Protein 7BQD (pdb70)

Radius of gyration: 14.09 Å; Cα contacts (8 Å, |Δi|>4): 117; chains: 1; bounding box: 48×23×30 Å

Solvent-accessible surface area: 6356 Å² total; per-residue (Å²): 56,27,0,0,0,2,24,13,134,66,102,106,100,0,59,126,3,5,151,104,36,69,24,126,92,60,88,90,34,54,93,7,82,73,32,52,121,114,29,22,93,156,12,109,185,103,25,122,121,28,68,80,64,54,4,96,70,62,116,70,0,104,113,15,41,124,132,48,151,29,97,73,41,16,0,0,1,35,12,112,144,61,153,130,150,150,165,244

Structure (mmCIF, N/CA/C/O backbone):
data_7BQD
#
_entry.id   7BQD
#
loop_
_atom_site.group_PDB
_atom_site.id
_atom_site.type_symbol
_atom_site.label_atom_id
_atom_site.label_alt_id
_atom_site.label_comp_id
_atom_site.label_asym_id
_atom_site.label_entity_id
_atom_site.label_seq_id
_atom_site.pdbx_PDB_ins_code
_atom_site.Cartn_x
_atom_site.Cartn_y
_atom_site.Cartn_z
_atom_site.occupancy
_atom_site.B_iso_or_equiv
_atom_site.auth_seq_id
_atom_site.auth_comp_id
_atom_site.auth_asym_id
_atom_site.auth_atom_id
_atom_site.pdbx_PDB_model_num
ATOM 1 N N . GLY A 1 1 ? -12.034 2.689 10.030 1.00 0.00 1 GLY A N 1
ATOM 2 C CA . GLY A 1 1 ? -11.462 3.121 8.735 1.00 0.00 1 GLY A CA 1
ATOM 3 C C . GLY A 1 1 ? -10.273 2.258 8.357 1.00 0.00 1 GLY A C 1
ATOM 4 O O . GLY A 1 1 ? -9.325 2.166 9.131 1.00 0.00 1 GLY A O 1
ATOM 10 N N . THR A 1 2 ? -10.297 1.606 7.193 1.00 0.00 2 THR A N 1
ATOM 11 C CA . THR A 1 2 ? -9.273 0.615 6.798 1.00 0.00 2 THR A CA 1
ATOM 12 C C . THR A 1 2 ? -8.235 1.192 5.844 1.00 0.00 2 THR A C 1
ATOM 13 O O . THR A 1 2 ? -8.578 1.856 4.863 1.00 0.00 2 THR A O 1
ATOM 24 N N . ILE A 1 3 ? -6.966 0.882 6.122 1.00 0.00 3 ILE A N 1
ATOM 25 C CA . ILE A 1 3 ? -5.803 1.267 5.330 1.00 0.00 3 ILE A CA 1
ATOM 26 C C . ILE A 1 3 ? -5.224 0.012 4.666 1.00 0.00 3 ILE A C 1
ATOM 27 O O . ILE A 1 3 ? -4.899 -0.955 5.357 1.00 0.00 3 ILE A O 1
ATOM 43 N N . LEU A 1 4 ? -5.059 0.042 3.343 1.00 0.00 4 LEU A N 1
ATOM 44 C CA . LEU A 1 4 ? -4.474 -1.039 2.547 1.00 0.00 4 LEU A CA 1
ATOM 45 C C . LEU A 1 4 ? -3.107 -0.624 1.990 1.00 0.00 4 LEU A C 1
ATOM 46 O O . LEU A 1 4 ? -3.009 0.286 1.168 1.00 0.00 4 LEU A O 1
ATOM 62 N N . ILE A 1 5 ? -2.053 -1.310 2.422 1.00 0.00 5 ILE A N 1
ATOM 63 C CA . ILE A 1 5 ? -0.677 -1.118 1.955 1.00 0.00 5 ILE A CA 1
ATOM 64 C C . ILE A 1 5 ? -0.279 -2.216 0.965 1.00 0.00 5 ILE A C 1
ATOM 65 O O . ILE A 1 5 ? -0.574 -3.389 1.186 1.00 0.00 5 ILE A O 1
ATOM 81 N N . PHE A 1 6 ? 0.452 -1.852 -0.087 1.00 0.00 6 PHE A N 1
ATOM 82 C CA . PHE A 1 6 ? 1.134 -2.787 -0.983 1.00 0.00 6 PHE A CA 1
ATOM 83 C C . PHE A 1 6 ? 2.642 -2.487 -0.998 1.00 0.00 6 PHE A C 1
ATOM 84 O O . PHE A 1 6 ? 3.036 -1.346 -1.234 1.00 0.00 6 PHE A O 1
ATOM 101 N N . LEU A 1 7 ? 3.481 -3.496 -0.749 1.00 0.00 7 LEU A N 1
ATOM 102 C CA . LEU A 1 7 ? 4.948 -3.398 -0.709 1.00 0.00 7 LEU A CA 1
ATOM 103 C C . LEU A 1 7 ? 5.590 -4.227 -1.831 1.00 0.00 7 LEU A C 1
ATOM 104 O O . LEU A 1 7 ? 5.272 -5.408 -1.987 1.00 0.00 7 LEU A O 1
ATOM 120 N N . ASP A 1 8 ? 6.547 -3.648 -2.565 1.00 0.00 8 ASP A N 1
ATOM 121 C CA . ASP A 1 8 ? 7.323 -4.372 -3.586 1.00 0.00 8 ASP A CA 1
ATOM 122 C C . ASP A 1 8 ? 8.786 -3.894 -3.694 1.00 0.00 8 ASP A C 1
ATOM 123 O O . ASP A 1 8 ? 9.088 -2.704 -3.570 1.00 0.00 8 ASP A O 1
ATOM 132 N N . LYS A 1 9 ? 9.704 -4.835 -3.956 1.00 0.00 9 LYS A N 1
ATOM 133 C CA . LYS A 1 9 ? 11.115 -4.579 -4.288 1.00 0.00 9 LYS A CA 1
ATOM 134 C C . LYS A 1 9 ? 11.293 -4.095 -5.741 1.00 0.00 9 LYS A C 1
ATOM 135 O O . LYS A 1 9 ? 12.299 -3.459 -6.053 1.00 0.00 9 LYS A O 1
ATOM 154 N N . ASN A 1 10 ? 10.332 -4.393 -6.620 1.00 0.00 10 ASN A N 1
ATOM 155 C CA . ASN A 1 10 ? 10.341 -4.082 -8.054 1.00 0.00 10 ASN A CA 1
ATOM 156 C C . ASN A 1 10 ? 9.281 -3.019 -8.407 1.00 0.00 10 ASN A C 1
ATOM 157 O O . ASN A 1 10 ? 8.101 -3.161 -8.073 1.00 0.00 10 ASN A O 1
ATOM 168 N N . LYS A 1 11 ? 9.694 -1.972 -9.131 1.00 0.00 11 LYS A N 1
ATOM 169 C CA . LYS A 1 11 ? 8.825 -0.862 -9.549 1.00 0.00 11 LYS A CA 1
ATOM 170 C C . LYS A 1 11 ? 7.819 -1.247 -10.634 1.00 0.00 11 LYS A C 1
ATOM 171 O O . LYS A 1 11 ? 6.679 -0.795 -10.572 1.00 0.00 11 LYS A O 1
ATOM 190 N N . GLU A 1 12 ? 8.184 -2.109 -11.588 1.00 0.00 12 GLU A N 1
ATOM 191 C CA . GLU A 1 12 ? 7.284 -2.484 -12.688 1.00 0.00 12 GLU A CA 1
ATOM 192 C C . GLU A 1 12 ? 6.058 -3.266 -12.189 1.00 0.00 12 GLU A C 1
ATOM 193 O O . GLU A 1 12 ? 4.941 -3.014 -12.633 1.00 0.00 12 GLU A O 1
ATOM 205 N N . GLN A 1 13 ? 6.247 -4.167 -11.219 1.00 0.00 13 GLN A N 1
ATOM 206 C CA . GLN A 1 13 ? 5.162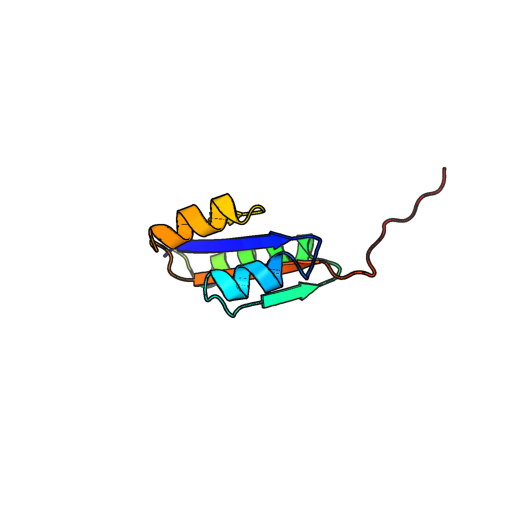 -4.943 -10.604 1.00 0.00 13 GLN A CA 1
ATOM 207 C C . GLN A 1 13 ? 4.124 -4.036 -9.922 1.00 0.00 13 GLN A C 1
ATOM 208 O O . GLN A 1 13 ? 2.920 -4.200 -10.135 1.00 0.00 13 GLN A O 1
ATOM 222 N N . ALA A 1 14 ? 4.585 -3.042 -9.156 1.00 0.00 14 ALA A N 1
ATOM 223 C CA . ALA A 1 14 ? 3.720 -2.070 -8.492 1.00 0.00 14 ALA A CA 1
ATOM 224 C C . ALA A 1 14 ? 3.045 -1.107 -9.491 1.00 0.00 14 ALA A C 1
ATOM 225 O O . ALA A 1 14 ? 1.842 -0.876 -9.392 1.00 0.00 14 ALA A O 1
ATOM 232 N N . GLU A 1 15 ? 3.776 -0.599 -10.490 1.00 0.00 15 GLU A N 1
ATOM 233 C CA . GLU A 1 15 ? 3.231 0.238 -11.574 1.00 0.00 15 GLU A CA 1
ATOM 234 C C . GLU A 1 15 ? 2.126 -0.480 -12.364 1.00 0.00 15 GLU A C 1
ATOM 235 O O . GLU A 1 15 ? 1.060 0.088 -12.602 1.00 0.00 15 GLU A O 1
ATOM 247 N N . LYS A 1 16 ? 2.363 -1.736 -12.755 1.00 0.00 16 LYS A N 1
ATOM 248 C CA . LYS A 1 16 ? 1.448 -2.520 -13.594 1.00 0.00 16 LYS A CA 1
ATOM 249 C C . LYS A 1 16 ? 0.172 -2.898 -12.840 1.00 0.00 16 LYS A C 1
ATOM 250 O O . LYS A 1 16 ? -0.923 -2.777 -13.392 1.00 0.00 16 LYS A O 1
ATOM 269 N N . LEU A 1 17 ? 0.291 -3.233 -11.552 1.00 0.00 17 LEU A N 1
ATOM 270 C CA . LEU A 1 17 ? -0.840 -3.426 -10.661 1.00 0.00 17 LEU A CA 1
ATOM 271 C C . LEU A 1 17 ? -1.628 -2.132 -10.432 1.00 0.00 17 LEU A C 1
ATOM 272 O O . LEU A 1 17 ? -2.847 -2.151 -10.555 1.00 0.00 17 LEU A O 1
ATOM 288 N N . ALA A 1 18 ? -0.966 -1.002 -10.163 1.00 0.00 18 ALA A N 1
ATOM 289 C CA . ALA A 1 18 ? -1.645 0.283 -9.965 1.00 0.00 18 ALA A CA 1
ATOM 290 C C . ALA A 1 18 ? -2.527 0.654 -11.174 1.00 0.00 18 ALA A C 1
ATOM 291 O O . ALA A 1 18 ? -3.646 1.146 -11.011 1.00 0.00 18 ALA A O 1
ATOM 298 N N . LYS A 1 19 ? -2.051 0.345 -12.387 1.00 0.00 19 LYS A N 1
ATOM 299 C CA . LYS A 1 19 ? -2.743 0.612 -13.657 1.00 0.00 19 LYS A CA 1
ATOM 300 C C . LYS A 1 19 ? -3.929 -0.328 -13.899 1.00 0.00 19 LYS A C 1
ATOM 301 O O . LYS A 1 19 ? -4.929 0.106 -14.472 1.00 0.00 19 LYS A O 1
ATOM 320 N N . GLU A 1 20 ? -3.857 -1.586 -13.449 1.00 0.00 20 GLU A N 1
ATOM 321 C CA . GLU A 1 20 ? -4.972 -2.542 -13.574 1.00 0.00 20 GLU A CA 1
ATOM 322 C C . GLU A 1 20 ? -6.032 -2.406 -12.462 1.00 0.00 20 GLU A C 1
ATOM 323 O O . GLU A 1 20 ? -7.218 -2.643 -12.698 1.00 0.00 20 GLU A O 1
ATOM 335 N N . VAL A 1 21 ? -5.610 -1.997 -11.259 1.00 0.00 21 VAL A N 1
ATOM 336 C CA . VAL A 1 21 ? -6.453 -1.852 -10.052 1.00 0.00 21 VAL A CA 1
ATOM 337 C C . VAL A 1 21 ? -7.045 -0.440 -9.879 1.00 0.00 21 VAL A C 1
ATOM 338 O O . VAL A 1 21 ? -7.970 -0.245 -9.090 1.00 0.00 21 VAL A O 1
ATOM 351 N N . GLY A 1 22 ? -6.542 0.549 -10.629 1.00 0.00 22 GLY A N 1
ATOM 352 C CA . GLY A 1 22 ? -7.035 1.935 -10.653 1.00 0.00 22 GLY A CA 1
ATOM 353 C C . GLY A 1 22 ? -6.503 2.849 -9.536 1.00 0.00 22 GLY A C 1
ATOM 354 O O . GLY A 1 22 ? -7.027 3.948 -9.345 1.00 0.00 22 GLY A O 1
ATOM 358 N N . VAL A 1 23 ? -5.480 2.414 -8.791 1.00 0.00 23 VAL A N 1
ATOM 359 C CA . VAL A 1 23 ? -4.843 3.183 -7.699 1.00 0.00 23 VAL A CA 1
ATOM 360 C C . VAL A 1 23 ? -3.751 4.126 -8.232 1.00 0.00 23 VAL A C 1
ATOM 361 O O . VAL A 1 23 ? -3.065 3.812 -9.203 1.00 0.00 23 VAL A O 1
ATOM 374 N N . THR A 1 24 ? -3.592 5.294 -7.597 1.00 0.00 24 THR A N 1
ATOM 375 C CA . THR A 1 24 ? -2.633 6.350 -7.993 1.00 0.00 24 THR A CA 1
ATOM 376 C C . THR A 1 24 ? -1.591 6.716 -6.918 1.00 0.00 24 THR A C 1
ATOM 377 O O . THR A 1 24 ? -0.547 7.286 -7.241 1.00 0.00 24 THR A O 1
ATOM 388 N N . GLU A 1 25 ? -1.823 6.388 -5.638 1.00 0.00 25 GLU A N 1
ATOM 389 C CA . GLU A 1 25 ? -0.950 6.808 -4.528 1.00 0.00 25 GLU A CA 1
ATOM 390 C C . GLU A 1 25 ? 0.283 5.899 -4.394 1.00 0.00 25 GLU A C 1
ATOM 391 O O . GLU A 1 25 ? 0.248 4.855 -3.737 1.00 0.00 25 GLU A O 1
ATOM 403 N N . ILE A 1 26 ? 1.379 6.307 -5.037 1.00 0.00 26 ILE A N 1
ATOM 404 C CA . ILE A 1 26 ? 2.647 5.574 -5.095 1.00 0.00 26 ILE A CA 1
ATOM 405 C C . ILE A 1 26 ? 3.754 6.373 -4.390 1.00 0.00 26 ILE A C 1
ATOM 406 O O . ILE A 1 26 ? 3.950 7.562 -4.655 1.00 0.00 26 ILE A O 1
ATOM 422 N N . TYR A 1 27 ? 4.506 5.688 -3.530 1.00 0.00 27 TYR A N 1
ATOM 423 C CA . TYR A 1 27 ? 5.698 6.162 -2.830 1.00 0.00 27 TYR A CA 1
ATOM 424 C C . TYR A 1 27 ? 6.910 5.299 -3.215 1.00 0.00 27 TYR A C 1
ATOM 425 O O . TYR A 1 27 ? 6.776 4.094 -3.437 1.00 0.00 27 TYR A O 1
ATOM 443 N N . GLU A 1 28 ? 8.108 5.885 -3.250 1.00 0.00 28 GLU A N 1
ATOM 444 C CA . GLU A 1 28 ? 9.361 5.168 -3.530 1.00 0.00 28 GLU A CA 1
ATOM 445 C C . GLU A 1 28 ? 10.491 5.631 -2.594 1.00 0.00 28 GLU A C 1
ATOM 446 O O . GLU A 1 28 ? 10.671 6.834 -2.382 1.00 0.00 28 GLU A O 1
ATOM 458 N N . SER A 1 29 ? 11.268 4.687 -2.052 1.00 0.00 29 SER A N 1
ATOM 459 C CA . SER A 1 29 ? 12.454 4.969 -1.227 1.00 0.00 29 SER A CA 1
ATOM 460 C C . SER A 1 29 ? 13.416 3.781 -1.170 1.00 0.00 29 SER A C 1
ATOM 461 O O . SER A 1 29 ? 13.000 2.622 -1.171 1.00 0.00 29 SER A O 1
ATOM 469 N N . ASP A 1 30 ? 14.716 4.061 -1.076 1.00 0.00 30 ASP A N 1
ATOM 470 C CA . ASP A 1 30 ? 15.746 3.057 -0.779 1.00 0.00 30 ASP A CA 1
ATOM 471 C C . ASP A 1 30 ? 15.557 2.453 0.630 1.00 0.00 30 ASP A C 1
ATOM 472 O O . ASP A 1 30 ? 15.817 1.268 0.836 1.00 0.00 30 ASP A O 1
ATOM 481 N N . ASN A 1 31 ? 15.017 3.236 1.574 1.00 0.00 31 ASN A N 1
ATOM 482 C CA . ASN A 1 31 ? 14.664 2.821 2.937 1.00 0.00 31 ASN A CA 1
ATOM 483 C C . ASN A 1 31 ? 13.200 2.327 3.022 1.00 0.00 31 ASN A C 1
ATOM 484 O O . ASN A 1 31 ? 12.457 2.708 3.927 1.00 0.00 31 ASN A O 1
ATOM 495 N N . LEU A 1 32 ? 12.769 1.496 2.070 1.00 0.00 32 LEU A N 1
ATOM 496 C CA . LEU A 1 32 ? 11.389 1.012 1.896 1.00 0.00 32 LEU A CA 1
ATOM 497 C C . LEU A 1 32 ? 10.750 0.488 3.196 1.00 0.00 32 LEU A C 1
ATOM 498 O O . LEU A 1 32 ? 9.619 0.836 3.536 1.00 0.00 32 LEU A O 1
ATOM 514 N N . GLU A 1 33 ? 11.493 -0.322 3.949 1.00 0.00 33 GLU A N 1
ATOM 515 C CA . GLU A 1 33 ? 11.046 -0.902 5.218 1.00 0.00 33 GLU A CA 1
ATOM 516 C C . GLU A 1 33 ? 10.934 0.111 6.371 1.00 0.00 33 GLU A C 1
ATOM 517 O O . GLU A 1 33 ? 10.057 -0.026 7.223 1.00 0.00 33 GLU A O 1
ATOM 529 N N . GLU A 1 34 ? 11.778 1.146 6.407 1.00 0.00 34 GLU A N 1
ATOM 530 C CA . GLU A 1 34 ? 11.650 2.237 7.382 1.00 0.00 34 GLU A CA 1
ATOM 531 C C . GLU A 1 34 ? 10.508 3.190 6.998 1.00 0.00 34 GLU A C 1
ATOM 532 O O . GLU A 1 34 ? 9.752 3.641 7.858 1.00 0.00 34 GLU A O 1
ATOM 544 N N . LEU A 1 35 ? 10.323 3.425 5.695 1.00 0.00 35 LEU A N 1
ATOM 545 C CA . LEU A 1 35 ? 9.229 4.240 5.157 1.00 0.00 35 LEU A CA 1
ATOM 546 C C . LEU A 1 35 ? 7.866 3.646 5.528 1.00 0.00 35 LEU A C 1
ATOM 547 O O . LEU A 1 35 ? 6.979 4.376 5.962 1.00 0.00 35 LEU A O 1
ATOM 563 N N . TYR A 1 36 ? 7.714 2.323 5.426 1.00 0.00 36 TYR A N 1
ATOM 564 C CA . TYR A 1 36 ? 6.513 1.615 5.881 1.00 0.00 36 TYR A CA 1
ATOM 565 C C . TYR A 1 36 ? 6.152 1.954 7.337 1.00 0.00 36 TYR A C 1
ATOM 566 O O . TYR A 1 36 ? 5.008 2.322 7.621 1.00 0.00 36 TYR A O 1
ATOM 584 N N . ARG A 1 37 ? 7.136 1.897 8.248 1.00 0.00 37 ARG A N 1
ATOM 585 C CA . ARG A 1 37 ? 6.965 2.233 9.674 1.00 0.00 37 ARG A CA 1
ATOM 586 C C . ARG A 1 37 ? 6.618 3.701 9.876 1.00 0.00 37 ARG A C 1
ATOM 587 O O . ARG A 1 37 ? 5.706 4.015 10.635 1.00 0.00 37 ARG A O 1
ATOM 608 N N . GLU A 1 38 ? 7.300 4.590 9.162 1.00 0.00 38 GLU A N 1
ATOM 609 C CA . GLU A 1 38 ? 7.062 6.041 9.220 1.00 0.00 38 GLU A CA 1
ATOM 610 C C . GLU A 1 38 ? 5.655 6.435 8.733 1.00 0.00 38 GLU A C 1
ATOM 611 O O . GLU A 1 38 ? 5.026 7.314 9.327 1.00 0.00 38 GLU A O 1
ATOM 623 N N . ILE A 1 39 ? 5.121 5.753 7.711 1.00 0.00 39 ILE A N 1
ATOM 624 C CA . ILE A 1 39 ? 3.736 5.934 7.250 1.00 0.00 39 ILE A CA 1
ATOM 625 C C . ILE A 1 39 ? 2.752 5.421 8.310 1.00 0.00 39 ILE A C 1
ATOM 626 O O . ILE A 1 39 ? 1.899 6.184 8.761 1.00 0.00 39 ILE A O 1
ATOM 642 N N . LYS A 1 40 ? 2.893 4.176 8.784 1.00 0.00 40 LYS A N 1
ATOM 643 C CA . LYS A 1 40 ? 2.016 3.553 9.784 1.00 0.00 40 LYS A CA 1
ATOM 644 C C . LYS A 1 40 ? 1.986 4.280 11.119 1.00 0.00 40 LYS A C 1
ATOM 645 O O . LYS A 1 40 ? 0.931 4.378 11.740 1.00 0.00 40 LYS A O 1
ATOM 664 N N . GLU A 1 41 ? 3.110 4.847 11.534 1.00 0.00 41 GLU A N 1
ATOM 665 C CA . GLU A 1 41 ? 3.162 5.708 12.708 1.00 0.00 41 GLU A CA 1
ATOM 666 C C . GLU A 1 41 ? 2.240 6.924 12.555 1.00 0.00 41 GLU A C 1
ATOM 667 O O . GLU A 1 41 ? 1.474 7.229 13.469 1.00 0.00 41 GLU A O 1
ATOM 679 N N . ARG A 1 42 ? 2.252 7.580 11.386 1.00 0.00 42 ARG A N 1
ATOM 680 C CA . ARG A 1 42 ? 1.367 8.714 11.086 1.00 0.00 42 ARG A CA 1
ATOM 681 C C . ARG A 1 42 ? -0.097 8.284 10.930 1.00 0.00 42 ARG A C 1
ATOM 682 O O . ARG A 1 42 ? -0.978 9.000 11.399 1.00 0.00 42 ARG A O 1
ATOM 703 N N . ILE A 1 43 ? -0.369 7.096 10.378 1.00 0.00 43 ILE A N 1
ATOM 704 C CA . ILE A 1 43 ? -1.717 6.493 10.359 1.00 0.00 43 ILE A CA 1
ATOM 705 C C . ILE A 1 43 ? -2.264 6.355 11.782 1.00 0.00 43 ILE A C 1
ATOM 706 O O . ILE A 1 43 ? -3.396 6.756 12.026 1.00 0.00 43 ILE A O 1
ATOM 722 N N . GLU A 1 44 ? -1.465 5.881 12.736 1.00 0.00 44 GLU A N 1
ATOM 723 C CA . GLU A 1 44 ? -1.878 5.762 14.144 1.00 0.00 44 GLU A CA 1
ATOM 724 C C . GLU A 1 44 ? -2.162 7.125 14.806 1.00 0.00 44 GLU A C 1
ATOM 725 O O . GLU A 1 44 ? -3.026 7.201 15.685 1.00 0.00 44 GLU A O 1
ATOM 737 N N . ARG A 1 45 ? -1.485 8.210 14.387 1.00 0.00 45 ARG A N 1
ATOM 738 C CA . ARG A 1 45 ? -1.788 9.580 14.856 1.00 0.00 45 ARG A CA 1
ATOM 739 C C . ARG A 1 45 ? -3.059 10.153 14.216 1.00 0.00 45 ARG A C 1
ATOM 740 O O . ARG A 1 45 ? -3.842 10.819 14.893 1.00 0.00 45 ARG A O 1
ATOM 761 N N . GLU A 1 46 ? -3.265 9.909 12.920 1.00 0.00 46 GLU A N 1
ATOM 762 C CA . GLU A 1 46 ? -4.347 10.519 12.125 1.00 0.00 46 GLU A CA 1
ATOM 763 C C . GLU A 1 46 ? -5.666 9.724 12.136 1.00 0.00 46 GLU A C 1
ATOM 764 O O . GLU A 1 46 ? -6.737 10.297 11.927 1.00 0.00 46 GLU A O 1
ATOM 776 N N . ASN A 1 47 ? -5.600 8.413 12.380 1.00 0.00 47 ASN A N 1
ATOM 777 C CA . ASN A 1 47 ? -6.723 7.475 12.349 1.00 0.00 47 ASN A CA 1
ATOM 778 C C . ASN A 1 47 ? -6.747 6.661 13.665 1.00 0.00 47 ASN A C 1
ATOM 779 O O . ASN A 1 47 ? -6.175 5.568 13.721 1.00 0.00 47 ASN A O 1
ATOM 790 N N . PRO A 1 48 ? -7.424 7.131 14.732 1.00 0.00 48 PRO A N 1
ATOM 791 C CA . PRO A 1 48 ? -7.519 6.384 15.992 1.00 0.00 48 PRO A CA 1
ATOM 792 C C . PRO A 1 48 ? -8.382 5.110 15.873 1.00 0.00 48 PRO A C 1
ATOM 793 O O . PRO A 1 48 ? -8.260 4.197 16.691 1.00 0.00 48 PRO A O 1
ATOM 804 N N . ASN A 1 49 ? -9.226 5.029 14.836 1.00 0.00 49 ASN A N 1
ATOM 805 C CA . ASN A 1 49 ? -10.053 3.874 14.464 1.00 0.00 49 ASN A CA 1
ATOM 806 C C . ASN A 1 49 ? -9.504 3.122 13.226 1.00 0.00 49 ASN A C 1
ATOM 807 O O . ASN A 1 49 ? -10.277 2.581 12.429 1.00 0.00 49 ASN A O 1
ATOM 818 N N . ALA A 1 50 ? -8.181 3.133 13.014 1.00 0.00 50 ALA A N 1
ATOM 819 C CA . ALA A 1 50 ? -7.528 2.465 11.884 1.00 0.00 50 ALA A CA 1
ATOM 820 C C . ALA A 1 50 ? -7.684 0.932 11.898 1.00 0.00 50 ALA A C 1
ATOM 821 O O . ALA A 1 50 ? -7.721 0.301 12.958 1.00 0.00 50 ALA A O 1
ATOM 828 N N . THR A 1 51 ? -7.701 0.333 10.703 1.00 0.00 51 THR A N 1
ATOM 829 C CA . THR A 1 51 ? -7.602 -1.120 10.491 1.00 0.00 51 THR A CA 1
ATOM 830 C C . THR A 1 51 ? -6.478 -1.358 9.491 1.00 0.00 51 THR A C 1
ATOM 831 O O . THR A 1 51 ? -6.483 -0.764 8.412 1.00 0.00 51 THR A O 1
ATOM 842 N N . ILE A 1 52 ? -5.495 -2.183 9.852 1.00 0.00 52 ILE A N 1
ATOM 843 C CA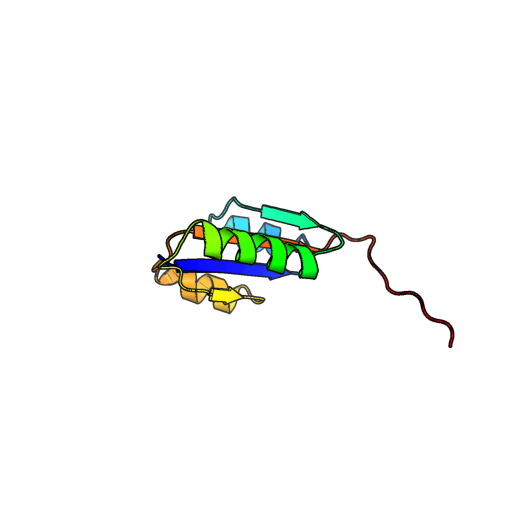 . ILE A 1 52 ? -4.269 -2.373 9.068 1.00 0.00 52 ILE A CA 1
ATOM 844 C C . ILE A 1 52 ? -4.400 -3.600 8.162 1.00 0.00 52 ILE A C 1
ATOM 845 O O . ILE A 1 52 ? -4.620 -4.716 8.639 1.00 0.00 52 ILE A O 1
ATOM 861 N N . LEU A 1 53 ? -4.203 -3.388 6.861 1.00 0.00 53 LEU A N 1
ATOM 862 C CA . LEU A 1 53 ? -4.053 -4.426 5.845 1.00 0.00 53 LEU A CA 1
ATOM 863 C C . LEU A 1 53 ? -2.762 -4.171 5.046 1.00 0.00 53 LEU A C 1
ATOM 864 O O . LEU A 1 53 ? -2.525 -3.046 4.607 1.00 0.00 53 LEU A O 1
ATOM 880 N N . THR A 1 54 ? -1.929 -5.196 4.849 1.00 0.00 54 THR A N 1
ATOM 881 C CA . THR A 1 54 ? -0.643 -5.092 4.127 1.00 0.00 54 THR A CA 1
ATOM 882 C C . THR A 1 54 ? -0.440 -6.286 3.187 1.00 0.00 54 THR A C 1
ATOM 883 O O . THR A 1 54 ? -0.717 -7.429 3.558 1.00 0.00 54 THR A O 1
ATOM 894 N N . VAL A 1 55 ? 0.040 -6.021 1.967 1.00 0.00 55 VAL A N 1
ATOM 895 C CA . VAL A 1 55 ? 0.117 -6.967 0.841 1.00 0.00 55 VAL A CA 1
ATOM 896 C C . VAL A 1 55 ? 1.496 -6.960 0.165 1.00 0.00 55 VAL A C 1
ATOM 897 O O . VAL A 1 55 ? 2.147 -5.918 0.082 1.00 0.00 55 VAL A O 1
ATOM 910 N N . THR A 1 56 ? 1.903 -8.107 -0.390 1.00 0.00 56 THR A N 1
ATOM 911 C CA . THR A 1 56 ? 3.089 -8.276 -1.259 1.00 0.00 56 THR A CA 1
ATOM 912 C C . THR A 1 56 ? 2.799 -9.019 -2.583 1.00 0.00 56 THR A C 1
ATOM 913 O O . THR A 1 56 ? 3.730 -9.372 -3.309 1.00 0.00 56 THR A O 1
ATOM 924 N N . ASP A 1 57 ? 1.525 -9.267 -2.927 1.00 0.00 57 ASP A N 1
ATOM 925 C CA . ASP A 1 57 ? 1.095 -10.040 -4.105 1.00 0.00 57 ASP A CA 1
ATOM 926 C C . ASP A 1 57 ? -0.179 -9.439 -4.750 1.00 0.00 57 ASP A C 1
ATOM 927 O O . ASP A 1 57 ? -1.152 -9.176 -4.035 1.00 0.00 57 ASP A O 1
ATOM 936 N N . PRO A 1 58 ? -0.230 -9.208 -6.078 1.00 0.00 58 PRO A N 1
ATOM 937 C CA . PRO A 1 58 ? -1.394 -8.604 -6.741 1.00 0.00 58 PRO A CA 1
ATOM 938 C C . PRO A 1 58 ? -2.648 -9.466 -6.684 1.00 0.00 58 PRO A C 1
ATOM 939 O O . PRO A 1 58 ? -3.736 -8.907 -6.697 1.00 0.00 58 PRO A O 1
ATOM 950 N N . ASN A 1 59 ? -2.543 -10.791 -6.585 1.00 0.00 59 ASN A N 1
ATOM 951 C CA . ASN A 1 59 ? -3.718 -11.651 -6.404 1.00 0.00 59 ASN A CA 1
ATOM 952 C C . ASN A 1 59 ? -4.405 -11.382 -5.050 1.00 0.00 59 ASN A C 1
ATOM 953 O O . ASN A 1 59 ? -5.633 -11.369 -4.971 1.00 0.00 59 ASN A O 1
ATOM 964 N N . GLU A 1 60 ? -3.627 -11.091 -4.002 1.00 0.00 60 GLU A N 1
ATOM 965 C CA . GLU A 1 60 ? -4.143 -10.712 -2.685 1.00 0.00 60 GLU A CA 1
ATOM 966 C C . GLU A 1 60 ? -4.709 -9.283 -2.706 1.00 0.00 60 GLU A C 1
ATOM 967 O O . GLU A 1 60 ? -5.836 -9.073 -2.255 1.00 0.00 60 GLU A O 1
ATOM 979 N N . LEU A 1 61 ? -3.989 -8.315 -3.297 1.00 0.00 61 LEU A N 1
ATOM 980 C CA . LEU A 1 61 ? -4.462 -6.925 -3.399 1.00 0.00 61 LEU A CA 1
ATOM 981 C C . LEU A 1 61 ? -5.745 -6.840 -4.235 1.00 0.00 61 LEU A C 1
ATOM 982 O O . LEU A 1 61 ? -6.705 -6.186 -3.828 1.00 0.00 61 LEU A O 1
ATOM 998 N N . LYS A 1 62 ? -5.785 -7.547 -5.370 1.00 0.00 62 LYS A N 1
ATOM 999 C CA . LYS A 1 62 ? -6.944 -7.624 -6.264 1.00 0.00 62 LYS A CA 1
ATOM 1000 C C . LYS A 1 62 ? -8.147 -8.243 -5.554 1.00 0.00 62 LYS A C 1
ATOM 1001 O O . LYS A 1 62 ? -9.232 -7.683 -5.641 1.00 0.00 62 LYS A O 1
ATOM 1020 N N . LYS A 1 63 ? -7.963 -9.325 -4.786 1.00 0.00 63 LYS A N 1
ATOM 1021 C CA . LYS A 1 63 ? -9.025 -9.966 -3.981 1.00 0.00 63 LYS A CA 1
ATOM 1022 C C . LYS A 1 63 ? -9.613 -9.026 -2.920 1.00 0.00 63 LYS A C 1
ATOM 1023 O O . LYS A 1 63 ? -10.824 -9.036 -2.707 1.00 0.00 63 LYS A O 1
ATOM 1042 N N . ILE A 1 64 ? -8.793 -8.179 -2.291 1.00 0.00 64 ILE A N 1
ATOM 1043 C CA . ILE A 1 64 ? -9.261 -7.172 -1.317 1.00 0.00 64 ILE A CA 1
ATOM 1044 C C . ILE A 1 64 ? -9.982 -6.011 -2.028 1.00 0.00 64 ILE A C 1
ATOM 1045 O O . ILE A 1 64 ? -11.065 -5.596 -1.613 1.00 0.00 64 ILE A O 1
ATOM 1061 N N . GLN A 1 65 ? -9.420 -5.508 -3.131 1.00 0.00 65 GLN A N 1
ATOM 1062 C CA . GLN A 1 65 ? -10.009 -4.427 -3.933 1.00 0.00 65 GLN A CA 1
ATOM 1063 C C . GLN A 1 65 ? -11.264 -4.852 -4.717 1.00 0.00 65 GLN A C 1
ATOM 1064 O O . GLN A 1 65 ? -12.092 -4.000 -5.037 1.00 0.00 65 GLN A O 1
ATOM 1078 N N . ASP A 1 66 ? -11.459 -6.152 -4.961 1.00 0.00 66 ASP A N 1
ATOM 1079 C CA . ASP A 1 66 ? -12.689 -6.713 -5.537 1.00 0.00 66 ASP A CA 1
ATOM 1080 C C . ASP A 1 66 ? -13.922 -6.407 -4.668 1.00 0.00 66 ASP A C 1
ATOM 1081 O O . ASP A 1 66 ? -15.009 -6.101 -5.160 1.00 0.00 66 ASP A O 1
ATOM 1090 N N . GLU A 1 67 ? -13.717 -6.490 -3.352 1.00 0.00 67 GLU A N 1
ATOM 1091 C CA . GLU A 1 67 ? -14.703 -6.270 -2.293 1.00 0.00 67 GLU A CA 1
ATOM 1092 C C . GLU A 1 67 ? -14.815 -4.786 -1.893 1.00 0.00 67 GLU A C 1
ATOM 1093 O O . GLU A 1 67 ? -15.866 -4.347 -1.421 1.00 0.00 67 GLU A O 1
ATOM 1105 N N . GLY A 1 68 ? -13.750 -4.002 -2.102 1.00 0.00 68 GLY A N 1
ATOM 1106 C CA . GLY A 1 68 ? -13.725 -2.536 -1.968 1.00 0.00 68 GLY A CA 1
ATOM 1107 C C . GLY A 1 68 ? -13.987 -1.971 -0.563 1.00 0.00 68 GLY A C 1
ATOM 1108 O O . GLY A 1 68 ? -14.297 -0.790 -0.406 1.00 0.00 68 GLY A O 1
ATOM 1112 N N . LYS A 1 69 ? -13.840 -2.813 0.462 1.00 0.00 69 LYS A N 1
ATOM 1113 C CA . LYS A 1 69 ? -14.079 -2.570 1.898 1.00 0.00 69 LYS A CA 1
ATOM 1114 C C . LYS A 1 69 ? -12.958 -1.771 2.597 1.00 0.00 69 LYS A C 1
ATOM 1115 O O . LYS A 1 69 ? -12.545 -2.091 3.714 1.00 0.00 69 LYS A O 1
ATOM 1134 N N . VAL A 1 70 ? -12.430 -0.755 1.911 1.00 0.00 70 VAL A N 1
ATOM 1135 C CA . VAL A 1 70 ? -11.211 -0.005 2.266 1.00 0.00 70 VAL A CA 1
ATOM 1136 C C . VAL A 1 70 ? -11.400 1.509 2.089 1.00 0.00 70 VAL A C 1
ATOM 1137 O O . VAL A 1 70 ? -12.088 1.944 1.165 1.00 0.00 70 VAL A O 1
ATOM 1150 N N . ASP A 1 71 ? -10.777 2.316 2.958 1.00 0.00 71 ASP A N 1
ATOM 1151 C CA . ASP A 1 71 ? -10.908 3.784 2.966 1.00 0.00 71 ASP A CA 1
ATOM 1152 C C . ASP A 1 71 ? -9.717 4.515 2.308 1.00 0.00 71 ASP A C 1
ATOM 1153 O O . ASP A 1 71 ? -9.896 5.608 1.764 1.00 0.00 71 ASP A O 1
ATOM 1162 N N . ARG A 1 72 ? -8.512 3.918 2.318 1.00 0.00 72 ARG A N 1
ATOM 1163 C CA . ARG A 1 72 ? -7.330 4.364 1.539 1.00 0.00 72 ARG A CA 1
ATOM 1164 C C . ARG A 1 72 ? -6.412 3.213 1.123 1.00 0.00 72 ARG A C 1
ATOM 1165 O O . ARG A 1 72 ? -6.208 2.274 1.891 1.00 0.00 72 ARG A O 1
ATOM 1186 N N . ILE A 1 73 ? -5.835 3.319 -0.078 1.00 0.00 73 ILE A N 1
ATOM 1187 C CA . ILE A 1 73 ? -4.888 2.357 -0.663 1.00 0.00 73 ILE A CA 1
ATOM 1188 C C . ILE A 1 73 ? -3.576 3.075 -1.003 1.00 0.00 73 ILE A C 1
ATOM 1189 O O . ILE A 1 73 ? -3.600 4.119 -1.659 1.00 0.00 73 ILE A O 1
ATOM 1205 N N . ILE A 1 74 ? -2.444 2.531 -0.551 1.00 0.00 74 ILE A N 1
ATOM 1206 C CA . ILE A 1 74 ? -1.105 3.120 -0.710 1.00 0.00 74 ILE A CA 1
ATOM 1207 C C . ILE A 1 74 ? -0.115 2.060 -1.217 1.00 0.00 74 ILE A C 1
ATOM 1208 O O . ILE A 1 74 ? -0.033 0.964 -0.660 1.00 0.00 74 ILE A O 1
ATOM 1224 N N . LEU A 1 75 ? 0.673 2.394 -2.240 1.00 0.00 75 LEU A N 1
ATOM 1225 C CA . LEU A 1 75 ? 1.739 1.548 -2.787 1.00 0.00 75 LEU A CA 1
ATOM 1226 C C . LEU A 1 75 ? 3.107 2.113 -2.383 1.00 0.00 75 LEU A C 1
ATOM 1227 O O . LEU A 1 75 ? 3.375 3.297 -2.575 1.00 0.00 75 LEU A O 1
ATOM 1243 N N . LEU A 1 76 ? 3.979 1.260 -1.850 1.00 0.00 76 LEU A N 1
ATOM 1244 C CA . LEU A 1 76 ? 5.362 1.563 -1.489 1.00 0.00 76 LEU A CA 1
ATOM 1245 C C . LEU A 1 76 ? 6.327 0.688 -2.313 1.00 0.00 76 LEU A C 1
ATOM 1246 O O . LEU A 1 76 ? 6.176 -0.535 -2.382 1.00 0.00 76 LEU A O 1
ATOM 1262 N N . ILE A 1 77 ? 7.337 1.319 -2.915 1.00 0.00 77 ILE A N 1
ATOM 1263 C CA . ILE A 1 77 ? 8.282 0.710 -3.865 1.00 0.00 77 ILE A CA 1
ATOM 1264 C C . ILE A 1 77 ? 9.727 0.892 -3.378 1.00 0.00 77 ILE A C 1
ATOM 1265 O O . ILE A 1 77 ? 10.106 1.984 -2.945 1.00 0.00 77 ILE A O 1
ATOM 1281 N N . LYS A 1 78 ? 10.563 -0.149 -3.486 1.00 0.00 78 LYS A N 1
ATOM 1282 C CA . LYS A 1 78 ? 11.980 -0.060 -3.103 1.00 0.00 78 LYS A CA 1
ATOM 1283 C C . LYS A 1 78 ? 12.835 0.624 -4.175 1.00 0.00 78 LYS A C 1
ATOM 1284 O O . LYS A 1 78 ? 12.752 0.294 -5.359 1.00 0.00 78 LYS A O 1
ATOM 1303 N N . GLY A 1 79 ? 13.694 1.541 -3.736 1.00 0.00 79 GLY A N 1
ATOM 1304 C CA . GLY A 1 79 ? 14.728 2.172 -4.561 1.00 0.00 79 GLY A CA 1
ATOM 1305 C C . GLY A 1 79 ? 15.861 1.198 -4.930 1.00 0.00 79 GLY A C 1
ATOM 1306 O O . GLY A 1 79 ? 16.172 0.264 -4.187 1.00 0.00 79 GLY A O 1
ATOM 1310 N N . SER A 1 80 ? 16.450 1.390 -6.113 1.00 0.00 80 SER A N 1
ATOM 1311 C CA . SER A 1 80 ? 17.397 0.441 -6.730 1.00 0.00 80 SER A CA 1
ATOM 1312 C C . SER A 1 80 ? 18.809 0.435 -6.108 1.00 0.00 80 SER A C 1
ATOM 1313 O O . SER A 1 80 ? 19.582 -0.502 -6.331 1.00 0.00 80 SER A O 1
ATOM 1321 N N . LEU A 1 81 ? 19.175 1.465 -5.333 1.00 0.00 81 LEU A N 1
ATOM 1322 C CA . LEU A 1 81 ? 20.552 1.694 -4.872 1.00 0.00 81 LEU A CA 1
ATOM 1323 C C . LEU A 1 81 ? 20.898 0.983 -3.548 1.00 0.00 81 LEU A C 1
ATOM 1324 O O . LEU A 1 81 ? 22.082 0.819 -3.243 1.00 0.00 81 LEU A O 1
ATOM 1340 N N . GLU A 1 82 ? 19.911 0.559 -2.752 1.00 0.00 82 GLU A N 1
ATOM 1341 C CA . GLU A 1 82 ? 20.157 -0.025 -1.424 1.00 0.00 82 GLU A CA 1
ATOM 1342 C C . GLU A 1 82 ? 20.771 -1.434 -1.490 1.00 0.00 82 GLU A C 1
ATOM 1343 O O . GLU A 1 82 ? 20.190 -2.362 -2.060 1.00 0.00 82 GLU A O 1
ATOM 1355 N N . HIS A 1 83 ? 21.939 -1.591 -0.864 1.00 0.00 83 HIS A N 1
ATOM 1356 C CA . HIS A 1 83 ? 22.561 -2.880 -0.566 1.00 0.00 83 HIS A CA 1
ATOM 1357 C C . HIS A 1 83 ? 23.287 -2.803 0.788 1.00 0.00 83 HIS A C 1
ATOM 1358 O O . HIS A 1 83 ? 23.817 -1.753 1.171 1.00 0.00 83 HIS A O 1
ATOM 1372 N N . HIS A 1 84 ? 23.342 -3.925 1.507 1.00 0.00 84 HIS A N 1
ATOM 1373 C CA . HIS A 1 84 ? 24.108 -4.043 2.750 1.00 0.00 84 HIS A CA 1
ATOM 1374 C C . HIS A 1 84 ? 25.607 -4.262 2.456 1.00 0.00 84 HIS A C 1
ATOM 1375 O O . HIS A 1 84 ? 25.979 -4.753 1.383 1.00 0.00 84 HIS A O 1
ATOM 1389 N N . HIS A 1 85 ? 26.474 -3.904 3.408 1.00 0.00 85 HIS A N 1
ATOM 1390 C CA . HIS A 1 85 ? 27.921 -4.149 3.338 1.00 0.00 85 HIS A CA 1
ATOM 1391 C C . HIS A 1 85 ? 28.299 -5.506 3.960 1.00 0.00 85 HIS A C 1
ATOM 1392 O O . HIS A 1 85 ? 27.688 -5.951 4.936 1.00 0.00 85 HIS A O 1
ATOM 1406 N N . HIS A 1 86 ? 29.311 -6.164 3.386 1.00 0.00 86 HIS A N 1
ATOM 1407 C CA . HIS A 1 86 ? 29.753 -7.516 3.750 1.00 0.00 86 HIS A CA 1
ATOM 1408 C C . HIS A 1 86 ? 31.288 -7.628 3.734 1.00 0.00 86 HIS A C 1
ATOM 1409 O O . HIS A 1 86 ? 31.959 -6.955 2.945 1.00 0.00 86 HIS A O 1
ATOM 1423 N N . HIS A 1 87 ? 31.839 -8.486 4.601 1.00 0.00 87 HIS A N 1
ATOM 1424 C CA . HIS A 1 87 ? 33.285 -8.580 4.878 1.00 0.00 87 HIS A CA 1
ATOM 1425 C C . HIS A 1 87 ? 33.860 -10.012 4.767 1.00 0.00 87 HIS A C 1
ATOM 1426 O O . HIS A 1 87 ? 35.032 -10.236 5.086 1.00 0.00 87 HIS A O 1
ATOM 1440 N N . HIS A 1 88 ? 33.051 -10.980 4.314 1.00 0.00 88 HIS A N 1
ATOM 1441 C CA . HIS A 1 88 ? 33.416 -12.390 4.100 1.00 0.00 88 HIS A CA 1
ATOM 1442 C C . HIS A 1 88 ? 32.670 -12.982 2.887 1.00 0.00 88 HIS A C 1
ATOM 1443 O O . HIS A 1 88 ? 33.345 -13.453 1.942 1.00 0.00 88 HIS A O 1
ATOM 1458 N N . GLY A 1 1 ? -12.149 2.012 9.625 1.00 0.00 1 GLY A N 2
ATOM 1459 C CA . GLY A 1 1 ? -11.710 2.531 8.310 1.00 0.00 1 GLY A CA 2
ATOM 1460 C C . GLY A 1 1 ? -10.352 1.958 7.949 1.00 0.00 1 GLY A C 2
ATOM 1461 O O . GLY A 1 1 ? -9.407 2.121 8.714 1.00 0.00 1 GLY A O 2
ATOM 1467 N N . THR A 1 2 ? -10.219 1.276 6.808 1.00 0.00 2 THR A N 2
ATOM 1468 C CA . THR A 1 2 ? -8.992 0.521 6.471 1.00 0.00 2 THR A CA 2
ATOM 1469 C C . THR A 1 2 ? -8.030 1.293 5.583 1.00 0.00 2 THR A C 2
ATOM 1470 O O . THR A 1 2 ? -8.428 1.884 4.578 1.00 0.00 2 THR A O 2
ATOM 1481 N N . ILE A 1 3 ? -6.753 1.234 5.956 1.00 0.00 3 ILE A N 2
ATOM 1482 C CA . ILE A 1 3 ? -5.631 1.787 5.206 1.00 0.00 3 ILE A CA 2
ATOM 1483 C C . ILE A 1 3 ? -4.762 0.615 4.740 1.00 0.00 3 ILE A C 2
ATOM 1484 O O . ILE A 1 3 ? -4.155 -0.081 5.559 1.00 0.00 3 ILE A O 2
ATOM 1500 N N . LEU A 1 4 ? -4.660 0.431 3.427 1.00 0.00 4 LEU A N 2
ATOM 1501 C CA . LEU A 1 4 ? -4.026 -0.714 2.776 1.00 0.00 4 LEU A CA 2
ATOM 1502 C C . LEU A 1 4 ? -2.607 -0.378 2.308 1.00 0.00 4 LEU A C 2
ATOM 1503 O O . LEU A 1 4 ? -2.370 0.692 1.747 1.00 0.00 4 LEU A O 2
ATOM 1519 N N . ILE A 1 5 ? -1.681 -1.311 2.508 1.00 0.00 5 ILE A N 2
ATOM 1520 C CA . ILE A 1 5 ? -0.267 -1.191 2.129 1.00 0.00 5 ILE A CA 2
ATOM 1521 C C . ILE A 1 5 ? 0.110 -2.305 1.155 1.00 0.00 5 ILE A C 2
ATOM 1522 O O . ILE A 1 5 ? -0.146 -3.480 1.413 1.00 0.00 5 ILE A O 2
ATOM 1538 N N . PHE A 1 6 ? 0.766 -1.948 0.055 1.00 0.00 6 PHE A N 2
ATOM 1539 C CA . PHE A 1 6 ? 1.406 -2.897 -0.854 1.00 0.00 6 PHE A CA 2
ATOM 1540 C C . PHE A 1 6 ? 2.915 -2.630 -0.892 1.00 0.00 6 PHE A C 2
ATOM 1541 O O . PHE A 1 6 ? 3.322 -1.503 -1.173 1.00 0.00 6 PHE A O 2
ATOM 1558 N N . LEU A 1 7 ? 3.738 -3.641 -0.605 1.00 0.00 7 LEU A N 2
ATOM 1559 C CA . LEU A 1 7 ? 5.204 -3.537 -0.587 1.00 0.00 7 LEU A CA 2
ATOM 1560 C C . LEU A 1 7 ? 5.829 -4.283 -1.775 1.00 0.00 7 LEU A C 2
ATOM 1561 O O . LEU A 1 7 ? 5.494 -5.446 -2.019 1.00 0.00 7 LEU A O 2
ATOM 1577 N N . ASP A 1 8 ? 6.773 -3.653 -2.479 1.00 0.00 8 ASP A N 2
ATOM 1578 C CA . ASP A 1 8 ? 7.523 -4.290 -3.573 1.00 0.00 8 ASP A CA 2
ATOM 1579 C C . ASP A 1 8 ? 8.962 -3.753 -3.726 1.00 0.00 8 ASP A C 2
ATOM 1580 O O . ASP A 1 8 ? 9.283 -2.644 -3.293 1.00 0.00 8 ASP A O 2
ATOM 1589 N N . LYS A 1 9 ? 9.825 -4.536 -4.383 1.00 0.00 9 LYS A N 2
ATOM 1590 C CA . LYS A 1 9 ? 11.246 -4.236 -4.669 1.00 0.00 9 LYS A CA 2
ATOM 1591 C C . LYS A 1 9 ? 11.593 -4.183 -6.170 1.00 0.00 9 LYS A C 2
ATOM 1592 O O . LYS A 1 9 ? 12.758 -4.062 -6.545 1.00 0.00 9 LYS A O 2
ATOM 1611 N N . ASN A 1 10 ? 10.568 -4.256 -7.020 1.00 0.00 10 ASN A N 2
ATOM 1612 C CA . ASN A 1 10 ? 10.627 -4.105 -8.481 1.00 0.00 10 ASN A CA 2
ATOM 1613 C C . ASN A 1 10 ? 9.480 -3.195 -8.964 1.00 0.00 10 ASN A C 2
ATOM 1614 O O . ASN A 1 10 ? 8.304 -3.517 -8.781 1.00 0.00 10 ASN A O 2
ATOM 1625 N N . LYS A 1 11 ? 9.817 -2.059 -9.586 1.00 0.00 11 LYS A N 2
ATOM 1626 C CA . LYS A 1 11 ? 8.852 -0.991 -9.907 1.00 0.00 11 LYS A CA 2
ATOM 1627 C C . LYS A 1 11 ? 7.857 -1.353 -11.013 1.00 0.00 11 LYS A C 2
ATOM 1628 O O . LYS A 1 11 ? 6.693 -0.978 -10.919 1.00 0.00 11 LYS A O 2
ATOM 1647 N N . GLU A 1 12 ? 8.275 -2.113 -12.024 1.00 0.00 12 GLU A N 2
ATOM 1648 C CA . GLU A 1 12 ? 7.445 -2.420 -13.205 1.00 0.00 12 GLU A CA 2
ATOM 1649 C C . GLU A 1 12 ? 6.148 -3.172 -12.855 1.00 0.00 12 GLU A C 2
ATOM 1650 O O . GLU A 1 12 ? 5.088 -2.876 -13.409 1.00 0.00 12 GLU A O 2
ATOM 1662 N N . GLN A 1 13 ? 6.208 -4.104 -11.896 1.00 0.00 13 GLN A N 2
ATOM 1663 C CA . GLN A 1 13 ? 5.041 -4.875 -11.448 1.00 0.00 13 GLN A CA 2
ATOM 1664 C C . GLN A 1 13 ? 4.075 -4.032 -10.599 1.00 0.00 13 GLN A C 2
ATOM 1665 O O . GLN A 1 13 ? 2.859 -4.121 -10.779 1.00 0.00 13 GLN A O 2
ATOM 1679 N N . ALA A 1 14 ? 4.598 -3.171 -9.722 1.00 0.00 14 ALA A N 2
ATOM 1680 C CA . ALA A 1 14 ? 3.794 -2.256 -8.908 1.00 0.00 14 ALA A CA 2
ATOM 1681 C C . ALA A 1 14 ? 3.142 -1.136 -9.751 1.00 0.00 14 ALA A C 2
ATOM 1682 O O . ALA A 1 14 ? 1.978 -0.799 -9.531 1.00 0.00 14 ALA A O 2
ATOM 1689 N N . GLU A 1 15 ? 3.845 -0.612 -10.762 1.00 0.00 15 GLU A N 2
ATOM 1690 C CA . GLU A 1 15 ? 3.298 0.333 -11.751 1.00 0.00 15 GLU A CA 2
ATOM 1691 C C . GLU A 1 15 ? 2.126 -0.278 -12.537 1.00 0.00 15 GLU A C 2
ATOM 1692 O O . GLU A 1 15 ? 1.090 0.372 -12.700 1.00 0.00 15 GLU A O 2
ATOM 1704 N N . LYS A 1 16 ? 2.250 -1.543 -12.972 1.00 0.00 16 LYS A N 2
ATOM 1705 C CA . LYS A 1 16 ? 1.146 -2.288 -13.599 1.00 0.00 16 LYS A CA 2
ATOM 1706 C C . LYS A 1 16 ? -0.013 -2.503 -12.632 1.00 0.00 16 LYS A C 2
ATOM 1707 O O . LYS A 1 16 ? -1.148 -2.186 -12.980 1.00 0.00 16 LYS A O 2
ATOM 1726 N N . LEU A 1 17 ? 0.242 -2.973 -11.409 1.00 0.00 17 LEU A N 2
ATOM 1727 C CA . LEU A 1 17 ? -0.792 -3.230 -10.420 1.00 0.00 17 LEU A CA 2
ATOM 1728 C C . LEU A 1 17 ? -1.611 -1.978 -10.105 1.00 0.00 17 LEU A C 2
ATOM 1729 O O . LEU A 1 17 ? -2.832 -2.061 -10.124 1.00 0.00 17 LEU A O 2
ATOM 1745 N N . ALA A 1 18 ? -0.976 -0.820 -9.901 1.00 0.00 18 ALA A N 2
ATOM 1746 C CA . ALA A 1 18 ? -1.687 0.437 -9.652 1.00 0.00 18 ALA A CA 2
ATOM 1747 C C . ALA A 1 18 ? -2.710 0.754 -10.764 1.00 0.00 18 ALA A C 2
ATOM 1748 O O . ALA A 1 18 ? -3.843 1.154 -10.482 1.00 0.00 18 ALA A O 2
ATOM 1755 N N . LYS A 1 19 ? -2.337 0.485 -12.025 1.00 0.00 19 LYS A N 2
ATOM 1756 C CA . LYS A 1 19 ? -3.185 0.699 -13.210 1.00 0.00 19 LYS A CA 2
ATOM 1757 C C . LYS A 1 19 ? -4.319 -0.329 -13.319 1.00 0.00 19 LYS A C 2
ATOM 1758 O O . LYS A 1 19 ? -5.427 0.031 -13.715 1.00 0.00 19 LYS A O 2
ATOM 1777 N N . GLU A 1 20 ? -4.082 -1.583 -12.927 1.00 0.00 20 GLU A N 2
ATOM 1778 C CA . GLU A 1 20 ? -5.115 -2.635 -12.918 1.00 0.00 20 GLU A CA 2
ATOM 1779 C C . GLU A 1 20 ? -6.087 -2.520 -11.726 1.00 0.00 20 GLU A C 2
ATOM 1780 O O . GLU A 1 20 ? -7.257 -2.890 -11.841 1.00 0.00 20 GLU A O 2
ATOM 1792 N N . VAL A 1 21 ? -5.615 -2.003 -10.584 1.00 0.00 21 VAL A N 2
ATOM 1793 C CA . VAL A 1 21 ? -6.327 -1.971 -9.288 1.00 0.00 21 VAL A CA 2
ATOM 1794 C C . VAL A 1 21 ? -7.021 -0.629 -8.989 1.00 0.00 21 VAL A C 2
ATOM 1795 O O . VAL A 1 21 ? -7.695 -0.487 -7.965 1.00 0.00 21 VAL A O 2
ATOM 1808 N N . GLY A 1 22 ? -6.867 0.356 -9.882 1.00 0.00 22 GLY A N 2
ATOM 1809 C CA . GLY A 1 22 ? -7.504 1.679 -9.810 1.00 0.00 22 GLY A CA 2
ATOM 1810 C C . GLY A 1 22 ? -6.858 2.667 -8.827 1.00 0.00 22 GLY A C 2
ATOM 1811 O O . GLY A 1 22 ? -7.480 3.674 -8.483 1.00 0.00 22 GLY A O 2
ATOM 1815 N N . VAL A 1 23 ? -5.639 2.387 -8.352 1.00 0.00 23 VAL A N 2
ATOM 1816 C CA . VAL A 1 23 ? -4.936 3.177 -7.316 1.00 0.00 23 VAL A CA 2
ATOM 1817 C C . VAL A 1 23 ? -3.901 4.143 -7.914 1.00 0.00 23 VAL A C 2
ATOM 1818 O O . VAL A 1 23 ? -3.249 3.836 -8.909 1.00 0.00 23 VAL A O 2
ATOM 1831 N N . THR A 1 24 ? -3.747 5.322 -7.296 1.00 0.00 24 THR A N 2
ATOM 1832 C CA . THR A 1 24 ? -2.833 6.397 -7.742 1.00 0.00 24 THR A CA 2
ATOM 1833 C C . THR A 1 24 ? -1.785 6.839 -6.706 1.00 0.00 24 THR A C 2
ATOM 1834 O O . THR A 1 24 ? -0.869 7.585 -7.055 1.00 0.00 24 THR A O 2
ATOM 1845 N N . GLU A 1 25 ? -1.877 6.408 -5.439 1.00 0.00 25 GLU A N 2
ATOM 1846 C CA . GLU A 1 25 ? -0.935 6.828 -4.386 1.00 0.00 25 GLU A CA 2
ATOM 1847 C C . GLU A 1 25 ? 0.263 5.870 -4.301 1.00 0.00 25 GLU A C 2
ATOM 1848 O O . GLU A 1 25 ? 0.153 4.743 -3.807 1.00 0.00 25 GLU A O 2
ATOM 1860 N N . ILE A 1 26 ? 1.410 6.323 -4.817 1.00 0.00 26 ILE A N 2
ATOM 1861 C CA . ILE A 1 26 ? 2.637 5.530 -4.969 1.00 0.00 26 ILE A CA 2
ATOM 1862 C C . ILE A 1 26 ? 3.831 6.298 -4.382 1.00 0.00 26 ILE A C 2
ATOM 1863 O O . ILE A 1 26 ? 4.017 7.485 -4.666 1.00 0.00 26 ILE A O 2
ATOM 1879 N N . TYR A 1 27 ? 4.651 5.608 -3.591 1.00 0.00 27 TYR A N 2
ATOM 1880 C CA . TYR A 1 27 ? 5.864 6.113 -2.944 1.00 0.00 27 TYR A CA 2
ATOM 1881 C C . TYR A 1 27 ? 7.087 5.267 -3.333 1.00 0.00 27 TYR A C 2
ATOM 1882 O O . TYR A 1 27 ? 6.972 4.057 -3.543 1.00 0.00 27 TYR A O 2
ATOM 1900 N N . GLU A 1 28 ? 8.271 5.882 -3.366 1.00 0.00 28 GLU A N 2
ATOM 1901 C CA . GLU A 1 28 ? 9.553 5.191 -3.562 1.00 0.00 28 GLU A CA 2
ATOM 1902 C C . GLU A 1 28 ? 10.573 5.598 -2.483 1.00 0.00 28 GLU A C 2
ATOM 1903 O O . GLU A 1 28 ? 10.612 6.760 -2.067 1.00 0.00 28 GLU A O 2
ATOM 1915 N N . SER A 1 29 ? 11.407 4.657 -2.029 1.00 0.00 29 SER A N 2
ATOM 1916 C CA . SER A 1 29 ? 12.506 4.898 -1.072 1.00 0.00 29 SER A CA 2
ATOM 1917 C C . SER A 1 29 ? 13.611 3.841 -1.164 1.00 0.00 29 SER A C 2
ATOM 1918 O O . SER A 1 29 ? 13.432 2.763 -1.731 1.00 0.00 29 SER A O 2
ATOM 1926 N N . ASP A 1 30 ? 14.766 4.141 -0.568 1.00 0.00 30 ASP A N 2
ATOM 1927 C CA . ASP A 1 30 ? 15.862 3.193 -0.342 1.00 0.00 30 ASP A CA 2
ATOM 1928 C C . ASP A 1 30 ? 15.560 2.238 0.826 1.00 0.00 30 ASP A C 2
ATOM 1929 O O . ASP A 1 30 ? 15.756 1.025 0.706 1.00 0.00 30 ASP A O 2
ATOM 1938 N N . ASN A 1 31 ? 15.005 2.778 1.915 1.00 0.00 31 ASN A N 2
ATOM 1939 C CA . ASN A 1 31 ? 14.583 2.063 3.118 1.00 0.00 31 ASN A CA 2
ATOM 1940 C C . ASN A 1 31 ? 13.070 1.790 3.091 1.00 0.00 31 ASN A C 2
ATOM 1941 O O . ASN A 1 31 ? 12.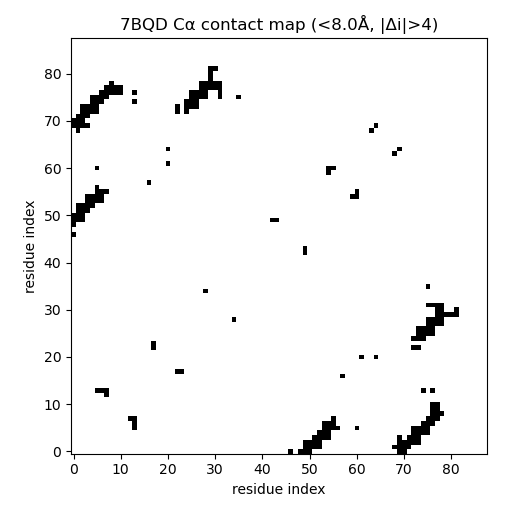282 2.484 3.740 1.00 0.00 31 ASN A O 2
ATOM 1952 N N . LEU A 1 32 ? 12.663 0.764 2.342 1.00 0.00 32 LEU A N 2
ATOM 1953 C CA . LEU A 1 32 ? 11.256 0.383 2.165 1.00 0.00 32 LEU A CA 2
ATOM 1954 C C . LEU A 1 32 ? 10.537 0.124 3.507 1.00 0.00 32 LEU A C 2
ATOM 1955 O O . LEU A 1 32 ? 9.429 0.608 3.737 1.00 0.00 32 LEU A O 2
ATOM 1971 N N . GLU A 1 33 ? 11.195 -0.577 4.433 1.00 0.00 33 GLU A N 2
ATOM 1972 C CA . GLU A 1 33 ? 10.638 -0.874 5.761 1.00 0.00 33 GLU A CA 2
ATOM 1973 C C . GLU A 1 33 ? 10.544 0.343 6.696 1.00 0.00 33 GLU A C 2
ATOM 1974 O O . GLU A 1 33 ? 9.577 0.465 7.448 1.00 0.00 33 GLU A O 2
ATOM 1986 N N . GLU A 1 34 ? 11.503 1.273 6.640 1.00 0.00 34 GLU A N 2
ATOM 1987 C CA . GLU A 1 34 ? 11.448 2.503 7.443 1.00 0.00 34 GLU A CA 2
ATOM 1988 C C . GLU A 1 34 ? 10.338 3.428 6.924 1.00 0.00 34 GLU A C 2
ATOM 1989 O O . GLU A 1 34 ? 9.615 4.034 7.711 1.00 0.00 34 GLU A O 2
ATOM 2001 N N . LEU A 1 35 ? 10.138 3.466 5.601 1.00 0.00 35 LEU A N 2
ATOM 2002 C CA . LEU A 1 35 ? 9.021 4.174 4.964 1.00 0.00 35 LEU A CA 2
ATOM 2003 C C . LEU A 1 35 ? 7.672 3.602 5.434 1.00 0.00 35 LEU A C 2
ATOM 2004 O O . LEU A 1 35 ? 6.807 4.352 5.882 1.00 0.00 35 LEU A O 2
ATOM 2020 N N . TYR A 1 36 ? 7.511 2.276 5.388 1.00 0.00 36 TYR A N 2
ATOM 2021 C CA . TYR A 1 36 ? 6.319 1.578 5.886 1.00 0.00 36 TYR A CA 2
ATOM 2022 C C . TYR A 1 36 ? 6.011 1.930 7.353 1.00 0.00 36 TYR A C 2
ATOM 2023 O O . TYR A 1 36 ? 4.880 2.318 7.663 1.00 0.00 36 TYR A O 2
ATOM 2041 N N . ARG A 1 37 ? 7.018 1.885 8.236 1.00 0.00 37 ARG A N 2
ATOM 2042 C CA . ARG A 1 37 ? 6.890 2.270 9.656 1.00 0.00 37 ARG A CA 2
ATOM 2043 C C . ARG A 1 37 ? 6.473 3.730 9.825 1.00 0.00 37 ARG A C 2
ATOM 2044 O O . ARG A 1 37 ? 5.526 4.019 10.554 1.00 0.00 37 ARG A O 2
ATOM 2065 N N . GLU A 1 38 ? 7.161 4.637 9.138 1.00 0.00 38 GLU A N 2
ATOM 2066 C CA . GLU A 1 38 ? 6.956 6.092 9.231 1.00 0.00 38 GLU A CA 2
ATOM 2067 C C . GLU A 1 38 ? 5.567 6.537 8.745 1.00 0.00 38 GLU A C 2
ATOM 2068 O O . GLU A 1 38 ? 4.981 7.451 9.329 1.00 0.00 38 GLU A O 2
ATOM 2080 N N . ILE A 1 39 ? 5.010 5.871 7.726 1.00 0.00 39 ILE A N 2
ATOM 2081 C CA . ILE A 1 39 ? 3.636 6.116 7.262 1.00 0.00 39 ILE A CA 2
ATOM 2082 C C . ILE A 1 39 ? 2.629 5.654 8.324 1.00 0.00 39 ILE A C 2
ATOM 2083 O O . ILE A 1 39 ? 1.838 6.468 8.806 1.00 0.00 39 ILE A O 2
ATOM 2099 N N . LYS A 1 40 ? 2.681 4.386 8.764 1.00 0.00 40 LYS A N 2
ATOM 2100 C CA . LYS A 1 40 ? 1.744 3.813 9.732 1.00 0.00 40 LYS A CA 2
ATOM 2101 C C . LYS A 1 40 ? 1.763 4.488 11.105 1.00 0.00 40 LYS A C 2
ATOM 2102 O O . LYS A 1 40 ? 0.709 4.621 11.722 1.00 0.00 40 LYS A O 2
ATOM 2121 N N . GLU A 1 41 ? 2.917 4.996 11.541 1.00 0.00 41 GLU A N 2
ATOM 2122 C CA . GLU A 1 41 ? 3.041 5.853 12.725 1.00 0.00 41 GLU A CA 2
ATOM 2123 C C . GLU A 1 41 ? 2.064 7.038 12.696 1.00 0.00 41 GLU A C 2
ATOM 2124 O O . GLU A 1 41 ? 1.396 7.307 13.696 1.00 0.00 41 GLU A O 2
ATOM 2136 N N . ARG A 1 42 ? 1.932 7.720 11.548 1.00 0.00 42 ARG A N 2
ATOM 2137 C CA . ARG A 1 42 ? 0.997 8.843 11.382 1.00 0.00 42 ARG A CA 2
ATOM 2138 C C . ARG A 1 42 ? -0.460 8.387 11.238 1.00 0.00 42 ARG A C 2
ATOM 2139 O O . ARG A 1 42 ? -1.340 9.021 11.816 1.00 0.00 42 ARG A O 2
ATOM 2160 N N . ILE A 1 43 ? -0.726 7.265 10.560 1.00 0.00 43 ILE A N 2
ATOM 2161 C CA . ILE A 1 43 ? -2.085 6.696 10.419 1.00 0.00 43 ILE A CA 2
ATOM 2162 C C . ILE A 1 43 ? -2.727 6.427 11.788 1.00 0.00 43 ILE A C 2
ATOM 2163 O O . ILE A 1 43 ? -3.900 6.738 11.979 1.00 0.00 43 ILE A O 2
ATOM 2179 N N . GLU A 1 44 ? -1.961 5.925 12.759 1.00 0.00 44 GLU A N 2
ATOM 2180 C CA . GLU A 1 44 ? -2.471 5.576 14.096 1.00 0.00 44 GLU A CA 2
ATOM 2181 C C . GLU A 1 44 ? -2.971 6.791 14.902 1.00 0.00 44 GLU A C 2
ATOM 2182 O O . GLU A 1 44 ? -3.927 6.660 15.673 1.00 0.00 44 GLU A O 2
ATOM 2194 N N . ARG A 1 45 ? -2.360 7.972 14.722 1.00 0.00 45 ARG A N 2
ATOM 2195 C CA . ARG A 1 45 ? -2.794 9.240 15.343 1.00 0.00 45 ARG A CA 2
ATOM 2196 C C . ARG A 1 45 ? -3.825 10.019 14.528 1.00 0.00 45 ARG A C 2
ATOM 2197 O O . ARG A 1 45 ? -4.756 10.585 15.101 1.00 0.00 45 ARG A O 2
ATOM 2218 N N . GLU A 1 46 ? -3.692 10.029 13.205 1.00 0.00 46 GLU A N 2
ATOM 2219 C CA . GLU A 1 46 ? -4.643 10.711 12.308 1.00 0.00 46 GLU A CA 2
ATOM 2220 C C . GLU A 1 46 ? -6.009 10.004 12.244 1.00 0.00 46 GLU A C 2
ATOM 2221 O O . GLU A 1 46 ? -7.042 10.665 12.124 1.00 0.00 46 GLU A O 2
ATOM 2233 N N . ASN A 1 47 ? -6.024 8.669 12.343 1.00 0.00 47 ASN A N 2
ATOM 2234 C CA . ASN A 1 47 ? -7.228 7.838 12.326 1.00 0.00 47 ASN A CA 2
ATOM 2235 C C . ASN A 1 47 ? -7.227 6.872 13.535 1.00 0.00 47 ASN A C 2
ATOM 2236 O O . ASN A 1 47 ? -6.679 5.770 13.436 1.00 0.00 47 ASN A O 2
ATOM 2247 N N . PRO A 1 48 ? -7.876 7.214 14.669 1.00 0.00 48 PRO A N 2
ATOM 2248 C CA . PRO A 1 48 ? -7.963 6.322 15.834 1.00 0.00 48 PRO A CA 2
ATOM 2249 C C . PRO A 1 48 ? -8.827 5.068 15.585 1.00 0.00 48 PRO A C 2
ATOM 2250 O O . PRO A 1 48 ? -8.737 4.092 16.332 1.00 0.00 48 PRO A O 2
ATOM 2261 N N . ASN A 1 49 ? -9.635 5.070 14.515 1.00 0.00 49 ASN A N 2
ATOM 2262 C CA . ASN A 1 49 ? -10.452 3.949 14.031 1.00 0.00 49 ASN A CA 2
ATOM 2263 C C . ASN A 1 49 ? -9.818 3.213 12.822 1.00 0.00 49 ASN A C 2
ATOM 2264 O O . ASN A 1 49 ? -10.527 2.548 12.060 1.00 0.00 49 ASN A O 2
ATOM 2275 N N . ALA A 1 50 ? -8.507 3.367 12.597 1.00 0.00 50 ALA A N 2
ATOM 2276 C CA . ALA A 1 50 ? -7.780 2.734 11.493 1.00 0.00 50 ALA A CA 2
ATOM 2277 C C . ALA A 1 50 ? -7.740 1.194 11.570 1.00 0.00 50 ALA A C 2
ATOM 2278 O O . ALA A 1 50 ? -7.712 0.608 12.657 1.00 0.00 50 ALA A O 2
ATOM 2285 N N . THR A 1 51 ? -7.643 0.554 10.401 1.00 0.00 51 THR A N 2
ATOM 2286 C CA . THR A 1 51 ? -7.375 -0.886 10.244 1.00 0.00 51 THR A CA 2
ATOM 2287 C C . THR A 1 51 ? -6.156 -1.054 9.338 1.00 0.00 51 THR A C 2
ATOM 2288 O O . THR A 1 51 ? -6.073 -0.406 8.291 1.00 0.00 51 THR A O 2
ATOM 2299 N N . ILE A 1 52 ? -5.205 -1.900 9.741 1.00 0.00 52 ILE A N 2
ATOM 2300 C CA . ILE A 1 52 ? -3.927 -2.107 9.045 1.00 0.00 52 ILE A CA 2
ATOM 2301 C C . ILE A 1 52 ? -3.961 -3.427 8.265 1.00 0.00 52 ILE A C 2
ATOM 2302 O O . ILE A 1 52 ? -4.154 -4.495 8.850 1.00 0.00 52 ILE A O 2
ATOM 2318 N N . LEU A 1 53 ? -3.736 -3.349 6.949 1.00 0.00 53 LEU A N 2
ATOM 2319 C CA . LEU A 1 53 ? -3.527 -4.495 6.057 1.00 0.00 53 LEU A CA 2
ATOM 2320 C C . LEU A 1 53 ? -2.281 -4.274 5.185 1.00 0.00 53 LEU A C 2
ATOM 2321 O O . LEU A 1 53 ? -2.117 -3.187 4.626 1.00 0.00 53 LEU A O 2
ATOM 2337 N N . THR A 1 54 ? -1.447 -5.305 5.030 1.00 0.00 54 THR A N 2
ATOM 2338 C CA . THR A 1 54 ? -0.204 -5.262 4.235 1.00 0.00 54 THR A CA 2
ATOM 2339 C C . THR A 1 54 ? -0.111 -6.467 3.294 1.00 0.00 54 THR A C 2
ATOM 2340 O O . THR A 1 54 ? -0.353 -7.600 3.718 1.00 0.00 54 THR A O 2
ATOM 2351 N N . VAL A 1 55 ? 0.249 -6.237 2.024 1.00 0.00 55 VAL A N 2
ATOM 2352 C CA . VAL A 1 55 ? 0.354 -7.265 0.967 1.00 0.00 55 VAL A CA 2
ATOM 2353 C C . VAL A 1 55 ? 1.673 -7.175 0.187 1.00 0.00 55 VAL A C 2
ATOM 2354 O O . VAL A 1 55 ? 2.285 -6.110 0.095 1.00 0.00 55 VAL A O 2
ATOM 2367 N N . THR A 1 56 ? 2.078 -8.295 -0.421 1.00 0.00 56 THR A N 2
ATOM 2368 C CA . THR A 1 56 ? 3.263 -8.425 -1.300 1.00 0.00 56 THR A CA 2
ATOM 2369 C C . THR A 1 56 ? 2.951 -9.146 -2.624 1.00 0.00 56 THR A C 2
ATOM 2370 O O . THR A 1 56 ? 3.861 -9.537 -3.359 1.00 0.00 56 THR A O 2
ATOM 2381 N N . ASP A 1 57 ? 1.666 -9.358 -2.933 1.00 0.00 57 ASP A N 2
ATOM 2382 C CA . ASP A 1 57 ? 1.173 -10.146 -4.070 1.00 0.00 57 ASP A CA 2
ATOM 2383 C C . ASP A 1 57 ? -0.060 -9.469 -4.716 1.00 0.00 57 ASP A C 2
ATOM 2384 O O . ASP A 1 57 ? -0.986 -9.089 -3.991 1.00 0.00 57 ASP A O 2
ATOM 2393 N N . PRO A 1 58 ? -0.097 -9.274 -6.049 1.00 0.00 58 PRO A N 2
ATOM 2394 C CA . PRO A 1 58 ? -1.159 -8.517 -6.720 1.00 0.00 58 PRO A CA 2
ATOM 2395 C C . PRO A 1 58 ? -2.475 -9.270 -6.817 1.00 0.00 58 PRO A C 2
ATOM 2396 O O . PRO A 1 58 ? -3.514 -8.625 -6.797 1.00 0.00 58 PRO A O 2
ATOM 2407 N N . ASN A 1 59 ? -2.477 -10.600 -6.899 1.00 0.00 59 ASN A N 2
ATOM 2408 C CA . ASN A 1 59 ? -3.718 -11.375 -6.856 1.00 0.00 59 ASN A CA 2
ATOM 2409 C C . ASN A 1 59 ? -4.380 -11.248 -5.471 1.00 0.00 59 ASN A C 2
ATOM 2410 O O . ASN A 1 59 ? -5.591 -11.055 -5.383 1.00 0.00 59 ASN A O 2
ATOM 2421 N N . GLU A 1 60 ? -3.588 -11.253 -4.396 1.00 0.00 60 GLU A N 2
ATOM 2422 C CA . GLU A 1 60 ? -4.062 -10.992 -3.036 1.00 0.00 60 GLU A CA 2
ATOM 2423 C C . GLU A 1 60 ? -4.548 -9.537 -2.877 1.00 0.00 60 GLU A C 2
ATOM 2424 O O . GLU A 1 60 ? -5.681 -9.324 -2.443 1.00 0.00 60 GLU A O 2
ATOM 2436 N N . LEU A 1 61 ? -3.760 -8.533 -3.298 1.00 0.00 61 LEU A N 2
ATOM 2437 C CA . LEU A 1 61 ? -4.170 -7.119 -3.236 1.00 0.00 61 LEU A CA 2
ATOM 2438 C C . LEU A 1 61 ? -5.450 -6.882 -4.047 1.00 0.00 61 LEU A C 2
ATOM 2439 O O . LEU A 1 61 ? -6.392 -6.277 -3.537 1.00 0.00 61 LEU A O 2
ATOM 2455 N N . LYS A 1 62 ? -5.512 -7.395 -5.282 1.00 0.00 62 LYS A N 2
ATOM 2456 C CA . LYS A 1 62 ? -6.673 -7.286 -6.175 1.00 0.00 62 LYS A CA 2
ATOM 2457 C C . LYS A 1 62 ? -7.925 -7.894 -5.537 1.00 0.00 62 LYS A C 2
ATOM 2458 O O . LYS A 1 62 ? -8.953 -7.227 -5.513 1.00 0.00 62 LYS A O 2
ATOM 2477 N N . LYS A 1 63 ? -7.837 -9.087 -4.934 1.00 0.00 63 LYS A N 2
ATOM 2478 C CA . LYS A 1 63 ? -8.959 -9.727 -4.215 1.00 0.00 63 LYS A CA 2
ATOM 2479 C C . LYS A 1 63 ? -9.434 -8.928 -2.993 1.00 0.00 63 LYS A C 2
ATOM 2480 O O . LYS A 1 63 ? -10.632 -8.922 -2.712 1.00 0.00 63 LYS A O 2
ATOM 2499 N N . ILE A 1 64 ? -8.541 -8.219 -2.295 1.00 0.00 64 ILE A N 2
ATOM 2500 C CA . ILE A 1 64 ? -8.909 -7.313 -1.190 1.00 0.00 64 ILE A CA 2
ATOM 2501 C C . ILE A 1 64 ? -9.583 -6.036 -1.728 1.00 0.00 64 ILE A C 2
ATOM 2502 O O . ILE A 1 64 ? -10.661 -5.661 -1.264 1.00 0.00 64 ILE A O 2
ATOM 2518 N N . GLN A 1 65 ? -8.988 -5.388 -2.737 1.00 0.00 65 GLN A N 2
ATOM 2519 C CA . GLN A 1 65 ? -9.522 -4.168 -3.361 1.00 0.00 65 GLN A CA 2
ATOM 2520 C C . GLN A 1 65 ? -10.848 -4.418 -4.102 1.00 0.00 65 GLN A C 2
ATOM 2521 O O . GLN A 1 65 ? -11.702 -3.533 -4.143 1.00 0.00 65 GLN A O 2
ATOM 2535 N N . ASP A 1 66 ? -11.056 -5.625 -4.640 1.00 0.00 66 ASP A N 2
ATOM 2536 C CA . ASP A 1 66 ? -12.285 -6.019 -5.338 1.00 0.00 66 ASP A CA 2
ATOM 2537 C C . ASP A 1 66 ? -13.536 -5.940 -4.434 1.00 0.00 66 ASP A C 2
ATOM 2538 O O . ASP A 1 66 ? -14.637 -5.673 -4.919 1.00 0.00 66 ASP A O 2
ATOM 2547 N N . GLU A 1 67 ? -13.379 -6.150 -3.120 1.00 0.00 67 GLU A N 2
ATOM 2548 C CA . GLU A 1 67 ? -14.470 -6.083 -2.132 1.00 0.00 67 GLU A CA 2
ATOM 2549 C C . GLU A 1 67 ? -14.834 -4.639 -1.732 1.00 0.00 67 GLU A C 2
ATOM 2550 O O . GLU A 1 67 ? -15.925 -4.396 -1.211 1.00 0.00 67 GLU A O 2
ATOM 2562 N N . GLY A 1 68 ? -13.935 -3.673 -1.962 1.00 0.00 68 GLY A N 2
ATOM 2563 C CA . GLY A 1 68 ? -14.159 -2.235 -1.744 1.00 0.00 68 GLY A CA 2
ATOM 2564 C C . GLY A 1 68 ? -14.332 -1.779 -0.288 1.00 0.00 68 GLY A C 2
ATOM 2565 O O . GLY A 1 68 ? -14.685 -0.628 -0.025 1.00 0.00 68 GLY A O 2
ATOM 2569 N N . LYS A 1 69 ? -14.042 -2.669 0.662 1.00 0.00 69 LYS A N 2
ATOM 2570 C CA . LYS A 1 69 ? -14.080 -2.514 2.131 1.00 0.00 69 LYS A CA 2
ATOM 2571 C C . LYS A 1 69 ? -12.924 -1.671 2.709 1.00 0.00 69 LYS A C 2
ATOM 2572 O O . LYS A 1 69 ? -12.453 -1.923 3.821 1.00 0.00 69 LYS A O 2
ATOM 2591 N N . VAL A 1 70 ? -12.427 -0.702 1.939 1.00 0.00 70 VAL A N 2
ATOM 2592 C CA . VAL A 1 70 ? -11.176 0.034 2.193 1.00 0.00 70 VAL A CA 2
ATOM 2593 C C . VAL A 1 70 ? -11.347 1.544 1.970 1.00 0.00 70 VAL A C 2
ATOM 2594 O O . VAL A 1 70 ? -12.055 1.963 1.054 1.00 0.00 70 VAL A O 2
ATOM 2607 N N . ASP A 1 71 ? -10.688 2.363 2.798 1.00 0.00 71 ASP A N 2
ATOM 2608 C CA . ASP A 1 71 ? -10.737 3.831 2.727 1.00 0.00 71 ASP A CA 2
ATOM 2609 C C . ASP A 1 71 ? -9.535 4.441 1.977 1.00 0.00 71 ASP A C 2
ATOM 2610 O O . ASP A 1 71 ? -9.712 5.400 1.221 1.00 0.00 71 ASP A O 2
ATOM 2619 N N . ARG A 1 72 ? -8.329 3.870 2.140 1.00 0.00 72 ARG A N 2
ATOM 2620 C CA . ARG A 1 72 ? -7.096 4.279 1.432 1.00 0.00 72 ARG A CA 2
ATOM 2621 C C . ARG A 1 72 ? -6.259 3.075 0.993 1.00 0.00 72 ARG A C 2
ATOM 2622 O O . ARG A 1 72 ? -6.200 2.086 1.715 1.00 0.00 72 ARG A O 2
ATOM 2643 N N . ILE A 1 73 ? -5.550 3.185 -0.133 1.00 0.00 73 ILE A N 2
ATOM 2644 C CA . ILE A 1 73 ? -4.557 2.201 -0.604 1.00 0.00 73 ILE A CA 2
ATOM 2645 C C . ILE A 1 73 ? -3.268 2.934 -0.990 1.00 0.00 73 ILE A C 2
ATOM 2646 O O . ILE A 1 73 ? -3.319 3.939 -1.702 1.00 0.00 73 ILE A O 2
ATOM 2662 N N . ILE A 1 74 ? -2.124 2.428 -0.525 1.00 0.00 74 ILE A N 2
ATOM 2663 C CA . ILE A 1 74 ? -0.793 3.013 -0.730 1.00 0.00 74 ILE A CA 2
ATOM 2664 C C . ILE A 1 74 ? 0.172 1.936 -1.251 1.00 0.00 74 ILE A C 2
ATOM 2665 O O . ILE A 1 74 ? 0.288 0.862 -0.655 1.00 0.00 74 ILE A O 2
ATOM 2681 N N . LEU A 1 75 ? 0.894 2.228 -2.335 1.00 0.00 75 LEU A N 2
ATOM 2682 C CA . LEU A 1 75 ? 1.921 1.347 -2.907 1.00 0.00 75 LEU A CA 2
ATOM 2683 C C . LEU A 1 75 ? 3.311 1.902 -2.576 1.00 0.00 75 LEU A C 2
ATOM 2684 O O . LEU A 1 75 ? 3.620 3.052 -2.888 1.00 0.00 75 LEU A O 2
ATOM 2700 N N . LEU A 1 76 ? 4.152 1.087 -1.943 1.00 0.00 76 LEU A N 2
ATOM 2701 C CA . LEU A 1 76 ? 5.521 1.417 -1.551 1.00 0.00 76 LEU A CA 2
ATOM 2702 C C . LEU A 1 76 ? 6.493 0.568 -2.380 1.00 0.00 76 LEU A C 2
ATOM 2703 O O . LEU A 1 76 ? 6.406 -0.663 -2.395 1.00 0.00 76 LEU A O 2
ATOM 2719 N N . ILE A 1 77 ? 7.429 1.232 -3.058 1.00 0.00 77 ILE A N 2
ATOM 2720 C CA . ILE A 1 77 ? 8.361 0.622 -4.015 1.00 0.00 77 ILE A CA 2
ATOM 2721 C C . ILE A 1 77 ? 9.811 0.889 -3.581 1.00 0.00 77 ILE A C 2
ATOM 2722 O O . ILE A 1 77 ? 10.166 2.015 -3.230 1.00 0.00 77 ILE A O 2
ATOM 2738 N N . LYS A 1 78 ? 10.681 -0.125 -3.633 1.00 0.00 78 LYS A N 2
ATOM 2739 C CA . LYS A 1 78 ? 12.115 0.052 -3.354 1.00 0.00 78 LYS A CA 2
ATOM 2740 C C . LYS A 1 78 ? 12.843 0.598 -4.586 1.00 0.00 78 LYS A C 2
ATOM 2741 O O . LYS A 1 78 ? 12.609 0.122 -5.699 1.00 0.00 78 LYS A O 2
ATOM 2760 N N . GLY A 1 79 ? 13.769 1.536 -4.392 1.00 0.00 79 GLY A N 2
ATOM 2761 C CA . GLY A 1 79 ? 14.695 1.949 -5.451 1.00 0.00 79 GLY A CA 2
ATOM 2762 C C . GLY A 1 79 ? 15.668 0.799 -5.749 1.00 0.00 79 GLY A C 2
ATOM 2763 O O . GLY A 1 79 ? 16.433 0.391 -4.875 1.00 0.00 79 GLY A O 2
ATOM 2767 N N . SER A 1 80 ? 15.644 0.270 -6.975 1.00 0.00 80 SER A N 2
ATOM 2768 C CA . SER A 1 80 ? 16.320 -0.991 -7.341 1.00 0.00 80 SER A CA 2
ATOM 2769 C C . SER A 1 80 ? 17.854 -0.968 -7.246 1.00 0.00 80 SER A C 2
ATOM 2770 O O . SER A 1 80 ? 18.470 -2.020 -7.065 1.00 0.00 80 SER A O 2
ATOM 2778 N N . LEU A 1 81 ? 18.474 0.212 -7.347 1.00 0.00 81 LEU A N 2
ATOM 2779 C CA . LEU A 1 81 ? 19.924 0.416 -7.193 1.00 0.00 81 LEU A CA 2
ATOM 2780 C C . LEU A 1 81 ? 20.332 0.900 -5.785 1.00 0.00 81 LEU A C 2
ATOM 2781 O O . LEU A 1 81 ? 21.524 1.005 -5.486 1.00 0.00 81 LEU A O 2
ATOM 2797 N N . GLU A 1 82 ? 19.373 1.207 -4.906 1.00 0.00 82 GLU A N 2
ATOM 2798 C CA . GLU A 1 82 ? 19.640 1.874 -3.627 1.00 0.00 82 GLU A CA 2
ATOM 2799 C C . GLU A 1 82 ? 19.973 0.865 -2.516 1.00 0.00 82 GLU A C 2
ATOM 2800 O O . GLU A 1 82 ? 19.153 0.018 -2.147 1.00 0.00 82 GLU A O 2
ATOM 2812 N N . HIS A 1 83 ? 21.182 0.967 -1.959 1.00 0.00 83 HIS A N 2
ATOM 2813 C CA . HIS A 1 83 ? 21.716 0.016 -0.980 1.00 0.00 83 HIS A CA 2
ATOM 2814 C C . HIS A 1 83 ? 21.385 0.432 0.465 1.00 0.00 83 HIS A C 2
ATOM 2815 O O . HIS A 1 83 ? 21.518 1.601 0.836 1.00 0.00 83 HIS A O 2
ATOM 2829 N N . HIS A 1 84 ? 20.978 -0.538 1.290 1.00 0.00 84 HIS A N 2
ATOM 2830 C CA . HIS A 1 84 ? 20.614 -0.344 2.698 1.00 0.00 84 HIS A CA 2
ATOM 2831 C C . HIS A 1 84 ? 21.805 -0.658 3.621 1.00 0.00 84 HIS A C 2
ATOM 2832 O O . HIS A 1 84 ? 22.175 -1.823 3.789 1.00 0.00 84 HIS A O 2
ATOM 2846 N N . HIS A 1 85 ? 22.406 0.374 4.223 1.00 0.00 85 HIS A N 2
ATOM 2847 C CA . HIS A 1 85 ? 23.508 0.275 5.192 1.00 0.00 85 HIS A CA 2
ATOM 2848 C C . HIS A 1 85 ? 23.287 1.236 6.375 1.00 0.00 85 HIS A C 2
ATOM 2849 O O . HIS A 1 85 ? 23.045 2.430 6.180 1.00 0.00 85 HIS A O 2
ATOM 2863 N N . HIS A 1 86 ? 23.414 0.714 7.600 1.00 0.00 86 HIS A N 2
ATOM 2864 C CA . HIS A 1 86 ? 23.318 1.449 8.873 1.00 0.00 86 HIS A CA 2
ATOM 2865 C C . HIS A 1 86 ? 24.468 1.051 9.828 1.00 0.00 86 HIS A C 2
ATOM 2866 O O . HIS A 1 86 ? 24.273 0.823 11.025 1.00 0.00 86 HIS A O 2
ATOM 2880 N N . HIS A 1 87 ? 25.685 0.937 9.284 1.00 0.00 87 HIS A N 2
ATOM 2881 C CA . HIS A 1 87 ? 26.908 0.567 10.009 1.00 0.00 87 HIS A CA 2
ATOM 2882 C C . HIS A 1 87 ? 27.485 1.771 10.789 1.00 0.00 87 HIS A C 2
ATOM 2883 O O . HIS A 1 87 ? 28.530 2.333 10.436 1.00 0.00 87 HIS A O 2
ATOM 2897 N N . HIS A 1 88 ? 26.757 2.206 11.824 1.00 0.00 88 HIS A N 2
ATOM 2898 C CA . HIS A 1 88 ? 27.025 3.395 12.646 1.00 0.00 88 HIS A CA 2
ATOM 2899 C C . HIS A 1 88 ? 26.733 3.132 14.138 1.00 0.00 88 HIS A C 2
ATOM 2900 O O . HIS A 1 88 ? 25.587 2.755 14.480 1.00 0.00 88 HIS A O 2
ATOM 2915 N N . GLY A 1 1 ? -11.950 3.052 9.906 1.00 0.00 1 GLY A N 3
ATOM 2916 C CA . GLY A 1 1 ? -11.446 3.354 8.546 1.00 0.00 1 GLY A CA 3
ATOM 2917 C C . GLY A 1 1 ? -10.226 2.510 8.228 1.00 0.00 1 GLY A C 3
ATOM 2918 O O . GLY A 1 1 ? -9.285 2.487 9.017 1.00 0.00 1 GLY A O 3
ATOM 2924 N N . THR A 1 2 ? -10.212 1.802 7.097 1.00 0.00 2 THR A N 3
ATOM 2925 C CA . THR A 1 2 ? -9.139 0.843 6.754 1.00 0.00 2 THR A CA 3
ATOM 2926 C C . THR A 1 2 ? -8.145 1.413 5.753 1.00 0.00 2 THR A C 3
ATOM 2927 O O . THR A 1 2 ? -8.541 1.944 4.712 1.00 0.00 2 THR A O 3
ATOM 2938 N N . ILE A 1 3 ? -6.854 1.248 6.060 1.00 0.00 3 ILE A N 3
ATOM 2939 C CA . ILE A 1 3 ? -5.738 1.654 5.213 1.00 0.00 3 ILE A CA 3
ATOM 2940 C C . ILE A 1 3 ? -4.956 0.417 4.741 1.00 0.00 3 ILE A C 3
ATOM 2941 O O . ILE A 1 3 ? -4.458 -0.363 5.557 1.00 0.00 3 ILE A O 3
ATOM 2957 N N . LEU A 1 4 ? -4.807 0.264 3.424 1.00 0.00 4 LEU A N 3
ATOM 2958 C CA . LEU A 1 4 ? -4.134 -0.870 2.777 1.00 0.00 4 LEU A CA 3
ATOM 2959 C C . LEU A 1 4 ? -2.736 -0.453 2.281 1.00 0.00 4 LEU A C 3
ATOM 2960 O O . LEU A 1 4 ? -2.616 0.412 1.414 1.00 0.00 4 LEU A O 3
ATOM 2976 N N . ILE A 1 5 ? -1.690 -1.091 2.810 1.00 0.00 5 ILE A N 3
ATOM 2977 C CA . ILE A 1 5 ? -0.300 -1.024 2.341 1.00 0.00 5 ILE A CA 3
ATOM 2978 C C . ILE A 1 5 ? -0.011 -2.178 1.378 1.00 0.00 5 ILE A C 3
ATOM 2979 O O . ILE A 1 5 ? -0.205 -3.347 1.717 1.00 0.00 5 ILE A O 3
ATOM 2995 N N . PHE A 1 6 ? 0.545 -1.864 0.211 1.00 0.00 6 PHE A N 3
ATOM 2996 C CA . PHE A 1 6 ? 1.113 -2.847 -0.711 1.00 0.00 6 PHE A CA 3
ATOM 2997 C C . PHE A 1 6 ? 2.627 -2.623 -0.825 1.00 0.00 6 PHE A C 3
ATOM 2998 O O . PHE A 1 6 ? 3.064 -1.491 -1.035 1.00 0.00 6 PHE A O 3
ATOM 3015 N N . LEU A 1 7 ? 3.424 -3.682 -0.678 1.00 0.00 7 LEU A N 3
ATOM 3016 C CA . LEU A 1 7 ? 4.890 -3.643 -0.701 1.00 0.00 7 LEU A CA 3
ATOM 3017 C C . LEU A 1 7 ? 5.443 -4.348 -1.947 1.00 0.00 7 LEU A C 3
ATOM 3018 O O . LEU A 1 7 ? 5.099 -5.503 -2.209 1.00 0.00 7 LEU A O 3
ATOM 3034 N N . ASP A 1 8 ? 6.354 -3.695 -2.673 1.00 0.00 8 ASP A N 3
ATOM 3035 C CA . ASP A 1 8 ? 7.119 -4.333 -3.750 1.00 0.00 8 ASP A CA 3
ATOM 3036 C C . ASP A 1 8 ? 8.538 -3.755 -3.884 1.00 0.00 8 ASP A C 3
ATOM 3037 O O . ASP A 1 8 ? 8.737 -2.541 -3.966 1.00 0.00 8 ASP A O 3
ATOM 3046 N N . LYS A 1 9 ? 9.546 -4.631 -3.955 1.00 0.00 9 LYS A N 3
ATOM 3047 C CA . LYS A 1 9 ? 10.932 -4.251 -4.257 1.00 0.00 9 LYS A CA 3
ATOM 3048 C C . LYS A 1 9 ? 11.113 -3.815 -5.724 1.00 0.00 9 LYS A C 3
ATOM 3049 O O . LYS A 1 9 ? 12.054 -3.090 -6.042 1.00 0.00 9 LYS A O 3
ATOM 3068 N N . ASN A 1 10 ? 10.221 -4.258 -6.614 1.00 0.00 10 ASN A N 3
ATOM 3069 C CA . ASN A 1 10 ? 10.188 -3.939 -8.046 1.00 0.00 10 ASN A CA 3
ATOM 3070 C C . ASN A 1 10 ? 9.164 -2.826 -8.375 1.00 0.00 10 ASN A C 3
ATOM 3071 O O . ASN A 1 10 ? 8.050 -2.815 -7.849 1.00 0.00 10 ASN A O 3
ATOM 3082 N N . LYS A 1 11 ? 9.530 -1.906 -9.282 1.00 0.00 11 LYS A N 3
ATOM 3083 C CA . LYS A 1 11 ? 8.700 -0.752 -9.680 1.00 0.00 11 LYS A CA 3
ATOM 3084 C C . LYS A 1 11 ? 7.693 -1.059 -10.791 1.00 0.00 11 LYS A C 3
ATOM 3085 O O . LYS A 1 11 ? 6.549 -0.614 -10.719 1.00 0.00 11 LYS A O 3
ATOM 3104 N N . GLU A 1 12 ? 8.087 -1.835 -11.799 1.00 0.00 12 GLU A N 3
ATOM 3105 C CA . GLU A 1 12 ? 7.256 -2.152 -12.962 1.00 0.00 12 GLU A CA 3
ATOM 3106 C C . GLU A 1 12 ? 6.016 -2.979 -12.583 1.00 0.00 12 GLU A C 3
ATOM 3107 O O . GLU A 1 12 ? 4.911 -2.679 -13.035 1.00 0.00 12 GLU A O 3
ATOM 3119 N N . GLN A 1 13 ? 6.172 -3.971 -11.702 1.00 0.00 13 GLN A N 3
ATOM 3120 C CA . GLN A 1 13 ? 5.071 -4.801 -11.198 1.00 0.00 13 GLN A CA 3
ATOM 3121 C C . GLN A 1 13 ? 4.094 -3.994 -10.322 1.00 0.00 13 GLN A C 3
ATOM 3122 O O . GLN A 1 13 ? 2.876 -4.153 -10.450 1.00 0.00 13 GLN A O 3
ATOM 3136 N N . ALA A 1 14 ? 4.608 -3.082 -9.491 1.00 0.00 14 ALA A N 3
ATOM 3137 C CA . ALA A 1 14 ? 3.797 -2.180 -8.673 1.00 0.00 14 ALA A CA 3
ATOM 3138 C C . ALA A 1 14 ? 2.991 -1.187 -9.529 1.00 0.00 14 ALA A C 3
ATOM 3139 O O . ALA A 1 14 ? 1.787 -1.024 -9.319 1.00 0.00 14 ALA A O 3
ATOM 3146 N N . GLU A 1 15 ? 3.616 -0.568 -10.536 1.00 0.00 15 GLU A N 3
ATOM 3147 C CA . GLU A 1 15 ? 2.917 0.308 -11.483 1.00 0.00 15 GLU A CA 3
ATOM 3148 C C . GLU A 1 15 ? 1.888 -0.443 -12.331 1.00 0.00 15 GLU A C 3
ATOM 3149 O O . GLU A 1 15 ? 0.780 0.064 -12.518 1.00 0.00 15 GLU A O 3
ATOM 3161 N N . LYS A 1 16 ? 2.210 -1.652 -12.814 1.00 0.00 16 LYS A N 3
ATOM 3162 C CA . LYS A 1 16 ? 1.273 -2.475 -13.590 1.00 0.00 16 LYS A CA 3
ATOM 3163 C C . LYS A 1 16 ? 0.010 -2.767 -12.779 1.00 0.00 16 LYS A C 3
ATOM 3164 O O . LYS A 1 16 ? -1.088 -2.523 -13.271 1.00 0.00 16 LYS A O 3
ATOM 3183 N N . LEU A 1 17 ? 0.147 -3.176 -11.516 1.00 0.00 17 LEU A N 3
ATOM 3184 C CA . LEU A 1 17 ? -0.980 -3.382 -10.615 1.00 0.00 17 LEU A CA 3
ATOM 3185 C C . LEU A 1 17 ? -1.766 -2.090 -10.392 1.00 0.00 17 LEU A C 3
ATOM 3186 O O . LEU A 1 17 ? -2.984 -2.119 -10.528 1.00 0.00 17 LEU A O 3
ATOM 3202 N N . ALA A 1 18 ? -1.106 -0.963 -10.104 1.00 0.00 18 ALA A N 3
ATOM 3203 C CA . ALA A 1 18 ? -1.780 0.325 -9.915 1.00 0.00 18 ALA A CA 3
ATOM 3204 C C . ALA A 1 18 ? -2.630 0.708 -11.146 1.00 0.00 18 ALA A C 3
ATOM 3205 O O . ALA A 1 18 ? -3.765 1.171 -11.013 1.00 0.00 18 ALA A O 3
ATOM 3212 N N . LYS A 1 19 ? -2.107 0.427 -12.348 1.00 0.00 19 LYS A N 3
ATOM 3213 C CA . LYS A 1 19 ? -2.764 0.667 -13.644 1.00 0.00 19 LYS A CA 3
ATOM 3214 C C . LYS A 1 19 ? -3.906 -0.319 -13.942 1.00 0.00 19 LYS A C 3
ATOM 3215 O O . LYS A 1 19 ? -4.881 0.067 -14.589 1.00 0.00 19 LYS A O 3
ATOM 3234 N N . GLU A 1 20 ? -3.847 -1.554 -13.435 1.00 0.00 20 GLU A N 3
ATOM 3235 C CA . GLU A 1 20 ? -4.958 -2.523 -13.489 1.00 0.00 20 GLU A CA 3
ATOM 3236 C C . GLU A 1 20 ? -6.075 -2.220 -12.472 1.00 0.00 20 GLU A C 3
ATOM 3237 O O . GLU A 1 20 ? -7.261 -2.325 -12.793 1.00 0.00 20 GLU A O 3
ATOM 3249 N N . VAL A 1 21 ? -5.700 -1.860 -11.239 1.00 0.00 21 VAL A N 3
ATOM 3250 C CA . VAL A 1 21 ? -6.593 -1.751 -10.069 1.00 0.00 21 VAL A CA 3
ATOM 3251 C C . VAL A 1 21 ? -7.194 -0.348 -9.873 1.00 0.00 21 VAL A C 3
ATOM 3252 O O . VAL A 1 21 ? -8.122 -0.172 -9.082 1.00 0.00 21 VAL A O 3
ATOM 3265 N N . GLY A 1 22 ? -6.698 0.654 -10.608 1.00 0.00 22 GLY A N 3
ATOM 3266 C CA . GLY A 1 22 ? -7.196 2.038 -10.599 1.00 0.00 22 GLY A CA 3
ATOM 3267 C C . GLY A 1 22 ? -6.674 2.914 -9.449 1.00 0.00 22 GLY A C 3
ATOM 3268 O O . GLY A 1 22 ? -7.166 4.030 -9.257 1.00 0.00 22 GLY A O 3
ATOM 3272 N N . VAL A 1 23 ? -5.690 2.434 -8.682 1.00 0.00 23 VAL A N 3
ATOM 3273 C CA . VAL A 1 23 ? -5.035 3.180 -7.589 1.00 0.00 23 VAL A CA 3
ATOM 3274 C C . VAL A 1 23 ? -3.932 4.097 -8.141 1.00 0.00 23 VAL A C 3
ATOM 3275 O O . VAL A 1 23 ? -3.231 3.741 -9.086 1.00 0.00 23 VAL A O 3
ATOM 3288 N N . THR A 1 24 ? -3.781 5.288 -7.553 1.00 0.00 24 THR A N 3
ATOM 3289 C CA . THR A 1 24 ? -2.806 6.321 -7.973 1.00 0.00 24 THR A CA 3
ATOM 3290 C C . THR A 1 24 ? -1.776 6.706 -6.893 1.00 0.00 24 THR A C 3
ATOM 3291 O O . THR A 1 24 ? -0.744 7.303 -7.203 1.00 0.00 24 THR A O 3
ATOM 3302 N N . GLU A 1 25 ? -2.007 6.359 -5.618 1.00 0.00 25 GLU A N 3
ATOM 3303 C CA . GLU A 1 25 ? -1.127 6.749 -4.505 1.00 0.00 25 GLU A CA 3
ATOM 3304 C C . GLU A 1 25 ? 0.102 5.829 -4.407 1.00 0.00 25 GLU A C 3
ATOM 3305 O O . GLU A 1 25 ? 0.026 4.704 -3.901 1.00 0.00 25 GLU A O 3
ATOM 3317 N N . ILE A 1 26 ? 1.240 6.323 -4.898 1.00 0.00 26 ILE A N 3
ATOM 3318 C CA . ILE A 1 26 ? 2.513 5.599 -4.962 1.00 0.00 26 ILE A CA 3
ATOM 3319 C C . ILE A 1 26 ? 3.597 6.383 -4.207 1.00 0.00 26 ILE A C 3
ATOM 3320 O O . ILE A 1 26 ? 3.773 7.587 -4.410 1.00 0.00 26 ILE A O 3
ATOM 3336 N N . TYR A 1 27 ? 4.341 5.673 -3.361 1.00 0.00 27 TYR A N 3
ATOM 3337 C CA . TYR A 1 27 ? 5.498 6.141 -2.595 1.00 0.00 27 TYR A CA 3
ATOM 3338 C C . TYR A 1 27 ? 6.749 5.330 -2.971 1.00 0.00 27 TYR A C 3
ATOM 3339 O O . TYR A 1 27 ? 6.650 4.155 -3.330 1.00 0.00 27 TYR A O 3
ATOM 3357 N N . GLU A 1 28 ? 7.936 5.924 -2.838 1.00 0.00 28 GLU A N 3
ATOM 3358 C CA . GLU A 1 28 ? 9.214 5.244 -3.088 1.00 0.00 28 GLU A CA 3
ATOM 3359 C C . GLU A 1 28 ? 10.272 5.608 -2.030 1.00 0.00 28 GLU A C 3
ATOM 3360 O O . GLU A 1 28 ? 10.378 6.767 -1.618 1.00 0.00 28 GLU A O 3
ATOM 3372 N N . SER A 1 29 ? 11.077 4.626 -1.610 1.00 0.00 29 SER A N 3
ATOM 3373 C CA . SER A 1 29 ? 12.240 4.815 -0.726 1.00 0.00 29 SER A CA 3
ATOM 3374 C C . SER A 1 29 ? 13.266 3.698 -0.920 1.00 0.00 29 SER A C 3
ATOM 3375 O O . SER A 1 29 ? 12.904 2.552 -1.181 1.00 0.00 29 SER A O 3
ATOM 3383 N N . ASP A 1 30 ? 14.554 3.996 -0.748 1.00 0.00 30 ASP A N 3
ATOM 3384 C CA . ASP A 1 30 ? 15.609 2.972 -0.693 1.00 0.00 30 ASP A CA 3
ATOM 3385 C C . ASP A 1 30 ? 15.438 2.048 0.532 1.00 0.00 30 ASP A C 3
ATOM 3386 O O . ASP A 1 30 ? 15.755 0.859 0.466 1.00 0.00 30 ASP A O 3
ATOM 3395 N N . ASN A 1 31 ? 14.864 2.579 1.622 1.00 0.00 31 ASN A N 3
ATOM 3396 C CA . ASN A 1 31 ? 14.462 1.852 2.827 1.00 0.00 31 ASN A CA 3
ATOM 3397 C C . ASN A 1 31 ? 12.940 1.589 2.819 1.00 0.00 31 ASN A C 3
ATOM 3398 O O . ASN A 1 31 ? 12.179 2.220 3.558 1.00 0.00 31 ASN A O 3
ATOM 3409 N N . LEU A 1 32 ? 12.481 0.642 1.993 1.00 0.00 32 LEU A N 3
ATOM 3410 C CA . LEU A 1 32 ? 11.056 0.305 1.840 1.00 0.00 32 LEU A CA 3
ATOM 3411 C C . LEU A 1 32 ? 10.381 -0.063 3.179 1.00 0.00 32 LEU A C 3
ATOM 3412 O O . LEU A 1 32 ? 9.289 0.413 3.490 1.00 0.00 32 LEU A O 3
ATOM 3428 N N . GLU A 1 33 ? 11.055 -0.879 3.994 1.00 0.00 33 GLU A N 3
ATOM 3429 C CA . GLU A 1 33 ? 10.566 -1.311 5.312 1.00 0.00 33 GLU A CA 3
ATOM 3430 C C . GLU A 1 33 ? 10.571 -0.214 6.388 1.00 0.00 33 GLU A C 3
ATOM 3431 O O . GLU A 1 33 ? 9.687 -0.186 7.242 1.00 0.00 33 GLU A O 3
ATOM 3443 N N . GLU A 1 34 ? 11.532 0.713 6.353 1.00 0.00 34 GLU A N 3
ATOM 3444 C CA . GLU A 1 34 ? 11.567 1.847 7.288 1.00 0.00 34 GLU A CA 3
ATOM 3445 C C . GLU A 1 34 ? 10.432 2.830 6.965 1.00 0.00 34 GLU A C 3
ATOM 3446 O O . GLU A 1 34 ? 9.762 3.337 7.865 1.00 0.00 34 GLU A O 3
ATOM 3458 N N . LEU A 1 35 ? 10.166 3.034 5.670 1.00 0.00 35 LEU A N 3
ATOM 3459 C CA . LEU A 1 35 ? 9.136 3.947 5.170 1.00 0.00 35 LEU A CA 3
ATOM 3460 C C . LEU A 1 35 ? 7.735 3.431 5.530 1.00 0.00 35 LEU A C 3
ATOM 3461 O O . LEU A 1 35 ? 6.907 4.196 6.021 1.00 0.00 35 LEU A O 3
ATOM 3477 N N . TYR A 1 36 ? 7.505 2.121 5.401 1.00 0.00 36 TYR A N 3
ATOM 3478 C CA . TYR A 1 36 ? 6.287 1.448 5.865 1.00 0.00 36 TYR A CA 3
ATOM 3479 C C . TYR A 1 36 ? 5.952 1.782 7.331 1.00 0.00 36 TYR A C 3
ATOM 3480 O O . TYR A 1 36 ? 4.854 2.267 7.617 1.00 0.00 36 TYR A O 3
ATOM 3498 N N . ARG A 1 37 ? 6.905 1.584 8.252 1.00 0.00 37 ARG A N 3
ATOM 3499 C CA . ARG A 1 37 ? 6.712 1.828 9.696 1.00 0.00 37 ARG A CA 3
ATOM 3500 C C . ARG A 1 37 ? 6.524 3.307 10.018 1.00 0.00 37 ARG A C 3
ATOM 3501 O O . ARG A 1 37 ? 5.631 3.665 10.786 1.00 0.00 37 ARG A O 3
ATOM 3522 N N . GLU A 1 38 ? 7.326 4.163 9.393 1.00 0.00 38 GLU A N 3
ATOM 3523 C CA . GLU A 1 38 ? 7.277 5.621 9.580 1.00 0.00 38 GLU A CA 3
ATOM 3524 C C . GLU A 1 38 ? 5.941 6.230 9.120 1.00 0.00 38 GLU A C 3
ATOM 3525 O O . GLU A 1 38 ? 5.433 7.152 9.762 1.00 0.00 38 GLU A O 3
ATOM 3537 N N . ILE A 1 39 ? 5.332 5.687 8.059 1.00 0.00 39 ILE A N 3
ATOM 3538 C CA . ILE A 1 39 ? 3.981 6.065 7.622 1.00 0.00 39 ILE A CA 3
ATOM 3539 C C . ILE A 1 39 ? 2.924 5.540 8.602 1.00 0.00 39 ILE A C 3
ATOM 3540 O O . ILE A 1 39 ? 2.100 6.325 9.072 1.00 0.00 39 ILE A O 3
ATOM 3556 N N . LYS A 1 40 ? 2.941 4.249 8.970 1.00 0.00 40 LYS A N 3
ATOM 3557 C CA . LYS A 1 40 ? 1.912 3.645 9.831 1.00 0.00 40 LYS A CA 3
ATOM 3558 C C . LYS A 1 40 ? 1.853 4.270 11.228 1.00 0.00 40 LYS A C 3
ATOM 3559 O O . LYS A 1 40 ? 0.762 4.473 11.756 1.00 0.00 40 LYS A O 3
ATOM 3578 N N . GLU A 1 41 ? 2.999 4.668 11.778 1.00 0.00 41 GLU A N 3
ATOM 3579 C CA . GLU A 1 41 ? 3.073 5.469 13.006 1.00 0.00 41 GLU A CA 3
ATOM 3580 C C . GLU A 1 41 ? 2.240 6.757 12.917 1.00 0.00 41 GLU A C 3
ATOM 3581 O O . GLU A 1 41 ? 1.519 7.079 13.862 1.00 0.00 41 GLU A O 3
ATOM 3593 N N . ARG A 1 42 ? 2.293 7.469 11.780 1.00 0.00 42 ARG A N 3
ATOM 3594 C CA . ARG A 1 42 ? 1.552 8.721 11.555 1.00 0.00 42 ARG A CA 3
ATOM 3595 C C . ARG A 1 42 ? 0.059 8.481 11.298 1.00 0.00 42 ARG A C 3
ATOM 3596 O O . ARG A 1 42 ? -0.774 9.222 11.817 1.00 0.00 42 ARG A O 3
ATOM 3617 N N . ILE A 1 43 ? -0.284 7.400 10.590 1.00 0.00 43 ILE A N 3
ATOM 3618 C CA . ILE A 1 43 ? -1.672 6.941 10.364 1.00 0.00 43 ILE A CA 3
ATOM 3619 C C . ILE A 1 43 ? -2.396 6.716 11.692 1.00 0.00 43 ILE A C 3
ATOM 3620 O O . ILE A 1 43 ? -3.536 7.141 11.842 1.00 0.00 43 ILE A O 3
ATOM 3636 N N . GLU A 1 44 ? -1.724 6.125 12.677 1.00 0.00 44 GLU A N 3
ATOM 3637 C CA . GLU A 1 44 ? -2.286 5.916 14.021 1.00 0.00 44 GLU A CA 3
ATOM 3638 C C . GLU A 1 44 ? -2.534 7.228 14.794 1.00 0.00 44 GLU A C 3
ATOM 3639 O O . GLU A 1 44 ? -3.466 7.286 15.601 1.00 0.00 44 GLU A O 3
ATOM 3651 N N . ARG A 1 45 ? -1.746 8.292 14.552 1.00 0.00 45 ARG A N 3
ATOM 3652 C CA . ARG A 1 45 ? -1.997 9.630 15.133 1.00 0.00 45 ARG A CA 3
ATOM 3653 C C . ARG A 1 45 ? -3.161 10.345 14.439 1.00 0.00 45 ARG A C 3
ATOM 3654 O O . ARG A 1 45 ? -3.987 10.973 15.101 1.00 0.00 45 ARG A O 3
ATOM 3675 N N . GLU A 1 46 ? -3.226 10.247 13.111 1.00 0.00 46 GLU A N 3
ATOM 3676 C CA . GLU A 1 46 ? -4.237 10.919 12.277 1.00 0.00 46 GLU A CA 3
ATOM 3677 C C . GLU A 1 46 ? -5.615 10.237 12.337 1.00 0.00 46 GLU A C 3
ATOM 3678 O O . GLU A 1 46 ? -6.645 10.911 12.284 1.00 0.00 46 GLU A O 3
ATOM 3690 N N . ASN A 1 47 ? -5.635 8.908 12.459 1.00 0.00 47 ASN A N 3
ATOM 3691 C CA . ASN A 1 47 ? -6.828 8.068 12.511 1.00 0.00 47 ASN A CA 3
ATOM 3692 C C . ASN A 1 47 ? -6.755 7.131 13.739 1.00 0.00 47 ASN A C 3
ATOM 3693 O O . ASN A 1 47 ? -6.197 6.035 13.640 1.00 0.00 47 ASN A O 3
ATOM 3704 N N . PRO A 1 48 ? -7.351 7.497 14.893 1.00 0.00 48 PRO A N 3
ATOM 3705 C CA . PRO A 1 48 ? -7.394 6.623 16.075 1.00 0.00 48 PRO A CA 3
ATOM 3706 C C . PRO A 1 48 ? -8.270 5.370 15.870 1.00 0.00 48 PRO A C 3
ATOM 3707 O O . PRO A 1 48 ? -8.133 4.389 16.604 1.00 0.00 48 PRO A O 3
ATOM 3718 N N . ASN A 1 49 ? -9.133 5.379 14.847 1.00 0.00 49 ASN A N 3
ATOM 3719 C CA . ASN A 1 49 ? -9.957 4.254 14.386 1.00 0.00 49 ASN A CA 3
ATOM 3720 C C . ASN A 1 49 ? -9.406 3.599 13.095 1.00 0.00 49 ASN A C 3
ATOM 3721 O O . ASN A 1 49 ? -10.169 3.012 12.319 1.00 0.00 49 ASN A O 3
ATOM 3732 N N . ALA A 1 50 ? -8.100 3.725 12.826 1.00 0.00 50 ALA A N 3
ATOM 3733 C CA . ALA A 1 50 ? -7.433 3.072 11.697 1.00 0.00 50 ALA A CA 3
ATOM 3734 C C . ALA A 1 50 ? -7.450 1.534 11.791 1.00 0.00 50 ALA A C 3
ATOM 3735 O O . ALA A 1 50 ? -7.390 0.962 12.884 1.00 0.00 50 ALA A O 3
ATOM 3742 N N . THR A 1 51 ? -7.452 0.872 10.631 1.00 0.00 51 THR A N 3
ATOM 3743 C CA . THR A 1 51 ? -7.222 -0.575 10.499 1.00 0.00 51 THR A CA 3
ATOM 3744 C C . THR A 1 51 ? -6.074 -0.766 9.517 1.00 0.00 51 THR A C 3
ATOM 3745 O O . THR A 1 51 ? -6.111 -0.205 8.421 1.00 0.00 51 THR A O 3
ATOM 3756 N N . ILE A 1 52 ? -5.043 -1.518 9.910 1.00 0.00 52 ILE A N 3
ATOM 3757 C CA . ILE A 1 52 ? -3.801 -1.680 9.142 1.00 0.00 52 ILE A CA 3
ATOM 3758 C C . ILE A 1 52 ? -3.842 -3.025 8.412 1.00 0.00 52 ILE A C 3
ATOM 3759 O O . ILE A 1 52 ? -3.973 -4.078 9.041 1.00 0.00 52 ILE A O 3
ATOM 3775 N N . LEU A 1 53 ? -3.714 -2.980 7.086 1.00 0.00 53 LEU A N 3
ATOM 3776 C CA . LEU A 1 53 ? -3.666 -4.147 6.205 1.00 0.00 53 LEU A CA 3
ATOM 3777 C C . LEU A 1 53 ? -2.395 -4.094 5.344 1.00 0.00 53 LEU A C 3
ATOM 3778 O O . LEU A 1 53 ? -2.093 -3.044 4.783 1.00 0.00 53 LEU A O 3
ATOM 3794 N N . THR A 1 54 ? -1.664 -5.207 5.220 1.00 0.00 54 THR A N 3
ATOM 3795 C CA . THR A 1 54 ? -0.392 -5.282 4.469 1.00 0.00 54 THR A CA 3
ATOM 3796 C C . THR A 1 54 ? -0.408 -6.426 3.451 1.00 0.00 54 THR A C 3
ATOM 3797 O O . THR A 1 54 ? -0.819 -7.542 3.777 1.00 0.00 54 THR A O 3
ATOM 3808 N N . VAL A 1 55 ? 0.067 -6.165 2.228 1.00 0.00 55 VAL A N 3
ATOM 3809 C CA . VAL A 1 55 ? 0.140 -7.129 1.113 1.00 0.00 55 VAL A CA 3
ATOM 3810 C C . VAL A 1 55 ? 1.525 -7.131 0.452 1.00 0.00 55 VAL A C 3
ATOM 3811 O O . VAL A 1 55 ? 2.150 -6.079 0.305 1.00 0.00 55 VAL A O 3
ATOM 3824 N N . THR A 1 56 ? 1.970 -8.304 -0.014 1.00 0.00 56 THR A N 3
ATOM 3825 C CA . THR A 1 56 ? 3.210 -8.514 -0.794 1.00 0.00 56 THR A CA 3
ATOM 3826 C C . THR A 1 56 ? 2.985 -9.182 -2.167 1.00 0.00 56 THR A C 3
ATOM 3827 O O . THR A 1 56 ? 3.953 -9.513 -2.853 1.00 0.00 56 THR A O 3
ATOM 3838 N N . ASP A 1 57 ? 1.730 -9.407 -2.587 1.00 0.00 57 ASP A N 3
ATOM 3839 C CA . ASP A 1 57 ? 1.363 -10.125 -3.819 1.00 0.00 57 ASP A CA 3
ATOM 3840 C C . ASP A 1 57 ? 0.124 -9.498 -4.508 1.00 0.00 57 ASP A C 3
ATOM 3841 O O . ASP A 1 57 ? -0.894 -9.276 -3.845 1.00 0.00 57 ASP A O 3
ATOM 3850 N N . PRO A 1 58 ? 0.156 -9.198 -5.822 1.00 0.00 58 PRO A N 3
ATOM 3851 C CA . PRO A 1 58 ? -0.949 -8.533 -6.527 1.00 0.00 58 PRO A CA 3
ATOM 3852 C C . PRO A 1 58 ? -2.196 -9.394 -6.678 1.00 0.00 58 PRO A C 3
ATOM 3853 O O . PRO A 1 58 ? -3.281 -8.834 -6.771 1.00 0.00 58 PRO A O 3
ATOM 3864 N N . ASN A 1 59 ? -2.091 -10.721 -6.668 1.00 0.00 59 ASN A N 3
ATOM 3865 C CA . ASN A 1 59 ? -3.276 -11.584 -6.658 1.00 0.00 59 ASN A CA 3
ATOM 3866 C C . ASN A 1 59 ? -4.055 -11.436 -5.337 1.00 0.00 59 ASN A C 3
ATOM 3867 O O . ASN A 1 59 ? -5.284 -11.429 -5.347 1.00 0.00 59 ASN A O 3
ATOM 3878 N N . GLU A 1 60 ? -3.357 -11.235 -4.214 1.00 0.00 60 GLU A N 3
ATOM 3879 C CA . GLU A 1 60 ? -3.967 -10.945 -2.912 1.00 0.00 60 GLU A CA 3
ATOM 3880 C C . GLU A 1 60 ? -4.509 -9.505 -2.862 1.00 0.00 60 GLU A C 3
ATOM 3881 O O . GLU A 1 60 ? -5.654 -9.295 -2.462 1.00 0.00 60 GLU A O 3
ATOM 3893 N N . LEU A 1 61 ? -3.742 -8.516 -3.346 1.00 0.00 61 LEU A N 3
ATOM 3894 C CA . LEU A 1 61 ? -4.183 -7.112 -3.406 1.00 0.00 61 LEU A CA 3
ATOM 3895 C C . LEU A 1 61 ? -5.442 -6.978 -4.269 1.00 0.00 61 LEU A C 3
ATOM 3896 O O . LEU A 1 61 ? -6.437 -6.403 -3.831 1.00 0.00 61 LEU A O 3
ATOM 3912 N N . LYS A 1 62 ? -5.424 -7.571 -5.468 1.00 0.00 62 LYS A N 3
ATOM 3913 C CA . LYS A 1 62 ? -6.542 -7.572 -6.413 1.00 0.00 62 LYS A CA 3
ATOM 3914 C C . LYS A 1 62 ? -7.770 -8.270 -5.823 1.00 0.00 62 LYS A C 3
ATOM 3915 O O . LYS A 1 62 ? -8.862 -7.722 -5.915 1.00 0.00 62 LYS A O 3
ATOM 3934 N N . LYS A 1 63 ? -7.597 -9.401 -5.125 1.00 0.00 63 LYS A N 3
ATOM 3935 C CA . LYS A 1 63 ? -8.669 -10.104 -4.393 1.00 0.00 63 LYS A CA 3
ATOM 3936 C C . LYS A 1 63 ? -9.318 -9.230 -3.310 1.00 0.00 63 LYS A C 3
ATOM 3937 O O . LYS A 1 63 ? -10.539 -9.252 -3.173 1.00 0.00 63 LYS A O 3
ATOM 3956 N N . ILE A 1 64 ? -8.540 -8.428 -2.576 1.00 0.00 64 ILE A N 3
ATOM 3957 C CA . ILE A 1 64 ? -9.060 -7.489 -1.561 1.00 0.00 64 ILE A CA 3
ATOM 3958 C C . ILE A 1 64 ? -9.767 -6.293 -2.227 1.00 0.00 64 ILE A C 3
ATOM 3959 O O . ILE A 1 64 ? -10.893 -5.948 -1.861 1.00 0.00 64 ILE A O 3
ATOM 3975 N N . GLN A 1 65 ? -9.141 -5.682 -3.236 1.00 0.00 65 GLN A N 3
ATOM 3976 C CA . GLN A 1 65 ? -9.702 -4.553 -3.988 1.00 0.00 65 GLN A CA 3
ATOM 3977 C C . GLN A 1 65 ? -10.924 -4.926 -4.838 1.00 0.00 65 GLN A C 3
ATOM 3978 O O . GLN A 1 65 ? -11.771 -4.067 -5.080 1.00 0.00 65 GLN A O 3
ATOM 3992 N N . ASP A 1 66 ? -11.073 -6.193 -5.231 1.00 0.00 66 ASP A N 3
ATOM 3993 C CA . ASP A 1 66 ? -12.275 -6.691 -5.903 1.00 0.00 66 ASP A CA 3
ATOM 3994 C C . ASP A 1 66 ? -13.531 -6.576 -5.007 1.00 0.00 66 ASP A C 3
ATOM 3995 O O . ASP A 1 66 ? -14.640 -6.410 -5.520 1.00 0.00 66 ASP A O 3
ATOM 4004 N N . GLU A 1 67 ? -13.375 -6.627 -3.675 1.00 0.00 67 GLU A N 3
ATOM 4005 C CA . GLU A 1 67 ? -14.466 -6.415 -2.704 1.00 0.00 67 GLU A CA 3
ATOM 4006 C C . GLU A 1 67 ? -14.667 -4.929 -2.335 1.00 0.00 67 GLU A C 3
ATOM 4007 O O . GLU A 1 67 ? -15.760 -4.531 -1.928 1.00 0.00 67 GLU A O 3
ATOM 4019 N N . GLY A 1 68 ? -13.617 -4.106 -2.464 1.00 0.00 68 GLY A N 3
ATOM 4020 C CA . GLY A 1 68 ? -13.628 -2.661 -2.184 1.00 0.00 68 GLY A CA 3
ATOM 4021 C C . GLY A 1 68 ? -13.873 -2.275 -0.718 1.00 0.00 68 GLY A C 3
ATOM 4022 O O . GLY A 1 68 ? -14.384 -1.194 -0.421 1.00 0.00 68 GLY A O 3
ATOM 4026 N N . LYS A 1 69 ? -13.483 -3.161 0.201 1.00 0.00 69 LYS A N 3
ATOM 4027 C CA . LYS A 1 69 ? -13.643 -3.093 1.668 1.00 0.00 69 LYS A CA 3
ATOM 4028 C C . LYS A 1 69 ? -12.678 -2.128 2.393 1.00 0.00 69 LYS A C 3
ATOM 4029 O O . LYS A 1 69 ? -12.369 -2.319 3.570 1.00 0.00 69 LYS A O 3
ATOM 4048 N N . VAL A 1 70 ? -12.166 -1.117 1.688 1.00 0.00 70 VAL A N 3
ATOM 4049 C CA . VAL A 1 70 ? -11.050 -0.247 2.113 1.00 0.00 70 VAL A CA 3
ATOM 4050 C C . VAL A 1 70 ? -11.385 1.241 1.926 1.00 0.00 70 VAL A C 3
ATOM 4051 O O . VAL A 1 70 ? -12.084 1.603 0.979 1.00 0.00 70 VAL A O 3
ATOM 4064 N N . ASP A 1 71 ? -10.869 2.116 2.800 1.00 0.00 71 ASP A N 3
ATOM 4065 C CA . ASP A 1 71 ? -11.050 3.575 2.696 1.00 0.00 71 ASP A CA 3
ATOM 4066 C C . ASP A 1 71 ? -9.963 4.253 1.839 1.00 0.00 71 ASP A C 3
ATOM 4067 O O . ASP A 1 71 ? -10.277 5.122 1.020 1.00 0.00 71 ASP A O 3
ATOM 4076 N N . ARG A 1 72 ? -8.695 3.832 1.985 1.00 0.00 72 ARG A N 3
ATOM 4077 C CA . ARG A 1 72 ? -7.550 4.287 1.167 1.00 0.00 72 ARG A CA 3
ATOM 4078 C C . ARG A 1 72 ? -6.485 3.201 0.964 1.00 0.00 72 ARG A C 3
ATOM 4079 O O . ARG A 1 72 ? -6.236 2.381 1.848 1.00 0.00 72 ARG A O 3
ATOM 4100 N N . ILE A 1 73 ? -5.843 3.222 -0.206 1.00 0.00 73 ILE A N 3
ATOM 4101 C CA . ILE A 1 73 ? -4.843 2.242 -0.659 1.00 0.00 73 ILE A CA 3
ATOM 4102 C C . ILE A 1 73 ? -3.552 2.977 -1.031 1.00 0.00 73 ILE A C 3
ATOM 4103 O O . ILE A 1 73 ? -3.596 3.969 -1.758 1.00 0.00 73 ILE A O 3
ATOM 4119 N N . ILE A 1 74 ? -2.418 2.498 -0.521 1.00 0.00 74 ILE A N 3
ATOM 4120 C CA . ILE A 1 74 ? -1.092 3.104 -0.677 1.00 0.00 74 ILE A CA 3
ATOM 4121 C C . ILE A 1 74 ? -0.095 2.029 -1.139 1.00 0.00 74 ILE A C 3
ATOM 4122 O O . ILE A 1 74 ? 0.052 0.987 -0.494 1.00 0.00 74 ILE A O 3
ATOM 4138 N N . LEU A 1 75 ? 0.616 2.285 -2.238 1.00 0.00 75 LEU A N 3
ATOM 4139 C CA . LEU A 1 75 ? 1.617 1.375 -2.803 1.00 0.00 75 LEU A CA 3
ATOM 4140 C C . LEU A 1 75 ? 3.021 1.912 -2.511 1.00 0.00 75 LEU A C 3
ATOM 4141 O O . LEU A 1 75 ? 3.354 3.033 -2.892 1.00 0.00 75 LEU A O 3
ATOM 4157 N N . LEU A 1 76 ? 3.849 1.107 -1.844 1.00 0.00 76 LEU A N 3
ATOM 4158 C CA . LEU A 1 76 ? 5.239 1.429 -1.525 1.00 0.00 76 LEU A CA 3
ATOM 4159 C C . LEU A 1 76 ? 6.184 0.638 -2.442 1.00 0.00 76 LEU A C 3
ATOM 4160 O O . LEU A 1 76 ? 6.032 -0.575 -2.608 1.00 0.00 76 LEU A O 3
ATOM 4176 N N . ILE A 1 77 ? 7.181 1.324 -3.004 1.00 0.00 77 ILE A N 3
ATOM 4177 C CA . ILE A 1 77 ? 8.150 0.771 -3.959 1.00 0.00 77 ILE A CA 3
ATOM 4178 C C . ILE A 1 77 ? 9.581 0.966 -3.434 1.00 0.00 77 ILE A C 3
ATOM 4179 O O . ILE A 1 77 ? 9.913 2.034 -2.912 1.00 0.00 77 ILE A O 3
ATOM 4195 N N . LYS A 1 78 ? 10.460 -0.035 -3.584 1.00 0.00 78 LYS A N 3
ATOM 4196 C CA . LYS A 1 78 ? 11.882 0.122 -3.228 1.00 0.00 78 LYS A CA 3
ATOM 4197 C C . LYS A 1 78 ? 12.642 0.903 -4.305 1.00 0.00 78 LYS A C 3
ATOM 4198 O O . LYS A 1 78 ? 12.482 0.650 -5.500 1.00 0.00 78 LYS A O 3
ATOM 4217 N N . GLY A 1 79 ? 13.528 1.802 -3.878 1.00 0.00 79 GLY A N 3
ATOM 4218 C CA . GLY A 1 79 ? 14.498 2.451 -4.763 1.00 0.00 79 GLY A CA 3
ATOM 4219 C C . GLY A 1 79 ? 15.515 1.423 -5.281 1.00 0.00 79 GLY A C 3
ATOM 4220 O O . GLY A 1 79 ? 16.229 0.782 -4.503 1.00 0.00 79 GLY A O 3
ATOM 4224 N N . SER A 1 80 ? 15.543 1.228 -6.601 1.00 0.00 80 SER A N 3
ATOM 4225 C CA . SER A 1 80 ? 16.278 0.148 -7.281 1.00 0.00 80 SER A CA 3
ATOM 4226 C C . SER A 1 80 ? 17.796 0.355 -7.374 1.00 0.00 80 SER A C 3
ATOM 4227 O O . SER A 1 80 ? 18.535 -0.604 -7.614 1.00 0.00 80 SER A O 3
ATOM 4235 N N . LEU A 1 81 ? 18.275 1.588 -7.174 1.00 0.00 81 LEU A N 3
ATOM 4236 C CA . LEU A 1 81 ? 19.696 1.952 -7.282 1.00 0.00 81 LEU A CA 3
ATOM 4237 C C . LEU A 1 81 ? 20.519 1.584 -6.030 1.00 0.00 81 LEU A C 3
ATOM 4238 O O . LEU A 1 81 ? 21.747 1.521 -6.100 1.00 0.00 81 LEU A O 3
ATOM 4254 N N . GLU A 1 82 ? 19.867 1.321 -4.893 1.00 0.00 82 GLU A N 3
ATOM 4255 C CA . GLU A 1 82 ? 20.523 0.907 -3.647 1.00 0.00 82 GLU A CA 3
ATOM 4256 C C . GLU A 1 82 ? 20.738 -0.618 -3.601 1.00 0.00 82 GLU A C 3
ATOM 4257 O O . GLU A 1 82 ? 19.791 -1.399 -3.741 1.00 0.00 82 GLU A O 3
ATOM 4269 N N . HIS A 1 83 ? 21.989 -1.028 -3.369 1.00 0.00 83 HIS A N 3
ATOM 4270 C CA . HIS A 1 83 ? 22.403 -2.425 -3.152 1.00 0.00 83 HIS A CA 3
ATOM 4271 C C . HIS A 1 83 ? 23.558 -2.545 -2.130 1.00 0.00 83 HIS A C 3
ATOM 4272 O O . HIS A 1 83 ? 23.601 -3.508 -1.361 1.00 0.00 83 HIS A O 3
ATOM 4286 N N . HIS A 1 84 ? 24.470 -1.560 -2.091 1.00 0.00 84 HIS A N 3
ATOM 4287 C CA . HIS A 1 84 ? 25.530 -1.398 -1.077 1.00 0.00 84 HIS A CA 3
ATOM 4288 C C . HIS A 1 84 ? 26.437 -2.640 -0.883 1.00 0.00 84 HIS A C 3
ATOM 4289 O O . HIS A 1 84 ? 26.850 -2.978 0.230 1.00 0.00 84 HIS A O 3
ATOM 4303 N N . HIS A 1 85 ? 26.755 -3.329 -1.983 1.00 0.00 85 HIS A N 3
ATOM 4304 C CA . HIS A 1 85 ? 27.702 -4.451 -2.022 1.00 0.00 85 HIS A CA 3
ATOM 4305 C C . HIS A 1 85 ? 29.175 -3.981 -2.015 1.00 0.00 85 HIS A C 3
ATOM 4306 O O . HIS A 1 85 ? 29.463 -2.803 -2.242 1.00 0.00 85 HIS A O 3
ATOM 4320 N N . HIS A 1 86 ? 30.108 -4.915 -1.780 1.00 0.00 86 HIS A N 3
ATOM 4321 C CA . HIS A 1 86 ? 31.566 -4.703 -1.767 1.00 0.00 86 HIS A CA 3
ATOM 4322 C C . HIS A 1 86 ? 32.019 -3.547 -0.843 1.00 0.00 86 HIS A C 3
ATOM 4323 O O . HIS A 1 86 ? 32.450 -2.479 -1.295 1.00 0.00 86 HIS A O 3
ATOM 4337 N N . HIS A 1 87 ? 31.933 -3.764 0.473 1.00 0.00 87 HIS A N 3
ATOM 4338 C CA . HIS A 1 87 ? 32.445 -2.827 1.482 1.00 0.00 87 HIS A CA 3
ATOM 4339 C C . HIS A 1 87 ? 33.981 -2.683 1.402 1.00 0.00 87 HIS A C 3
ATOM 4340 O O . HIS A 1 87 ? 34.686 -3.672 1.177 1.00 0.00 87 HIS A O 3
ATOM 4354 N N . HIS A 1 88 ? 34.487 -1.460 1.630 1.00 0.00 88 HIS A N 3
ATOM 4355 C CA . HIS A 1 88 ? 35.914 -1.078 1.609 1.00 0.00 88 HIS A CA 3
ATOM 4356 C C . HIS A 1 88 ? 36.682 -1.606 0.368 1.00 0.00 88 HIS A C 3
ATOM 4357 O O . HIS A 1 88 ? 36.356 -1.148 -0.752 1.00 0.00 88 HIS A O 3
ATOM 4372 N N . GLY A 1 1 ? -12.035 1.384 10.222 1.00 0.00 1 GLY A N 4
ATOM 4373 C CA . GLY A 1 1 ? -11.732 1.900 8.866 1.00 0.00 1 GLY A CA 4
ATOM 4374 C C . GLY A 1 1 ? -10.389 1.383 8.395 1.00 0.00 1 GLY A C 4
ATOM 4375 O O . GLY A 1 1 ? -9.403 1.576 9.095 1.00 0.00 1 GLY A O 4
ATOM 4381 N N . THR A 1 2 ? -10.309 0.718 7.239 1.00 0.00 2 THR A N 4
ATOM 4382 C CA . THR A 1 2 ? -9.084 0.004 6.815 1.00 0.00 2 THR A CA 4
ATOM 4383 C C . THR A 1 2 ? -8.202 0.823 5.891 1.00 0.00 2 THR A C 4
ATOM 4384 O O . THR A 1 2 ? -8.693 1.502 4.989 1.00 0.00 2 THR A O 4
ATOM 4395 N N . ILE A 1 3 ? -6.888 0.729 6.114 1.00 0.00 3 ILE A N 4
ATOM 4396 C CA . ILE A 1 3 ? -5.859 1.362 5.300 1.00 0.00 3 ILE A CA 4
ATOM 4397 C C . ILE A 1 3 ? -4.912 0.296 4.744 1.00 0.00 3 ILE A C 4
ATOM 4398 O O . ILE A 1 3 ? -4.254 -0.427 5.502 1.00 0.00 3 ILE A O 4
ATOM 4414 N N . LEU A 1 4 ? -4.813 0.241 3.415 1.00 0.00 4 LEU A N 4
ATOM 4415 C CA . LEU A 1 4 ? -4.134 -0.826 2.680 1.00 0.00 4 LEU A CA 4
ATOM 4416 C C . LEU A 1 4 ? -2.729 -0.397 2.235 1.00 0.00 4 LEU A C 4
ATOM 4417 O O . LEU A 1 4 ? -2.555 0.657 1.618 1.00 0.00 4 LEU A O 4
ATOM 4433 N N . ILE A 1 5 ? -1.732 -1.241 2.510 1.00 0.00 5 ILE A N 4
ATOM 4434 C CA . ILE A 1 5 ? -0.346 -1.085 2.051 1.00 0.00 5 ILE A CA 4
ATOM 4435 C C . ILE A 1 5 ? 0.018 -2.191 1.067 1.00 0.00 5 ILE A C 4
ATOM 4436 O O . ILE A 1 5 ? -0.203 -3.371 1.340 1.00 0.00 5 ILE A O 4
ATOM 4452 N N . PHE A 1 6 ? 0.632 -1.817 -0.051 1.00 0.00 6 PHE A N 4
ATOM 4453 C CA . PHE A 1 6 ? 1.262 -2.764 -0.967 1.00 0.00 6 PHE A CA 4
ATOM 4454 C C . PHE A 1 6 ? 2.768 -2.496 -1.059 1.00 0.00 6 PHE A C 4
ATOM 4455 O O . PHE A 1 6 ? 3.182 -1.354 -1.274 1.00 0.00 6 PHE A O 4
ATOM 4472 N N . LEU A 1 7 ? 3.582 -3.539 -0.894 1.00 0.00 7 LEU A N 4
ATOM 4473 C CA . LEU A 1 7 ? 5.048 -3.471 -0.915 1.00 0.00 7 LEU A CA 4
ATOM 4474 C C . LEU A 1 7 ? 5.621 -4.210 -2.132 1.00 0.00 7 LEU A C 4
ATOM 4475 O O . LEU A 1 7 ? 5.239 -5.355 -2.395 1.00 0.00 7 LEU A O 4
ATOM 4491 N N . ASP A 1 8 ? 6.581 -3.603 -2.834 1.00 0.00 8 ASP A N 4
ATOM 4492 C CA . ASP A 1 8 ? 7.301 -4.260 -3.933 1.00 0.00 8 ASP A CA 4
ATOM 4493 C C . ASP A 1 8 ? 8.781 -3.842 -4.033 1.00 0.00 8 ASP A C 4
ATOM 4494 O O . ASP A 1 8 ? 9.124 -2.659 -3.944 1.00 0.00 8 ASP A O 4
ATOM 4503 N N . LYS A 1 9 ? 9.668 -4.815 -4.270 1.00 0.00 9 LYS A N 4
ATOM 4504 C CA . LYS A 1 9 ? 11.086 -4.607 -4.607 1.00 0.00 9 LYS A CA 4
ATOM 4505 C C . LYS A 1 9 ? 11.297 -4.101 -6.044 1.00 0.00 9 LYS A C 4
ATOM 4506 O O . LYS A 1 9 ? 12.354 -3.554 -6.357 1.00 0.00 9 LYS A O 4
ATOM 4525 N N . ASN A 1 10 ? 10.298 -4.290 -6.906 1.00 0.00 10 ASN A N 4
ATOM 4526 C CA . ASN A 1 10 ? 10.295 -3.954 -8.335 1.00 0.00 10 ASN A CA 4
ATOM 4527 C C . ASN A 1 10 ? 9.200 -2.919 -8.665 1.00 0.00 10 ASN A C 4
ATOM 4528 O O . ASN A 1 10 ? 8.022 -3.110 -8.350 1.00 0.00 10 ASN A O 4
ATOM 4539 N N . LYS A 1 11 ? 9.578 -1.832 -9.351 1.00 0.00 11 LYS A N 4
ATOM 4540 C CA . LYS A 1 11 ? 8.664 -0.753 -9.761 1.00 0.00 11 LYS A CA 4
ATOM 4541 C C . LYS A 1 11 ? 7.692 -1.165 -10.868 1.00 0.00 11 LYS A C 4
ATOM 4542 O O . LYS A 1 11 ? 6.546 -0.723 -10.870 1.00 0.00 11 LYS A O 4
ATOM 4561 N N . GLU A 1 12 ? 8.118 -2.032 -11.785 1.00 0.00 12 GLU A N 4
ATOM 4562 C CA . GLU A 1 12 ? 7.359 -2.397 -12.987 1.00 0.00 12 GLU A CA 4
ATOM 4563 C C . GLU A 1 12 ? 6.040 -3.122 -12.656 1.00 0.00 12 GLU A C 4
ATOM 4564 O O . GLU A 1 12 ? 4.992 -2.828 -13.233 1.00 0.00 12 GLU A O 4
ATOM 4576 N N . GLN A 1 13 ? 6.079 -4.046 -11.690 1.00 0.00 13 GLN A N 4
ATOM 4577 C CA . GLN A 1 13 ? 4.916 -4.830 -11.260 1.00 0.00 13 GLN A CA 4
ATOM 4578 C C . GLN A 1 13 ? 3.958 -4.006 -10.385 1.00 0.00 13 GLN A C 4
ATOM 4579 O O . GLN A 1 13 ? 2.740 -4.094 -10.557 1.00 0.00 13 GLN A O 4
ATOM 4593 N N . ALA A 1 14 ? 4.490 -3.150 -9.508 1.00 0.00 14 ALA A N 4
ATOM 4594 C CA . ALA A 1 14 ? 3.699 -2.220 -8.703 1.00 0.00 14 ALA A CA 4
ATOM 4595 C C . ALA A 1 14 ? 2.966 -1.174 -9.567 1.00 0.00 14 ALA A C 4
ATOM 4596 O O . ALA A 1 14 ? 1.785 -0.911 -9.342 1.00 0.00 14 ALA A O 4
ATOM 4603 N N . GLU A 1 15 ? 3.620 -0.626 -10.599 1.00 0.00 15 GLU A N 4
ATOM 4604 C CA . GLU A 1 15 ? 2.990 0.285 -11.566 1.00 0.00 15 GLU A CA 4
ATOM 4605 C C . GLU A 1 15 ? 1.877 -0.404 -12.368 1.00 0.00 15 GLU A C 4
ATOM 4606 O O . GLU A 1 15 ? 0.777 0.143 -12.482 1.00 0.00 15 GLU A O 4
ATOM 4618 N N . LYS A 1 16 ? 2.114 -1.628 -12.866 1.00 0.00 16 LYS A N 4
ATOM 4619 C CA . LYS A 1 16 ? 1.081 -2.413 -13.563 1.00 0.00 16 LYS A CA 4
ATOM 4620 C C . LYS A 1 16 ? -0.118 -2.720 -12.664 1.00 0.00 16 LYS A C 4
ATOM 4621 O O . LYS A 1 16 ? -1.249 -2.500 -13.091 1.00 0.00 16 LYS A O 4
ATOM 4640 N N . LEU A 1 17 ? 0.093 -3.106 -11.404 1.00 0.00 17 LEU A N 4
ATOM 4641 C CA . LEU A 1 17 ? -0.984 -3.314 -10.444 1.00 0.00 17 LEU A CA 4
ATOM 4642 C C . LEU A 1 17 ? -1.755 -2.019 -10.176 1.00 0.00 17 LEU A C 4
ATOM 4643 O O . LEU A 1 17 ? -2.979 -2.044 -10.215 1.00 0.00 17 LEU A O 4
ATOM 4659 N N . ALA A 1 18 ? -1.074 -0.884 -9.976 1.00 0.00 18 ALA A N 4
ATOM 4660 C CA . ALA A 1 18 ? -1.728 0.415 -9.795 1.00 0.00 18 ALA A CA 4
ATOM 4661 C C . ALA A 1 18 ? -2.631 0.774 -10.992 1.00 0.00 18 ALA A C 4
ATOM 4662 O O . ALA A 1 18 ? -3.744 1.273 -10.807 1.00 0.00 18 ALA A O 4
ATOM 4669 N N . LYS A 1 19 ? -2.191 0.443 -12.216 1.00 0.00 19 LYS A N 4
ATOM 4670 C CA . LYS A 1 19 ? -2.962 0.637 -13.459 1.00 0.00 19 LYS A CA 4
ATOM 4671 C C . LYS A 1 19 ? -4.149 -0.335 -13.573 1.00 0.00 19 LYS A C 4
ATOM 4672 O O . LYS A 1 19 ? -5.213 0.057 -14.049 1.00 0.00 19 LYS A O 4
ATOM 4691 N N . GLU A 1 20 ? -3.998 -1.576 -13.107 1.00 0.00 20 GLU A N 4
ATOM 4692 C CA . GLU A 1 20 ? -5.063 -2.595 -13.073 1.00 0.00 20 GLU A CA 4
ATOM 4693 C C . GLU A 1 20 ? -6.141 -2.299 -12.013 1.00 0.00 20 GLU A C 4
ATOM 4694 O O . GLU A 1 20 ? -7.328 -2.547 -12.242 1.00 0.00 20 GLU A O 4
ATOM 4706 N N . VAL A 1 21 ? -5.731 -1.776 -10.853 1.00 0.00 21 VAL A N 4
ATOM 4707 C CA . VAL A 1 21 ? -6.559 -1.618 -9.642 1.00 0.00 21 VAL A CA 4
ATOM 4708 C C . VAL A 1 21 ? -7.118 -0.194 -9.455 1.00 0.00 21 VAL A C 4
ATOM 4709 O O . VAL A 1 21 ? -7.957 0.037 -8.584 1.00 0.00 21 VAL A O 4
ATOM 4722 N N . GLY A 1 22 ? -6.682 0.763 -10.282 1.00 0.00 22 GLY A N 4
ATOM 4723 C CA . GLY A 1 22 ? -7.154 2.156 -10.291 1.00 0.00 22 GLY A CA 4
ATOM 4724 C C . GLY A 1 22 ? -6.552 3.062 -9.205 1.00 0.00 22 GLY A C 4
ATOM 4725 O O . GLY A 1 22 ? -7.050 4.170 -8.988 1.00 0.00 22 GLY A O 4
ATOM 4729 N N . VAL A 1 23 ? -5.504 2.609 -8.509 1.00 0.00 23 VAL A N 4
ATOM 4730 C CA . VAL A 1 23 ? -4.817 3.354 -7.433 1.00 0.00 23 VAL A CA 4
ATOM 4731 C C . VAL A 1 23 ? -3.729 4.282 -7.994 1.00 0.00 23 VAL A C 4
ATOM 4732 O O . VAL A 1 23 ? -3.083 3.968 -8.992 1.00 0.00 23 VAL A O 4
ATOM 4745 N N . THR A 1 24 ? -3.531 5.441 -7.351 1.00 0.00 24 THR A N 4
ATOM 4746 C CA . THR A 1 24 ? -2.592 6.496 -7.790 1.00 0.00 24 THR A CA 4
ATOM 4747 C C . THR A 1 24 ? -1.542 6.920 -6.746 1.00 0.00 24 THR A C 4
ATOM 4748 O O . THR A 1 24 ? -0.597 7.627 -7.096 1.00 0.00 24 THR A O 4
ATOM 4759 N N . GLU A 1 25 ? -1.663 6.515 -5.474 1.00 0.00 25 GLU A N 4
ATOM 4760 C CA . GLU A 1 25 ? -0.722 6.927 -4.416 1.00 0.00 25 GLU A CA 4
ATOM 4761 C C . GLU A 1 25 ? 0.489 5.984 -4.348 1.00 0.00 25 GLU A C 4
ATOM 4762 O O . GLU A 1 25 ? 0.385 4.845 -3.886 1.00 0.00 25 GLU A O 4
ATOM 4774 N N . ILE A 1 26 ? 1.641 6.467 -4.819 1.00 0.00 26 ILE A N 4
ATOM 4775 C CA . ILE A 1 26 ? 2.885 5.697 -4.930 1.00 0.00 26 ILE A CA 4
ATOM 4776 C C . ILE A 1 26 ? 4.042 6.479 -4.291 1.00 0.00 26 ILE A C 4
ATOM 4777 O O . ILE A 1 26 ? 4.242 7.663 -4.577 1.00 0.00 26 ILE A O 4
ATOM 4793 N N . TYR A 1 27 ? 4.823 5.794 -3.456 1.00 0.00 27 TYR A N 4
ATOM 4794 C CA . TYR A 1 27 ? 6.044 6.273 -2.805 1.00 0.00 27 TYR A CA 4
ATOM 4795 C C . TYR A 1 27 ? 7.232 5.365 -3.160 1.00 0.00 27 TYR A C 4
ATOM 4796 O O . TYR A 1 27 ? 7.061 4.165 -3.391 1.00 0.00 27 TYR A O 4
ATOM 4814 N N . GLU A 1 28 ? 8.448 5.913 -3.164 1.00 0.00 28 GLU A N 4
ATOM 4815 C CA . GLU A 1 28 ? 9.678 5.165 -3.464 1.00 0.00 28 GLU A CA 4
ATOM 4816 C C . GLU A 1 28 ? 10.813 5.534 -2.491 1.00 0.00 28 GLU A C 4
ATOM 4817 O O . GLU A 1 28 ? 11.047 6.716 -2.220 1.00 0.00 28 GLU A O 4
ATOM 4829 N N . SER A 1 29 ? 11.528 4.530 -1.974 1.00 0.00 29 SER A N 4
ATOM 4830 C CA . SER A 1 29 ? 12.690 4.693 -1.082 1.00 0.00 29 SER A CA 4
ATOM 4831 C C . SER A 1 29 ? 13.540 3.421 -1.039 1.00 0.00 29 SER A C 4
ATOM 4832 O O . SER A 1 29 ? 13.038 2.323 -1.265 1.00 0.00 29 SER A O 4
ATOM 4840 N N . ASP A 1 30 ? 14.830 3.535 -0.722 1.00 0.00 30 ASP A N 4
ATOM 4841 C CA . ASP A 1 30 ? 15.664 2.365 -0.417 1.00 0.00 30 ASP A CA 4
ATOM 4842 C C . ASP A 1 30 ? 15.322 1.778 0.971 1.00 0.00 30 ASP A C 4
ATOM 4843 O O . ASP A 1 30 ? 15.323 0.559 1.155 1.00 0.00 30 ASP A O 4
ATOM 4852 N N . ASN A 1 31 ? 14.943 2.639 1.925 1.00 0.00 31 ASN A N 4
ATOM 4853 C CA . ASN A 1 31 ? 14.524 2.272 3.282 1.00 0.00 31 ASN A CA 4
ATOM 4854 C C . ASN A 1 31 ? 13.031 1.887 3.316 1.00 0.00 31 ASN A C 4
ATOM 4855 O O . ASN A 1 31 ? 12.238 2.463 4.065 1.00 0.00 31 ASN A O 4
ATOM 4866 N N . LEU A 1 32 ? 12.634 0.939 2.464 1.00 0.00 32 LEU A N 4
ATOM 4867 C CA . LEU A 1 32 ? 11.248 0.513 2.244 1.00 0.00 32 LEU A CA 4
ATOM 4868 C C . LEU A 1 32 ? 10.529 0.135 3.555 1.00 0.00 32 LEU A C 4
ATOM 4869 O O . LEU A 1 32 ? 9.382 0.523 3.785 1.00 0.00 32 LEU A O 4
ATOM 4885 N N . GLU A 1 33 ? 11.224 -0.572 4.446 1.00 0.00 33 GLU A N 4
ATOM 4886 C CA . GLU A 1 33 ? 10.699 -0.968 5.758 1.00 0.00 33 GLU A CA 4
ATOM 4887 C C . GLU A 1 33 ? 10.553 0.193 6.756 1.00 0.00 33 GLU A C 4
ATOM 4888 O O . GLU A 1 33 ? 9.572 0.245 7.497 1.00 0.00 33 GLU A O 4
ATOM 4900 N N . GLU A 1 34 ? 11.483 1.150 6.771 1.00 0.00 34 GLU A N 4
ATOM 4901 C CA . GLU A 1 34 ? 11.385 2.325 7.649 1.00 0.00 34 GLU A CA 4
ATOM 4902 C C . GLU A 1 34 ? 10.278 3.272 7.161 1.00 0.00 34 GLU A C 4
ATOM 4903 O O . GLU A 1 34 ? 9.527 3.831 7.958 1.00 0.00 34 GLU A O 4
ATOM 4915 N N . LEU A 1 35 ? 10.121 3.378 5.837 1.00 0.00 35 LEU A N 4
ATOM 4916 C CA . LEU A 1 35 ? 9.032 4.116 5.190 1.00 0.00 35 LEU A CA 4
ATOM 4917 C C . LEU A 1 35 ? 7.664 3.541 5.588 1.00 0.00 35 LEU A C 4
ATOM 4918 O O . LEU A 1 35 ? 6.773 4.293 5.974 1.00 0.00 35 LEU A O 4
ATOM 4934 N N . TYR A 1 36 ? 7.510 2.215 5.568 1.00 0.00 36 TYR A N 4
ATOM 4935 C CA . TYR A 1 36 ? 6.289 1.538 6.024 1.00 0.00 36 TYR A CA 4
ATOM 4936 C C . TYR A 1 36 ? 5.917 1.901 7.473 1.00 0.00 36 TYR A C 4
ATOM 4937 O O . TYR A 1 36 ? 4.771 2.285 7.731 1.00 0.00 36 TYR A O 4
ATOM 4955 N N . ARG A 1 37 ? 6.884 1.865 8.405 1.00 0.00 37 ARG A N 4
ATOM 4956 C CA . ARG A 1 37 ? 6.680 2.266 9.813 1.00 0.00 37 ARG A CA 4
ATOM 4957 C C . ARG A 1 37 ? 6.260 3.728 9.933 1.00 0.00 37 ARG A C 4
ATOM 4958 O O . ARG A 1 37 ? 5.271 4.040 10.593 1.00 0.00 37 ARG A O 4
ATOM 4979 N N . GLU A 1 38 ? 6.985 4.612 9.254 1.00 0.00 38 GLU A N 4
ATOM 4980 C CA . GLU A 1 38 ? 6.755 6.063 9.274 1.00 0.00 38 GLU A CA 4
ATOM 4981 C C . GLU A 1 38 ? 5.376 6.453 8.712 1.00 0.00 38 GLU A C 4
ATOM 4982 O O . GLU A 1 38 ? 4.730 7.358 9.245 1.00 0.00 38 GLU A O 4
ATOM 4994 N N . ILE A 1 39 ? 4.890 5.744 7.686 1.00 0.00 39 ILE A N 4
ATOM 4995 C CA . ILE A 1 39 ? 3.541 5.936 7.134 1.00 0.00 39 ILE A CA 4
ATOM 4996 C C . ILE A 1 39 ? 2.476 5.445 8.124 1.00 0.00 39 ILE A C 4
ATOM 4997 O O . ILE A 1 39 ? 1.610 6.226 8.513 1.00 0.00 39 ILE A O 4
ATOM 5013 N N . LYS A 1 40 ? 2.540 4.191 8.596 1.00 0.00 40 LYS A N 4
ATOM 5014 C CA . LYS A 1 40 ? 1.489 3.592 9.437 1.00 0.00 40 LYS A CA 4
ATOM 5015 C C . LYS A 1 40 ? 1.365 4.225 10.821 1.00 0.00 40 LYS A C 4
ATOM 5016 O O . LYS A 1 40 ? 0.256 4.322 11.345 1.00 0.00 40 LYS A O 4
ATOM 5035 N N . GLU A 1 41 ? 2.458 4.739 11.373 1.00 0.00 41 GLU A N 4
ATOM 5036 C CA . GLU A 1 41 ? 2.410 5.584 12.569 1.00 0.00 41 GLU A CA 4
ATOM 5037 C C . GLU A 1 41 ? 1.519 6.818 12.346 1.00 0.00 41 GLU A C 4
ATOM 5038 O O . GLU A 1 41 ? 0.620 7.086 13.146 1.00 0.00 41 GLU A O 4
ATOM 5050 N N . ARG A 1 42 ? 1.697 7.536 11.227 1.00 0.00 42 ARG A N 4
ATOM 5051 C CA . ARG A 1 42 ? 0.863 8.700 10.881 1.00 0.00 42 ARG A CA 4
ATOM 5052 C C . ARG A 1 42 ? -0.589 8.306 10.578 1.00 0.00 42 ARG A C 4
ATOM 5053 O O . ARG A 1 42 ? -1.500 9.047 10.945 1.00 0.00 42 ARG A O 4
ATOM 5074 N N . ILE A 1 43 ? -0.834 7.139 9.977 1.00 0.00 43 ILE A N 4
ATOM 5075 C CA . ILE A 1 43 ? -2.194 6.596 9.784 1.00 0.00 43 ILE A CA 4
ATOM 5076 C C . ILE A 1 43 ? -2.926 6.450 11.121 1.00 0.00 43 ILE A C 4
ATOM 5077 O O . ILE A 1 43 ? -4.090 6.825 11.215 1.00 0.00 43 ILE A O 4
ATOM 5093 N N . GLU A 1 44 ? -2.242 5.990 12.168 1.00 0.00 44 GLU A N 4
ATOM 5094 C CA . GLU A 1 44 ? -2.807 5.904 13.524 1.00 0.00 44 GLU A CA 4
ATOM 5095 C C . GLU A 1 44 ? -3.011 7.284 14.186 1.00 0.00 44 GLU A C 4
ATOM 5096 O O . GLU A 1 44 ? -3.910 7.423 15.019 1.00 0.00 44 GLU A O 4
ATOM 5108 N N . ARG A 1 45 ? -2.234 8.317 13.813 1.00 0.00 45 ARG A N 4
ATOM 5109 C CA . ARG A 1 45 ? -2.504 9.712 14.224 1.00 0.00 45 ARG A CA 4
ATOM 5110 C C . ARG A 1 45 ? -3.758 10.274 13.547 1.00 0.00 45 ARG A C 4
ATOM 5111 O O . ARG A 1 45 ? -4.579 10.914 14.207 1.00 0.00 45 ARG A O 4
ATOM 5132 N N . GLU A 1 46 ? -3.917 10.041 12.242 1.00 0.00 46 GLU A N 4
ATOM 5133 C CA . GLU A 1 46 ? -5.058 10.544 11.459 1.00 0.00 46 GLU A CA 4
ATOM 5134 C C . GLU A 1 46 ? -6.359 9.774 11.731 1.00 0.00 46 GLU A C 4
ATOM 5135 O O . GLU A 1 46 ? -7.443 10.363 11.747 1.00 0.00 46 GLU A O 4
ATOM 5147 N N . ASN A 1 47 ? -6.256 8.461 11.945 1.00 0.00 47 ASN A N 4
ATOM 5148 C CA . ASN A 1 47 ? -7.367 7.538 12.156 1.00 0.00 47 ASN A CA 4
ATOM 5149 C C . ASN A 1 47 ? -7.115 6.698 13.429 1.00 0.00 47 ASN A C 4
ATOM 5150 O O . ASN A 1 47 ? -6.482 5.640 13.348 1.00 0.00 47 ASN A O 4
ATOM 5161 N N . PRO A 1 48 ? -7.645 7.088 14.606 1.00 0.00 48 PRO A N 4
ATOM 5162 C CA . PRO A 1 48 ? -7.562 6.265 15.820 1.00 0.00 48 PRO A CA 4
ATOM 5163 C C . PRO A 1 48 ? -8.365 4.950 15.707 1.00 0.00 48 PRO A C 4
ATOM 5164 O O . PRO A 1 48 ? -8.121 4.007 16.461 1.00 0.00 48 PRO A O 4
ATOM 5175 N N . ASN A 1 49 ? -9.280 4.870 14.733 1.00 0.00 49 ASN A N 4
ATOM 5176 C CA . ASN A 1 49 ? -10.081 3.694 14.373 1.00 0.00 49 ASN A CA 4
ATOM 5177 C C . ASN A 1 49 ? -9.513 2.922 13.154 1.00 0.00 49 ASN A C 4
ATOM 5178 O O . ASN A 1 49 ? -10.255 2.201 12.478 1.00 0.00 49 ASN A O 4
ATOM 5189 N N . ALA A 1 50 ? -8.226 3.099 12.820 1.00 0.00 50 ALA A N 4
ATOM 5190 C CA . ALA A 1 50 ? -7.578 2.433 11.687 1.00 0.00 50 ALA A CA 4
ATOM 5191 C C . ALA A 1 50 ? -7.509 0.899 11.821 1.00 0.00 50 ALA A C 4
ATOM 5192 O O . ALA A 1 50 ? -7.393 0.353 12.923 1.00 0.00 50 ALA A O 4
ATOM 5199 N N . THR A 1 51 ? -7.489 0.216 10.673 1.00 0.00 51 THR A N 4
ATOM 5200 C CA . THR A 1 51 ? -7.212 -1.222 10.546 1.00 0.00 51 THR A CA 4
ATOM 5201 C C . THR A 1 51 ? -6.068 -1.394 9.552 1.00 0.00 51 THR A C 4
ATOM 5202 O O . THR A 1 51 ? -6.114 -0.837 8.452 1.00 0.00 51 THR A O 4
ATOM 5213 N N . ILE A 1 52 ? -5.022 -2.128 9.938 1.00 0.00 52 ILE A N 4
ATOM 5214 C CA . ILE A 1 52 ? -3.780 -2.253 9.164 1.00 0.00 52 ILE A CA 4
ATOM 5215 C C . ILE A 1 52 ? -3.791 -3.556 8.357 1.00 0.00 52 ILE A C 4
ATOM 5216 O O . ILE A 1 52 ? -3.838 -4.651 8.920 1.00 0.00 52 ILE A O 4
ATOM 5232 N N . LEU A 1 53 ? -3.704 -3.417 7.030 1.00 0.00 53 LEU A N 4
ATOM 5233 C CA . LEU A 1 53 ? -3.486 -4.504 6.073 1.00 0.00 53 LEU A CA 4
ATOM 5234 C C . LEU A 1 53 ? -2.258 -4.199 5.204 1.00 0.00 53 LEU A C 4
ATOM 5235 O O . LEU A 1 53 ? -2.096 -3.066 4.739 1.00 0.00 53 LEU A O 4
ATOM 5251 N N . THR A 1 54 ? -1.424 -5.213 4.966 1.00 0.00 54 THR A N 4
ATOM 5252 C CA . THR A 1 54 ? -0.178 -5.113 4.188 1.00 0.00 54 THR A CA 4
ATOM 5253 C C . THR A 1 54 ? 0.002 -6.351 3.301 1.00 0.00 54 THR A C 4
ATOM 5254 O O . THR A 1 54 ? -0.156 -7.476 3.781 1.00 0.00 54 THR A O 4
ATOM 5265 N N . VAL A 1 55 ? 0.330 -6.161 2.016 1.00 0.00 55 VAL A N 4
ATOM 5266 C CA . VAL A 1 55 ? 0.453 -7.236 1.006 1.00 0.00 55 VAL A CA 4
ATOM 5267 C C . VAL A 1 55 ? 1.689 -7.093 0.112 1.00 0.00 55 VAL A C 4
ATOM 5268 O O . VAL A 1 55 ? 2.218 -5.996 -0.072 1.00 0.00 55 VAL A O 4
ATOM 5281 N N . THR A 1 56 ? 2.114 -8.215 -0.476 1.00 0.00 56 THR A N 4
ATOM 5282 C CA . THR A 1 56 ? 3.284 -8.335 -1.371 1.00 0.00 56 THR A CA 4
ATOM 5283 C C . THR A 1 56 ? 2.973 -9.016 -2.715 1.00 0.00 56 THR A C 4
ATOM 5284 O O . THR A 1 56 ? 3.864 -9.145 -3.557 1.00 0.00 56 THR A O 4
ATOM 5295 N N . ASP A 1 57 ? 1.726 -9.450 -2.945 1.00 0.00 57 ASP A N 4
ATOM 5296 C CA . ASP A 1 57 ? 1.292 -10.173 -4.152 1.00 0.00 57 ASP A CA 4
ATOM 5297 C C . ASP A 1 57 ? 0.000 -9.561 -4.745 1.00 0.00 57 ASP A C 4
ATOM 5298 O O . ASP A 1 57 ? -0.970 -9.369 -4.001 1.00 0.00 57 ASP A O 4
ATOM 5307 N N . PRO A 1 58 ? -0.061 -9.250 -6.057 1.00 0.00 58 PRO A N 4
ATOM 5308 C CA . PRO A 1 58 ? -1.241 -8.644 -6.685 1.00 0.00 58 PRO A CA 4
ATOM 5309 C C . PRO A 1 58 ? -2.470 -9.550 -6.660 1.00 0.00 58 PRO A C 4
ATOM 5310 O O . PRO A 1 58 ? -3.584 -9.042 -6.600 1.00 0.00 58 PRO A O 4
ATOM 5321 N N . ASN A 1 59 ? -2.304 -10.874 -6.660 1.00 0.00 59 ASN A N 4
ATOM 5322 C CA . ASN A 1 59 ? -3.426 -11.815 -6.572 1.00 0.00 59 ASN A CA 4
ATOM 5323 C C . ASN A 1 59 ? -4.128 -11.734 -5.203 1.00 0.00 59 ASN A C 4
ATOM 5324 O O . ASN A 1 59 ? -5.332 -11.969 -5.113 1.00 0.00 59 ASN A O 4
ATOM 5335 N N . GLU A 1 60 ? -3.398 -11.361 -4.147 1.00 0.00 60 GLU A N 4
ATOM 5336 C CA . GLU A 1 60 ? -3.940 -11.142 -2.804 1.00 0.00 60 GLU A CA 4
ATOM 5337 C C . GLU A 1 60 ? -4.486 -9.710 -2.656 1.00 0.00 60 GLU A C 4
ATOM 5338 O O . GLU A 1 60 ? -5.616 -9.526 -2.205 1.00 0.00 60 GLU A O 4
ATOM 5350 N N . LEU A 1 61 ? -3.741 -8.692 -3.114 1.00 0.00 61 LEU A N 4
ATOM 5351 C CA . LEU A 1 61 ? -4.172 -7.284 -3.094 1.00 0.00 61 LEU A CA 4
ATOM 5352 C C . LEU A 1 61 ? -5.470 -7.084 -3.893 1.00 0.00 61 LEU A C 4
ATOM 5353 O O . LEU A 1 61 ? -6.423 -6.496 -3.379 1.00 0.00 61 LEU A O 4
ATOM 5369 N N . LYS A 1 62 ? -5.545 -7.619 -5.118 1.00 0.00 62 LYS A N 4
ATOM 5370 C CA . LYS A 1 62 ? -6.723 -7.519 -5.995 1.00 0.00 62 LYS A CA 4
ATOM 5371 C C . LYS A 1 62 ? -7.959 -8.178 -5.373 1.00 0.00 62 LYS A C 4
ATOM 5372 O O . LYS A 1 62 ? -9.045 -7.612 -5.461 1.00 0.00 62 LYS A O 4
ATOM 5391 N N . LYS A 1 63 ? -7.796 -9.309 -4.672 1.00 0.00 63 LYS A N 4
ATOM 5392 C CA . LYS A 1 63 ? -8.881 -10.002 -3.946 1.00 0.00 63 LYS A CA 4
ATOM 5393 C C . LYS A 1 63 ? -9.484 -9.133 -2.833 1.00 0.00 63 LYS A C 4
ATOM 5394 O O . LYS A 1 63 ? -10.698 -9.136 -2.641 1.00 0.00 63 LYS A O 4
ATOM 5413 N N . ILE A 1 64 ? -8.653 -8.366 -2.123 1.00 0.00 64 ILE A N 4
ATOM 5414 C CA . ILE A 1 64 ? -9.086 -7.434 -1.065 1.00 0.00 64 ILE A CA 4
ATOM 5415 C C . ILE A 1 64 ? -9.722 -6.173 -1.679 1.00 0.00 64 ILE A C 4
ATOM 5416 O O . ILE A 1 64 ? -10.793 -5.744 -1.247 1.00 0.00 64 ILE A O 4
ATOM 5432 N N . GLN A 1 65 ? -9.100 -5.601 -2.715 1.00 0.00 65 GLN A N 4
ATOM 5433 C CA . GLN A 1 65 ? -9.608 -4.416 -3.423 1.00 0.00 65 GLN A CA 4
ATOM 5434 C C . GLN A 1 65 ? -10.907 -4.676 -4.201 1.00 0.00 65 GLN A C 4
ATOM 5435 O O . GLN A 1 65 ? -11.673 -3.741 -4.439 1.00 0.00 65 GLN A O 4
ATOM 5449 N N . ASP A 1 66 ? -11.205 -5.936 -4.525 1.00 0.00 66 ASP A N 4
ATOM 5450 C CA . ASP A 1 66 ? -12.477 -6.377 -5.111 1.00 0.00 66 ASP A CA 4
ATOM 5451 C C . ASP A 1 66 ? -13.701 -5.936 -4.289 1.00 0.00 66 ASP A C 4
ATOM 5452 O O . ASP A 1 66 ? -14.776 -5.658 -4.824 1.00 0.00 66 ASP A O 4
ATOM 5461 N N . GLU A 1 67 ? -13.517 -5.906 -2.968 1.00 0.00 67 GLU A N 4
ATOM 5462 C CA . GLU A 1 67 ? -14.559 -5.737 -1.958 1.00 0.00 67 GLU A CA 4
ATOM 5463 C C . GLU A 1 67 ? -14.782 -4.264 -1.552 1.00 0.00 67 GLU A C 4
ATOM 5464 O O . GLU A 1 67 ? -15.799 -3.938 -0.937 1.00 0.00 67 GLU A O 4
ATOM 5476 N N . GLY A 1 68 ? -13.847 -3.369 -1.900 1.00 0.00 68 GLY A N 4
ATOM 5477 C CA . GLY A 1 68 ? -13.957 -1.906 -1.746 1.00 0.00 68 GLY A CA 4
ATOM 5478 C C . GLY A 1 68 ? -14.133 -1.371 -0.315 1.00 0.00 68 GLY A C 4
ATOM 5479 O O . GLY A 1 68 ? -14.629 -0.261 -0.110 1.00 0.00 68 GLY A O 4
ATOM 5483 N N . LYS A 1 69 ? -13.716 -2.161 0.675 1.00 0.00 69 LYS A N 4
ATOM 5484 C CA . LYS A 1 69 ? -13.880 -1.977 2.132 1.00 0.00 69 LYS A CA 4
ATOM 5485 C C . LYS A 1 69 ? -12.775 -1.123 2.793 1.00 0.00 69 LYS A C 4
ATOM 5486 O O . LYS A 1 69 ? -12.424 -1.336 3.956 1.00 0.00 69 LYS A O 4
ATOM 5505 N N . VAL A 1 70 ? -12.195 -0.186 2.042 1.00 0.00 70 VAL A N 4
ATOM 5506 C CA . VAL A 1 70 ? -10.956 0.545 2.381 1.00 0.00 70 VAL A CA 4
ATOM 5507 C C . VAL A 1 70 ? -11.118 2.070 2.266 1.00 0.00 70 VAL A C 4
ATOM 5508 O O . VAL A 1 70 ? -11.800 2.567 1.371 1.00 0.00 70 VAL A O 4
ATOM 5521 N N . ASP A 1 71 ? -10.458 2.813 3.161 1.00 0.00 71 ASP A N 4
ATOM 5522 C CA . ASP A 1 71 ? -10.408 4.285 3.169 1.00 0.00 71 ASP A CA 4
ATOM 5523 C C . ASP A 1 71 ? -9.371 4.844 2.177 1.00 0.00 71 ASP A C 4
ATOM 5524 O O . ASP A 1 71 ? -9.670 5.774 1.423 1.00 0.00 71 ASP A O 4
ATOM 5533 N N . ARG A 1 72 ? -8.160 4.263 2.162 1.00 0.00 72 ARG A N 4
ATOM 5534 C CA . ARG A 1 72 ? -7.045 4.633 1.270 1.00 0.00 72 ARG A CA 4
ATOM 5535 C C . ARG A 1 72 ? -6.098 3.457 0.998 1.00 0.00 72 ARG A C 4
ATOM 5536 O O . ARG A 1 72 ? -5.927 2.578 1.847 1.00 0.00 72 ARG A O 4
ATOM 5557 N N . ILE A 1 73 ? -5.467 3.471 -0.176 1.00 0.00 73 ILE A N 4
ATOM 5558 C CA . ILE A 1 73 ? -4.466 2.493 -0.626 1.00 0.00 73 ILE A CA 4
ATOM 5559 C C . ILE A 1 73 ? -3.168 3.244 -0.927 1.00 0.00 73 ILE A C 4
ATOM 5560 O O . ILE A 1 73 ? -3.199 4.258 -1.626 1.00 0.00 73 ILE A O 4
ATOM 5576 N N . ILE A 1 74 ? -2.035 2.753 -0.418 1.00 0.00 74 ILE A N 4
ATOM 5577 C CA . ILE A 1 74 ? -0.706 3.336 -0.648 1.00 0.00 74 ILE A CA 4
ATOM 5578 C C . ILE A 1 74 ? 0.267 2.238 -1.103 1.00 0.00 74 ILE A C 4
ATOM 5579 O O . ILE A 1 74 ? 0.357 1.176 -0.480 1.00 0.00 74 ILE A O 4
ATOM 5595 N N . LEU A 1 75 ? 1.020 2.502 -2.172 1.00 0.00 75 LEU A N 4
ATOM 5596 C CA . LEU A 1 75 ? 2.053 1.608 -2.703 1.00 0.00 75 LEU A CA 4
ATOM 5597 C C . LEU A 1 75 ? 3.440 2.132 -2.332 1.00 0.00 75 LEU A C 4
ATOM 5598 O O . LEU A 1 75 ? 3.759 3.290 -2.605 1.00 0.00 75 LEU A O 4
ATOM 5614 N N . LEU A 1 76 ? 4.271 1.270 -1.745 1.00 0.00 76 LEU A N 4
ATOM 5615 C CA . LEU A 1 76 ? 5.669 1.556 -1.430 1.00 0.00 76 LEU A CA 4
ATOM 5616 C C . LEU A 1 76 ? 6.576 0.690 -2.315 1.00 0.00 76 LEU A C 4
ATOM 5617 O O . LEU A 1 76 ? 6.406 -0.531 -2.389 1.00 0.00 76 LEU A O 4
ATOM 5633 N N . ILE A 1 77 ? 7.548 1.320 -2.976 1.00 0.00 77 ILE A N 4
ATOM 5634 C CA . ILE A 1 77 ? 8.435 0.679 -3.956 1.00 0.00 77 ILE A CA 4
ATOM 5635 C C . ILE A 1 77 ? 9.900 0.845 -3.524 1.00 0.00 77 ILE A C 4
ATOM 5636 O O . ILE A 1 77 ? 10.314 1.938 -3.128 1.00 0.00 77 ILE A O 4
ATOM 5652 N N . LYS A 1 78 ? 10.709 -0.217 -3.632 1.00 0.00 78 LYS A N 4
ATOM 5653 C CA . LYS A 1 78 ? 12.139 -0.161 -3.285 1.00 0.00 78 LYS A CA 4
ATOM 5654 C C . LYS A 1 78 ? 12.958 0.484 -4.412 1.00 0.00 78 LYS A C 4
ATOM 5655 O O . LYS A 1 78 ? 12.739 0.194 -5.589 1.00 0.00 78 LYS A O 4
ATOM 5674 N N . GLY A 1 79 ? 13.922 1.333 -4.054 1.00 0.00 79 GLY A N 4
ATOM 5675 C CA . GLY A 1 79 ? 14.840 1.964 -5.015 1.00 0.00 79 GLY A CA 4
ATOM 5676 C C . GLY A 1 79 ? 15.762 0.943 -5.704 1.00 0.00 79 GLY A C 4
ATOM 5677 O O . GLY A 1 79 ? 16.296 0.039 -5.057 1.00 0.00 79 GLY A O 4
ATOM 5681 N N . SER A 1 80 ? 15.913 1.055 -7.029 1.00 0.00 80 SER A N 4
ATOM 5682 C CA . SER A 1 80 ? 16.593 0.059 -7.878 1.00 0.00 80 SER A CA 4
ATOM 5683 C C . SER A 1 80 ? 18.121 0.207 -7.922 1.00 0.00 80 SER A C 4
ATOM 5684 O O . SER A 1 80 ? 18.843 -0.734 -7.584 1.00 0.00 80 SER A O 4
ATOM 5692 N N . LEU A 1 81 ? 18.620 1.385 -8.316 1.00 0.00 81 LEU A N 4
ATOM 5693 C CA . LEU A 1 81 ? 20.057 1.694 -8.437 1.00 0.00 81 LEU A CA 4
ATOM 5694 C C . LEU A 1 81 ? 20.609 2.419 -7.198 1.00 0.00 81 LEU A C 4
ATOM 5695 O O . LEU A 1 81 ? 21.778 2.243 -6.849 1.00 0.00 81 LEU A O 4
ATOM 5711 N N . GLU A 1 82 ? 19.774 3.196 -6.502 1.00 0.00 82 GLU A N 4
ATOM 5712 C CA . GLU A 1 82 ? 20.111 3.784 -5.201 1.00 0.00 82 GLU A CA 4
ATOM 5713 C C . GLU A 1 82 ? 19.909 2.722 -4.106 1.00 0.00 82 GLU A C 4
ATOM 5714 O O . GLU A 1 82 ? 18.773 2.420 -3.728 1.00 0.00 82 GLU A O 4
ATOM 5726 N N . HIS A 1 83 ? 21.006 2.133 -3.618 1.00 0.00 83 HIS A N 4
ATOM 5727 C CA . HIS A 1 83 ? 20.981 1.028 -2.655 1.00 0.00 83 HIS A CA 4
ATOM 5728 C C . HIS A 1 83 ? 22.196 1.067 -1.709 1.00 0.00 83 HIS A C 4
ATOM 5729 O O . HIS A 1 83 ? 23.306 0.694 -2.100 1.00 0.00 83 HIS A O 4
ATOM 5743 N N . HIS A 1 84 ? 21.969 1.494 -0.463 1.00 0.00 84 HIS A N 4
ATOM 5744 C CA . HIS A 1 84 ? 22.957 1.678 0.613 1.00 0.00 84 HIS A CA 4
ATOM 5745 C C . HIS A 1 84 ? 24.138 2.639 0.302 1.00 0.00 84 HIS A C 4
ATOM 5746 O O . HIS A 1 84 ? 24.390 3.056 -0.833 1.00 0.00 84 HIS A O 4
ATOM 5760 N N . HIS A 1 85 ? 24.880 3.009 1.352 1.00 0.00 85 HIS A N 4
ATOM 5761 C CA . HIS A 1 85 ? 26.144 3.744 1.286 1.00 0.00 85 HIS A CA 4
ATOM 5762 C C . HIS A 1 85 ? 27.207 2.981 0.470 1.00 0.00 85 HIS A C 4
ATOM 5763 O O . HIS A 1 85 ? 27.263 1.747 0.506 1.00 0.00 85 HIS A O 4
ATOM 5777 N N . HIS A 1 86 ? 28.069 3.715 -0.238 1.00 0.00 86 HIS A N 4
ATOM 5778 C CA . HIS A 1 86 ? 29.158 3.174 -1.061 1.00 0.00 86 HIS A CA 4
ATOM 5779 C C . HIS A 1 86 ? 30.530 3.673 -0.568 1.00 0.00 86 HIS A C 4
ATOM 5780 O O . HIS A 1 86 ? 30.720 4.872 -0.339 1.00 0.00 86 HIS A O 4
ATOM 5794 N N . HIS A 1 87 ? 31.490 2.754 -0.420 1.00 0.00 87 HIS A N 4
ATOM 5795 C CA . HIS A 1 87 ? 32.878 3.022 -0.015 1.00 0.00 87 HIS A CA 4
ATOM 5796 C C . HIS A 1 87 ? 33.834 1.922 -0.535 1.00 0.00 87 HIS A C 4
ATOM 5797 O O . HIS A 1 87 ? 33.388 0.889 -1.050 1.00 0.00 87 HIS A O 4
ATOM 5811 N N . HIS A 1 88 ? 35.149 2.140 -0.400 1.00 0.00 88 HIS A N 4
ATOM 5812 C CA . HIS A 1 88 ? 36.215 1.193 -0.766 1.00 0.00 88 HIS A CA 4
ATOM 5813 C C . HIS A 1 88 ? 36.166 -0.123 0.042 1.00 0.00 88 HIS A C 4
ATOM 5814 O O . HIS A 1 88 ? 35.954 -0.081 1.276 1.00 0.00 88 HIS A O 4
ATOM 5829 N N . GLY A 1 1 ? -10.934 6.125 8.735 1.00 0.00 1 GLY A N 5
ATOM 5830 C CA . GLY A 1 1 ? -11.088 5.265 7.540 1.00 0.00 1 GLY A CA 5
ATOM 5831 C C . GLY A 1 1 ? -10.215 4.018 7.604 1.00 0.00 1 GLY A C 5
ATOM 5832 O O . GLY A 1 1 ? -9.424 3.851 8.532 1.00 0.00 1 GLY A O 5
ATOM 5838 N N . THR A 1 2 ? -10.344 3.141 6.603 1.00 0.00 2 THR A N 5
ATOM 5839 C CA . THR A 1 2 ? -9.596 1.871 6.471 1.00 0.00 2 THR A CA 5
ATOM 5840 C C . THR A 1 2 ? -8.472 2.000 5.445 1.00 0.00 2 THR A C 5
ATOM 5841 O O . THR A 1 2 ? -8.721 2.408 4.308 1.00 0.00 2 THR A O 5
ATOM 5852 N N . ILE A 1 3 ? -7.246 1.637 5.837 1.00 0.00 3 ILE A N 5
ATOM 5853 C CA . ILE A 1 3 ? -6.026 1.795 5.034 1.00 0.00 3 ILE A CA 5
ATOM 5854 C C . ILE A 1 3 ? -5.493 0.417 4.601 1.00 0.00 3 ILE A C 5
ATOM 5855 O O . ILE A 1 3 ? -5.370 -0.495 5.422 1.00 0.00 3 ILE A O 5
ATOM 5871 N N . LEU A 1 4 ? -5.118 0.295 3.326 1.00 0.00 4 LEU A N 5
ATOM 5872 C CA . LEU A 1 4 ? -4.489 -0.876 2.707 1.00 0.00 4 LEU A CA 5
ATOM 5873 C C . LEU A 1 4 ? -3.095 -0.517 2.165 1.00 0.00 4 LEU A C 5
ATOM 5874 O O . LEU A 1 4 ? -2.928 0.500 1.490 1.00 0.00 4 LEU A O 5
ATOM 5890 N N . ILE A 1 5 ? -2.103 -1.362 2.442 1.00 0.00 5 ILE A N 5
ATOM 5891 C CA . ILE A 1 5 ? -0.695 -1.170 2.072 1.00 0.00 5 ILE A CA 5
ATOM 5892 C C . ILE A 1 5 ? -0.231 -2.267 1.111 1.00 0.00 5 ILE A C 5
ATOM 5893 O O . ILE A 1 5 ? -0.420 -3.454 1.375 1.00 0.00 5 ILE A O 5
ATOM 5909 N N . PHE A 1 6 ? 0.429 -1.878 0.021 1.00 0.00 6 PHE A N 5
ATOM 5910 C CA . PHE A 1 6 ? 1.144 -2.793 -0.869 1.00 0.00 6 PHE A CA 5
ATOM 5911 C C . PHE A 1 6 ? 2.644 -2.483 -0.852 1.00 0.00 6 PHE A C 5
ATOM 5912 O O . PHE A 1 6 ? 3.032 -1.329 -1.047 1.00 0.00 6 PHE A O 5
ATOM 5929 N N . LEU A 1 7 ? 3.483 -3.498 -0.632 1.00 0.00 7 LEU A N 5
ATOM 5930 C CA . LEU A 1 7 ? 4.946 -3.381 -0.629 1.00 0.00 7 LEU A CA 5
ATOM 5931 C C . LEU A 1 7 ? 5.552 -4.146 -1.813 1.00 0.00 7 LEU A C 5
ATOM 5932 O O . LEU A 1 7 ? 5.229 -5.318 -2.022 1.00 0.00 7 LEU A O 5
ATOM 5948 N N . ASP A 1 8 ? 6.468 -3.517 -2.554 1.00 0.00 8 ASP A N 5
ATOM 5949 C CA . ASP A 1 8 ? 7.173 -4.156 -3.672 1.00 0.00 8 ASP A CA 5
ATOM 5950 C C . ASP A 1 8 ? 8.662 -3.763 -3.745 1.00 0.00 8 ASP A C 5
ATOM 5951 O O . ASP A 1 8 ? 9.024 -2.588 -3.645 1.00 0.00 8 ASP A O 5
ATOM 5960 N N . LYS A 1 9 ? 9.531 -4.756 -3.963 1.00 0.00 9 LYS A N 5
ATOM 5961 C CA . LYS A 1 9 ? 10.968 -4.598 -4.255 1.00 0.00 9 LYS A CA 5
ATOM 5962 C C . LYS A 1 9 ? 11.233 -4.055 -5.670 1.00 0.00 9 LYS A C 5
ATOM 5963 O O . LYS A 1 9 ? 12.319 -3.547 -5.945 1.00 0.00 9 LYS A O 5
ATOM 5982 N N . ASN A 1 10 ? 10.250 -4.184 -6.562 1.00 0.00 10 ASN A N 5
ATOM 5983 C CA . ASN A 1 10 ? 10.289 -3.821 -7.983 1.00 0.00 10 ASN A CA 5
ATOM 5984 C C . ASN A 1 10 ? 9.272 -2.710 -8.330 1.00 0.00 10 ASN A C 5
ATOM 5985 O O . ASN A 1 10 ? 8.165 -2.669 -7.791 1.00 0.00 10 ASN A O 5
ATOM 5996 N N . LYS A 1 11 ? 9.640 -1.820 -9.262 1.00 0.00 11 LYS A N 5
ATOM 5997 C CA . LYS A 1 11 ? 8.822 -0.666 -9.680 1.00 0.00 11 LYS A CA 5
ATOM 5998 C C . LYS A 1 11 ? 7.807 -0.986 -10.780 1.00 0.00 11 LYS A C 5
ATOM 5999 O O . LYS A 1 11 ? 6.664 -0.538 -10.715 1.00 0.00 11 LYS A O 5
ATOM 6018 N N . GLU A 1 12 ? 8.198 -1.783 -11.773 1.00 0.00 12 GLU A N 5
ATOM 6019 C CA . GLU A 1 12 ? 7.364 -2.095 -12.944 1.00 0.00 12 GLU A CA 5
ATOM 6020 C C . GLU A 1 12 ? 6.110 -2.895 -12.559 1.00 0.00 12 GLU A C 5
ATOM 6021 O O . GLU A 1 12 ? 5.010 -2.582 -13.015 1.00 0.00 12 GLU A O 5
ATOM 6033 N N . GLN A 1 13 ? 6.253 -3.885 -11.673 1.00 0.00 13 GLN A N 5
ATOM 6034 C CA . GLN A 1 13 ? 5.140 -4.700 -11.171 1.00 0.00 13 GLN A CA 5
ATOM 6035 C C . GLN A 1 13 ? 4.173 -3.887 -10.292 1.00 0.00 13 GLN A C 5
ATOM 6036 O O . GLN A 1 13 ? 2.955 -4.053 -10.397 1.00 0.00 13 GLN A O 5
ATOM 6050 N N . ALA A 1 14 ? 4.694 -2.955 -9.487 1.00 0.00 14 ALA A N 5
ATOM 6051 C CA . ALA A 1 14 ? 3.894 -2.036 -8.679 1.00 0.00 14 ALA A CA 5
ATOM 6052 C C . ALA A 1 14 ? 3.065 -1.066 -9.542 1.00 0.00 14 ALA A C 5
ATOM 6053 O O . ALA A 1 14 ? 1.867 -0.898 -9.307 1.00 0.00 14 ALA A O 5
ATOM 6060 N N . GLU A 1 15 ? 3.662 -0.471 -10.580 1.00 0.00 15 GLU A N 5
ATOM 6061 C CA . GLU A 1 15 ? 2.937 0.392 -11.524 1.00 0.00 15 GLU A CA 5
ATOM 6062 C C . GLU A 1 15 ? 1.930 -0.393 -12.380 1.00 0.00 15 GLU A C 5
ATOM 6063 O O . GLU A 1 15 ? 0.827 0.102 -12.629 1.00 0.00 15 GLU A O 5
ATOM 6075 N N . LYS A 1 16 ? 2.250 -1.637 -12.772 1.00 0.00 16 LYS A N 5
ATOM 6076 C CA . LYS A 1 16 ? 1.311 -2.525 -13.477 1.00 0.00 16 LYS A CA 5
ATOM 6077 C C . LYS A 1 16 ? 0.075 -2.815 -12.621 1.00 0.00 16 LYS A C 5
ATOM 6078 O O . LYS A 1 16 ? -1.044 -2.645 -13.100 1.00 0.00 16 LYS A O 5
ATOM 6097 N N . LEU A 1 17 ? 0.249 -3.147 -11.338 1.00 0.00 17 LEU A N 5
ATOM 6098 C CA . LEU A 1 17 ? -0.858 -3.328 -10.404 1.00 0.00 17 LEU A CA 5
ATOM 6099 C C . LEU A 1 17 ? -1.663 -2.037 -10.239 1.00 0.00 17 LEU A C 5
ATOM 6100 O O . LEU A 1 17 ? -2.884 -2.091 -10.326 1.00 0.00 17 LEU A O 5
ATOM 6116 N N . ALA A 1 18 ? -1.014 -0.883 -10.052 1.00 0.00 18 ALA A N 5
ATOM 6117 C CA . ALA A 1 18 ? -1.707 0.400 -9.919 1.00 0.00 18 ALA A CA 5
ATOM 6118 C C . ALA A 1 18 ? -2.609 0.693 -11.140 1.00 0.00 18 ALA A C 5
ATOM 6119 O O . ALA A 1 18 ? -3.731 1.184 -10.984 1.00 0.00 18 ALA A O 5
ATOM 6126 N N . LYS A 1 19 ? -2.166 0.293 -12.341 1.00 0.00 19 LYS A N 5
ATOM 6127 C CA . LYS A 1 19 ? -2.937 0.382 -13.595 1.00 0.00 19 LYS A CA 5
ATOM 6128 C C . LYS A 1 19 ? -4.091 -0.631 -13.663 1.00 0.00 19 LYS A C 5
ATOM 6129 O O . LYS A 1 19 ? -5.178 -0.289 -14.127 1.00 0.00 19 LYS A O 5
ATOM 6148 N N . GLU A 1 20 ? -3.895 -1.853 -13.162 1.00 0.00 20 GLU A N 5
ATOM 6149 C CA . GLU A 1 20 ? -4.935 -2.896 -13.085 1.00 0.00 20 GLU A CA 5
ATOM 6150 C C . GLU A 1 20 ? -6.030 -2.584 -12.046 1.00 0.00 20 GLU A C 5
ATOM 6151 O O . GLU A 1 20 ? -7.202 -2.897 -12.263 1.00 0.00 20 GLU A O 5
ATOM 6163 N N . VAL A 1 21 ? -5.649 -1.979 -10.917 1.00 0.00 21 VAL A N 5
ATOM 6164 C CA . VAL A 1 21 ? -6.485 -1.792 -9.714 1.00 0.00 21 VAL A CA 5
ATOM 6165 C C . VAL A 1 21 ? -7.076 -0.376 -9.576 1.00 0.00 21 VAL A C 5
ATOM 6166 O O . VAL A 1 21 ? -7.907 -0.130 -8.701 1.00 0.00 21 VAL A O 5
ATOM 6179 N N . GLY A 1 22 ? -6.671 0.561 -10.443 1.00 0.00 22 GLY A N 5
ATOM 6180 C CA . GLY A 1 22 ? -7.179 1.941 -10.498 1.00 0.00 22 GLY A CA 5
ATOM 6181 C C . GLY A 1 22 ? -6.624 2.896 -9.429 1.00 0.00 22 GLY A C 5
ATOM 6182 O O . GLY A 1 22 ? -7.149 3.999 -9.261 1.00 0.00 22 GLY A O 5
ATOM 6186 N N . VAL A 1 23 ? -5.581 2.491 -8.696 1.00 0.00 23 VAL A N 5
ATOM 6187 C CA . VAL A 1 23 ? -4.933 3.286 -7.632 1.00 0.00 23 VAL A CA 5
ATOM 6188 C C . VAL A 1 23 ? -3.848 4.213 -8.202 1.00 0.00 23 VAL A C 5
ATOM 6189 O O . VAL A 1 23 ? -3.178 3.873 -9.176 1.00 0.00 23 VAL A O 5
ATOM 6202 N N . THR A 1 24 ? -3.668 5.392 -7.591 1.00 0.00 24 THR A N 5
ATOM 6203 C CA . THR A 1 24 ? -2.669 6.405 -7.997 1.00 0.00 24 THR A CA 5
ATOM 6204 C C . THR A 1 24 ? -1.686 6.831 -6.891 1.00 0.00 24 THR A C 5
ATOM 6205 O O . THR A 1 24 ? -0.737 7.565 -7.172 1.00 0.00 24 THR A O 5
ATOM 6216 N N . GLU A 1 25 ? -1.872 6.401 -5.635 1.00 0.00 25 GLU A N 5
ATOM 6217 C CA . GLU A 1 25 ? -1.019 6.818 -4.509 1.00 0.00 25 GLU A CA 5
ATOM 6218 C C . GLU A 1 25 ? 0.231 5.932 -4.394 1.00 0.00 25 GLU A C 5
ATOM 6219 O O . GLU A 1 25 ? 0.198 4.838 -3.821 1.00 0.00 25 GLU A O 5
ATOM 6231 N N . ILE A 1 26 ? 1.338 6.412 -4.964 1.00 0.00 26 ILE A N 5
ATOM 6232 C CA . ILE A 1 26 ? 2.612 5.693 -5.063 1.00 0.00 26 ILE A CA 5
ATOM 6233 C C . ILE A 1 26 ? 3.725 6.486 -4.360 1.00 0.00 26 ILE A C 5
ATOM 6234 O O . ILE A 1 26 ? 3.887 7.688 -4.583 1.00 0.00 26 ILE A O 5
ATOM 6250 N N . TYR A 1 27 ? 4.512 5.788 -3.539 1.00 0.00 27 TYR A N 5
ATOM 6251 C CA . TYR A 1 27 ? 5.682 6.289 -2.810 1.00 0.00 27 TYR A CA 5
ATOM 6252 C C . TYR A 1 27 ? 6.914 5.410 -3.084 1.00 0.00 27 TYR A C 5
ATOM 6253 O O . TYR A 1 27 ? 6.785 4.224 -3.392 1.00 0.00 27 TYR A O 5
ATOM 6271 N N . GLU A 1 28 ? 8.120 5.969 -2.944 1.00 0.00 28 GLU A N 5
ATOM 6272 C CA . GLU A 1 28 ? 9.385 5.262 -3.202 1.00 0.00 28 GLU A CA 5
ATOM 6273 C C . GLU A 1 28 ? 10.462 5.591 -2.148 1.00 0.00 28 GLU A C 5
ATOM 6274 O O . GLU A 1 28 ? 10.563 6.736 -1.698 1.00 0.00 28 GLU A O 5
ATOM 6286 N N . SER A 1 29 ? 11.289 4.606 -1.776 1.00 0.00 29 SER A N 5
ATOM 6287 C CA . SER A 1 29 ? 12.455 4.786 -0.890 1.00 0.00 29 SER A CA 5
ATOM 6288 C C . SER A 1 29 ? 13.512 3.693 -1.081 1.00 0.00 29 SER A C 5
ATOM 6289 O O . SER A 1 29 ? 13.190 2.545 -1.385 1.00 0.00 29 SER A O 5
ATOM 6297 N N . ASP A 1 30 ? 14.784 4.021 -0.848 1.00 0.00 30 ASP A N 5
ATOM 6298 C CA . ASP A 1 30 ? 15.877 3.041 -0.749 1.00 0.00 30 ASP A CA 5
ATOM 6299 C C . ASP A 1 30 ? 15.797 2.197 0.546 1.00 0.00 30 ASP A C 5
ATOM 6300 O O . ASP A 1 30 ? 16.390 1.121 0.625 1.00 0.00 30 ASP A O 5
ATOM 6309 N N . ASN A 1 31 ? 15.021 2.660 1.534 1.00 0.00 31 ASN A N 5
ATOM 6310 C CA . ASN A 1 31 ? 14.753 2.010 2.817 1.00 0.00 31 ASN A CA 5
ATOM 6311 C C . ASN A 1 31 ? 13.236 1.792 2.987 1.00 0.00 31 ASN A C 5
ATOM 6312 O O . ASN A 1 31 ? 12.579 2.408 3.830 1.00 0.00 31 ASN A O 5
ATOM 6323 N N . LEU A 1 32 ? 12.667 0.947 2.122 1.00 0.00 32 LEU A N 5
ATOM 6324 C CA . LEU A 1 32 ? 11.229 0.658 2.031 1.00 0.00 32 LEU A CA 5
ATOM 6325 C C . LEU A 1 32 ? 10.630 0.218 3.372 1.00 0.00 32 LEU A C 5
ATOM 6326 O O . LEU A 1 32 ? 9.543 0.646 3.761 1.00 0.00 32 LEU A O 5
ATOM 6342 N N . GLU A 1 33 ? 11.372 -0.605 4.106 1.00 0.00 33 GLU A N 5
ATOM 6343 C CA . GLU A 1 33 ? 10.983 -1.096 5.424 1.00 0.00 33 GLU A CA 5
ATOM 6344 C C . GLU A 1 33 ? 10.917 0.011 6.492 1.00 0.00 33 GLU A C 5
ATOM 6345 O O . GLU A 1 33 ? 10.080 -0.075 7.391 1.00 0.00 33 GLU A O 5
ATOM 6357 N N . GLU A 1 34 ? 11.715 1.083 6.391 1.00 0.00 34 GLU A N 5
ATOM 6358 C CA . GLU A 1 34 ? 11.520 2.272 7.233 1.00 0.00 34 GLU A CA 5
ATOM 6359 C C . GLU A 1 34 ? 10.320 3.106 6.747 1.00 0.00 34 GLU A C 5
ATOM 6360 O O . GLU A 1 34 ? 9.564 3.623 7.568 1.00 0.00 34 GLU A O 5
ATOM 6372 N N . LEU A 1 35 ? 10.097 3.177 5.428 1.00 0.00 35 LEU A N 5
ATOM 6373 C CA . LEU A 1 35 ? 9.000 3.938 4.804 1.00 0.00 35 LEU A CA 5
ATOM 6374 C C . LEU A 1 35 ? 7.636 3.434 5.313 1.00 0.00 35 LEU A C 5
ATOM 6375 O O . LEU A 1 35 ? 6.811 4.214 5.785 1.00 0.00 35 LEU A O 5
ATOM 6391 N N . TYR A 1 36 ? 7.433 2.114 5.291 1.00 0.00 36 TYR A N 5
ATOM 6392 C CA . TYR A 1 36 ? 6.221 1.455 5.786 1.00 0.00 36 TYR A CA 5
ATOM 6393 C C . TYR A 1 36 ? 5.897 1.830 7.242 1.00 0.00 36 TYR A C 5
ATOM 6394 O O . TYR A 1 36 ? 4.770 2.237 7.545 1.00 0.00 36 TYR A O 5
ATOM 6412 N N . ARG A 1 37 ? 6.897 1.764 8.130 1.00 0.00 37 ARG A N 5
ATOM 6413 C CA . ARG A 1 37 ? 6.758 2.101 9.559 1.00 0.00 37 ARG A CA 5
ATOM 6414 C C . ARG A 1 37 ? 6.448 3.578 9.761 1.00 0.00 37 ARG A C 5
ATOM 6415 O O . ARG A 1 37 ? 5.518 3.918 10.487 1.00 0.00 37 ARG A O 5
ATOM 6436 N N . GLU A 1 38 ? 7.186 4.441 9.072 1.00 0.00 38 GLU A N 5
ATOM 6437 C CA . GLU A 1 38 ? 7.035 5.903 9.139 1.00 0.00 38 GLU A CA 5
ATOM 6438 C C . GLU A 1 38 ? 5.635 6.380 8.717 1.00 0.00 38 GLU A C 5
ATOM 6439 O O . GLU A 1 38 ? 5.115 7.335 9.299 1.00 0.00 38 GLU A O 5
ATOM 6451 N N . ILE A 1 39 ? 4.993 5.693 7.764 1.00 0.00 39 ILE A N 5
ATOM 6452 C CA . ILE A 1 39 ? 3.587 5.932 7.406 1.00 0.00 39 ILE A CA 5
ATOM 6453 C C . ILE A 1 39 ? 2.653 5.427 8.517 1.00 0.00 39 ILE A C 5
ATOM 6454 O O . ILE A 1 39 ? 1.927 6.224 9.115 1.00 0.00 39 ILE A O 5
ATOM 6470 N N . LYS A 1 40 ? 2.677 4.126 8.841 1.00 0.00 40 LYS A N 5
ATOM 6471 C CA . LYS A 1 40 ? 1.693 3.475 9.723 1.00 0.00 40 LYS A CA 5
ATOM 6472 C C . LYS A 1 40 ? 1.702 3.984 11.164 1.00 0.00 40 LYS A C 5
ATOM 6473 O O . LYS A 1 40 ? 0.638 4.083 11.774 1.00 0.00 40 LYS A O 5
ATOM 6492 N N . GLU A 1 41 ? 2.862 4.389 11.670 1.00 0.00 41 GLU A N 5
ATOM 6493 C CA . GLU A 1 41 ? 2.992 5.103 12.945 1.00 0.00 41 GLU A CA 5
ATOM 6494 C C . GLU A 1 41 ? 2.095 6.346 13.010 1.00 0.00 41 GLU A C 5
ATOM 6495 O O . GLU A 1 41 ? 1.411 6.556 14.013 1.00 0.00 41 GLU A O 5
ATOM 6507 N N . ARG A 1 42 ? 2.067 7.160 11.943 1.00 0.00 42 ARG A N 5
ATOM 6508 C CA . ARG A 1 42 ? 1.215 8.354 11.864 1.00 0.00 42 ARG A CA 5
ATOM 6509 C C . ARG A 1 42 ? -0.252 8.017 11.594 1.00 0.00 42 ARG A C 5
ATOM 6510 O O . ARG A 1 42 ? -1.118 8.712 12.117 1.00 0.00 42 ARG A O 5
ATOM 6531 N N . ILE A 1 43 ? -0.558 6.941 10.860 1.00 0.00 43 ILE A N 5
ATOM 6532 C CA . ILE A 1 43 ? -1.955 6.506 10.635 1.00 0.00 43 ILE A CA 5
ATOM 6533 C C . ILE A 1 43 ? -2.673 6.262 11.967 1.00 0.00 43 ILE A C 5
ATOM 6534 O O . ILE A 1 43 ? -3.814 6.685 12.123 1.00 0.00 43 ILE A O 5
ATOM 6550 N N . GLU A 1 44 ? -2.002 5.671 12.958 1.00 0.00 44 GLU A N 5
ATOM 6551 C CA . GLU A 1 44 ? -2.585 5.467 14.295 1.00 0.00 44 GLU A CA 5
ATOM 6552 C C . GLU A 1 44 ? -2.840 6.785 15.057 1.00 0.00 44 GLU A C 5
ATOM 6553 O O . GLU A 1 44 ? -3.770 6.854 15.866 1.00 0.00 44 GLU A O 5
ATOM 6565 N N . ARG A 1 45 ? -2.050 7.840 14.797 1.00 0.00 45 ARG A N 5
ATOM 6566 C CA . ARG A 1 45 ? -2.265 9.193 15.354 1.00 0.00 45 ARG A CA 5
ATOM 6567 C C . ARG A 1 45 ? -3.421 9.933 14.676 1.00 0.00 45 ARG A C 5
ATOM 6568 O O . ARG A 1 45 ? -4.210 10.597 15.347 1.00 0.00 45 ARG A O 5
ATOM 6589 N N . GLU A 1 46 ? -3.523 9.823 13.351 1.00 0.00 46 GLU A N 5
ATOM 6590 C CA . GLU A 1 46 ? -4.507 10.550 12.532 1.00 0.00 46 GLU A CA 5
ATOM 6591 C C . GLU A 1 46 ? -5.889 9.873 12.507 1.00 0.00 46 GLU A C 5
ATOM 6592 O O . GLU A 1 46 ? -6.917 10.552 12.465 1.00 0.00 46 GLU A O 5
ATOM 6604 N N . ASN A 1 47 ? -5.919 8.537 12.540 1.00 0.00 47 ASN A N 5
ATOM 6605 C CA . ASN A 1 47 ? -7.120 7.703 12.512 1.00 0.00 47 ASN A CA 5
ATOM 6606 C C . ASN A 1 47 ? -7.082 6.683 13.677 1.00 0.00 47 ASN A C 5
ATOM 6607 O O . ASN A 1 47 ? -6.529 5.591 13.515 1.00 0.00 47 ASN A O 5
ATOM 6618 N N . PRO A 1 48 ? -7.705 6.967 14.839 1.00 0.00 48 PRO A N 5
ATOM 6619 C CA . PRO A 1 48 ? -7.735 6.035 15.976 1.00 0.00 48 PRO A CA 5
ATOM 6620 C C . PRO A 1 48 ? -8.538 4.743 15.712 1.00 0.00 48 PRO A C 5
ATOM 6621 O O . PRO A 1 48 ? -8.405 3.772 16.461 1.00 0.00 48 PRO A O 5
ATOM 6632 N N . ASN A 1 49 ? -9.349 4.705 14.645 1.00 0.00 49 ASN A N 5
ATOM 6633 C CA . ASN A 1 49 ? -10.143 3.548 14.203 1.00 0.00 49 ASN A CA 5
ATOM 6634 C C . ASN A 1 49 ? -9.549 2.817 12.971 1.00 0.00 49 ASN A C 5
ATOM 6635 O O . ASN A 1 49 ? -10.224 1.979 12.367 1.00 0.00 49 ASN A O 5
ATOM 6646 N N . ALA A 1 50 ? -8.313 3.137 12.564 1.00 0.00 50 ALA A N 5
ATOM 6647 C CA . ALA A 1 50 ? -7.663 2.573 11.374 1.00 0.00 50 ALA A CA 5
ATOM 6648 C C . ALA A 1 50 ? -7.340 1.069 11.459 1.00 0.00 50 ALA A C 5
ATOM 6649 O O . ALA A 1 50 ? -7.213 0.487 12.540 1.00 0.00 50 ALA A O 5
ATOM 6656 N N . THR A 1 51 ? -7.143 0.467 10.279 1.00 0.00 51 THR A N 5
ATOM 6657 C CA . THR A 1 51 ? -6.666 -0.914 10.095 1.00 0.00 51 THR A CA 5
ATOM 6658 C C . THR A 1 51 ? -5.257 -0.918 9.502 1.00 0.00 51 THR A C 5
ATOM 6659 O O . THR A 1 51 ? -4.893 -0.040 8.710 1.00 0.00 51 THR A O 5
ATOM 6670 N N . ILE A 1 52 ? -4.445 -1.908 9.884 1.00 0.00 52 ILE A N 5
ATOM 6671 C CA . ILE A 1 52 ? -3.157 -2.200 9.253 1.00 0.00 52 ILE A CA 5
ATOM 6672 C C . ILE A 1 52 ? -3.307 -3.519 8.489 1.00 0.00 52 ILE A C 5
ATOM 6673 O O . ILE A 1 52 ? -3.325 -4.602 9.079 1.00 0.00 52 ILE A O 5
ATOM 6689 N N . LEU A 1 53 ? -3.445 -3.399 7.168 1.00 0.00 53 LEU A N 5
ATOM 6690 C CA . LEU A 1 53 ? -3.553 -4.509 6.227 1.00 0.00 53 LEU A CA 5
ATOM 6691 C C . LEU A 1 53 ? -2.455 -4.334 5.172 1.00 0.00 53 LEU A C 5
ATOM 6692 O O . LEU A 1 53 ? -2.440 -3.322 4.468 1.00 0.00 53 LEU A O 5
ATOM 6708 N N . THR A 1 54 ? -1.537 -5.294 5.079 1.00 0.00 54 THR A N 5
ATOM 6709 C CA . THR A 1 54 ? -0.306 -5.172 4.280 1.00 0.00 54 THR A CA 5
ATOM 6710 C C . THR A 1 54 ? -0.097 -6.402 3.397 1.00 0.00 54 THR A C 5
ATOM 6711 O O . THR A 1 54 ? -0.207 -7.533 3.874 1.00 0.00 54 THR A O 5
ATOM 6722 N N . VAL A 1 55 ? 0.208 -6.184 2.113 1.00 0.00 55 VAL A N 5
ATOM 6723 C CA . VAL A 1 55 ? 0.313 -7.235 1.084 1.00 0.00 55 VAL A CA 5
ATOM 6724 C C . VAL A 1 55 ? 1.598 -7.112 0.257 1.00 0.00 55 VAL A C 5
ATOM 6725 O O . VAL A 1 55 ? 2.131 -6.015 0.076 1.00 0.00 55 VAL A O 5
ATOM 6738 N N . THR A 1 56 ? 2.065 -8.240 -0.286 1.00 0.00 56 THR A N 5
ATOM 6739 C CA . THR A 1 56 ? 3.272 -8.352 -1.133 1.00 0.00 56 THR A CA 5
ATOM 6740 C C . THR A 1 56 ? 3.021 -9.062 -2.475 1.00 0.00 56 THR A C 5
ATOM 6741 O O . THR A 1 56 ? 3.954 -9.256 -3.256 1.00 0.00 56 THR A O 5
ATOM 6752 N N . ASP A 1 57 ? 1.771 -9.443 -2.768 1.00 0.00 57 ASP A N 5
ATOM 6753 C CA . ASP A 1 57 ? 1.364 -10.157 -3.987 1.00 0.00 57 ASP A CA 5
ATOM 6754 C C . ASP A 1 57 ? 0.084 -9.529 -4.583 1.00 0.00 57 ASP A C 5
ATOM 6755 O O . ASP A 1 57 ? -0.901 -9.364 -3.853 1.00 0.00 57 ASP A O 5
ATOM 6764 N N . PRO A 1 58 ? 0.047 -9.166 -5.880 1.00 0.00 58 PRO A N 5
ATOM 6765 C CA . PRO A 1 58 ? -1.123 -8.531 -6.495 1.00 0.00 58 PRO A CA 5
ATOM 6766 C C . PRO A 1 58 ? -2.334 -9.458 -6.591 1.00 0.00 58 PRO A C 5
ATOM 6767 O O . PRO A 1 58 ? -3.460 -8.971 -6.585 1.00 0.00 58 PRO A O 5
ATOM 6778 N N . ASN A 1 59 ? -2.140 -10.777 -6.627 1.00 0.00 59 ASN A N 5
ATOM 6779 C CA . ASN A 1 59 ? -3.241 -11.748 -6.597 1.00 0.00 59 ASN A CA 5
ATOM 6780 C C . ASN A 1 59 ? -3.974 -11.738 -5.240 1.00 0.00 59 ASN A C 5
ATOM 6781 O O . ASN A 1 59 ? -5.144 -12.113 -5.168 1.00 0.00 59 ASN A O 5
ATOM 6792 N N . GLU A 1 60 ? -3.311 -11.276 -4.174 1.00 0.00 60 GLU A N 5
ATOM 6793 C CA . GLU A 1 60 ? -3.903 -11.065 -2.850 1.00 0.00 60 GLU A CA 5
ATOM 6794 C C . GLU A 1 60 ? -4.415 -9.616 -2.688 1.00 0.00 60 GLU A C 5
ATOM 6795 O O . GLU A 1 60 ? -5.530 -9.409 -2.211 1.00 0.00 60 GLU A O 5
ATOM 6807 N N . LEU A 1 61 ? -3.663 -8.607 -3.157 1.00 0.00 61 LEU A N 5
ATOM 6808 C CA . LEU A 1 61 ? -4.070 -7.191 -3.108 1.00 0.00 61 LEU A CA 5
ATOM 6809 C C . LEU A 1 61 ? -5.353 -6.960 -3.92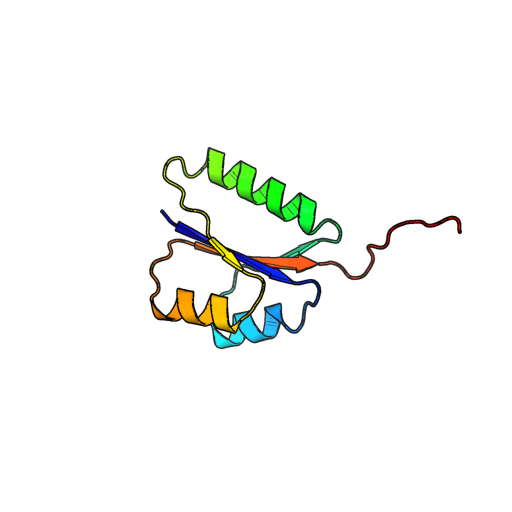4 1.00 0.00 61 LEU A C 5
ATOM 6810 O O . LEU A 1 61 ? -6.318 -6.391 -3.412 1.00 0.00 61 LEU A O 5
ATOM 6826 N N . LYS A 1 62 ? -5.409 -7.475 -5.161 1.00 0.00 62 LYS A N 5
ATOM 6827 C CA . LYS A 1 62 ? -6.594 -7.421 -6.032 1.00 0.00 62 LYS A CA 5
ATOM 6828 C C . LYS A 1 62 ? -7.796 -8.132 -5.401 1.00 0.00 62 LYS A C 5
ATOM 6829 O O . LYS A 1 62 ? -8.894 -7.590 -5.442 1.00 0.00 62 LYS A O 5
ATOM 6848 N N . LYS A 1 63 ? -7.594 -9.277 -4.738 1.00 0.00 63 LYS A N 5
ATOM 6849 C CA . LYS A 1 63 ? -8.650 -10.017 -4.015 1.00 0.00 63 LYS A CA 5
ATOM 6850 C C . LYS A 1 63 ? -9.255 -9.196 -2.866 1.00 0.00 63 LYS A C 5
ATOM 6851 O O . LYS A 1 63 ? -10.471 -9.212 -2.678 1.00 0.00 63 LYS A O 5
ATOM 6870 N N . ILE A 1 64 ? -8.433 -8.435 -2.137 1.00 0.00 64 ILE A N 5
ATOM 6871 C CA . ILE A 1 64 ? -8.891 -7.508 -1.086 1.00 0.00 64 ILE A CA 5
ATOM 6872 C C . ILE A 1 64 ? -9.622 -6.304 -1.706 1.00 0.00 64 ILE A C 5
ATOM 6873 O O . ILE A 1 64 ? -10.724 -5.958 -1.276 1.00 0.00 64 ILE A O 5
ATOM 6889 N N . GLN A 1 65 ? -9.053 -5.697 -2.752 1.00 0.00 65 GLN A N 5
ATOM 6890 C CA . GLN A 1 65 ? -9.651 -4.559 -3.460 1.00 0.00 65 GLN A CA 5
ATOM 6891 C C . GLN A 1 65 ? -10.956 -4.903 -4.192 1.00 0.00 65 GLN A C 5
ATOM 6892 O O . GLN A 1 65 ? -11.833 -4.045 -4.294 1.00 0.00 65 GLN A O 5
ATOM 6906 N N . ASP A 1 66 ? -11.125 -6.144 -4.655 1.00 0.00 66 ASP A N 5
ATOM 6907 C CA . ASP A 1 66 ? -12.341 -6.603 -5.334 1.00 0.00 66 ASP A CA 5
ATOM 6908 C C . ASP A 1 66 ? -13.595 -6.504 -4.434 1.00 0.00 66 ASP A C 5
ATOM 6909 O O . ASP A 1 66 ? -14.709 -6.332 -4.934 1.00 0.00 66 ASP A O 5
ATOM 6918 N N . GLU A 1 67 ? -13.427 -6.573 -3.105 1.00 0.00 67 GLU A N 5
ATOM 6919 C CA . GLU A 1 67 ? -14.508 -6.429 -2.115 1.00 0.00 67 GLU A CA 5
ATOM 6920 C C . GLU A 1 67 ? -14.863 -4.959 -1.809 1.00 0.00 67 GLU A C 5
ATOM 6921 O O . GLU A 1 67 ? -15.942 -4.677 -1.286 1.00 0.00 67 GLU A O 5
ATOM 6933 N N . GLY A 1 68 ? -13.967 -4.014 -2.124 1.00 0.00 68 GLY A N 5
ATOM 6934 C CA . GLY A 1 68 ? -14.171 -2.561 -1.993 1.00 0.00 68 GLY A CA 5
ATOM 6935 C C . GLY A 1 68 ? -14.363 -2.023 -0.568 1.00 0.00 68 GLY A C 5
ATOM 6936 O O . GLY A 1 68 ? -14.848 -0.907 -0.371 1.00 0.00 68 GLY A O 5
ATOM 6940 N N . LYS A 1 69 ? -13.963 -2.812 0.430 1.00 0.00 69 LYS A N 5
ATOM 6941 C CA . LYS A 1 69 ? -14.087 -2.591 1.884 1.00 0.00 69 LYS A CA 5
ATOM 6942 C C . LYS A 1 69 ? -13.016 -1.656 2.487 1.00 0.00 69 LYS A C 5
ATOM 6943 O O . LYS A 1 69 ? -12.667 -1.776 3.662 1.00 0.00 69 LYS A O 5
ATOM 6962 N N . VAL A 1 70 ? -12.460 -0.755 1.675 1.00 0.00 70 VAL A N 5
ATOM 6963 C CA . VAL A 1 70 ? -11.268 0.064 1.977 1.00 0.00 70 VAL A CA 5
ATOM 6964 C C . VAL A 1 70 ? -11.489 1.533 1.585 1.00 0.00 70 VAL A C 5
ATOM 6965 O O . VAL A 1 70 ? -12.159 1.820 0.592 1.00 0.00 70 VAL A O 5
ATOM 6978 N N . ASP A 1 71 ? -10.921 2.467 2.357 1.00 0.00 71 ASP A N 5
ATOM 6979 C CA . ASP A 1 71 ? -11.026 3.920 2.131 1.00 0.00 71 ASP A CA 5
ATOM 6980 C C . ASP A 1 71 ? -9.770 4.525 1.472 1.00 0.00 71 ASP A C 5
ATOM 6981 O O . ASP A 1 71 ? -9.882 5.431 0.642 1.00 0.00 71 ASP A O 5
ATOM 6990 N N . ARG A 1 72 ? -8.578 4.010 1.814 1.00 0.00 72 ARG A N 5
ATOM 6991 C CA . ARG A 1 72 ? -7.268 4.442 1.289 1.00 0.00 72 ARG A CA 5
ATOM 6992 C C . ARG A 1 72 ? -6.403 3.245 0.896 1.00 0.00 72 ARG A C 5
ATOM 6993 O O . ARG A 1 72 ? -6.306 2.282 1.651 1.00 0.00 72 ARG A O 5
ATOM 7014 N N . ILE A 1 73 ? -5.724 3.335 -0.246 1.00 0.00 73 ILE A N 5
ATOM 7015 C CA . ILE A 1 73 ? -4.758 2.335 -0.723 1.00 0.00 73 ILE A CA 5
ATOM 7016 C C . ILE A 1 73 ? -3.438 3.042 -1.033 1.00 0.00 73 ILE A C 5
ATOM 7017 O O . ILE A 1 73 ? -3.438 4.057 -1.731 1.00 0.00 73 ILE A O 5
ATOM 7033 N N . ILE A 1 74 ? -2.327 2.517 -0.514 1.00 0.00 74 ILE A N 5
ATOM 7034 C CA . ILE A 1 74 ? -0.990 3.116 -0.635 1.00 0.00 74 ILE A CA 5
ATOM 7035 C C . ILE A 1 74 ? 0.004 2.063 -1.141 1.00 0.00 74 ILE A C 5
ATOM 7036 O O . ILE A 1 74 ? 0.138 0.990 -0.546 1.00 0.00 74 ILE A O 5
ATOM 7052 N N . LEU A 1 75 ? 0.718 2.374 -2.225 1.00 0.00 75 LEU A N 5
ATOM 7053 C CA . LEU A 1 75 ? 1.721 1.499 -2.840 1.00 0.00 75 LEU A CA 5
ATOM 7054 C C . LEU A 1 75 ? 3.122 2.045 -2.553 1.00 0.00 75 LEU A C 5
ATOM 7055 O O . LEU A 1 75 ? 3.453 3.162 -2.948 1.00 0.00 75 LEU A O 5
ATOM 7071 N N . LEU A 1 76 ? 3.949 1.249 -1.874 1.00 0.00 76 LEU A N 5
ATOM 7072 C CA . LEU A 1 76 ? 5.337 1.580 -1.562 1.00 0.00 76 LEU A CA 5
ATOM 7073 C C . LEU A 1 76 ? 6.285 0.746 -2.436 1.00 0.00 76 LEU A C 5
ATOM 7074 O O . LEU A 1 76 ? 6.140 -0.476 -2.534 1.00 0.00 76 LEU A O 5
ATOM 7090 N N . ILE A 1 77 ? 7.286 1.399 -3.028 1.00 0.00 77 ILE A N 5
ATOM 7091 C CA . ILE A 1 77 ? 8.241 0.795 -3.966 1.00 0.00 77 ILE A CA 5
ATOM 7092 C C . ILE A 1 77 ? 9.674 0.957 -3.439 1.00 0.00 77 ILE A C 5
ATOM 7093 O O . ILE A 1 77 ? 10.081 2.056 -3.052 1.00 0.00 77 ILE A O 5
ATOM 7109 N N . LYS A 1 78 ? 10.472 -0.117 -3.466 1.00 0.00 78 LYS A N 5
ATOM 7110 C CA . LYS A 1 78 ? 11.891 -0.062 -3.088 1.00 0.00 78 LYS A CA 5
ATOM 7111 C C . LYS A 1 78 ? 12.749 0.453 -4.248 1.00 0.00 78 LYS A C 5
ATOM 7112 O O . LYS A 1 78 ? 12.543 0.070 -5.401 1.00 0.00 78 LYS A O 5
ATOM 7131 N N . GLY A 1 79 ? 13.720 1.310 -3.938 1.00 0.00 79 GLY A N 5
ATOM 7132 C CA . GLY A 1 79 ? 14.630 1.902 -4.925 1.00 0.00 79 GLY A CA 5
ATOM 7133 C C . GLY A 1 79 ? 15.451 0.840 -5.670 1.00 0.00 79 GLY A C 5
ATOM 7134 O O . GLY A 1 79 ? 16.055 -0.040 -5.055 1.00 0.00 79 GLY A O 5
ATOM 7138 N N . SER A 1 80 ? 15.451 0.901 -7.006 1.00 0.00 80 SER A N 5
ATOM 7139 C CA . SER A 1 80 ? 16.104 -0.083 -7.886 1.00 0.00 80 SER A CA 5
ATOM 7140 C C . SER A 1 80 ? 17.630 0.073 -7.958 1.00 0.00 80 SER A C 5
ATOM 7141 O O . SER A 1 80 ? 18.358 -0.921 -7.890 1.00 0.00 80 SER A O 5
ATOM 7149 N N . LEU A 1 81 ? 18.116 1.314 -8.076 1.00 0.00 81 LEU A N 5
ATOM 7150 C CA . LEU A 1 81 ? 19.543 1.656 -8.199 1.00 0.00 81 LEU A CA 5
ATOM 7151 C C . LEU A 1 81 ? 20.197 2.084 -6.870 1.00 0.00 81 LEU A C 5
ATOM 7152 O O . LEU A 1 81 ? 21.425 2.123 -6.776 1.00 0.00 81 LEU A O 5
ATOM 7168 N N . GLU A 1 82 ? 19.400 2.412 -5.849 1.00 0.00 82 GLU A N 5
ATOM 7169 C CA . GLU A 1 82 ? 19.858 2.941 -4.554 1.00 0.00 82 GLU A CA 5
ATOM 7170 C C . GLU A 1 82 ? 19.521 2.001 -3.384 1.00 0.00 82 GLU A C 5
ATOM 7171 O O . GLU A 1 82 ? 18.380 1.552 -3.246 1.00 0.00 82 GLU A O 5
ATOM 7183 N N . HIS A 1 83 ? 20.503 1.744 -2.513 1.00 0.00 83 HIS A N 5
ATOM 7184 C CA . HIS A 1 83 ? 20.348 1.015 -1.248 1.00 0.00 83 HIS A CA 5
ATOM 7185 C C . HIS A 1 83 ? 21.433 1.442 -0.242 1.00 0.00 83 HIS A C 5
ATOM 7186 O O . HIS A 1 83 ? 22.577 1.689 -0.636 1.00 0.00 83 HIS A O 5
ATOM 7200 N N . HIS A 1 84 ? 21.091 1.527 1.049 1.00 0.00 84 HIS A N 5
ATOM 7201 C CA . HIS A 1 84 ? 21.999 2.007 2.107 1.00 0.00 84 HIS A CA 5
ATOM 7202 C C . HIS A 1 84 ? 21.844 1.256 3.452 1.00 0.00 84 HIS A C 5
ATOM 7203 O O . HIS A 1 84 ? 22.215 1.771 4.510 1.00 0.00 84 HIS A O 5
ATOM 7217 N N . HIS A 1 85 ? 21.284 0.037 3.436 1.00 0.00 85 HIS A N 5
ATOM 7218 C CA . HIS A 1 85 ? 21.169 -0.823 4.624 1.00 0.00 85 HIS A CA 5
ATOM 7219 C C . HIS A 1 85 ? 22.328 -1.837 4.689 1.00 0.00 85 HIS A C 5
ATOM 7220 O O . HIS A 1 85 ? 22.749 -2.371 3.661 1.00 0.00 85 HIS A O 5
ATOM 7234 N N . HIS A 1 86 ? 22.852 -2.093 5.894 1.00 0.00 86 HIS A N 5
ATOM 7235 C CA . HIS A 1 86 ? 24.032 -2.934 6.197 1.00 0.00 86 HIS A CA 5
ATOM 7236 C C . HIS A 1 86 ? 25.377 -2.512 5.551 1.00 0.00 86 HIS A C 5
ATOM 7237 O O . HIS A 1 86 ? 26.401 -3.155 5.801 1.00 0.00 86 HIS A O 5
ATOM 7251 N N . HIS A 1 87 ? 25.411 -1.446 4.742 1.00 0.00 87 HIS A N 5
ATOM 7252 C CA . HIS A 1 87 ? 26.597 -0.958 4.026 1.00 0.00 87 HIS A CA 5
ATOM 7253 C C . HIS A 1 87 ? 26.520 0.563 3.783 1.00 0.00 87 HIS A C 5
ATOM 7254 O O . HIS A 1 87 ? 25.426 1.108 3.602 1.00 0.00 87 HIS A O 5
ATOM 7268 N N . HIS A 1 88 ? 27.677 1.238 3.770 1.00 0.00 88 HIS A N 5
ATOM 7269 C CA . HIS A 1 88 ? 27.819 2.695 3.598 1.00 0.00 88 HIS A CA 5
ATOM 7270 C C . HIS A 1 88 ? 29.040 3.085 2.738 1.00 0.00 88 HIS A C 5
ATOM 7271 O O . HIS A 1 88 ? 28.935 4.086 1.992 1.00 0.00 88 HIS A O 5
ATOM 7286 N N . GLY A 1 1 ? -11.774 3.932 8.639 1.00 0.00 1 GLY A N 6
ATOM 7287 C CA . GLY A 1 1 ? -11.791 2.497 8.988 1.00 0.00 1 GLY A CA 6
ATOM 7288 C C . GLY A 1 1 ? -10.478 1.814 8.652 1.00 0.00 1 GLY A C 6
ATOM 7289 O O . GLY A 1 1 ? -9.655 1.628 9.544 1.00 0.00 1 GLY A O 6
ATOM 7295 N N . THR A 1 2 ? -10.250 1.435 7.392 1.00 0.00 2 THR A N 6
ATOM 7296 C CA . THR A 1 2 ? -9.116 0.577 6.981 1.00 0.00 2 THR A CA 6
ATOM 7297 C C . THR A 1 2 ? -8.206 1.251 5.971 1.00 0.00 2 THR A C 6
ATOM 7298 O O . THR A 1 2 ? -8.676 1.853 5.003 1.00 0.00 2 THR A O 6
ATOM 7309 N N . ILE A 1 3 ? -6.892 1.111 6.189 1.00 0.00 3 ILE A N 6
ATOM 7310 C CA . ILE A 1 3 ? -5.850 1.642 5.315 1.00 0.00 3 ILE A CA 6
ATOM 7311 C C . ILE A 1 3 ? -4.948 0.495 4.831 1.00 0.00 3 ILE A C 6
ATOM 7312 O O . ILE A 1 3 ? -4.357 -0.219 5.647 1.00 0.00 3 ILE A O 6
ATOM 7328 N N . LEU A 1 4 ? -4.815 0.348 3.509 1.00 0.00 4 LEU A N 6
ATOM 7329 C CA . LEU A 1 4 ? -4.147 -0.782 2.848 1.00 0.00 4 LEU A CA 6
ATOM 7330 C C . LEU A 1 4 ? -2.781 -0.360 2.278 1.00 0.00 4 LEU A C 6
ATOM 7331 O O . LEU A 1 4 ? -2.679 0.628 1.551 1.00 0.00 4 LEU A O 6
ATOM 7347 N N . ILE A 1 5 ? -1.739 -1.131 2.586 1.00 0.00 5 ILE A N 6
ATOM 7348 C CA . ILE A 1 5 ? -0.367 -0.973 2.091 1.00 0.00 5 ILE A CA 6
ATOM 7349 C C . ILE A 1 5 ? 0.015 -2.127 1.162 1.00 0.00 5 ILE A C 6
ATOM 7350 O O . ILE A 1 5 ? -0.112 -3.299 1.521 1.00 0.00 5 ILE A O 6
ATOM 7366 N N . PHE A 1 6 ? 0.560 -1.804 -0.008 1.00 0.00 6 PHE A N 6
ATOM 7367 C CA . PHE A 1 6 ? 1.205 -2.778 -0.883 1.00 0.00 6 PHE A CA 6
ATOM 7368 C C . PHE A 1 6 ? 2.717 -2.533 -0.902 1.00 0.00 6 PHE A C 6
ATOM 7369 O O . PHE A 1 6 ? 3.152 -1.456 -1.307 1.00 0.00 6 PHE A O 6
ATOM 7386 N N . LEU A 1 7 ? 3.513 -3.515 -0.474 1.00 0.00 7 LEU A N 6
ATOM 7387 C CA . LEU A 1 7 ? 4.979 -3.464 -0.522 1.00 0.00 7 LEU A CA 6
ATOM 7388 C C . LEU A 1 7 ? 5.503 -4.187 -1.771 1.00 0.00 7 LEU A C 6
ATOM 7389 O O . LEU A 1 7 ? 5.202 -5.360 -2.000 1.00 0.00 7 LEU A O 6
ATOM 7405 N N . ASP A 1 8 ? 6.326 -3.493 -2.554 1.00 0.00 8 ASP A N 6
ATOM 7406 C CA . ASP A 1 8 ? 6.920 -3.973 -3.803 1.00 0.00 8 ASP A CA 6
ATOM 7407 C C . ASP A 1 8 ? 8.453 -3.805 -3.817 1.00 0.00 8 ASP A C 6
ATOM 7408 O O . ASP A 1 8 ? 8.993 -2.866 -3.228 1.00 0.00 8 ASP A O 6
ATOM 7417 N N . LYS A 1 9 ? 9.156 -4.717 -4.503 1.00 0.00 9 LYS A N 6
ATOM 7418 C CA . LYS A 1 9 ? 10.629 -4.804 -4.563 1.00 0.00 9 LYS A CA 6
ATOM 7419 C C . LYS A 1 9 ? 11.225 -4.742 -5.983 1.00 0.00 9 LYS A C 6
ATOM 7420 O O . LYS A 1 9 ? 12.396 -5.074 -6.173 1.00 0.00 9 LYS A O 6
ATOM 7439 N N . ASN A 1 10 ? 10.428 -4.356 -6.983 1.00 0.00 10 ASN A N 6
ATOM 7440 C CA . ASN A 1 10 ? 10.769 -4.463 -8.415 1.00 0.00 10 ASN A CA 6
ATOM 7441 C C . ASN A 1 10 ? 10.279 -3.289 -9.305 1.00 0.00 10 ASN A C 6
ATOM 7442 O O . ASN A 1 10 ? 10.693 -3.179 -10.460 1.00 0.00 10 ASN A O 6
ATOM 7453 N N . LYS A 1 11 ? 9.413 -2.409 -8.781 1.00 0.00 11 LYS A N 6
ATOM 7454 C CA . LYS A 1 11 ? 8.763 -1.241 -9.416 1.00 0.00 11 LYS A CA 6
ATOM 7455 C C . LYS A 1 11 ? 7.811 -1.546 -10.574 1.00 0.00 11 LYS A C 6
ATOM 7456 O O . LYS A 1 11 ? 6.668 -1.095 -10.545 1.00 0.00 11 LYS A O 6
ATOM 7475 N N . GLU A 1 12 ? 8.229 -2.323 -11.569 1.00 0.00 12 GLU A N 6
ATOM 7476 C CA . GLU A 1 12 ? 7.426 -2.604 -12.771 1.00 0.00 12 GLU A CA 6
ATOM 7477 C C . GLU A 1 12 ? 6.107 -3.328 -12.447 1.00 0.00 12 GLU A C 6
ATOM 7478 O O . GLU A 1 12 ? 5.079 -3.045 -13.060 1.00 0.00 12 GLU A O 6
ATOM 7490 N N . GLN A 1 13 ? 6.108 -4.209 -11.441 1.00 0.00 13 GLN A N 6
ATOM 7491 C CA . GLN A 1 13 ? 4.910 -4.926 -10.981 1.00 0.00 13 GLN A CA 6
ATOM 7492 C C . GLN A 1 13 ? 3.908 -3.999 -10.270 1.00 0.00 13 GLN A C 6
ATOM 7493 O O . GLN A 1 13 ? 2.702 -4.120 -10.491 1.00 0.00 13 GLN A O 6
ATOM 7507 N N . ALA A 1 14 ? 4.384 -3.028 -9.486 1.00 0.00 14 ALA A N 6
ATOM 7508 C CA . ALA A 1 14 ? 3.543 -2.000 -8.867 1.00 0.00 14 ALA A CA 6
ATOM 7509 C C . ALA A 1 14 ? 2.975 -1.011 -9.904 1.00 0.00 14 ALA A C 6
ATOM 7510 O O . ALA A 1 14 ? 1.786 -0.699 -9.869 1.00 0.00 14 ALA A O 6
ATOM 7517 N N . GLU A 1 15 ? 3.787 -0.575 -10.874 1.00 0.00 15 GLU A N 6
ATOM 7518 C CA . GLU A 1 15 ? 3.358 0.293 -11.987 1.00 0.00 15 GLU A CA 6
ATOM 7519 C C . GLU A 1 15 ? 2.340 -0.394 -12.918 1.00 0.00 15 GLU A C 6
ATOM 7520 O O . GLU A 1 15 ? 1.474 0.268 -13.503 1.00 0.00 15 GLU A O 6
ATOM 7532 N N . LYS A 1 16 ? 2.408 -1.726 -13.036 1.00 0.00 16 LYS A N 6
ATOM 7533 C CA . LYS A 1 16 ? 1.417 -2.566 -13.724 1.00 0.00 16 LYS A CA 6
ATOM 7534 C C . LYS A 1 16 ? 0.130 -2.682 -12.904 1.00 0.00 16 LYS A C 6
ATOM 7535 O O . LYS A 1 16 ? -0.941 -2.365 -13.412 1.00 0.00 16 LYS A O 6
ATOM 7554 N N . LEU A 1 17 ? 0.212 -3.049 -11.624 1.00 0.00 17 LEU A N 6
ATOM 7555 C CA . LEU A 1 17 ? -0.940 -3.260 -10.750 1.00 0.00 17 LEU A CA 6
ATOM 7556 C C . LEU A 1 17 ? -1.737 -1.978 -10.494 1.00 0.00 17 LEU A C 6
ATOM 7557 O O . LEU A 1 17 ? -2.959 -2.018 -10.596 1.00 0.00 17 LEU A O 6
ATOM 7573 N N . ALA A 1 18 ? -1.086 -0.840 -10.225 1.00 0.00 18 ALA A N 6
ATOM 7574 C CA . ALA A 1 18 ? -1.772 0.438 -9.990 1.00 0.00 18 ALA A CA 6
ATOM 7575 C C . ALA A 1 18 ? -2.657 0.843 -11.188 1.00 0.00 18 ALA A C 6
ATOM 7576 O O . ALA A 1 18 ? -3.761 1.365 -11.014 1.00 0.00 18 ALA A O 6
ATOM 7583 N N . LYS A 1 19 ? -2.196 0.520 -12.404 1.00 0.00 19 LYS A N 6
ATOM 7584 C CA . LYS A 1 19 ? -2.884 0.768 -13.680 1.00 0.00 19 LYS A CA 6
ATOM 7585 C C . LYS A 1 19 ? -4.088 -0.163 -13.900 1.00 0.00 19 LYS A C 6
ATOM 7586 O O . LYS A 1 19 ? -5.081 0.253 -14.495 1.00 0.00 19 LYS A O 6
ATOM 7605 N N . GLU A 1 20 ? -4.039 -1.392 -13.379 1.00 0.00 20 GLU A N 6
ATOM 7606 C CA . GLU A 1 20 ? -5.165 -2.342 -13.407 1.00 0.00 20 GLU A CA 6
ATOM 7607 C C . GLU A 1 20 ? -6.207 -2.076 -12.307 1.00 0.00 20 GLU A C 6
ATOM 7608 O O . GLU A 1 20 ? -7.411 -2.193 -12.543 1.00 0.00 20 GLU A O 6
ATOM 7620 N N . VAL A 1 21 ? -5.745 -1.728 -11.102 1.00 0.00 21 VAL A N 6
ATOM 7621 C CA . VAL A 1 21 ? -6.553 -1.648 -9.871 1.00 0.00 21 VAL A CA 6
ATOM 7622 C C . VAL A 1 21 ? -7.111 -0.241 -9.585 1.00 0.00 21 VAL A C 6
ATOM 7623 O O . VAL A 1 21 ? -7.949 -0.069 -8.700 1.00 0.00 21 VAL A O 6
ATOM 7636 N N . GLY A 1 22 ? -6.678 0.770 -10.348 1.00 0.00 22 GLY A N 6
ATOM 7637 C CA . GLY A 1 22 ? -7.169 2.154 -10.283 1.00 0.00 22 GLY A CA 6
ATOM 7638 C C . GLY A 1 22 ? -6.571 3.016 -9.160 1.00 0.00 22 GLY A C 6
ATOM 7639 O O . GLY A 1 22 ? -7.033 4.137 -8.936 1.00 0.00 22 GLY A O 6
ATOM 7643 N N . VAL A 1 23 ? -5.556 2.515 -8.447 1.00 0.00 23 VAL A N 6
ATOM 7644 C CA . VAL A 1 23 ? -4.861 3.231 -7.358 1.00 0.00 23 VAL A CA 6
ATOM 7645 C C . VAL A 1 23 ? -3.810 4.209 -7.908 1.00 0.00 23 VAL A C 6
ATOM 7646 O O . VAL A 1 23 ? -3.183 3.948 -8.934 1.00 0.00 23 VAL A O 6
ATOM 7659 N N . THR A 1 24 ? -3.631 5.352 -7.234 1.00 0.00 24 THR A N 6
ATOM 7660 C CA . THR A 1 24 ? -2.767 6.467 -7.682 1.00 0.00 24 THR A CA 6
ATOM 7661 C C . THR A 1 24 ? -1.719 6.944 -6.661 1.00 0.00 24 THR A C 6
ATOM 7662 O O . THR A 1 24 ? -0.826 7.709 -7.030 1.00 0.00 24 THR A O 6
ATOM 7673 N N . GLU A 1 25 ? -1.783 6.527 -5.389 1.00 0.00 25 GLU A N 6
ATOM 7674 C CA . GLU A 1 25 ? -0.838 6.976 -4.350 1.00 0.00 25 GLU A CA 6
ATOM 7675 C C . GLU A 1 25 ? 0.353 6.013 -4.228 1.00 0.00 25 GLU A C 6
ATOM 7676 O O . GLU A 1 25 ? 0.208 4.877 -3.770 1.00 0.00 25 GLU A O 6
ATOM 7688 N N . ILE A 1 26 ? 1.531 6.467 -4.672 1.00 0.00 26 ILE A N 6
ATOM 7689 C CA . ILE A 1 26 ? 2.751 5.656 -4.791 1.00 0.00 26 ILE A CA 6
ATOM 7690 C C . ILE A 1 26 ? 3.941 6.377 -4.134 1.00 0.00 26 ILE A C 6
ATOM 7691 O O . ILE A 1 26 ? 4.162 7.565 -4.384 1.00 0.00 26 ILE A O 6
ATOM 7707 N N . TYR A 1 27 ? 4.724 5.656 -3.327 1.00 0.00 27 TYR A N 6
ATOM 7708 C CA . TYR A 1 27 ? 5.946 6.123 -2.667 1.00 0.00 27 TYR A CA 6
ATOM 7709 C C . TYR A 1 27 ? 7.135 5.219 -3.036 1.00 0.00 27 TYR A C 6
ATOM 7710 O O . TYR A 1 27 ? 6.959 4.024 -3.278 1.00 0.00 27 TYR A O 6
ATOM 7728 N N . GLU A 1 28 ? 8.355 5.763 -3.044 1.00 0.00 28 GLU A N 6
ATOM 7729 C CA . GLU A 1 28 ? 9.588 5.017 -3.344 1.00 0.00 28 GLU A CA 6
ATOM 7730 C C . GLU A 1 28 ? 10.709 5.346 -2.340 1.00 0.00 28 GLU A C 6
ATOM 7731 O O . GLU A 1 28 ? 10.902 6.512 -1.985 1.00 0.00 28 GLU A O 6
ATOM 7743 N N . SER A 1 29 ? 11.469 4.334 -1.898 1.00 0.00 29 SER A N 6
ATOM 7744 C CA . SER A 1 29 ? 12.628 4.504 -1.005 1.00 0.00 29 SER A CA 6
ATOM 7745 C C . SER A 1 29 ? 13.579 3.302 -1.026 1.00 0.00 29 SER A C 6
ATOM 7746 O O . SER A 1 29 ? 13.159 2.166 -1.247 1.00 0.00 29 SER A O 6
ATOM 7754 N N . ASP A 1 30 ? 14.865 3.529 -0.756 1.00 0.00 30 ASP A N 6
ATOM 7755 C CA . ASP A 1 30 ? 15.845 2.468 -0.479 1.00 0.00 30 ASP A CA 6
ATOM 7756 C C . ASP A 1 30 ? 15.712 1.923 0.964 1.00 0.00 30 ASP A C 6
ATOM 7757 O O . ASP A 1 30 ? 16.156 0.810 1.248 1.00 0.00 30 ASP A O 6
ATOM 7766 N N . ASN A 1 31 ? 15.032 2.670 1.846 1.00 0.00 31 ASN A N 6
ATOM 7767 C CA . ASN A 1 31 ? 14.597 2.273 3.190 1.00 0.00 31 ASN A CA 6
ATOM 7768 C C . ASN A 1 31 ? 13.084 1.963 3.196 1.00 0.00 31 ASN A C 6
ATOM 7769 O O . ASN A 1 31 ? 12.331 2.458 4.039 1.00 0.00 31 ASN A O 6
ATOM 7780 N N . LEU A 1 32 ? 12.628 1.155 2.236 1.00 0.00 32 LEU A N 6
ATOM 7781 C CA . LEU A 1 32 ? 11.220 0.812 1.990 1.00 0.00 32 LEU A CA 6
ATOM 7782 C C . LEU A 1 32 ? 10.467 0.407 3.269 1.00 0.00 32 LEU A C 6
ATOM 7783 O O . LEU A 1 32 ? 9.381 0.909 3.559 1.00 0.00 32 LEU A O 6
ATOM 7799 N N . GLU A 1 33 ? 11.075 -0.479 4.051 1.00 0.00 33 GLU A N 6
ATOM 7800 C CA . GLU A 1 33 ? 10.523 -1.013 5.296 1.00 0.00 33 GLU A CA 6
ATOM 7801 C C . GLU A 1 33 ? 10.489 -0.001 6.453 1.00 0.00 33 GLU A C 6
ATOM 7802 O O . GLU A 1 33 ? 9.593 -0.067 7.292 1.00 0.00 33 GLU A O 6
ATOM 7814 N N . GLU A 1 34 ? 11.418 0.956 6.502 1.00 0.00 34 GLU A N 6
ATOM 7815 C CA . GLU A 1 34 ? 11.367 2.049 7.481 1.00 0.00 34 GLU A CA 6
ATOM 7816 C C . GLU A 1 34 ? 10.313 3.094 7.082 1.00 0.00 34 GLU A C 6
ATOM 7817 O O . GLU A 1 34 ? 9.571 3.592 7.929 1.00 0.00 34 GLU A O 6
ATOM 7829 N N . LEU A 1 35 ? 10.187 3.377 5.781 1.00 0.00 35 LEU A N 6
ATOM 7830 C CA . LEU A 1 35 ? 9.187 4.318 5.256 1.00 0.00 35 LEU A CA 6
ATOM 7831 C C . LEU A 1 35 ? 7.757 3.811 5.485 1.00 0.00 35 LEU A C 6
ATOM 7832 O O . LEU A 1 35 ? 6.884 4.572 5.895 1.00 0.00 35 LEU A O 6
ATOM 7848 N N . TYR A 1 36 ? 7.536 2.510 5.300 1.00 0.00 36 TYR A N 6
ATOM 7849 C CA . TYR A 1 36 ? 6.288 1.820 5.642 1.00 0.00 36 TYR A CA 6
ATOM 7850 C C . TYR A 1 36 ? 5.841 2.114 7.089 1.00 0.00 36 TYR A C 6
ATOM 7851 O O . TYR A 1 36 ? 4.694 2.518 7.307 1.00 0.00 36 TYR A O 6
ATOM 7869 N N . ARG A 1 37 ? 6.756 2.010 8.065 1.00 0.00 37 ARG A N 6
ATOM 7870 C CA . ARG A 1 37 ? 6.496 2.344 9.480 1.00 0.00 37 ARG A CA 6
ATOM 7871 C C . ARG A 1 37 ? 6.199 3.827 9.667 1.00 0.00 37 ARG A C 6
ATOM 7872 O O . ARG A 1 37 ? 5.218 4.183 10.314 1.00 0.00 37 ARG A O 6
ATOM 7893 N N . GLU A 1 38 ? 7.021 4.686 9.071 1.00 0.00 38 GLU A N 6
ATOM 7894 C CA . GLU A 1 38 ? 6.913 6.151 9.180 1.00 0.00 38 GLU A CA 6
ATOM 7895 C C . GLU A 1 38 ? 5.573 6.700 8.656 1.00 0.00 38 GLU A C 6
ATOM 7896 O O . GLU A 1 38 ? 5.046 7.661 9.220 1.00 0.00 38 GLU A O 6
ATOM 7908 N N . ILE A 1 39 ? 4.987 6.075 7.628 1.00 0.00 39 ILE A N 6
ATOM 7909 C CA . ILE A 1 39 ? 3.638 6.404 7.141 1.00 0.00 39 ILE A CA 6
ATOM 7910 C C . ILE A 1 39 ? 2.567 5.923 8.135 1.00 0.00 39 ILE A C 6
ATOM 7911 O O . ILE A 1 39 ? 1.762 6.728 8.607 1.00 0.00 39 ILE A O 6
ATOM 7927 N N . LYS A 1 40 ? 2.570 4.636 8.514 1.00 0.00 40 LYS A N 6
ATOM 7928 C CA . LYS A 1 40 ? 1.557 4.023 9.388 1.00 0.00 40 LYS A CA 6
ATOM 7929 C C . LYS A 1 40 ? 1.523 4.579 10.810 1.00 0.00 40 LYS A C 6
ATOM 7930 O O . LYS A 1 40 ? 0.443 4.697 11.385 1.00 0.00 40 LYS A O 6
ATOM 7949 N N . GLU A 1 41 ? 2.667 5.007 11.335 1.00 0.00 41 GLU A N 6
ATOM 7950 C CA . GLU A 1 41 ? 2.763 5.751 12.595 1.00 0.00 41 GLU A CA 6
ATOM 7951 C C . GLU A 1 41 ? 1.819 6.965 12.623 1.00 0.00 41 GLU A C 6
ATOM 7952 O O . GLU A 1 41 ? 1.108 7.158 13.609 1.00 0.00 41 GLU A O 6
ATOM 7964 N N . ARG A 1 42 ? 1.760 7.749 11.536 1.00 0.00 42 ARG A N 6
ATOM 7965 C CA . ARG A 1 42 ? 0.887 8.929 11.427 1.00 0.00 42 ARG A CA 6
ATOM 7966 C C . ARG A 1 42 ? -0.589 8.551 11.242 1.00 0.00 42 ARG A C 6
ATOM 7967 O O . ARG A 1 42 ? -1.455 9.215 11.810 1.00 0.00 42 ARG A O 6
ATOM 7988 N N . ILE A 1 43 ? -0.890 7.464 10.526 1.00 0.00 43 ILE A N 6
ATOM 7989 C CA . ILE A 1 43 ? -2.266 6.941 10.366 1.00 0.00 43 ILE A CA 6
ATOM 7990 C C . ILE A 1 43 ? -2.897 6.640 11.731 1.00 0.00 43 ILE A C 6
ATOM 7991 O O . ILE A 1 43 ? -4.054 6.980 11.959 1.00 0.00 43 ILE A O 6
ATOM 8007 N N . GLU A 1 44 ? -2.121 6.106 12.671 1.00 0.00 44 GLU A N 6
ATOM 8008 C CA . GLU A 1 44 ? -2.562 5.831 14.048 1.00 0.00 44 GLU A CA 6
ATOM 8009 C C . GLU A 1 44 ? -2.715 7.096 14.922 1.00 0.00 44 GLU A C 6
ATOM 8010 O O . GLU A 1 44 ? -3.201 7.007 16.053 1.00 0.00 44 GLU A O 6
ATOM 8022 N N . ARG A 1 45 ? -2.275 8.275 14.455 1.00 0.00 45 ARG A N 6
ATOM 8023 C CA . ARG A 1 45 ? -2.558 9.592 15.073 1.00 0.00 45 ARG A CA 6
ATOM 8024 C C . ARG A 1 45 ? -3.783 10.258 14.447 1.00 0.00 45 ARG A C 6
ATOM 8025 O O . ARG A 1 45 ? -4.603 10.831 15.162 1.00 0.00 45 ARG A O 6
ATOM 8046 N N . GLU A 1 46 ? -3.918 10.174 13.123 1.00 0.00 46 GLU A N 6
ATOM 8047 C CA . GLU A 1 46 ? -5.006 10.830 12.377 1.00 0.00 46 GLU A CA 6
ATOM 8048 C C . GLU A 1 46 ? -6.320 10.029 12.394 1.00 0.00 46 GLU A C 6
ATOM 8049 O O . GLU A 1 46 ? -7.404 10.614 12.355 1.00 0.00 46 GLU A O 6
ATOM 8061 N N . ASN A 1 47 ? -6.231 8.701 12.499 1.00 0.00 47 ASN A N 6
ATOM 8062 C CA . ASN A 1 47 ? -7.349 7.774 12.669 1.00 0.00 47 ASN A CA 6
ATOM 8063 C C . ASN A 1 47 ? -7.061 6.827 13.859 1.00 0.00 47 ASN A C 6
ATOM 8064 O O . ASN A 1 47 ? -6.416 5.790 13.673 1.00 0.00 47 ASN A O 6
ATOM 8075 N N . PRO A 1 48 ? -7.543 7.115 15.085 1.00 0.00 48 PRO A N 6
ATOM 8076 C CA . PRO A 1 48 ? -7.306 6.253 16.251 1.00 0.00 48 PRO A CA 6
ATOM 8077 C C . PRO A 1 48 ? -8.028 4.890 16.166 1.00 0.00 48 PRO A C 6
ATOM 8078 O O . PRO A 1 48 ? -7.672 3.959 16.890 1.00 0.00 48 PRO A O 6
ATOM 8089 N N . ASN A 1 49 ? -9.007 4.755 15.261 1.00 0.00 49 ASN A N 6
ATOM 8090 C CA . ASN A 1 49 ? -9.742 3.521 14.952 1.00 0.00 49 ASN A CA 6
ATOM 8091 C C . ASN A 1 49 ? -9.285 2.856 13.626 1.00 0.00 49 ASN A C 6
ATOM 8092 O O . ASN A 1 49 ? -10.043 2.108 13.004 1.00 0.00 49 ASN A O 6
ATOM 8103 N N . ALA A 1 50 ? -8.071 3.166 13.147 1.00 0.00 50 ALA A N 6
ATOM 8104 C CA . ALA A 1 50 ? -7.507 2.631 11.901 1.00 0.00 50 ALA A CA 6
ATOM 8105 C C . ALA A 1 50 ? -7.289 1.104 11.924 1.00 0.00 50 ALA A C 6
ATOM 8106 O O . ALA A 1 50 ? -7.071 0.507 12.985 1.00 0.00 50 ALA A O 6
ATOM 8113 N N . THR A 1 51 ? -7.271 0.484 10.737 1.00 0.00 51 THR A N 6
ATOM 8114 C CA . THR A 1 51 ? -6.937 -0.937 10.540 1.00 0.00 51 THR A CA 6
ATOM 8115 C C . THR A 1 51 ? -5.774 -1.032 9.562 1.00 0.00 51 THR A C 6
ATOM 8116 O O . THR A 1 51 ? -5.759 -0.335 8.543 1.00 0.00 51 THR A O 6
ATOM 8127 N N . ILE A 1 52 ? -4.782 -1.865 9.888 1.00 0.00 52 ILE A N 6
ATOM 8128 C CA . ILE A 1 52 ? -3.523 -1.996 9.147 1.00 0.00 52 ILE A CA 6
ATOM 8129 C C . ILE A 1 52 ? -3.547 -3.300 8.347 1.00 0.00 52 ILE A C 6
ATOM 8130 O O . ILE A 1 52 ? -3.577 -4.392 8.919 1.00 0.00 52 ILE A O 6
ATOM 8146 N N . LEU A 1 53 ? -3.553 -3.170 7.018 1.00 0.00 53 LEU A N 6
ATOM 8147 C CA . LEU A 1 53 ? -3.627 -4.277 6.065 1.00 0.00 53 LEU A CA 6
ATOM 8148 C C . LEU A 1 53 ? -2.437 -4.188 5.101 1.00 0.00 53 LEU A C 6
ATOM 8149 O O . LEU A 1 53 ? -2.293 -3.174 4.421 1.00 0.00 53 LEU A O 6
ATOM 8165 N N . THR A 1 54 ? -1.584 -5.216 5.040 1.00 0.00 54 THR A N 6
ATOM 8166 C CA . THR A 1 54 ? -0.336 -5.182 4.250 1.00 0.00 54 THR A CA 6
ATOM 8167 C C . THR A 1 54 ? -0.188 -6.416 3.355 1.00 0.00 54 THR A C 6
ATOM 8168 O O . THR A 1 54 ? -0.411 -7.542 3.806 1.00 0.00 54 THR A O 6
ATOM 8179 N N . VAL A 1 55 ? 0.196 -6.209 2.090 1.00 0.00 55 VAL A N 6
ATOM 8180 C CA . VAL A 1 55 ? 0.328 -7.253 1.049 1.00 0.00 55 VAL A CA 6
ATOM 8181 C C . VAL A 1 55 ? 1.605 -7.109 0.216 1.00 0.00 55 VAL A C 6
ATOM 8182 O O . VAL A 1 55 ? 2.158 -6.016 0.086 1.00 0.00 55 VAL A O 6
ATOM 8195 N N . THR A 1 56 ? 2.035 -8.222 -0.386 1.00 0.00 56 THR A N 6
ATOM 8196 C CA . THR A 1 56 ? 3.214 -8.326 -1.275 1.00 0.00 56 THR A CA 6
ATOM 8197 C C . THR A 1 56 ? 2.925 -9.021 -2.617 1.00 0.00 56 THR A C 6
ATOM 8198 O O . THR A 1 56 ? 3.838 -9.199 -3.424 1.00 0.00 56 THR A O 6
ATOM 8209 N N . ASP A 1 57 ? 1.673 -9.425 -2.880 1.00 0.00 57 ASP A N 6
ATOM 8210 C CA . ASP A 1 57 ? 1.257 -10.154 -4.090 1.00 0.00 57 ASP A CA 6
ATOM 8211 C C . ASP A 1 57 ? 0.023 -9.498 -4.754 1.00 0.00 57 ASP A C 6
ATOM 8212 O O . ASP A 1 57 ? -0.974 -9.257 -4.060 1.00 0.00 57 ASP A O 6
ATOM 8221 N N . PRO A 1 58 ? 0.038 -9.205 -6.072 1.00 0.00 58 PRO A N 6
ATOM 8222 C CA . PRO A 1 58 ? -1.084 -8.569 -6.772 1.00 0.00 58 PRO A CA 6
ATOM 8223 C C . PRO A 1 58 ? -2.352 -9.414 -6.772 1.00 0.00 58 PRO A C 6
ATOM 8224 O O . PRO A 1 58 ? -3.434 -8.843 -6.781 1.00 0.00 58 PRO A O 6
ATOM 8235 N N . ASN A 1 59 ? -2.260 -10.742 -6.720 1.00 0.00 59 ASN A N 6
ATOM 8236 C CA . ASN A 1 59 ? -3.444 -11.607 -6.644 1.00 0.00 59 ASN A CA 6
ATOM 8237 C C . ASN A 1 59 ? -4.202 -11.399 -5.321 1.00 0.00 59 ASN A C 6
ATOM 8238 O O . ASN A 1 59 ? -5.432 -11.418 -5.302 1.00 0.00 59 ASN A O 6
ATOM 8249 N N . GLU A 1 60 ? -3.484 -11.142 -4.223 1.00 0.00 60 GLU A N 6
ATOM 8250 C CA . GLU A 1 60 ? -4.067 -10.874 -2.906 1.00 0.00 60 GLU A CA 6
ATOM 8251 C C . GLU A 1 60 ? -4.548 -9.415 -2.795 1.00 0.00 60 GLU A C 6
ATOM 8252 O O . GLU A 1 60 ? -5.679 -9.169 -2.378 1.00 0.00 60 GLU A O 6
ATOM 8264 N N . LEU A 1 61 ? -3.744 -8.445 -3.255 1.00 0.00 61 LEU A N 6
ATOM 8265 C CA . LEU A 1 61 ? -4.130 -7.026 -3.318 1.00 0.00 61 LEU A CA 6
ATOM 8266 C C . LEU A 1 61 ? -5.393 -6.837 -4.172 1.00 0.00 61 LEU A C 6
ATOM 8267 O O . LEU A 1 61 ? -6.359 -6.219 -3.723 1.00 0.00 61 LEU A O 6
ATOM 8283 N N . LYS A 1 62 ? -5.419 -7.430 -5.372 1.00 0.00 62 LYS A N 6
ATOM 8284 C CA . LYS A 1 62 ? -6.563 -7.399 -6.290 1.00 0.00 62 LYS A CA 6
ATOM 8285 C C . LYS A 1 62 ? -7.791 -8.077 -5.685 1.00 0.00 62 LYS A C 6
ATOM 8286 O O . LYS A 1 62 ? -8.879 -7.532 -5.822 1.00 0.00 62 LYS A O 6
ATOM 8305 N N . LYS A 1 63 ? -7.642 -9.180 -4.940 1.00 0.00 63 LYS A N 6
ATOM 8306 C CA . LYS A 1 63 ? -8.759 -9.820 -4.217 1.00 0.00 63 LYS A CA 6
ATOM 8307 C C . LYS A 1 63 ? -9.376 -8.892 -3.160 1.00 0.00 63 LYS A C 6
ATOM 8308 O O . LYS A 1 63 ? -10.596 -8.784 -3.098 1.00 0.00 63 LYS A O 6
ATOM 8327 N N . ILE A 1 64 ? -8.564 -8.166 -2.386 1.00 0.00 64 ILE A N 6
ATOM 8328 C CA . ILE A 1 64 ? -9.044 -7.198 -1.375 1.00 0.00 64 ILE A CA 6
ATOM 8329 C C . ILE A 1 64 ? -9.722 -5.999 -2.056 1.00 0.00 64 ILE A C 6
ATOM 8330 O O . ILE A 1 64 ? -10.815 -5.586 -1.664 1.00 0.00 64 ILE A O 6
ATOM 8346 N N . GLN A 1 65 ? -9.100 -5.455 -3.105 1.00 0.00 65 GLN A N 6
ATOM 8347 C CA . GLN A 1 65 ? -9.639 -4.331 -3.875 1.00 0.00 65 GLN A CA 6
ATOM 8348 C C . GLN A 1 65 ? -10.877 -4.698 -4.705 1.00 0.00 65 GLN A C 6
ATOM 8349 O O . GLN A 1 65 ? -11.731 -3.840 -4.926 1.00 0.00 65 GLN A O 6
ATOM 8363 N N . ASP A 1 66 ? -11.030 -5.964 -5.104 1.00 0.00 66 ASP A N 6
ATOM 8364 C CA . ASP A 1 66 ? -12.248 -6.463 -5.743 1.00 0.00 66 ASP A CA 6
ATOM 8365 C C . ASP A 1 66 ? -13.455 -6.421 -4.778 1.00 0.00 66 ASP A C 6
ATOM 8366 O O . ASP A 1 66 ? -14.586 -6.194 -5.215 1.00 0.00 66 ASP A O 6
ATOM 8375 N N . GLU A 1 67 ? -13.232 -6.599 -3.466 1.00 0.00 67 GLU A N 6
ATOM 8376 C CA . GLU A 1 67 ? -14.273 -6.456 -2.431 1.00 0.00 67 GLU A CA 6
ATOM 8377 C C . GLU A 1 67 ? -14.504 -4.992 -1.997 1.00 0.00 67 GLU A C 6
ATOM 8378 O O . GLU A 1 67 ? -15.598 -4.647 -1.544 1.00 0.00 67 GLU A O 6
ATOM 8390 N N . GLY A 1 68 ? -13.497 -4.119 -2.139 1.00 0.00 68 GLY A N 6
ATOM 8391 C CA . GLY A 1 68 ? -13.595 -2.676 -1.863 1.00 0.00 68 GLY A CA 6
ATOM 8392 C C . GLY A 1 68 ? -13.687 -2.295 -0.375 1.00 0.00 68 GLY A C 6
ATOM 8393 O O . GLY A 1 68 ? -14.231 -1.241 -0.038 1.00 0.00 68 GLY A O 6
ATOM 8397 N N . LYS A 1 69 ? -13.175 -3.143 0.528 1.00 0.00 69 LYS A N 6
ATOM 8398 C CA . LYS A 1 69 ? -13.335 -3.072 2.002 1.00 0.00 69 LYS A CA 6
ATOM 8399 C C . LYS A 1 69 ? -12.393 -2.062 2.694 1.00 0.00 69 LYS A C 6
ATOM 8400 O O . LYS A 1 69 ? -11.999 -2.258 3.845 1.00 0.00 69 LYS A O 6
ATOM 8419 N N . VAL A 1 70 ? -11.980 -1.008 1.985 1.00 0.00 70 VAL A N 6
ATOM 8420 C CA . VAL A 1 70 ? -10.883 -0.095 2.3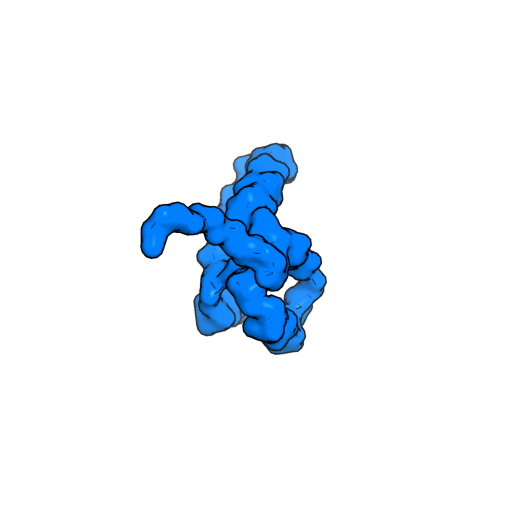68 1.00 0.00 70 VAL A CA 6
ATOM 8421 C C . VAL A 1 70 ? -11.210 1.377 2.077 1.00 0.00 70 VAL A C 6
ATOM 8422 O O . VAL A 1 70 ? -11.887 1.681 1.094 1.00 0.00 70 VAL A O 6
ATOM 8435 N N . ASP A 1 71 ? -10.699 2.299 2.904 1.00 0.00 71 ASP A N 6
ATOM 8436 C CA . ASP A 1 71 ? -10.877 3.751 2.738 1.00 0.00 71 ASP A CA 6
ATOM 8437 C C . ASP A 1 71 ? -9.782 4.410 1.876 1.00 0.00 71 ASP A C 6
ATOM 8438 O O . ASP A 1 71 ? -10.102 5.246 1.026 1.00 0.00 71 ASP A O 6
ATOM 8447 N N . ARG A 1 72 ? -8.504 4.031 2.058 1.00 0.00 72 ARG A N 6
ATOM 8448 C CA . ARG A 1 72 ? -7.375 4.468 1.207 1.00 0.00 72 ARG A CA 6
ATOM 8449 C C . ARG A 1 72 ? -6.304 3.388 1.021 1.00 0.00 72 ARG A C 6
ATOM 8450 O O . ARG A 1 72 ? -6.083 2.560 1.906 1.00 0.00 72 ARG A O 6
ATOM 8471 N N . ILE A 1 73 ? -5.637 3.418 -0.134 1.00 0.00 73 ILE A N 6
ATOM 8472 C CA . ILE A 1 73 ? -4.635 2.435 -0.572 1.00 0.00 73 ILE A CA 6
ATOM 8473 C C . ILE A 1 73 ? -3.339 3.153 -0.950 1.00 0.00 73 ILE A C 6
ATOM 8474 O O . ILE A 1 73 ? -3.373 4.174 -1.642 1.00 0.00 73 ILE A O 6
ATOM 8490 N N . ILE A 1 74 ? -2.207 2.613 -0.503 1.00 0.00 74 ILE A N 6
ATOM 8491 C CA . ILE A 1 74 ? -0.868 3.167 -0.722 1.00 0.00 74 ILE A CA 6
ATOM 8492 C C . ILE A 1 74 ? 0.057 2.070 -1.261 1.00 0.00 74 ILE A C 6
ATOM 8493 O O . ILE A 1 74 ? 0.169 0.997 -0.664 1.00 0.00 74 ILE A O 6
ATOM 8509 N N . LEU A 1 75 ? 0.753 2.345 -2.363 1.00 0.00 75 LEU A N 6
ATOM 8510 C CA . LEU A 1 75 ? 1.800 1.476 -2.908 1.00 0.00 75 LEU A CA 6
ATOM 8511 C C . LEU A 1 75 ? 3.168 2.032 -2.504 1.00 0.00 75 LEU A C 6
ATOM 8512 O O . LEU A 1 75 ? 3.461 3.212 -2.681 1.00 0.00 75 LEU A O 6
ATOM 8528 N N . LEU A 1 76 ? 4.008 1.165 -1.959 1.00 0.00 76 LEU A N 6
ATOM 8529 C CA . LEU A 1 76 ? 5.342 1.450 -1.448 1.00 0.00 76 LEU A CA 6
ATOM 8530 C C . LEU A 1 76 ? 6.329 0.587 -2.246 1.00 0.00 76 LEU A C 6
ATOM 8531 O O . LEU A 1 76 ? 6.192 -0.637 -2.286 1.00 0.00 76 LEU A O 6
ATOM 8547 N N . ILE A 1 77 ? 7.330 1.207 -2.873 1.00 0.00 77 ILE A N 6
ATOM 8548 C CA . ILE A 1 77 ? 8.244 0.551 -3.819 1.00 0.00 77 ILE A CA 6
ATOM 8549 C C . ILE A 1 77 ? 9.698 0.679 -3.343 1.00 0.00 77 ILE A C 6
ATOM 8550 O O . ILE A 1 77 ? 10.161 1.780 -3.027 1.00 0.00 77 ILE A O 6
ATOM 8566 N N . LYS A 1 78 ? 10.456 -0.424 -3.345 1.00 0.00 78 LYS A N 6
ATOM 8567 C CA . LYS A 1 78 ? 11.894 -0.395 -3.043 1.00 0.00 78 LYS A CA 6
ATOM 8568 C C . LYS A 1 78 ? 12.671 0.179 -4.229 1.00 0.00 78 LYS A C 6
ATOM 8569 O O . LYS A 1 78 ? 12.491 -0.266 -5.364 1.00 0.00 78 LYS A O 6
ATOM 8588 N N . GLY A 1 79 ? 13.553 1.140 -3.961 1.00 0.00 79 GLY A N 6
ATOM 8589 C CA . GLY A 1 79 ? 14.405 1.760 -4.982 1.00 0.00 79 GLY A CA 6
ATOM 8590 C C . GLY A 1 79 ? 15.333 0.728 -5.637 1.00 0.00 79 GLY A C 6
ATOM 8591 O O . GLY A 1 79 ? 16.127 0.078 -4.957 1.00 0.00 79 GLY A O 6
ATOM 8595 N N . SER A 1 80 ? 15.204 0.541 -6.954 1.00 0.00 80 SER A N 6
ATOM 8596 C CA . SER A 1 80 ? 15.874 -0.532 -7.708 1.00 0.00 80 SER A CA 6
ATOM 8597 C C . SER A 1 80 ? 17.370 -0.294 -7.965 1.00 0.00 80 SER A C 6
ATOM 8598 O O . SER A 1 80 ? 18.139 -1.254 -8.058 1.00 0.00 80 SER A O 6
ATOM 8606 N N . LEU A 1 81 ? 17.792 0.971 -8.075 1.00 0.00 81 LEU A N 6
ATOM 8607 C CA . LEU A 1 81 ? 19.157 1.361 -8.462 1.00 0.00 81 LEU A CA 6
ATOM 8608 C C . LEU A 1 81 ? 20.107 1.524 -7.258 1.00 0.00 81 LEU A C 6
ATOM 8609 O O . LEU A 1 81 ? 21.301 1.249 -7.378 1.00 0.00 81 LEU A O 6
ATOM 8625 N N . GLU A 1 82 ? 19.585 1.921 -6.093 1.00 0.00 82 GLU A N 6
ATOM 8626 C CA . GLU A 1 82 ? 20.359 2.207 -4.871 1.00 0.00 82 GLU A CA 6
ATOM 8627 C C . GLU A 1 82 ? 20.109 1.164 -3.768 1.00 0.00 82 GLU A C 6
ATOM 8628 O O . GLU A 1 82 ? 18.965 0.856 -3.429 1.00 0.00 82 GLU A O 6
ATOM 8640 N N . HIS A 1 83 ? 21.191 0.645 -3.179 1.00 0.00 83 HIS A N 6
ATOM 8641 C CA . HIS A 1 83 ? 21.178 -0.309 -2.062 1.00 0.00 83 HIS A CA 6
ATOM 8642 C C . HIS A 1 83 ? 22.451 -0.160 -1.195 1.00 0.00 83 HIS A C 6
ATOM 8643 O O . HIS A 1 83 ? 23.318 0.668 -1.493 1.00 0.00 83 HIS A O 6
ATOM 8657 N N . HIS A 1 84 ? 22.584 -0.959 -0.129 1.00 0.00 84 HIS A N 6
ATOM 8658 C CA . HIS A 1 84 ? 23.720 -0.925 0.810 1.00 0.00 84 HIS A CA 6
ATOM 8659 C C . HIS A 1 84 ? 25.089 -1.129 0.123 1.00 0.00 84 HIS A C 6
ATOM 8660 O O . HIS A 1 84 ? 26.067 -0.474 0.492 1.00 0.00 84 HIS A O 6
ATOM 8674 N N . HIS A 1 85 ? 25.142 -2.011 -0.887 1.00 0.00 85 HIS A N 6
ATOM 8675 C CA . HIS A 1 85 ? 26.352 -2.460 -1.597 1.00 0.00 85 HIS A CA 6
ATOM 8676 C C . HIS A 1 85 ? 27.416 -3.123 -0.684 1.00 0.00 85 HIS A C 6
ATOM 8677 O O . HIS A 1 85 ? 27.268 -3.198 0.541 1.00 0.00 85 HIS A O 6
ATOM 8691 N N . HIS A 1 86 ? 28.483 -3.657 -1.285 1.00 0.00 86 HIS A N 6
ATOM 8692 C CA . HIS A 1 86 ? 29.615 -4.268 -0.581 1.00 0.00 86 HIS A CA 6
ATOM 8693 C C . HIS A 1 86 ? 30.573 -3.215 0.011 1.00 0.00 86 HIS A C 6
ATOM 8694 O O . HIS A 1 86 ? 30.717 -2.111 -0.523 1.00 0.00 86 HIS A O 6
ATOM 8708 N N . HIS A 1 87 ? 31.256 -3.569 1.103 1.00 0.00 87 HIS A N 6
ATOM 8709 C CA . HIS A 1 87 ? 32.287 -2.744 1.745 1.00 0.00 87 HIS A CA 6
ATOM 8710 C C . HIS A 1 87 ? 33.674 -2.907 1.085 1.00 0.00 87 HIS A C 6
ATOM 8711 O O . HIS A 1 87 ? 33.940 -3.897 0.394 1.00 0.00 87 HIS A O 6
ATOM 8725 N N . HIS A 1 88 ? 34.568 -1.936 1.319 1.00 0.00 88 HIS A N 6
ATOM 8726 C CA . HIS A 1 88 ? 35.964 -1.941 0.856 1.00 0.00 88 HIS A CA 6
ATOM 8727 C C . HIS A 1 88 ? 36.855 -2.882 1.698 1.00 0.00 88 HIS A C 6
ATOM 8728 O O . HIS A 1 88 ? 37.510 -3.772 1.109 1.00 0.00 88 HIS A O 6
ATOM 8743 N N . GLY A 1 1 ? -12.426 2.372 9.888 1.00 0.00 1 GLY A N 7
ATOM 8744 C CA . GLY A 1 1 ? -11.883 2.635 8.534 1.00 0.00 1 GLY A CA 7
ATOM 8745 C C . GLY A 1 1 ? -10.590 1.869 8.314 1.00 0.00 1 GLY A C 7
ATOM 8746 O O . GLY A 1 1 ? -9.849 1.655 9.267 1.00 0.00 1 GLY A O 7
ATOM 8752 N N . THR A 1 2 ? -10.287 1.458 7.080 1.00 0.00 2 THR A N 7
ATOM 8753 C CA . THR A 1 2 ? -9.130 0.590 6.767 1.00 0.00 2 THR A CA 7
ATOM 8754 C C . THR A 1 2 ? -8.143 1.268 5.831 1.00 0.00 2 THR A C 7
ATOM 8755 O O . THR A 1 2 ? -8.550 1.946 4.886 1.00 0.00 2 THR A O 7
ATOM 8766 N N . ILE A 1 3 ? -6.846 1.074 6.092 1.00 0.00 3 ILE A N 7
ATOM 8767 C CA . ILE A 1 3 ? -5.756 1.612 5.284 1.00 0.00 3 ILE A CA 7
ATOM 8768 C C . ILE A 1 3 ? -4.831 0.472 4.838 1.00 0.00 3 ILE A C 7
ATOM 8769 O O . ILE A 1 3 ? -4.214 -0.213 5.663 1.00 0.00 3 ILE A O 7
ATOM 8785 N N . LEU A 1 4 ? -4.706 0.302 3.520 1.00 0.00 4 LEU A N 7
ATOM 8786 C CA . LEU A 1 4 ? -4.060 -0.846 2.879 1.00 0.00 4 LEU A CA 7
ATOM 8787 C C . LEU A 1 4 ? -2.688 -0.447 2.299 1.00 0.00 4 LEU A C 7
ATOM 8788 O O . LEU A 1 4 ? -2.604 0.434 1.446 1.00 0.00 4 LEU A O 7
ATOM 8804 N N . ILE A 1 5 ? -1.621 -1.114 2.747 1.00 0.00 5 ILE A N 7
ATOM 8805 C CA . ILE A 1 5 ? -0.256 -0.995 2.206 1.00 0.00 5 ILE A CA 7
ATOM 8806 C C . ILE A 1 5 ? 0.044 -2.135 1.228 1.00 0.00 5 ILE A C 7
ATOM 8807 O O . ILE A 1 5 ? -0.158 -3.307 1.547 1.00 0.00 5 ILE A O 7
ATOM 8823 N N . PHE A 1 6 ? 0.603 -1.804 0.068 1.00 0.00 6 PHE A N 7
ATOM 8824 C CA . PHE A 1 6 ? 1.195 -2.783 -0.842 1.00 0.00 6 PHE A CA 7
ATOM 8825 C C . PHE A 1 6 ? 2.713 -2.577 -0.915 1.00 0.00 6 PHE A C 7
ATOM 8826 O O . PHE A 1 6 ? 3.164 -1.459 -1.161 1.00 0.00 6 PHE A O 7
ATOM 8843 N N . LEU A 1 7 ? 3.499 -3.635 -0.707 1.00 0.00 7 LEU A N 7
ATOM 8844 C CA . LEU A 1 7 ? 4.967 -3.610 -0.710 1.00 0.00 7 LEU A CA 7
ATOM 8845 C C . LEU A 1 7 ? 5.526 -4.322 -1.948 1.00 0.00 7 LEU A C 7
ATOM 8846 O O . LEU A 1 7 ? 5.173 -5.474 -2.212 1.00 0.00 7 LEU A O 7
ATOM 8862 N N . ASP A 1 8 ? 6.444 -3.673 -2.670 1.00 0.00 8 ASP A N 7
ATOM 8863 C CA . ASP A 1 8 ? 7.132 -4.276 -3.817 1.00 0.00 8 ASP A CA 7
ATOM 8864 C C . ASP A 1 8 ? 8.618 -3.875 -3.911 1.00 0.00 8 ASP A C 7
ATOM 8865 O O . ASP A 1 8 ? 8.978 -2.697 -3.844 1.00 0.00 8 ASP A O 7
ATOM 8874 N N . LYS A 1 9 ? 9.490 -4.867 -4.119 1.00 0.00 9 LYS A N 7
ATOM 8875 C CA . LYS A 1 9 ? 10.918 -4.697 -4.448 1.00 0.00 9 LYS A CA 7
ATOM 8876 C C . LYS A 1 9 ? 11.170 -4.181 -5.879 1.00 0.00 9 LYS A C 7
ATOM 8877 O O . LYS A 1 9 ? 12.295 -3.800 -6.201 1.00 0.00 9 LYS A O 7
ATOM 8896 N N . ASN A 1 10 ? 10.141 -4.181 -6.733 1.00 0.00 10 ASN A N 7
ATOM 8897 C CA . ASN A 1 10 ? 10.177 -3.816 -8.154 1.00 0.00 10 ASN A CA 7
ATOM 8898 C C . ASN A 1 10 ? 9.128 -2.735 -8.499 1.00 0.00 10 ASN A C 7
ATOM 8899 O O . ASN A 1 10 ? 8.015 -2.735 -7.968 1.00 0.00 10 ASN A O 7
ATOM 8910 N N . LYS A 1 11 ? 9.476 -1.822 -9.418 1.00 0.00 11 LYS A N 7
ATOM 8911 C CA . LYS A 1 11 ? 8.630 -0.679 -9.809 1.00 0.00 11 LYS A CA 7
ATOM 8912 C C . LYS A 1 11 ? 7.623 -0.992 -10.919 1.00 0.00 11 LYS A C 7
ATOM 8913 O O . LYS A 1 11 ? 6.477 -0.551 -10.847 1.00 0.00 11 LYS A O 7
ATOM 8932 N N . GLU A 1 12 ? 8.018 -1.783 -11.916 1.00 0.00 12 GLU A N 7
ATOM 8933 C CA . GLU A 1 12 ? 7.173 -2.117 -13.072 1.00 0.00 12 GLU A CA 7
ATOM 8934 C C . GLU A 1 12 ? 5.924 -2.907 -12.655 1.00 0.00 12 GLU A C 7
ATOM 8935 O O . GLU A 1 12 ? 4.815 -2.565 -13.065 1.00 0.00 12 GLU A O 7
ATOM 8947 N N . GLN A 1 13 ? 6.081 -3.916 -11.791 1.00 0.00 13 GLN A N 7
ATOM 8948 C CA . GLN A 1 13 ? 4.971 -4.729 -11.278 1.00 0.00 13 GLN A CA 7
ATOM 8949 C C . GLN A 1 13 ? 4.001 -3.910 -10.409 1.00 0.00 13 GLN A C 7
ATOM 8950 O O . GLN A 1 13 ? 2.783 -4.079 -10.512 1.00 0.00 13 GLN A O 7
ATOM 8964 N N . ALA A 1 14 ? 4.518 -2.978 -9.603 1.00 0.00 14 ALA A N 7
ATOM 8965 C CA . ALA A 1 14 ? 3.708 -2.105 -8.757 1.00 0.00 14 ALA A CA 7
ATOM 8966 C C . ALA A 1 14 ? 2.887 -1.090 -9.572 1.00 0.00 14 ALA A C 7
ATOM 8967 O O . ALA A 1 14 ? 1.690 -0.941 -9.330 1.00 0.00 14 ALA A O 7
ATOM 8974 N N . GLU A 1 15 ? 3.477 -0.435 -10.577 1.00 0.00 15 GLU A N 7
ATOM 8975 C CA . GLU A 1 15 ? 2.731 0.470 -11.468 1.00 0.00 15 GLU A CA 7
ATOM 8976 C C . GLU A 1 15 ? 1.734 -0.281 -12.368 1.00 0.00 15 GLU A C 7
ATOM 8977 O O . GLU A 1 15 ? 0.629 0.212 -12.606 1.00 0.00 15 GLU A O 7
ATOM 8989 N N . LYS A 1 16 ? 2.070 -1.501 -12.810 1.00 0.00 16 LYS A N 7
ATOM 8990 C CA . LYS A 1 16 ? 1.157 -2.391 -13.547 1.00 0.00 16 LYS A CA 7
ATOM 8991 C C . LYS A 1 16 ? -0.076 -2.748 -12.708 1.00 0.00 16 LYS A C 7
ATOM 8992 O O . LYS A 1 16 ? -1.197 -2.621 -13.194 1.00 0.00 16 LYS A O 7
ATOM 9011 N N . LEU A 1 17 ? 0.102 -3.096 -11.430 1.00 0.00 17 LEU A N 7
ATOM 9012 C CA . LEU A 1 17 ? -0.991 -3.335 -10.492 1.00 0.00 17 LEU A CA 7
ATOM 9013 C C . LEU A 1 17 ? -1.796 -2.061 -10.221 1.00 0.00 17 LEU A C 7
ATOM 9014 O O . LEU A 1 17 ? -3.023 -2.116 -10.252 1.00 0.00 17 LEU A O 7
ATOM 9030 N N . ALA A 1 18 ? -1.141 -0.911 -10.026 1.00 0.00 18 ALA A N 7
ATOM 9031 C CA . ALA A 1 18 ? -1.814 0.377 -9.839 1.00 0.00 18 ALA A CA 7
ATOM 9032 C C . ALA A 1 18 ? -2.762 0.702 -11.015 1.00 0.00 18 ALA A C 7
ATOM 9033 O O . ALA A 1 18 ? -3.872 1.196 -10.801 1.00 0.00 18 ALA A O 7
ATOM 9040 N N . LYS A 1 19 ? -2.367 0.334 -12.245 1.00 0.00 19 LYS A N 7
ATOM 9041 C CA . LYS A 1 19 ? -3.177 0.495 -13.465 1.00 0.00 19 LYS A CA 7
ATOM 9042 C C . LYS A 1 19 ? -4.352 -0.491 -13.541 1.00 0.00 19 LYS A C 7
ATOM 9043 O O . LYS A 1 19 ? -5.440 -0.105 -13.964 1.00 0.00 19 LYS A O 7
ATOM 9062 N N . GLU A 1 20 ? -4.173 -1.736 -13.091 1.00 0.00 20 GLU A N 7
ATOM 9063 C CA . GLU A 1 20 ? -5.263 -2.728 -13.003 1.00 0.00 20 GLU A CA 7
ATOM 9064 C C . GLU A 1 20 ? -6.304 -2.371 -11.928 1.00 0.00 20 GLU A C 7
ATOM 9065 O O . GLU A 1 20 ? -7.502 -2.591 -12.115 1.00 0.00 20 GLU A O 7
ATOM 9077 N N . VAL A 1 21 ? -5.837 -1.831 -10.797 1.00 0.00 21 VAL A N 7
ATOM 9078 C CA . VAL A 1 21 ? -6.616 -1.650 -9.561 1.00 0.00 21 VAL A CA 7
ATOM 9079 C C . VAL A 1 21 ? -7.160 -0.226 -9.350 1.00 0.00 21 VAL A C 7
ATOM 9080 O O . VAL A 1 21 ? -7.905 0.023 -8.401 1.00 0.00 21 VAL A O 7
ATOM 9093 N N . GLY A 1 22 ? -6.814 0.715 -10.236 1.00 0.00 22 GLY A N 7
ATOM 9094 C CA . GLY A 1 22 ? -7.306 2.100 -10.238 1.00 0.00 22 GLY A CA 7
ATOM 9095 C C . GLY A 1 22 ? -6.679 3.030 -9.186 1.00 0.00 22 GLY A C 7
ATOM 9096 O O . GLY A 1 22 ? -7.176 4.138 -8.976 1.00 0.00 22 GLY A O 7
ATOM 9100 N N . VAL A 1 23 ? -5.608 2.595 -8.510 1.00 0.00 23 VAL A N 7
ATOM 9101 C CA . VAL A 1 23 ? -4.908 3.358 -7.455 1.00 0.00 23 VAL A CA 7
ATOM 9102 C C . VAL A 1 23 ? -3.816 4.268 -8.043 1.00 0.00 23 VAL A C 7
ATOM 9103 O O . VAL A 1 23 ? -3.177 3.922 -9.034 1.00 0.00 23 VAL A O 7
ATOM 9116 N N . THR A 1 24 ? -3.597 5.439 -7.430 1.00 0.00 24 THR A N 7
ATOM 9117 C CA . THR A 1 24 ? -2.575 6.429 -7.845 1.00 0.00 24 THR A CA 7
ATOM 9118 C C . THR A 1 24 ? -1.644 6.916 -6.714 1.00 0.00 24 THR A C 7
ATOM 9119 O O . THR A 1 24 ? -0.705 7.669 -6.974 1.00 0.00 24 THR A O 7
ATOM 9130 N N . GLU A 1 25 ? -1.852 6.486 -5.464 1.00 0.00 25 GLU A N 7
ATOM 9131 C CA . GLU A 1 25 ? -0.970 6.806 -4.329 1.00 0.00 25 GLU A CA 7
ATOM 9132 C C . GLU A 1 25 ? 0.235 5.856 -4.291 1.00 0.00 25 GLU A C 7
ATOM 9133 O O . GLU A 1 25 ? 0.118 4.692 -3.895 1.00 0.00 25 GLU A O 7
ATOM 9145 N N . ILE A 1 26 ? 1.395 6.363 -4.717 1.00 0.00 26 ILE A N 7
ATOM 9146 C CA . ILE A 1 26 ? 2.649 5.610 -4.858 1.00 0.00 26 ILE A CA 7
ATOM 9147 C C . ILE A 1 26 ? 3.804 6.365 -4.174 1.00 0.00 26 ILE A C 7
ATOM 9148 O O . ILE A 1 26 ? 3.973 7.569 -4.386 1.00 0.00 26 ILE A O 7
ATOM 9164 N N . TYR A 1 27 ? 4.612 5.653 -3.384 1.00 0.00 27 TYR A N 7
ATOM 9165 C CA . TYR A 1 27 ? 5.784 6.154 -2.656 1.00 0.00 27 TYR A CA 7
ATOM 9166 C C . TYR A 1 27 ? 7.014 5.276 -2.941 1.00 0.00 27 TYR A C 7
ATOM 9167 O O . TYR A 1 27 ? 6.884 4.076 -3.193 1.00 0.00 27 TYR A O 7
ATOM 9185 N N . GLU A 1 28 ? 8.215 5.858 -2.891 1.00 0.00 28 GLU A N 7
ATOM 9186 C CA . GLU A 1 28 ? 9.473 5.170 -3.224 1.00 0.00 28 GLU A CA 7
ATOM 9187 C C . GLU A 1 28 ? 10.588 5.480 -2.206 1.00 0.00 28 GLU A C 7
ATOM 9188 O O . GLU A 1 28 ? 10.755 6.634 -1.801 1.00 0.00 28 GLU A O 7
ATOM 9200 N N . SER A 1 29 ? 11.365 4.465 -1.802 1.00 0.00 29 SER A N 7
ATOM 9201 C CA . SER A 1 29 ? 12.509 4.612 -0.881 1.00 0.00 29 SER A CA 7
ATOM 9202 C C . SER A 1 29 ? 13.477 3.421 -0.942 1.00 0.00 29 SER A C 7
ATOM 9203 O O . SER A 1 29 ? 13.090 2.308 -1.296 1.00 0.00 29 SER A O 7
ATOM 9211 N N . ASP A 1 30 ? 14.745 3.629 -0.576 1.00 0.00 30 ASP A N 7
ATOM 9212 C CA . ASP A 1 30 ? 15.713 2.546 -0.337 1.00 0.00 30 ASP A CA 7
ATOM 9213 C C . ASP A 1 30 ? 15.502 1.909 1.051 1.00 0.00 30 ASP A C 7
ATOM 9214 O O . ASP A 1 30 ? 15.599 0.692 1.215 1.00 0.00 30 ASP A O 7
ATOM 9223 N N . ASN A 1 31 ? 15.116 2.725 2.038 1.00 0.00 31 ASN A N 7
ATOM 9224 C CA . ASN A 1 31 ? 14.700 2.323 3.383 1.00 0.00 31 ASN A CA 7
ATOM 9225 C C . ASN A 1 31 ? 13.208 1.928 3.401 1.00 0.00 31 ASN A C 7
ATOM 9226 O O . ASN A 1 31 ? 12.461 2.332 4.292 1.00 0.00 31 ASN A O 7
ATOM 9237 N N . LEU A 1 32 ? 12.747 1.168 2.404 1.00 0.00 32 LEU A N 7
ATOM 9238 C CA . LEU A 1 32 ? 11.325 0.901 2.150 1.00 0.00 32 LEU A CA 7
ATOM 9239 C C . LEU A 1 32 ? 10.586 0.312 3.364 1.00 0.00 32 LEU A C 7
ATOM 9240 O O . LEU A 1 32 ? 9.492 0.749 3.718 1.00 0.00 32 LEU A O 7
ATOM 9256 N N . GLU A 1 33 ? 11.222 -0.630 4.052 1.00 0.00 33 GLU A N 7
ATOM 9257 C CA . GLU A 1 33 ? 10.702 -1.261 5.265 1.00 0.00 33 GLU A CA 7
ATOM 9258 C C . GLU A 1 33 ? 10.621 -0.323 6.486 1.00 0.00 33 GLU A C 7
ATOM 9259 O O . GLU A 1 33 ? 9.751 -0.500 7.337 1.00 0.00 33 GLU A O 7
ATOM 9271 N N . GLU A 1 34 ? 11.486 0.690 6.580 1.00 0.00 34 GLU A N 7
ATOM 9272 C CA . GLU A 1 34 ? 11.384 1.757 7.586 1.00 0.00 34 GLU A CA 7
ATOM 9273 C C . GLU A 1 34 ? 10.346 2.818 7.178 1.00 0.00 34 GLU A C 7
ATOM 9274 O O . GLU A 1 34 ? 9.635 3.361 8.022 1.00 0.00 34 GLU A O 7
ATOM 9286 N N . LEU A 1 35 ? 10.202 3.067 5.873 1.00 0.00 35 LEU A N 7
ATOM 9287 C CA . LEU A 1 35 ? 9.234 4.011 5.298 1.00 0.00 35 LEU A CA 7
ATOM 9288 C C . LEU A 1 35 ? 7.796 3.520 5.534 1.00 0.00 35 LEU A C 7
ATOM 9289 O O . LEU A 1 35 ? 6.933 4.293 5.942 1.00 0.00 35 LEU A O 7
ATOM 9305 N N . TYR A 1 36 ? 7.564 2.214 5.398 1.00 0.00 36 TYR A N 7
ATOM 9306 C CA . TYR A 1 36 ? 6.328 1.525 5.793 1.00 0.00 36 TYR A CA 7
ATOM 9307 C C . TYR A 1 36 ? 5.913 1.842 7.242 1.00 0.00 36 TYR A C 7
ATOM 9308 O O . TYR A 1 36 ? 4.765 2.233 7.482 1.00 0.00 36 TYR A O 7
ATOM 9326 N N . ARG A 1 37 ? 6.853 1.761 8.194 1.00 0.00 37 ARG A N 7
ATOM 9327 C CA . ARG A 1 37 ? 6.626 2.098 9.614 1.00 0.00 37 ARG A CA 7
ATOM 9328 C C . ARG A 1 37 ? 6.300 3.578 9.792 1.00 0.00 37 ARG A C 7
ATOM 9329 O O . ARG A 1 37 ? 5.335 3.921 10.469 1.00 0.00 37 ARG A O 7
ATOM 9350 N N . GLU A 1 38 ? 7.076 4.444 9.146 1.00 0.00 38 GLU A N 7
ATOM 9351 C CA . GLU A 1 38 ? 6.938 5.906 9.221 1.00 0.00 38 GLU A CA 7
ATOM 9352 C C . GLU A 1 38 ? 5.595 6.415 8.667 1.00 0.00 38 GLU A C 7
ATOM 9353 O O . GLU A 1 38 ? 5.019 7.350 9.228 1.00 0.00 38 GLU A O 7
ATOM 9365 N N . ILE A 1 39 ? 5.055 5.782 7.617 1.00 0.00 39 ILE A N 7
ATOM 9366 C CA . ILE A 1 39 ? 3.721 6.093 7.079 1.00 0.00 39 ILE A CA 7
ATOM 9367 C C . ILE A 1 39 ? 2.628 5.644 8.061 1.00 0.00 39 ILE A C 7
ATOM 9368 O O . ILE A 1 39 ? 1.802 6.458 8.471 1.00 0.00 39 ILE A O 7
ATOM 9384 N N . LYS A 1 40 ? 2.637 4.381 8.506 1.00 0.00 40 LYS A N 7
ATOM 9385 C CA . LYS A 1 40 ? 1.599 3.829 9.390 1.00 0.00 40 LYS A CA 7
ATOM 9386 C C . LYS A 1 40 ? 1.578 4.447 10.786 1.00 0.00 40 LYS A C 7
ATOM 9387 O O . LYS A 1 40 ? 0.500 4.644 11.342 1.00 0.00 40 LYS A O 7
ATOM 9406 N N . GLU A 1 41 ? 2.730 4.861 11.308 1.00 0.00 41 GLU A N 7
ATOM 9407 C CA . GLU A 1 41 ? 2.810 5.661 12.534 1.00 0.00 41 GLU A CA 7
ATOM 9408 C C . GLU A 1 41 ? 1.987 6.955 12.463 1.00 0.00 41 GLU A C 7
ATOM 9409 O O . GLU A 1 41 ? 1.394 7.359 13.467 1.00 0.00 41 GLU A O 7
ATOM 9421 N N . ARG A 1 42 ? 1.921 7.599 11.288 1.00 0.00 42 ARG A N 7
ATOM 9422 C CA . ARG A 1 42 ? 1.085 8.786 11.067 1.00 0.00 42 ARG A CA 7
ATOM 9423 C C . ARG A 1 42 ? -0.401 8.419 10.938 1.00 0.00 42 ARG A C 7
ATOM 9424 O O . ARG A 1 42 ? -1.250 9.100 11.506 1.00 0.00 42 ARG A O 7
ATOM 9445 N N . ILE A 1 43 ? -0.721 7.318 10.255 1.00 0.00 43 ILE A N 7
ATOM 9446 C CA . ILE A 1 43 ? -2.100 6.815 10.093 1.00 0.00 43 ILE A CA 7
ATOM 9447 C C . ILE A 1 43 ? -2.758 6.511 11.443 1.00 0.00 43 ILE A C 7
ATOM 9448 O O . ILE A 1 43 ? -3.906 6.887 11.656 1.00 0.00 43 ILE A O 7
ATOM 9464 N N . GLU A 1 44 ? -2.037 5.881 12.369 1.00 0.00 44 GLU A N 7
ATOM 9465 C CA . GLU A 1 44 ? -2.580 5.472 13.677 1.00 0.00 44 GLU A CA 7
ATOM 9466 C C . GLU A 1 44 ? -2.969 6.660 14.577 1.00 0.00 44 GLU A C 7
ATOM 9467 O O . GLU A 1 44 ? -3.920 6.559 15.356 1.00 0.00 44 GLU A O 7
ATOM 9479 N N . ARG A 1 45 ? -2.255 7.790 14.466 1.00 0.00 45 ARG A N 7
ATOM 9480 C CA . ARG A 1 45 ? -2.572 9.045 15.176 1.00 0.00 45 ARG A CA 7
ATOM 9481 C C . ARG A 1 45 ? -3.596 9.922 14.458 1.00 0.00 45 ARG A C 7
ATOM 9482 O O . ARG A 1 45 ? -4.479 10.485 15.102 1.00 0.00 45 ARG A O 7
ATOM 9503 N N . GLU A 1 46 ? -3.507 10.016 13.132 1.00 0.00 46 GLU A N 7
ATOM 9504 C CA . GLU A 1 46 ? -4.476 10.776 12.318 1.00 0.00 46 GLU A CA 7
ATOM 9505 C C . GLU A 1 46 ? -5.862 10.110 12.236 1.00 0.00 46 GLU A C 7
ATOM 9506 O O . GLU A 1 46 ? -6.875 10.806 12.150 1.00 0.00 46 GLU A O 7
ATOM 9518 N N . ASN A 1 47 ? -5.919 8.777 12.300 1.00 0.00 47 ASN A N 7
ATOM 9519 C CA . ASN A 1 47 ? -7.145 7.980 12.335 1.00 0.00 47 ASN A CA 7
ATOM 9520 C C . ASN A 1 47 ? -7.086 6.982 13.516 1.00 0.00 47 ASN A C 7
ATOM 9521 O O . ASN A 1 47 ? -6.564 5.877 13.355 1.00 0.00 47 ASN A O 7
ATOM 9532 N N . PRO A 1 48 ? -7.651 7.307 14.699 1.00 0.00 48 PRO A N 7
ATOM 9533 C CA . PRO A 1 48 ? -7.635 6.402 15.857 1.00 0.00 48 PRO A CA 7
ATOM 9534 C C . PRO A 1 48 ? -8.489 5.134 15.652 1.00 0.00 48 PRO A C 7
ATOM 9535 O O . PRO A 1 48 ? -8.277 4.127 16.329 1.00 0.00 48 PRO A O 7
ATOM 9546 N N . ASN A 1 49 ? -9.416 5.164 14.684 1.00 0.00 49 ASN A N 7
ATOM 9547 C CA . ASN A 1 49 ? -10.255 4.037 14.253 1.00 0.00 49 ASN A CA 7
ATOM 9548 C C . ASN A 1 49 ? -9.713 3.332 12.982 1.00 0.00 49 ASN A C 7
ATOM 9549 O O . ASN A 1 49 ? -10.468 2.660 12.274 1.00 0.00 49 ASN A O 7
ATOM 9560 N N . ALA A 1 50 ? -8.423 3.509 12.656 1.00 0.00 50 ALA A N 7
ATOM 9561 C CA . ALA A 1 50 ? -7.749 2.832 11.546 1.00 0.00 50 ALA A CA 7
ATOM 9562 C C . ALA A 1 50 ? -7.660 1.303 11.721 1.00 0.00 50 ALA A C 7
ATOM 9563 O O . ALA A 1 50 ? -7.578 0.786 12.840 1.00 0.00 50 ALA A O 7
ATOM 9570 N N . THR A 1 51 ? -7.592 0.593 10.592 1.00 0.00 51 THR A N 7
ATOM 9571 C CA . THR A 1 51 ? -7.296 -0.844 10.503 1.00 0.00 51 THR A CA 7
ATOM 9572 C C . THR A 1 51 ? -6.124 -1.019 9.544 1.00 0.00 51 THR A C 7
ATOM 9573 O O . THR A 1 51 ? -6.156 -0.492 8.430 1.00 0.00 51 THR A O 7
ATOM 9584 N N . ILE A 1 52 ? -5.080 -1.731 9.972 1.00 0.00 52 ILE A N 7
ATOM 9585 C CA . ILE A 1 52 ? -3.841 -1.908 9.207 1.00 0.00 52 ILE A CA 7
ATOM 9586 C C . ILE A 1 52 ? -3.911 -3.213 8.407 1.00 0.00 52 ILE A C 7
ATOM 9587 O O . ILE A 1 52 ? -4.031 -4.298 8.980 1.00 0.00 52 ILE A O 7
ATOM 9603 N N . LEU A 1 53 ? -3.790 -3.094 7.083 1.00 0.00 53 LEU A N 7
ATOM 9604 C CA . LEU A 1 53 ? -3.636 -4.206 6.144 1.00 0.00 53 LEU A CA 7
ATOM 9605 C C . LEU A 1 53 ? -2.348 -4.027 5.327 1.00 0.00 53 LEU A C 7
ATOM 9606 O O . LEU A 1 53 ? -2.022 -2.902 4.939 1.00 0.00 53 LEU A O 7
ATOM 9622 N N . THR A 1 54 ? -1.624 -5.119 5.071 1.00 0.00 54 THR A N 7
ATOM 9623 C CA . THR A 1 54 ? -0.365 -5.128 4.298 1.00 0.00 54 THR A CA 7
ATOM 9624 C C . THR A 1 54 ? -0.283 -6.360 3.384 1.00 0.00 54 THR A C 7
ATOM 9625 O O . THR A 1 54 ? -0.582 -7.472 3.827 1.00 0.00 54 THR A O 7
ATOM 9636 N N . VAL A 1 55 ? 0.132 -6.186 2.122 1.00 0.00 55 VAL A N 7
ATOM 9637 C CA . VAL A 1 55 ? 0.306 -7.267 1.120 1.00 0.00 55 VAL A CA 7
ATOM 9638 C C . VAL A 1 55 ? 1.595 -7.128 0.303 1.00 0.00 55 VAL A C 7
ATOM 9639 O O . VAL A 1 55 ? 2.136 -6.033 0.152 1.00 0.00 55 VAL A O 7
ATOM 9652 N N . THR A 1 56 ? 2.048 -8.250 -0.267 1.00 0.00 56 THR A N 7
ATOM 9653 C CA . THR A 1 56 ? 3.255 -8.367 -1.115 1.00 0.00 56 THR A CA 7
ATOM 9654 C C . THR A 1 56 ? 2.993 -9.005 -2.492 1.00 0.00 56 THR A C 7
ATOM 9655 O O . THR A 1 56 ? 3.923 -9.150 -3.287 1.00 0.00 56 THR A O 7
ATOM 9666 N N . ASP A 1 57 ? 1.747 -9.394 -2.800 1.00 0.00 57 ASP A N 7
ATOM 9667 C CA . ASP A 1 57 ? 1.366 -10.123 -4.022 1.00 0.00 57 ASP A CA 7
ATOM 9668 C C . ASP A 1 57 ? 0.113 -9.510 -4.696 1.00 0.00 57 ASP A C 7
ATOM 9669 O O . ASP A 1 57 ? -0.883 -9.270 -4.003 1.00 0.00 57 ASP A O 7
ATOM 9678 N N . PRO A 1 58 ? 0.118 -9.252 -6.022 1.00 0.00 58 PRO A N 7
ATOM 9679 C CA . PRO A 1 58 ? -0.998 -8.611 -6.728 1.00 0.00 58 PRO A CA 7
ATOM 9680 C C . PRO A 1 58 ? -2.270 -9.440 -6.743 1.00 0.00 58 PRO A C 7
ATOM 9681 O O . PRO A 1 58 ? -3.339 -8.848 -6.741 1.00 0.00 58 PRO A O 7
ATOM 9692 N N . ASN A 1 59 ? -2.205 -10.770 -6.738 1.00 0.00 59 ASN A N 7
ATOM 9693 C CA . ASN A 1 59 ? -3.413 -11.597 -6.678 1.00 0.00 59 ASN A CA 7
ATOM 9694 C C . ASN A 1 59 ? -4.114 -11.453 -5.314 1.00 0.00 59 ASN A C 7
ATOM 9695 O O . ASN A 1 59 ? -5.338 -11.374 -5.255 1.00 0.00 59 ASN A O 7
ATOM 9706 N N . GLU A 1 60 ? -3.350 -11.336 -4.225 1.00 0.00 60 GLU A N 7
ATOM 9707 C CA . GLU A 1 60 ? -3.893 -11.113 -2.882 1.00 0.00 60 GLU A CA 7
ATOM 9708 C C . GLU A 1 60 ? -4.410 -9.671 -2.717 1.00 0.00 60 GLU A C 7
ATOM 9709 O O . GLU A 1 60 ? -5.533 -9.471 -2.252 1.00 0.00 60 GLU A O 7
ATOM 9721 N N . LEU A 1 61 ? -3.655 -8.667 -3.189 1.00 0.00 61 LEU A N 7
ATOM 9722 C CA . LEU A 1 61 ? -4.102 -7.267 -3.245 1.00 0.00 61 LEU A CA 7
ATOM 9723 C C . LEU A 1 61 ? -5.381 -7.135 -4.088 1.00 0.00 61 LEU A C 7
ATOM 9724 O O . LEU A 1 61 ? -6.344 -6.511 -3.644 1.00 0.00 61 LEU A O 7
ATOM 9740 N N . LYS A 1 62 ? -5.431 -7.785 -5.258 1.00 0.00 62 LYS A N 7
ATOM 9741 C CA . LYS A 1 62 ? -6.592 -7.799 -6.156 1.00 0.00 62 LYS A CA 7
ATOM 9742 C C . LYS A 1 62 ? -7.817 -8.421 -5.479 1.00 0.00 62 LYS A C 7
ATOM 9743 O O . LYS A 1 62 ? -8.883 -7.816 -5.523 1.00 0.00 62 LYS A O 7
ATOM 9762 N N . LYS A 1 63 ? -7.673 -9.549 -4.767 1.00 0.00 63 LYS A N 7
ATOM 9763 C CA . LYS A 1 63 ? -8.758 -10.169 -3.973 1.00 0.00 63 LYS A CA 7
ATOM 9764 C C . LYS A 1 63 ? -9.312 -9.240 -2.881 1.00 0.00 63 LYS A C 7
ATOM 9765 O O . LYS A 1 63 ? -10.519 -9.241 -2.643 1.00 0.00 63 LYS A O 7
ATOM 9784 N N . ILE A 1 64 ? -8.464 -8.425 -2.247 1.00 0.00 64 ILE A N 7
ATOM 9785 C CA . ILE A 1 64 ? -8.884 -7.423 -1.249 1.00 0.00 64 ILE A CA 7
ATOM 9786 C C . ILE A 1 64 ? -9.602 -6.245 -1.935 1.00 0.00 64 ILE A C 7
ATOM 9787 O O . ILE A 1 64 ? -10.705 -5.865 -1.539 1.00 0.00 64 ILE A O 7
ATOM 9803 N N . GLN A 1 65 ? -9.011 -5.690 -2.996 1.00 0.00 65 GLN A N 7
ATOM 9804 C CA . GLN A 1 65 ? -9.560 -4.549 -3.738 1.00 0.00 65 GLN A CA 7
ATOM 9805 C C . GLN A 1 65 ? -10.793 -4.885 -4.591 1.00 0.00 65 GLN A C 7
ATOM 9806 O O . GLN A 1 65 ? -11.577 -3.985 -4.892 1.00 0.00 65 GLN A O 7
ATOM 9820 N N . ASP A 1 66 ? -11.023 -6.157 -4.924 1.00 0.00 66 ASP A N 7
ATOM 9821 C CA . ASP A 1 66 ? -12.267 -6.618 -5.550 1.00 0.00 66 ASP A CA 7
ATOM 9822 C C . ASP A 1 66 ? -13.495 -6.352 -4.647 1.00 0.00 66 ASP A C 7
ATOM 9823 O O . ASP A 1 66 ? -14.590 -6.090 -5.149 1.00 0.00 66 ASP A O 7
ATOM 9832 N N . GLU A 1 67 ? -13.315 -6.374 -3.318 1.00 0.00 67 GLU A N 7
ATOM 9833 C CA . GLU A 1 67 ? -14.342 -6.016 -2.326 1.00 0.00 67 GLU A CA 7
ATOM 9834 C C . GLU A 1 67 ? -14.375 -4.505 -2.012 1.00 0.00 67 GLU A C 7
ATOM 9835 O O . GLU A 1 67 ? -15.400 -3.987 -1.563 1.00 0.00 67 GLU A O 7
ATOM 9847 N N . GLY A 1 68 ? -13.267 -3.789 -2.245 1.00 0.00 68 GLY A N 7
ATOM 9848 C CA . GLY A 1 68 ? -13.144 -2.332 -2.073 1.00 0.00 68 GLY A CA 7
ATOM 9849 C C . GLY A 1 68 ? -13.306 -1.830 -0.631 1.00 0.00 68 GLY A C 7
ATOM 9850 O O . GLY A 1 68 ? -13.707 -0.687 -0.401 1.00 0.00 68 GLY A O 7
ATOM 9854 N N . LYS A 1 69 ? -12.999 -2.692 0.342 1.00 0.00 69 LYS A N 7
ATOM 9855 C CA . LYS A 1 69 ? -13.174 -2.528 1.800 1.00 0.00 69 LYS A CA 7
ATOM 9856 C C . LYS A 1 69 ? -12.137 -1.602 2.470 1.00 0.00 69 LYS A C 7
ATOM 9857 O O . LYS A 1 69 ? -11.621 -1.909 3.546 1.00 0.00 69 LYS A O 7
ATOM 9876 N N . VAL A 1 70 ? -11.793 -0.488 1.819 1.00 0.00 70 VAL A N 7
ATOM 9877 C CA . VAL A 1 70 ? -10.665 0.394 2.180 1.00 0.00 70 VAL A CA 7
ATOM 9878 C C . VAL A 1 70 ? -11.030 1.880 2.050 1.00 0.00 70 VAL A C 7
ATOM 9879 O O . VAL A 1 70 ? -11.767 2.264 1.141 1.00 0.00 70 VAL A O 7
ATOM 9892 N N . ASP A 1 71 ? -10.482 2.728 2.927 1.00 0.00 71 ASP A N 7
ATOM 9893 C CA . ASP A 1 71 ? -10.612 4.194 2.858 1.00 0.00 71 ASP A CA 7
ATOM 9894 C C . ASP A 1 71 ? -9.488 4.847 2.021 1.00 0.00 71 ASP A C 7
ATOM 9895 O O . ASP A 1 71 ? -9.746 5.813 1.298 1.00 0.00 71 ASP A O 7
ATOM 9904 N N . ARG A 1 72 ? -8.257 4.300 2.071 1.00 0.00 72 ARG A N 7
ATOM 9905 C CA . ARG A 1 72 ? -7.133 4.628 1.162 1.00 0.00 72 ARG A CA 7
ATOM 9906 C C . ARG A 1 72 ? -6.150 3.461 0.987 1.00 0.00 72 ARG A C 7
ATOM 9907 O O . ARG A 1 72 ? -5.844 2.748 1.944 1.00 0.00 72 ARG A O 7
ATOM 9928 N N . ILE A 1 73 ? -5.651 3.291 -0.237 1.00 0.00 73 ILE A N 7
ATOM 9929 C CA . ILE A 1 73 ? -4.665 2.273 -0.635 1.00 0.00 73 ILE A CA 7
ATOM 9930 C C . ILE A 1 73 ? -3.365 2.997 -0.998 1.00 0.00 73 ILE A C 7
ATOM 9931 O O . ILE A 1 73 ? -3.402 3.986 -1.732 1.00 0.00 73 ILE A O 7
ATOM 9947 N N . ILE A 1 74 ? -2.227 2.522 -0.493 1.00 0.00 74 ILE A N 7
ATOM 9948 C CA . ILE A 1 74 ? -0.910 3.143 -0.689 1.00 0.00 74 ILE A CA 7
ATOM 9949 C C . ILE A 1 74 ? 0.099 2.083 -1.159 1.00 0.00 74 ILE A C 7
ATOM 9950 O O . ILE A 1 74 ? 0.274 1.049 -0.509 1.00 0.00 74 ILE A O 7
ATOM 9966 N N . LEU A 1 75 ? 0.783 2.338 -2.277 1.00 0.00 75 LEU A N 7
ATOM 9967 C CA . LEU A 1 75 ? 1.785 1.440 -2.865 1.00 0.00 75 LEU A CA 7
ATOM 9968 C C . LEU A 1 75 ? 3.193 1.952 -2.545 1.00 0.00 75 LEU A C 7
ATOM 9969 O O . LEU A 1 75 ? 3.531 3.097 -2.838 1.00 0.00 75 LEU A O 7
ATOM 9985 N N . LEU A 1 76 ? 4.018 1.099 -1.947 1.00 0.00 76 LEU A N 7
ATOM 9986 C CA . LEU A 1 76 ? 5.384 1.387 -1.521 1.00 0.00 76 LEU A CA 7
ATOM 9987 C C . LEU A 1 76 ? 6.367 0.545 -2.351 1.00 0.00 76 LEU A C 7
ATOM 9988 O O . LEU A 1 76 ? 6.306 -0.687 -2.351 1.00 0.00 76 LEU A O 7
ATOM 10004 N N . ILE A 1 77 ? 7.287 1.222 -3.041 1.00 0.00 77 ILE A N 7
ATOM 10005 C CA . ILE A 1 77 ? 8.215 0.637 -4.016 1.00 0.00 77 ILE A CA 7
ATOM 10006 C C . ILE A 1 77 ? 9.666 0.833 -3.555 1.00 0.00 77 ILE A C 7
ATOM 10007 O O . ILE A 1 77 ? 10.056 1.931 -3.149 1.00 0.00 77 ILE A O 7
ATOM 10023 N N . LYS A 1 78 ? 10.499 -0.208 -3.658 1.00 0.00 78 LYS A N 7
ATOM 10024 C CA . LYS A 1 78 ? 11.910 -0.149 -3.247 1.00 0.00 78 LYS A CA 7
ATOM 10025 C C . LYS A 1 78 ? 12.819 0.374 -4.368 1.00 0.00 78 LYS A C 7
ATOM 10026 O O . LYS A 1 78 ? 12.641 0.014 -5.534 1.00 0.00 78 LYS A O 7
ATOM 10045 N N . GLY A 1 79 ? 13.787 1.223 -4.020 1.00 0.00 79 GLY A N 7
ATOM 10046 C CA . GLY A 1 79 ? 14.676 1.893 -4.981 1.00 0.00 79 GLY A CA 7
ATOM 10047 C C . GLY A 1 79 ? 15.643 0.934 -5.698 1.00 0.00 79 GLY A C 7
ATOM 10048 O O . GLY A 1 79 ? 16.282 0.091 -5.062 1.00 0.00 79 GLY A O 7
ATOM 10052 N N . SER A 1 80 ? 15.720 1.035 -7.030 1.00 0.00 80 SER A N 7
ATOM 10053 C CA . SER A 1 80 ? 16.422 0.074 -7.902 1.00 0.00 80 SER A CA 7
ATOM 10054 C C . SER A 1 80 ? 17.951 0.225 -7.938 1.00 0.00 80 SER A C 7
ATOM 10055 O O . SER A 1 80 ? 18.666 -0.780 -7.956 1.00 0.00 80 SER A O 7
ATOM 10063 N N . LEU A 1 81 ? 18.461 1.464 -7.983 1.00 0.00 81 LEU A N 7
ATOM 10064 C CA . LEU A 1 81 ? 19.894 1.779 -8.132 1.00 0.00 81 LEU A CA 7
ATOM 10065 C C . LEU A 1 81 ? 20.584 2.088 -6.789 1.00 0.00 81 LEU A C 7
ATOM 10066 O O . LEU A 1 81 ? 21.809 2.032 -6.671 1.00 0.00 81 LEU A O 7
ATOM 10082 N N . GLU A 1 82 ? 19.806 2.394 -5.756 1.00 0.00 82 GLU A N 7
ATOM 10083 C CA . GLU A 1 82 ? 20.294 2.737 -4.422 1.00 0.00 82 GLU A CA 7
ATOM 10084 C C . GLU A 1 82 ? 20.947 1.516 -3.743 1.00 0.00 82 GLU A C 7
ATOM 10085 O O . GLU A 1 82 ? 20.465 0.386 -3.856 1.00 0.00 82 GLU A O 7
ATOM 10097 N N . HIS A 1 83 ? 22.083 1.743 -3.072 1.00 0.00 83 HIS A N 7
ATOM 10098 C CA . HIS A 1 83 ? 22.955 0.713 -2.478 1.00 0.00 83 HIS A CA 7
ATOM 10099 C C . HIS A 1 83 ? 23.501 -0.351 -3.473 1.00 0.00 83 HIS A C 7
ATOM 10100 O O . HIS A 1 83 ? 24.123 -1.333 -3.061 1.00 0.00 83 HIS A O 7
ATOM 10114 N N . HIS A 1 84 ? 23.336 -0.162 -4.791 1.00 0.00 84 HIS A N 7
ATOM 10115 C CA . HIS A 1 84 ? 23.899 -1.055 -5.818 1.00 0.00 84 HIS A CA 7
ATOM 10116 C C . HIS A 1 84 ? 25.426 -0.883 -5.979 1.00 0.00 84 HIS A C 7
ATOM 10117 O O . HIS A 1 84 ? 26.119 -1.811 -6.401 1.00 0.00 84 HIS A O 7
ATOM 10131 N N . HIS A 1 85 ? 25.953 0.290 -5.606 1.00 0.00 85 HIS A N 7
ATOM 10132 C CA . HIS A 1 85 ? 27.377 0.638 -5.640 1.00 0.00 85 HIS A CA 7
ATOM 10133 C C . HIS A 1 85 ? 27.828 1.222 -4.287 1.00 0.00 85 HIS A C 7
ATOM 10134 O O . HIS A 1 85 ? 27.234 2.191 -3.803 1.00 0.00 85 HIS A O 7
ATOM 10148 N N . HIS A 1 86 ? 28.894 0.656 -3.709 1.00 0.00 86 HIS A N 7
ATOM 10149 C CA . HIS A 1 86 ? 29.494 1.040 -2.417 1.00 0.00 86 HIS A CA 7
ATOM 10150 C C . HIS A 1 86 ? 28.507 1.034 -1.216 1.00 0.00 86 HIS A C 7
ATOM 10151 O O . HIS A 1 86 ? 27.377 0.543 -1.314 1.00 0.00 86 HIS A O 7
ATOM 10165 N N . HIS A 1 87 ? 28.947 1.540 -0.059 1.00 0.00 87 HIS A N 7
ATOM 10166 C CA . HIS A 1 87 ? 28.148 1.709 1.163 1.00 0.00 87 HIS A CA 7
ATOM 10167 C C . HIS A 1 87 ? 28.526 3.015 1.891 1.00 0.00 87 HIS A C 7
ATOM 10168 O O . HIS A 1 87 ? 29.714 3.325 2.026 1.00 0.00 87 HIS A O 7
ATOM 10182 N N . HIS A 1 88 ? 27.514 3.747 2.381 1.00 0.00 88 HIS A N 7
ATOM 10183 C CA . HIS A 1 88 ? 27.622 5.027 3.110 1.00 0.00 88 HIS A CA 7
ATOM 10184 C C . HIS A 1 88 ? 28.562 6.052 2.418 1.00 0.00 88 HIS A C 7
ATOM 10185 O O . HIS A 1 88 ? 29.579 6.495 3.004 1.00 0.00 88 HIS A O 7
ATOM 10200 N N . GLY A 1 1 ? -12.484 2.361 9.961 1.00 0.00 1 GLY A N 8
ATOM 10201 C CA . GLY A 1 1 ? -11.854 2.652 8.655 1.00 0.00 1 GLY A CA 8
ATOM 10202 C C . GLY A 1 1 ? -10.613 1.802 8.441 1.00 0.00 1 GLY A C 8
ATOM 10203 O O . GLY A 1 1 ? -10.067 1.274 9.407 1.00 0.00 1 GLY A O 8
ATOM 10209 N N . THR A 1 2 ? -10.148 1.666 7.197 1.00 0.00 2 THR A N 8
ATOM 10210 C CA . THR A 1 2 ? -9.003 0.805 6.827 1.00 0.00 2 THR A CA 8
ATOM 10211 C C . THR A 1 2 ? -8.023 1.494 5.889 1.00 0.00 2 THR A C 8
ATOM 10212 O O . THR A 1 2 ? -8.425 2.127 4.909 1.00 0.00 2 THR A O 8
ATOM 10223 N N . ILE A 1 3 ? -6.729 1.319 6.180 1.00 0.00 3 ILE A N 8
ATOM 10224 C CA . ILE A 1 3 ? -5.616 1.846 5.394 1.00 0.00 3 ILE A CA 8
ATOM 10225 C C . ILE A 1 3 ? -4.747 0.673 4.926 1.00 0.00 3 ILE A C 8
ATOM 10226 O O . ILE A 1 3 ? -4.073 0.017 5.731 1.00 0.00 3 ILE A O 8
ATOM 10242 N N . LEU A 1 4 ? -4.753 0.422 3.616 1.00 0.00 4 LEU A N 8
ATOM 10243 C CA . LEU A 1 4 ? -4.138 -0.749 2.987 1.00 0.00 4 LEU A CA 8
ATOM 10244 C C . LEU A 1 4 ? -2.774 -0.369 2.386 1.00 0.00 4 LEU A C 8
ATOM 10245 O O . LEU A 1 4 ? -2.691 0.494 1.514 1.00 0.00 4 LEU A O 8
ATOM 10261 N N . ILE A 1 5 ? -1.708 -1.021 2.848 1.00 0.00 5 ILE A N 8
ATOM 10262 C CA . ILE A 1 5 ? -0.336 -0.891 2.342 1.00 0.00 5 ILE A CA 8
ATOM 10263 C C . ILE A 1 5 ? -0.008 -2.036 1.380 1.00 0.00 5 ILE A C 8
ATOM 10264 O O . ILE A 1 5 ? -0.179 -3.210 1.715 1.00 0.00 5 ILE A O 8
ATOM 10280 N N . PHE A 1 6 ? 0.534 -1.706 0.214 1.00 0.00 6 PHE A N 8
ATOM 10281 C CA . PHE A 1 6 ? 1.156 -2.669 -0.689 1.00 0.00 6 PHE A CA 8
ATOM 10282 C C . PHE A 1 6 ? 2.662 -2.396 -0.749 1.00 0.00 6 PHE A C 8
ATOM 10283 O O . PHE A 1 6 ? 3.066 -1.265 -1.021 1.00 0.00 6 PHE A O 8
ATOM 10300 N N . LEU A 1 7 ? 3.487 -3.412 -0.493 1.00 0.00 7 LEU A N 8
ATOM 10301 C CA . LEU A 1 7 ? 4.948 -3.328 -0.550 1.00 0.00 7 LEU A CA 8
ATOM 10302 C C . LEU A 1 7 ? 5.480 -4.087 -1.772 1.00 0.00 7 LEU A C 8
ATOM 10303 O O . LEU A 1 7 ? 5.179 -5.270 -1.941 1.00 0.00 7 LEU A O 8
ATOM 10319 N N . ASP A 1 8 ? 6.314 -3.441 -2.591 1.00 0.00 8 ASP A N 8
ATOM 10320 C CA . ASP A 1 8 ? 6.983 -4.092 -3.725 1.00 0.00 8 ASP A CA 8
ATOM 10321 C C . ASP A 1 8 ? 8.485 -3.765 -3.808 1.00 0.00 8 ASP A C 8
ATOM 10322 O O . ASP A 1 8 ? 8.908 -2.612 -3.698 1.00 0.00 8 ASP A O 8
ATOM 10331 N N . LYS A 1 9 ? 9.288 -4.803 -4.061 1.00 0.00 9 LYS A N 8
ATOM 10332 C CA . LYS A 1 9 ? 10.723 -4.739 -4.379 1.00 0.00 9 LYS A CA 8
ATOM 10333 C C . LYS A 1 9 ? 11.024 -4.141 -5.766 1.00 0.00 9 LYS A C 8
ATOM 10334 O O . LYS A 1 9 ? 12.166 -3.764 -6.032 1.00 0.00 9 LYS A O 8
ATOM 10353 N N . ASN A 1 10 ? 10.026 -4.088 -6.652 1.00 0.00 10 ASN A N 8
ATOM 10354 C CA . ASN A 1 10 ? 10.154 -3.758 -8.073 1.00 0.00 10 ASN A CA 8
ATOM 10355 C C . ASN A 1 10 ? 9.104 -2.721 -8.520 1.00 0.00 10 ASN A C 8
ATOM 10356 O O . ASN A 1 10 ? 7.926 -2.811 -8.163 1.00 0.00 10 ASN A O 8
ATOM 10367 N N . LYS A 1 11 ? 9.526 -1.747 -9.339 1.00 0.00 11 LYS A N 8
ATOM 10368 C CA . LYS A 1 11 ? 8.666 -0.649 -9.809 1.00 0.00 11 LYS A CA 8
ATOM 10369 C C . LYS A 1 11 ? 7.723 -1.051 -10.942 1.00 0.00 11 LYS A C 8
ATOM 10370 O O . LYS A 1 11 ? 6.560 -0.661 -10.924 1.00 0.00 11 LYS A O 8
ATOM 10389 N N . GLU A 1 12 ? 8.183 -1.861 -11.893 1.00 0.00 12 GLU A N 8
ATOM 10390 C CA . GLU A 1 12 ? 7.380 -2.267 -13.059 1.00 0.00 12 GLU A CA 8
ATOM 10391 C C . GLU A 1 12 ? 6.164 -3.116 -12.653 1.00 0.00 12 GLU A C 8
ATOM 10392 O O . GLU A 1 12 ? 5.068 -2.905 -13.171 1.00 0.00 12 GLU A O 8
ATOM 10404 N N . GLN A 1 13 ? 6.326 -4.028 -11.689 1.00 0.00 13 GLN A N 8
ATOM 10405 C CA . GLN A 1 13 ? 5.241 -4.868 -11.167 1.00 0.00 13 GLN A CA 8
ATOM 10406 C C . GLN A 1 13 ? 4.186 -4.045 -10.412 1.00 0.00 13 GLN A C 8
ATOM 10407 O O . GLN A 1 13 ? 2.984 -4.216 -10.621 1.00 0.00 13 GLN A O 8
ATOM 10421 N N . ALA A 1 14 ? 4.638 -3.109 -9.578 1.00 0.00 14 ALA A N 8
ATOM 10422 C CA . ALA A 1 14 ? 3.768 -2.190 -8.840 1.00 0.00 14 ALA A CA 8
ATOM 10423 C C . ALA A 1 14 ? 3.014 -1.211 -9.765 1.00 0.00 14 ALA A C 8
ATOM 10424 O O . ALA A 1 14 ? 1.812 -1.006 -9.595 1.00 0.00 14 ALA A O 8
ATOM 10431 N N . GLU A 1 15 ? 3.681 -0.652 -10.780 1.00 0.00 15 GLU A N 8
ATOM 10432 C CA . GLU A 1 15 ? 3.058 0.205 -11.803 1.00 0.00 15 GLU A CA 8
ATOM 10433 C C . GLU A 1 15 ? 2.039 -0.572 -12.654 1.00 0.00 15 GLU A C 8
ATOM 10434 O O . GLU A 1 15 ? 0.937 -0.074 -12.904 1.00 0.00 15 GLU A O 8
ATOM 10446 N N . LYS A 1 16 ? 2.360 -1.818 -13.039 1.00 0.00 16 LYS A N 8
ATOM 10447 C CA . LYS A 1 16 ? 1.433 -2.725 -13.731 1.00 0.00 16 LYS A CA 8
ATOM 10448 C C . LYS A 1 16 ? 0.185 -2.984 -12.886 1.00 0.00 16 LYS A C 8
ATOM 10449 O O . LYS A 1 16 ? -0.923 -2.784 -13.376 1.00 0.00 16 LYS A O 8
ATOM 10468 N N . LEU A 1 17 ? 0.333 -3.346 -11.611 1.00 0.00 17 LEU A N 8
ATOM 10469 C CA . LEU A 1 17 ? -0.790 -3.571 -10.709 1.00 0.00 17 LEU A CA 8
ATOM 10470 C C . LEU A 1 17 ? -1.637 -2.307 -10.543 1.00 0.00 17 LEU A C 8
ATOM 10471 O O . LEU A 1 17 ? -2.853 -2.393 -10.667 1.00 0.00 17 LEU A O 8
ATOM 10487 N N . ALA A 1 18 ? -1.025 -1.139 -10.323 1.00 0.00 18 ALA A N 8
ATOM 10488 C CA . ALA A 1 18 ? -1.751 0.125 -10.191 1.00 0.00 18 ALA A CA 8
ATOM 10489 C C . ALA A 1 18 ? -2.598 0.438 -11.444 1.00 0.00 18 ALA A C 8
ATOM 10490 O O . ALA A 1 18 ? -3.732 0.911 -11.322 1.00 0.00 18 ALA A O 8
ATOM 10497 N N . LYS A 1 19 ? -2.102 0.076 -12.638 1.00 0.00 19 LYS A N 8
ATOM 10498 C CA . LYS A 1 19 ? -2.836 0.180 -13.914 1.00 0.00 19 LYS A CA 8
ATOM 10499 C C . LYS A 1 19 ? -3.970 -0.853 -14.036 1.00 0.00 19 LYS A C 8
ATOM 10500 O O . LYS A 1 19 ? -5.046 -0.519 -14.531 1.00 0.00 19 LYS A O 8
ATOM 10519 N N . GLU A 1 20 ? -3.767 -2.080 -13.555 1.00 0.00 20 GLU A N 8
ATOM 10520 C CA . GLU A 1 20 ? -4.785 -3.147 -13.552 1.00 0.00 20 GLU A CA 8
ATOM 10521 C C . GLU A 1 20 ? -5.919 -2.894 -12.540 1.00 0.00 20 GLU A C 8
ATOM 10522 O O . GLU A 1 20 ? -7.076 -3.225 -12.805 1.00 0.00 20 GLU A O 8
ATOM 10534 N N . VAL A 1 21 ? -5.586 -2.319 -11.379 1.00 0.00 21 VAL A N 8
ATOM 10535 C CA . VAL A 1 21 ? -6.472 -2.189 -10.205 1.00 0.00 21 VAL A CA 8
ATOM 10536 C C . VAL A 1 21 ? -7.097 -0.790 -10.054 1.00 0.00 21 VAL A C 8
ATOM 10537 O O . VAL A 1 21 ? -8.077 -0.626 -9.327 1.00 0.00 21 VAL A O 8
ATOM 10550 N N . GLY A 1 22 ? -6.572 0.218 -10.761 1.00 0.00 22 GLY A N 8
ATOM 10551 C CA . GLY A 1 22 ? -7.090 1.596 -10.785 1.00 0.00 22 GLY A CA 8
ATOM 10552 C C . GLY A 1 22 ? -6.611 2.506 -9.640 1.00 0.00 22 GLY A C 8
ATOM 10553 O O . GLY A 1 22 ? -7.149 3.601 -9.462 1.00 0.00 22 GLY A O 8
ATOM 10557 N N . VAL A 1 23 ? -5.615 2.073 -8.858 1.00 0.00 23 VAL A N 8
ATOM 10558 C CA . VAL A 1 23 ? -5.012 2.840 -7.746 1.00 0.00 23 VAL A CA 8
ATOM 10559 C C . VAL A 1 23 ? -3.957 3.840 -8.253 1.00 0.00 23 VAL A C 8
ATOM 10560 O O . VAL A 1 23 ? -3.297 3.599 -9.264 1.00 0.00 23 VAL A O 8
ATOM 10573 N N . THR A 1 24 ? -3.805 4.978 -7.560 1.00 0.00 24 THR A N 8
ATOM 10574 C CA . THR A 1 24 ? -2.905 6.090 -7.947 1.00 0.00 24 THR A CA 8
ATOM 10575 C C . THR A 1 24 ? -1.914 6.548 -6.854 1.00 0.00 24 THR A C 8
ATOM 10576 O O . THR A 1 24 ? -0.941 7.244 -7.149 1.00 0.00 24 THR A O 8
ATOM 10587 N N . GLU A 1 25 ? -2.113 6.166 -5.584 1.00 0.00 25 GLU A N 8
ATOM 10588 C CA . GLU A 1 25 ? -1.346 6.697 -4.438 1.00 0.00 25 GLU A CA 8
ATOM 10589 C C . GLU A 1 25 ? -0.023 5.942 -4.219 1.00 0.00 25 GLU A C 8
ATOM 10590 O O . GLU A 1 25 ? 0.103 5.064 -3.361 1.00 0.00 25 GLU A O 8
ATOM 10602 N N . ILE A 1 26 ? 0.965 6.281 -5.048 1.00 0.00 26 ILE A N 8
ATOM 10603 C CA . ILE A 1 26 ? 2.275 5.627 -5.122 1.00 0.00 26 ILE A CA 8
ATOM 10604 C C . ILE A 1 26 ? 3.350 6.437 -4.371 1.00 0.00 26 ILE A C 8
ATOM 10605 O O . ILE A 1 26 ? 3.419 7.665 -4.477 1.00 0.00 26 ILE A O 8
ATOM 10621 N N . TYR A 1 27 ? 4.211 5.723 -3.644 1.00 0.00 27 TYR A N 8
ATOM 10622 C CA . TYR A 1 27 ? 5.356 6.203 -2.862 1.00 0.00 27 TYR A CA 8
ATOM 10623 C C . TYR A 1 27 ? 6.616 5.381 -3.193 1.00 0.00 27 TYR A C 8
ATOM 10624 O O . TYR A 1 27 ? 6.524 4.208 -3.557 1.00 0.00 27 TYR A O 8
ATOM 10642 N N . GLU A 1 28 ? 7.808 5.967 -3.041 1.00 0.00 28 GLU A N 8
ATOM 10643 C CA . GLU A 1 28 ? 9.086 5.297 -3.341 1.00 0.00 28 GLU A CA 8
ATOM 10644 C C . GLU A 1 28 ? 10.202 5.697 -2.357 1.00 0.00 28 GLU A C 8
ATOM 10645 O O . GLU A 1 28 ? 10.322 6.872 -1.996 1.00 0.00 28 GLU A O 8
ATOM 10657 N N . SER A 1 29 ? 11.045 4.738 -1.950 1.00 0.00 29 SER A N 8
ATOM 10658 C CA . SER A 1 29 ? 12.282 4.978 -1.181 1.00 0.00 29 SER A CA 8
ATOM 10659 C C . SER A 1 29 ? 13.253 3.796 -1.279 1.00 0.00 29 SER A C 8
ATOM 10660 O O . SER A 1 29 ? 12.846 2.658 -1.515 1.00 0.00 29 SER A O 8
ATOM 10668 N N . ASP A 1 30 ? 14.545 4.042 -1.054 1.00 0.00 30 ASP A N 8
ATOM 10669 C CA . ASP A 1 30 ? 15.543 2.981 -0.868 1.00 0.00 30 ASP A CA 8
ATOM 10670 C C . ASP A 1 30 ? 15.282 2.211 0.441 1.00 0.00 30 ASP A C 8
ATOM 10671 O O . ASP A 1 30 ? 15.396 0.986 0.482 1.00 0.00 30 ASP A O 8
ATOM 10680 N N . ASN A 1 31 ? 14.856 2.919 1.493 1.00 0.00 31 ASN A N 8
ATOM 10681 C CA . ASN A 1 31 ? 14.538 2.365 2.811 1.00 0.00 31 ASN A CA 8
ATOM 10682 C C . ASN A 1 31 ? 13.053 1.961 2.901 1.00 0.00 31 ASN A C 8
ATOM 10683 O O . ASN A 1 31 ? 12.339 2.413 3.796 1.00 0.00 31 ASN A O 8
ATOM 10694 N N . LEU A 1 32 ? 12.569 1.138 1.968 1.00 0.00 32 LEU A N 8
ATOM 10695 C CA . LEU A 1 32 ? 11.164 0.708 1.862 1.00 0.00 32 LEU A CA 8
ATOM 10696 C C . LEU A 1 32 ? 10.586 0.222 3.205 1.00 0.00 32 LEU A C 8
ATOM 10697 O O . LEU A 1 32 ? 9.492 0.611 3.613 1.00 0.00 32 LEU A O 8
ATOM 10713 N N . GLU A 1 33 ? 11.362 -0.593 3.914 1.00 0.00 33 GLU A N 8
ATOM 10714 C CA . GLU A 1 33 ? 11.013 -1.152 5.220 1.00 0.00 33 GLU A CA 8
ATOM 10715 C C . GLU A 1 33 ? 10.882 -0.101 6.338 1.00 0.00 33 GLU A C 8
ATOM 10716 O O . GLU A 1 33 ? 10.035 -0.245 7.220 1.00 0.00 33 GLU A O 8
ATOM 10728 N N . GLU A 1 34 ? 11.677 0.973 6.306 1.00 0.00 34 GLU A N 8
ATOM 10729 C CA . GLU A 1 34 ? 11.529 2.113 7.222 1.00 0.00 34 GLU A CA 8
ATOM 10730 C C . GLU A 1 34 ? 10.350 3.009 6.806 1.00 0.00 34 GLU A C 8
ATOM 10731 O O . GLU A 1 34 ? 9.587 3.472 7.654 1.00 0.00 34 GLU A O 8
ATOM 10743 N N . LEU A 1 35 ? 10.162 3.198 5.493 1.00 0.00 35 LEU A N 8
ATOM 10744 C CA . LEU A 1 35 ? 9.074 3.989 4.892 1.00 0.00 35 LEU A CA 8
ATOM 10745 C C . LEU A 1 35 ? 7.701 3.481 5.377 1.00 0.00 35 LEU A C 8
ATOM 10746 O O . LEU A 1 35 ? 6.872 4.258 5.850 1.00 0.00 35 LEU A O 8
ATOM 10762 N N . TYR A 1 36 ? 7.498 2.162 5.341 1.00 0.00 36 TYR A N 8
ATOM 10763 C CA . TYR A 1 36 ? 6.299 1.484 5.848 1.00 0.00 36 TYR A CA 8
ATOM 10764 C C . TYR A 1 36 ? 5.960 1.876 7.298 1.00 0.00 36 TYR A C 8
ATOM 10765 O O . TYR A 1 36 ? 4.827 2.279 7.584 1.00 0.00 36 TYR A O 8
ATOM 10783 N N . ARG A 1 37 ? 6.949 1.827 8.202 1.00 0.00 37 ARG A N 8
ATOM 10784 C CA . ARG A 1 37 ? 6.783 2.194 9.620 1.00 0.00 37 ARG A CA 8
ATOM 10785 C C . ARG A 1 37 ? 6.501 3.682 9.793 1.00 0.00 37 ARG A C 8
ATOM 10786 O O . ARG A 1 37 ? 5.577 4.050 10.513 1.00 0.00 37 ARG A O 8
ATOM 10807 N N . GLU A 1 38 ? 7.255 4.526 9.095 1.00 0.00 38 GLU A N 8
ATOM 10808 C CA . GLU A 1 38 ? 7.132 5.991 9.152 1.00 0.00 38 GLU A CA 8
ATOM 10809 C C . GLU A 1 38 ? 5.741 6.489 8.723 1.00 0.00 38 GLU A C 8
ATOM 10810 O O . GLU A 1 38 ? 5.241 7.464 9.288 1.00 0.00 38 GLU A O 8
ATOM 10822 N N . ILE A 1 39 ? 5.084 5.802 7.779 1.00 0.00 39 ILE A N 8
ATOM 10823 C CA . ILE A 1 39 ? 3.684 6.069 7.416 1.00 0.00 39 ILE A CA 8
ATOM 10824 C C . ILE A 1 39 ? 2.730 5.571 8.512 1.00 0.00 39 ILE A C 8
ATOM 10825 O O . ILE A 1 39 ? 1.968 6.366 9.062 1.00 0.00 39 ILE A O 8
ATOM 10841 N N . LYS A 1 40 ? 2.768 4.281 8.880 1.00 0.00 40 LYS A N 8
ATOM 10842 C CA . LYS A 1 40 ? 1.756 3.668 9.757 1.00 0.00 40 LYS A CA 8
ATOM 10843 C C . LYS A 1 40 ? 1.782 4.176 11.196 1.00 0.00 40 LYS A C 8
ATOM 10844 O O . LYS A 1 40 ? 0.723 4.299 11.810 1.00 0.00 40 LYS A O 8
ATOM 10863 N N . GLU A 1 41 ? 2.950 4.564 11.699 1.00 0.00 41 GLU A N 8
ATOM 10864 C CA . GLU A 1 41 ? 3.080 5.274 12.976 1.00 0.00 41 GLU A CA 8
ATOM 10865 C C . GLU A 1 41 ? 2.197 6.532 13.036 1.00 0.00 41 GLU A C 8
ATOM 10866 O O . GLU A 1 41 ? 1.561 6.793 14.060 1.00 0.00 41 GLU A O 8
ATOM 10878 N N . ARG A 1 42 ? 2.121 7.293 11.933 1.00 0.00 42 ARG A N 8
ATOM 10879 C CA . ARG A 1 42 ? 1.289 8.499 11.835 1.00 0.00 42 ARG A CA 8
ATOM 10880 C C . ARG A 1 42 ? -0.197 8.151 11.705 1.00 0.00 42 ARG A C 8
ATOM 10881 O O . ARG A 1 42 ? -1.025 8.789 12.347 1.00 0.00 42 ARG A O 8
ATOM 10902 N N . ILE A 1 43 ? -0.543 7.110 10.948 1.00 0.00 43 ILE A N 8
ATOM 10903 C CA . ILE A 1 43 ? -1.932 6.635 10.787 1.00 0.00 43 ILE A CA 8
ATOM 10904 C C . ILE A 1 43 ? -2.567 6.284 12.138 1.00 0.00 43 ILE A C 8
ATOM 10905 O O . ILE A 1 43 ? -3.714 6.649 12.383 1.00 0.00 43 ILE A O 8
ATOM 10921 N N . GLU A 1 44 ? -1.823 5.643 13.040 1.00 0.00 44 GLU A N 8
ATOM 10922 C CA . GLU A 1 44 ? -2.345 5.217 14.350 1.00 0.00 44 GLU A CA 8
ATOM 10923 C C . GLU A 1 44 ? -2.683 6.387 15.292 1.00 0.00 44 GLU A C 8
ATOM 10924 O O . GLU A 1 44 ? -3.647 6.287 16.057 1.00 0.00 44 GLU A O 8
ATOM 10936 N N . ARG A 1 45 ? -1.938 7.505 15.235 1.00 0.00 45 ARG A N 8
ATOM 10937 C CA . ARG A 1 45 ? -2.286 8.739 15.969 1.00 0.00 45 ARG A CA 8
ATOM 10938 C C . ARG A 1 45 ? -3.343 9.595 15.270 1.00 0.00 45 ARG A C 8
ATOM 10939 O O . ARG A 1 45 ? -4.254 10.102 15.923 1.00 0.00 45 ARG A O 8
ATOM 10960 N N . GLU A 1 46 ? -3.236 9.752 13.951 1.00 0.00 46 GLU A N 8
ATOM 10961 C CA . GLU A 1 46 ? -4.125 10.624 13.167 1.00 0.00 46 GLU A CA 8
ATOM 10962 C C . GLU A 1 46 ? -5.527 10.032 12.941 1.00 0.00 46 GLU A C 8
ATOM 10963 O O . GLU A 1 46 ? -6.497 10.782 12.817 1.00 0.00 46 GLU A O 8
ATOM 10975 N N . ASN A 1 47 ? -5.654 8.701 12.919 1.00 0.00 47 ASN A N 8
ATOM 10976 C CA . ASN A 1 47 ? -6.921 7.978 12.806 1.00 0.00 47 ASN A CA 8
ATOM 10977 C C . ASN A 1 47 ? -7.028 6.910 13.922 1.00 0.00 47 ASN A C 8
ATOM 10978 O O . ASN A 1 47 ? -6.566 5.782 13.734 1.00 0.00 47 ASN A O 8
ATOM 10989 N N . PRO A 1 48 ? -7.674 7.200 15.071 1.00 0.00 48 PRO A N 8
ATOM 10990 C CA . PRO A 1 48 ? -7.823 6.226 16.162 1.00 0.00 48 PRO A CA 8
ATOM 10991 C C . PRO A 1 48 ? -8.764 5.054 15.814 1.00 0.00 48 PRO A C 8
ATOM 10992 O O . PRO A 1 48 ? -8.735 4.017 16.478 1.00 0.00 48 PRO A O 8
ATOM 11003 N N . ASN A 1 49 ? -9.568 5.193 14.751 1.00 0.00 49 ASN A N 8
ATOM 11004 C CA . ASN A 1 49 ? -10.452 4.163 14.186 1.00 0.00 49 ASN A CA 8
ATOM 11005 C C . ASN A 1 49 ? -9.841 3.434 12.963 1.00 0.00 49 ASN A C 8
ATOM 11006 O O . ASN A 1 49 ? -10.566 2.778 12.210 1.00 0.00 49 ASN A O 8
ATOM 11017 N N . ALA A 1 50 ? -8.531 3.578 12.722 1.00 0.00 50 ALA A N 8
ATOM 11018 C CA . ALA A 1 50 ? -7.798 2.909 11.643 1.00 0.00 50 ALA A CA 8
ATOM 11019 C C . ALA A 1 50 ? -7.725 1.376 11.789 1.00 0.00 50 ALA A C 8
ATOM 11020 O O . ALA A 1 50 ? -7.746 0.832 12.896 1.00 0.00 50 ALA A O 8
ATOM 11027 N N . THR A 1 51 ? -7.543 0.700 10.650 1.00 0.00 51 THR A N 8
ATOM 11028 C CA . THR A 1 51 ? -7.239 -0.736 10.553 1.00 0.00 51 THR A CA 8
ATOM 11029 C C . THR A 1 51 ? -6.026 -0.902 9.644 1.00 0.00 51 THR A C 8
ATOM 11030 O O . THR A 1 51 ? -5.987 -0.319 8.556 1.00 0.00 51 THR A O 8
ATOM 11041 N N . ILE A 1 52 ? -5.035 -1.682 10.080 1.00 0.00 52 ILE A N 8
ATOM 11042 C CA . ILE A 1 52 ? -3.782 -1.908 9.350 1.00 0.00 52 ILE A CA 8
ATOM 11043 C C . ILE A 1 52 ? -3.901 -3.197 8.530 1.00 0.00 52 ILE A C 8
ATOM 11044 O O . ILE A 1 52 ? -4.060 -4.287 9.083 1.00 0.00 52 ILE A O 8
ATOM 11060 N N . LEU A 1 53 ? -3.789 -3.058 7.206 1.00 0.00 53 LEU A N 8
ATOM 11061 C CA . LEU A 1 53 ? -3.688 -4.156 6.244 1.00 0.00 53 LEU A CA 8
ATOM 11062 C C . LEU A 1 53 ? -2.410 -3.978 5.413 1.00 0.00 53 LEU A C 8
ATOM 11063 O O . LEU A 1 53 ? -2.137 -2.864 4.959 1.00 0.00 53 LEU A O 8
ATOM 11079 N N . THR A 1 54 ? -1.643 -5.052 5.212 1.00 0.00 54 THR A N 8
ATOM 11080 C CA . THR A 1 54 ? -0.360 -5.030 4.484 1.00 0.00 54 THR A CA 8
ATOM 11081 C C . THR A 1 54 ? -0.216 -6.261 3.581 1.00 0.00 54 THR A C 8
ATOM 11082 O O . THR A 1 54 ? -0.461 -7.384 4.027 1.00 0.00 54 THR A O 8
ATOM 11093 N N . VAL A 1 55 ? 0.189 -6.065 2.319 1.00 0.00 55 VAL A N 8
ATOM 11094 C CA . VAL A 1 55 ? 0.361 -7.125 1.300 1.00 0.00 55 VAL A CA 8
ATOM 11095 C C . VAL A 1 55 ? 1.644 -6.969 0.478 1.00 0.00 55 VAL A C 8
ATOM 11096 O O . VAL A 1 55 ? 2.168 -5.865 0.322 1.00 0.00 55 VAL A O 8
ATOM 11109 N N . THR A 1 56 ? 2.114 -8.085 -0.089 1.00 0.00 56 THR A N 8
ATOM 11110 C CA . THR A 1 56 ? 3.316 -8.184 -0.944 1.00 0.00 56 THR A CA 8
ATOM 11111 C C . THR A 1 56 ? 3.067 -8.861 -2.304 1.00 0.00 56 THR A C 8
ATOM 11112 O O . THR A 1 56 ? 3.986 -8.953 -3.120 1.00 0.00 56 THR A O 8
ATOM 11123 N N . ASP A 1 57 ? 1.841 -9.333 -2.577 1.00 0.00 57 ASP A N 8
ATOM 11124 C CA . ASP A 1 57 ? 1.473 -10.078 -3.793 1.00 0.00 57 ASP A CA 8
ATOM 11125 C C . ASP A 1 57 ? 0.226 -9.472 -4.479 1.00 0.00 57 ASP A C 8
ATOM 11126 O O . ASP A 1 57 ? -0.789 -9.267 -3.802 1.00 0.00 57 ASP A O 8
ATOM 11135 N N . PRO A 1 58 ? 0.245 -9.192 -5.801 1.00 0.00 58 PRO A N 8
ATOM 11136 C CA . PRO A 1 58 ? -0.901 -8.615 -6.515 1.00 0.00 58 PRO A CA 8
ATOM 11137 C C . PRO A 1 58 ? -2.134 -9.518 -6.510 1.00 0.00 58 PRO A C 8
ATOM 11138 O O . PRO A 1 58 ? -3.248 -9.004 -6.515 1.00 0.00 58 PRO A O 8
ATOM 11149 N N . ASN A 1 59 ? -1.969 -10.840 -6.458 1.00 0.00 59 ASN A N 8
ATOM 11150 C CA . ASN A 1 59 ? -3.095 -11.781 -6.396 1.00 0.00 59 ASN A CA 8
ATOM 11151 C C . ASN A 1 59 ? -3.867 -11.662 -5.068 1.00 0.00 59 ASN A C 8
ATOM 11152 O O . ASN A 1 59 ? -5.064 -11.946 -5.025 1.00 0.00 59 ASN A O 8
ATOM 11163 N N . GLU A 1 60 ? -3.209 -11.206 -3.996 1.00 0.00 60 GLU A N 8
ATOM 11164 C CA . GLU A 1 60 ? -3.835 -10.931 -2.700 1.00 0.00 60 GLU A CA 8
ATOM 11165 C C . GLU A 1 60 ? -4.357 -9.484 -2.628 1.00 0.00 60 GLU A C 8
ATOM 11166 O O . GLU A 1 60 ? -5.508 -9.265 -2.254 1.00 0.00 60 GLU A O 8
ATOM 11178 N N . LEU A 1 61 ? -3.563 -8.495 -3.070 1.00 0.00 61 LEU A N 8
ATOM 11179 C CA . LEU A 1 61 ? -3.975 -7.083 -3.120 1.00 0.00 61 LEU A CA 8
ATOM 11180 C C . LEU A 1 61 ? -5.229 -6.898 -3.979 1.00 0.00 61 LEU A C 8
ATOM 11181 O O . LEU A 1 61 ? -6.210 -6.325 -3.509 1.00 0.00 61 LEU A O 8
ATOM 11197 N N . LYS A 1 62 ? -5.235 -7.433 -5.206 1.00 0.00 62 LYS A N 8
ATOM 11198 C CA . LYS A 1 62 ? -6.364 -7.349 -6.146 1.00 0.00 62 LYS A CA 8
ATOM 11199 C C . LYS A 1 62 ? -7.625 -8.003 -5.574 1.00 0.00 62 LYS A C 8
ATOM 11200 O O . LYS A 1 62 ? -8.701 -7.427 -5.693 1.00 0.00 62 LYS A O 8
ATOM 11219 N N . LYS A 1 63 ? -7.495 -9.134 -4.869 1.00 0.00 63 LYS A N 8
ATOM 11220 C CA . LYS A 1 63 ? -8.615 -9.821 -4.196 1.00 0.00 63 LYS A CA 8
ATOM 11221 C C . LYS A 1 63 ? -9.250 -8.971 -3.084 1.00 0.00 63 LYS A C 8
ATOM 11222 O O . LYS A 1 63 ? -10.470 -8.993 -2.935 1.00 0.00 63 LYS A O 8
ATOM 11241 N N . ILE A 1 64 ? -8.457 -8.178 -2.354 1.00 0.00 64 ILE A N 8
ATOM 11242 C CA . ILE A 1 64 ? -8.953 -7.205 -1.360 1.00 0.00 64 ILE A CA 8
ATOM 11243 C C . ILE A 1 64 ? -9.575 -5.986 -2.063 1.00 0.00 64 ILE A C 8
ATOM 11244 O O . ILE A 1 64 ? -10.688 -5.575 -1.732 1.00 0.00 64 ILE A O 8
ATOM 11260 N N . GLN A 1 65 ? -8.885 -5.422 -3.062 1.00 0.00 65 GLN A N 8
ATOM 11261 C CA . GLN A 1 65 ? -9.338 -4.242 -3.809 1.00 0.00 65 GLN A CA 8
ATOM 11262 C C . GLN A 1 65 ? -10.627 -4.494 -4.605 1.00 0.00 65 GLN A C 8
ATOM 11263 O O . GLN A 1 65 ? -11.445 -3.584 -4.742 1.00 0.00 65 GLN A O 8
ATOM 11277 N N . ASP A 1 66 ? -10.849 -5.726 -5.071 1.00 0.00 66 ASP A N 8
ATOM 11278 C CA . ASP A 1 66 ? -12.064 -6.130 -5.786 1.00 0.00 66 ASP A CA 8
ATOM 11279 C C . ASP A 1 66 ? -13.345 -5.941 -4.939 1.00 0.00 66 ASP A C 8
ATOM 11280 O O . ASP A 1 66 ? -14.434 -5.779 -5.494 1.00 0.00 66 ASP A O 8
ATOM 11289 N N . GLU A 1 67 ? -13.230 -5.937 -3.604 1.00 0.00 67 GLU A N 8
ATOM 11290 C CA . GLU A 1 67 ? -14.350 -5.738 -2.671 1.00 0.00 67 GLU A CA 8
ATOM 11291 C C . GLU A 1 67 ? -14.638 -4.252 -2.353 1.00 0.00 67 GLU A C 8
ATOM 11292 O O . GLU A 1 67 ? -15.711 -3.933 -1.835 1.00 0.00 67 GLU A O 8
ATOM 11304 N N . GLY A 1 68 ? -13.700 -3.339 -2.642 1.00 0.00 68 GLY A N 8
ATOM 11305 C CA . GLY A 1 68 ? -13.836 -1.887 -2.423 1.00 0.00 68 GLY A CA 8
ATOM 11306 C C . GLY A 1 68 ? -14.048 -1.447 -0.965 1.00 0.00 68 GLY A C 8
ATOM 11307 O O . GLY A 1 68 ? -14.685 -0.427 -0.693 1.00 0.00 68 GLY A O 8
ATOM 11311 N N . LYS A 1 69 ? -13.517 -2.234 -0.026 1.00 0.00 69 LYS A N 8
ATOM 11312 C CA . LYS A 1 69 ? -13.724 -2.187 1.437 1.00 0.00 69 LYS A CA 8
ATOM 11313 C C . LYS A 1 69 ? -12.705 -1.323 2.208 1.00 0.00 69 LYS A C 8
ATOM 11314 O O . LYS A 1 69 ? -12.391 -1.610 3.365 1.00 0.00 69 LYS A O 8
ATOM 11333 N N . VAL A 1 70 ? -12.152 -0.293 1.562 1.00 0.00 70 VAL A N 8
ATOM 11334 C CA . VAL A 1 70 ? -10.989 0.480 2.045 1.00 0.00 70 VAL A CA 8
ATOM 11335 C C . VAL A 1 70 ? -11.210 1.994 1.922 1.00 0.00 70 VAL A C 8
ATOM 11336 O O . VAL A 1 70 ? -11.862 2.451 0.981 1.00 0.00 70 VAL A O 8
ATOM 11349 N N . ASP A 1 71 ? -10.628 2.785 2.830 1.00 0.00 71 ASP A N 8
ATOM 11350 C CA . ASP A 1 71 ? -10.635 4.256 2.752 1.00 0.00 71 ASP A CA 8
ATOM 11351 C C . ASP A 1 71 ? -9.503 4.804 1.863 1.00 0.00 71 ASP A C 8
ATOM 11352 O O . ASP A 1 71 ? -9.722 5.752 1.103 1.00 0.00 71 ASP A O 8
ATOM 11361 N N . ARG A 1 72 ? -8.310 4.191 1.921 1.00 0.00 72 ARG A N 8
ATOM 11362 C CA . ARG A 1 72 ? -7.169 4.462 1.022 1.00 0.00 72 ARG A CA 8
ATOM 11363 C C . ARG A 1 72 ? -6.268 3.237 0.823 1.00 0.00 72 ARG A C 8
ATOM 11364 O O . ARG A 1 72 ? -6.051 2.454 1.750 1.00 0.00 72 ARG A O 8
ATOM 11385 N N . ILE A 1 73 ? -5.719 3.108 -0.386 1.00 0.00 73 ILE A N 8
ATOM 11386 C CA . ILE A 1 73 ? -4.770 2.063 -0.790 1.00 0.00 73 ILE A CA 8
ATOM 11387 C C . ILE A 1 73 ? -3.471 2.752 -1.217 1.00 0.00 73 ILE A C 8
ATOM 11388 O O . ILE A 1 73 ? -3.488 3.592 -2.117 1.00 0.00 73 ILE A O 8
ATOM 11404 N N . ILE A 1 74 ? -2.361 2.408 -0.565 1.00 0.00 74 ILE A N 8
ATOM 11405 C CA . ILE A 1 74 ? -1.062 3.076 -0.689 1.00 0.00 74 ILE A CA 8
ATOM 11406 C C . ILE A 1 74 ? -0.028 2.065 -1.198 1.00 0.00 74 ILE A C 8
ATOM 11407 O O . ILE A 1 74 ? 0.167 1.014 -0.583 1.00 0.00 74 ILE A O 8
ATOM 11423 N N . LEU A 1 75 ? 0.649 2.371 -2.306 1.00 0.00 75 LEU A N 8
ATOM 11424 C CA . LEU A 1 75 ? 1.631 1.483 -2.940 1.00 0.00 75 LEU A CA 8
ATOM 11425 C C . LEU A 1 75 ? 3.040 2.028 -2.699 1.00 0.00 75 LEU A C 8
ATOM 11426 O O . LEU A 1 75 ? 3.414 3.059 -3.252 1.00 0.00 75 LEU A O 8
ATOM 11442 N N . LEU A 1 76 ? 3.828 1.325 -1.890 1.00 0.00 76 LEU A N 8
ATOM 11443 C CA . LEU A 1 76 ? 5.221 1.654 -1.595 1.00 0.00 76 LEU A CA 8
ATOM 11444 C C . LEU A 1 76 ? 6.145 0.782 -2.458 1.00 0.00 76 LEU A C 8
ATOM 11445 O O . LEU A 1 76 ? 6.002 -0.443 -2.509 1.00 0.00 76 LEU A O 8
ATOM 11461 N N . ILE A 1 77 ? 7.124 1.415 -3.101 1.00 0.00 77 ILE A N 8
ATOM 11462 C CA . ILE A 1 77 ? 8.045 0.789 -4.057 1.00 0.00 77 ILE A CA 8
ATOM 11463 C C . ILE A 1 77 ? 9.489 0.973 -3.577 1.00 0.00 77 ILE A C 8
ATOM 11464 O O . ILE A 1 77 ? 9.890 2.076 -3.194 1.00 0.00 77 ILE A O 8
ATOM 11480 N N . LYS A 1 78 ? 10.296 -0.092 -3.632 1.00 0.00 78 LYS A N 8
ATOM 11481 C CA . LYS A 1 78 ? 11.713 -0.035 -3.257 1.00 0.00 78 LYS A CA 8
ATOM 11482 C C . LYS A 1 78 ? 12.572 0.527 -4.392 1.00 0.00 78 LYS A C 8
ATOM 11483 O O . LYS A 1 78 ? 12.402 0.155 -5.554 1.00 0.00 78 LYS A O 8
ATOM 11502 N N . GLY A 1 79 ? 13.530 1.383 -4.042 1.00 0.00 79 GLY A N 8
ATOM 11503 C CA . GLY A 1 79 ? 14.547 1.883 -4.971 1.00 0.00 79 GLY A CA 8
ATOM 11504 C C . GLY A 1 79 ? 15.432 0.740 -5.485 1.00 0.00 79 GLY A C 8
ATOM 11505 O O . GLY A 1 79 ? 16.070 0.034 -4.701 1.00 0.00 79 GLY A O 8
ATOM 11509 N N . SER A 1 80 ? 15.464 0.543 -6.806 1.00 0.00 80 SER A N 8
ATOM 11510 C CA . SER A 1 80 ? 16.065 -0.635 -7.461 1.00 0.00 80 SER A CA 8
ATOM 11511 C C . SER A 1 80 ? 17.586 -0.769 -7.289 1.00 0.00 80 SER A C 8
ATOM 11512 O O . SER A 1 80 ? 18.122 -1.875 -7.387 1.00 0.00 80 SER A O 8
ATOM 11520 N N . LEU A 1 81 ? 18.279 0.335 -6.995 1.00 0.00 81 LEU A N 8
ATOM 11521 C CA . LEU A 1 81 ? 19.721 0.382 -6.731 1.00 0.00 81 LEU A CA 8
ATOM 11522 C C . LEU A 1 81 ? 20.123 0.054 -5.276 1.00 0.00 81 LEU A C 8
ATOM 11523 O O . LEU A 1 81 ? 21.319 -0.027 -4.987 1.00 0.00 81 LEU A O 8
ATOM 11539 N N . GLU A 1 82 ? 19.172 -0.161 -4.358 1.00 0.00 82 GLU A N 8
ATOM 11540 C CA . GLU A 1 82 ? 19.474 -0.625 -2.994 1.00 0.00 82 GLU A CA 8
ATOM 11541 C C . GLU A 1 82 ? 19.752 -2.141 -3.012 1.00 0.00 82 GLU A C 8
ATOM 11542 O O . GLU A 1 82 ? 18.840 -2.952 -3.204 1.00 0.00 82 GLU A O 8
ATOM 11554 N N . HIS A 1 83 ? 21.017 -2.524 -2.821 1.00 0.00 83 HIS A N 8
ATOM 11555 C CA . HIS A 1 83 ? 21.471 -3.916 -2.755 1.00 0.00 83 HIS A CA 8
ATOM 11556 C C . HIS A 1 83 ? 22.648 -4.060 -1.775 1.00 0.00 83 HIS A C 8
ATOM 11557 O O . HIS A 1 83 ? 23.544 -3.206 -1.728 1.00 0.00 83 HIS A O 8
ATOM 11571 N N . HIS A 1 84 ? 22.679 -5.160 -1.016 1.00 0.00 84 HIS A N 8
ATOM 11572 C CA . HIS A 1 84 ? 23.764 -5.457 -0.077 1.00 0.00 84 HIS A CA 8
ATOM 11573 C C . HIS A 1 84 ? 25.100 -5.707 -0.804 1.00 0.00 84 HIS A C 8
ATOM 11574 O O . HIS A 1 84 ? 25.134 -6.241 -1.917 1.00 0.00 84 HIS A O 8
ATOM 11588 N N . HIS A 1 85 ? 26.202 -5.307 -0.172 1.00 0.00 85 HIS A N 8
ATOM 11589 C CA . HIS A 1 85 ? 27.565 -5.382 -0.701 1.00 0.00 85 HIS A CA 8
ATOM 11590 C C . HIS A 1 85 ? 28.576 -5.558 0.447 1.00 0.00 85 HIS A C 8
ATOM 11591 O O . HIS A 1 85 ? 28.376 -5.042 1.552 1.00 0.00 85 HIS A O 8
ATOM 11605 N N . HIS A 1 86 ? 29.653 -6.312 0.206 1.00 0.00 86 HIS A N 8
ATOM 11606 C CA . HIS A 1 86 ? 30.577 -6.745 1.260 1.00 0.00 86 HIS A CA 8
ATOM 11607 C C . HIS A 1 86 ? 31.525 -5.624 1.730 1.00 0.00 86 HIS A C 8
ATOM 11608 O O . HIS A 1 86 ? 32.044 -4.845 0.925 1.00 0.00 86 HIS A O 8
ATOM 11622 N N . HIS A 1 87 ? 31.776 -5.571 3.041 1.00 0.00 87 HIS A N 8
ATOM 11623 C CA . HIS A 1 87 ? 32.734 -4.663 3.686 1.00 0.00 87 HIS A CA 8
ATOM 11624 C C . HIS A 1 87 ? 34.170 -5.228 3.685 1.00 0.00 87 HIS A C 8
ATOM 11625 O O . HIS A 1 87 ? 34.381 -6.423 3.442 1.00 0.00 87 HIS A O 8
ATOM 11639 N N . HIS A 1 88 ? 35.162 -4.376 3.969 1.00 0.00 88 HIS A N 8
ATOM 11640 C CA . HIS A 1 88 ? 36.592 -4.719 4.089 1.00 0.00 88 HIS A CA 8
ATOM 11641 C C . HIS A 1 88 ? 37.194 -4.166 5.397 1.00 0.00 88 HIS A C 8
ATOM 11642 O O . HIS A 1 88 ? 37.883 -4.934 6.107 1.00 0.00 88 HIS A O 8
ATOM 11657 N N . GLY A 1 1 ? -12.413 2.738 9.841 1.00 0.00 1 GLY A N 9
ATOM 11658 C CA . GLY A 1 1 ? -11.822 2.917 8.495 1.00 0.00 1 GLY A CA 9
ATOM 11659 C C . GLY A 1 1 ? -10.582 2.056 8.326 1.00 0.00 1 GLY A C 9
ATOM 11660 O O . GLY A 1 1 ? -9.913 1.755 9.310 1.00 0.00 1 GLY A O 9
ATOM 11666 N N . THR A 1 2 ? -10.248 1.656 7.098 1.00 0.00 2 THR A N 9
ATOM 11667 C CA . THR A 1 2 ? -9.092 0.785 6.793 1.00 0.00 2 THR A CA 9
ATOM 11668 C C . THR A 1 2 ? -8.105 1.456 5.847 1.00 0.00 2 THR A C 9
ATOM 11669 O O . THR A 1 2 ? -8.506 2.092 4.870 1.00 0.00 2 THR A O 9
ATOM 11680 N N . ILE A 1 3 ? -6.809 1.284 6.133 1.00 0.00 3 ILE A N 9
ATOM 11681 C CA . ILE A 1 3 ? -5.706 1.835 5.350 1.00 0.00 3 ILE A CA 9
ATOM 11682 C C . ILE A 1 3 ? -4.810 0.698 4.836 1.00 0.00 3 ILE A C 9
ATOM 11683 O O . ILE A 1 3 ? -4.198 -0.037 5.621 1.00 0.00 3 ILE A O 9
ATOM 11699 N N . LEU A 1 4 ? -4.681 0.604 3.510 1.00 0.00 4 LEU A N 9
ATOM 11700 C CA . LEU A 1 4 ? -3.938 -0.445 2.804 1.00 0.00 4 LEU A CA 9
ATOM 11701 C C . LEU A 1 4 ? -2.524 0.010 2.429 1.00 0.00 4 LEU A C 9
ATOM 11702 O O . LEU A 1 4 ? -2.328 1.110 1.913 1.00 0.00 4 LEU A O 9
ATOM 11718 N N . ILE A 1 5 ? -1.559 -0.883 2.615 1.00 0.00 5 ILE A N 9
ATOM 11719 C CA . ILE A 1 5 ? -0.181 -0.766 2.137 1.00 0.00 5 ILE A CA 9
ATOM 11720 C C . ILE A 1 5 ? 0.118 -1.919 1.180 1.00 0.00 5 ILE A C 9
ATOM 11721 O O . ILE A 1 5 ? -0.103 -3.083 1.512 1.00 0.00 5 ILE A O 9
ATOM 11737 N N . PHE A 1 6 ? 0.670 -1.605 0.013 1.00 0.00 6 PHE A N 9
ATOM 11738 C CA . PHE A 1 6 ? 1.271 -2.596 -0.871 1.00 0.00 6 PHE A CA 9
ATOM 11739 C C . PHE A 1 6 ? 2.777 -2.340 -0.954 1.00 0.00 6 PHE A C 9
ATOM 11740 O O . PHE A 1 6 ? 3.194 -1.206 -1.183 1.00 0.00 6 PHE A O 9
ATOM 11757 N N . LEU A 1 7 ? 3.579 -3.386 -0.769 1.00 0.00 7 LEU A N 9
ATOM 11758 C CA . LEU A 1 7 ? 5.046 -3.350 -0.808 1.00 0.00 7 LEU A CA 9
ATOM 11759 C C . LEU A 1 7 ? 5.587 -4.179 -1.983 1.00 0.00 7 LEU A C 9
ATOM 11760 O O . LEU A 1 7 ? 5.193 -5.334 -2.165 1.00 0.00 7 LEU A O 9
ATOM 11776 N N . ASP A 1 8 ? 6.541 -3.629 -2.738 1.00 0.00 8 ASP A N 9
ATOM 11777 C CA . ASP A 1 8 ? 7.255 -4.347 -3.805 1.00 0.00 8 ASP A CA 9
ATOM 11778 C C . ASP A 1 8 ? 8.729 -3.909 -3.906 1.00 0.00 8 ASP A C 9
ATOM 11779 O O . ASP A 1 8 ? 9.038 -2.722 -3.768 1.00 0.00 8 ASP A O 9
ATOM 11788 N N . LYS A 1 9 ? 9.640 -4.851 -4.191 1.00 0.00 9 LYS A N 9
ATOM 11789 C CA . LYS A 1 9 ? 11.049 -4.560 -4.518 1.00 0.00 9 LYS A CA 9
ATOM 11790 C C . LYS A 1 9 ? 11.306 -4.309 -6.015 1.00 0.00 9 LYS A C 9
ATOM 11791 O O . LYS A 1 9 ? 12.398 -3.878 -6.384 1.00 0.00 9 LYS A O 9
ATOM 11810 N N . ASN A 1 10 ? 10.304 -4.547 -6.865 1.00 0.00 10 ASN A N 9
ATOM 11811 C CA . ASN A 1 10 ? 10.302 -4.274 -8.306 1.00 0.00 10 ASN A CA 9
ATOM 11812 C C . ASN A 1 10 ? 9.326 -3.129 -8.659 1.00 0.00 10 ASN A C 9
ATOM 11813 O O . ASN A 1 10 ? 8.216 -3.065 -8.127 1.00 0.00 10 ASN A O 9
ATOM 11824 N N . LYS A 1 11 ? 9.725 -2.238 -9.579 1.00 0.00 11 LYS A N 9
ATOM 11825 C CA . LYS A 1 11 ? 8.913 -1.080 -10.003 1.00 0.00 11 LYS A CA 9
ATOM 11826 C C . LYS A 1 11 ? 7.862 -1.433 -11.058 1.00 0.00 11 LYS A C 9
ATOM 11827 O O . LYS A 1 11 ? 6.714 -1.016 -10.944 1.00 0.00 11 LYS A O 9
ATOM 11846 N N . GLU A 1 12 ? 8.230 -2.208 -12.076 1.00 0.00 12 GLU A N 9
ATOM 11847 C CA . GLU A 1 12 ? 7.379 -2.475 -13.241 1.00 0.00 12 GLU A CA 9
ATOM 11848 C C . GLU A 1 12 ? 6.105 -3.251 -12.865 1.00 0.00 12 GLU A C 9
ATOM 11849 O O . GLU A 1 12 ? 5.006 -2.873 -13.273 1.00 0.00 12 GLU A O 9
ATOM 11861 N N . GLN A 1 13 ? 6.224 -4.271 -12.008 1.00 0.00 13 GLN A N 9
ATOM 11862 C CA . GLN A 1 13 ? 5.086 -5.051 -11.505 1.00 0.00 13 GLN A CA 9
ATOM 11863 C C . GLN A 1 13 ? 4.173 -4.223 -10.583 1.00 0.00 13 GLN A C 9
ATOM 11864 O O . GLN A 1 13 ? 2.948 -4.340 -10.653 1.00 0.00 13 GLN A O 9
ATOM 11878 N N . ALA A 1 14 ? 4.753 -3.337 -9.770 1.00 0.00 14 ALA A N 9
ATOM 11879 C CA . ALA A 1 14 ? 4.023 -2.392 -8.927 1.00 0.00 14 ALA A CA 9
ATOM 11880 C C . ALA A 1 14 ? 3.229 -1.354 -9.743 1.00 0.00 14 ALA A C 9
ATOM 11881 O O . ALA A 1 14 ? 2.063 -1.093 -9.443 1.00 0.00 14 ALA A O 9
ATOM 11888 N N . GLU A 1 15 ? 3.818 -0.802 -10.809 1.00 0.00 15 GLU A N 9
ATOM 11889 C CA . GLU A 1 15 ? 3.124 0.094 -11.745 1.00 0.00 15 GLU A CA 9
ATOM 11890 C C . GLU A 1 15 ? 1.986 -0.630 -12.479 1.00 0.00 15 GLU A C 9
ATOM 11891 O O . GLU A 1 15 ? 0.876 -0.100 -12.559 1.00 0.00 15 GLU A O 9
ATOM 11903 N N . LYS A 1 16 ? 2.214 -1.864 -12.952 1.00 0.00 16 LYS A N 9
ATOM 11904 C CA . LYS A 1 16 ? 1.173 -2.690 -13.588 1.00 0.00 16 LYS A CA 9
ATOM 11905 C C . LYS A 1 16 ? 0.005 -2.976 -12.642 1.00 0.00 16 LYS A C 9
ATOM 11906 O O . LYS A 1 16 ? -1.141 -2.844 -13.065 1.00 0.00 16 LYS A O 9
ATOM 11925 N N . LEU A 1 17 ? 0.255 -3.275 -11.365 1.00 0.00 17 LEU A N 9
ATOM 11926 C CA . LEU A 1 17 ? -0.788 -3.452 -10.362 1.00 0.00 17 LEU A CA 9
ATOM 11927 C C . LEU A 1 17 ? -1.562 -2.155 -10.129 1.00 0.00 17 LEU A C 9
ATOM 11928 O O . LEU A 1 17 ? -2.788 -2.177 -10.170 1.00 0.00 17 LEU A O 9
ATOM 11944 N N . ALA A 1 18 ? -0.876 -1.021 -9.959 1.00 0.00 18 ALA A N 9
ATOM 11945 C CA . ALA A 1 18 ? -1.534 0.273 -9.785 1.00 0.00 18 ALA A CA 9
ATOM 11946 C C . ALA A 1 18 ? -2.435 0.634 -10.988 1.00 0.00 18 ALA A C 9
ATOM 11947 O O . ALA A 1 18 ? -3.532 1.161 -10.793 1.00 0.00 18 ALA A O 9
ATOM 11954 N N . LYS A 1 19 ? -2.032 0.269 -12.215 1.00 0.00 19 LYS A N 9
ATOM 11955 C CA . LYS A 1 19 ? -2.843 0.443 -13.439 1.00 0.00 19 LYS A CA 9
ATOM 11956 C C . LYS A 1 19 ? -4.013 -0.547 -13.539 1.00 0.00 19 LYS A C 9
ATOM 11957 O O . LYS A 1 19 ? -5.091 -0.172 -13.999 1.00 0.00 19 LYS A O 9
ATOM 11976 N N . GLU A 1 20 ? -3.837 -1.784 -13.076 1.00 0.00 20 GLU A N 9
ATOM 11977 C CA . GLU A 1 20 ? -4.889 -2.814 -13.016 1.00 0.00 20 GLU A CA 9
ATOM 11978 C C . GLU A 1 20 ? -5.974 -2.488 -11.975 1.00 0.00 20 GLU A C 9
ATOM 11979 O O . GLU A 1 20 ? -7.150 -2.795 -12.181 1.00 0.00 20 GLU A O 9
ATOM 11991 N N . VAL A 1 21 ? -5.576 -1.874 -10.855 1.00 0.00 21 VAL A N 9
ATOM 11992 C CA . VAL A 1 21 ? -6.406 -1.673 -9.653 1.00 0.00 21 VAL A CA 9
ATOM 11993 C C . VAL A 1 21 ? -6.901 -0.228 -9.464 1.00 0.00 21 VAL A C 9
ATOM 11994 O O . VAL A 1 21 ? -7.722 0.041 -8.586 1.00 0.00 21 VAL A O 9
ATOM 12007 N N . GLY A 1 22 ? -6.434 0.709 -10.296 1.00 0.00 22 GLY A N 9
ATOM 12008 C CA . GLY A 1 22 ? -6.841 2.121 -10.295 1.00 0.00 22 GLY A CA 9
ATOM 12009 C C . GLY A 1 22 ? -6.165 3.004 -9.233 1.00 0.00 22 GLY A C 9
ATOM 12010 O O . GLY A 1 22 ? -6.613 4.130 -9.003 1.00 0.00 22 GLY A O 9
ATOM 12014 N N . VAL A 1 23 ? -5.106 2.519 -8.575 1.00 0.00 23 VAL A N 9
ATOM 12015 C CA . VAL A 1 23 ? -4.350 3.272 -7.552 1.00 0.00 23 VAL A CA 9
ATOM 12016 C C . VAL A 1 23 ? -3.426 4.327 -8.177 1.00 0.00 23 VAL A C 9
ATOM 12017 O O . VAL A 1 23 ? -2.765 4.085 -9.186 1.00 0.00 23 VAL A O 9
ATOM 12030 N N . THR A 1 24 ? -3.378 5.506 -7.549 1.00 0.00 24 THR A N 9
ATOM 12031 C CA . THR A 1 24 ? -2.545 6.663 -7.945 1.00 0.00 24 THR A CA 9
ATOM 12032 C C . THR A 1 24 ? -1.559 7.124 -6.853 1.00 0.00 24 THR A C 9
ATOM 12033 O O . THR A 1 24 ? -0.605 7.852 -7.131 1.00 0.00 24 THR A O 9
ATOM 12044 N N . GLU A 1 25 ? -1.742 6.682 -5.600 1.00 0.00 25 GLU A N 9
ATOM 12045 C CA . GLU A 1 25 ? -0.939 7.104 -4.440 1.00 0.00 25 GLU A CA 9
ATOM 12046 C C . GLU A 1 25 ? 0.329 6.249 -4.294 1.00 0.00 25 GLU A C 9
ATOM 12047 O O . GLU A 1 25 ? 0.447 5.372 -3.435 1.00 0.00 25 GLU A O 9
ATOM 12059 N N . ILE A 1 26 ? 1.268 6.494 -5.210 1.00 0.00 26 ILE A N 9
ATOM 12060 C CA . ILE A 1 26 ? 2.507 5.735 -5.381 1.00 0.00 26 ILE A CA 9
ATOM 12061 C C . ILE A 1 26 ? 3.690 6.473 -4.727 1.00 0.00 26 ILE A C 9
ATOM 12062 O O . ILE A 1 26 ? 3.871 7.680 -4.911 1.00 0.00 26 ILE A O 9
ATOM 12078 N N . TYR A 1 27 ? 4.506 5.726 -3.984 1.00 0.00 27 TYR A N 9
ATOM 12079 C CA . TYR A 1 27 ? 5.701 6.157 -3.253 1.00 0.00 27 TYR A CA 9
ATOM 12080 C C . TYR A 1 27 ? 6.910 5.290 -3.641 1.00 0.00 27 TYR A C 9
ATOM 12081 O O . TYR A 1 27 ? 6.764 4.099 -3.922 1.00 0.00 27 TYR A O 9
ATOM 12099 N N . GLU A 1 28 ? 8.121 5.855 -3.603 1.00 0.00 28 GLU A N 9
ATOM 12100 C CA . GLU A 1 28 ? 9.371 5.117 -3.842 1.00 0.00 28 GLU A CA 9
ATOM 12101 C C . GLU A 1 28 ? 10.481 5.543 -2.863 1.00 0.00 28 GLU A C 9
ATOM 12102 O O . GLU A 1 28 ? 10.666 6.738 -2.613 1.00 0.00 28 GLU A O 9
ATOM 12114 N N . SER A 1 29 ? 11.236 4.577 -2.323 1.00 0.00 29 SER A N 9
ATOM 12115 C CA . SER A 1 29 ? 12.394 4.822 -1.444 1.00 0.00 29 SER A CA 9
ATOM 12116 C C . SER A 1 29 ? 13.333 3.613 -1.363 1.00 0.00 29 SER A C 9
ATOM 12117 O O . SER A 1 29 ? 12.898 2.465 -1.449 1.00 0.00 29 SER A O 9
ATOM 12125 N N . ASP A 1 30 ? 14.630 3.846 -1.151 1.00 0.00 30 ASP A N 9
ATOM 12126 C CA . ASP A 1 30 ? 15.594 2.788 -0.813 1.00 0.00 30 ASP A CA 9
ATOM 12127 C C . ASP A 1 30 ? 15.348 2.234 0.608 1.00 0.00 30 ASP A C 9
ATOM 12128 O O . ASP A 1 30 ? 15.627 1.064 0.881 1.00 0.00 30 ASP A O 9
ATOM 12137 N N . ASN A 1 31 ? 14.765 3.051 1.495 1.00 0.00 31 ASN A N 9
ATOM 12138 C CA . ASN A 1 31 ? 14.427 2.728 2.887 1.00 0.00 31 ASN A CA 9
ATOM 12139 C C . ASN A 1 31 ? 12.975 2.215 3.019 1.00 0.00 31 ASN A C 9
ATOM 12140 O O . ASN A 1 31 ? 12.229 2.640 3.903 1.00 0.00 31 ASN A O 9
ATOM 12151 N N . LEU A 1 32 ? 12.555 1.323 2.118 1.00 0.00 32 LEU A N 9
ATOM 12152 C CA . LEU A 1 32 ? 11.167 0.865 1.938 1.00 0.00 32 LEU A CA 9
ATOM 12153 C C . LEU A 1 32 ? 10.484 0.433 3.251 1.00 0.00 32 LEU A C 9
ATOM 12154 O O . LEU A 1 32 ? 9.365 0.857 3.547 1.00 0.00 32 LEU A O 9
ATOM 12170 N N . GLU A 1 33 ? 11.171 -0.370 4.064 1.00 0.00 33 GLU A N 9
ATOM 12171 C CA . GLU A 1 33 ? 10.654 -0.853 5.351 1.00 0.00 33 GLU A CA 9
ATOM 12172 C C . GLU A 1 33 ? 10.566 0.226 6.441 1.00 0.00 33 GLU A C 9
ATOM 12173 O O . GLU A 1 33 ? 9.628 0.221 7.238 1.00 0.00 33 GLU A O 9
ATOM 12185 N N . GLU A 1 34 ? 11.499 1.180 6.471 1.00 0.00 34 GLU A N 9
ATOM 12186 C CA . GLU A 1 34 ? 11.444 2.309 7.407 1.00 0.00 34 GLU A CA 9
ATOM 12187 C C . GLU A 1 34 ? 10.301 3.257 7.018 1.00 0.00 34 GLU A C 9
ATOM 12188 O O . GLU A 1 34 ? 9.549 3.716 7.877 1.00 0.00 34 GLU A O 9
ATOM 12200 N N . LEU A 1 35 ? 10.113 3.477 5.710 1.00 0.00 35 LEU A N 9
ATOM 12201 C CA . LEU A 1 35 ? 9.028 4.296 5.159 1.00 0.00 35 LEU A CA 9
ATOM 12202 C C . LEU A 1 35 ? 7.654 3.712 5.520 1.00 0.00 35 LEU A C 9
ATOM 12203 O O . LEU A 1 35 ? 6.791 4.432 6.017 1.00 0.00 35 LEU A O 9
ATOM 12219 N N . TYR A 1 36 ? 7.471 2.402 5.335 1.00 0.00 36 TYR A N 9
ATOM 12220 C CA . TYR A 1 36 ? 6.260 1.675 5.732 1.00 0.00 36 TYR A CA 9
ATOM 12221 C C . TYR A 1 36 ? 5.879 1.936 7.203 1.00 0.00 36 TYR A C 9
ATOM 12222 O O . TYR A 1 36 ? 4.747 2.345 7.485 1.00 0.00 36 TYR A O 9
ATOM 12240 N N . ARG A 1 37 ? 6.830 1.769 8.132 1.00 0.00 37 ARG A N 9
ATOM 12241 C CA . ARG A 1 37 ? 6.608 1.981 9.575 1.00 0.00 37 ARG A CA 9
ATOM 12242 C C . ARG A 1 37 ? 6.316 3.438 9.909 1.00 0.00 37 ARG A C 9
ATOM 12243 O O . ARG A 1 37 ? 5.370 3.721 10.639 1.00 0.00 37 ARG A O 9
ATOM 12264 N N . GLU A 1 38 ? 7.094 4.353 9.343 1.00 0.00 38 GLU A N 9
ATOM 12265 C CA . GLU A 1 38 ? 6.970 5.802 9.574 1.00 0.00 38 GLU A CA 9
ATOM 12266 C C . GLU A 1 38 ? 5.624 6.370 9.093 1.00 0.00 38 GLU A C 9
ATOM 12267 O O . GLU A 1 38 ? 5.064 7.250 9.751 1.00 0.00 38 GLU A O 9
ATOM 12279 N N . ILE A 1 39 ? 5.067 5.844 7.995 1.00 0.00 39 ILE A N 9
ATOM 12280 C CA . ILE A 1 39 ? 3.724 6.206 7.518 1.00 0.00 39 ILE A CA 9
ATOM 12281 C C . ILE A 1 39 ? 2.653 5.667 8.477 1.00 0.00 39 ILE A C 9
ATOM 12282 O O . ILE A 1 39 ? 1.856 6.448 9.001 1.00 0.00 39 ILE A O 9
ATOM 12298 N N . LYS A 1 40 ? 2.652 4.360 8.779 1.00 0.00 40 LYS A N 9
ATOM 12299 C CA . LYS A 1 40 ? 1.622 3.730 9.624 1.00 0.00 40 LYS A CA 9
ATOM 12300 C C . LYS A 1 40 ? 1.619 4.218 11.074 1.00 0.00 40 LYS A C 9
ATOM 12301 O O . LYS A 1 40 ? 0.549 4.325 11.669 1.00 0.00 40 LYS A O 9
ATOM 12320 N N . GLU A 1 41 ? 2.775 4.594 11.617 1.00 0.00 41 GLU A N 9
ATOM 12321 C CA . GLU A 1 41 ? 2.882 5.269 12.915 1.00 0.00 41 GLU A CA 9
ATOM 12322 C C . GLU A 1 41 ? 1.981 6.512 13.011 1.00 0.00 41 GLU A C 9
ATOM 12323 O O . GLU A 1 41 ? 1.291 6.694 14.014 1.00 0.00 41 GLU A O 9
ATOM 12335 N N . ARG A 1 42 ? 1.941 7.342 11.958 1.00 0.00 42 ARG A N 9
ATOM 12336 C CA . ARG A 1 42 ? 1.104 8.550 11.903 1.00 0.00 42 ARG A CA 9
ATOM 12337 C C . ARG A 1 42 ? -0.383 8.217 11.741 1.00 0.00 42 ARG A C 9
ATOM 12338 O O . ARG A 1 42 ? -1.212 8.825 12.416 1.00 0.00 42 ARG A O 9
ATOM 12359 N N . ILE A 1 43 ? -0.720 7.219 10.922 1.00 0.00 43 ILE A N 9
ATOM 12360 C CA . ILE A 1 43 ? -2.103 6.744 10.702 1.00 0.00 43 ILE A CA 9
ATOM 12361 C C . ILE A 1 43 ? -2.768 6.314 12.015 1.00 0.00 43 ILE A C 9
ATOM 12362 O O . ILE A 1 43 ? -3.920 6.660 12.258 1.00 0.00 43 ILE A O 9
ATOM 12378 N N . GLU A 1 44 ? -2.038 5.619 12.886 1.00 0.00 44 GLU A N 9
ATOM 12379 C CA . GLU A 1 44 ? -2.566 5.080 14.151 1.00 0.00 44 GLU A CA 9
ATOM 12380 C C . GLU A 1 44 ? -2.997 6.168 15.152 1.00 0.00 44 GLU A C 9
ATOM 12381 O O . GLU A 1 44 ? -3.942 5.955 15.919 1.00 0.00 44 GLU A O 9
ATOM 12393 N N . ARG A 1 45 ? -2.335 7.336 15.147 1.00 0.00 45 ARG A N 9
ATOM 12394 C CA . ARG A 1 45 ? -2.720 8.511 15.953 1.00 0.00 45 ARG A CA 9
ATOM 12395 C C . ARG A 1 45 ? -3.696 9.457 15.258 1.00 0.00 45 ARG A C 9
ATOM 12396 O O . ARG A 1 45 ? -4.631 9.944 15.892 1.00 0.00 45 ARG A O 9
ATOM 12417 N N . GLU A 1 46 ? -3.508 9.703 13.963 1.00 0.00 46 GLU A N 9
ATOM 12418 C CA . GLU A 1 46 ? -4.380 10.603 13.186 1.00 0.00 46 GLU A CA 9
ATOM 12419 C C . GLU A 1 46 ? -5.762 10.002 12.871 1.00 0.00 46 GLU A C 9
ATOM 12420 O O . GLU A 1 46 ? -6.733 10.744 12.709 1.00 0.00 46 GLU A O 9
ATOM 12432 N N . ASN A 1 47 ? -5.875 8.671 12.841 1.00 0.00 47 ASN A N 9
ATOM 12433 C CA . ASN A 1 47 ? -7.133 7.932 12.768 1.00 0.00 47 ASN A CA 9
ATOM 12434 C C . ASN A 1 47 ? -7.167 6.866 13.888 1.00 0.00 47 ASN A C 9
ATOM 12435 O O . ASN A 1 47 ? -6.684 5.750 13.684 1.00 0.00 47 ASN A O 9
ATOM 12446 N N . PRO A 1 48 ? -7.765 7.143 15.066 1.00 0.00 48 PRO A N 9
ATOM 12447 C CA . PRO A 1 48 ? -7.831 6.170 16.166 1.00 0.00 48 PRO A CA 9
ATOM 12448 C C . PRO A 1 48 ? -8.745 4.966 15.861 1.00 0.00 48 PRO A C 9
ATOM 12449 O O . PRO A 1 48 ? -8.651 3.931 16.523 1.00 0.00 48 PRO A O 9
ATOM 12460 N N . ASN A 1 49 ? -9.599 5.078 14.835 1.00 0.00 49 ASN A N 9
ATOM 12461 C CA . ASN A 1 49 ? -10.450 4.014 14.288 1.00 0.00 49 ASN A CA 9
ATOM 12462 C C . ASN A 1 49 ? -9.857 3.355 13.016 1.00 0.00 49 ASN A C 9
ATOM 12463 O O . ASN A 1 49 ? -10.591 2.724 12.250 1.00 0.00 49 ASN A O 9
ATOM 12474 N N . ALA A 1 50 ? -8.554 3.530 12.753 1.00 0.00 50 ALA A N 9
ATOM 12475 C CA . ALA A 1 50 ? -7.836 2.885 11.650 1.00 0.00 50 ALA A CA 9
ATOM 12476 C C . ALA A 1 50 ? -7.760 1.351 11.778 1.00 0.00 50 ALA A C 9
ATOM 12477 O O . ALA A 1 50 ? -7.778 0.792 12.879 1.00 0.00 50 ALA A O 9
ATOM 12484 N N . THR A 1 51 ? -7.602 0.682 10.631 1.00 0.00 51 THR A N 9
ATOM 12485 C CA . THR A 1 51 ? -7.293 -0.751 10.513 1.00 0.00 51 THR A CA 9
ATOM 12486 C C . THR A 1 51 ? -6.117 -0.901 9.554 1.00 0.00 51 THR A C 9
ATOM 12487 O O . THR A 1 51 ? -6.115 -0.289 8.482 1.00 0.00 51 THR A O 9
ATOM 12498 N N . ILE A 1 52 ? -5.113 -1.694 9.930 1.00 0.00 52 ILE A N 9
ATOM 12499 C CA . ILE A 1 52 ? -3.883 -1.884 9.153 1.00 0.00 52 ILE A CA 9
ATOM 12500 C C . ILE A 1 52 ? -4.009 -3.137 8.282 1.00 0.00 52 ILE A C 9
ATOM 12501 O O . ILE A 1 52 ? -4.179 -4.247 8.791 1.00 0.00 52 ILE A O 9
ATOM 12517 N N . LEU A 1 53 ? -3.879 -2.946 6.967 1.00 0.00 53 LEU A N 9
ATOM 12518 C CA . LEU A 1 53 ? -3.749 -4.008 5.970 1.00 0.00 53 LEU A CA 9
ATOM 12519 C C . LEU A 1 53 ? -2.445 -3.814 5.180 1.00 0.00 53 LEU A C 9
ATOM 12520 O O . LEU A 1 53 ? -2.163 -2.701 4.731 1.00 0.00 53 LEU A O 9
ATOM 12536 N N . THR A 1 54 ? -1.665 -4.883 5.005 1.00 0.00 54 THR A N 9
ATOM 12537 C CA . THR A 1 54 ? -0.373 -4.869 4.291 1.00 0.00 54 THR A CA 9
ATOM 12538 C C . THR A 1 54 ? -0.228 -6.111 3.405 1.00 0.00 54 THR A C 9
ATOM 12539 O O . THR A 1 54 ? -0.464 -7.228 3.870 1.00 0.00 54 THR A O 9
ATOM 12550 N N . VAL A 1 55 ? 0.157 -5.928 2.136 1.00 0.00 55 VAL A N 9
ATOM 12551 C CA . VAL A 1 55 ? 0.291 -7.002 1.125 1.00 0.00 55 VAL A CA 9
ATOM 12552 C C . VAL A 1 55 ? 1.557 -6.880 0.268 1.00 0.00 55 VAL A C 9
ATOM 12553 O O . VAL A 1 55 ? 2.109 -5.793 0.093 1.00 0.00 55 VAL A O 9
ATOM 12566 N N . THR A 1 56 ? 1.987 -8.014 -0.295 1.00 0.00 56 THR A N 9
ATOM 12567 C CA . THR A 1 56 ? 3.179 -8.156 -1.159 1.00 0.00 56 THR A CA 9
ATOM 12568 C C . THR A 1 56 ? 2.906 -8.874 -2.493 1.00 0.00 56 THR A C 9
ATOM 12569 O O . THR A 1 56 ? 3.821 -9.027 -3.304 1.00 0.00 56 THR A O 9
ATOM 12580 N N . ASP A 1 57 ? 1.667 -9.316 -2.749 1.00 0.00 57 ASP A N 9
ATOM 12581 C CA . ASP A 1 57 ? 1.273 -10.074 -3.949 1.00 0.00 57 ASP A CA 9
ATOM 12582 C C . ASP A 1 57 ? 0.002 -9.481 -4.603 1.00 0.00 57 ASP A C 9
ATOM 12583 O O . ASP A 1 57 ? -0.993 -9.275 -3.898 1.00 0.00 57 ASP A O 9
ATOM 12592 N N . PRO A 1 58 ? -0.020 -9.211 -5.925 1.00 0.00 58 PRO A N 9
ATOM 12593 C CA . PRO A 1 58 ? -1.193 -8.651 -6.608 1.00 0.00 58 PRO A CA 9
ATOM 12594 C C . PRO A 1 58 ? -2.409 -9.576 -6.579 1.00 0.00 58 PRO A C 9
ATOM 12595 O O . PRO A 1 58 ? -3.533 -9.083 -6.580 1.00 0.00 58 PRO A O 9
ATOM 12606 N N . ASN A 1 59 ? -2.220 -10.893 -6.498 1.00 0.00 59 ASN A N 9
ATOM 12607 C CA . ASN A 1 59 ? -3.326 -11.851 -6.371 1.00 0.00 59 ASN A CA 9
ATOM 12608 C C . ASN A 1 59 ? -4.045 -11.723 -5.013 1.00 0.00 59 ASN A C 9
ATOM 12609 O O . ASN A 1 59 ? -5.212 -12.092 -4.904 1.00 0.00 59 ASN A O 9
ATOM 12620 N N . GLU A 1 60 ? -3.379 -11.171 -3.992 1.00 0.00 60 GLU A N 9
ATOM 12621 C CA . GLU A 1 60 ? -3.968 -10.864 -2.684 1.00 0.00 60 GLU A CA 9
ATOM 12622 C C . GLU A 1 60 ? -4.480 -9.411 -2.622 1.00 0.00 60 GLU A C 9
ATOM 12623 O O . GLU A 1 60 ? -5.604 -9.178 -2.182 1.00 0.00 60 GLU A O 9
ATOM 12635 N N . LEU A 1 61 ? -3.721 -8.432 -3.139 1.00 0.00 61 LEU A N 9
ATOM 12636 C CA . LEU A 1 61 ? -4.148 -7.023 -3.199 1.00 0.00 61 LEU A CA 9
ATOM 12637 C C . LEU A 1 61 ? -5.410 -6.856 -4.059 1.00 0.00 61 LEU A C 9
ATOM 12638 O O . LEU A 1 61 ? -6.382 -6.255 -3.601 1.00 0.00 61 LEU A O 9
ATOM 12654 N N . LYS A 1 62 ? -5.440 -7.441 -5.266 1.00 0.00 62 LYS A N 9
ATOM 12655 C CA . LYS A 1 62 ? -6.618 -7.441 -6.151 1.00 0.00 62 LYS A CA 9
ATOM 12656 C C . LYS A 1 62 ? -7.807 -8.140 -5.487 1.00 0.00 62 LYS A C 9
ATOM 12657 O O . LYS A 1 62 ? -8.909 -7.606 -5.521 1.00 0.00 62 LYS A O 9
ATOM 12676 N N . LYS A 1 63 ? -7.584 -9.267 -4.801 1.00 0.00 63 LYS A N 9
ATOM 12677 C CA . LYS A 1 63 ? -8.612 -9.993 -4.028 1.00 0.00 63 LYS A CA 9
ATOM 12678 C C . LYS A 1 63 ? -9.226 -9.147 -2.901 1.00 0.00 63 LYS A C 9
ATOM 12679 O O . LYS A 1 63 ? -10.437 -9.212 -2.707 1.00 0.00 63 LYS A O 9
ATOM 12698 N N . ILE A 1 64 ? -8.441 -8.320 -2.201 1.00 0.00 64 ILE A N 9
ATOM 12699 C CA . ILE A 1 64 ? -8.952 -7.365 -1.194 1.00 0.00 64 ILE A CA 9
ATOM 12700 C C . ILE A 1 64 ? -9.707 -6.211 -1.876 1.00 0.00 64 ILE A C 9
ATOM 12701 O O . ILE A 1 64 ? -10.836 -5.891 -1.498 1.00 0.00 64 ILE A O 9
ATOM 12717 N N . GLN A 1 65 ? -9.108 -5.597 -2.899 1.00 0.00 65 GLN A N 9
ATOM 12718 C CA . GLN A 1 65 ? -9.680 -4.454 -3.622 1.00 0.00 65 GLN A CA 9
ATOM 12719 C C . GLN A 1 65 ? -10.949 -4.804 -4.412 1.00 0.00 65 GLN A C 9
ATOM 12720 O O . GLN A 1 65 ? -11.822 -3.948 -4.564 1.00 0.00 65 GLN A O 9
ATOM 12734 N N . ASP A 1 66 ? -11.108 -6.057 -4.844 1.00 0.00 66 ASP A N 9
ATOM 12735 C CA . ASP A 1 66 ? -12.331 -6.560 -5.475 1.00 0.00 66 ASP A CA 9
ATOM 12736 C C . ASP A 1 66 ? -13.562 -6.462 -4.542 1.00 0.00 66 ASP A C 9
ATOM 12737 O O . ASP A 1 66 ? -14.692 -6.352 -5.023 1.00 0.00 66 ASP A O 9
ATOM 12746 N N . GLU A 1 67 ? -13.364 -6.478 -3.216 1.00 0.00 67 GLU A N 9
ATOM 12747 C CA . GLU A 1 67 ? -14.438 -6.368 -2.212 1.00 0.00 67 GLU A CA 9
ATOM 12748 C C . GLU A 1 67 ? -14.787 -4.911 -1.838 1.00 0.00 67 GLU A C 9
ATOM 12749 O O . GLU A 1 67 ? -15.839 -4.663 -1.244 1.00 0.00 67 GLU A O 9
ATOM 12761 N N . GLY A 1 68 ? -13.930 -3.941 -2.185 1.00 0.00 68 GLY A N 9
ATOM 12762 C CA . GLY A 1 68 ? -14.190 -2.497 -2.051 1.00 0.00 68 GLY A CA 9
ATOM 12763 C C . GLY A 1 68 ? -14.389 -1.976 -0.620 1.00 0.00 68 GLY A C 9
ATOM 12764 O O . GLY A 1 68 ? -15.143 -1.025 -0.399 1.00 0.00 68 GLY A O 9
ATOM 12768 N N . LYS A 1 69 ? -13.727 -2.610 0.352 1.00 0.00 69 LYS A N 9
ATOM 12769 C CA . LYS A 1 69 ? -13.911 -2.440 1.811 1.00 0.00 69 LYS A CA 9
ATOM 12770 C C . LYS A 1 69 ? -12.835 -1.588 2.509 1.00 0.00 69 LYS A C 9
ATOM 12771 O O . LYS A 1 69 ? -12.645 -1.696 3.722 1.00 0.00 69 LYS A O 9
ATOM 12790 N N . VAL A 1 70 ? -12.106 -0.770 1.748 1.00 0.00 70 VAL A N 9
ATOM 12791 C CA . VAL A 1 70 ? -10.914 -0.023 2.201 1.00 0.00 70 VAL A CA 9
ATOM 12792 C C . VAL A 1 70 ? -10.982 1.449 1.772 1.00 0.00 70 VAL A C 9
ATOM 12793 O O . VAL A 1 70 ? -11.443 1.755 0.672 1.00 0.00 70 VAL A O 9
ATOM 12806 N N . ASP A 1 71 ? -10.537 2.369 2.636 1.00 0.00 71 ASP A N 9
ATOM 12807 C CA . ASP A 1 71 ? -10.736 3.818 2.466 1.00 0.00 71 ASP A CA 9
ATOM 12808 C C . ASP A 1 71 ? -9.596 4.518 1.705 1.00 0.00 71 ASP A C 9
ATOM 12809 O O . ASP A 1 71 ? -9.859 5.440 0.927 1.00 0.00 71 ASP A O 9
ATOM 12818 N N . ARG A 1 72 ? -8.343 4.075 1.893 1.00 0.00 72 ARG A N 9
ATOM 12819 C CA . ARG A 1 72 ? -7.172 4.521 1.110 1.00 0.00 72 ARG A CA 9
ATOM 12820 C C . ARG A 1 72 ? -6.166 3.388 0.895 1.00 0.00 72 ARG A C 9
ATOM 12821 O O . ARG A 1 72 ? -6.046 2.494 1.733 1.00 0.00 72 ARG A O 9
ATOM 12842 N N . ILE A 1 73 ? -5.435 3.451 -0.216 1.00 0.00 73 ILE A N 9
ATOM 12843 C CA . ILE A 1 73 ? -4.470 2.435 -0.656 1.00 0.00 73 ILE A CA 9
ATOM 12844 C C . ILE A 1 73 ? -3.182 3.133 -1.101 1.00 0.00 73 ILE A C 9
ATOM 12845 O O . ILE A 1 73 ? -3.210 3.939 -2.033 1.00 0.00 73 ILE A O 9
ATOM 12861 N N . ILE A 1 74 ? -2.059 2.809 -0.455 1.00 0.00 74 ILE A N 9
ATOM 12862 C CA . ILE A 1 74 ? -0.720 3.289 -0.824 1.00 0.00 74 ILE A CA 9
ATOM 12863 C C . ILE A 1 74 ? 0.047 2.170 -1.537 1.00 0.00 74 ILE A C 9
ATOM 12864 O O . ILE A 1 74 ? 0.045 1.025 -1.077 1.00 0.00 74 ILE A O 9
ATOM 12880 N N . LEU A 1 75 ? 0.759 2.506 -2.612 1.00 0.00 75 LEU A N 9
ATOM 12881 C CA . LEU A 1 75 ? 1.692 1.605 -3.294 1.00 0.00 75 LEU A CA 9
ATOM 12882 C C . LEU A 1 75 ? 3.124 2.080 -2.989 1.00 0.00 75 LEU A C 9
ATOM 12883 O O . LEU A 1 75 ? 3.532 3.143 -3.453 1.00 0.00 75 LEU A O 9
ATOM 12899 N N . LEU A 1 76 ? 3.895 1.319 -2.213 1.00 0.00 76 LEU A N 9
ATOM 12900 C CA . LEU A 1 76 ? 5.287 1.620 -1.867 1.00 0.00 76 LEU A CA 9
ATOM 12901 C C . LEU A 1 76 ? 6.234 0.709 -2.667 1.00 0.00 76 LEU A C 9
ATOM 12902 O O . LEU A 1 76 ? 6.079 -0.515 -2.685 1.00 0.00 76 LEU A O 9
ATOM 12918 N N . ILE A 1 77 ? 7.244 1.310 -3.295 1.00 0.00 77 ILE A N 9
ATOM 12919 C CA . ILE A 1 77 ? 8.202 0.639 -4.185 1.00 0.00 77 ILE A CA 9
ATOM 12920 C C . ILE A 1 77 ? 9.629 0.837 -3.659 1.00 0.00 77 ILE A C 9
ATOM 12921 O O . ILE A 1 77 ? 10.015 1.946 -3.279 1.00 0.00 77 ILE A O 9
ATOM 12937 N N . LYS A 1 78 ? 10.446 -0.221 -3.673 1.00 0.00 78 LYS A N 9
ATOM 12938 C CA . LYS A 1 78 ? 11.859 -0.137 -3.284 1.00 0.00 78 LYS A CA 9
ATOM 12939 C C . LYS A 1 78 ? 12.711 0.461 -4.406 1.00 0.00 78 LYS A C 9
ATOM 12940 O O . LYS A 1 78 ? 12.551 0.101 -5.574 1.00 0.00 78 LYS A O 9
ATOM 12959 N N . GLY A 1 79 ? 13.660 1.323 -4.047 1.00 0.00 79 GLY A N 9
ATOM 12960 C CA . GLY A 1 79 ? 14.687 1.809 -4.976 1.00 0.00 79 GLY A CA 9
ATOM 12961 C C . GLY A 1 79 ? 15.554 0.652 -5.500 1.00 0.00 79 GLY A C 9
ATOM 12962 O O . GLY A 1 79 ? 16.043 -0.176 -4.728 1.00 0.00 79 GLY A O 9
ATOM 12966 N N . SER A 1 80 ? 15.727 0.576 -6.822 1.00 0.00 80 SER A N 9
ATOM 12967 C CA . SER A 1 80 ? 16.311 -0.582 -7.527 1.00 0.00 80 SER A CA 9
ATOM 12968 C C . SER A 1 80 ? 17.797 -0.855 -7.248 1.00 0.00 80 SER A C 9
ATOM 12969 O O . SER A 1 80 ? 18.277 -1.959 -7.521 1.00 0.00 80 SER A O 9
ATOM 12977 N N . LEU A 1 81 ? 18.530 0.118 -6.693 1.00 0.00 81 LEU A N 9
ATOM 12978 C CA . LEU A 1 81 ? 19.964 0.010 -6.393 1.00 0.00 81 LEU A CA 9
ATOM 12979 C C . LEU A 1 81 ? 20.271 -0.615 -5.015 1.00 0.00 81 LEU A C 9
ATOM 12980 O O . LEU A 1 81 ? 21.439 -0.868 -4.714 1.00 0.00 81 LEU A O 9
ATOM 12996 N N . GLU A 1 82 ? 19.257 -0.892 -4.184 1.00 0.00 82 GLU A N 9
ATOM 12997 C CA . GLU A 1 82 ? 19.417 -1.522 -2.865 1.00 0.00 82 GLU A CA 9
ATOM 12998 C C . GLU A 1 82 ? 18.831 -2.948 -2.853 1.00 0.00 82 GLU A C 9
ATOM 12999 O O . GLU A 1 82 ? 17.634 -3.149 -3.074 1.00 0.00 82 GLU A O 9
ATOM 13011 N N . HIS A 1 83 ? 19.675 -3.943 -2.561 1.00 0.00 83 HIS A N 9
ATOM 13012 C CA . HIS A 1 83 ? 19.271 -5.332 -2.293 1.00 0.00 83 HIS A CA 9
ATOM 13013 C C . HIS A 1 83 ? 20.196 -5.984 -1.246 1.00 0.00 83 HIS A C 9
ATOM 13014 O O . HIS A 1 83 ? 19.721 -6.602 -0.290 1.00 0.00 83 HIS A O 9
ATOM 13028 N N . HIS A 1 84 ? 21.514 -5.810 -1.407 1.00 0.00 84 HIS A N 9
ATOM 13029 C CA . HIS A 1 84 ? 22.550 -6.134 -0.417 1.00 0.00 84 HIS A CA 9
ATOM 13030 C C . HIS A 1 84 ? 23.775 -5.220 -0.623 1.00 0.00 84 HIS A C 9
ATOM 13031 O O . HIS A 1 84 ? 24.106 -4.868 -1.759 1.00 0.00 84 HIS A O 9
ATOM 13045 N N . HIS A 1 85 ? 24.472 -4.856 0.456 1.00 0.00 85 HIS A N 9
ATOM 13046 C CA . HIS A 1 85 ? 25.709 -4.063 0.400 1.00 0.00 85 HIS A CA 9
ATOM 13047 C C . HIS A 1 85 ? 26.918 -4.938 0.012 1.00 0.00 85 HIS A C 9
ATOM 13048 O O . HIS A 1 85 ? 27.029 -6.077 0.475 1.00 0.00 85 HIS A O 9
ATOM 13062 N N . HIS A 1 86 ? 27.836 -4.419 -0.814 1.00 0.00 86 HIS A N 9
ATOM 13063 C CA . HIS A 1 86 ? 29.088 -5.099 -1.179 1.00 0.00 86 HIS A CA 9
ATOM 13064 C C . HIS A 1 86 ? 30.179 -4.105 -1.624 1.00 0.00 86 HIS A C 9
ATOM 13065 O O . HIS A 1 86 ? 29.997 -3.370 -2.598 1.00 0.00 86 HIS A O 9
ATOM 13079 N N . HIS A 1 87 ? 31.326 -4.124 -0.937 1.00 0.00 87 HIS A N 9
ATOM 13080 C CA . HIS A 1 87 ? 32.549 -3.370 -1.257 1.00 0.00 87 HIS A CA 9
ATOM 13081 C C . HIS A 1 87 ? 33.810 -4.140 -0.808 1.00 0.00 87 HIS A C 9
ATOM 13082 O O . HIS A 1 87 ? 33.731 -5.039 0.038 1.00 0.00 87 HIS A O 9
ATOM 13096 N N . HIS A 1 88 ? 34.975 -3.764 -1.354 1.00 0.00 88 HIS A N 9
ATOM 13097 C CA . HIS A 1 88 ? 36.303 -4.299 -1.003 1.00 0.00 88 HIS A CA 9
ATOM 13098 C C . HIS A 1 88 ? 37.123 -3.306 -0.155 1.00 0.00 88 HIS A C 9
ATOM 13099 O O . HIS A 1 88 ? 37.671 -3.725 0.891 1.00 0.00 88 HIS A O 9
ATOM 13114 N N . GLY A 1 1 ? -12.301 2.489 9.745 1.00 0.00 1 GLY A N 10
ATOM 13115 C CA . GLY A 1 1 ? -11.836 2.822 8.378 1.00 0.00 1 GLY A CA 10
ATOM 13116 C C . GLY A 1 1 ? -10.560 2.070 8.050 1.00 0.00 1 GLY A C 10
ATOM 13117 O O . GLY A 1 1 ? -9.641 2.073 8.861 1.00 0.00 1 GLY A O 10
ATOM 13123 N N . THR A 1 2 ? -10.473 1.413 6.891 1.00 0.00 2 THR A N 10
ATOM 13124 C CA . THR A 1 2 ? -9.339 0.526 6.546 1.00 0.00 2 THR A CA 10
ATOM 13125 C C . THR A 1 2 ? -8.323 1.198 5.635 1.00 0.00 2 THR A C 10
ATOM 13126 O O . THR A 1 2 ? -8.690 1.807 4.628 1.00 0.00 2 THR A O 10
ATOM 13137 N N . ILE A 1 3 ? -7.038 1.055 5.977 1.00 0.00 3 ILE A N 10
ATOM 13138 C CA . ILE A 1 3 ? -5.909 1.650 5.266 1.00 0.00 3 ILE A CA 10
ATOM 13139 C C . ILE A 1 3 ? -4.950 0.551 4.790 1.00 0.00 3 ILE A C 10
ATOM 13140 O O . ILE A 1 3 ? -4.335 -0.161 5.593 1.00 0.00 3 ILE A O 10
ATOM 13156 N N . LEU A 1 4 ? -4.789 0.462 3.470 1.00 0.00 4 LEU A N 10
ATOM 13157 C CA . LEU A 1 4 ? -4.069 -0.604 2.775 1.00 0.00 4 LEU A CA 10
ATOM 13158 C C . LEU A 1 4 ? -2.650 -0.201 2.369 1.00 0.00 4 LEU A C 10
ATOM 13159 O O . LEU A 1 4 ? -2.418 0.899 1.866 1.00 0.00 4 LEU A O 10
ATOM 13175 N N . ILE A 1 5 ? -1.723 -1.142 2.532 1.00 0.00 5 ILE A N 10
ATOM 13176 C CA . ILE A 1 5 ? -0.326 -1.050 2.089 1.00 0.00 5 ILE A CA 10
ATOM 13177 C C . ILE A 1 5 ? 0.014 -2.185 1.126 1.00 0.00 5 ILE A C 10
ATOM 13178 O O . ILE A 1 5 ? -0.268 -3.352 1.402 1.00 0.00 5 ILE A O 10
ATOM 13194 N N . PHE A 1 6 ? 0.681 -1.846 0.028 1.00 0.00 6 PHE A N 10
ATOM 13195 C CA . PHE A 1 6 ? 1.319 -2.806 -0.871 1.00 0.00 6 PHE A CA 10
ATOM 13196 C C . PHE A 1 6 ? 2.836 -2.580 -0.871 1.00 0.00 6 PHE A C 10
ATOM 13197 O O . PHE A 1 6 ? 3.285 -1.445 -1.036 1.00 0.00 6 PHE A O 10
ATOM 13214 N N . LEU A 1 7 ? 3.617 -3.646 -0.684 1.00 0.00 7 LEU A N 10
ATOM 13215 C CA . LEU A 1 7 ? 5.084 -3.619 -0.639 1.00 0.00 7 LEU A CA 10
ATOM 13216 C C . LEU A 1 7 ? 5.679 -4.444 -1.786 1.00 0.00 7 LEU A C 10
ATOM 13217 O O . LEU A 1 7 ? 5.362 -5.627 -1.936 1.00 0.00 7 LEU A O 10
ATOM 13233 N N . ASP A 1 8 ? 6.582 -3.841 -2.561 1.00 0.00 8 ASP A N 10
ATOM 13234 C CA . ASP A 1 8 ? 7.317 -4.522 -3.634 1.00 0.00 8 ASP A CA 10
ATOM 13235 C C . ASP A 1 8 ? 8.766 -4.015 -3.736 1.00 0.00 8 ASP A C 10
ATOM 13236 O O . ASP A 1 8 ? 9.023 -2.809 -3.729 1.00 0.00 8 ASP A O 10
ATOM 13245 N N . LYS A 1 9 ? 9.735 -4.926 -3.866 1.00 0.00 9 LYS A N 10
ATOM 13246 C CA . LYS A 1 9 ? 11.140 -4.566 -4.101 1.00 0.00 9 LYS A CA 10
ATOM 13247 C C . LYS A 1 9 ? 11.398 -4.016 -5.522 1.00 0.00 9 LYS A C 10
ATOM 13248 O O . LYS A 1 9 ? 12.462 -3.448 -5.764 1.00 0.00 9 LYS A O 10
ATOM 13267 N N . ASN A 1 10 ? 10.452 -4.185 -6.454 1.00 0.00 10 ASN A N 10
ATOM 13268 C CA . ASN A 1 10 ? 10.514 -3.732 -7.851 1.00 0.00 10 ASN A CA 10
ATOM 13269 C C . ASN A 1 10 ? 9.321 -2.812 -8.208 1.00 0.00 10 ASN A C 10
ATOM 13270 O O . ASN A 1 10 ? 8.192 -3.024 -7.763 1.00 0.00 10 ASN A O 10
ATOM 13281 N N . LYS A 1 11 ? 9.568 -1.798 -9.045 1.00 0.00 11 LYS A N 10
ATOM 13282 C CA . LYS A 1 11 ? 8.576 -0.803 -9.491 1.00 0.00 11 LYS A CA 10
ATOM 13283 C C . LYS A 1 11 ? 7.646 -1.314 -10.593 1.00 0.00 11 LYS A C 10
ATOM 13284 O O . LYS A 1 11 ? 6.484 -0.918 -10.640 1.00 0.00 11 LYS A O 10
ATOM 13303 N N . GLU A 1 12 ? 8.137 -2.194 -11.465 1.00 0.00 12 GLU A N 10
ATOM 13304 C CA . GLU A 1 12 ? 7.425 -2.617 -12.683 1.00 0.00 12 GLU A CA 10
ATOM 13305 C C . GLU A 1 12 ? 6.058 -3.248 -12.369 1.00 0.00 12 GLU A C 10
ATOM 13306 O O . GLU A 1 12 ? 5.033 -2.843 -12.918 1.00 0.00 12 GLU A O 10
ATOM 13318 N N . GLN A 1 13 ? 6.034 -4.202 -11.433 1.00 0.00 13 GLN A N 10
ATOM 13319 C CA . GLN A 1 13 ? 4.813 -4.892 -11.005 1.00 0.00 13 GLN A CA 10
ATOM 13320 C C . GLN A 1 13 ? 3.880 -3.982 -10.190 1.00 0.00 13 GLN A C 10
ATOM 13321 O O . GLN A 1 13 ? 2.660 -4.072 -10.332 1.00 0.00 13 GLN A O 10
ATOM 13335 N N . ALA A 1 14 ? 4.435 -3.068 -9.390 1.00 0.00 14 ALA A N 10
ATOM 13336 C CA . ALA A 1 14 ? 3.672 -2.078 -8.630 1.00 0.00 14 ALA A CA 10
ATOM 13337 C C . ALA A 1 14 ? 2.907 -1.101 -9.543 1.00 0.00 14 ALA A C 10
ATOM 13338 O O . ALA A 1 14 ? 1.713 -0.876 -9.347 1.00 0.00 14 ALA A O 10
ATOM 13345 N N . GLU A 1 15 ? 3.556 -0.560 -10.578 1.00 0.00 15 GLU A N 10
ATOM 13346 C CA . GLU A 1 15 ? 2.910 0.323 -11.562 1.00 0.00 15 GLU A CA 10
ATOM 13347 C C . GLU A 1 15 ? 1.864 -0.416 -12.416 1.00 0.00 15 GLU A C 10
ATOM 13348 O O . GLU A 1 15 ? 0.770 0.112 -12.637 1.00 0.00 15 GLU A O 10
ATOM 13360 N N . LYS A 1 16 ? 2.145 -1.660 -12.838 1.00 0.00 16 LYS A N 10
ATOM 13361 C CA . LYS A 1 16 ? 1.170 -2.516 -13.543 1.00 0.00 16 LYS A CA 10
ATOM 13362 C C . LYS A 1 16 ? -0.059 -2.815 -12.679 1.00 0.00 16 LYS A C 10
ATOM 13363 O O . LYS A 1 16 ? -1.183 -2.716 -13.169 1.00 0.00 16 LYS A O 10
ATOM 13382 N N . LEU A 1 17 ? 0.128 -3.105 -11.389 1.00 0.00 17 LEU A N 10
ATOM 13383 C CA . LEU A 1 17 ? -0.963 -3.295 -10.437 1.00 0.00 17 LEU A CA 10
ATOM 13384 C C . LEU A 1 17 ? -1.776 -2.014 -10.256 1.00 0.00 17 LEU A C 10
ATOM 13385 O O . LEU A 1 17 ? -2.997 -2.069 -10.361 1.00 0.00 17 LEU A O 10
ATOM 13401 N N . ALA A 1 18 ? -1.131 -0.866 -10.032 1.00 0.00 18 ALA A N 10
ATOM 13402 C CA . ALA A 1 18 ? -1.822 0.410 -9.839 1.00 0.00 18 ALA A CA 10
ATOM 13403 C C . ALA A 1 18 ? -2.758 0.739 -11.019 1.00 0.00 18 ALA A C 10
ATOM 13404 O O . ALA A 1 18 ? -3.885 1.199 -10.815 1.00 0.00 18 ALA A O 10
ATOM 13411 N N . LYS A 1 19 ? -2.324 0.407 -12.245 1.00 0.00 19 LYS A N 10
ATOM 13412 C CA . LYS A 1 19 ? -3.106 0.587 -13.479 1.00 0.00 19 LYS A CA 10
ATOM 13413 C C . LYS A 1 19 ? -4.299 -0.374 -13.576 1.00 0.00 19 LYS A C 10
ATOM 13414 O O . LYS A 1 19 ? -5.369 0.026 -14.034 1.00 0.00 19 LYS A O 10
ATOM 13433 N N . GLU A 1 20 ? -4.153 -1.615 -13.108 1.00 0.00 20 GLU A N 10
ATOM 13434 C CA . GLU A 1 20 ? -5.229 -2.624 -13.114 1.00 0.00 20 GLU A CA 10
ATOM 13435 C C . GLU A 1 20 ? -6.223 -2.464 -11.946 1.00 0.00 20 GLU A C 10
ATOM 13436 O O . GLU A 1 20 ? -7.395 -2.823 -12.080 1.00 0.00 20 GLU A O 10
ATOM 13448 N N . VAL A 1 21 ? -5.771 -1.921 -10.810 1.00 0.00 21 VAL A N 10
ATOM 13449 C CA . VAL A 1 21 ? -6.515 -1.846 -9.536 1.00 0.00 21 VAL A CA 10
ATOM 13450 C C . VAL A 1 21 ? -7.140 -0.468 -9.256 1.00 0.00 21 VAL A C 10
ATOM 13451 O O . VAL A 1 21 ? -7.845 -0.293 -8.258 1.00 0.00 21 VAL A O 10
ATOM 13464 N N . GLY A 1 22 ? -6.896 0.513 -10.133 1.00 0.00 22 GLY A N 10
ATOM 13465 C CA . GLY A 1 22 ? -7.472 1.865 -10.081 1.00 0.00 22 GLY A CA 10
ATOM 13466 C C . GLY A 1 22 ? -6.821 2.828 -9.076 1.00 0.00 22 GLY A C 10
ATOM 13467 O O . GLY A 1 22 ? -7.390 3.884 -8.790 1.00 0.00 22 GLY A O 10
ATOM 13471 N N . VAL A 1 23 ? -5.656 2.477 -8.518 1.00 0.00 23 VAL A N 10
ATOM 13472 C CA . VAL A 1 23 ? -4.961 3.250 -7.465 1.00 0.00 23 VAL A CA 10
ATOM 13473 C C . VAL A 1 23 ? -3.908 4.213 -8.043 1.00 0.00 23 VAL A C 10
ATOM 13474 O O . VAL A 1 23 ? -3.260 3.915 -9.045 1.00 0.00 23 VAL A O 10
ATOM 13487 N N . THR A 1 24 ? -3.742 5.380 -7.407 1.00 0.00 24 THR A N 10
ATOM 13488 C CA . THR A 1 24 ? -2.809 6.457 -7.821 1.00 0.00 24 THR A CA 10
ATOM 13489 C C . THR A 1 24 ? -1.721 6.806 -6.783 1.00 0.00 24 THR A C 10
ATOM 13490 O O . THR A 1 24 ? -0.709 7.422 -7.120 1.00 0.00 24 THR A O 10
ATOM 13501 N N . GLU A 1 25 ? -1.882 6.400 -5.517 1.00 0.00 25 GLU A N 10
ATOM 13502 C CA . GLU A 1 25 ? -0.934 6.689 -4.427 1.00 0.00 25 GLU A CA 10
ATOM 13503 C C . GLU A 1 25 ? 0.262 5.723 -4.449 1.00 0.00 25 GLU A C 10
ATOM 13504 O O . GLU A 1 25 ? 0.165 4.573 -4.018 1.00 0.00 25 GLU A O 10
ATOM 13516 N N . ILE A 1 26 ? 1.393 6.210 -4.971 1.00 0.00 26 ILE A N 10
ATOM 13517 C CA . ILE A 1 26 ? 2.625 5.448 -5.236 1.00 0.00 26 ILE A CA 10
ATOM 13518 C C . ILE A 1 26 ? 3.831 6.196 -4.640 1.00 0.00 26 ILE A C 10
ATOM 13519 O O . ILE A 1 26 ? 3.978 7.404 -4.843 1.00 0.00 26 ILE A O 10
ATOM 13535 N N . TYR A 1 27 ? 4.700 5.477 -3.921 1.00 0.00 27 TYR A N 10
ATOM 13536 C CA . TYR A 1 27 ? 5.846 6.009 -3.170 1.00 0.00 27 TYR A CA 10
ATOM 13537 C C . TYR A 1 27 ? 7.076 5.107 -3.343 1.00 0.00 27 TYR A C 10
ATOM 13538 O O . TYR A 1 27 ? 6.945 3.893 -3.492 1.00 0.00 27 TYR A O 10
ATOM 13556 N N . GLU A 1 28 ? 8.284 5.674 -3.306 1.00 0.00 28 GLU A N 10
ATOM 13557 C CA . GLU A 1 28 ? 9.531 4.925 -3.526 1.00 0.00 28 GLU A CA 10
ATOM 13558 C C . GLU A 1 28 ? 10.687 5.459 -2.661 1.00 0.00 28 GLU A C 10
ATOM 13559 O O . GLU A 1 28 ? 10.878 6.675 -2.557 1.00 0.00 28 GLU A O 10
ATOM 13571 N N . SER A 1 29 ? 11.481 4.560 -2.068 1.00 0.00 29 SER A N 10
ATOM 13572 C CA . SER A 1 29 ? 12.731 4.893 -1.362 1.00 0.00 29 SER A CA 10
ATOM 13573 C C . SER A 1 29 ? 13.639 3.670 -1.192 1.00 0.00 29 SER A C 10
ATOM 13574 O O . SER A 1 29 ? 13.172 2.533 -1.248 1.00 0.00 29 SER A O 10
ATOM 13582 N N . ASP A 1 30 ? 14.935 3.870 -0.938 1.00 0.00 30 ASP A N 10
ATOM 13583 C CA . ASP A 1 30 ? 15.861 2.775 -0.607 1.00 0.00 30 ASP A CA 10
ATOM 13584 C C . ASP A 1 30 ? 15.455 2.067 0.699 1.00 0.00 30 ASP A C 10
ATOM 13585 O O . ASP A 1 30 ? 15.421 0.839 0.757 1.00 0.00 30 ASP A O 10
ATOM 13594 N N . ASN A 1 31 ? 15.050 2.819 1.727 1.00 0.00 31 ASN A N 10
ATOM 13595 C CA . ASN A 1 31 ? 14.623 2.283 3.024 1.00 0.00 31 ASN A CA 10
ATOM 13596 C C . ASN A 1 31 ? 13.127 1.901 3.063 1.00 0.00 31 ASN A C 10
ATOM 13597 O O . ASN A 1 31 ? 12.416 2.264 3.999 1.00 0.00 31 ASN A O 10
ATOM 13608 N N . LEU A 1 32 ? 12.649 1.144 2.067 1.00 0.00 32 LEU A N 10
ATOM 13609 C CA . LEU A 1 32 ? 11.257 0.675 1.921 1.00 0.00 32 LEU A CA 10
ATOM 13610 C C . LEU A 1 32 ? 10.664 0.114 3.232 1.00 0.00 32 LEU A C 10
ATOM 13611 O O . LEU A 1 32 ? 9.525 0.404 3.598 1.00 0.00 32 LEU A O 10
ATOM 13627 N N . GLU A 1 33 ? 11.461 -0.671 3.953 1.00 0.00 33 GLU A N 10
ATOM 13628 C CA . GLU A 1 33 ? 11.103 -1.284 5.232 1.00 0.00 33 GLU A CA 10
ATOM 13629 C C . GLU A 1 33 ? 10.904 -0.280 6.384 1.00 0.00 33 GLU A C 10
ATOM 13630 O O . GLU A 1 33 ? 10.062 -0.504 7.253 1.00 0.00 33 GLU A O 10
ATOM 13642 N N . GLU A 1 34 ? 11.632 0.840 6.388 1.00 0.00 34 GLU A N 10
ATOM 13643 C CA . GLU A 1 34 ? 11.406 1.962 7.309 1.00 0.00 34 GLU A CA 10
ATOM 13644 C C . GLU A 1 34 ? 10.252 2.860 6.828 1.00 0.00 34 GLU A C 10
ATOM 13645 O O . GLU A 1 34 ? 9.468 3.361 7.634 1.00 0.00 34 GLU A O 10
ATOM 13657 N N . LEU A 1 35 ? 10.106 3.020 5.508 1.00 0.00 35 LEU A N 10
ATOM 13658 C CA . LEU A 1 35 ? 9.077 3.854 4.874 1.00 0.00 35 LEU A CA 10
ATOM 13659 C C . LEU A 1 35 ? 7.666 3.354 5.222 1.00 0.00 35 LEU A C 10
ATOM 13660 O O . LEU A 1 35 ? 6.785 4.151 5.534 1.00 0.00 35 LEU A O 10
ATOM 13676 N N . TYR A 1 36 ? 7.477 2.032 5.252 1.00 0.00 36 TYR A N 10
ATOM 13677 C CA . TYR A 1 36 ? 6.255 1.385 5.738 1.00 0.00 36 TYR A CA 10
ATOM 13678 C C . TYR A 1 36 ? 5.861 1.858 7.148 1.00 0.00 36 TYR A C 10
ATOM 13679 O O . TYR A 1 36 ? 4.719 2.274 7.371 1.00 0.00 36 TYR A O 10
ATOM 13697 N N . ARG A 1 37 ? 6.822 1.863 8.083 1.00 0.00 37 ARG A N 10
ATOM 13698 C CA . ARG A 1 37 ? 6.618 2.311 9.471 1.00 0.00 37 ARG A CA 10
ATOM 13699 C C . ARG A 1 37 ? 6.310 3.804 9.529 1.00 0.00 37 ARG A C 10
ATOM 13700 O O . ARG A 1 37 ? 5.360 4.203 10.195 1.00 0.00 37 ARG A O 10
ATOM 13721 N N . GLU A 1 38 ? 7.060 4.615 8.787 1.00 0.00 38 GLU A N 10
ATOM 13722 C CA . GLU A 1 38 ? 6.905 6.076 8.738 1.00 0.00 38 GLU A CA 10
ATOM 13723 C C . GLU A 1 38 ? 5.521 6.516 8.226 1.00 0.00 38 GLU A C 10
ATOM 13724 O O . GLU A 1 38 ? 4.979 7.511 8.714 1.00 0.00 38 GLU A O 10
ATOM 13736 N N . ILE A 1 39 ? 4.915 5.762 7.300 1.00 0.00 39 ILE A N 10
ATOM 13737 C CA . ILE A 1 39 ? 3.538 5.998 6.840 1.00 0.00 39 ILE A CA 10
ATOM 13738 C C . ILE A 1 39 ? 2.522 5.580 7.917 1.00 0.00 39 ILE A C 10
ATOM 13739 O O . ILE A 1 39 ? 1.713 6.403 8.349 1.00 0.00 39 ILE A O 10
ATOM 13755 N N . LYS A 1 40 ? 2.567 4.332 8.405 1.00 0.00 40 LYS A N 10
ATOM 13756 C CA . LYS A 1 40 ? 1.551 3.780 9.316 1.00 0.00 40 LYS A CA 10
ATOM 13757 C C . LYS A 1 40 ? 1.572 4.380 10.719 1.00 0.00 40 LYS A C 10
ATOM 13758 O O . LYS A 1 40 ? 0.513 4.519 11.327 1.00 0.00 40 LYS A O 10
ATOM 13777 N N . GLU A 1 41 ? 2.731 4.822 11.196 1.00 0.00 41 GLU A N 10
ATOM 13778 C CA . GLU A 1 41 ? 2.839 5.611 12.427 1.00 0.00 41 GLU A CA 10
ATOM 13779 C C . GLU A 1 41 ? 1.954 6.865 12.388 1.00 0.00 41 GLU A C 10
ATOM 13780 O O . GLU A 1 41 ? 1.290 7.182 13.381 1.00 0.00 41 GLU A O 10
ATOM 13792 N N . ARG A 1 42 ? 1.895 7.558 11.238 1.00 0.00 42 ARG A N 10
ATOM 13793 C CA . ARG A 1 42 ? 0.997 8.706 11.067 1.00 0.00 42 ARG A CA 10
ATOM 13794 C C . ARG A 1 42 ? -0.464 8.254 11.001 1.00 0.00 42 ARG A C 10
ATOM 13795 O O . ARG A 1 42 ? -1.307 8.845 11.666 1.00 0.00 42 ARG A O 10
ATOM 13816 N N . ILE A 1 43 ? -0.775 7.182 10.273 1.00 0.00 43 ILE A N 10
ATOM 13817 C CA . ILE A 1 43 ? -2.151 6.656 10.161 1.00 0.00 43 ILE A CA 10
ATOM 13818 C C . ILE A 1 43 ? -2.739 6.325 11.538 1.00 0.00 43 ILE A C 10
ATOM 13819 O O . ILE A 1 43 ? -3.885 6.674 11.807 1.00 0.00 43 ILE A O 10
ATOM 13835 N N . GLU A 1 44 ? -1.955 5.723 12.430 1.00 0.00 44 GLU A N 10
ATOM 13836 C CA . GLU A 1 44 ? -2.407 5.360 13.782 1.00 0.00 44 GLU A CA 10
ATOM 13837 C C . GLU A 1 44 ? -2.687 6.576 14.688 1.00 0.00 44 GLU A C 10
ATOM 13838 O O . GLU A 1 44 ? -3.628 6.526 15.484 1.00 0.00 44 GLU A O 10
ATOM 13850 N N . ARG A 1 45 ? -1.921 7.675 14.572 1.00 0.00 45 ARG A N 10
ATOM 13851 C CA . ARG A 1 45 ? -2.191 8.920 15.328 1.00 0.00 45 ARG A CA 10
ATOM 13852 C C . ARG A 1 45 ? -3.333 9.743 14.742 1.00 0.00 45 ARG A C 10
ATOM 13853 O O . ARG A 1 45 ? -4.147 10.302 15.475 1.00 0.00 45 ARG A O 10
ATOM 13874 N N . GLU A 1 46 ? -3.394 9.796 13.416 1.00 0.00 46 GLU A N 10
ATOM 13875 C CA . GLU A 1 46 ? -4.421 10.542 12.666 1.00 0.00 46 GLU A CA 10
ATOM 13876 C C . GLU A 1 46 ? -5.803 9.867 12.723 1.00 0.00 46 GLU A C 10
ATOM 13877 O O . GLU A 1 46 ? -6.825 10.553 12.786 1.00 0.00 46 GLU A O 10
ATOM 13889 N N . ASN A 1 47 ? -5.842 8.529 12.715 1.00 0.00 47 ASN A N 10
ATOM 13890 C CA . ASN A 1 47 ? -7.057 7.714 12.751 1.00 0.00 47 ASN A CA 10
ATOM 13891 C C . ASN A 1 47 ? -6.961 6.646 13.866 1.00 0.00 47 ASN A C 10
ATOM 13892 O O . ASN A 1 47 ? -6.463 5.544 13.616 1.00 0.00 47 ASN A O 10
ATOM 13903 N N . PRO A 1 48 ? -7.490 6.896 15.082 1.00 0.00 48 PRO A N 10
ATOM 13904 C CA . PRO A 1 48 ? -7.545 5.881 16.143 1.00 0.00 48 PRO A CA 10
ATOM 13905 C C . PRO A 1 48 ? -8.513 4.724 15.820 1.00 0.00 48 PRO A C 10
ATOM 13906 O O . PRO A 1 48 ? -8.424 3.651 16.419 1.00 0.00 48 PRO A O 10
ATOM 13917 N N . ASN A 1 49 ? -9.409 4.920 14.842 1.00 0.00 49 ASN A N 10
ATOM 13918 C CA . ASN A 1 49 ? -10.331 3.921 14.287 1.00 0.00 49 ASN A CA 10
ATOM 13919 C C . ASN A 1 49 ? -9.795 3.240 13.001 1.00 0.00 49 ASN A C 10
ATOM 13920 O O . ASN A 1 49 ? -10.573 2.651 12.243 1.00 0.00 49 ASN A O 10
ATOM 13931 N N . ALA A 1 50 ? -8.492 3.351 12.711 1.00 0.00 50 ALA A N 10
ATOM 13932 C CA . ALA A 1 50 ? -7.848 2.694 11.571 1.00 0.00 50 ALA A CA 10
ATOM 13933 C C . ALA A 1 50 ? -7.863 1.155 11.655 1.00 0.00 50 ALA A C 10
ATOM 13934 O O . ALA A 1 50 ? -7.787 0.572 12.742 1.00 0.00 50 ALA A O 10
ATOM 13941 N N . THR A 1 51 ? -7.864 0.505 10.487 1.00 0.00 51 THR A N 10
ATOM 13942 C CA . THR A 1 51 ? -7.648 -0.941 10.324 1.00 0.00 51 THR A CA 10
ATOM 13943 C C . THR A 1 51 ? -6.478 -1.125 9.366 1.00 0.00 51 THR A C 10
ATOM 13944 O O . THR A 1 51 ? -6.501 -0.586 8.259 1.00 0.00 51 THR A O 10
ATOM 13955 N N . ILE A 1 52 ? -5.438 -1.845 9.790 1.00 0.00 52 ILE A N 10
ATOM 13956 C CA . ILE A 1 52 ? -4.179 -1.980 9.046 1.00 0.00 52 ILE A CA 10
ATOM 13957 C C . ILE A 1 52 ? -4.164 -3.299 8.265 1.00 0.00 52 ILE A C 10
ATOM 13958 O O . ILE A 1 52 ? -4.272 -4.381 8.848 1.00 0.00 52 ILE A O 10
ATOM 13974 N N . LEU A 1 53 ? -3.991 -3.190 6.946 1.00 0.00 53 LEU A N 10
ATOM 13975 C CA . LEU A 1 53 ? -3.730 -4.306 6.032 1.00 0.00 53 LEU A CA 10
ATOM 13976 C C . LEU A 1 53 ? -2.452 -4.040 5.225 1.00 0.00 53 LEU A C 10
ATOM 13977 O O . LEU A 1 53 ? -2.242 -2.922 4.746 1.00 0.00 53 LEU A O 10
ATOM 13993 N N . THR A 1 54 ? -1.627 -5.074 5.054 1.00 0.00 54 THR A N 10
ATOM 13994 C CA . THR A 1 54 ? -0.339 -5.020 4.340 1.00 0.00 54 THR A CA 10
ATOM 13995 C C . THR A 1 54 ? -0.168 -6.267 3.469 1.00 0.00 54 THR A C 10
ATOM 13996 O O . THR A 1 54 ? -0.392 -7.384 3.944 1.00 0.00 54 THR A O 10
ATOM 14007 N N . VAL A 1 55 ? 0.223 -6.093 2.201 1.00 0.00 55 VAL A N 10
ATOM 14008 C CA . VAL A 1 55 ? 0.319 -7.172 1.195 1.00 0.00 55 VAL A CA 10
ATOM 14009 C C . VAL A 1 55 ? 1.622 -7.111 0.391 1.00 0.00 55 VAL A C 10
ATOM 14010 O O . VAL A 1 55 ? 2.198 -6.039 0.202 1.00 0.00 55 VAL A O 10
ATOM 14023 N N . THR A 1 56 ? 2.052 -8.264 -0.131 1.00 0.00 56 THR A N 10
ATOM 14024 C CA . THR A 1 56 ? 3.281 -8.436 -0.938 1.00 0.00 56 THR A CA 10
ATOM 14025 C C . THR A 1 56 ? 3.043 -9.140 -2.285 1.00 0.00 56 THR A C 10
ATOM 14026 O O . THR A 1 56 ? 3.995 -9.408 -3.022 1.00 0.00 56 THR A O 10
ATOM 14037 N N . ASP A 1 57 ? 1.784 -9.436 -2.636 1.00 0.00 57 ASP A N 10
ATOM 14038 C CA . ASP A 1 57 ? 1.385 -10.104 -3.883 1.00 0.00 57 ASP A CA 10
ATOM 14039 C C . ASP A 1 57 ? 0.163 -9.398 -4.511 1.00 0.00 57 ASP A C 10
ATOM 14040 O O . ASP A 1 57 ? -0.820 -9.153 -3.801 1.00 0.00 57 ASP A O 10
ATOM 14049 N N . PRO A 1 58 ? 0.182 -9.043 -5.812 1.00 0.00 58 PRO A N 10
ATOM 14050 C CA . PRO A 1 58 ? -0.923 -8.333 -6.462 1.00 0.00 58 PRO A CA 10
ATOM 14051 C C . PRO A 1 58 ? -2.195 -9.160 -6.563 1.00 0.00 58 PRO A C 10
ATOM 14052 O O . PRO A 1 58 ? -3.267 -8.574 -6.562 1.00 0.00 58 PRO A O 10
ATOM 14063 N N . ASN A 1 59 ? -2.117 -10.488 -6.622 1.00 0.00 59 ASN A N 10
ATOM 14064 C CA . ASN A 1 59 ? -3.313 -11.338 -6.636 1.00 0.00 59 ASN A CA 10
ATOM 14065 C C . ASN A 1 59 ? -4.092 -11.192 -5.318 1.00 0.00 59 ASN A C 10
ATOM 14066 O O . ASN A 1 59 ? -5.318 -11.104 -5.330 1.00 0.00 59 ASN A O 10
ATOM 14077 N N . GLU A 1 60 ? -3.377 -11.087 -4.195 1.00 0.00 60 GLU A N 10
ATOM 14078 C CA . GLU A 1 60 ? -3.952 -10.862 -2.869 1.00 0.00 60 GLU A CA 10
ATOM 14079 C C . GLU A 1 60 ? -4.419 -9.402 -2.699 1.00 0.00 60 GLU A C 10
ATOM 14080 O O . GLU A 1 60 ? -5.553 -9.169 -2.279 1.00 0.00 60 GLU A O 10
ATOM 14092 N N . LEU A 1 61 ? -3.606 -8.412 -3.098 1.00 0.00 61 LEU A N 10
ATOM 14093 C CA . LEU A 1 61 ? -3.968 -6.985 -3.041 1.00 0.00 61 LEU A CA 10
ATOM 14094 C C . LEU A 1 61 ? -5.225 -6.707 -3.874 1.00 0.00 61 LEU A C 10
ATOM 14095 O O . LEU A 1 61 ? -6.190 -6.142 -3.362 1.00 0.00 61 LEU A O 10
ATOM 14111 N N . LYS A 1 62 ? -5.249 -7.172 -5.126 1.00 0.00 62 LYS A N 10
ATOM 14112 C CA . LYS A 1 62 ? -6.384 -7.074 -6.056 1.00 0.00 62 LYS A CA 10
ATOM 14113 C C . LYS A 1 62 ? -7.636 -7.735 -5.493 1.00 0.00 62 LYS A C 10
ATOM 14114 O O . LYS A 1 62 ? -8.678 -7.092 -5.469 1.00 0.00 62 LYS A O 10
ATOM 14133 N N . LYS A 1 63 ? -7.531 -8.956 -4.958 1.00 0.00 63 LYS A N 10
ATOM 14134 C CA . LYS A 1 63 ? -8.634 -9.636 -4.246 1.00 0.00 63 LYS A CA 10
ATOM 14135 C C . LYS A 1 63 ? -9.205 -8.783 -3.102 1.00 0.00 63 LYS A C 10
ATOM 14136 O O . LYS A 1 63 ? -10.423 -8.654 -3.010 1.00 0.00 63 LYS A O 10
ATOM 14155 N N . ILE A 1 64 ? -8.367 -8.156 -2.270 1.00 0.00 64 ILE A N 10
ATOM 14156 C CA . ILE A 1 64 ? -8.826 -7.266 -1.183 1.00 0.00 64 ILE A CA 10
ATOM 14157 C C . ILE A 1 64 ? -9.475 -5.990 -1.749 1.00 0.00 64 ILE A C 10
ATOM 14158 O O . ILE A 1 64 ? -10.564 -5.608 -1.317 1.00 0.00 64 ILE A O 10
ATOM 14174 N N . GLN A 1 65 ? -8.854 -5.352 -2.747 1.00 0.00 65 GLN A N 10
ATOM 14175 C CA . GLN A 1 65 ? -9.393 -4.157 -3.410 1.00 0.00 65 GLN A CA 10
ATOM 14176 C C . GLN A 1 65 ? -10.714 -4.440 -4.143 1.00 0.00 65 GLN A C 10
ATOM 14177 O O . GLN A 1 65 ? -11.590 -3.576 -4.189 1.00 0.00 65 GLN A O 10
ATOM 14191 N N . ASP A 1 66 ? -10.894 -5.657 -4.666 1.00 0.00 66 ASP A N 10
ATOM 14192 C CA . ASP A 1 66 ? -12.109 -6.071 -5.365 1.00 0.00 66 ASP A CA 10
ATOM 14193 C C . ASP A 1 66 ? -13.341 -6.089 -4.430 1.00 0.00 66 ASP A C 10
ATOM 14194 O O . ASP A 1 66 ? -14.473 -5.926 -4.889 1.00 0.00 66 ASP A O 10
ATOM 14203 N N . GLU A 1 67 ? -13.136 -6.256 -3.114 1.00 0.00 67 GLU A N 10
ATOM 14204 C CA . GLU A 1 67 ? -14.194 -6.220 -2.088 1.00 0.00 67 GLU A CA 10
ATOM 14205 C C . GLU A 1 67 ? -14.636 -4.786 -1.719 1.00 0.00 67 GLU A C 10
ATOM 14206 O O . GLU A 1 67 ? -15.709 -4.601 -1.141 1.00 0.00 67 GLU A O 10
ATOM 14218 N N . GLY A 1 68 ? -13.833 -3.762 -2.042 1.00 0.00 68 GLY A N 10
ATOM 14219 C CA . GLY A 1 68 ? -14.184 -2.332 -1.948 1.00 0.00 68 GLY A CA 10
ATOM 14220 C C . GLY A 1 68 ? -14.300 -1.722 -0.540 1.00 0.00 68 GLY A C 10
ATOM 14221 O O . GLY A 1 68 ? -14.586 -0.533 -0.389 1.00 0.00 68 GLY A O 10
ATOM 14225 N N . LYS A 1 69 ? -14.051 -2.525 0.494 1.00 0.00 69 LYS A N 10
ATOM 14226 C CA . LYS A 1 69 ? -14.165 -2.245 1.940 1.00 0.00 69 LYS A CA 10
ATOM 14227 C C . LYS A 1 69 ? -12.974 -1.459 2.521 1.00 0.00 69 LYS A C 10
ATOM 14228 O O . LYS A 1 69 ? -12.484 -1.760 3.610 1.00 0.00 69 LYS A O 10
ATOM 14247 N N . VAL A 1 70 ? -12.472 -0.477 1.769 1.00 0.00 70 VAL A N 10
ATOM 14248 C CA . VAL A 1 70 ? -11.207 0.234 2.036 1.00 0.00 70 VAL A CA 10
ATOM 14249 C C . VAL A 1 70 ? -11.361 1.750 1.849 1.00 0.00 70 VAL A C 10
ATOM 14250 O O . VAL A 1 70 ? -12.024 2.201 0.915 1.00 0.00 70 VAL A O 10
ATOM 14263 N N . ASP A 1 71 ? -10.738 2.545 2.727 1.00 0.00 71 ASP A N 10
ATOM 14264 C CA . ASP A 1 71 ? -10.744 4.015 2.663 1.00 0.00 71 ASP A CA 10
ATOM 14265 C C . ASP A 1 71 ? -9.640 4.565 1.740 1.00 0.00 71 ASP A C 10
ATOM 14266 O O . ASP A 1 71 ? -9.905 5.454 0.925 1.00 0.00 71 ASP A O 10
ATOM 14275 N N . ARG A 1 72 ? -8.417 4.019 1.839 1.00 0.00 72 ARG A N 10
ATOM 14276 C CA . ARG A 1 72 ? -7.262 4.371 0.989 1.00 0.00 72 ARG A CA 10
ATOM 14277 C C . ARG A 1 72 ? -6.279 3.208 0.814 1.00 0.00 72 ARG A C 10
ATOM 14278 O O . ARG A 1 72 ? -6.131 2.374 1.709 1.00 0.00 72 ARG A O 10
ATOM 14299 N N . ILE A 1 73 ? -5.598 3.178 -0.331 1.00 0.00 73 ILE A N 10
ATOM 14300 C CA . ILE A 1 73 ? -4.601 2.170 -0.725 1.00 0.00 73 ILE A CA 10
ATOM 14301 C C . ILE A 1 73 ? -3.322 2.901 -1.132 1.00 0.00 73 ILE A C 10
ATOM 14302 O O . ILE A 1 73 ? -3.381 3.806 -1.964 1.00 0.00 73 ILE A O 10
ATOM 14318 N N . ILE A 1 74 ? -2.175 2.506 -0.574 1.00 0.00 74 ILE A N 10
ATOM 14319 C CA . ILE A 1 74 ? -0.875 3.136 -0.840 1.00 0.00 74 ILE A CA 10
ATOM 14320 C C . ILE A 1 74 ? 0.157 2.070 -1.232 1.00 0.00 74 ILE A C 10
ATOM 14321 O O . ILE A 1 74 ? 0.319 1.057 -0.547 1.00 0.00 74 ILE A O 10
ATOM 14337 N N . LEU A 1 75 ? 0.862 2.301 -2.339 1.00 0.00 75 LEU A N 10
ATOM 14338 C CA . LEU A 1 75 ? 1.873 1.400 -2.899 1.00 0.00 75 LEU A CA 10
ATOM 14339 C C . LEU A 1 75 ? 3.269 1.950 -2.584 1.00 0.00 75 LEU A C 10
ATOM 14340 O O . LEU A 1 75 ? 3.584 3.084 -2.940 1.00 0.00 75 LEU A O 10
ATOM 14356 N N . LEU A 1 76 ? 4.106 1.146 -1.931 1.00 0.00 76 LEU A N 10
ATOM 14357 C CA . LEU A 1 76 ? 5.487 1.476 -1.579 1.00 0.00 76 LEU A CA 10
ATOM 14358 C C . LEU A 1 76 ? 6.465 0.558 -2.333 1.00 0.00 76 LEU A C 10
ATOM 14359 O O . LEU A 1 76 ? 6.279 -0.662 -2.377 1.00 0.00 76 LEU A O 10
ATOM 14375 N N . ILE A 1 77 ? 7.527 1.147 -2.887 1.00 0.00 77 ILE A N 10
ATOM 14376 C CA . ILE A 1 77 ? 8.516 0.469 -3.737 1.00 0.00 77 ILE A CA 10
ATOM 14377 C C . ILE A 1 77 ? 9.958 0.711 -3.257 1.00 0.00 77 ILE A C 10
ATOM 14378 O O . ILE A 1 77 ? 10.285 1.802 -2.783 1.00 0.00 77 ILE A O 10
ATOM 14394 N N . LYS A 1 78 ? 10.842 -0.287 -3.402 1.00 0.00 78 LYS A N 10
ATOM 14395 C CA . LYS A 1 78 ? 12.267 -0.162 -3.038 1.00 0.00 78 LYS A CA 10
ATOM 14396 C C . LYS A 1 78 ? 13.068 0.507 -4.156 1.00 0.00 78 LYS A C 10
ATOM 14397 O O . LYS A 1 78 ? 12.902 0.189 -5.334 1.00 0.00 78 LYS A O 10
ATOM 14416 N N . GLY A 1 79 ? 13.956 1.418 -3.772 1.00 0.00 79 GLY A N 10
ATOM 14417 C CA . GLY A 1 79 ? 14.811 2.172 -4.698 1.00 0.00 79 GLY A CA 10
ATOM 14418 C C . GLY A 1 79 ? 15.773 1.256 -5.470 1.00 0.00 79 GLY A C 10
ATOM 14419 O O . GLY A 1 79 ? 16.516 0.479 -4.868 1.00 0.00 79 GLY A O 10
ATOM 14423 N N . SER A 1 80 ? 15.732 1.319 -6.806 1.00 0.00 80 SER A N 10
ATOM 14424 C CA . SER A 1 80 ? 16.494 0.414 -7.686 1.00 0.00 80 SER A CA 10
ATOM 14425 C C . SER A 1 80 ? 17.971 0.817 -7.842 1.00 0.00 80 SER A C 10
ATOM 14426 O O . SER A 1 80 ? 18.861 -0.033 -7.738 1.00 0.00 80 SER A O 10
ATOM 14434 N N . LEU A 1 81 ? 18.241 2.115 -8.047 1.00 0.00 81 LEU A N 10
ATOM 14435 C CA . LEU A 1 81 ? 19.595 2.658 -8.243 1.00 0.00 81 LEU A CA 10
ATOM 14436 C C . LEU A 1 81 ? 20.202 3.220 -6.944 1.00 0.00 81 LEU A C 10
ATOM 14437 O O . LEU A 1 81 ? 21.382 3.001 -6.662 1.00 0.00 81 LEU A O 10
ATOM 14453 N N . GLU A 1 82 ? 19.396 3.900 -6.126 1.00 0.00 82 GLU A N 10
ATOM 14454 C CA . GLU A 1 82 ? 19.820 4.436 -4.827 1.00 0.00 82 GLU A CA 10
ATOM 14455 C C . GLU A 1 82 ? 19.926 3.305 -3.792 1.00 0.00 82 GLU A C 10
ATOM 14456 O O . GLU A 1 82 ? 18.951 2.594 -3.541 1.00 0.00 82 GLU A O 10
ATOM 14468 N N . HIS A 1 83 ? 21.112 3.131 -3.202 1.00 0.00 83 HIS A N 10
ATOM 14469 C CA . HIS A 1 83 ? 21.421 2.063 -2.245 1.00 0.00 83 HIS A CA 10
ATOM 14470 C C . HIS A 1 83 ? 22.532 2.471 -1.260 1.00 0.00 83 HIS A C 10
ATOM 14471 O O . HIS A 1 83 ? 23.402 3.285 -1.590 1.00 0.00 83 HIS A O 10
ATOM 14485 N N . HIS A 1 84 ? 22.538 1.875 -0.066 1.00 0.00 84 HIS A N 10
ATOM 14486 C CA . HIS A 1 84 ? 23.648 1.988 0.888 1.00 0.00 84 HIS A CA 10
ATOM 14487 C C . HIS A 1 84 ? 24.817 1.076 0.470 1.00 0.00 84 HIS A C 10
ATOM 14488 O O . HIS A 1 84 ? 24.612 -0.088 0.109 1.00 0.00 84 HIS A O 10
ATOM 14502 N N . HIS A 1 85 ? 26.045 1.599 0.522 1.00 0.00 85 HIS A N 10
ATOM 14503 C CA . HIS A 1 85 ? 27.272 0.895 0.122 1.00 0.00 85 HIS A CA 10
ATOM 14504 C C . HIS A 1 85 ? 27.996 0.246 1.322 1.00 0.00 85 HIS A C 10
ATOM 14505 O O . HIS A 1 85 ? 27.720 0.577 2.480 1.00 0.00 85 HIS A O 10
ATOM 14519 N N . HIS A 1 86 ? 28.925 -0.676 1.053 1.00 0.00 86 HIS A N 10
ATOM 14520 C CA . HIS A 1 86 ? 29.665 -1.457 2.058 1.00 0.00 86 HIS A CA 10
ATOM 14521 C C . HIS A 1 86 ? 31.194 -1.366 1.883 1.00 0.00 86 HIS A C 10
ATOM 14522 O O . HIS A 1 86 ? 31.700 -1.073 0.797 1.00 0.00 86 HIS A O 10
ATOM 14536 N N . HIS A 1 87 ? 31.937 -1.630 2.963 1.00 0.00 87 HIS A N 10
ATOM 14537 C CA . HIS A 1 87 ? 33.405 -1.583 2.994 1.00 0.00 87 HIS A CA 10
ATOM 14538 C C . HIS A 1 87 ? 34.059 -2.878 2.466 1.00 0.00 87 HIS A C 10
ATOM 14539 O O . HIS A 1 87 ? 33.436 -3.946 2.451 1.00 0.00 87 HIS A O 10
ATOM 14553 N N . HIS A 1 88 ? 35.332 -2.781 2.060 1.00 0.00 88 HIS A N 10
ATOM 14554 C CA . HIS A 1 88 ? 36.177 -3.886 1.574 1.00 0.00 88 HIS A CA 10
ATOM 14555 C C . HIS A 1 88 ? 37.628 -3.750 2.083 1.00 0.00 88 HIS A C 10
ATOM 14556 O O . HIS A 1 88 ? 38.231 -4.791 2.438 1.00 0.00 88 HIS A O 10
ATOM 14571 N N . GLY A 1 1 ? -12.344 2.175 9.576 1.00 0.00 1 GLY A N 11
ATOM 14572 C CA . GLY A 1 1 ? -11.832 2.396 8.203 1.00 0.00 1 GLY A CA 11
ATOM 14573 C C . GLY A 1 1 ? -10.523 1.659 7.990 1.00 0.00 1 GLY A C 11
ATOM 14574 O O . GLY A 1 1 ? -9.648 1.735 8.843 1.00 0.00 1 GLY A O 11
ATOM 14580 N N . THR A 1 2 ? -10.356 0.939 6.875 1.00 0.00 2 THR A N 11
ATOM 14581 C CA . THR A 1 2 ? -9.123 0.174 6.582 1.00 0.00 2 THR A CA 11
ATOM 14582 C C . THR A 1 2 ? -8.162 0.942 5.691 1.00 0.00 2 THR A C 11
ATOM 14583 O O . THR A 1 2 ? -8.576 1.568 4.716 1.00 0.00 2 THR A O 11
ATOM 14594 N N . ILE A 1 3 ? -6.869 0.858 6.016 1.00 0.00 3 ILE A N 11
ATOM 14595 C CA . ILE A 1 3 ? -5.781 1.448 5.245 1.00 0.00 3 ILE A CA 11
ATOM 14596 C C . ILE A 1 3 ? -4.839 0.339 4.767 1.00 0.00 3 ILE A C 11
ATOM 14597 O O . ILE A 1 3 ? -4.213 -0.368 5.568 1.00 0.00 3 ILE A O 11
ATOM 14613 N N . LEU A 1 4 ? -4.727 0.222 3.447 1.00 0.00 4 LEU A N 11
ATOM 14614 C CA . LEU A 1 4 ? -4.083 -0.891 2.751 1.00 0.00 4 LEU A CA 11
ATOM 14615 C C . LEU A 1 4 ? -2.693 -0.489 2.225 1.00 0.00 4 LEU A C 11
ATOM 14616 O O . LEU A 1 4 ? -2.555 0.511 1.522 1.00 0.00 4 LEU A O 11
ATOM 14632 N N . ILE A 1 5 ? -1.668 -1.279 2.543 1.00 0.00 5 ILE A N 11
ATOM 14633 C CA . ILE A 1 5 ? -0.292 -1.132 2.050 1.00 0.00 5 ILE A CA 11
ATOM 14634 C C . ILE A 1 5 ? 0.056 -2.261 1.083 1.00 0.00 5 ILE A C 11
ATOM 14635 O O . ILE A 1 5 ? -0.126 -3.437 1.399 1.00 0.00 5 ILE A O 11
ATOM 14651 N N . PHE A 1 6 ? 0.613 -1.909 -0.071 1.00 0.00 6 PHE A N 11
ATOM 14652 C CA . PHE A 1 6 ? 1.243 -2.860 -0.983 1.00 0.00 6 PHE A CA 11
ATOM 14653 C C . PHE A 1 6 ? 2.761 -2.652 -0.970 1.00 0.00 6 PHE A C 11
ATOM 14654 O O . PHE A 1 6 ? 3.231 -1.529 -1.156 1.00 0.00 6 PHE A O 11
ATOM 14671 N N . LEU A 1 7 ? 3.523 -3.724 -0.751 1.00 0.00 7 LEU A N 11
ATOM 14672 C CA . LEU A 1 7 ? 4.987 -3.730 -0.730 1.00 0.00 7 LEU A CA 11
ATOM 14673 C C . LEU A 1 7 ? 5.538 -4.437 -1.974 1.00 0.00 7 LEU A C 11
ATOM 14674 O O . LEU A 1 7 ? 5.163 -5.578 -2.255 1.00 0.00 7 LEU A O 11
ATOM 14690 N N . ASP A 1 8 ? 6.480 -3.803 -2.678 1.00 0.00 8 ASP A N 11
ATOM 14691 C CA . ASP A 1 8 ? 7.241 -4.446 -3.755 1.00 0.00 8 ASP A CA 11
ATOM 14692 C C . ASP A 1 8 ? 8.726 -4.046 -3.727 1.00 0.00 8 ASP A C 11
ATOM 14693 O O . ASP A 1 8 ? 9.078 -2.863 -3.741 1.00 0.00 8 ASP A O 11
ATOM 14702 N N . LYS A 1 9 ? 9.612 -5.049 -3.710 1.00 0.00 9 LYS A N 11
ATOM 14703 C CA . LYS A 1 9 ? 11.072 -4.892 -3.816 1.00 0.00 9 LYS A CA 11
ATOM 14704 C C . LYS A 1 9 ? 11.557 -4.526 -5.231 1.00 0.00 9 LYS A C 11
ATOM 14705 O O . LYS A 1 9 ? 12.733 -4.200 -5.398 1.00 0.00 9 LYS A O 11
ATOM 14724 N N . ASN A 1 10 ? 10.675 -4.572 -6.231 1.00 0.00 10 ASN A N 11
ATOM 14725 C CA . ASN A 1 10 ? 10.925 -4.199 -7.626 1.00 0.00 10 ASN A CA 11
ATOM 14726 C C . ASN A 1 10 ? 9.843 -3.223 -8.148 1.00 0.00 10 ASN A C 11
ATOM 14727 O O . ASN A 1 10 ? 8.756 -3.113 -7.580 1.00 0.00 10 ASN A O 11
ATOM 14738 N N . LYS A 1 11 ? 10.143 -2.510 -9.239 1.00 0.00 11 LYS A N 11
ATOM 14739 C CA . LYS A 1 11 ? 9.266 -1.523 -9.896 1.00 0.00 11 LYS A CA 11
ATOM 14740 C C . LYS A 1 11 ? 8.603 -2.109 -11.158 1.00 0.00 11 LYS A C 11
ATOM 14741 O O . LYS A 1 11 ? 8.741 -3.299 -11.443 1.00 0.00 11 LYS A O 11
ATOM 14760 N N . GLU A 1 12 ? 7.832 -1.297 -11.883 1.00 0.00 12 GLU A N 11
ATOM 14761 C CA . GLU A 1 12 ? 6.971 -1.618 -13.032 1.00 0.00 12 GLU A CA 11
ATOM 14762 C C . GLU A 1 12 ? 5.780 -2.545 -12.725 1.00 0.00 12 GLU A C 11
ATOM 14763 O O . GLU A 1 12 ? 4.656 -2.239 -13.117 1.00 0.00 12 GLU A O 11
ATOM 14775 N N . GLN A 1 13 ? 5.974 -3.620 -11.960 1.00 0.00 13 GLN A N 11
ATOM 14776 C CA . GLN A 1 13 ? 4.899 -4.538 -11.543 1.00 0.00 13 GLN A CA 11
ATOM 14777 C C . GLN A 1 13 ? 3.918 -3.869 -10.559 1.00 0.00 13 GLN A C 11
ATOM 14778 O O . GLN A 1 13 ? 2.703 -4.040 -10.671 1.00 0.00 13 GLN A O 11
ATOM 14792 N N . ALA A 1 14 ? 4.435 -3.035 -9.652 1.00 0.00 14 ALA A N 11
ATOM 14793 C CA . ALA A 1 14 ? 3.633 -2.196 -8.761 1.00 0.00 14 ALA A CA 11
ATOM 14794 C C . ALA A 1 14 ? 2.848 -1.109 -9.525 1.00 0.00 14 ALA A C 11
ATOM 14795 O O . ALA A 1 14 ? 1.685 -0.845 -9.223 1.00 0.00 14 ALA A O 11
ATOM 14802 N N . GLU A 1 15 ? 3.451 -0.515 -10.558 1.00 0.00 15 GLU A N 11
ATOM 14803 C CA . GLU A 1 15 ? 2.802 0.496 -11.407 1.00 0.00 15 GLU A CA 11
ATOM 14804 C C . GLU A 1 15 ? 1.720 -0.126 -12.307 1.00 0.00 15 GLU A C 11
ATOM 14805 O O . GLU A 1 15 ? 0.645 0.453 -12.477 1.00 0.00 15 GLU A O 11
ATOM 14817 N N . LYS A 1 16 ? 1.960 -1.341 -12.819 1.00 0.00 16 LYS A N 11
ATOM 14818 C CA . LYS A 1 16 ? 0.978 -2.156 -13.547 1.00 0.00 16 LYS A CA 11
ATOM 14819 C C . LYS A 1 16 ? -0.246 -2.435 -12.678 1.00 0.00 16 LYS A C 11
ATOM 14820 O O . LYS A 1 16 ? -1.365 -2.185 -13.119 1.00 0.00 16 LYS A O 11
ATOM 14839 N N . LEU A 1 17 ? -0.062 -2.860 -11.424 1.00 0.00 17 LEU A N 11
ATOM 14840 C CA . LEU A 1 17 ? -1.154 -3.056 -10.476 1.00 0.00 17 LEU A CA 11
ATOM 14841 C C . LEU A 1 17 ? -1.899 -1.745 -10.207 1.00 0.00 17 LEU A C 11
ATOM 14842 O O . LEU A 1 17 ? -3.123 -1.746 -10.271 1.00 0.00 17 LEU A O 11
ATOM 14858 N N . ALA A 1 18 ? -1.197 -0.628 -9.977 1.00 0.00 18 ALA A N 11
ATOM 14859 C CA . ALA A 1 18 ? -1.830 0.682 -9.790 1.00 0.00 18 ALA A CA 11
ATOM 14860 C C . ALA A 1 18 ? -2.728 1.063 -10.985 1.00 0.00 18 ALA A C 11
ATOM 14861 O O . ALA A 1 18 ? -3.829 1.586 -10.796 1.00 0.00 18 ALA A O 11
ATOM 14868 N N . LYS A 1 19 ? -2.298 0.727 -12.209 1.00 0.00 19 LYS A N 11
ATOM 14869 C CA . LYS A 1 19 ? -3.048 0.965 -13.455 1.00 0.00 19 LYS A CA 11
ATOM 14870 C C . LYS A 1 19 ? -4.247 0.023 -13.618 1.00 0.00 19 LYS A C 11
ATOM 14871 O O . LYS A 1 19 ? -5.275 0.457 -14.136 1.00 0.00 19 LYS A O 11
ATOM 14890 N N . GLU A 1 20 ? -4.159 -1.223 -13.152 1.00 0.00 20 GLU A N 11
ATOM 14891 C CA . GLU A 1 20 ? -5.292 -2.164 -13.131 1.00 0.00 20 GLU A CA 11
ATOM 14892 C C . GLU A 1 20 ? -6.338 -1.812 -12.058 1.00 0.00 20 GLU A C 11
ATOM 14893 O O . GLU A 1 20 ? -7.542 -1.918 -12.300 1.00 0.00 20 GLU A O 11
ATOM 14905 N N . VAL A 1 21 ? -5.879 -1.399 -10.872 1.00 0.00 21 VAL A N 11
ATOM 14906 C CA . VAL A 1 21 ? -6.692 -1.228 -9.653 1.00 0.00 21 VAL A CA 11
ATOM 14907 C C . VAL A 1 21 ? -7.201 0.211 -9.445 1.00 0.00 21 VAL A C 11
ATOM 14908 O O . VAL A 1 21 ? -8.045 0.459 -8.584 1.00 0.00 21 VAL A O 11
ATOM 14921 N N . GLY A 1 22 ? -6.718 1.165 -10.251 1.00 0.00 22 GLY A N 11
ATOM 14922 C CA . GLY A 1 22 ? -7.140 2.573 -10.254 1.00 0.00 22 GLY A CA 11
ATOM 14923 C C . GLY A 1 22 ? -6.512 3.449 -9.159 1.00 0.00 22 GLY A C 11
ATOM 14924 O O . GLY A 1 22 ? -6.979 4.568 -8.931 1.00 0.00 22 GLY A O 11
ATOM 14928 N N . VAL A 1 23 ? -5.477 2.959 -8.468 1.00 0.00 23 VAL A N 11
ATOM 14929 C CA . VAL A 1 23 ? -4.800 3.662 -7.358 1.00 0.00 23 VAL A CA 11
ATOM 14930 C C . VAL A 1 23 ? -3.710 4.625 -7.860 1.00 0.00 23 VAL A C 11
ATOM 14931 O O . VAL A 1 23 ? -3.043 4.369 -8.863 1.00 0.00 23 VAL A O 11
ATOM 14944 N N . THR A 1 24 ? -3.546 5.750 -7.156 1.00 0.00 24 THR A N 11
ATOM 14945 C CA . THR A 1 24 ? -2.619 6.854 -7.489 1.00 0.00 24 THR A CA 11
ATOM 14946 C C . THR A 1 24 ? -1.576 7.166 -6.396 1.00 0.00 24 THR A C 11
ATOM 14947 O O . THR A 1 24 ? -0.554 7.797 -6.668 1.00 0.00 24 THR A O 11
ATOM 14958 N N . GLU A 1 25 ? -1.782 6.701 -5.156 1.00 0.00 25 GLU A N 11
ATOM 14959 C CA . GLU A 1 25 ? -0.834 6.871 -4.043 1.00 0.00 25 GLU A CA 11
ATOM 14960 C C . GLU A 1 25 ? 0.318 5.863 -4.147 1.00 0.00 25 GLU A C 11
ATOM 14961 O O . GLU A 1 25 ? 0.197 4.701 -3.754 1.00 0.00 25 GLU A O 11
ATOM 14973 N N . ILE A 1 26 ? 1.440 6.331 -4.699 1.00 0.00 26 ILE A N 11
ATOM 14974 C CA . ILE A 1 26 ? 2.657 5.550 -4.951 1.00 0.00 26 ILE A CA 11
ATOM 14975 C C . ILE A 1 26 ? 3.874 6.308 -4.397 1.00 0.00 26 ILE A C 11
ATOM 14976 O O . ILE A 1 26 ? 4.033 7.504 -4.657 1.00 0.00 26 ILE A O 11
ATOM 14992 N N . TYR A 1 27 ? 4.741 5.610 -3.659 1.00 0.00 27 TYR A N 11
ATOM 14993 C CA . TYR A 1 27 ? 5.953 6.148 -3.029 1.00 0.00 27 TYR A CA 11
ATOM 14994 C C . TYR A 1 27 ? 7.164 5.232 -3.268 1.00 0.00 27 TYR A C 11
ATOM 14995 O O . TYR A 1 27 ? 7.021 4.016 -3.404 1.00 0.00 27 TYR A O 11
ATOM 15013 N N . GLU A 1 28 ? 8.36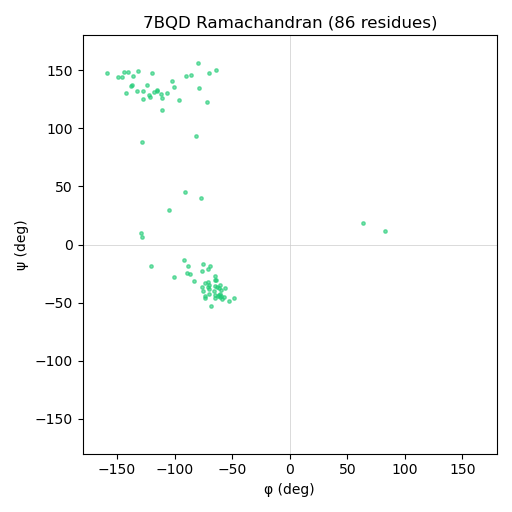9 5.811 -3.295 1.00 0.00 28 GLU A N 11
ATOM 15014 C CA . GLU A 1 28 ? 9.629 5.089 -3.523 1.00 0.00 28 GLU A CA 11
ATOM 15015 C C . GLU A 1 28 ? 10.714 5.476 -2.502 1.00 0.00 28 GLU A C 11
ATOM 15016 O O . GLU A 1 28 ? 10.870 6.652 -2.161 1.00 0.00 28 GLU A O 11
ATOM 15028 N N . SER A 1 29 ? 11.480 4.487 -2.030 1.00 0.00 29 SER A N 11
ATOM 15029 C CA . SER A 1 29 ? 12.655 4.641 -1.149 1.00 0.00 29 SER A CA 11
ATOM 15030 C C . SER A 1 29 ? 13.514 3.373 -1.155 1.00 0.00 29 SER A C 11
ATOM 15031 O O . SER A 1 29 ? 12.997 2.278 -1.361 1.00 0.00 29 SER A O 11
ATOM 15039 N N . ASP A 1 30 ? 14.818 3.478 -0.890 1.00 0.00 30 ASP A N 11
ATOM 15040 C CA . ASP A 1 30 ? 15.675 2.303 -0.643 1.00 0.00 30 ASP A CA 11
ATOM 15041 C C . ASP A 1 30 ? 15.497 1.757 0.791 1.00 0.00 30 ASP A C 11
ATOM 15042 O O . ASP A 1 30 ? 15.524 0.545 1.008 1.00 0.00 30 ASP A O 11
ATOM 15051 N N . ASN A 1 31 ? 15.203 2.639 1.755 1.00 0.00 31 ASN A N 11
ATOM 15052 C CA . ASN A 1 31 ? 14.796 2.314 3.132 1.00 0.00 31 ASN A CA 11
ATOM 15053 C C . ASN A 1 31 ? 13.297 1.955 3.237 1.00 0.00 31 ASN A C 11
ATOM 15054 O O . ASN A 1 31 ? 12.572 2.502 4.070 1.00 0.00 31 ASN A O 11
ATOM 15065 N N . LEU A 1 32 ? 12.810 1.061 2.369 1.00 0.00 32 LEU A N 11
ATOM 15066 C CA . LEU A 1 32 ? 11.377 0.775 2.200 1.00 0.00 32 LEU A CA 11
ATOM 15067 C C . LEU A 1 32 ? 10.693 0.356 3.513 1.00 0.00 32 LEU A C 11
ATOM 15068 O O . LEU A 1 32 ? 9.589 0.808 3.813 1.00 0.00 32 LEU A O 11
ATOM 15084 N N . GLU A 1 33 ? 11.372 -0.430 4.352 1.00 0.00 33 GLU A N 11
ATOM 15085 C CA . GLU A 1 33 ? 10.826 -0.836 5.651 1.00 0.00 33 GLU A CA 11
ATOM 15086 C C . GLU A 1 33 ? 10.714 0.316 6.663 1.00 0.00 33 GLU A C 11
ATOM 15087 O O . GLU A 1 33 ? 9.749 0.358 7.422 1.00 0.00 33 GLU A O 11
ATOM 15099 N N . GLU A 1 34 ? 11.618 1.302 6.640 1.00 0.00 34 GLU A N 11
ATOM 15100 C CA . GLU A 1 34 ? 11.463 2.519 7.451 1.00 0.00 34 GLU A CA 11
ATOM 15101 C C . GLU A 1 34 ? 10.321 3.396 6.910 1.00 0.00 34 GLU A C 11
ATOM 15102 O O . GLU A 1 34 ? 9.589 4.014 7.681 1.00 0.00 34 GLU A O 11
ATOM 15114 N N . LEU A 1 35 ? 10.120 3.394 5.588 1.00 0.00 35 LEU A N 11
ATOM 15115 C CA . LEU A 1 35 ? 9.072 4.160 4.906 1.00 0.00 35 LEU A CA 11
ATOM 15116 C C . LEU A 1 35 ? 7.682 3.605 5.277 1.00 0.00 35 LEU A C 11
ATOM 15117 O O . LEU A 1 35 ? 6.797 4.358 5.678 1.00 0.00 35 LEU A O 11
ATOM 15133 N N . TYR A 1 36 ? 7.519 2.278 5.258 1.00 0.00 36 TYR A N 11
ATOM 15134 C CA . TYR A 1 36 ? 6.318 1.578 5.731 1.00 0.00 36 TYR A CA 11
ATOM 15135 C C . TYR A 1 36 ? 5.950 1.945 7.181 1.00 0.00 36 TYR A C 11
ATOM 15136 O O . TYR A 1 36 ? 4.801 2.314 7.446 1.00 0.00 36 TYR A O 11
ATOM 15154 N N . ARG A 1 37 ? 6.925 1.922 8.104 1.00 0.00 37 ARG A N 11
ATOM 15155 C CA . ARG A 1 37 ? 6.732 2.328 9.510 1.00 0.00 37 ARG A CA 11
ATOM 15156 C C . ARG A 1 37 ? 6.287 3.782 9.615 1.00 0.00 37 ARG A C 11
ATOM 15157 O O . ARG A 1 37 ? 5.288 4.076 10.262 1.00 0.00 37 ARG A O 11
ATOM 15178 N N . GLU A 1 38 ? 7.007 4.674 8.942 1.00 0.00 38 GLU A N 11
ATOM 15179 C CA . GLU A 1 38 ? 6.761 6.124 8.963 1.00 0.00 38 GLU A CA 11
ATOM 15180 C C . GLU A 1 38 ? 5.360 6.500 8.452 1.00 0.00 38 GLU A C 11
ATOM 15181 O O . GLU A 1 38 ? 4.736 7.414 8.995 1.00 0.00 38 GLU A O 11
ATOM 15193 N N . ILE A 1 39 ? 4.832 5.769 7.462 1.00 0.00 39 ILE A N 11
ATOM 15194 C CA . ILE A 1 39 ? 3.451 5.935 6.985 1.00 0.00 39 ILE A CA 11
ATOM 15195 C C . ILE A 1 39 ? 2.451 5.441 8.039 1.00 0.00 39 ILE A C 11
ATOM 15196 O O . ILE A 1 39 ? 1.630 6.228 8.508 1.00 0.00 39 ILE A O 11
ATOM 15212 N N . LYS A 1 40 ? 2.526 4.173 8.468 1.00 0.00 40 LYS A N 11
ATOM 15213 C CA . LYS A 1 40 ? 1.518 3.556 9.349 1.00 0.00 40 LYS A CA 11
ATOM 15214 C C . LYS A 1 40 ? 1.490 4.143 10.757 1.00 0.00 40 LYS A C 11
ATOM 15215 O O . LYS A 1 40 ? 0.421 4.235 11.358 1.00 0.00 40 LYS A O 11
ATOM 15234 N N . GLU A 1 41 ? 2.627 4.620 11.253 1.00 0.00 41 GLU A N 11
ATOM 15235 C CA . GLU A 1 41 ? 2.683 5.411 12.482 1.00 0.00 41 GLU A CA 11
ATOM 15236 C C . GLU A 1 41 ? 1.806 6.666 12.389 1.00 0.00 41 GLU A C 11
ATOM 15237 O O . GLU A 1 41 ? 1.052 6.953 13.318 1.00 0.00 41 GLU A O 11
ATOM 15249 N N . ARG A 1 42 ? 1.841 7.391 11.260 1.00 0.00 42 ARG A N 11
ATOM 15250 C CA . ARG A 1 42 ? 0.985 8.568 11.057 1.00 0.00 42 ARG A CA 11
ATOM 15251 C C . ARG A 1 42 ? -0.483 8.176 10.850 1.00 0.00 42 ARG A C 11
ATOM 15252 O O . ARG A 1 42 ? -1.356 8.889 11.333 1.00 0.00 42 ARG A O 11
ATOM 15273 N N . ILE A 1 43 ? -0.786 7.035 10.227 1.00 0.00 43 ILE A N 11
ATOM 15274 C CA . ILE A 1 43 ? -2.168 6.517 10.118 1.00 0.00 43 ILE A CA 11
ATOM 15275 C C . ILE A 1 43 ? -2.799 6.337 11.510 1.00 0.00 43 ILE A C 11
ATOM 15276 O O . ILE A 1 43 ? -3.940 6.745 11.721 1.00 0.00 43 ILE A O 11
ATOM 15292 N N . GLU A 1 44 ? -2.039 5.833 12.482 1.00 0.00 44 GLU A N 11
ATOM 15293 C CA . GLU A 1 44 ? -2.470 5.714 13.888 1.00 0.00 44 GLU A CA 11
ATOM 15294 C C . GLU A 1 44 ? -2.677 7.076 14.585 1.00 0.00 44 GLU A C 11
ATOM 15295 O O . GLU A 1 44 ? -3.523 7.183 15.477 1.00 0.00 44 GLU A O 11
ATOM 15307 N N . ARG A 1 45 ? -1.939 8.125 14.187 1.00 0.00 45 ARG A N 11
ATOM 15308 C CA . ARG A 1 45 ? -2.134 9.510 14.666 1.00 0.00 45 ARG A CA 11
ATOM 15309 C C . ARG A 1 45 ? -3.371 10.174 14.049 1.00 0.00 45 ARG A C 11
ATOM 15310 O O . ARG A 1 45 ? -4.115 10.864 14.744 1.00 0.00 45 ARG A O 11
ATOM 15331 N N . GLU A 1 46 ? -3.586 9.974 12.750 1.00 0.00 46 GLU A N 11
ATOM 15332 C CA . GLU A 1 46 ? -4.632 10.643 11.962 1.00 0.00 46 GLU A CA 11
ATOM 15333 C C . GLU A 1 46 ? -6.010 9.975 12.104 1.00 0.00 46 GLU A C 11
ATOM 15334 O O . GLU A 1 46 ? -7.036 10.658 12.079 1.00 0.00 46 GLU A O 11
ATOM 15346 N N . ASN A 1 47 ? -6.042 8.646 12.252 1.00 0.00 47 ASN A N 11
ATOM 15347 C CA . ASN A 1 47 ? -7.254 7.828 12.295 1.00 0.00 47 ASN A CA 11
ATOM 15348 C C . ASN A 1 47 ? -7.225 6.862 13.503 1.00 0.00 47 ASN A C 11
ATOM 15349 O O . ASN A 1 47 ? -6.700 5.753 13.385 1.00 0.00 47 ASN A O 11
ATOM 15360 N N . PRO A 1 48 ? -7.833 7.210 14.656 1.00 0.00 48 PRO A N 11
ATOM 15361 C CA . PRO A 1 48 ? -7.951 6.292 15.798 1.00 0.00 48 PRO A CA 11
ATOM 15362 C C . PRO A 1 48 ? -8.862 5.077 15.516 1.00 0.00 48 PRO A C 11
ATOM 15363 O O . PRO A 1 48 ? -8.778 4.065 16.214 1.00 0.00 48 PRO A O 11
ATOM 15374 N N . ASN A 1 49 ? -9.694 5.151 14.467 1.00 0.00 49 ASN A N 11
ATOM 15375 C CA . ASN A 1 49 ? -10.572 4.079 13.974 1.00 0.00 49 ASN A CA 11
ATOM 15376 C C . ASN A 1 49 ? -9.957 3.278 12.797 1.00 0.00 49 ASN A C 11
ATOM 15377 O O . ASN A 1 49 ? -10.677 2.594 12.064 1.00 0.00 49 ASN A O 11
ATOM 15388 N N . ALA A 1 50 ? -8.643 3.395 12.565 1.00 0.00 50 ALA A N 11
ATOM 15389 C CA . ALA A 1 50 ? -7.924 2.697 11.495 1.00 0.00 50 ALA A CA 11
ATOM 15390 C C . ALA A 1 50 ? -7.857 1.165 11.669 1.00 0.00 50 ALA A C 11
ATOM 15391 O O . ALA A 1 50 ? -7.851 0.642 12.787 1.00 0.00 50 ALA A O 11
ATOM 15398 N N . THR A 1 51 ? -7.735 0.456 10.541 1.00 0.00 51 THR A N 11
ATOM 15399 C CA . THR A 1 51 ? -7.421 -0.981 10.457 1.00 0.00 51 THR A CA 11
ATOM 15400 C C . THR A 1 51 ? -6.237 -1.152 9.509 1.00 0.00 51 THR A C 11
ATOM 15401 O O . THR A 1 51 ? -6.241 -0.585 8.415 1.00 0.00 51 THR A O 11
ATOM 15412 N N . ILE A 1 52 ? -5.216 -1.913 9.910 1.00 0.00 52 ILE A N 11
ATOM 15413 C CA . ILE A 1 52 ? -3.983 -2.101 9.133 1.00 0.00 52 ILE A CA 11
ATOM 15414 C C . ILE A 1 52 ? -4.082 -3.377 8.292 1.00 0.00 52 ILE A C 11
ATOM 15415 O O . ILE A 1 52 ? -4.248 -4.476 8.822 1.00 0.00 52 ILE A O 11
ATOM 15431 N N . LEU A 1 53 ? -3.928 -3.211 6.976 1.00 0.00 53 LEU A N 11
ATOM 15432 C CA . LEU A 1 53 ? -3.761 -4.286 5.998 1.00 0.00 53 LEU A CA 11
ATOM 15433 C C . LEU A 1 53 ? -2.461 -4.061 5.210 1.00 0.00 53 LEU A C 11
ATOM 15434 O O . LEU A 1 53 ? -2.186 -2.932 4.794 1.00 0.00 53 LEU A O 11
ATOM 15450 N N . THR A 1 54 ? -1.672 -5.118 5.002 1.00 0.00 54 THR A N 11
ATOM 15451 C CA . THR A 1 54 ? -0.376 -5.076 4.295 1.00 0.00 54 THR A CA 11
ATOM 15452 C C . THR A 1 54 ? -0.191 -6.334 3.436 1.00 0.00 54 THR A C 11
ATOM 15453 O O . THR A 1 54 ? -0.452 -7.443 3.909 1.00 0.00 54 THR A O 11
ATOM 15464 N N . VAL A 1 55 ? 0.255 -6.180 2.181 1.00 0.00 55 VAL A N 11
ATOM 15465 C CA . VAL A 1 55 ? 0.382 -7.271 1.187 1.00 0.00 55 VAL A CA 11
ATOM 15466 C C . VAL A 1 55 ? 1.693 -7.208 0.396 1.00 0.00 55 VAL A C 11
ATOM 15467 O O . VAL A 1 55 ? 2.266 -6.133 0.214 1.00 0.00 55 VAL A O 11
ATOM 15480 N N . THR A 1 56 ? 2.130 -8.358 -0.128 1.00 0.00 56 THR A N 11
ATOM 15481 C CA . THR A 1 56 ? 3.360 -8.531 -0.930 1.00 0.00 56 THR A CA 11
ATOM 15482 C C . THR A 1 56 ? 3.119 -9.148 -2.322 1.00 0.00 56 THR A C 11
ATOM 15483 O O . THR A 1 56 ? 4.073 -9.371 -3.069 1.00 0.00 56 THR A O 11
ATOM 15494 N N . ASP A 1 57 ? 1.862 -9.430 -2.694 1.00 0.00 57 ASP A N 11
ATOM 15495 C CA . ASP A 1 57 ? 1.479 -10.091 -3.953 1.00 0.00 57 ASP A CA 11
ATOM 15496 C C . ASP A 1 57 ? 0.221 -9.433 -4.569 1.00 0.00 57 ASP A C 11
ATOM 15497 O O . ASP A 1 57 ? -0.756 -9.214 -3.845 1.00 0.00 57 ASP A O 11
ATOM 15506 N N . PRO A 1 58 ? 0.203 -9.093 -5.876 1.00 0.00 58 PRO A N 11
ATOM 15507 C CA . PRO A 1 58 ? -0.925 -8.405 -6.515 1.00 0.00 58 PRO A CA 11
ATOM 15508 C C . PRO A 1 58 ? -2.179 -9.264 -6.624 1.00 0.00 58 PRO A C 11
ATOM 15509 O O . PRO A 1 58 ? -3.271 -8.711 -6.633 1.00 0.00 58 PRO A O 11
ATOM 15520 N N . ASN A 1 59 ? -2.064 -10.590 -6.670 1.00 0.00 59 ASN A N 11
ATOM 15521 C CA . ASN A 1 59 ? -3.233 -11.480 -6.668 1.00 0.00 59 ASN A CA 11
ATOM 15522 C C . ASN A 1 59 ? -3.979 -11.384 -5.326 1.00 0.00 59 ASN A C 11
ATOM 15523 O O . ASN A 1 59 ? -5.209 -11.332 -5.294 1.00 0.00 59 ASN A O 11
ATOM 15534 N N . GLU A 1 60 ? -3.235 -11.290 -4.220 1.00 0.00 60 GLU A N 11
ATOM 15535 C CA . GLU A 1 60 ? -3.782 -11.102 -2.875 1.00 0.00 60 GLU A CA 11
ATOM 15536 C C . GLU A 1 60 ? -4.293 -9.662 -2.678 1.00 0.00 60 GLU A C 11
ATOM 15537 O O . GLU A 1 60 ? -5.420 -9.469 -2.222 1.00 0.00 60 GLU A O 11
ATOM 15549 N N . LEU A 1 61 ? -3.523 -8.647 -3.104 1.00 0.00 61 LEU A N 11
ATOM 15550 C CA . LEU A 1 61 ? -3.929 -7.234 -3.051 1.00 0.00 61 LEU A CA 11
ATOM 15551 C C . LEU A 1 61 ? -5.226 -7.015 -3.836 1.00 0.00 61 LEU A C 11
ATOM 15552 O O . LEU A 1 61 ? -6.182 -6.460 -3.296 1.00 0.00 61 LEU A O 11
ATOM 15568 N N . LYS A 1 62 ? -5.296 -7.512 -5.076 1.00 0.00 62 LYS A N 11
ATOM 15569 C CA . LYS A 1 62 ? -6.472 -7.416 -5.948 1.00 0.00 62 LYS A CA 11
ATOM 15570 C C . LYS A 1 62 ? -7.688 -8.110 -5.326 1.00 0.00 62 LYS A C 11
ATOM 15571 O O . LYS A 1 62 ? -8.765 -7.524 -5.327 1.00 0.00 62 LYS A O 11
ATOM 15590 N N . LYS A 1 63 ? -7.518 -9.285 -4.703 1.00 0.00 63 LYS A N 11
ATOM 15591 C CA . LYS A 1 63 ? -8.599 -9.997 -3.992 1.00 0.00 63 LYS A CA 11
ATOM 15592 C C . LYS A 1 63 ? -9.131 -9.219 -2.776 1.00 0.00 63 LYS A C 11
ATOM 15593 O O . LYS A 1 63 ? -10.336 -9.241 -2.530 1.00 0.00 63 LYS A O 11
ATOM 15612 N N . ILE A 1 64 ? -8.275 -8.485 -2.058 1.00 0.00 64 ILE A N 11
ATOM 15613 C CA . ILE A 1 64 ? -8.691 -7.568 -0.977 1.00 0.00 64 ILE A CA 11
ATOM 15614 C C . ILE A 1 64 ? -9.416 -6.343 -1.559 1.00 0.00 64 ILE A C 11
ATOM 15615 O O . ILE A 1 64 ? -10.511 -5.996 -1.113 1.00 0.00 64 ILE A O 11
ATOM 15631 N N . GLN A 1 65 ? -8.838 -5.703 -2.581 1.00 0.00 65 GLN A N 11
ATOM 15632 C CA . GLN A 1 65 ? -9.400 -4.505 -3.215 1.00 0.00 65 GLN A CA 11
ATOM 15633 C C . GLN A 1 65 ? -10.728 -4.769 -3.940 1.00 0.00 65 GLN A C 11
ATOM 15634 O O . GLN A 1 65 ? -11.581 -3.883 -3.982 1.00 0.00 65 GLN A O 11
ATOM 15648 N N . ASP A 1 66 ? -10.937 -5.982 -4.461 1.00 0.00 66 ASP A N 11
ATOM 15649 C CA . ASP A 1 66 ? -12.176 -6.386 -5.132 1.00 0.00 66 ASP A CA 11
ATOM 15650 C C . ASP A 1 66 ? -13.417 -6.266 -4.215 1.00 0.00 66 ASP A C 11
ATOM 15651 O O . ASP A 1 66 ? -14.528 -6.040 -4.701 1.00 0.00 66 ASP A O 11
ATOM 15660 N N . GLU A 1 67 ? -13.242 -6.390 -2.892 1.00 0.00 67 GLU A N 11
ATOM 15661 C CA . GLU A 1 67 ? -14.316 -6.269 -1.890 1.00 0.00 67 GLU A CA 11
ATOM 15662 C C . GLU A 1 67 ? -14.655 -4.807 -1.527 1.00 0.00 67 GLU A C 11
ATOM 15663 O O . GLU A 1 67 ? -15.746 -4.531 -1.026 1.00 0.00 67 GLU A O 11
ATOM 15675 N N . GLY A 1 68 ? -13.740 -3.861 -1.778 1.00 0.00 68 GLY A N 11
ATOM 15676 C CA . GLY A 1 68 ? -13.960 -2.408 -1.664 1.00 0.00 68 GLY A CA 11
ATOM 15677 C C . GLY A 1 68 ? -14.150 -1.837 -0.250 1.00 0.00 68 GLY A C 11
ATOM 15678 O O . GLY A 1 68 ? -14.453 -0.653 -0.088 1.00 0.00 68 GLY A O 11
ATOM 15682 N N . LYS A 1 69 ? -13.927 -2.659 0.776 1.00 0.00 69 LYS A N 11
ATOM 15683 C CA . LYS A 1 69 ? -13.999 -2.378 2.226 1.00 0.00 69 LYS A CA 11
ATOM 15684 C C . LYS A 1 69 ? -12.850 -1.498 2.766 1.00 0.00 69 LYS A C 11
ATOM 15685 O O . LYS A 1 69 ? -12.348 -1.743 3.865 1.00 0.00 69 LYS A O 11
ATOM 15704 N N . VAL A 1 70 ? -12.373 -0.530 1.984 1.00 0.00 70 VAL A N 11
ATOM 15705 C CA . VAL A 1 70 ? -11.117 0.204 2.231 1.00 0.00 70 VAL A CA 11
ATOM 15706 C C . VAL A 1 70 ? -11.291 1.721 2.086 1.00 0.00 70 VAL A C 11
ATOM 15707 O O . VAL A 1 70 ? -11.996 2.189 1.192 1.00 0.00 70 VAL A O 11
ATOM 15720 N N . ASP A 1 71 ? -10.628 2.496 2.952 1.00 0.00 71 ASP A N 11
ATOM 15721 C CA . ASP A 1 71 ? -10.612 3.966 2.913 1.00 0.00 71 ASP A CA 11
ATOM 15722 C C . ASP A 1 71 ? -9.543 4.512 1.949 1.00 0.00 71 ASP A C 11
ATOM 15723 O O . ASP A 1 71 ? -9.841 5.392 1.136 1.00 0.00 71 ASP A O 11
ATOM 15732 N N . ARG A 1 72 ? -8.316 3.969 2.010 1.00 0.00 72 ARG A N 11
ATOM 15733 C CA . ARG A 1 72 ? -7.195 4.321 1.118 1.00 0.00 72 ARG A CA 11
ATOM 15734 C C . ARG A 1 72 ? -6.215 3.162 0.902 1.00 0.00 72 ARG A C 11
ATOM 15735 O O . ARG A 1 72 ? -6.042 2.312 1.777 1.00 0.00 72 ARG A O 11
ATOM 15756 N N . ILE A 1 73 ? -5.567 3.157 -0.261 1.00 0.00 73 ILE A N 11
ATOM 15757 C CA . ILE A 1 73 ? -4.576 2.162 -0.694 1.00 0.00 73 ILE A CA 11
ATOM 15758 C C . ILE A 1 73 ? -3.293 2.899 -1.083 1.00 0.00 73 ILE A C 11
ATOM 15759 O O . ILE A 1 73 ? -3.351 3.852 -1.860 1.00 0.00 73 ILE A O 11
ATOM 15775 N N . ILE A 1 74 ? -2.148 2.465 -0.554 1.00 0.00 74 ILE A N 11
ATOM 15776 C CA . ILE A 1 74 ? -0.841 3.097 -0.768 1.00 0.00 74 ILE A CA 11
ATOM 15777 C C . ILE A 1 74 ? 0.180 2.037 -1.205 1.00 0.00 74 ILE A C 11
ATOM 15778 O O . ILE A 1 74 ? 0.313 0.986 -0.573 1.00 0.00 74 ILE A O 11
ATOM 15794 N N . LEU A 1 75 ? 0.912 2.315 -2.284 1.00 0.00 75 LEU A N 11
ATOM 15795 C CA . LEU A 1 75 ? 1.890 1.408 -2.890 1.00 0.00 75 LEU A CA 11
ATOM 15796 C C . LEU A 1 75 ? 3.310 1.899 -2.606 1.00 0.00 75 LEU A C 11
ATOM 15797 O O . LEU A 1 75 ? 3.676 3.017 -2.968 1.00 0.00 75 LEU A O 11
ATOM 15813 N N . LEU A 1 76 ? 4.113 1.050 -1.969 1.00 0.00 76 LEU A N 11
ATOM 15814 C CA . LEU A 1 76 ? 5.492 1.333 -1.585 1.00 0.00 76 LEU A CA 11
ATOM 15815 C C . LEU A 1 76 ? 6.442 0.468 -2.424 1.00 0.00 76 LEU A C 11
ATOM 15816 O O . LEU A 1 76 ? 6.381 -0.765 -2.383 1.00 0.00 76 LEU A O 11
ATOM 15832 N N . ILE A 1 77 ? 7.336 1.120 -3.168 1.00 0.00 77 ILE A N 11
ATOM 15833 C CA . ILE A 1 77 ? 8.253 0.482 -4.119 1.00 0.00 77 ILE A CA 11
ATOM 15834 C C . ILE A 1 77 ? 9.699 0.696 -3.655 1.00 0.00 77 ILE A C 11
ATOM 15835 O O . ILE A 1 77 ? 10.099 1.828 -3.369 1.00 0.00 77 ILE A O 11
ATOM 15851 N N . LYS A 1 78 ? 10.518 -0.361 -3.622 1.00 0.00 78 LYS A N 11
ATOM 15852 C CA . LYS A 1 78 ? 11.943 -0.225 -3.287 1.00 0.00 78 LYS A CA 11
ATOM 15853 C C . LYS A 1 78 ? 12.730 0.303 -4.491 1.00 0.00 78 LYS A C 11
ATOM 15854 O O . LYS A 1 78 ? 12.581 -0.208 -5.602 1.00 0.00 78 LYS A O 11
ATOM 15873 N N . GLY A 1 79 ? 13.595 1.293 -4.266 1.00 0.00 79 GLY A N 11
ATOM 15874 C CA . GLY A 1 79 ? 14.461 1.850 -5.311 1.00 0.00 79 GLY A CA 11
ATOM 15875 C C . GLY A 1 79 ? 15.518 0.832 -5.761 1.00 0.00 79 GLY A C 11
ATOM 15876 O O . GLY A 1 79 ? 16.315 0.363 -4.947 1.00 0.00 79 GLY A O 11
ATOM 15880 N N . SER A 1 80 ? 15.506 0.462 -7.044 1.00 0.00 80 SER A N 11
ATOM 15881 C CA . SER A 1 80 ? 16.346 -0.609 -7.611 1.00 0.00 80 SER A CA 11
ATOM 15882 C C . SER A 1 80 ? 17.808 -0.207 -7.860 1.00 0.00 80 SER A C 11
ATOM 15883 O O . SER A 1 80 ? 18.707 -1.041 -7.720 1.00 0.00 80 SER A O 11
ATOM 15891 N N . LEU A 1 81 ? 18.060 1.057 -8.223 1.00 0.00 81 LEU A N 11
ATOM 15892 C CA . LEU A 1 81 ? 19.392 1.570 -8.578 1.00 0.00 81 LEU A CA 11
ATOM 15893 C C . LEU A 1 81 ? 20.229 1.986 -7.350 1.00 0.00 81 LEU A C 11
ATOM 15894 O O . LEU A 1 81 ? 21.457 1.897 -7.376 1.00 0.00 81 LEU A O 11
ATOM 15910 N N . GLU A 1 82 ? 19.577 2.415 -6.267 1.00 0.00 82 GLU A N 11
ATOM 15911 C CA . GLU A 1 82 ? 20.223 2.818 -5.010 1.00 0.00 82 GLU A CA 11
ATOM 15912 C C . GLU A 1 82 ? 20.402 1.625 -4.053 1.00 0.00 82 GLU A C 11
ATOM 15913 O O . GLU A 1 82 ? 19.501 0.796 -3.906 1.00 0.00 82 GLU A O 11
ATOM 15925 N N . HIS A 1 83 ? 21.553 1.543 -3.377 1.00 0.00 83 HIS A N 11
ATOM 15926 C CA . HIS A 1 83 ? 21.856 0.485 -2.403 1.00 0.00 83 HIS A CA 11
ATOM 15927 C C . HIS A 1 83 ? 22.830 0.983 -1.318 1.00 0.00 83 HIS A C 11
ATOM 15928 O O . HIS A 1 83 ? 23.806 1.674 -1.620 1.00 0.00 83 HIS A O 11
ATOM 15942 N N . HIS A 1 84 ? 22.598 0.603 -0.057 1.00 0.00 84 HIS A N 11
ATOM 15943 C CA . HIS A 1 84 ? 23.435 0.978 1.091 1.00 0.00 84 HIS A CA 11
ATOM 15944 C C . HIS A 1 84 ? 24.629 0.008 1.259 1.00 0.00 84 HIS A C 11
ATOM 15945 O O . HIS A 1 84 ? 24.693 -0.785 2.203 1.00 0.00 84 HIS A O 11
ATOM 15959 N N . HIS A 1 85 ? 25.559 0.039 0.298 1.00 0.00 85 HIS A N 11
ATOM 15960 C CA . HIS A 1 85 ? 26.722 -0.855 0.201 1.00 0.00 85 HIS A CA 11
ATOM 15961 C C . HIS A 1 85 ? 28.005 -0.078 -0.152 1.00 0.00 85 HIS A C 11
ATOM 15962 O O . HIS A 1 85 ? 27.996 0.792 -1.029 1.00 0.00 85 HIS A O 11
ATOM 15976 N N . HIS A 1 86 ? 29.113 -0.400 0.525 1.00 0.00 86 HIS A N 11
ATOM 15977 C CA . HIS A 1 86 ? 30.434 0.205 0.315 1.00 0.00 86 HIS A CA 11
ATOM 15978 C C . HIS A 1 86 ? 31.282 -0.614 -0.677 1.00 0.00 86 HIS A C 11
ATOM 15979 O O . HIS A 1 86 ? 31.201 -1.844 -0.710 1.00 0.00 86 HIS A O 11
ATOM 15993 N N . HIS A 1 87 ? 32.134 0.057 -1.461 1.00 0.00 87 HIS A N 11
ATOM 15994 C CA . HIS A 1 87 ? 33.053 -0.591 -2.405 1.00 0.00 87 HIS A CA 11
ATOM 15995 C C . HIS A 1 87 ? 34.059 -1.520 -1.690 1.00 0.00 87 HIS A C 11
ATOM 15996 O O . HIS A 1 87 ? 34.480 -1.244 -0.559 1.00 0.00 87 HIS A O 11
ATOM 16010 N N . HIS A 1 88 ? 34.455 -2.611 -2.354 1.00 0.00 88 HIS A N 11
ATOM 16011 C CA . HIS A 1 88 ? 35.486 -3.549 -1.879 1.00 0.00 88 HIS A CA 11
ATOM 16012 C C . HIS A 1 88 ? 36.902 -2.932 -1.910 1.00 0.00 88 HIS A C 11
ATOM 16013 O O . HIS A 1 88 ? 37.721 -3.277 -1.028 1.00 0.00 88 HIS A O 11
ATOM 16028 N N . GLY A 1 1 ? -12.625 2.139 9.805 1.00 0.00 1 GLY A N 12
ATOM 16029 C CA . GLY A 1 1 ? -11.987 2.411 8.495 1.00 0.00 1 GLY A CA 12
ATOM 16030 C C . GLY A 1 1 ? -10.703 1.612 8.334 1.00 0.00 1 GLY A C 12
ATOM 16031 O O . GLY A 1 1 ? -10.136 1.163 9.327 1.00 0.00 1 GLY A O 12
ATOM 16037 N N . THR A 1 2 ? -10.226 1.431 7.100 1.00 0.00 2 THR A N 12
ATOM 16038 C CA . THR A 1 2 ? -9.040 0.600 6.792 1.00 0.00 2 THR A CA 12
ATOM 16039 C C . THR A 1 2 ? -8.069 1.300 5.858 1.00 0.00 2 THR A C 12
ATOM 16040 O O . THR A 1 2 ? -8.486 1.921 4.879 1.00 0.00 2 THR A O 12
ATOM 16051 N N . ILE A 1 3 ? -6.772 1.163 6.149 1.00 0.00 3 ILE A N 12
ATOM 16052 C CA . ILE A 1 3 ? -5.684 1.705 5.342 1.00 0.00 3 ILE A CA 12
ATOM 16053 C C . ILE A 1 3 ? -4.751 0.564 4.917 1.00 0.00 3 ILE A C 12
ATOM 16054 O O . ILE A 1 3 ? -4.161 -0.136 5.749 1.00 0.00 3 ILE A O 12
ATOM 16070 N N . LEU A 1 4 ? -4.606 0.405 3.604 1.00 0.00 4 LEU A N 12
ATOM 16071 C CA . LEU A 1 4 ? -3.957 -0.736 2.960 1.00 0.00 4 LEU A CA 12
ATOM 16072 C C . LEU A 1 4 ? -2.572 -0.331 2.426 1.00 0.00 4 LEU A C 12
ATOM 16073 O O . LEU A 1 4 ? -2.462 0.593 1.624 1.00 0.00 4 LEU A O 12
ATOM 16089 N N . ILE A 1 5 ? -1.521 -1.027 2.863 1.00 0.00 5 ILE A N 12
ATOM 16090 C CA . ILE A 1 5 ? -0.147 -0.912 2.358 1.00 0.00 5 ILE A CA 12
ATOM 16091 C C . ILE A 1 5 ? 0.160 -2.049 1.385 1.00 0.00 5 ILE A C 12
ATOM 16092 O O . ILE A 1 5 ? -0.055 -3.219 1.695 1.00 0.00 5 ILE A O 12
ATOM 16108 N N . PHE A 1 6 ? 0.738 -1.712 0.239 1.00 0.00 6 PHE A N 12
ATOM 16109 C CA . PHE A 1 6 ? 1.335 -2.674 -0.678 1.00 0.00 6 PHE A CA 12
ATOM 16110 C C . PHE A 1 6 ? 2.842 -2.429 -0.772 1.00 0.00 6 PHE A C 12
ATOM 16111 O O . PHE A 1 6 ? 3.264 -1.288 -0.957 1.00 0.00 6 PHE A O 12
ATOM 16128 N N . LEU A 1 7 ? 3.644 -3.487 -0.652 1.00 0.00 7 LEU A N 12
ATOM 16129 C CA . LEU A 1 7 ? 5.105 -3.439 -0.731 1.00 0.00 7 LEU A CA 12
ATOM 16130 C C . LEU A 1 7 ? 5.599 -4.194 -1.974 1.00 0.00 7 LEU A C 12
ATOM 16131 O O . LEU A 1 7 ? 5.309 -5.382 -2.129 1.00 0.00 7 LEU A O 12
ATOM 16147 N N . ASP A 1 8 ? 6.385 -3.535 -2.830 1.00 0.00 8 ASP A N 12
ATOM 16148 C CA . ASP A 1 8 ? 6.994 -4.158 -4.015 1.00 0.00 8 ASP A CA 12
ATOM 16149 C C . ASP A 1 8 ? 8.510 -3.914 -4.108 1.00 0.00 8 ASP A C 12
ATOM 16150 O O . ASP A 1 8 ? 9.009 -2.826 -3.814 1.00 0.00 8 ASP A O 12
ATOM 16159 N N . LYS A 1 9 ? 9.242 -4.933 -4.568 1.00 0.00 9 LYS A N 12
ATOM 16160 C CA . LYS A 1 9 ? 10.677 -4.891 -4.880 1.00 0.00 9 LYS A CA 12
ATOM 16161 C C . LYS A 1 9 ? 10.952 -4.343 -6.291 1.00 0.00 9 LYS A C 12
ATOM 16162 O O . LYS A 1 9 ? 12.087 -3.976 -6.597 1.00 0.00 9 LYS A O 12
ATOM 16181 N N . ASN A 1 10 ? 9.925 -4.294 -7.144 1.00 0.00 10 ASN A N 12
ATOM 16182 C CA . ASN A 1 10 ? 9.985 -3.914 -8.558 1.00 0.00 10 ASN A CA 12
ATOM 16183 C C . ASN A 1 10 ? 8.959 -2.812 -8.897 1.00 0.00 10 ASN A C 12
ATOM 16184 O O . ASN A 1 10 ? 7.748 -2.987 -8.736 1.00 0.00 10 ASN A O 12
ATOM 16195 N N . LYS A 1 11 ? 9.449 -1.691 -9.439 1.00 0.00 11 LYS A N 12
ATOM 16196 C CA . LYS A 1 11 ? 8.640 -0.551 -9.901 1.00 0.00 11 LYS A CA 12
ATOM 16197 C C . LYS A 1 11 ? 7.662 -0.914 -11.011 1.00 0.00 11 LYS A C 12
ATOM 16198 O O . LYS A 1 11 ? 6.522 -0.454 -11.001 1.00 0.00 11 LYS A O 12
ATOM 16217 N N . GLU A 1 12 ? 8.084 -1.727 -11.974 1.00 0.00 12 GLU A N 12
ATOM 16218 C CA . GLU A 1 12 ? 7.278 -2.007 -13.155 1.00 0.00 12 GLU A CA 12
ATOM 16219 C C . GLU A 1 12 ? 6.051 -2.876 -12.806 1.00 0.00 12 GLU A C 12
ATOM 16220 O O . GLU A 1 12 ? 4.953 -2.644 -13.313 1.00 0.00 12 GLU A O 12
ATOM 16232 N N . GLN A 1 13 ? 6.214 -3.821 -11.871 1.00 0.00 13 GLN A N 12
ATOM 16233 C CA . GLN A 1 13 ? 5.125 -4.638 -11.319 1.00 0.00 13 GLN A CA 12
ATOM 16234 C C . GLN A 1 13 ? 4.138 -3.765 -10.524 1.00 0.00 13 GLN A C 12
ATOM 16235 O O . GLN A 1 13 ? 2.925 -3.872 -10.706 1.00 0.00 13 GLN A O 12
ATOM 16249 N N . ALA A 1 14 ? 4.652 -2.850 -9.697 1.00 0.00 14 ALA A N 12
ATOM 16250 C CA . ALA A 1 14 ? 3.836 -1.898 -8.948 1.00 0.00 14 ALA A CA 12
ATOM 16251 C C . ALA A 1 14 ? 2.977 -1.008 -9.869 1.00 0.00 14 ALA A C 12
ATOM 16252 O O . ALA A 1 14 ? 1.776 -0.867 -9.638 1.00 0.00 14 ALA A O 12
ATOM 16259 N N . GLU A 1 15 ? 3.549 -0.469 -10.952 1.00 0.00 15 GLU A N 12
ATOM 16260 C CA . GLU A 1 15 ? 2.783 0.278 -11.961 1.00 0.00 15 GLU A CA 12
ATOM 16261 C C . GLU A 1 15 ? 1.755 -0.600 -12.690 1.00 0.00 15 GLU A C 12
ATOM 16262 O O . GLU A 1 15 ? 0.628 -0.155 -12.910 1.00 0.00 15 GLU A O 12
ATOM 16274 N N . LYS A 1 16 ? 2.098 -1.853 -13.022 1.00 0.00 16 LYS A N 12
ATOM 16275 C CA . LYS A 1 16 ? 1.179 -2.811 -13.661 1.00 0.00 16 LYS A CA 12
ATOM 16276 C C . LYS A 1 16 ? -0.045 -3.077 -12.782 1.00 0.00 16 LYS A C 12
ATOM 16277 O O . LYS A 1 16 ? -1.170 -2.947 -13.260 1.00 0.00 16 LYS A O 12
ATOM 16296 N N . LEU A 1 17 ? 0.142 -3.358 -11.490 1.00 0.00 17 LEU A N 12
ATOM 16297 C CA . LEU A 1 17 ? -0.949 -3.526 -10.529 1.00 0.00 17 LEU A CA 12
ATOM 16298 C C . LEU A 1 17 ? -1.752 -2.232 -10.370 1.00 0.00 17 LEU A C 12
ATOM 16299 O O . LEU A 1 17 ? -2.975 -2.277 -10.460 1.00 0.00 17 LEU A O 12
ATOM 16315 N N . ALA A 1 18 ? -1.098 -1.078 -10.202 1.00 0.00 18 ALA A N 12
ATOM 16316 C CA . ALA A 1 18 ? -1.788 0.207 -10.081 1.00 0.00 18 ALA A CA 12
ATOM 16317 C C . ALA A 1 18 ? -2.632 0.550 -11.328 1.00 0.00 18 ALA A C 12
ATOM 16318 O O . ALA A 1 18 ? -3.705 1.141 -11.196 1.00 0.00 18 ALA A O 12
ATOM 16325 N N . LYS A 1 19 ? -2.208 0.103 -12.519 1.00 0.00 19 LYS A N 12
ATOM 16326 C CA . LYS A 1 19 ? -2.962 0.230 -13.779 1.00 0.00 19 LYS A CA 12
ATOM 16327 C C . LYS A 1 19 ? -4.166 -0.720 -13.847 1.00 0.00 19 LYS A C 12
ATOM 16328 O O . LYS A 1 19 ? -5.209 -0.340 -14.375 1.00 0.00 19 LYS A O 12
ATOM 16347 N N . GLU A 1 20 ? -4.061 -1.924 -13.278 1.00 0.00 20 GLU A N 12
ATOM 16348 C CA . GLU A 1 20 ? -5.186 -2.871 -13.185 1.00 0.00 20 GLU A CA 12
ATOM 16349 C C . GLU A 1 20 ? -6.221 -2.475 -12.118 1.00 0.00 20 GLU A C 12
ATOM 16350 O O . GLU A 1 20 ? -7.422 -2.671 -12.314 1.00 0.00 20 GLU A O 12
ATOM 16362 N N . VAL A 1 21 ? -5.757 -1.929 -10.988 1.00 0.00 21 VAL A N 12
ATOM 16363 C CA . VAL A 1 21 ? -6.550 -1.730 -9.762 1.00 0.00 21 VAL A CA 12
ATOM 16364 C C . VAL A 1 21 ? -6.965 -0.275 -9.477 1.00 0.00 21 VAL A C 12
ATOM 16365 O O . VAL A 1 21 ? -7.804 -0.029 -8.610 1.00 0.00 21 VAL A O 12
ATOM 16378 N N . GLY A 1 22 ? -6.411 0.697 -10.209 1.00 0.00 22 GLY A N 12
ATOM 16379 C CA . GLY A 1 22 ? -6.754 2.124 -10.108 1.00 0.00 22 GLY A CA 12
ATOM 16380 C C . GLY A 1 22 ? -6.046 2.905 -8.988 1.00 0.00 22 GLY A C 12
ATOM 16381 O O . GLY A 1 22 ? -6.443 4.034 -8.691 1.00 0.00 22 GLY A O 12
ATOM 16385 N N . VAL A 1 23 ? -5.015 2.333 -8.355 1.00 0.00 23 VAL A N 12
ATOM 16386 C CA . VAL A 1 23 ? -4.214 3.004 -7.304 1.00 0.00 23 VAL A CA 12
ATOM 16387 C C . VAL A 1 23 ? -3.418 4.200 -7.852 1.00 0.00 23 VAL A C 12
ATOM 16388 O O . VAL A 1 23 ? -2.872 4.154 -8.954 1.00 0.00 23 VAL A O 12
ATOM 16401 N N . THR A 1 24 ? -3.347 5.274 -7.057 1.00 0.00 24 THR A N 12
ATOM 16402 C CA . THR A 1 24 ? -2.625 6.527 -7.371 1.00 0.00 24 THR A CA 12
ATOM 16403 C C . THR A 1 24 ? -1.644 6.987 -6.275 1.00 0.00 24 THR A C 12
ATOM 16404 O O . THR A 1 24 ? -0.731 7.772 -6.540 1.00 0.00 24 THR A O 12
ATOM 16415 N N . GLU A 1 25 ? -1.771 6.482 -5.039 1.00 0.00 25 GLU A N 12
ATOM 16416 C CA . GLU A 1 25 ? -0.966 6.902 -3.876 1.00 0.00 25 GLU A CA 12
ATOM 16417 C C . GLU A 1 25 ? 0.344 6.108 -3.781 1.00 0.00 25 GLU A C 12
ATOM 16418 O O . GLU A 1 25 ? 0.560 5.272 -2.899 1.00 0.00 25 GLU A O 12
ATOM 16430 N N . ILE A 1 26 ? 1.204 6.355 -4.769 1.00 0.00 26 ILE A N 12
ATOM 16431 C CA . ILE A 1 26 ? 2.433 5.609 -5.031 1.00 0.00 26 ILE A CA 12
ATOM 16432 C C . ILE A 1 26 ? 3.655 6.369 -4.483 1.00 0.00 26 ILE A C 12
ATOM 16433 O O . ILE A 1 26 ? 3.801 7.577 -4.683 1.00 0.00 26 ILE A O 12
ATOM 16449 N N . TYR A 1 27 ? 4.542 5.632 -3.817 1.00 0.00 27 TYR A N 12
ATOM 16450 C CA . TYR A 1 27 ? 5.776 6.084 -3.171 1.00 0.00 27 TYR A CA 12
ATOM 16451 C C . TYR A 1 27 ? 6.952 5.163 -3.542 1.00 0.00 27 TYR A C 12
ATOM 16452 O O . TYR A 1 27 ? 6.767 3.972 -3.790 1.00 0.00 27 TYR A O 12
ATOM 16470 N N . GLU A 1 28 ? 8.181 5.684 -3.519 1.00 0.00 28 GLU A N 12
ATOM 16471 C CA . GLU A 1 28 ? 9.411 4.899 -3.703 1.00 0.00 28 GLU A CA 12
ATOM 16472 C C . GLU A 1 28 ? 10.487 5.325 -2.690 1.00 0.00 28 GLU A C 12
ATOM 16473 O O . GLU A 1 28 ? 10.641 6.518 -2.410 1.00 0.00 28 GLU A O 12
ATOM 16485 N N . SER A 1 29 ? 11.237 4.365 -2.138 1.00 0.00 29 SER A N 12
ATOM 16486 C CA . SER A 1 29 ? 12.342 4.608 -1.193 1.00 0.00 29 SER A CA 12
ATOM 16487 C C . SER A 1 29 ? 13.326 3.438 -1.131 1.00 0.00 29 SER A C 12
ATOM 16488 O O . SER A 1 29 ? 12.944 2.273 -1.242 1.00 0.00 29 SER A O 12
ATOM 16496 N N . ASP A 1 30 ? 14.603 3.739 -0.885 1.00 0.00 30 ASP A N 12
ATOM 16497 C CA . ASP A 1 30 ? 15.639 2.731 -0.616 1.00 0.00 30 ASP A CA 12
ATOM 16498 C C . ASP A 1 30 ? 15.394 2.029 0.737 1.00 0.00 30 ASP A C 12
ATOM 16499 O O . ASP A 1 30 ? 15.515 0.808 0.845 1.00 0.00 30 ASP A O 12
ATOM 16508 N N . ASN A 1 31 ? 14.955 2.792 1.747 1.00 0.00 31 ASN A N 12
ATOM 16509 C CA . ASN A 1 31 ? 14.561 2.310 3.077 1.00 0.00 31 ASN A CA 12
ATOM 16510 C C . ASN A 1 31 ? 13.079 1.881 3.108 1.00 0.00 31 ASN A C 12
ATOM 16511 O O . ASN A 1 31 ? 12.298 2.372 3.925 1.00 0.00 31 ASN A O 12
ATOM 16522 N N . LEU A 1 32 ? 12.674 0.987 2.200 1.00 0.00 32 LEU A N 12
ATOM 16523 C CA . LEU A 1 32 ? 11.278 0.574 1.973 1.00 0.00 32 LEU A CA 12
ATOM 16524 C C . LEU A 1 32 ? 10.535 0.205 3.275 1.00 0.00 32 LEU A C 12
ATOM 16525 O O . LEU A 1 32 ? 9.424 0.676 3.523 1.00 0.00 32 LEU A O 12
ATOM 16541 N N . GLU A 1 33 ? 11.171 -0.593 4.137 1.00 0.00 33 GLU A N 12
ATOM 16542 C CA . GLU A 1 33 ? 10.598 -1.013 5.423 1.00 0.00 33 GLU A CA 12
ATOM 16543 C C . GLU A 1 33 ? 10.510 0.100 6.480 1.00 0.00 33 GLU A C 12
ATOM 16544 O O . GLU A 1 33 ? 9.599 0.089 7.307 1.00 0.00 33 GLU A O 12
ATOM 16556 N N . GLU A 1 34 ? 11.420 1.076 6.469 1.00 0.00 34 GLU A N 12
ATOM 16557 C CA . GLU A 1 34 ? 11.355 2.216 7.390 1.00 0.00 34 GLU A CA 12
ATOM 16558 C C . GLU A 1 34 ? 10.270 3.205 6.945 1.00 0.00 34 GLU A C 12
ATOM 16559 O O . GLU A 1 34 ? 9.555 3.769 7.773 1.00 0.00 34 GLU A O 12
ATOM 16571 N N . LEU A 1 35 ? 10.089 3.346 5.628 1.00 0.00 35 LEU A N 12
ATOM 16572 C CA . LEU A 1 35 ? 9.028 4.158 5.019 1.00 0.00 35 LEU A CA 12
ATOM 16573 C C . LEU A 1 35 ? 7.638 3.616 5.411 1.00 0.00 35 LEU A C 12
ATOM 16574 O O . LEU A 1 35 ? 6.773 4.373 5.849 1.00 0.00 35 LEU A O 12
ATOM 16590 N N . TYR A 1 36 ? 7.453 2.292 5.364 1.00 0.00 36 TYR A N 12
ATOM 16591 C CA . TYR A 1 36 ? 6.258 1.598 5.864 1.00 0.00 36 TYR A CA 12
ATOM 16592 C C . TYR A 1 36 ? 5.911 1.969 7.319 1.00 0.00 36 TYR A C 12
ATOM 16593 O O . TYR A 1 36 ? 4.773 2.360 7.600 1.00 0.00 36 TYR A O 12
ATOM 16611 N N . ARG A 1 37 ? 6.894 1.919 8.229 1.00 0.00 37 ARG A N 12
ATOM 16612 C CA . ARG A 1 37 ? 6.722 2.290 9.649 1.00 0.00 37 ARG A CA 12
ATOM 16613 C C . ARG A 1 37 ? 6.350 3.761 9.806 1.00 0.00 37 ARG A C 12
ATOM 16614 O O . ARG A 1 37 ? 5.386 4.087 10.495 1.00 0.00 37 ARG A O 12
ATOM 16635 N N . GLU A 1 38 ? 7.086 4.635 9.127 1.00 0.00 38 GLU A N 12
ATOM 16636 C CA . GLU A 1 38 ? 6.904 6.093 9.174 1.00 0.00 38 GLU A CA 12
ATOM 16637 C C . GLU A 1 38 ? 5.507 6.537 8.705 1.00 0.00 38 GLU A C 12
ATOM 16638 O O . GLU A 1 38 ? 4.942 7.477 9.271 1.00 0.00 38 GLU A O 12
ATOM 16650 N N . ILE A 1 39 ? 4.915 5.840 7.726 1.00 0.00 39 ILE A N 12
ATOM 16651 C CA . ILE A 1 39 ? 3.532 6.079 7.287 1.00 0.00 39 ILE A CA 12
ATOM 16652 C C . ILE A 1 39 ? 2.533 5.582 8.339 1.00 0.00 39 ILE A C 12
ATOM 16653 O O . ILE A 1 39 ? 1.724 6.369 8.831 1.00 0.00 39 ILE A O 12
ATOM 16669 N N . LYS A 1 40 ? 2.586 4.302 8.736 1.00 0.00 40 LYS A N 12
ATOM 16670 C CA . LYS A 1 40 ? 1.557 3.688 9.591 1.00 0.00 40 LYS A CA 12
ATOM 16671 C C . LYS A 1 40 ? 1.531 4.234 11.014 1.00 0.00 40 LYS A C 12
ATOM 16672 O O . LYS A 1 40 ? 0.455 4.349 11.598 1.00 0.00 40 LYS A O 12
ATOM 16691 N N . GLU A 1 41 ? 2.677 4.655 11.541 1.00 0.00 41 GLU A N 12
ATOM 16692 C CA . GLU A 1 41 ? 2.744 5.406 12.798 1.00 0.00 41 GLU A CA 12
ATOM 16693 C C . GLU A 1 41 ? 1.881 6.676 12.752 1.00 0.00 41 GLU A C 12
ATOM 16694 O O . GLU A 1 41 ? 1.119 6.938 13.683 1.00 0.00 41 GLU A O 12
ATOM 16706 N N . ARG A 1 42 ? 1.943 7.445 11.657 1.00 0.00 42 ARG A N 12
ATOM 16707 C CA . ARG A 1 42 ? 1.140 8.665 11.491 1.00 0.00 42 ARG A CA 12
ATOM 16708 C C . ARG A 1 42 ? -0.340 8.349 11.234 1.00 0.00 42 ARG A C 12
ATOM 16709 O O . ARG A 1 42 ? -1.200 9.068 11.731 1.00 0.00 42 ARG A O 12
ATOM 16730 N N . ILE A 1 43 ? -0.661 7.254 10.538 1.00 0.00 43 ILE A N 12
ATOM 16731 C CA . ILE A 1 43 ? -2.049 6.773 10.372 1.00 0.00 43 ILE A CA 12
ATOM 16732 C C . ILE A 1 43 ? -2.693 6.471 11.732 1.00 0.00 43 ILE A C 12
ATOM 16733 O O . ILE A 1 43 ? -3.809 6.914 11.990 1.00 0.00 43 ILE A O 12
ATOM 16749 N N . GLU A 1 44 ? -1.971 5.800 12.628 1.00 0.00 44 GLU A N 12
ATOM 16750 C CA . GLU A 1 44 ? -2.423 5.519 14.002 1.00 0.00 44 GLU A CA 12
ATOM 16751 C C . GLU A 1 44 ? -2.594 6.794 14.851 1.00 0.00 44 GLU A C 12
ATOM 16752 O O . GLU A 1 44 ? -3.464 6.839 15.724 1.00 0.00 44 GLU A O 12
ATOM 16764 N N . ARG A 1 45 ? -1.804 7.846 14.583 1.00 0.00 45 ARG A N 12
ATOM 16765 C CA . ARG A 1 45 ? -1.940 9.171 15.218 1.00 0.00 45 ARG A CA 12
ATOM 16766 C C . ARG A 1 45 ? -3.140 9.961 14.684 1.00 0.00 45 ARG A C 12
ATOM 16767 O O . ARG A 1 45 ? -3.835 10.615 15.461 1.00 0.00 45 ARG A O 12
ATOM 16788 N N . GLU A 1 46 ? -3.390 9.908 13.375 1.00 0.00 46 GLU A N 12
ATOM 16789 C CA . GLU A 1 46 ? -4.432 10.702 12.703 1.00 0.00 46 GLU A CA 12
ATOM 16790 C C . GLU A 1 46 ? -5.825 10.055 12.730 1.00 0.00 46 GLU A C 12
ATOM 16791 O O . GLU A 1 46 ? -6.832 10.767 12.756 1.00 0.00 46 GLU A O 12
ATOM 16803 N N . ASN A 1 47 ? -5.898 8.721 12.723 1.00 0.00 47 ASN A N 12
ATOM 16804 C CA . ASN A 1 47 ? -7.136 7.948 12.632 1.00 0.00 47 ASN A CA 12
ATOM 16805 C C . ASN A 1 47 ? -7.197 6.885 13.753 1.00 0.00 47 ASN A C 12
ATOM 16806 O O . ASN A 1 47 ? -6.705 5.770 13.564 1.00 0.00 47 ASN A O 12
ATOM 16817 N N . PRO A 1 48 ? -7.845 7.161 14.904 1.00 0.00 48 PRO A N 12
ATOM 16818 C CA . PRO A 1 48 ? -8.010 6.174 15.980 1.00 0.00 48 PRO A CA 12
ATOM 16819 C C . PRO A 1 48 ? -8.953 5.012 15.603 1.00 0.00 48 PRO A C 12
ATOM 16820 O O . PRO A 1 48 ? -8.941 3.968 16.257 1.00 0.00 48 PRO A O 12
ATOM 16831 N N . ASN A 1 49 ? -9.741 5.169 14.531 1.00 0.00 49 ASN A N 12
ATOM 16832 C CA . ASN A 1 49 ? -10.626 4.152 13.949 1.00 0.00 49 ASN A CA 12
ATOM 16833 C C . ASN A 1 49 ? -9.990 3.387 12.760 1.00 0.00 49 ASN A C 12
ATOM 16834 O O . ASN A 1 49 ? -10.702 2.696 12.027 1.00 0.00 49 ASN A O 12
ATOM 16845 N N . ALA A 1 50 ? -8.679 3.535 12.525 1.00 0.00 50 ALA A N 12
ATOM 16846 C CA . ALA A 1 50 ? -7.938 2.845 11.465 1.00 0.00 50 ALA A CA 12
ATOM 16847 C C . ALA A 1 50 ? -7.789 1.325 11.685 1.00 0.00 50 ALA A C 12
ATOM 16848 O O . ALA A 1 50 ? -7.789 0.827 12.816 1.00 0.00 50 ALA A O 12
ATOM 16855 N N . THR A 1 51 ? -7.594 0.608 10.574 1.00 0.00 51 THR A N 12
ATOM 16856 C CA . THR A 1 51 ? -7.235 -0.817 10.514 1.00 0.00 51 THR A CA 12
ATOM 16857 C C . THR A 1 51 ? -6.025 -0.967 9.592 1.00 0.00 51 THR A C 12
ATOM 16858 O O . THR A 1 51 ? -5.977 -0.331 8.537 1.00 0.00 51 THR A O 12
ATOM 16869 N N . ILE A 1 52 ? -5.047 -1.789 9.980 1.00 0.00 52 ILE A N 12
ATOM 16870 C CA . ILE A 1 52 ? -3.768 -1.950 9.276 1.00 0.00 52 ILE A CA 12
ATOM 16871 C C . ILE A 1 52 ? -3.801 -3.235 8.445 1.00 0.00 52 ILE A C 12
ATOM 16872 O O . ILE A 1 52 ? -3.815 -4.344 8.983 1.00 0.00 52 ILE A O 12
ATOM 16888 N N . LEU A 1 53 ? -3.786 -3.063 7.121 1.00 0.00 53 LEU A N 12
ATOM 16889 C CA . LEU A 1 53 ? -3.615 -4.117 6.122 1.00 0.00 53 LEU A CA 12
ATOM 16890 C C . LEU A 1 53 ? -2.278 -3.918 5.390 1.00 0.00 53 LEU A C 12
ATOM 16891 O O . LEU A 1 53 ? -1.941 -2.785 5.041 1.00 0.00 53 LEU A O 12
ATOM 16907 N N . THR A 1 54 ? -1.544 -5.009 5.145 1.00 0.00 54 THR A N 12
ATOM 16908 C CA . THR A 1 54 ? -0.234 -5.007 4.461 1.00 0.00 54 THR A CA 12
ATOM 16909 C C . THR A 1 54 ? -0.091 -6.234 3.547 1.00 0.00 54 THR A C 12
ATOM 16910 O O . THR A 1 54 ? -0.347 -7.357 3.987 1.00 0.00 54 THR A O 12
ATOM 16921 N N . VAL A 1 55 ? 0.313 -6.037 2.286 1.00 0.00 55 VAL A N 12
ATOM 16922 C CA . VAL A 1 55 ? 0.463 -7.094 1.256 1.00 0.00 55 VAL A CA 12
ATOM 16923 C C . VAL A 1 55 ? 1.741 -6.962 0.419 1.00 0.00 55 VAL A C 12
ATOM 16924 O O . VAL A 1 55 ? 2.304 -5.876 0.281 1.00 0.00 55 VAL A O 12
ATOM 16937 N N . THR A 1 56 ? 2.153 -8.079 -0.189 1.00 0.00 56 THR A N 12
ATOM 16938 C CA . THR A 1 56 ? 3.308 -8.200 -1.104 1.00 0.00 56 THR A CA 12
ATOM 16939 C C . THR A 1 56 ? 2.966 -8.856 -2.456 1.00 0.00 56 THR A C 12
ATOM 16940 O O . THR A 1 56 ? 3.853 -9.042 -3.291 1.00 0.00 56 THR A O 12
ATOM 16951 N N . ASP A 1 57 ? 1.698 -9.226 -2.691 1.00 0.00 57 ASP A N 12
ATOM 16952 C CA . ASP A 1 57 ? 1.256 -10.043 -3.833 1.00 0.00 57 ASP A CA 12
ATOM 16953 C C . ASP A 1 57 ? 0.016 -9.429 -4.530 1.00 0.00 57 ASP A C 12
ATOM 16954 O O . ASP A 1 57 ? -1.007 -9.233 -3.861 1.00 0.00 57 ASP A O 12
ATOM 16963 N N . PRO A 1 58 ? 0.044 -9.132 -5.848 1.00 0.00 58 PRO A N 12
ATOM 16964 C CA . PRO A 1 58 ? -1.123 -8.613 -6.576 1.00 0.00 58 PRO A CA 12
ATOM 16965 C C . PRO A 1 58 ? -2.303 -9.586 -6.593 1.00 0.00 58 PRO A C 12
ATOM 16966 O O . PRO A 1 58 ? -3.446 -9.141 -6.621 1.00 0.00 58 PRO A O 12
ATOM 16977 N N . ASN A 1 59 ? -2.060 -10.897 -6.519 1.00 0.00 59 ASN A N 12
ATOM 16978 C CA . ASN A 1 59 ? -3.119 -11.911 -6.422 1.00 0.00 59 ASN A CA 12
ATOM 16979 C C . ASN A 1 59 ? -3.880 -11.829 -5.083 1.00 0.00 59 ASN A C 12
ATOM 16980 O O . ASN A 1 59 ? -5.011 -12.313 -4.980 1.00 0.00 59 ASN A O 12
ATOM 16991 N N . GLU A 1 60 ? -3.293 -11.193 -4.062 1.00 0.00 60 GLU A N 12
ATOM 16992 C CA . GLU A 1 60 ? -3.972 -10.860 -2.814 1.00 0.00 60 GLU A CA 12
ATOM 16993 C C . GLU A 1 60 ? -4.545 -9.439 -2.847 1.00 0.00 60 GLU A C 12
ATOM 16994 O O . GLU A 1 60 ? -5.727 -9.274 -2.559 1.00 0.00 60 GLU A O 12
ATOM 17006 N N . LEU A 1 61 ? -3.793 -8.413 -3.274 1.00 0.00 61 LEU A N 12
ATOM 17007 C CA . LEU A 1 61 ? -4.334 -7.043 -3.286 1.00 0.00 61 LEU A CA 12
ATOM 17008 C C . LEU A 1 61 ? -5.516 -6.876 -4.246 1.00 0.00 61 LEU A C 12
ATOM 17009 O O . LEU A 1 61 ? -6.505 -6.241 -3.879 1.00 0.00 61 LEU A O 12
ATOM 17025 N N . LYS A 1 62 ? -5.478 -7.504 -5.426 1.00 0.00 62 LYS A N 12
ATOM 17026 C CA . LYS A 1 62 ? -6.622 -7.560 -6.348 1.00 0.00 62 LYS A CA 12
ATOM 17027 C C . LYS A 1 62 ? -7.850 -8.207 -5.697 1.00 0.00 62 LYS A C 12
ATOM 17028 O O . LYS A 1 62 ? -8.961 -7.742 -5.930 1.00 0.00 62 LYS A O 12
ATOM 17047 N N . LYS A 1 63 ? -7.663 -9.201 -4.819 1.00 0.00 63 LYS A N 12
ATOM 17048 C CA . LYS A 1 63 ? -8.736 -9.851 -4.042 1.00 0.00 63 LYS A CA 12
ATOM 17049 C C . LYS A 1 63 ? -9.296 -8.943 -2.932 1.00 0.00 63 LYS A C 12
ATOM 17050 O O . LYS A 1 63 ? -10.502 -8.951 -2.694 1.00 0.00 63 LYS A O 12
ATOM 17069 N N . ILE A 1 64 ? -8.460 -8.106 -2.303 1.00 0.00 64 ILE A N 12
ATOM 17070 C CA . ILE A 1 64 ? -8.902 -7.090 -1.322 1.00 0.00 64 ILE A CA 12
ATOM 17071 C C . ILE A 1 64 ? -9.700 -5.986 -2.037 1.00 0.00 64 ILE A C 12
ATOM 17072 O O . ILE A 1 64 ? -10.790 -5.604 -1.610 1.00 0.00 64 ILE A O 12
ATOM 17088 N N . GLN A 1 65 ? -9.171 -5.483 -3.153 1.00 0.00 65 GLN A N 12
ATOM 17089 C CA . GLN A 1 65 ? -9.783 -4.418 -3.952 1.00 0.00 65 GLN A CA 12
ATOM 17090 C C . GLN A 1 65 ? -11.002 -4.881 -4.763 1.00 0.00 65 GLN A C 12
ATOM 17091 O O . GLN A 1 65 ? -11.826 -4.048 -5.143 1.00 0.00 65 GLN A O 12
ATOM 17105 N N . ASP A 1 66 ? -11.180 -6.192 -4.964 1.00 0.00 66 ASP A N 12
ATOM 17106 C CA . ASP A 1 66 ? -12.409 -6.767 -5.523 1.00 0.00 66 ASP A CA 12
ATOM 17107 C C . ASP A 1 66 ? -13.640 -6.432 -4.659 1.00 0.00 66 ASP A C 12
ATOM 17108 O O . ASP A 1 66 ? -14.732 -6.152 -5.156 1.00 0.00 66 ASP A O 12
ATOM 17117 N N . GLU A 1 67 ? -13.426 -6.459 -3.341 1.00 0.00 67 GLU A N 12
ATOM 17118 C CA . GLU A 1 67 ? -14.405 -6.203 -2.285 1.00 0.00 67 GLU A CA 12
ATOM 17119 C C . GLU A 1 67 ? -14.500 -4.706 -1.920 1.00 0.00 67 GLU A C 12
ATOM 17120 O O . GLU A 1 67 ? -15.545 -4.246 -1.459 1.00 0.00 67 GLU A O 12
ATOM 17132 N N . GLY A 1 68 ? -13.425 -3.940 -2.146 1.00 0.00 68 GLY A N 12
ATOM 17133 C CA . GLY A 1 68 ? -13.383 -2.467 -2.071 1.00 0.00 68 GLY A CA 12
ATOM 17134 C C . GLY A 1 68 ? -13.653 -1.824 -0.701 1.00 0.00 68 GLY A C 12
ATOM 17135 O O . GLY A 1 68 ? -13.915 -0.623 -0.612 1.00 0.00 68 GLY A O 12
ATOM 17139 N N . LYS A 1 69 ? -13.578 -2.614 0.370 1.00 0.00 69 LYS A N 12
ATOM 17140 C CA . LYS A 1 69 ? -13.905 -2.291 1.775 1.00 0.00 69 LYS A CA 12
ATOM 17141 C C . LYS A 1 69 ? -12.790 -1.523 2.515 1.00 0.00 69 LYS A C 12
ATOM 17142 O O . LYS A 1 69 ? -12.430 -1.853 3.647 1.00 0.00 69 LYS A O 12
ATOM 17161 N N . VAL A 1 70 ? -12.207 -0.522 1.850 1.00 0.00 70 VAL A N 12
ATOM 17162 C CA . VAL A 1 70 ? -10.984 0.195 2.265 1.00 0.00 70 VAL A CA 12
ATOM 17163 C C . VAL A 1 70 ? -11.117 1.709 2.032 1.00 0.00 70 VAL A C 12
ATOM 17164 O O . VAL A 1 70 ? -11.746 2.136 1.063 1.00 0.00 70 VAL A O 12
ATOM 17177 N N . ASP A 1 71 ? -10.522 2.531 2.907 1.00 0.00 71 ASP A N 12
ATOM 17178 C CA . ASP A 1 71 ? -10.586 4.000 2.835 1.00 0.00 71 ASP A CA 12
ATOM 17179 C C . ASP A 1 71 ? -9.491 4.611 1.939 1.00 0.00 71 ASP A C 12
ATOM 17180 O O . ASP A 1 71 ? -9.790 5.479 1.114 1.00 0.00 71 ASP A O 12
ATOM 17189 N N . ARG A 1 72 ? -8.239 4.134 2.057 1.00 0.00 72 ARG A N 12
ATOM 17190 C CA . ARG A 1 72 ? -7.118 4.496 1.164 1.00 0.00 72 ARG A CA 12
ATOM 17191 C C . ARG A 1 72 ? -6.134 3.338 0.960 1.00 0.00 72 ARG A C 12
ATOM 17192 O O . ARG A 1 72 ? -5.948 2.506 1.851 1.00 0.00 72 ARG A O 12
ATOM 17213 N N . ILE A 1 73 ? -5.500 3.307 -0.211 1.00 0.00 73 ILE A N 12
ATOM 17214 C CA . ILE A 1 73 ? -4.559 2.264 -0.638 1.00 0.00 73 ILE A CA 12
ATOM 17215 C C . ILE A 1 73 ? -3.248 2.928 -1.063 1.00 0.00 73 ILE A C 12
ATOM 17216 O O . ILE A 1 73 ? -3.227 3.723 -2.003 1.00 0.00 73 ILE A O 12
ATOM 17232 N N . ILE A 1 74 ? -2.167 2.589 -0.365 1.00 0.00 74 ILE A N 12
ATOM 17233 C CA . ILE A 1 74 ? -0.832 3.182 -0.480 1.00 0.00 74 ILE A CA 12
ATOM 17234 C C . ILE A 1 74 ? 0.132 2.121 -1.024 1.00 0.00 74 ILE A C 12
ATOM 17235 O O . ILE A 1 74 ? 0.173 0.999 -0.516 1.00 0.00 74 ILE A O 12
ATOM 17251 N N . LEU A 1 75 ? 0.928 2.470 -2.035 1.00 0.00 75 LEU A N 12
ATOM 17252 C CA . LEU A 1 75 ? 1.848 1.548 -2.705 1.00 0.00 75 LEU A CA 12
ATOM 17253 C C . LEU A 1 75 ? 3.293 2.025 -2.536 1.00 0.00 75 LEU A C 12
ATOM 17254 O O . LEU A 1 75 ? 3.670 3.061 -3.078 1.00 0.00 75 LEU A O 12
ATOM 17270 N N . LEU A 1 76 ? 4.098 1.274 -1.785 1.00 0.00 76 LEU A N 12
ATOM 17271 C CA . LEU A 1 76 ? 5.518 1.547 -1.567 1.00 0.00 76 LEU A CA 12
ATOM 17272 C C . LEU A 1 76 ? 6.386 0.646 -2.456 1.00 0.00 76 LEU A C 12
ATOM 17273 O O . LEU A 1 76 ? 6.172 -0.566 -2.541 1.00 0.00 76 LEU A O 12
ATOM 17289 N N . ILE A 1 77 ? 7.404 1.238 -3.076 1.00 0.00 77 ILE A N 12
ATOM 17290 C CA . ILE A 1 77 ? 8.308 0.576 -4.021 1.00 0.00 77 ILE A CA 12
ATOM 17291 C C . ILE A 1 77 ? 9.749 0.688 -3.510 1.00 0.00 77 ILE A C 12
ATOM 17292 O O . ILE A 1 77 ? 10.186 1.758 -3.077 1.00 0.00 77 ILE A O 12
ATOM 17308 N N . LYS A 1 78 ? 10.514 -0.402 -3.593 1.00 0.00 78 LYS A N 12
ATOM 17309 C CA . LYS A 1 78 ? 11.928 -0.435 -3.200 1.00 0.00 78 LYS A CA 12
ATOM 17310 C C . LYS A 1 78 ? 12.801 0.267 -4.245 1.00 0.00 78 LYS A C 12
ATOM 17311 O O . LYS A 1 78 ? 12.668 0.012 -5.443 1.00 0.00 78 LYS A O 12
ATOM 17330 N N . GLY A 1 79 ? 13.724 1.112 -3.792 1.00 0.00 79 GLY A N 12
ATOM 17331 C CA . GLY A 1 79 ? 14.686 1.798 -4.659 1.00 0.00 79 GLY A CA 12
ATOM 17332 C C . GLY A 1 79 ? 15.697 0.822 -5.275 1.00 0.00 79 GLY A C 12
ATOM 17333 O O . GLY A 1 79 ? 16.361 0.063 -4.564 1.00 0.00 79 GLY A O 12
ATOM 17337 N N . SER A 1 80 ? 15.808 0.832 -6.607 1.00 0.00 80 SER A N 12
ATOM 17338 C CA . SER A 1 80 ? 16.555 -0.170 -7.392 1.00 0.00 80 SER A CA 12
ATOM 17339 C C . SER A 1 80 ? 18.082 -0.112 -7.223 1.00 0.00 80 SER A C 12
ATOM 17340 O O . SER A 1 80 ? 18.776 -1.070 -7.570 1.00 0.00 80 SER A O 12
ATOM 17348 N N . LEU A 1 81 ? 18.613 0.997 -6.696 1.00 0.00 81 LEU A N 12
ATOM 17349 C CA . LEU A 1 81 ? 20.048 1.221 -6.485 1.00 0.00 81 LEU A CA 12
ATOM 17350 C C . LEU A 1 81 ? 20.555 0.651 -5.143 1.00 0.00 81 LEU A C 12
ATOM 17351 O O . LEU A 1 81 ? 21.766 0.561 -4.931 1.00 0.00 81 LEU A O 12
ATOM 17367 N N . GLU A 1 82 ? 19.659 0.263 -4.229 1.00 0.00 82 GLU A N 12
ATOM 17368 C CA . GLU A 1 82 ? 20.017 -0.237 -2.895 1.00 0.00 82 GLU A CA 12
ATOM 17369 C C . GLU A 1 82 ? 20.492 -1.703 -2.949 1.00 0.00 82 GLU A C 12
ATOM 17370 O O . GLU A 1 82 ? 19.743 -2.600 -3.349 1.00 0.00 82 GLU A O 12
ATOM 17382 N N . HIS A 1 83 ? 21.735 -1.939 -2.516 1.00 0.00 83 HIS A N 12
ATOM 17383 C CA . HIS A 1 83 ? 22.337 -3.269 -2.335 1.00 0.00 83 HIS A CA 12
ATOM 17384 C C . HIS A 1 83 ? 23.366 -3.268 -1.185 1.00 0.00 83 HIS A C 12
ATOM 17385 O O . HIS A 1 83 ? 23.303 -4.109 -0.285 1.00 0.00 83 HIS A O 12
ATOM 17399 N N . HIS A 1 84 ? 24.295 -2.305 -1.202 1.00 0.00 84 HIS A N 12
ATOM 17400 C CA . HIS A 1 84 ? 25.254 -2.019 -0.129 1.00 0.00 84 HIS A CA 12
ATOM 17401 C C . HIS A 1 84 ? 25.669 -0.535 -0.165 1.00 0.00 84 HIS A C 12
ATOM 17402 O O . HIS A 1 84 ? 25.767 0.059 -1.243 1.00 0.00 84 HIS A O 12
ATOM 17416 N N . HIS A 1 85 ? 25.919 0.071 1.000 1.00 0.00 85 HIS A N 12
ATOM 17417 C CA . HIS A 1 85 ? 26.226 1.505 1.121 1.00 0.00 85 HIS A CA 12
ATOM 17418 C C . HIS A 1 85 ? 27.699 1.863 0.827 1.00 0.00 85 HIS A C 12
ATOM 17419 O O . HIS A 1 85 ? 27.987 3.020 0.511 1.00 0.00 85 HIS A O 12
ATOM 17433 N N . HIS A 1 86 ? 28.611 0.880 0.897 1.00 0.00 86 HIS A N 12
ATOM 17434 C CA . HIS A 1 86 ? 30.075 1.027 0.794 1.00 0.00 86 HIS A CA 12
ATOM 17435 C C . HIS A 1 86 ? 30.711 1.923 1.888 1.00 0.00 86 HIS A C 12
ATOM 17436 O O . HIS A 1 86 ? 30.031 2.644 2.624 1.00 0.00 86 HIS A O 12
ATOM 17450 N N . HIS A 1 87 ? 32.040 1.863 2.016 1.00 0.00 87 HIS A N 12
ATOM 17451 C CA . HIS A 1 87 ? 32.830 2.781 2.843 1.00 0.00 87 HIS A CA 12
ATOM 17452 C C . HIS A 1 87 ? 32.927 4.180 2.197 1.00 0.00 87 HIS A C 12
ATOM 17453 O O . HIS A 1 87 ? 33.088 4.288 0.976 1.00 0.00 87 HIS A O 12
ATOM 17467 N N . HIS A 1 88 ? 32.866 5.231 3.029 1.00 0.00 88 HIS A N 12
ATOM 17468 C CA . HIS A 1 88 ? 32.959 6.660 2.670 1.00 0.00 88 HIS A CA 12
ATOM 17469 C C . HIS A 1 88 ? 32.069 7.064 1.463 1.00 0.00 88 HIS A C 12
ATOM 17470 O O . HIS A 1 88 ? 30.828 7.034 1.628 1.00 0.00 88 HIS A O 12
ATOM 17485 N N . GLY A 1 1 ? -12.154 2.150 10.045 1.00 0.00 1 GLY A N 13
ATOM 17486 C CA . GLY A 1 1 ? -11.668 2.520 8.695 1.00 0.00 1 GLY A CA 13
ATOM 17487 C C . GLY A 1 1 ? -10.382 1.786 8.364 1.00 0.00 1 GLY A C 13
ATOM 17488 O O . GLY A 1 1 ? -9.460 1.808 9.171 1.00 0.00 1 GLY A O 13
ATOM 17494 N N . THR A 1 2 ? -10.287 1.128 7.205 1.00 0.00 2 THR A N 13
ATOM 17495 C CA . THR A 1 2 ? -9.084 0.356 6.816 1.00 0.00 2 THR A CA 13
ATOM 17496 C C . THR A 1 2 ? -8.146 1.154 5.922 1.00 0.00 2 THR A C 13
ATOM 17497 O O . THR A 1 2 ? -8.585 1.826 4.988 1.00 0.00 2 THR A O 13
ATOM 17508 N N . ILE A 1 3 ? -6.845 1.038 6.201 1.00 0.00 3 ILE A N 13
ATOM 17509 C CA . ILE A 1 3 ? -5.768 1.644 5.425 1.00 0.00 3 ILE A CA 13
ATOM 17510 C C . ILE A 1 3 ? -4.888 0.527 4.854 1.00 0.00 3 ILE A C 13
ATOM 17511 O O . ILE A 1 3 ? -4.184 -0.173 5.594 1.00 0.00 3 ILE A O 13
ATOM 17527 N N . LEU A 1 4 ? -4.931 0.386 3.530 1.00 0.00 4 LEU A N 13
ATOM 17528 C CA . LEU A 1 4 ? -4.351 -0.716 2.764 1.00 0.00 4 LEU A CA 13
ATOM 17529 C C . LEU A 1 4 ? -3.007 -0.313 2.147 1.00 0.00 4 LEU A C 13
ATOM 17530 O O . LEU A 1 4 ? -2.901 0.701 1.456 1.00 0.00 4 LEU A O 13
ATOM 17546 N N . ILE A 1 5 ? -1.989 -1.134 2.387 1.00 0.00 5 ILE A N 13
ATOM 17547 C CA . ILE A 1 5 ? -0.608 -0.921 1.942 1.00 0.00 5 ILE A CA 13
ATOM 17548 C C . ILE A 1 5 ? -0.165 -2.049 1.019 1.00 0.00 5 ILE A C 13
ATOM 17549 O O . ILE A 1 5 ? -0.294 -3.225 1.359 1.00 0.00 5 ILE A O 13
ATOM 17565 N N . PHE A 1 6 ? 0.415 -1.699 -0.124 1.00 0.00 6 PHE A N 13
ATOM 17566 C CA . PHE A 1 6 ? 1.124 -2.649 -0.974 1.00 0.00 6 PHE A CA 13
ATOM 17567 C C . PHE A 1 6 ? 2.628 -2.369 -0.924 1.00 0.00 6 PHE A C 13
ATOM 17568 O O . PHE A 1 6 ? 3.042 -1.219 -1.081 1.00 0.00 6 PHE A O 13
ATOM 17585 N N . LEU A 1 7 ? 3.439 -3.408 -0.724 1.00 0.00 7 LEU A N 13
ATOM 17586 C CA . LEU A 1 7 ? 4.903 -3.343 -0.699 1.00 0.00 7 LEU A CA 13
ATOM 17587 C C . LEU A 1 7 ? 5.501 -4.126 -1.873 1.00 0.00 7 LEU A C 13
ATOM 17588 O O . LEU A 1 7 ? 5.127 -5.278 -2.103 1.00 0.00 7 LEU A O 13
ATOM 17604 N N . ASP A 1 8 ? 6.479 -3.543 -2.572 1.00 0.00 8 ASP A N 13
ATOM 17605 C CA . ASP A 1 8 ? 7.220 -4.239 -3.629 1.00 0.00 8 ASP A CA 13
ATOM 17606 C C . ASP A 1 8 ? 8.711 -3.864 -3.676 1.00 0.00 8 ASP A C 13
ATOM 17607 O O . ASP A 1 8 ? 9.078 -2.689 -3.591 1.00 0.00 8 ASP A O 13
ATOM 17616 N N . LYS A 1 9 ? 9.569 -4.871 -3.877 1.00 0.00 9 LYS A N 13
ATOM 17617 C CA . LYS A 1 9 ? 11.006 -4.715 -4.164 1.00 0.00 9 LYS A CA 13
ATOM 17618 C C . LYS A 1 9 ? 11.300 -4.389 -5.639 1.00 0.00 9 LYS A C 13
ATOM 17619 O O . LYS A 1 9 ? 12.415 -3.984 -5.967 1.00 0.00 9 LYS A O 13
ATOM 17638 N N . ASN A 1 10 ? 10.310 -4.565 -6.518 1.00 0.00 10 ASN A N 13
ATOM 17639 C CA . ASN A 1 10 ? 10.393 -4.382 -7.970 1.00 0.00 10 ASN A CA 13
ATOM 17640 C C . ASN A 1 10 ? 9.364 -3.344 -8.465 1.00 0.00 10 ASN A C 13
ATOM 17641 O O . ASN A 1 10 ? 8.157 -3.490 -8.260 1.00 0.00 10 ASN A O 13
ATOM 17652 N N . LYS A 1 11 ? 9.844 -2.313 -9.173 1.00 0.00 11 LYS A N 13
ATOM 17653 C CA . LYS A 1 11 ? 9.009 -1.255 -9.762 1.00 0.00 11 LYS A CA 13
ATOM 17654 C C . LYS A 1 11 ? 8.116 -1.761 -10.896 1.00 0.00 11 LYS A C 13
ATOM 17655 O O . LYS A 1 11 ? 6.965 -1.348 -10.987 1.00 0.00 11 LYS A O 13
ATOM 17674 N N . GLU A 1 12 ? 8.596 -2.681 -11.734 1.00 0.00 12 GLU A N 13
ATOM 17675 C CA . GLU A 1 12 ? 7.879 -3.146 -12.926 1.00 0.00 12 GLU A CA 13
ATOM 17676 C C . GLU A 1 12 ? 6.541 -3.825 -12.582 1.00 0.00 12 GLU A C 13
ATOM 17677 O O . GLU A 1 12 ? 5.524 -3.576 -13.233 1.00 0.00 12 GLU A O 13
ATOM 17689 N N . GLN A 1 13 ? 6.520 -4.630 -11.513 1.00 0.00 13 GLN A N 13
ATOM 17690 C CA . GLN A 1 13 ? 5.309 -5.277 -10.998 1.00 0.00 13 GLN A CA 13
ATOM 17691 C C . GLN A 1 13 ? 4.348 -4.265 -10.364 1.00 0.00 13 GLN A C 13
ATOM 17692 O O . GLN A 1 13 ? 3.154 -4.263 -10.657 1.00 0.00 13 GLN A O 13
ATOM 17706 N N . ALA A 1 14 ? 4.879 -3.381 -9.520 1.00 0.00 14 ALA A N 13
ATOM 17707 C CA . ALA A 1 14 ? 4.096 -2.375 -8.799 1.00 0.00 14 ALA A CA 13
ATOM 17708 C C . ALA A 1 14 ? 3.430 -1.329 -9.719 1.00 0.00 14 ALA A C 13
ATOM 17709 O O . ALA A 1 14 ? 2.260 -0.999 -9.528 1.00 0.00 14 ALA A O 13
ATOM 17716 N N . GLU A 1 15 ? 4.131 -0.842 -10.749 1.00 0.00 15 GLU A N 13
ATOM 17717 C CA . GLU A 1 15 ? 3.570 0.090 -11.741 1.00 0.00 15 GLU A CA 13
ATOM 17718 C C . GLU A 1 15 ? 2.464 -0.575 -12.579 1.00 0.00 15 GLU A C 13
ATOM 17719 O O . GLU A 1 15 ? 1.413 0.029 -12.813 1.00 0.00 15 GLU A O 13
ATOM 17731 N N . LYS A 1 16 ? 2.651 -1.847 -12.970 1.00 0.00 16 LYS A N 13
ATOM 17732 C CA . LYS A 1 16 ? 1.621 -2.653 -13.648 1.00 0.00 16 LYS A CA 13
ATOM 17733 C C . LYS A 1 16 ? 0.397 -2.864 -12.749 1.00 0.00 16 LYS A C 13
ATOM 17734 O O . LYS A 1 16 ? -0.735 -2.702 -13.208 1.00 0.00 16 LYS A O 13
ATOM 17753 N N . LEU A 1 17 ? 0.608 -3.147 -11.462 1.00 0.00 17 LEU A N 13
ATOM 17754 C CA . LEU A 1 17 ? -0.463 -3.353 -10.502 1.00 0.00 17 LEU A CA 13
ATOM 17755 C C . LEU A 1 17 ? -1.278 -2.080 -10.286 1.00 0.00 17 LEU A C 13
ATOM 17756 O O . LEU A 1 17 ? -2.500 -2.144 -10.343 1.00 0.00 17 LEU A O 13
ATOM 17772 N N . ALA A 1 18 ? -0.641 -0.918 -10.118 1.00 0.00 18 ALA A N 13
ATOM 17773 C CA . ALA A 1 18 ? -1.358 0.351 -9.964 1.00 0.00 18 ALA A CA 13
ATOM 17774 C C . ALA A 1 18 ? -2.273 0.647 -11.170 1.00 0.00 18 ALA A C 13
ATOM 17775 O O . ALA A 1 18 ? -3.380 1.161 -11.002 1.00 0.00 18 ALA A O 13
ATOM 17782 N N . LYS A 1 19 ? -1.846 0.244 -12.376 1.00 0.00 19 LYS A N 13
ATOM 17783 C CA . LYS A 1 19 ? -2.617 0.388 -13.620 1.00 0.00 19 LYS A CA 13
ATOM 17784 C C . LYS A 1 19 ? -3.810 -0.571 -13.669 1.00 0.00 19 LYS A C 13
ATOM 17785 O O . LYS A 1 19 ? -4.894 -0.165 -14.088 1.00 0.00 19 LYS A O 13
ATOM 17804 N N . GLU A 1 20 ? -3.650 -1.819 -13.217 1.00 0.00 20 GLU A N 13
ATOM 17805 C CA . GLU A 1 20 ? -4.724 -2.830 -13.258 1.00 0.00 20 GLU A CA 13
ATOM 17806 C C . GLU A 1 20 ? -5.725 -2.724 -12.087 1.00 0.00 20 GLU A C 13
ATOM 17807 O O . GLU A 1 20 ? -6.904 -3.047 -12.242 1.00 0.00 20 GLU A O 13
ATOM 17819 N N . VAL A 1 21 ? -5.261 -2.239 -10.931 1.00 0.00 21 VAL A N 13
ATOM 17820 C CA . VAL A 1 21 ? -6.039 -2.065 -9.684 1.00 0.00 21 VAL A CA 13
ATOM 17821 C C . VAL A 1 21 ? -6.643 -0.657 -9.519 1.00 0.00 21 VAL A C 13
ATOM 17822 O O . VAL A 1 21 ? -7.493 -0.440 -8.654 1.00 0.00 21 VAL A O 13
ATOM 17835 N N . GLY A 1 22 ? -6.225 0.306 -10.350 1.00 0.00 22 GLY A N 13
ATOM 17836 C CA . GLY A 1 22 ? -6.756 1.676 -10.397 1.00 0.00 22 GLY A CA 13
ATOM 17837 C C . GLY A 1 22 ? -6.208 2.650 -9.339 1.00 0.00 22 GLY A C 13
ATOM 17838 O O . GLY A 1 22 ? -6.746 3.751 -9.195 1.00 0.00 22 GLY A O 13
ATOM 17842 N N . VAL A 1 23 ? -5.160 2.278 -8.593 1.00 0.00 23 VAL A N 13
ATOM 17843 C CA . VAL A 1 23 ? -4.514 3.145 -7.583 1.00 0.00 23 VAL A CA 13
ATOM 17844 C C . VAL A 1 23 ? -3.567 4.162 -8.237 1.00 0.00 23 VAL A C 13
ATOM 17845 O O . VAL A 1 23 ? -2.887 3.862 -9.218 1.00 0.00 23 VAL A O 13
ATOM 17858 N N . THR A 1 24 ? -3.512 5.372 -7.673 1.00 0.00 24 THR A N 13
ATOM 17859 C CA . THR A 1 24 ? -2.621 6.473 -8.096 1.00 0.00 24 THR A CA 13
ATOM 17860 C C . THR A 1 24 ? -1.705 7.012 -6.984 1.00 0.00 24 THR A C 13
ATOM 17861 O O . THR A 1 24 ? -0.767 7.753 -7.281 1.00 0.00 24 THR A O 13
ATOM 17872 N N . GLU A 1 25 ? -1.924 6.655 -5.709 1.00 0.00 25 GLU A N 13
ATOM 17873 C CA . GLU A 1 25 ? -1.079 7.112 -4.592 1.00 0.00 25 GLU A CA 13
ATOM 17874 C C . GLU A 1 25 ? 0.139 6.194 -4.416 1.00 0.00 25 GLU A C 13
ATOM 17875 O O . GLU A 1 25 ? 0.153 5.257 -3.612 1.00 0.00 25 GLU A O 13
ATOM 17887 N N . ILE A 1 26 ? 1.154 6.458 -5.241 1.00 0.00 26 ILE A N 13
ATOM 17888 C CA . ILE A 1 26 ? 2.400 5.695 -5.321 1.00 0.00 26 ILE A CA 13
ATOM 17889 C C . ILE A 1 26 ? 3.539 6.498 -4.675 1.00 0.00 26 ILE A C 13
ATOM 17890 O O . ILE A 1 26 ? 3.729 7.679 -4.982 1.00 0.00 26 ILE A O 13
ATOM 17906 N N . TYR A 1 27 ? 4.321 5.841 -3.819 1.00 0.00 27 TYR A N 13
ATOM 17907 C CA . TYR A 1 27 ? 5.549 6.357 -3.210 1.00 0.00 27 TYR A CA 13
ATOM 17908 C C . TYR A 1 27 ? 6.731 5.430 -3.526 1.00 0.00 27 TYR A C 13
ATOM 17909 O O . TYR A 1 27 ? 6.562 4.220 -3.688 1.00 0.00 27 TYR A O 13
ATOM 17927 N N . GLU A 1 28 ? 7.943 5.982 -3.576 1.00 0.00 28 GLU A N 13
ATOM 17928 C CA . GLU A 1 28 ? 9.175 5.221 -3.811 1.00 0.00 28 GLU A CA 13
ATOM 17929 C C . GLU A 1 28 ? 10.269 5.628 -2.810 1.00 0.00 28 GLU A C 13
ATOM 17930 O O . GLU A 1 28 ? 10.458 6.818 -2.542 1.00 0.00 28 GLU A O 13
ATOM 17942 N N . SER A 1 29 ? 10.983 4.649 -2.245 1.00 0.00 29 SER A N 13
ATOM 17943 C CA . SER A 1 29 ? 12.006 4.873 -1.209 1.00 0.00 29 SER A CA 13
ATOM 17944 C C . SER A 1 29 ? 13.089 3.800 -1.221 1.00 0.00 29 SER A C 13
ATOM 17945 O O . SER A 1 29 ? 12.803 2.609 -1.342 1.00 0.00 29 SER A O 13
ATOM 17953 N N . ASP A 1 30 ? 14.346 4.207 -1.039 1.00 0.00 30 ASP A N 13
ATOM 17954 C CA . ASP A 1 30 ? 15.486 3.293 -0.902 1.00 0.00 30 ASP A CA 13
ATOM 17955 C C . ASP A 1 30 ? 15.415 2.436 0.378 1.00 0.00 30 ASP A C 13
ATOM 17956 O O . ASP A 1 30 ? 15.946 1.328 0.395 1.00 0.00 30 ASP A O 13
ATOM 17965 N N . ASN A 1 31 ? 14.718 2.900 1.424 1.00 0.00 31 ASN A N 13
ATOM 17966 C CA . ASN A 1 31 ? 14.509 2.170 2.682 1.00 0.00 31 ASN A CA 13
ATOM 17967 C C . ASN A 1 31 ? 13.018 1.864 2.899 1.00 0.00 31 ASN A C 13
ATOM 17968 O O . ASN A 1 31 ? 12.432 2.225 3.920 1.00 0.00 31 ASN A O 13
ATOM 17979 N N . LEU A 1 32 ? 12.409 1.191 1.916 1.00 0.00 32 LEU A N 13
ATOM 17980 C CA . LEU A 1 32 ? 10.990 0.809 1.855 1.00 0.00 32 LEU A CA 13
ATOM 17981 C C . LEU A 1 32 ? 10.461 0.254 3.189 1.00 0.00 32 LEU A C 13
ATOM 17982 O O . LEU A 1 32 ? 9.383 0.630 3.647 1.00 0.00 32 LEU A O 13
ATOM 17998 N N . GLU A 1 33 ? 11.258 -0.591 3.841 1.00 0.00 33 GLU A N 13
ATOM 17999 C CA . GLU A 1 33 ? 10.935 -1.209 5.128 1.00 0.00 33 GLU A CA 13
ATOM 18000 C C . GLU A 1 33 ? 10.875 -0.225 6.311 1.00 0.00 33 GLU A C 13
ATOM 18001 O O . GLU A 1 33 ? 10.090 -0.446 7.234 1.00 0.00 33 GLU A O 13
ATOM 18013 N N . GLU A 1 34 ? 11.648 0.869 6.301 1.00 0.00 34 GLU A N 13
ATOM 18014 C CA . GLU A 1 34 ? 11.480 1.950 7.285 1.00 0.00 34 GLU A CA 13
ATOM 18015 C C . GLU A 1 34 ? 10.312 2.869 6.887 1.00 0.00 34 GLU A C 13
ATOM 18016 O O . GLU A 1 34 ? 9.545 3.320 7.737 1.00 0.00 34 GLU A O 13
ATOM 18028 N N . LEU A 1 35 ? 10.139 3.105 5.582 1.00 0.00 35 LEU A N 13
ATOM 18029 C CA . LEU A 1 35 ? 9.143 4.040 5.047 1.00 0.00 35 LEU A CA 13
ATOM 18030 C C . LEU A 1 35 ? 7.714 3.551 5.320 1.00 0.00 35 LEU A C 13
ATOM 18031 O O . LEU A 1 35 ? 6.871 4.329 5.762 1.00 0.00 35 LEU A O 13
ATOM 18047 N N . TYR A 1 36 ? 7.462 2.249 5.168 1.00 0.00 36 TYR A N 13
ATOM 18048 C CA . TYR A 1 36 ? 6.208 1.604 5.575 1.00 0.00 36 TYR A CA 13
ATOM 18049 C C . TYR A 1 36 ? 5.831 1.923 7.033 1.00 0.00 36 TYR A C 13
ATOM 18050 O O . TYR A 1 36 ? 4.708 2.360 7.306 1.00 0.00 36 TYR A O 13
ATOM 18068 N N . ARG A 1 37 ? 6.781 1.769 7.966 1.00 0.00 37 ARG A N 13
ATOM 18069 C CA . ARG A 1 37 ? 6.576 2.041 9.399 1.00 0.00 37 ARG A CA 13
ATOM 18070 C C . ARG A 1 37 ? 6.347 3.522 9.669 1.00 0.00 37 ARG A C 13
ATOM 18071 O O . ARG A 1 37 ? 5.445 3.868 10.425 1.00 0.00 37 ARG A O 13
ATOM 18092 N N . GLU A 1 38 ? 7.109 4.387 9.006 1.00 0.00 38 GLU A N 13
ATOM 18093 C CA . GLU A 1 38 ? 6.987 5.850 9.111 1.00 0.00 38 GLU A CA 13
ATOM 18094 C C . GLU A 1 38 ? 5.625 6.372 8.619 1.00 0.00 38 GLU A C 13
ATOM 18095 O O . GLU A 1 38 ? 5.090 7.320 9.198 1.00 0.00 38 GLU A O 13
ATOM 18107 N N . ILE A 1 39 ? 5.027 5.735 7.603 1.00 0.00 39 ILE A N 13
ATOM 18108 C CA . ILE A 1 39 ? 3.649 6.016 7.170 1.00 0.00 39 ILE A CA 13
ATOM 18109 C C . ILE A 1 39 ? 2.649 5.528 8.229 1.00 0.00 39 ILE A C 13
ATOM 18110 O O . ILE A 1 39 ? 1.857 6.325 8.735 1.00 0.00 39 ILE A O 13
ATOM 18126 N N . LYS A 1 40 ? 2.694 4.246 8.621 1.00 0.00 40 LYS A N 13
ATOM 18127 C CA . LYS A 1 40 ? 1.690 3.643 9.514 1.00 0.00 40 LYS A CA 13
ATOM 18128 C C . LYS A 1 40 ? 1.698 4.194 10.939 1.00 0.00 40 LYS A C 13
ATOM 18129 O O . LYS A 1 40 ? 0.632 4.322 11.538 1.00 0.00 40 LYS A O 13
ATOM 18148 N N . GLU A 1 41 ? 2.855 4.611 11.446 1.00 0.00 41 GLU A N 13
ATOM 18149 C CA . GLU A 1 41 ? 2.963 5.360 12.703 1.00 0.00 41 GLU A CA 13
ATOM 18150 C C . GLU A 1 41 ? 2.047 6.594 12.716 1.00 0.00 41 GLU A C 13
ATOM 18151 O O . GLU A 1 41 ? 1.340 6.830 13.697 1.00 0.00 41 GLU A O 13
ATOM 18163 N N . ARG A 1 42 ? 2.017 7.354 11.611 1.00 0.00 42 ARG A N 13
ATOM 18164 C CA . ARG A 1 42 ? 1.191 8.560 11.460 1.00 0.00 42 ARG A CA 13
ATOM 18165 C C . ARG A 1 42 ? -0.295 8.223 11.300 1.00 0.00 42 ARG A C 13
ATOM 18166 O O . ARG A 1 42 ? -1.131 8.874 11.922 1.00 0.00 42 ARG A O 13
ATOM 18187 N N . ILE A 1 43 ? -0.621 7.159 10.558 1.00 0.00 43 ILE A N 13
ATOM 18188 C CA . ILE A 1 43 ? -2.001 6.670 10.359 1.00 0.00 43 ILE A CA 13
ATOM 18189 C C . ILE A 1 43 ? -2.689 6.363 11.691 1.00 0.00 43 ILE A C 13
ATOM 18190 O O . ILE A 1 43 ? -3.842 6.741 11.876 1.00 0.00 43 ILE A O 13
ATOM 18206 N N . GLU A 1 44 ? -1.991 5.729 12.632 1.00 0.00 44 GLU A N 13
ATOM 18207 C CA . GLU A 1 44 ? -2.575 5.319 13.921 1.00 0.00 44 GLU A CA 13
ATOM 18208 C C . GLU A 1 44 ? -2.926 6.501 14.847 1.00 0.00 44 GLU A C 13
ATOM 18209 O O . GLU A 1 44 ? -3.889 6.406 15.614 1.00 0.00 44 GLU A O 13
ATOM 18221 N N . ARG A 1 45 ? -2.191 7.623 14.773 1.00 0.00 45 ARG A N 13
ATOM 18222 C CA . ARG A 1 45 ? -2.530 8.871 15.490 1.00 0.00 45 ARG A CA 13
ATOM 18223 C C . ARG A 1 45 ? -3.527 9.765 14.758 1.00 0.00 45 ARG A C 13
ATOM 18224 O O . ARG A 1 45 ? -4.405 10.349 15.391 1.00 0.00 45 ARG A O 13
ATOM 18245 N N . GLU A 1 46 ? -3.431 9.842 13.433 1.00 0.00 46 GLU A N 13
ATOM 18246 C CA . GLU A 1 46 ? -4.387 10.594 12.601 1.00 0.00 46 GLU A CA 13
ATOM 18247 C C . GLU A 1 46 ? -5.778 9.934 12.547 1.00 0.00 46 GLU A C 13
ATOM 18248 O O . GLU A 1 46 ? -6.790 10.633 12.464 1.00 0.00 46 GLU A O 13
ATOM 18260 N N . ASN A 1 47 ? -5.836 8.600 12.614 1.00 0.00 47 ASN A N 13
ATOM 18261 C CA . ASN A 1 47 ? -7.060 7.803 12.615 1.00 0.00 47 ASN A CA 13
ATOM 18262 C C . ASN A 1 47 ? -7.038 6.807 13.801 1.00 0.00 47 ASN A C 13
ATOM 18263 O O . ASN A 1 47 ? -6.520 5.696 13.654 1.00 0.00 47 ASN A O 13
ATOM 18274 N N . PRO A 1 48 ? -7.634 7.134 14.966 1.00 0.00 48 PRO A N 13
ATOM 18275 C CA . PRO A 1 48 ? -7.678 6.220 16.119 1.00 0.00 48 PRO A CA 13
ATOM 18276 C C . PRO A 1 48 ? -8.550 4.970 15.878 1.00 0.00 48 PRO A C 13
ATOM 18277 O O . PRO A 1 48 ? -8.433 3.985 16.607 1.00 0.00 48 PRO A O 13
ATOM 18288 N N . ASN A 1 49 ? -9.393 4.990 14.837 1.00 0.00 49 ASN A N 13
ATOM 18289 C CA . ASN A 1 49 ? -10.223 3.873 14.365 1.00 0.00 49 ASN A CA 13
ATOM 18290 C C . ASN A 1 49 ? -9.616 3.130 13.148 1.00 0.00 49 ASN A C 13
ATOM 18291 O O . ASN A 1 49 ? -10.339 2.445 12.416 1.00 0.00 49 ASN A O 13
ATOM 18302 N N . ALA A 1 50 ? -8.311 3.289 12.887 1.00 0.00 50 ALA A N 13
ATOM 18303 C CA . ALA A 1 50 ? -7.606 2.632 11.786 1.00 0.00 50 ALA A CA 13
ATOM 18304 C C . ALA A 1 50 ? -7.552 1.096 11.899 1.00 0.00 50 ALA A C 13
ATOM 18305 O O . ALA A 1 50 ? -7.468 0.532 12.994 1.00 0.00 50 ALA A O 13
ATOM 18312 N N . THR A 1 51 ? -7.519 0.432 10.740 1.00 0.00 51 THR A N 13
ATOM 18313 C CA . THR A 1 51 ? -7.233 -1.003 10.583 1.00 0.00 51 THR A CA 13
ATOM 18314 C C . THR A 1 51 ? -6.069 -1.143 9.608 1.00 0.00 51 THR A C 13
ATOM 18315 O O . THR A 1 51 ? -6.092 -0.539 8.532 1.00 0.00 51 THR A O 13
ATOM 18326 N N . ILE A 1 52 ? -5.044 -1.914 9.974 1.00 0.00 52 ILE A N 13
ATOM 18327 C CA . ILE A 1 52 ? -3.817 -2.072 9.183 1.00 0.00 52 ILE A CA 13
ATOM 18328 C C . ILE A 1 52 ? -3.922 -3.341 8.335 1.00 0.00 52 ILE A C 13
ATOM 18329 O O . ILE A 1 52 ? -4.023 -4.451 8.863 1.00 0.00 52 ILE A O 13
ATOM 18345 N N . LEU A 1 53 ? -3.880 -3.157 7.014 1.00 0.00 53 LEU A N 13
ATOM 18346 C CA . LEU A 1 53 ? -3.837 -4.223 6.019 1.00 0.00 53 LEU A CA 13
ATOM 18347 C C . LEU A 1 53 ? -2.624 -4.016 5.101 1.00 0.00 53 LEU A C 13
ATOM 18348 O O . LEU A 1 53 ? -2.455 -2.925 4.555 1.00 0.00 53 LEU A O 13
ATOM 18364 N N . THR A 1 54 ? -1.785 -5.041 4.935 1.00 0.00 54 THR A N 13
ATOM 18365 C CA . THR A 1 54 ? -0.533 -4.957 4.161 1.00 0.00 54 THR A CA 13
ATOM 18366 C C . THR A 1 54 ? -0.332 -6.201 3.289 1.00 0.00 54 THR A C 13
ATOM 18367 O O . THR A 1 54 ? -0.531 -7.324 3.757 1.00 0.00 54 THR A O 13
ATOM 18378 N N . VAL A 1 55 ? 0.060 -6.011 2.022 1.00 0.00 55 VAL A N 13
ATOM 18379 C CA . VAL A 1 55 ? 0.190 -7.068 0.996 1.00 0.00 55 VAL A CA 13
ATOM 18380 C C . VAL A 1 55 ? 1.472 -6.945 0.163 1.00 0.00 55 VAL A C 13
ATOM 18381 O O . VAL A 1 55 ? 2.015 -5.855 -0.014 1.00 0.00 55 VAL A O 13
ATOM 18394 N N . THR A 1 56 ? 1.918 -8.079 -0.388 1.00 0.00 56 THR A N 13
ATOM 18395 C CA . THR A 1 56 ? 3.098 -8.213 -1.269 1.00 0.00 56 THR A CA 13
ATOM 18396 C C . THR A 1 56 ? 2.800 -8.931 -2.598 1.00 0.00 56 THR A C 13
ATOM 18397 O O . THR A 1 56 ? 3.702 -9.109 -3.419 1.00 0.00 56 THR A O 13
ATOM 18408 N N . ASP A 1 57 ? 1.548 -9.344 -2.837 1.00 0.00 57 ASP A N 13
ATOM 18409 C CA . ASP A 1 57 ? 1.106 -10.088 -4.028 1.00 0.00 57 ASP A CA 13
ATOM 18410 C C . ASP A 1 57 ? -0.092 -9.389 -4.714 1.00 0.00 57 ASP A C 13
ATOM 18411 O O . ASP A 1 57 ? -1.066 -9.053 -4.031 1.00 0.00 57 ASP A O 13
ATOM 18420 N N . PRO A 1 58 ? -0.055 -9.149 -6.041 1.00 0.00 58 PRO A N 13
ATOM 18421 C CA . PRO A 1 58 ? -1.090 -8.397 -6.759 1.00 0.00 58 PRO A CA 13
ATOM 18422 C C . PRO A 1 58 ? -2.434 -9.093 -6.798 1.00 0.00 58 PRO A C 13
ATOM 18423 O O . PRO A 1 58 ? -3.437 -8.397 -6.741 1.00 0.00 58 PRO A O 13
ATOM 18434 N N . ASN A 1 59 ? -2.496 -10.420 -6.855 1.00 0.00 59 ASN A N 13
ATOM 18435 C CA . ASN A 1 59 ? -3.772 -11.134 -6.827 1.00 0.00 59 ASN A CA 13
ATOM 18436 C C . ASN A 1 59 ? -4.372 -11.150 -5.409 1.00 0.00 59 ASN A C 13
ATOM 18437 O O . ASN A 1 59 ? -5.593 -11.135 -5.264 1.00 0.00 59 ASN A O 13
ATOM 18448 N N . GLU A 1 60 ? -3.549 -11.072 -4.359 1.00 0.00 60 GLU A N 13
ATOM 18449 C CA . GLU A 1 60 ? -4.012 -10.870 -2.984 1.00 0.00 60 GLU A CA 13
ATOM 18450 C C . GLU A 1 60 ? -4.542 -9.437 -2.779 1.00 0.00 60 GLU A C 13
ATOM 18451 O O . GLU A 1 60 ? -5.674 -9.269 -2.323 1.00 0.00 60 GLU A O 13
ATOM 18463 N N . LEU A 1 61 ? -3.792 -8.405 -3.203 1.00 0.00 61 LEU A N 13
ATOM 18464 C CA . LEU A 1 61 ? -4.254 -7.006 -3.191 1.00 0.00 61 LEU A CA 13
ATOM 18465 C C . LEU A 1 61 ? -5.536 -6.840 -4.016 1.00 0.00 61 LEU A C 13
ATOM 18466 O O . LEU A 1 61 ? -6.499 -6.238 -3.548 1.00 0.00 61 LEU A O 13
ATOM 18482 N N . LYS A 1 62 ? -5.561 -7.410 -5.225 1.00 0.00 62 LYS A N 13
ATOM 18483 C CA . LYS A 1 62 ? -6.702 -7.396 -6.149 1.00 0.00 62 LYS A CA 13
ATOM 18484 C C . LYS A 1 62 ? -7.969 -7.969 -5.509 1.00 0.00 62 LYS A C 13
ATOM 18485 O O . LYS A 1 62 ? -9.008 -7.330 -5.619 1.00 0.00 62 LYS A O 13
ATOM 18504 N N . LYS A 1 63 ? -7.895 -9.091 -4.777 1.00 0.00 63 LYS A N 13
ATOM 18505 C CA . LYS A 1 63 ? -9.041 -9.660 -4.030 1.00 0.00 63 LYS A CA 13
ATOM 18506 C C . LYS A 1 63 ? -9.538 -8.748 -2.901 1.00 0.00 63 LYS A C 13
ATOM 18507 O O . LYS A 1 63 ? -10.747 -8.644 -2.692 1.00 0.00 63 LYS A O 13
ATOM 18526 N N . ILE A 1 64 ? -8.637 -8.053 -2.201 1.00 0.00 64 ILE A N 13
ATOM 18527 C CA . ILE A 1 64 ? -8.994 -7.089 -1.142 1.00 0.00 64 ILE A CA 13
ATOM 18528 C C . ILE A 1 64 ? -9.672 -5.850 -1.756 1.00 0.00 64 ILE A C 13
ATOM 18529 O O . ILE A 1 64 ? -10.746 -5.434 -1.315 1.00 0.00 64 ILE A O 13
ATOM 18545 N N . GLN A 1 65 ? -9.093 -5.301 -2.828 1.00 0.00 65 GLN A N 13
ATOM 18546 C CA . GLN A 1 65 ? -9.664 -4.194 -3.601 1.00 0.00 65 GLN A CA 13
ATOM 18547 C C . GLN A 1 65 ? -10.959 -4.568 -4.334 1.00 0.00 65 GLN A C 13
ATOM 18548 O O . GLN A 1 65 ? -11.802 -3.698 -4.553 1.00 0.00 65 GLN A O 13
ATOM 18562 N N . ASP A 1 66 ? -11.155 -5.845 -4.679 1.00 0.00 66 ASP A N 13
ATOM 18563 C CA . ASP A 1 66 ? -12.390 -6.328 -5.299 1.00 0.00 66 ASP A CA 13
ATOM 18564 C C . ASP A 1 66 ? -13.605 -6.148 -4.360 1.00 0.00 66 ASP A C 13
ATOM 18565 O O . ASP A 1 66 ? -14.709 -5.838 -4.813 1.00 0.00 66 ASP A O 13
ATOM 18574 N N . GLU A 1 67 ? -13.396 -6.313 -3.046 1.00 0.00 67 GLU A N 13
ATOM 18575 C CA . GLU A 1 67 ? -14.419 -6.088 -2.010 1.00 0.00 67 GLU A CA 13
ATOM 18576 C C . GLU A 1 67 ? -14.540 -4.602 -1.621 1.00 0.00 67 GLU A C 13
ATOM 18577 O O . GLU A 1 67 ? -15.626 -4.138 -1.269 1.00 0.00 67 GLU A O 13
ATOM 18589 N N . GLY A 1 68 ? -13.442 -3.841 -1.716 1.00 0.00 68 GLY A N 13
ATOM 18590 C CA . GLY A 1 68 ? -13.411 -2.374 -1.606 1.00 0.00 68 GLY A CA 13
ATOM 18591 C C . GLY A 1 68 ? -13.806 -1.776 -0.249 1.00 0.00 68 GLY A C 13
ATOM 18592 O O . GLY A 1 68 ? -14.124 -0.588 -0.161 1.00 0.00 68 GLY A O 13
ATOM 18596 N N . LYS A 1 69 ? -13.754 -2.583 0.815 1.00 0.00 69 LYS A N 13
ATOM 18597 C CA . LYS A 1 69 ? -13.990 -2.236 2.232 1.00 0.00 69 LYS A CA 13
ATOM 18598 C C . LYS A 1 69 ? -12.850 -1.402 2.853 1.00 0.00 69 LYS A C 13
ATOM 18599 O O . LYS A 1 69 ? -12.327 -1.740 3.919 1.00 0.00 69 LYS A O 13
ATOM 18618 N N . VAL A 1 70 ? -12.401 -0.359 2.156 1.00 0.00 70 VAL A N 13
ATOM 18619 C CA . VAL A 1 70 ? -11.164 0.382 2.458 1.00 0.00 70 VAL A CA 13
ATOM 18620 C C . VAL A 1 70 ? -11.369 1.899 2.364 1.00 0.00 70 VAL A C 13
ATOM 18621 O O . VAL A 1 70 ? -12.088 2.380 1.487 1.00 0.00 70 VAL A O 13
ATOM 18634 N N . ASP A 1 71 ? -10.723 2.662 3.254 1.00 0.00 71 ASP A N 13
ATOM 18635 C CA . ASP A 1 71 ? -10.754 4.135 3.255 1.00 0.00 71 ASP A CA 13
ATOM 18636 C C . ASP A 1 71 ? -9.621 4.738 2.403 1.00 0.00 71 ASP A C 13
ATOM 18637 O O . ASP A 1 71 ? -9.829 5.736 1.709 1.00 0.00 71 ASP A O 13
ATOM 18646 N N . ARG A 1 72 ? -8.421 4.132 2.451 1.00 0.00 72 ARG A N 13
ATOM 18647 C CA . ARG A 1 72 ? -7.180 4.626 1.817 1.00 0.00 72 ARG A CA 13
ATOM 18648 C C . ARG A 1 72 ? -6.348 3.465 1.276 1.00 0.00 72 ARG A C 13
ATOM 18649 O O . ARG A 1 72 ? -6.180 2.465 1.975 1.00 0.00 72 ARG A O 13
ATOM 18670 N N . ILE A 1 73 ? -5.801 3.605 0.067 1.00 0.00 73 ILE A N 13
ATOM 18671 C CA . ILE A 1 73 ? -4.930 2.605 -0.573 1.00 0.00 73 ILE A CA 13
ATOM 18672 C C . ILE A 1 73 ? -3.642 3.275 -1.050 1.00 0.00 73 ILE A C 13
ATOM 18673 O O . ILE A 1 73 ? -3.694 4.263 -1.785 1.00 0.00 73 ILE A O 13
ATOM 18689 N N . ILE A 1 74 ? -2.498 2.740 -0.626 1.00 0.00 74 ILE A N 13
ATOM 18690 C CA . ILE A 1 74 ? -1.168 3.291 -0.913 1.00 0.00 74 ILE A CA 13
ATOM 18691 C C . ILE A 1 74 ? -0.235 2.188 -1.434 1.00 0.00 74 ILE A C 13
ATOM 18692 O O . ILE A 1 74 ? -0.158 1.103 -0.851 1.00 0.00 74 ILE A O 13
ATOM 18708 N N . LEU A 1 75 ? 0.506 2.476 -2.506 1.00 0.00 75 LEU A N 13
ATOM 18709 C CA . LEU A 1 75 ? 1.523 1.590 -3.084 1.00 0.00 75 LEU A CA 13
ATOM 18710 C C . LEU A 1 75 ? 2.924 2.131 -2.787 1.00 0.00 75 LEU A C 13
ATOM 18711 O O . LEU A 1 75 ? 3.245 3.265 -3.143 1.00 0.00 75 LEU A O 13
ATOM 18727 N N . LEU A 1 76 ? 3.764 1.311 -2.153 1.00 0.00 76 LEU A N 13
ATOM 18728 C CA . LEU A 1 76 ? 5.155 1.628 -1.841 1.00 0.00 76 LEU A CA 13
ATOM 18729 C C . LEU A 1 76 ? 6.099 0.757 -2.685 1.00 0.00 76 LEU A C 13
ATOM 18730 O O . LEU A 1 76 ? 5.942 -0.466 -2.750 1.00 0.00 76 LEU A O 13
ATOM 18746 N N . ILE A 1 77 ? 7.106 1.383 -3.293 1.00 0.00 77 ILE A N 13
ATOM 18747 C CA . ILE A 1 77 ? 8.080 0.741 -4.188 1.00 0.00 77 ILE A CA 13
ATOM 18748 C C . ILE A 1 77 ? 9.498 0.946 -3.643 1.00 0.00 77 ILE A C 13
ATOM 18749 O O . ILE A 1 77 ? 9.855 2.054 -3.231 1.00 0.00 77 ILE A O 13
ATOM 18765 N N . LYS A 1 78 ? 10.339 -0.095 -3.667 1.00 0.00 78 LYS A N 13
ATOM 18766 C CA . LYS A 1 78 ? 11.735 0.019 -3.232 1.00 0.00 78 LYS A CA 13
ATOM 18767 C C . LYS A 1 78 ? 12.626 0.628 -4.321 1.00 0.00 78 LYS A C 13
ATOM 18768 O O . LYS A 1 78 ? 12.600 0.200 -5.476 1.00 0.00 78 LYS A O 13
ATOM 18787 N N . GLY A 1 79 ? 13.436 1.610 -3.933 1.00 0.00 79 GLY A N 13
ATOM 18788 C CA . GLY A 1 79 ? 14.438 2.251 -4.788 1.00 0.00 79 GLY A CA 13
ATOM 18789 C C . GLY A 1 79 ? 15.619 1.320 -5.098 1.00 0.00 79 GLY A C 13
ATOM 18790 O O . GLY A 1 79 ? 16.125 0.617 -4.220 1.00 0.00 79 GLY A O 13
ATOM 18794 N N . SER A 1 80 ? 16.047 1.299 -6.362 1.00 0.00 80 SER A N 13
ATOM 18795 C CA . SER A 1 80 ? 17.099 0.407 -6.883 1.00 0.00 80 SER A CA 13
ATOM 18796 C C . SER A 1 80 ? 18.527 0.757 -6.434 1.00 0.00 80 SER A C 13
ATOM 18797 O O . SER A 1 80 ? 19.432 -0.072 -6.568 1.00 0.00 80 SER A O 13
ATOM 18805 N N . LEU A 1 81 ? 18.750 1.969 -5.913 1.00 0.00 81 LEU A N 13
ATOM 18806 C CA . LEU A 1 81 ? 20.072 2.491 -5.541 1.00 0.00 81 LEU A CA 13
ATOM 18807 C C . LEU A 1 81 ? 20.582 1.965 -4.180 1.00 0.00 81 LEU A C 13
ATOM 18808 O O . LEU A 1 81 ? 21.779 2.056 -3.899 1.00 0.00 81 LEU A O 13
ATOM 18824 N N . GLU A 1 82 ? 19.718 1.386 -3.338 1.00 0.00 82 GLU A N 13
ATOM 18825 C CA . GLU A 1 82 ? 20.112 0.833 -2.032 1.00 0.00 82 GLU A CA 13
ATOM 18826 C C . GLU A 1 82 ? 20.997 -0.420 -2.171 1.00 0.00 82 GLU A C 13
ATOM 18827 O O . GLU A 1 82 ? 20.622 -1.394 -2.833 1.00 0.00 82 GLU A O 13
ATOM 18839 N N . HIS A 1 83 ? 22.161 -0.400 -1.515 1.00 0.00 83 HIS A N 13
ATOM 18840 C CA . HIS A 1 83 ? 23.033 -1.563 -1.338 1.00 0.00 83 HIS A CA 13
ATOM 18841 C C . HIS A 1 83 ? 23.801 -1.455 -0.007 1.00 0.00 83 HIS A C 13
ATOM 18842 O O . HIS A 1 83 ? 24.272 -0.373 0.353 1.00 0.00 83 HIS A O 13
ATOM 18856 N N . HIS A 1 84 ? 23.965 -2.575 0.701 1.00 0.00 84 HIS A N 13
ATOM 18857 C CA . HIS A 1 84 ? 24.734 -2.687 1.950 1.00 0.00 84 HIS A CA 13
ATOM 18858 C C . HIS A 1 84 ? 25.846 -3.741 1.824 1.00 0.00 84 HIS A C 13
ATOM 18859 O O . HIS A 1 84 ? 25.741 -4.679 1.030 1.00 0.00 84 HIS A O 13
ATOM 18873 N N . HIS A 1 85 ? 26.927 -3.578 2.598 1.00 0.00 85 HIS A N 13
ATOM 18874 C CA . HIS A 1 85 ? 28.168 -4.369 2.489 1.00 0.00 85 HIS A CA 13
ATOM 18875 C C . HIS A 1 85 ? 28.792 -4.331 1.068 1.00 0.00 85 HIS A C 13
ATOM 18876 O O . HIS A 1 85 ? 29.367 -5.308 0.577 1.00 0.00 85 HIS A O 13
ATOM 18890 N N . HIS A 1 86 ? 28.667 -3.185 0.387 1.00 0.00 86 HIS A N 13
ATOM 18891 C CA . HIS A 1 86 ? 29.241 -2.926 -0.940 1.00 0.00 86 HIS A CA 13
ATOM 18892 C C . HIS A 1 86 ? 30.782 -2.880 -0.915 1.00 0.00 86 HIS A C 13
ATOM 18893 O O . HIS A 1 86 ? 31.389 -2.402 0.049 1.00 0.00 86 HIS A O 13
ATOM 18907 N N . HIS A 1 87 ? 31.426 -3.345 -1.992 1.00 0.00 87 HIS A N 13
ATOM 18908 C CA . HIS A 1 87 ? 32.893 -3.424 -2.092 1.00 0.00 87 HIS A CA 13
ATOM 18909 C C . HIS A 1 87 ? 33.576 -2.078 -2.411 1.00 0.00 87 HIS A C 13
ATOM 18910 O O . HIS A 1 87 ? 34.755 -1.900 -2.085 1.00 0.00 87 HIS A O 13
ATOM 18924 N N . HIS A 1 88 ? 32.860 -1.135 -3.037 1.00 0.00 88 HIS A N 13
ATOM 18925 C CA . HIS A 1 88 ? 33.325 0.212 -3.417 1.00 0.00 88 HIS A CA 13
ATOM 18926 C C . HIS A 1 88 ? 32.293 1.287 -3.023 1.00 0.00 88 HIS A C 13
ATOM 18927 O O . HIS A 1 88 ? 31.107 1.159 -3.409 1.00 0.00 88 HIS A O 13
ATOM 18942 N N . GLY A 1 1 ? -12.000 2.582 10.018 1.00 0.00 1 GLY A N 14
ATOM 18943 C CA . GLY A 1 1 ? -11.542 2.859 8.637 1.00 0.00 1 GLY A CA 14
ATOM 18944 C C . GLY A 1 1 ? -10.287 2.064 8.323 1.00 0.00 1 GLY A C 14
ATOM 18945 O O . GLY A 1 1 ? -9.387 2.012 9.154 1.00 0.00 1 GLY A O 14
ATOM 18951 N N . THR A 1 2 ? -10.199 1.442 7.146 1.00 0.00 2 THR A N 14
ATOM 18952 C CA . THR A 1 2 ? -9.087 0.534 6.789 1.00 0.00 2 THR A CA 14
ATOM 18953 C C . THR A 1 2 ? -8.107 1.170 5.813 1.00 0.00 2 THR A C 14
ATOM 18954 O O . THR A 1 2 ? -8.516 1.755 4.809 1.00 0.00 2 THR A O 14
ATOM 18965 N N . ILE A 1 3 ? -6.809 1.032 6.110 1.00 0.00 3 ILE A N 14
ATOM 18966 C CA . ILE A 1 3 ? -5.713 1.603 5.332 1.00 0.00 3 ILE A CA 14
ATOM 18967 C C . ILE A 1 3 ? -4.810 0.476 4.812 1.00 0.00 3 ILE A C 14
ATOM 18968 O O . ILE A 1 3 ? -4.154 -0.234 5.584 1.00 0.00 3 ILE A O 14
ATOM 18984 N N . LEU A 1 4 ? -4.760 0.352 3.486 1.00 0.00 4 LEU A N 14
ATOM 18985 C CA . LEU A 1 4 ? -4.128 -0.736 2.747 1.00 0.00 4 LEU A CA 14
ATOM 18986 C C . LEU A 1 4 ? -2.767 -0.285 2.186 1.00 0.00 4 LEU A C 14
ATOM 18987 O O . LEU A 1 4 ? -2.688 0.651 1.389 1.00 0.00 4 LEU A O 14
ATOM 19003 N N . ILE A 1 5 ? -1.704 -0.975 2.591 1.00 0.00 5 ILE A N 14
ATOM 19004 C CA . ILE A 1 5 ? -0.335 -0.825 2.086 1.00 0.00 5 ILE A CA 14
ATOM 19005 C C . ILE A 1 5 ? 0.011 -1.969 1.136 1.00 0.00 5 ILE A C 14
ATOM 19006 O O . ILE A 1 5 ? -0.255 -3.134 1.427 1.00 0.00 5 ILE A O 14
ATOM 19022 N N . PHE A 1 6 ? 0.677 -1.650 0.033 1.00 0.00 6 PHE A N 14
ATOM 19023 C CA . PHE A 1 6 ? 1.307 -2.629 -0.848 1.00 0.00 6 PHE A CA 14
ATOM 19024 C C . PHE A 1 6 ? 2.817 -2.370 -0.881 1.00 0.00 6 PHE A C 14
ATOM 19025 O O . PHE A 1 6 ? 3.242 -1.255 -1.180 1.00 0.00 6 PHE A O 14
ATOM 19042 N N . LEU A 1 7 ? 3.620 -3.383 -0.553 1.00 0.00 7 LEU A N 14
ATOM 19043 C CA . LEU A 1 7 ? 5.083 -3.332 -0.523 1.00 0.00 7 LEU A CA 14
ATOM 19044 C C . LEU A 1 7 ? 5.665 -4.153 -1.677 1.00 0.00 7 LEU A C 14
ATOM 19045 O O . LEU A 1 7 ? 5.335 -5.332 -1.825 1.00 0.00 7 LEU A O 14
ATOM 19061 N N . ASP A 1 8 ? 6.579 -3.571 -2.453 1.00 0.00 8 ASP A N 14
ATOM 19062 C CA . ASP A 1 8 ? 7.359 -4.333 -3.431 1.00 0.00 8 ASP A CA 14
ATOM 19063 C C . ASP A 1 8 ? 8.782 -3.784 -3.615 1.00 0.00 8 ASP A C 14
ATOM 19064 O O . ASP A 1 8 ? 8.992 -2.595 -3.866 1.00 0.00 8 ASP A O 14
ATOM 19073 N N . LYS A 1 9 ? 9.777 -4.675 -3.529 1.00 0.00 9 LYS A N 14
ATOM 19074 C CA . LYS A 1 9 ? 11.176 -4.365 -3.852 1.00 0.00 9 LYS A CA 14
ATOM 19075 C C . LYS A 1 9 ? 11.405 -4.151 -5.365 1.00 0.00 9 LYS A C 14
ATOM 19076 O O . LYS A 1 9 ? 12.414 -3.564 -5.753 1.00 0.00 9 LYS A O 14
ATOM 19095 N N . ASN A 1 10 ? 10.470 -4.602 -6.209 1.00 0.00 10 ASN A N 14
ATOM 19096 C CA . ASN A 1 10 ? 10.419 -4.401 -7.662 1.00 0.00 10 ASN A CA 14
ATOM 19097 C C . ASN A 1 10 ? 9.377 -3.328 -8.053 1.00 0.00 10 ASN A C 14
ATOM 19098 O O . ASN A 1 10 ? 8.279 -3.280 -7.494 1.00 0.00 10 ASN A O 14
ATOM 19109 N N . LYS A 1 11 ? 9.700 -2.487 -9.047 1.00 0.00 11 LYS A N 14
ATOM 19110 C CA . LYS A 1 11 ? 8.839 -1.378 -9.505 1.00 0.00 11 LYS A CA 14
ATOM 19111 C C . LYS A 1 11 ? 7.775 -1.787 -10.525 1.00 0.00 11 LYS A C 14
ATOM 19112 O O . LYS A 1 11 ? 6.655 -1.279 -10.480 1.00 0.00 11 LYS A O 14
ATOM 19131 N N . GLU A 1 12 ? 8.093 -2.717 -11.425 1.00 0.00 12 GLU A N 14
ATOM 19132 C CA . GLU A 1 12 ? 7.230 -3.111 -12.540 1.00 0.00 12 GLU A CA 14
ATOM 19133 C C . GLU A 1 12 ? 5.905 -3.741 -12.076 1.00 0.00 12 GLU A C 14
ATOM 19134 O O . GLU A 1 12 ? 4.850 -3.384 -12.597 1.00 0.00 12 GLU A O 14
ATOM 19146 N N . GLN A 1 13 ? 5.930 -4.616 -11.063 1.00 0.00 13 GLN A N 14
ATOM 19147 C CA . GLN A 1 13 ? 4.715 -5.245 -10.522 1.00 0.00 13 GLN A CA 14
ATOM 19148 C C . GLN A 1 13 ? 3.769 -4.231 -9.853 1.00 0.00 13 GLN A C 14
ATOM 19149 O O . GLN A 1 13 ? 2.550 -4.318 -10.016 1.00 0.00 13 GLN A O 14
ATOM 19163 N N . ALA A 1 14 ? 4.318 -3.251 -9.131 1.00 0.00 14 ALA A N 14
ATOM 19164 C CA . ALA A 1 14 ? 3.547 -2.190 -8.483 1.00 0.00 14 ALA A CA 14
ATOM 19165 C C . ALA A 1 14 ? 2.940 -1.211 -9.509 1.00 0.00 14 ALA A C 14
ATOM 19166 O O . ALA A 1 14 ? 1.760 -0.873 -9.410 1.00 0.00 14 ALA A O 14
ATOM 19173 N N . GLU A 1 15 ? 3.704 -0.812 -10.532 1.00 0.00 15 GLU A N 14
ATOM 19174 C CA . GLU A 1 15 ? 3.210 -0.011 -11.666 1.00 0.00 15 GLU A CA 14
ATOM 19175 C C . GLU A 1 15 ? 2.084 -0.726 -12.429 1.00 0.00 15 GLU A C 14
ATOM 19176 O O . GLU A 1 15 ? 1.029 -0.139 -12.683 1.00 0.00 15 GLU A O 14
ATOM 19188 N N . LYS A 1 16 ? 2.278 -2.016 -12.738 1.00 0.00 16 LYS A N 14
ATOM 19189 C CA . LYS A 1 16 ? 1.299 -2.895 -13.393 1.00 0.00 16 LYS A CA 14
ATOM 19190 C C . LYS A 1 16 ? -0.013 -2.951 -12.607 1.00 0.00 16 LYS A C 14
ATOM 19191 O O . LYS A 1 16 ? -1.068 -2.621 -13.145 1.00 0.00 16 LYS A O 14
ATOM 19210 N N . LEU A 1 17 ? 0.052 -3.284 -11.317 1.00 0.00 17 LEU A N 14
ATOM 19211 C CA . LEU A 1 17 ? -1.103 -3.358 -10.433 1.00 0.00 17 LEU A CA 14
ATOM 19212 C C . LEU A 1 17 ? -1.822 -2.014 -10.303 1.00 0.00 17 LEU A C 14
ATOM 19213 O O . LEU A 1 17 ? -3.039 -1.993 -10.447 1.00 0.00 17 LEU A O 14
ATOM 19229 N N . ALA A 1 18 ? -1.115 -0.899 -10.087 1.00 0.00 18 ALA A N 14
ATOM 19230 C CA . ALA A 1 18 ? -1.746 0.421 -9.973 1.00 0.00 18 ALA A CA 14
ATOM 19231 C C . ALA A 1 18 ? -2.580 0.765 -11.222 1.00 0.00 18 ALA A C 14
ATOM 19232 O O . ALA A 1 18 ? -3.691 1.290 -11.114 1.00 0.00 18 ALA A O 14
ATOM 19239 N N . LYS A 1 19 ? -2.073 0.391 -12.404 1.00 0.00 19 LYS A N 14
ATOM 19240 C CA . LYS A 1 19 ? -2.736 0.578 -13.708 1.00 0.00 19 LYS A CA 14
ATOM 19241 C C . LYS A 1 19 ? -3.909 -0.386 -13.949 1.00 0.00 19 LYS A C 14
ATOM 19242 O O . LYS A 1 19 ? -4.857 -0.022 -14.645 1.00 0.00 19 LYS A O 14
ATOM 19261 N N . GLU A 1 20 ? -3.898 -1.574 -13.342 1.00 0.00 20 GLU A N 14
ATOM 19262 C CA . GLU A 1 20 ? -5.034 -2.514 -13.335 1.00 0.00 20 GLU A CA 14
ATOM 19263 C C . GLU A 1 20 ? -6.147 -2.106 -12.353 1.00 0.00 20 GLU A C 14
ATOM 19264 O O . GLU A 1 20 ? -7.334 -2.216 -12.667 1.00 0.00 20 GLU A O 14
ATOM 19276 N N . VAL A 1 21 ? -5.762 -1.648 -11.157 1.00 0.00 21 VAL A N 14
ATOM 19277 C CA . VAL A 1 21 ? -6.648 -1.431 -9.997 1.00 0.00 21 VAL A CA 14
ATOM 19278 C C . VAL A 1 21 ? -7.161 0.014 -9.864 1.00 0.00 21 VAL A C 14
ATOM 19279 O O . VAL A 1 21 ? -8.045 0.290 -9.052 1.00 0.00 21 VAL A O 14
ATOM 19292 N N . GLY A 1 22 ? -6.637 0.941 -10.673 1.00 0.00 22 GLY A N 14
ATOM 19293 C CA . GLY A 1 22 ? -7.053 2.350 -10.726 1.00 0.00 22 GLY A CA 14
ATOM 19294 C C . GLY A 1 22 ? -6.484 3.242 -9.613 1.00 0.00 22 GLY A C 14
ATOM 19295 O O . GLY A 1 22 ? -6.924 4.385 -9.457 1.00 0.00 22 GLY A O 14
ATOM 19299 N N . VAL A 1 23 ? -5.519 2.744 -8.833 1.00 0.00 23 VAL A N 14
ATOM 19300 C CA . VAL A 1 23 ? -4.843 3.488 -7.751 1.00 0.00 23 VAL A CA 14
ATOM 19301 C C . VAL A 1 23 ? -3.729 4.386 -8.309 1.00 0.00 23 VAL A C 14
ATOM 19302 O O . VAL A 1 23 ? -3.049 4.035 -9.271 1.00 0.00 23 VAL A O 14
ATOM 19315 N N . THR A 1 24 ? -3.555 5.564 -7.702 1.00 0.00 24 THR A N 14
ATOM 19316 C CA . THR A 1 24 ? -2.592 6.606 -8.118 1.00 0.00 24 THR A CA 14
ATOM 19317 C C . THR A 1 24 ? -1.531 6.949 -7.057 1.00 0.00 24 THR A C 14
ATOM 19318 O O . THR A 1 24 ? -0.488 7.515 -7.388 1.00 0.00 24 THR A O 14
ATOM 19329 N N . GLU A 1 25 ? -1.747 6.598 -5.781 1.00 0.00 25 GLU A N 14
ATOM 19330 C CA . GLU A 1 25 ? -0.836 6.961 -4.685 1.00 0.00 25 GLU A CA 14
ATOM 19331 C C . GLU A 1 25 ? 0.358 5.997 -4.600 1.00 0.00 25 GLU A C 14
ATOM 19332 O O . GLU A 1 25 ? 0.263 4.900 -4.040 1.00 0.00 25 GLU A O 14
ATOM 19344 N N . ILE A 1 26 ? 1.486 6.421 -5.172 1.00 0.00 26 ILE A N 14
ATOM 19345 C CA . ILE A 1 26 ? 2.729 5.649 -5.256 1.00 0.00 26 ILE A CA 14
ATOM 19346 C C . ILE A 1 26 ? 3.876 6.446 -4.616 1.00 0.00 26 ILE A C 14
ATOM 19347 O O . ILE A 1 26 ? 4.079 7.625 -4.920 1.00 0.00 26 ILE A O 14
ATOM 19363 N N . TYR A 1 27 ? 4.646 5.777 -3.759 1.00 0.00 27 TYR A N 14
ATOM 19364 C CA . TYR A 1 27 ? 5.846 6.277 -3.082 1.00 0.00 27 TYR A CA 14
ATOM 19365 C C . TYR A 1 27 ? 7.058 5.387 -3.399 1.00 0.00 27 TYR A C 14
ATOM 19366 O O . TYR A 1 27 ? 6.911 4.189 -3.646 1.00 0.00 27 TYR A O 14
ATOM 19384 N N . GLU A 1 28 ? 8.267 5.949 -3.341 1.00 0.00 28 GLU A N 14
ATOM 19385 C CA . GLU A 1 28 ? 9.525 5.209 -3.530 1.00 0.00 28 GLU A CA 14
ATOM 19386 C C . GLU A 1 28 ? 10.561 5.574 -2.449 1.00 0.00 28 GLU A C 14
ATOM 19387 O O . GLU A 1 28 ? 10.663 6.739 -2.054 1.00 0.00 28 GLU A O 14
ATOM 19399 N N . SER A 1 29 ? 11.337 4.593 -1.972 1.00 0.00 29 SER A N 14
ATOM 19400 C CA . SER A 1 29 ? 12.354 4.777 -0.921 1.00 0.00 29 SER A CA 14
ATOM 19401 C C . SER A 1 29 ? 13.491 3.757 -1.016 1.00 0.00 29 SER A C 14
ATOM 19402 O O . SER A 1 29 ? 13.275 2.606 -1.391 1.00 0.00 29 SER A O 14
ATOM 19410 N N . ASP A 1 30 ? 14.705 4.146 -0.623 1.00 0.00 30 ASP A N 14
ATOM 19411 C CA . ASP A 1 30 ? 15.842 3.234 -0.442 1.00 0.00 30 ASP A CA 14
ATOM 19412 C C . ASP A 1 30 ? 15.706 2.347 0.816 1.00 0.00 30 ASP A C 14
ATOM 19413 O O . ASP A 1 30 ? 16.322 1.282 0.886 1.00 0.00 30 ASP A O 14
ATOM 19422 N N . ASN A 1 31 ? 14.853 2.746 1.770 1.00 0.00 31 ASN A N 14
ATOM 19423 C CA . ASN A 1 31 ? 14.497 2.008 2.985 1.00 0.00 31 ASN A CA 14
ATOM 19424 C C . ASN A 1 31 ? 12.981 1.734 3.012 1.00 0.00 31 ASN A C 14
ATOM 19425 O O . ASN A 1 31 ? 12.270 2.206 3.902 1.00 0.00 31 ASN A O 14
ATOM 19436 N N . LEU A 1 32 ? 12.474 0.971 2.039 1.00 0.00 32 LEU A N 14
ATOM 19437 C CA . LEU A 1 32 ? 11.052 0.620 1.890 1.00 0.00 32 LEU A CA 14
ATOM 19438 C C . LEU A 1 32 ? 10.408 0.129 3.202 1.00 0.00 32 LEU A C 14
ATOM 19439 O O . LEU A 1 32 ? 9.294 0.519 3.549 1.00 0.00 32 LEU A O 14
ATOM 19455 N N . GLU A 1 33 ? 11.137 -0.701 3.946 1.00 0.00 33 GLU A N 14
ATOM 19456 C CA . GLU A 1 33 ? 10.712 -1.282 5.221 1.00 0.00 33 GLU A CA 14
ATOM 19457 C C . GLU A 1 33 ? 10.647 -0.276 6.386 1.00 0.00 33 GLU A C 14
ATOM 19458 O O . GLU A 1 33 ? 9.778 -0.399 7.248 1.00 0.00 33 GLU A O 14
ATOM 19470 N N . GLU A 1 34 ? 11.528 0.726 6.423 1.00 0.00 34 GLU A N 14
ATOM 19471 C CA . GLU A 1 34 ? 11.468 1.807 7.418 1.00 0.00 34 GLU A CA 14
ATOM 19472 C C . GLU A 1 34 ? 10.405 2.851 7.042 1.00 0.00 34 GLU A C 14
ATOM 19473 O O . GLU A 1 34 ? 9.695 3.377 7.902 1.00 0.00 34 GLU A O 14
ATOM 19485 N N . LEU A 1 35 ? 10.245 3.107 5.740 1.00 0.00 35 LEU A N 14
ATOM 19486 C CA . LEU A 1 35 ? 9.257 4.049 5.203 1.00 0.00 35 LEU A CA 14
ATOM 19487 C C . LEU A 1 35 ? 7.825 3.557 5.465 1.00 0.00 35 LEU A C 14
ATOM 19488 O O . LEU A 1 35 ? 6.965 4.339 5.864 1.00 0.00 35 LEU A O 14
ATOM 19504 N N . TYR A 1 36 ? 7.588 2.249 5.361 1.00 0.00 36 TYR A N 14
ATOM 19505 C CA . TYR A 1 36 ? 6.343 1.601 5.792 1.00 0.00 36 TYR A CA 14
ATOM 19506 C C . TYR A 1 36 ? 5.954 1.965 7.239 1.00 0.00 36 TYR A C 14
ATOM 19507 O O . TYR A 1 36 ? 4.810 2.357 7.490 1.00 0.00 36 TYR A O 14
ATOM 19525 N N . ARG A 1 37 ? 6.910 1.914 8.179 1.00 0.00 37 ARG A N 14
ATOM 19526 C CA . ARG A 1 37 ? 6.691 2.288 9.590 1.00 0.00 37 ARG A CA 14
ATOM 19527 C C . ARG A 1 37 ? 6.408 3.779 9.741 1.00 0.00 37 ARG A C 14
ATOM 19528 O O . ARG A 1 37 ? 5.458 4.152 10.422 1.00 0.00 37 ARG A O 14
ATOM 19549 N N . GLU A 1 38 ? 7.179 4.621 9.054 1.00 0.00 38 GLU A N 14
ATOM 19550 C CA . GLU A 1 38 ? 6.995 6.082 9.032 1.00 0.00 38 GLU A CA 14
ATOM 19551 C C . GLU A 1 38 ? 5.610 6.502 8.514 1.00 0.00 38 GLU A C 14
ATOM 19552 O O . GLU A 1 38 ? 5.063 7.504 8.981 1.00 0.00 38 GLU A O 14
ATOM 19564 N N . ILE A 1 39 ? 5.024 5.750 7.580 1.00 0.00 39 ILE A N 14
ATOM 19565 C CA . ILE A 1 39 ? 3.641 5.959 7.133 1.00 0.00 39 ILE A CA 14
ATOM 19566 C C . ILE A 1 39 ? 2.646 5.474 8.197 1.00 0.00 39 ILE A C 14
ATOM 19567 O O . ILE A 1 39 ? 1.845 6.274 8.679 1.00 0.00 39 ILE A O 14
ATOM 19583 N N . LYS A 1 40 ? 2.695 4.206 8.630 1.00 0.00 40 LYS A N 14
ATOM 19584 C CA . LYS A 1 40 ? 1.659 3.611 9.492 1.00 0.00 40 LYS A CA 14
ATOM 19585 C C . LYS A 1 40 ? 1.608 4.188 10.905 1.00 0.00 40 LYS A C 14
ATOM 19586 O O . LYS A 1 40 ? 0.519 4.329 11.459 1.00 0.00 40 LYS A O 14
ATOM 19605 N N . GLU A 1 41 ? 2.743 4.614 11.451 1.00 0.00 41 GLU A N 14
ATOM 19606 C CA . GLU A 1 41 ? 2.789 5.393 12.696 1.00 0.00 41 GLU A CA 14
ATOM 19607 C C . GLU A 1 41 ? 1.914 6.657 12.617 1.00 0.00 41 GLU A C 14
ATOM 19608 O O . GLU A 1 41 ? 1.211 6.999 13.571 1.00 0.00 41 GLU A O 14
ATOM 19620 N N . ARG A 1 42 ? 1.933 7.332 11.459 1.00 0.00 42 ARG A N 14
ATOM 19621 C CA . ARG A 1 42 ? 1.141 8.534 11.172 1.00 0.00 42 ARG A CA 14
ATOM 19622 C C . ARG A 1 42 ? -0.344 8.199 11.025 1.00 0.00 42 ARG A C 14
ATOM 19623 O O . ARG A 1 42 ? -1.185 8.870 11.620 1.00 0.00 42 ARG A O 14
ATOM 19644 N N . ILE A 1 43 ? -0.658 7.109 10.320 1.00 0.00 43 ILE A N 14
ATOM 19645 C CA . ILE A 1 43 ? -2.030 6.599 10.144 1.00 0.00 43 ILE A CA 14
ATOM 19646 C C . ILE A 1 43 ? -2.701 6.322 11.495 1.00 0.00 43 ILE A C 14
ATOM 19647 O O . ILE A 1 43 ? -3.858 6.687 11.680 1.00 0.00 43 ILE A O 14
ATOM 19663 N N . GLU A 1 44 ? -1.983 5.739 12.455 1.00 0.00 44 GLU A N 14
ATOM 19664 C CA . GLU A 1 44 ? -2.537 5.391 13.773 1.00 0.00 44 GLU A CA 14
ATOM 19665 C C . GLU A 1 44 ? -2.864 6.612 14.657 1.00 0.00 44 GLU A C 14
ATOM 19666 O O . GLU A 1 44 ? -3.808 6.544 15.450 1.00 0.00 44 GLU A O 14
ATOM 19678 N N . ARG A 1 45 ? -2.138 7.735 14.526 1.00 0.00 45 ARG A N 14
ATOM 19679 C CA . ARG A 1 45 ? -2.509 9.009 15.184 1.00 0.00 45 ARG A CA 14
ATOM 19680 C C . ARG A 1 45 ? -3.596 9.787 14.443 1.00 0.00 45 ARG A C 14
ATOM 19681 O O . ARG A 1 45 ? -4.501 10.336 15.071 1.00 0.00 45 ARG A O 14
ATOM 19702 N N . GLU A 1 46 ? -3.524 9.821 13.116 1.00 0.00 46 GLU A N 14
ATOM 19703 C CA . GLU A 1 46 ? -4.495 10.525 12.259 1.00 0.00 46 GLU A CA 14
ATOM 19704 C C . GLU A 1 46 ? -5.875 9.842 12.231 1.00 0.00 46 GLU A C 14
ATOM 19705 O O . GLU A 1 46 ? -6.901 10.518 12.137 1.00 0.00 46 GLU A O 14
ATOM 19717 N N . ASN A 1 47 ? -5.907 8.512 12.352 1.00 0.00 47 ASN A N 14
ATOM 19718 C CA . ASN A 1 47 ? -7.108 7.689 12.463 1.00 0.00 47 ASN A CA 14
ATOM 19719 C C . ASN A 1 47 ? -6.970 6.753 13.688 1.00 0.00 47 ASN A C 14
ATOM 19720 O O . ASN A 1 47 ? -6.402 5.666 13.563 1.00 0.00 47 ASN A O 14
ATOM 19731 N N . PRO A 1 48 ? -7.501 7.117 14.874 1.00 0.00 48 PRO A N 14
ATOM 19732 C CA . PRO A 1 48 ? -7.393 6.283 16.079 1.00 0.00 48 PRO A CA 14
ATOM 19733 C C . PRO A 1 48 ? -8.162 4.951 15.977 1.00 0.00 48 PRO A C 14
ATOM 19734 O O . PRO A 1 48 ? -7.865 4.010 16.716 1.00 0.00 48 PRO A O 14
ATOM 19745 N N . ASN A 1 49 ? -9.115 4.847 15.041 1.00 0.00 49 ASN A N 14
ATOM 19746 C CA . ASN A 1 49 ? -9.845 3.625 14.681 1.00 0.00 49 ASN A CA 14
ATOM 19747 C C . ASN A 1 49 ? -9.371 3.027 13.328 1.00 0.00 49 ASN A C 14
ATOM 19748 O O . ASN A 1 49 ? -10.171 2.457 12.578 1.00 0.00 49 ASN A O 14
ATOM 19759 N N . ALA A 1 50 ? -8.090 3.202 12.974 1.00 0.00 50 ALA A N 14
ATOM 19760 C CA . ALA A 1 50 ? -7.483 2.607 11.782 1.00 0.00 50 ALA A CA 14
ATOM 19761 C C . ALA A 1 50 ? -7.449 1.067 11.825 1.00 0.00 50 ALA A C 14
ATOM 19762 O O . ALA A 1 50 ? -7.339 0.463 12.897 1.00 0.00 50 ALA A O 14
ATOM 19769 N N . THR A 1 51 ? -7.451 0.444 10.642 1.00 0.00 51 THR A N 14
ATOM 19770 C CA . THR A 1 51 ? -7.197 -0.994 10.459 1.00 0.00 51 THR A CA 14
ATOM 19771 C C . THR A 1 51 ? -6.035 -1.146 9.482 1.00 0.00 51 THR A C 14
ATOM 19772 O O . THR A 1 51 ? -6.040 -0.527 8.416 1.00 0.00 51 THR A O 14
ATOM 19783 N N . ILE A 1 52 ? -5.029 -1.940 9.848 1.00 0.00 52 ILE A N 14
ATOM 19784 C CA . ILE A 1 52 ? -3.775 -2.085 9.102 1.00 0.00 52 ILE A CA 14
ATOM 19785 C C . ILE A 1 52 ? -3.854 -3.337 8.227 1.00 0.00 52 ILE A C 14
ATOM 19786 O O . ILE A 1 52 ? -3.867 -4.467 8.723 1.00 0.00 52 ILE A O 14
ATOM 19802 N N . LEU A 1 53 ? -3.885 -3.112 6.913 1.00 0.00 53 LEU A N 14
ATOM 19803 C CA . LEU A 1 53 ? -3.758 -4.123 5.870 1.00 0.00 53 LEU A CA 14
ATOM 19804 C C . LEU A 1 53 ? -2.438 -3.885 5.124 1.00 0.00 53 LEU A C 14
ATOM 19805 O O . LEU A 1 53 ? -2.147 -2.747 4.745 1.00 0.00 53 LEU A O 14
ATOM 19821 N N . THR A 1 54 ? -1.648 -4.940 4.917 1.00 0.00 54 THR A N 14
ATOM 19822 C CA . THR A 1 54 ? -0.335 -4.877 4.247 1.00 0.00 54 THR A CA 14
ATOM 19823 C C . THR A 1 54 ? -0.144 -6.087 3.325 1.00 0.00 54 THR A C 14
ATOM 19824 O O . THR A 1 54 ? -0.396 -7.223 3.732 1.00 0.00 54 THR A O 14
ATOM 19835 N N . VAL A 1 55 ? 0.290 -5.849 2.082 1.00 0.00 55 VAL A N 14
ATOM 19836 C CA . VAL A 1 55 ? 0.333 -6.835 0.982 1.00 0.00 55 VAL A CA 14
ATOM 19837 C C . VAL A 1 55 ? 1.696 -6.864 0.279 1.00 0.00 55 VAL A C 14
ATOM 19838 O O . VAL A 1 55 ? 2.356 -5.832 0.168 1.00 0.00 55 VAL A O 14
ATOM 19851 N N . THR A 1 56 ? 2.078 -8.027 -0.261 1.00 0.00 56 THR A N 14
ATOM 19852 C CA . THR A 1 56 ? 3.263 -8.228 -1.127 1.00 0.00 56 THR A CA 14
ATOM 19853 C C . THR A 1 56 ? 2.956 -8.927 -2.469 1.00 0.00 56 THR A C 14
ATOM 19854 O O . THR A 1 56 ? 3.881 -9.303 -3.190 1.00 0.00 56 THR A O 14
ATOM 19865 N N . ASP A 1 57 ? 1.678 -9.132 -2.825 1.00 0.00 57 ASP A N 14
ATOM 19866 C CA . ASP A 1 57 ? 1.243 -9.868 -4.024 1.00 0.00 57 ASP A CA 14
ATOM 19867 C C . ASP A 1 57 ? -0.049 -9.271 -4.637 1.00 0.00 57 ASP A C 14
ATOM 19868 O O . ASP A 1 57 ? -1.038 -9.097 -3.916 1.00 0.00 57 ASP A O 14
ATOM 19877 N N . PRO A 1 58 ? -0.108 -8.957 -5.948 1.00 0.00 58 PRO A N 14
ATOM 19878 C CA . PRO A 1 58 ? -1.319 -8.424 -6.588 1.00 0.00 58 PRO A CA 14
ATOM 19879 C C . PRO A 1 58 ? -2.492 -9.403 -6.586 1.00 0.00 58 PRO A C 14
ATOM 19880 O O . PRO A 1 58 ? -3.637 -8.963 -6.589 1.00 0.00 58 PRO A O 14
ATOM 19891 N N . ASN A 1 59 ? -2.244 -10.712 -6.524 1.00 0.00 59 ASN A N 14
ATOM 19892 C CA . ASN A 1 59 ? -3.307 -11.717 -6.387 1.00 0.00 59 ASN A CA 14
ATOM 19893 C C . ASN A 1 59 ? -4.018 -11.625 -5.020 1.00 0.00 59 ASN A C 14
ATOM 19894 O O . ASN A 1 59 ? -5.170 -12.042 -4.900 1.00 0.00 59 ASN A O 14
ATOM 19905 N N . GLU A 1 60 ? -3.368 -11.042 -4.003 1.00 0.00 60 GLU A N 14
ATOM 19906 C CA . GLU A 1 60 ? -3.996 -10.697 -2.727 1.00 0.00 60 GLU A CA 14
ATOM 19907 C C . GLU A 1 60 ? -4.665 -9.317 -2.822 1.00 0.00 60 GLU A C 14
ATOM 19908 O O . GLU A 1 60 ? -5.854 -9.200 -2.527 1.00 0.00 60 GLU A O 14
ATOM 19920 N N . LEU A 1 61 ? -3.964 -8.277 -3.304 1.00 0.00 61 LEU A N 14
ATOM 19921 C CA . LEU A 1 61 ? -4.534 -6.920 -3.329 1.00 0.00 61 LEU A CA 14
ATOM 19922 C C . LEU A 1 61 ? -5.754 -6.798 -4.245 1.00 0.00 61 LEU A C 14
ATOM 19923 O O . LEU A 1 61 ? -6.735 -6.152 -3.871 1.00 0.00 61 LEU A O 14
ATOM 19939 N N . LYS A 1 62 ? -5.748 -7.474 -5.396 1.00 0.00 62 LYS A N 14
ATOM 19940 C CA . LYS A 1 62 ? -6.900 -7.559 -6.300 1.00 0.00 62 LYS A CA 14
ATOM 19941 C C . LYS A 1 62 ? -8.119 -8.171 -5.602 1.00 0.00 62 LYS A C 14
ATOM 19942 O O . LYS A 1 62 ? -9.221 -7.671 -5.793 1.00 0.00 62 LYS A O 14
ATOM 19961 N N . LYS A 1 63 ? -7.934 -9.160 -4.717 1.00 0.00 63 LYS A N 14
ATOM 19962 C CA . LYS A 1 63 ? -9.018 -9.767 -3.920 1.00 0.00 63 LYS A CA 14
ATOM 19963 C C . LYS A 1 63 ? -9.554 -8.826 -2.828 1.00 0.00 63 LYS A C 14
ATOM 19964 O O . LYS A 1 63 ? -10.758 -8.824 -2.573 1.00 0.00 63 LYS A O 14
ATOM 19983 N N . ILE A 1 64 ? -8.707 -7.972 -2.241 1.00 0.00 64 ILE A N 14
ATOM 19984 C CA . ILE A 1 64 ? -9.128 -6.916 -1.297 1.00 0.00 64 ILE A CA 14
ATOM 19985 C C . ILE A 1 64 ? -9.936 -5.839 -2.039 1.00 0.00 64 ILE A C 14
ATOM 19986 O O . ILE A 1 64 ? -11.039 -5.473 -1.630 1.00 0.00 64 ILE A O 14
ATOM 20002 N N . GLN A 1 65 ? -9.401 -5.343 -3.156 1.00 0.00 65 GLN A N 14
ATOM 20003 C CA . GLN A 1 65 ? -10.007 -4.273 -3.955 1.00 0.00 65 GLN A CA 14
ATOM 20004 C C . GLN A 1 65 ? -11.229 -4.732 -4.763 1.00 0.00 65 GLN A C 14
ATOM 20005 O O . GLN A 1 65 ? -12.100 -3.912 -5.058 1.00 0.00 65 GLN A O 14
ATOM 20019 N N . ASP A 1 66 ? -11.356 -6.031 -5.056 1.00 0.00 66 ASP A N 14
ATOM 20020 C CA . ASP A 1 66 ? -12.578 -6.609 -5.623 1.00 0.00 66 ASP A CA 14
ATOM 20021 C C . ASP A 1 66 ? -13.777 -6.452 -4.657 1.00 0.00 66 ASP A C 14
ATOM 20022 O O . ASP A 1 66 ? -14.909 -6.248 -5.100 1.00 0.00 66 ASP A O 14
ATOM 20031 N N . GLU A 1 67 ? -13.533 -6.512 -3.340 1.00 0.00 67 GLU A N 14
ATOM 20032 C CA . GLU A 1 67 ? -14.549 -6.308 -2.290 1.00 0.00 67 GLU A CA 14
ATOM 20033 C C . GLU A 1 67 ? -14.717 -4.828 -1.894 1.00 0.00 67 GLU A C 14
ATOM 20034 O O . GLU A 1 67 ? -15.789 -4.428 -1.435 1.00 0.00 67 GLU A O 14
ATOM 20046 N N . GLY A 1 68 ? -13.679 -4.001 -2.078 1.00 0.00 68 GLY A N 14
ATOM 20047 C CA . GLY A 1 68 ? -13.703 -2.549 -1.837 1.00 0.00 68 GLY A CA 14
ATOM 20048 C C . GLY A 1 68 ? -13.859 -2.128 -0.368 1.00 0.00 68 GLY A C 14
ATOM 20049 O O . GLY A 1 68 ? -14.281 -1.008 -0.074 1.00 0.00 68 GLY A O 14
ATOM 20053 N N . LYS A 1 69 ? -13.501 -3.022 0.557 1.00 0.00 69 LYS A N 14
ATOM 20054 C CA . LYS A 1 69 ? -13.594 -2.920 2.029 1.00 0.00 69 LYS A CA 14
ATOM 20055 C C . LYS A 1 69 ? -12.554 -1.982 2.682 1.00 0.00 69 LYS A C 14
ATOM 20056 O O . LYS A 1 69 ? -12.097 -2.230 3.800 1.00 0.00 69 LYS A O 14
ATOM 20075 N N . VAL A 1 70 ? -12.137 -0.930 1.973 1.00 0.00 70 VAL A N 14
ATOM 20076 C CA . VAL A 1 70 ? -10.975 -0.079 2.299 1.00 0.00 70 VAL A CA 14
ATOM 20077 C C . VAL A 1 70 ? -11.264 1.416 2.093 1.00 0.00 70 VAL A C 14
ATOM 20078 O O . VAL A 1 70 ? -11.964 1.793 1.154 1.00 0.00 70 VAL A O 14
ATOM 20091 N N . ASP A 1 71 ? -10.696 2.273 2.952 1.00 0.00 71 ASP A N 14
ATOM 20092 C CA . ASP A 1 71 ? -10.780 3.740 2.848 1.00 0.00 71 ASP A CA 14
ATOM 20093 C C . ASP A 1 71 ? -9.631 4.341 2.012 1.00 0.00 71 ASP A C 14
ATOM 20094 O O . ASP A 1 71 ? -9.856 5.279 1.243 1.00 0.00 71 ASP A O 14
ATOM 20103 N N . ARG A 1 72 ? -8.404 3.806 2.152 1.00 0.00 72 ARG A N 14
ATOM 20104 C CA . ARG A 1 72 ? -7.169 4.341 1.534 1.00 0.00 72 ARG A CA 14
ATOM 20105 C C . ARG A 1 72 ? -6.257 3.219 1.032 1.00 0.00 72 ARG A C 14
ATOM 20106 O O . ARG A 1 72 ? -6.038 2.249 1.756 1.00 0.00 72 ARG A O 14
ATOM 20127 N N . ILE A 1 73 ? -5.702 3.368 -0.174 1.00 0.00 73 ILE A N 14
ATOM 20128 C CA . ILE A 1 73 ? -4.757 2.422 -0.790 1.00 0.00 73 ILE A CA 14
ATOM 20129 C C . ILE A 1 73 ? -3.474 3.171 -1.161 1.00 0.00 73 ILE A C 14
ATOM 20130 O O . ILE A 1 73 ? -3.525 4.163 -1.893 1.00 0.00 73 ILE A O 14
ATOM 20146 N N . ILE A 1 74 ? -2.335 2.705 -0.647 1.00 0.00 74 ILE A N 14
ATOM 20147 C CA . ILE A 1 74 ? -1.012 3.312 -0.841 1.00 0.00 74 ILE A CA 14
ATOM 20148 C C . ILE A 1 74 ? -0.012 2.233 -1.283 1.00 0.00 74 ILE A C 14
ATOM 20149 O O . ILE A 1 74 ? 0.107 1.185 -0.644 1.00 0.00 74 ILE A O 14
ATOM 20165 N N . LEU A 1 75 ? 0.742 2.499 -2.351 1.00 0.00 75 LEU A N 14
ATOM 20166 C CA . LEU A 1 75 ? 1.781 1.606 -2.875 1.00 0.00 75 LEU A CA 14
ATOM 20167 C C . LEU A 1 75 ? 3.165 2.176 -2.562 1.00 0.00 75 LEU A C 14
ATOM 20168 O O . LEU A 1 75 ? 3.462 3.325 -2.887 1.00 0.00 75 LEU A O 14
ATOM 20184 N N . LEU A 1 76 ? 4.018 1.358 -1.948 1.00 0.00 76 LEU A N 14
ATOM 20185 C CA . LEU A 1 76 ? 5.409 1.676 -1.644 1.00 0.00 76 LEU A CA 14
ATOM 20186 C C . LEU A 1 76 ? 6.339 0.782 -2.481 1.00 0.00 76 LEU A C 14
ATOM 20187 O O . LEU A 1 76 ? 6.143 -0.435 -2.561 1.00 0.00 76 LEU A O 14
ATOM 20203 N N . ILE A 1 77 ? 7.371 1.381 -3.075 1.00 0.00 77 ILE A N 14
ATOM 20204 C CA . ILE A 1 77 ? 8.315 0.723 -3.990 1.00 0.00 77 ILE A CA 14
ATOM 20205 C C . ILE A 1 77 ? 9.755 0.934 -3.500 1.00 0.00 77 ILE A C 14
ATOM 20206 O O . ILE A 1 77 ? 10.098 2.027 -3.040 1.00 0.00 77 ILE A O 14
ATOM 20222 N N . LYS A 1 78 ? 10.629 -0.076 -3.608 1.00 0.00 78 LYS A N 14
ATOM 20223 C CA . LYS A 1 78 ? 12.049 0.089 -3.244 1.00 0.00 78 LYS A CA 14
ATOM 20224 C C . LYS A 1 78 ? 12.851 0.697 -4.393 1.00 0.00 78 LYS A C 14
ATOM 20225 O O . LYS A 1 78 ? 12.739 0.270 -5.545 1.00 0.00 78 LYS A O 14
ATOM 20244 N N . GLY A 1 79 ? 13.673 1.692 -4.070 1.00 0.00 79 GLY A N 14
ATOM 20245 C CA . GLY A 1 79 ? 14.529 2.397 -5.031 1.00 0.00 79 GLY A CA 14
ATOM 20246 C C . GLY A 1 79 ? 15.654 1.500 -5.562 1.00 0.00 79 GLY A C 14
ATOM 20247 O O . GLY A 1 79 ? 16.371 0.869 -4.783 1.00 0.00 79 GLY A O 14
ATOM 20251 N N . SER A 1 80 ? 15.800 1.419 -6.887 1.00 0.00 80 SER A N 14
ATOM 20252 C CA . SER A 1 80 ? 16.738 0.507 -7.569 1.00 0.00 80 SER A CA 14
ATOM 20253 C C . SER A 1 80 ? 18.204 0.969 -7.551 1.00 0.00 80 SER A C 14
ATOM 20254 O O . SER A 1 80 ? 19.111 0.135 -7.492 1.00 0.00 80 SER A O 14
ATOM 20262 N N . LEU A 1 81 ? 18.447 2.285 -7.597 1.00 0.00 81 LEU A N 14
ATOM 20263 C CA . LEU A 1 81 ? 19.788 2.879 -7.718 1.00 0.00 81 LEU A CA 14
ATOM 20264 C C . LEU A 1 81 ? 20.565 2.911 -6.386 1.00 0.00 81 LEU A C 14
ATOM 20265 O O . LEU A 1 81 ? 21.796 2.870 -6.384 1.00 0.00 81 LEU A O 14
ATOM 20281 N N . GLU A 1 82 ? 19.859 2.966 -5.255 1.00 0.00 82 GLU A N 14
ATOM 20282 C CA . GLU A 1 82 ? 20.432 3.025 -3.902 1.00 0.00 82 GLU A CA 14
ATOM 20283 C C . GLU A 1 82 ? 20.342 1.670 -3.180 1.00 0.00 82 GLU A C 14
ATOM 20284 O O . GLU A 1 82 ? 19.365 0.932 -3.329 1.00 0.00 82 GLU A O 14
ATOM 20296 N N . HIS A 1 83 ? 21.361 1.338 -2.383 1.00 0.00 83 HIS A N 14
ATOM 20297 C CA . HIS A 1 83 ? 21.469 0.100 -1.593 1.00 0.00 83 HIS A CA 14
ATOM 20298 C C . HIS A 1 83 ? 21.854 0.411 -0.131 1.00 0.00 83 HIS A C 14
ATOM 20299 O O . HIS A 1 83 ? 22.230 1.542 0.198 1.00 0.00 83 HIS A O 14
ATOM 20313 N N . HIS A 1 84 ? 21.757 -0.583 0.759 1.00 0.00 84 HIS A N 14
ATOM 20314 C CA . HIS A 1 84 ? 22.026 -0.421 2.194 1.00 0.00 84 HIS A CA 14
ATOM 20315 C C . HIS A 1 84 ? 23.476 0.024 2.483 1.00 0.00 84 HIS A C 14
ATOM 20316 O O . HIS A 1 84 ? 24.426 -0.440 1.847 1.00 0.00 84 HIS A O 14
ATOM 20330 N N . HIS A 1 85 ? 23.647 0.891 3.485 1.00 0.00 85 HIS A N 14
ATOM 20331 C CA . HIS A 1 85 ? 24.927 1.504 3.876 1.00 0.00 85 HIS A CA 14
ATOM 20332 C C . HIS A 1 85 ? 25.615 0.787 5.059 1.00 0.00 85 HIS A C 14
ATOM 20333 O O . HIS A 1 85 ? 26.291 1.415 5.879 1.00 0.00 85 HIS A O 14
ATOM 20347 N N . HIS A 1 86 ? 25.441 -0.534 5.176 1.00 0.00 86 HIS A N 14
ATOM 20348 C CA . HIS A 1 86 ? 26.042 -1.344 6.243 1.00 0.00 86 HIS A CA 14
ATOM 20349 C C . HIS A 1 86 ? 27.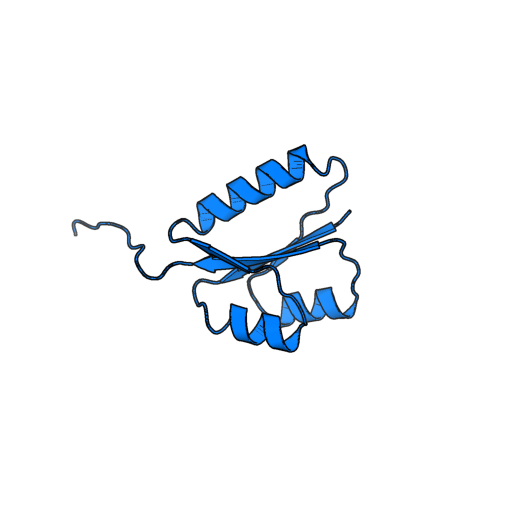584 -1.285 6.216 1.00 0.00 86 HIS A C 14
ATOM 20350 O O . HIS A 1 86 ? 28.206 -1.382 5.154 1.00 0.00 86 HIS A O 14
ATOM 20364 N N . HIS A 1 87 ? 28.195 -1.146 7.396 1.00 0.00 87 HIS A N 14
ATOM 20365 C CA . HIS A 1 87 ? 29.649 -1.100 7.610 1.00 0.00 87 HIS A CA 14
ATOM 20366 C C . HIS A 1 87 ? 30.117 -2.260 8.507 1.00 0.00 87 HIS A C 14
ATOM 20367 O O . HIS A 1 87 ? 29.346 -2.787 9.318 1.00 0.00 87 HIS A O 14
ATOM 20381 N N . HIS A 1 88 ? 31.384 -2.667 8.356 1.00 0.00 88 HIS A N 14
ATOM 20382 C CA . HIS A 1 88 ? 32.032 -3.777 9.079 1.00 0.00 88 HIS A CA 14
ATOM 20383 C C . HIS A 1 88 ? 33.395 -3.354 9.662 1.00 0.00 88 HIS A C 14
ATOM 20384 O O . HIS A 1 88 ? 34.204 -2.734 8.931 1.00 0.00 88 HIS A O 14
ATOM 20399 N N . GLY A 1 1 ? -12.298 1.841 9.924 1.00 0.00 1 GLY A N 15
ATOM 20400 C CA . GLY A 1 1 ? -11.774 2.188 8.583 1.00 0.00 1 GLY A CA 15
ATOM 20401 C C . GLY A 1 1 ? -10.440 1.510 8.336 1.00 0.00 1 GLY A C 15
ATOM 20402 O O . GLY A 1 1 ? -9.615 1.466 9.241 1.00 0.00 1 GLY A O 15
ATOM 20408 N N . THR A 1 2 ? -10.194 0.983 7.134 1.00 0.00 2 THR A N 15
ATOM 20409 C CA . THR A 1 2 ? -8.986 0.186 6.823 1.00 0.00 2 THR A CA 15
ATOM 20410 C C . THR A 1 2 ? -8.067 0.904 5.846 1.00 0.00 2 THR A C 15
ATOM 20411 O O . THR A 1 2 ? -8.537 1.495 4.875 1.00 0.00 2 THR A O 15
ATOM 20422 N N . ILE A 1 3 ? -6.756 0.836 6.094 1.00 0.00 3 ILE A N 15
ATOM 20423 C CA . ILE A 1 3 ? -5.728 1.471 5.270 1.00 0.00 3 ILE A CA 15
ATOM 20424 C C . ILE A 1 3 ? -4.763 0.411 4.728 1.00 0.00 3 ILE A C 15
ATOM 20425 O O . ILE A 1 3 ? -4.151 -0.328 5.505 1.00 0.00 3 ILE A O 15
ATOM 20441 N N . LEU A 1 4 ? -4.579 0.379 3.406 1.00 0.00 4 LEU A N 15
ATOM 20442 C CA . LEU A 1 4 ? -3.802 -0.640 2.691 1.00 0.00 4 LEU A CA 15
ATOM 20443 C C . LEU A 1 4 ? -2.382 -0.173 2.335 1.00 0.00 4 LEU A C 15
ATOM 20444 O O . LEU A 1 4 ? -2.192 0.934 1.832 1.00 0.00 4 LEU A O 15
ATOM 20460 N N . ILE A 1 5 ? -1.406 -1.059 2.530 1.00 0.00 5 ILE A N 15
ATOM 20461 C CA . ILE A 1 5 ? -0.012 -0.956 2.084 1.00 0.00 5 ILE A CA 15
ATOM 20462 C C . ILE A 1 5 ? 0.306 -2.108 1.125 1.00 0.00 5 ILE A C 15
ATOM 20463 O O . ILE A 1 5 ? 0.058 -3.271 1.440 1.00 0.00 5 ILE A O 15
ATOM 20479 N N . PHE A 1 6 ? 0.903 -1.797 -0.021 1.00 0.00 6 PHE A N 15
ATOM 20480 C CA . PHE A 1 6 ? 1.507 -2.785 -0.914 1.00 0.00 6 PHE A CA 15
ATOM 20481 C C . PHE A 1 6 ? 3.031 -2.631 -0.879 1.00 0.00 6 PHE A C 15
ATOM 20482 O O . PHE A 1 6 ? 3.522 -1.509 -0.975 1.00 0.00 6 PHE A O 15
ATOM 20499 N N . LEU A 1 7 ? 3.777 -3.728 -0.747 1.00 0.00 7 LEU A N 15
ATOM 20500 C CA . LEU A 1 7 ? 5.245 -3.741 -0.691 1.00 0.00 7 LEU A CA 15
ATOM 20501 C C . LEU A 1 7 ? 5.825 -4.489 -1.900 1.00 0.00 7 LEU A C 15
ATOM 20502 O O . LEU A 1 7 ? 5.490 -5.655 -2.122 1.00 0.00 7 LEU A O 15
ATOM 20518 N N . ASP A 1 8 ? 6.722 -3.849 -2.657 1.00 0.00 8 ASP A N 15
ATOM 20519 C CA . ASP A 1 8 ? 7.404 -4.480 -3.797 1.00 0.00 8 ASP A CA 15
ATOM 20520 C C . ASP A 1 8 ? 8.875 -4.043 -3.947 1.00 0.00 8 ASP A C 15
ATOM 20521 O O . ASP A 1 8 ? 9.210 -2.858 -3.857 1.00 0.00 8 ASP A O 15
ATOM 20530 N N . LYS A 1 9 ? 9.754 -5.013 -4.231 1.00 0.00 9 LYS A N 15
ATOM 20531 C CA . LYS A 1 9 ? 11.163 -4.813 -4.612 1.00 0.00 9 LYS A CA 15
ATOM 20532 C C . LYS A 1 9 ? 11.346 -4.372 -6.075 1.00 0.00 9 LYS A C 15
ATOM 20533 O O . LYS A 1 9 ? 12.412 -3.870 -6.430 1.00 0.00 9 LYS A O 15
ATOM 20552 N N . ASN A 1 10 ? 10.321 -4.550 -6.912 1.00 0.00 10 ASN A N 15
ATOM 20553 C CA . ASN A 1 10 ? 10.287 -4.181 -8.330 1.00 0.00 10 ASN A CA 15
ATOM 20554 C C . ASN A 1 10 ? 9.254 -3.067 -8.589 1.00 0.00 10 ASN A C 15
ATOM 20555 O O . ASN A 1 10 ? 8.104 -3.150 -8.149 1.00 0.00 10 ASN A O 15
ATOM 20566 N N . LYS A 1 11 ? 9.646 -2.042 -9.354 1.00 0.00 11 LYS A N 15
ATOM 20567 C CA . LYS A 1 11 ? 8.764 -0.938 -9.761 1.00 0.00 11 LYS A CA 15
ATOM 20568 C C . LYS A 1 11 ? 7.721 -1.363 -10.794 1.00 0.00 11 LYS A C 15
ATOM 20569 O O . LYS A 1 11 ? 6.564 -0.977 -10.671 1.00 0.00 11 LYS A O 15
ATOM 20588 N N . GLU A 1 12 ? 8.091 -2.180 -11.781 1.00 0.00 12 GLU A N 15
ATOM 20589 C CA . GLU A 1 12 ? 7.217 -2.490 -12.927 1.00 0.00 12 GLU A CA 15
ATOM 20590 C C . GLU A 1 12 ? 5.912 -3.183 -12.505 1.00 0.00 12 GLU A C 15
ATOM 20591 O O . GLU A 1 12 ? 4.833 -2.824 -12.978 1.00 0.00 12 GLU A O 15
ATOM 20603 N N . GLN A 1 13 ? 5.994 -4.130 -11.566 1.00 0.00 13 GLN A N 15
ATOM 20604 C CA . GLN A 1 13 ? 4.836 -4.860 -11.032 1.00 0.00 13 GLN A CA 15
ATOM 20605 C C . GLN A 1 13 ? 3.925 -3.961 -10.176 1.00 0.00 13 GLN A C 15
ATOM 20606 O O . GLN A 1 13 ? 2.700 -4.051 -10.277 1.00 0.00 13 GLN A O 15
ATOM 20620 N N . ALA A 1 14 ? 4.504 -3.051 -9.386 1.00 0.00 14 ALA A N 15
ATOM 20621 C CA . ALA A 1 14 ? 3.763 -2.100 -8.557 1.00 0.00 14 ALA A CA 15
ATOM 20622 C C . ALA A 1 14 ? 3.050 -1.020 -9.393 1.00 0.00 14 ALA A C 15
ATOM 20623 O O . ALA A 1 14 ? 1.865 -0.757 -9.186 1.00 0.00 14 ALA A O 15
ATOM 20630 N N . GLU A 1 15 ? 3.736 -0.435 -10.382 1.00 0.00 15 GLU A N 15
ATOM 20631 C CA . GLU A 1 15 ? 3.144 0.524 -11.327 1.00 0.00 15 GLU A CA 15
ATOM 20632 C C . GLU A 1 15 ? 2.006 -0.123 -12.136 1.00 0.00 15 GLU A C 15
ATOM 20633 O O . GLU A 1 15 ? 0.946 0.484 -12.310 1.00 0.00 15 GLU A O 15
ATOM 20645 N N . LYS A 1 16 ? 2.182 -1.380 -12.579 1.00 0.00 16 LYS A N 15
ATOM 20646 C CA . LYS A 1 16 ? 1.147 -2.121 -13.311 1.00 0.00 16 LYS A CA 15
ATOM 20647 C C . LYS A 1 16 ? -0.064 -2.443 -12.431 1.00 0.00 16 LYS A C 15
ATOM 20648 O O . LYS A 1 16 ? -1.187 -2.231 -12.875 1.00 0.00 16 LYS A O 15
ATOM 20667 N N . LEU A 1 17 ? 0.122 -2.844 -11.168 1.00 0.00 17 LEU A N 15
ATOM 20668 C CA . LEU A 1 17 ? -0.982 -3.055 -10.232 1.00 0.00 17 LEU A CA 15
ATOM 20669 C C . LEU A 1 17 ? -1.744 -1.751 -9.982 1.00 0.00 17 LEU A C 15
ATOM 20670 O O . LEU A 1 17 ? -2.967 -1.757 -10.080 1.00 0.00 17 LEU A O 15
ATOM 20686 N N . ALA A 1 18 ? -1.055 -0.631 -9.734 1.00 0.00 18 ALA A N 15
ATOM 20687 C CA . ALA A 1 18 ? -1.700 0.673 -9.563 1.00 0.00 18 ALA A CA 15
ATOM 20688 C C . ALA A 1 18 ? -2.559 1.054 -10.791 1.00 0.00 18 ALA A C 15
ATOM 20689 O O . ALA A 1 18 ? -3.665 1.579 -10.636 1.00 0.00 18 ALA A O 15
ATOM 20696 N N . LYS A 1 19 ? -2.108 0.696 -12.003 1.00 0.00 19 LYS A N 15
ATOM 20697 C CA . LYS A 1 19 ? -2.850 0.887 -13.265 1.00 0.00 19 LYS A CA 15
ATOM 20698 C C . LYS A 1 19 ? -4.051 -0.064 -13.404 1.00 0.00 19 LYS A C 15
ATOM 20699 O O . LYS A 1 19 ? -5.119 0.360 -13.844 1.00 0.00 19 LYS A O 15
ATOM 20718 N N . GLU A 1 20 ? -3.913 -1.325 -12.989 1.00 0.00 20 GLU A N 15
ATOM 20719 C CA . GLU A 1 20 ? -4.990 -2.333 -12.993 1.00 0.00 20 GLU A CA 15
ATOM 20720 C C . GLU A 1 20 ? -6.101 -2.016 -11.977 1.00 0.00 20 GLU A C 15
ATOM 20721 O O . GLU A 1 20 ? -7.282 -2.242 -12.248 1.00 0.00 20 GLU A O 15
ATOM 20733 N N . VAL A 1 21 ? -5.719 -1.500 -10.806 1.00 0.00 21 VAL A N 15
ATOM 20734 C CA . VAL A 1 21 ? -6.582 -1.320 -9.624 1.00 0.00 21 VAL A CA 15
ATOM 20735 C C . VAL A 1 21 ? -7.126 0.113 -9.472 1.00 0.00 21 VAL A C 15
ATOM 20736 O O . VAL A 1 21 ? -7.969 0.374 -8.613 1.00 0.00 21 VAL A O 15
ATOM 20749 N N . GLY A 1 22 ? -6.669 1.046 -10.316 1.00 0.00 22 GLY A N 15
ATOM 20750 C CA . GLY A 1 22 ? -7.121 2.443 -10.360 1.00 0.00 22 GLY A CA 15
ATOM 20751 C C . GLY A 1 22 ? -6.551 3.355 -9.261 1.00 0.00 22 GLY A C 15
ATOM 20752 O O . GLY A 1 22 ? -7.055 4.464 -9.067 1.00 0.00 22 GLY A O 15
ATOM 20756 N N . VAL A 1 23 ? -5.525 2.906 -8.530 1.00 0.00 23 VAL A N 15
ATOM 20757 C CA . VAL A 1 23 ? -4.886 3.653 -7.426 1.00 0.00 23 VAL A CA 15
ATOM 20758 C C . VAL A 1 23 ? -3.770 4.577 -7.936 1.00 0.00 23 VAL A C 15
ATOM 20759 O O . VAL A 1 23 ? -3.060 4.256 -8.888 1.00 0.00 23 VAL A O 15
ATOM 20772 N N . THR A 1 24 ? -3.623 5.741 -7.294 1.00 0.00 24 THR A N 15
ATOM 20773 C CA . THR A 1 24 ? -2.651 6.796 -7.654 1.00 0.00 24 THR A CA 15
ATOM 20774 C C . THR A 1 24 ? -1.560 7.051 -6.596 1.00 0.00 24 THR A C 15
ATOM 20775 O O . THR A 1 24 ? -0.519 7.629 -6.909 1.00 0.00 24 THR A O 15
ATOM 20786 N N . GLU A 1 25 ? -1.753 6.619 -5.340 1.00 0.00 25 GLU A N 15
ATOM 20787 C CA . GLU A 1 25 ? -0.814 6.907 -4.244 1.00 0.00 25 GLU A CA 15
ATOM 20788 C C . GLU A 1 25 ? 0.377 5.935 -4.243 1.00 0.00 25 GLU A C 15
ATOM 20789 O O . GLU A 1 25 ? 0.245 4.758 -3.892 1.00 0.00 25 GLU A O 15
ATOM 20801 N N . ILE A 1 26 ? 1.549 6.440 -4.640 1.00 0.00 26 ILE A N 15
ATOM 20802 C CA . ILE A 1 26 ? 2.788 5.666 -4.779 1.00 0.00 26 ILE A CA 15
ATOM 20803 C C . ILE A 1 26 ? 3.939 6.384 -4.055 1.00 0.00 26 ILE A C 15
ATOM 20804 O O . ILE A 1 26 ? 4.147 7.587 -4.235 1.00 0.00 26 ILE A O 15
ATOM 20820 N N . TYR A 1 27 ? 4.702 5.627 -3.266 1.00 0.00 27 TYR A N 15
ATOM 20821 C CA . TYR A 1 27 ? 5.907 6.049 -2.549 1.00 0.00 27 TYR A CA 15
ATOM 20822 C C . TYR A 1 27 ? 7.103 5.182 -2.969 1.00 0.00 27 TYR A C 15
ATOM 20823 O O . TYR A 1 27 ? 6.944 3.994 -3.255 1.00 0.00 27 TYR A O 15
ATOM 20841 N N . GLU A 1 28 ? 8.313 5.748 -2.986 1.00 0.00 28 GLU A N 15
ATOM 20842 C CA . GLU A 1 28 ? 9.526 5.035 -3.411 1.00 0.00 28 GLU A CA 15
ATOM 20843 C C . GLU A 1 28 ? 10.743 5.403 -2.542 1.00 0.00 28 GLU A C 15
ATOM 20844 O O . GLU A 1 28 ? 11.009 6.585 -2.313 1.00 0.00 28 GLU A O 15
ATOM 20856 N N . SER A 1 29 ? 11.476 4.399 -2.044 1.00 0.00 29 SER A N 15
ATOM 20857 C CA . SER A 1 29 ? 12.670 4.556 -1.184 1.00 0.00 29 SER A CA 15
ATOM 20858 C C . SER A 1 29 ? 13.484 3.260 -1.092 1.00 0.00 29 SER A C 15
ATOM 20859 O O . SER A 1 29 ? 12.921 2.169 -1.123 1.00 0.00 29 SER A O 15
ATOM 20867 N N . ASP A 1 30 ? 14.807 3.348 -0.932 1.00 0.00 30 ASP A N 15
ATOM 20868 C CA . ASP A 1 30 ? 15.665 2.179 -0.645 1.00 0.00 30 ASP A CA 15
ATOM 20869 C C . ASP A 1 30 ? 15.456 1.650 0.792 1.00 0.00 30 ASP A C 15
ATOM 20870 O O . ASP A 1 30 ? 15.445 0.441 1.026 1.00 0.00 30 ASP A O 15
ATOM 20879 N N . ASN A 1 31 ? 15.177 2.551 1.742 1.00 0.00 31 ASN A N 15
ATOM 20880 C CA . ASN A 1 31 ? 14.740 2.259 3.116 1.00 0.00 31 ASN A CA 15
ATOM 20881 C C . ASN A 1 31 ? 13.252 1.835 3.171 1.00 0.00 31 ASN A C 15
ATOM 20882 O O . ASN A 1 31 ? 12.471 2.361 3.965 1.00 0.00 31 ASN A O 15
ATOM 20893 N N . LEU A 1 32 ? 12.845 0.897 2.311 1.00 0.00 32 LEU A N 15
ATOM 20894 C CA . LEU A 1 32 ? 11.445 0.524 2.061 1.00 0.00 32 LEU A CA 15
ATOM 20895 C C . LEU A 1 32 ? 10.677 0.165 3.346 1.00 0.00 32 LEU A C 15
ATOM 20896 O O . LEU A 1 32 ? 9.592 0.692 3.598 1.00 0.00 32 LEU A O 15
ATOM 20912 N N . GLU A 1 33 ? 11.264 -0.677 4.198 1.00 0.00 33 GLU A N 15
ATOM 20913 C CA . GLU A 1 33 ? 10.646 -1.088 5.466 1.00 0.00 33 GLU A CA 15
ATOM 20914 C C . GLU A 1 33 ? 10.543 0.043 6.502 1.00 0.00 33 GLU A C 15
ATOM 20915 O O . GLU A 1 33 ? 9.612 0.060 7.305 1.00 0.00 33 GLU A O 15
ATOM 20927 N N . GLU A 1 34 ? 11.464 1.009 6.489 1.00 0.00 34 GLU A N 15
ATOM 20928 C CA . GLU A 1 34 ? 11.394 2.178 7.371 1.00 0.00 34 GLU A CA 15
ATOM 20929 C C . GLU A 1 34 ? 10.346 3.184 6.867 1.00 0.00 34 GLU A C 15
ATOM 20930 O O . GLU A 1 34 ? 9.654 3.816 7.662 1.00 0.00 34 GLU A O 15
ATOM 20942 N N . LEU A 1 35 ? 10.167 3.264 5.546 1.00 0.00 35 LEU A N 15
ATOM 20943 C CA . LEU A 1 35 ? 9.138 4.083 4.892 1.00 0.00 35 LEU A CA 15
ATOM 20944 C C . LEU A 1 35 ? 7.731 3.570 5.261 1.00 0.00 35 LEU A C 15
ATOM 20945 O O . LEU A 1 35 ? 6.868 4.348 5.663 1.00 0.00 35 LEU A O 15
ATOM 20961 N N . TYR A 1 36 ? 7.529 2.250 5.241 1.00 0.00 36 TYR A N 15
ATOM 20962 C CA . TYR A 1 36 ? 6.319 1.579 5.737 1.00 0.00 36 TYR A CA 15
ATOM 20963 C C . TYR A 1 36 ? 5.964 1.985 7.180 1.00 0.00 36 TYR A C 15
ATOM 20964 O O . TYR A 1 36 ? 4.830 2.402 7.438 1.00 0.00 36 TYR A O 15
ATOM 20982 N N . ARG A 1 37 ? 6.938 1.947 8.101 1.00 0.00 37 ARG A N 15
ATOM 20983 C CA . ARG A 1 37 ? 6.765 2.367 9.507 1.00 0.00 37 ARG A CA 15
ATOM 20984 C C . ARG A 1 37 ? 6.394 3.842 9.617 1.00 0.00 37 ARG A C 15
ATOM 20985 O O . ARG A 1 37 ? 5.438 4.192 10.306 1.00 0.00 37 ARG A O 15
ATOM 21006 N N . GLU A 1 38 ? 7.123 4.692 8.902 1.00 0.00 38 GLU A N 15
ATOM 21007 C CA . GLU A 1 38 ? 6.936 6.151 8.897 1.00 0.00 38 GLU A CA 15
ATOM 21008 C C . GLU A 1 38 ? 5.546 6.579 8.392 1.00 0.00 38 GLU A C 15
ATOM 21009 O O . GLU A 1 38 ? 4.977 7.540 8.913 1.00 0.00 38 GLU A O 15
ATOM 21021 N N . ILE A 1 39 ? 4.964 5.849 7.431 1.00 0.00 39 ILE A N 15
ATOM 21022 C CA . ILE A 1 39 ? 3.585 6.075 6.971 1.00 0.00 39 ILE A CA 15
ATOM 21023 C C . ILE A 1 39 ? 2.579 5.624 8.037 1.00 0.00 39 ILE A C 15
ATOM 21024 O O . ILE A 1 39 ? 1.757 6.428 8.479 1.00 0.00 39 ILE A O 15
ATOM 21040 N N . LYS A 1 40 ? 2.652 4.375 8.513 1.00 0.00 40 LYS A N 15
ATOM 21041 C CA . LYS A 1 40 ? 1.686 3.809 9.462 1.00 0.00 40 LYS A CA 15
ATOM 21042 C C . LYS A 1 40 ? 1.674 4.504 10.825 1.00 0.00 40 LYS A C 15
ATOM 21043 O O . LYS A 1 40 ? 0.604 4.678 11.405 1.00 0.00 40 LYS A O 15
ATOM 21062 N N . GLU A 1 41 ? 2.820 5.004 11.280 1.00 0.00 41 GLU A N 15
ATOM 21063 C CA . GLU A 1 41 ? 2.922 5.885 12.450 1.00 0.00 41 GLU A CA 15
ATOM 21064 C C . GLU A 1 41 ? 2.010 7.117 12.338 1.00 0.00 41 GLU A C 15
ATOM 21065 O O . GLU A 1 41 ? 1.398 7.527 13.328 1.00 0.00 41 GLU A O 15
ATOM 21077 N N . ARG A 1 42 ? 1.905 7.705 11.137 1.00 0.00 42 ARG A N 15
ATOM 21078 C CA . ARG A 1 42 ? 1.025 8.848 10.862 1.00 0.00 42 ARG A CA 15
ATOM 21079 C C . ARG A 1 42 ? -0.446 8.431 10.753 1.00 0.00 42 ARG A C 15
ATOM 21080 O O . ARG A 1 42 ? -1.306 9.113 11.307 1.00 0.00 42 ARG A O 15
ATOM 21101 N N . ILE A 1 43 ? -0.736 7.289 10.124 1.00 0.00 43 ILE A N 15
ATOM 21102 C CA . ILE A 1 43 ? -2.100 6.727 10.009 1.00 0.00 43 ILE A CA 15
ATOM 21103 C C . ILE A 1 43 ? -2.739 6.511 11.385 1.00 0.00 43 ILE A C 15
ATOM 21104 O O . ILE A 1 43 ? -3.896 6.871 11.580 1.00 0.00 43 ILE A O 15
ATOM 21120 N N . GLU A 1 44 ? -1.993 5.977 12.351 1.00 0.00 44 GLU A N 15
ATOM 21121 C CA . GLU A 1 44 ? -2.524 5.652 13.684 1.00 0.00 44 GLU A CA 15
ATOM 21122 C C . GLU A 1 44 ? -2.911 6.892 14.512 1.00 0.00 44 GLU A C 15
ATOM 21123 O O . GLU A 1 44 ? -3.855 6.821 15.305 1.00 0.00 44 GLU A O 15
ATOM 21135 N N . ARG A 1 45 ? -2.231 8.036 14.321 1.00 0.00 45 ARG A N 15
ATOM 21136 C CA . ARG A 1 45 ? -2.624 9.322 14.932 1.00 0.00 45 ARG A CA 15
ATOM 21137 C C . ARG A 1 45 ? -3.712 10.067 14.160 1.00 0.00 45 ARG A C 15
ATOM 21138 O O . ARG A 1 45 ? -4.627 10.620 14.768 1.00 0.00 45 ARG A O 15
ATOM 21159 N N . GLU A 1 46 ? -3.632 10.066 12.832 1.00 0.00 46 GLU A N 15
ATOM 21160 C CA . GLU A 1 46 ? -4.621 10.738 11.967 1.00 0.00 46 GLU A CA 15
ATOM 21161 C C . GLU A 1 46 ? -5.990 10.038 11.946 1.00 0.00 46 GLU A C 15
ATOM 21162 O O . GLU A 1 46 ? -7.021 10.702 11.822 1.00 0.00 46 GLU A O 15
ATOM 21174 N N . ASN A 1 47 ? -6.013 8.709 12.085 1.00 0.00 47 ASN A N 15
ATOM 21175 C CA . ASN A 1 47 ? -7.217 7.882 12.113 1.00 0.00 47 ASN A CA 15
ATOM 21176 C C . ASN A 1 47 ? -7.192 6.954 13.351 1.00 0.00 47 ASN A C 15
ATOM 21177 O O . ASN A 1 47 ? -6.639 5.853 13.277 1.00 0.00 47 ASN A O 15
ATOM 21188 N N . PRO A 1 48 ? -7.819 7.328 14.485 1.00 0.00 48 PRO A N 15
ATOM 21189 C CA . PRO A 1 48 ? -7.866 6.475 15.683 1.00 0.00 48 PRO A CA 15
ATOM 21190 C C . PRO A 1 48 ? -8.709 5.197 15.488 1.00 0.00 48 PRO A C 15
ATOM 21191 O O . PRO A 1 48 ? -8.550 4.231 16.235 1.00 0.00 48 PRO A O 15
ATOM 21202 N N . ASN A 1 49 ? -9.564 5.169 14.457 1.00 0.00 49 ASN A N 15
ATOM 21203 C CA . ASN A 1 49 ? -10.381 4.022 14.039 1.00 0.00 49 ASN A CA 15
ATOM 21204 C C . ASN A 1 49 ? -9.730 3.195 12.899 1.00 0.00 49 ASN A C 15
ATOM 21205 O O . ASN A 1 49 ? -10.418 2.418 12.228 1.00 0.00 49 ASN A O 15
ATOM 21216 N N . ALA A 1 50 ? -8.430 3.386 12.633 1.00 0.00 50 ALA A N 15
ATOM 21217 C CA . ALA A 1 50 ? -7.681 2.693 11.581 1.00 0.00 50 ALA A CA 15
ATOM 21218 C C . ALA A 1 50 ? -7.545 1.172 11.791 1.00 0.00 50 ALA A C 15
ATOM 21219 O O . ALA A 1 50 ? -7.495 0.676 12.920 1.00 0.00 50 ALA A O 15
ATOM 21226 N N . THR A 1 51 ? -7.395 0.451 10.676 1.00 0.00 51 THR A N 15
ATOM 21227 C CA . THR A 1 51 ? -7.028 -0.971 10.610 1.00 0.00 51 THR A CA 15
ATOM 21228 C C . THR A 1 51 ? -5.869 -1.115 9.626 1.00 0.00 51 THR A C 15
ATOM 21229 O O . THR A 1 51 ? -5.910 -0.537 8.536 1.00 0.00 51 THR A O 15
ATOM 21240 N N . ILE A 1 52 ? -4.826 -1.857 10.005 1.00 0.00 52 ILE A N 15
ATOM 21241 C CA . ILE A 1 52 ? -3.570 -1.951 9.249 1.00 0.00 52 ILE A CA 15
ATOM 21242 C C . ILE A 1 52 ? -3.592 -3.209 8.375 1.00 0.00 52 ILE A C 15
ATOM 21243 O O . ILE A 1 52 ? -3.622 -4.331 8.886 1.00 0.00 52 ILE A O 15
ATOM 21259 N N . LEU A 1 53 ? -3.568 -3.008 7.054 1.00 0.00 53 LEU A N 15
ATOM 21260 C CA . LEU A 1 53 ? -3.523 -4.065 6.041 1.00 0.00 53 LEU A CA 15
ATOM 21261 C C . LEU A 1 53 ? -2.263 -3.916 5.172 1.00 0.00 53 LEU A C 15
ATOM 21262 O O . LEU A 1 53 ? -1.976 -2.817 4.693 1.00 0.00 53 LEU A O 15
ATOM 21278 N N . THR A 1 54 ? -1.528 -5.011 4.965 1.00 0.00 54 THR A N 15
ATOM 21279 C CA . THR A 1 54 ? -0.245 -5.037 4.235 1.00 0.00 54 THR A CA 15
ATOM 21280 C C . THR A 1 54 ? -0.157 -6.267 3.321 1.00 0.00 54 THR A C 15
ATOM 21281 O O . THR A 1 54 ? -0.468 -7.378 3.758 1.00 0.00 54 THR A O 15
ATOM 21292 N N . VAL A 1 55 ? 0.266 -6.087 2.063 1.00 0.00 55 VAL A N 15
ATOM 21293 C CA . VAL A 1 55 ? 0.333 -7.146 1.028 1.00 0.00 55 VAL A CA 15
ATOM 21294 C C . VAL A 1 55 ? 1.630 -7.100 0.209 1.00 0.00 55 VAL A C 15
ATOM 21295 O O . VAL A 1 55 ? 2.255 -6.049 0.073 1.00 0.00 55 VAL A O 15
ATOM 21308 N N . THR A 1 56 ? 1.994 -8.239 -0.389 1.00 0.00 56 THR A N 15
ATOM 21309 C CA . THR A 1 56 ? 3.167 -8.416 -1.273 1.00 0.00 56 THR A CA 15
ATOM 21310 C C . THR A 1 56 ? 2.831 -9.025 -2.648 1.00 0.00 56 THR A C 15
ATOM 21311 O O . THR A 1 56 ? 3.734 -9.234 -3.460 1.00 0.00 56 THR A O 15
ATOM 21322 N N . ASP A 1 57 ? 1.556 -9.322 -2.936 1.00 0.00 57 ASP A N 15
ATOM 21323 C CA . ASP A 1 57 ? 1.112 -10.023 -4.153 1.00 0.00 57 ASP A CA 15
ATOM 21324 C C . ASP A 1 57 ? -0.173 -9.392 -4.741 1.00 0.00 57 ASP A C 15
ATOM 21325 O O . ASP A 1 57 ? -1.149 -9.223 -4.001 1.00 0.00 57 ASP A O 15
ATOM 21334 N N . PRO A 1 58 ? -0.230 -9.042 -6.043 1.00 0.00 58 PRO A N 15
ATOM 21335 C CA . PRO A 1 58 ? -1.426 -8.454 -6.658 1.00 0.00 58 PRO A CA 15
ATOM 21336 C C . PRO A 1 58 ? -2.606 -9.423 -6.725 1.00 0.00 58 PRO A C 15
ATOM 21337 O O . PRO A 1 58 ? -3.749 -8.977 -6.701 1.00 0.00 58 PRO A O 15
ATOM 21348 N N . ASN A 1 59 ? -2.366 -10.736 -6.753 1.00 0.00 59 ASN A N 15
ATOM 21349 C CA . ASN A 1 59 ? -3.430 -11.746 -6.687 1.00 0.00 59 ASN A CA 15
ATOM 21350 C C . ASN A 1 59 ? -4.129 -11.748 -5.312 1.00 0.00 59 ASN A C 15
ATOM 21351 O O . ASN A 1 59 ? -5.269 -12.201 -5.205 1.00 0.00 59 ASN A O 15
ATOM 21362 N N . GLU A 1 60 ? -3.479 -11.209 -4.273 1.00 0.00 60 GLU A N 15
ATOM 21363 C CA . GLU A 1 60 ? -4.092 -10.946 -2.973 1.00 0.00 60 GLU A CA 15
ATOM 21364 C C . GLU A 1 60 ? -4.643 -9.515 -2.898 1.00 0.00 60 GLU A C 15
ATOM 21365 O O . GLU A 1 60 ? -5.792 -9.342 -2.503 1.00 0.00 60 GLU A O 15
ATOM 21377 N N . LEU A 1 61 ? -3.907 -8.482 -3.332 1.00 0.00 61 LEU A N 15
ATOM 21378 C CA . LEU A 1 61 ? -4.421 -7.106 -3.234 1.00 0.00 61 LEU A CA 15
ATOM 21379 C C . LEU A 1 61 ? -5.665 -6.875 -4.103 1.00 0.00 61 LEU A C 15
ATOM 21380 O O . LEU A 1 61 ? -6.630 -6.271 -3.633 1.00 0.00 61 LEU A O 15
ATOM 21396 N N . LYS A 1 62 ? -5.701 -7.423 -5.322 1.00 0.00 62 LYS A N 15
ATOM 21397 C CA . LYS A 1 62 ? -6.897 -7.427 -6.179 1.00 0.00 62 LYS A CA 15
ATOM 21398 C C . LYS A 1 62 ? -8.067 -8.165 -5.519 1.00 0.00 62 LYS A C 15
ATOM 21399 O O . LYS A 1 62 ? -9.192 -7.684 -5.600 1.00 0.00 62 LYS A O 15
ATOM 21418 N N . LYS A 1 63 ? -7.813 -9.254 -4.781 1.00 0.00 63 LYS A N 15
ATOM 21419 C CA . LYS A 1 63 ? -8.830 -9.985 -3.998 1.00 0.00 63 LYS A CA 15
ATOM 21420 C C . LYS A 1 63 ? -9.398 -9.139 -2.847 1.00 0.00 63 LYS A C 15
ATOM 21421 O O . LYS A 1 63 ? -10.603 -9.180 -2.614 1.00 0.00 63 LYS A O 15
ATOM 21440 N N . ILE A 1 64 ? -8.575 -8.321 -2.176 1.00 0.00 64 ILE A N 15
ATOM 21441 C CA . ILE A 1 64 ? -9.025 -7.360 -1.143 1.00 0.00 64 ILE A CA 15
ATOM 21442 C C . ILE A 1 64 ? -9.859 -6.243 -1.794 1.00 0.00 64 ILE A C 15
ATOM 21443 O O . ILE A 1 64 ? -10.967 -5.941 -1.350 1.00 0.00 64 ILE A O 15
ATOM 21459 N N . GLN A 1 65 ? -9.338 -5.644 -2.869 1.00 0.00 65 GLN A N 15
ATOM 21460 C CA . GLN A 1 65 ? -9.971 -4.528 -3.579 1.00 0.00 65 GLN A CA 15
ATOM 21461 C C . GLN A 1 65 ? -11.254 -4.931 -4.317 1.00 0.00 65 GLN A C 15
ATOM 21462 O O . GLN A 1 65 ? -12.161 -4.106 -4.444 1.00 0.00 65 GLN A O 15
ATOM 21476 N N . ASP A 1 66 ? -11.385 -6.195 -4.728 1.00 0.00 66 ASP A N 15
ATOM 21477 C CA . ASP A 1 66 ? -12.616 -6.734 -5.311 1.00 0.00 66 ASP A CA 15
ATOM 21478 C C . ASP A 1 66 ? -13.811 -6.665 -4.329 1.00 0.00 66 ASP A C 15
ATOM 21479 O O . ASP A 1 66 ? -14.961 -6.592 -4.765 1.00 0.00 66 ASP A O 15
ATOM 21488 N N . GLU A 1 67 ? -13.562 -6.662 -3.010 1.00 0.00 67 GLU A N 15
ATOM 21489 C CA . GLU A 1 67 ? -14.601 -6.536 -1.972 1.00 0.00 67 GLU A CA 15
ATOM 21490 C C . GLU A 1 67 ? -14.977 -5.076 -1.638 1.00 0.00 67 GLU A C 15
ATOM 21491 O O . GLU A 1 67 ? -16.029 -4.834 -1.042 1.00 0.00 67 GLU A O 15
ATOM 21503 N N . GLY A 1 68 ? -14.136 -4.098 -2.005 1.00 0.00 68 GLY A N 15
ATOM 21504 C CA . GLY A 1 68 ? -14.377 -2.658 -1.803 1.00 0.00 68 GLY A CA 15
ATOM 21505 C C . GLY A 1 68 ? -14.533 -2.215 -0.340 1.00 0.00 68 GLY A C 15
ATOM 21506 O O . GLY A 1 68 ? -15.373 -1.371 -0.018 1.00 0.00 68 GLY A O 15
ATOM 21510 N N . LYS A 1 69 ? -13.730 -2.810 0.547 1.00 0.00 69 LYS A N 15
ATOM 21511 C CA . LYS A 1 69 ? -13.815 -2.736 2.023 1.00 0.00 69 LYS A CA 15
ATOM 21512 C C . LYS A 1 69 ? -12.730 -1.873 2.694 1.00 0.00 69 LYS A C 15
ATOM 21513 O O . LYS A 1 69 ? -12.421 -2.060 3.872 1.00 0.00 69 LYS A O 15
ATOM 21532 N N . VAL A 1 70 ? -12.122 -0.957 1.939 1.00 0.00 70 VAL A N 15
ATOM 21533 C CA . VAL A 1 70 ? -10.915 -0.195 2.323 1.00 0.00 70 VAL A CA 15
ATOM 21534 C C . VAL A 1 70 ? -11.109 1.309 2.078 1.00 0.00 70 VAL A C 15
ATOM 21535 O O . VAL A 1 70 ? -11.781 1.706 1.126 1.00 0.00 70 VAL A O 15
ATOM 21548 N N . ASP A 1 71 ? -10.526 2.152 2.936 1.00 0.00 71 ASP A N 15
ATOM 21549 C CA . ASP A 1 71 ? -10.665 3.617 2.891 1.00 0.00 71 ASP A CA 15
ATOM 21550 C C . ASP A 1 71 ? -9.643 4.279 1.948 1.00 0.00 71 ASP A C 15
ATOM 21551 O O . ASP A 1 71 ? -10.013 5.134 1.138 1.00 0.00 71 ASP A O 15
ATOM 21560 N N . ARG A 1 72 ? -8.370 3.863 2.027 1.00 0.00 72 ARG A N 15
ATOM 21561 C CA . ARG A 1 72 ? -7.275 4.321 1.149 1.00 0.00 72 ARG A CA 15
ATOM 21562 C C . ARG A 1 72 ? -6.217 3.236 0.931 1.00 0.00 72 ARG A C 15
ATOM 21563 O O . ARG A 1 72 ? -5.998 2.388 1.798 1.00 0.00 72 ARG A O 15
ATOM 21584 N N . ILE A 1 73 ? -5.575 3.270 -0.235 1.00 0.00 73 ILE A N 15
ATOM 21585 C CA . ILE A 1 73 ? -4.633 2.256 -0.730 1.00 0.00 73 ILE A CA 15
ATOM 21586 C C . ILE A 1 73 ? -3.338 2.953 -1.155 1.00 0.00 73 ILE A C 15
ATOM 21587 O O . ILE A 1 73 ? -3.374 3.926 -1.908 1.00 0.00 73 ILE A O 15
ATOM 21603 N N . ILE A 1 74 ? -2.205 2.466 -0.648 1.00 0.00 74 ILE A N 15
ATOM 21604 C CA . ILE A 1 74 ? -0.881 3.079 -0.788 1.00 0.00 74 ILE A CA 15
ATOM 21605 C C . ILE A 1 74 ? 0.112 2.013 -1.275 1.00 0.00 74 ILE A C 15
ATOM 21606 O O . ILE A 1 74 ? 0.216 0.946 -0.669 1.00 0.00 74 ILE A O 15
ATOM 21622 N N . LEU A 1 75 ? 0.864 2.284 -2.346 1.00 0.00 75 LEU A N 15
ATOM 21623 C CA . LEU A 1 75 ? 1.876 1.369 -2.878 1.00 0.00 75 LEU A CA 15
ATOM 21624 C C . LEU A 1 75 ? 3.291 1.886 -2.580 1.00 0.00 75 LEU A C 15
ATOM 21625 O O . LEU A 1 75 ? 3.632 3.015 -2.924 1.00 0.00 75 LEU A O 15
ATOM 21641 N N . LEU A 1 76 ? 4.115 1.055 -1.947 1.00 0.00 76 LEU A N 15
ATOM 21642 C CA . LEU A 1 76 ? 5.504 1.332 -1.584 1.00 0.00 76 LEU A CA 15
ATOM 21643 C C . LEU A 1 76 ? 6.450 0.484 -2.450 1.00 0.00 76 LEU A C 15
ATOM 21644 O O . LEU A 1 76 ? 6.327 -0.743 -2.516 1.00 0.00 76 LEU A O 15
ATOM 21660 N N . ILE A 1 77 ? 7.418 1.145 -3.086 1.00 0.00 77 ILE A N 15
ATOM 21661 C CA . ILE A 1 77 ? 8.338 0.553 -4.069 1.00 0.00 77 ILE A CA 15
ATOM 21662 C C . ILE A 1 77 ? 9.787 0.736 -3.605 1.00 0.00 77 ILE A C 15
ATOM 21663 O O . ILE A 1 77 ? 10.177 1.827 -3.180 1.00 0.00 77 ILE A O 15
ATOM 21679 N N . LYS A 1 78 ? 10.623 -0.302 -3.724 1.00 0.00 78 LYS A N 15
ATOM 21680 C CA . LYS A 1 78 ? 12.042 -0.202 -3.355 1.00 0.00 78 LYS A CA 15
ATOM 21681 C C . LYS A 1 78 ? 12.831 0.590 -4.403 1.00 0.00 78 LYS A C 15
ATOM 21682 O O . LYS A 1 78 ? 12.800 0.273 -5.592 1.00 0.00 78 LYS A O 15
ATOM 21701 N N . GLY A 1 79 ? 13.567 1.605 -3.952 1.00 0.00 79 GLY A N 15
ATOM 21702 C CA . GLY A 1 79 ? 14.444 2.441 -4.781 1.00 0.00 79 GLY A CA 15
ATOM 21703 C C . GLY A 1 79 ? 15.766 1.743 -5.115 1.00 0.00 79 GLY A C 15
ATOM 21704 O O . GLY A 1 79 ? 16.820 2.132 -4.615 1.00 0.00 79 GLY A O 15
ATOM 21708 N N . SER A 1 80 ? 15.715 0.710 -5.961 1.00 0.00 80 SER A N 15
ATOM 21709 C CA . SER A 1 80 ? 16.825 -0.220 -6.245 1.00 0.00 80 SER A CA 15
ATOM 21710 C C . SER A 1 80 ? 18.058 0.405 -6.924 1.00 0.00 80 SER A C 15
ATOM 21711 O O . SER A 1 80 ? 19.140 -0.190 -6.900 1.00 0.00 80 SER A O 15
ATOM 21719 N N . LEU A 1 81 ? 17.926 1.606 -7.500 1.00 0.00 81 LEU A N 15
ATOM 21720 C CA . LEU A 1 81 ? 19.036 2.397 -8.050 1.00 0.00 81 LEU A CA 15
ATOM 21721 C C . LEU A 1 81 ? 19.970 2.947 -6.951 1.00 0.00 81 LEU A C 15
ATOM 21722 O O . LEU A 1 81 ? 21.168 3.121 -7.185 1.00 0.00 81 LEU A O 15
ATOM 21738 N N . GLU A 1 82 ? 19.442 3.207 -5.752 1.00 0.00 82 GLU A N 15
ATOM 21739 C CA . GLU A 1 82 ? 20.178 3.762 -4.607 1.00 0.00 82 GLU A CA 15
ATOM 21740 C C . GLU A 1 82 ? 20.758 2.670 -3.686 1.00 0.00 82 GLU A C 15
ATOM 21741 O O . GLU A 1 82 ? 20.295 1.526 -3.670 1.00 0.00 82 GLU A O 15
ATOM 21753 N N . HIS A 1 83 ? 21.790 3.029 -2.914 1.00 0.00 83 HIS A N 15
ATOM 21754 C CA . HIS A 1 83 ? 22.450 2.167 -1.925 1.00 0.00 83 HIS A CA 15
ATOM 21755 C C . HIS A 1 83 ? 22.863 2.956 -0.667 1.00 0.00 83 HIS A C 15
ATOM 21756 O O . HIS A 1 83 ? 22.985 4.185 -0.699 1.00 0.00 83 HIS A O 15
ATOM 21770 N N . HIS A 1 84 ? 23.094 2.245 0.440 1.00 0.00 84 HIS A N 15
ATOM 21771 C CA . HIS A 1 84 ? 23.518 2.805 1.730 1.00 0.00 84 HIS A CA 15
ATOM 21772 C C . HIS A 1 84 ? 24.492 1.871 2.477 1.00 0.00 84 HIS A C 15
ATOM 21773 O O . HIS A 1 84 ? 24.655 0.701 2.116 1.00 0.00 84 HIS A O 15
ATOM 21787 N N . HIS A 1 85 ? 25.124 2.391 3.534 1.00 0.00 85 HIS A N 15
ATOM 21788 C CA . HIS A 1 85 ? 26.059 1.669 4.409 1.00 0.00 85 HIS A CA 15
ATOM 21789 C C . HIS A 1 85 ? 25.646 1.790 5.889 1.00 0.00 85 HIS A C 15
ATOM 21790 O O . HIS A 1 85 ? 24.963 2.746 6.270 1.00 0.00 85 HIS A O 15
ATOM 21804 N N . HIS A 1 86 ? 26.081 0.832 6.717 1.00 0.00 86 HIS A N 15
ATOM 21805 C CA . HIS A 1 86 ? 25.654 0.631 8.116 1.00 0.00 86 HIS A CA 15
ATOM 21806 C C . HIS A 1 86 ? 24.135 0.373 8.281 1.00 0.00 86 HIS A C 15
ATOM 21807 O O . HIS A 1 86 ? 23.368 0.382 7.313 1.00 0.00 86 HIS A O 15
ATOM 21821 N N . HIS A 1 87 ? 23.698 0.090 9.513 1.00 0.00 87 HIS A N 15
ATOM 21822 C CA . HIS A 1 87 ? 22.304 -0.216 9.868 1.00 0.00 87 HIS A CA 15
ATOM 21823 C C . HIS A 1 87 ? 21.925 0.311 11.268 1.00 0.00 87 HIS A C 15
ATOM 21824 O O . HIS A 1 87 ? 22.801 0.558 12.104 1.00 0.00 87 HIS A O 15
ATOM 21838 N N . HIS A 1 88 ? 20.612 0.444 11.514 1.00 0.00 88 HIS A N 15
ATOM 21839 C CA . HIS A 1 88 ? 19.983 0.904 12.768 1.00 0.00 88 HIS A CA 15
ATOM 21840 C C . HIS A 1 88 ? 20.594 2.213 13.333 1.00 0.00 88 HIS A C 15
ATOM 21841 O O . HIS A 1 88 ? 21.251 2.208 14.401 1.00 0.00 88 HIS A O 15
ATOM 21856 N N . GLY A 1 1 ? -13.026 2.545 8.578 1.00 0.00 1 GLY A N 16
ATOM 21857 C CA . GLY A 1 1 ? -11.743 3.268 8.724 1.00 0.00 1 GLY A CA 16
ATOM 21858 C C . GLY A 1 1 ? -10.555 2.359 8.455 1.00 0.00 1 GLY A C 16
ATOM 21859 O O . GLY A 1 1 ? -9.775 2.097 9.367 1.00 0.00 1 GLY A O 16
ATOM 21865 N N . THR A 1 2 ? -10.393 1.870 7.223 1.00 0.00 2 THR A N 16
ATOM 21866 C CA . THR A 1 2 ? -9.413 0.824 6.870 1.00 0.00 2 THR A CA 16
ATOM 21867 C C . THR A 1 2 ? -8.364 1.324 5.886 1.00 0.00 2 THR A C 16
ATOM 21868 O O . THR A 1 2 ? -8.694 1.922 4.858 1.00 0.00 2 THR A O 16
ATOM 21879 N N . ILE A 1 3 ? -7.099 1.036 6.204 1.00 0.00 3 ILE A N 16
ATOM 21880 C CA . ILE A 1 3 ? -5.918 1.407 5.431 1.00 0.00 3 ILE A CA 16
ATOM 21881 C C . ILE A 1 3 ? -5.246 0.133 4.909 1.00 0.00 3 ILE A C 16
ATOM 21882 O O . ILE A 1 3 ? -4.857 -0.741 5.689 1.00 0.00 3 ILE A O 16
ATOM 21898 N N . LEU A 1 4 ? -5.072 0.051 3.591 1.00 0.00 4 LEU A N 16
ATOM 21899 C CA . LEU A 1 4 ? -4.470 -1.089 2.901 1.00 0.00 4 LEU A CA 16
ATOM 21900 C C . LEU A 1 4 ? -3.121 -0.667 2.298 1.00 0.00 4 LEU A C 16
ATOM 21901 O O . LEU A 1 4 ? -3.055 0.258 1.489 1.00 0.00 4 LEU A O 16
ATOM 21917 N N . ILE A 1 5 ? -2.044 -1.342 2.691 1.00 0.00 5 ILE A N 16
ATOM 21918 C CA . ILE A 1 5 ? -0.682 -1.089 2.214 1.00 0.00 5 ILE A CA 16
ATOM 21919 C C . ILE A 1 5 ? -0.217 -2.194 1.264 1.00 0.00 5 ILE A C 16
ATOM 21920 O O . ILE A 1 5 ? -0.303 -3.376 1.587 1.00 0.00 5 ILE A O 16
ATOM 21936 N N . PHE A 1 6 ? 0.346 -1.810 0.123 1.00 0.00 6 PHE A N 16
ATOM 21937 C CA . PHE A 1 6 ? 1.056 -2.719 -0.771 1.00 0.00 6 PHE A CA 16
ATOM 21938 C C . PHE A 1 6 ? 2.561 -2.438 -0.715 1.00 0.00 6 PHE A C 16
ATOM 21939 O O . PHE A 1 6 ? 2.980 -1.292 -0.886 1.00 0.00 6 PHE A O 16
ATOM 21956 N N . LEU A 1 7 ? 3.369 -3.475 -0.487 1.00 0.00 7 LEU A N 16
ATOM 21957 C CA . LEU A 1 7 ? 4.833 -3.407 -0.466 1.00 0.00 7 LEU A CA 16
ATOM 21958 C C . LEU A 1 7 ? 5.407 -4.148 -1.680 1.00 0.00 7 LEU A C 16
ATOM 21959 O O . LEU A 1 7 ? 5.112 -5.330 -1.872 1.00 0.00 7 LEU A O 16
ATOM 21975 N N . ASP A 1 8 ? 6.260 -3.491 -2.470 1.00 0.00 8 ASP A N 16
ATOM 21976 C CA . ASP A 1 8 ? 6.951 -4.139 -3.592 1.00 0.00 8 ASP A CA 16
ATOM 21977 C C . ASP A 1 8 ? 8.433 -3.750 -3.693 1.00 0.00 8 ASP A C 16
ATOM 21978 O O . ASP A 1 8 ? 8.788 -2.573 -3.800 1.00 0.00 8 ASP A O 16
ATOM 21987 N N . LYS A 1 9 ? 9.310 -4.760 -3.718 1.00 0.00 9 LYS A N 16
ATOM 21988 C CA . LYS A 1 9 ? 10.751 -4.589 -3.951 1.00 0.00 9 LYS A CA 16
ATOM 21989 C C . LYS A 1 9 ? 11.098 -4.269 -5.420 1.00 0.00 9 LYS A C 16
ATOM 21990 O O . LYS A 1 9 ? 12.232 -3.883 -5.703 1.00 0.00 9 LYS A O 16
ATOM 22009 N N . ASN A 1 10 ? 10.144 -4.419 -6.346 1.00 0.00 10 ASN A N 16
ATOM 22010 C CA . ASN A 1 10 ? 10.269 -4.129 -7.778 1.00 0.00 10 ASN A CA 16
ATOM 22011 C C . ASN A 1 10 ? 9.283 -3.027 -8.224 1.00 0.00 10 ASN A C 16
ATOM 22012 O O . ASN A 1 10 ? 8.108 -3.035 -7.852 1.00 0.00 10 ASN A O 16
ATOM 22023 N N . LYS A 1 11 ? 9.752 -2.086 -9.057 1.00 0.00 11 LYS A N 16
ATOM 22024 C CA . LYS A 1 11 ? 8.955 -0.936 -9.522 1.00 0.00 11 LYS A CA 16
ATOM 22025 C C . LYS A 1 11 ? 8.042 -1.252 -10.707 1.00 0.00 11 LYS A C 16
ATOM 22026 O O . LYS A 1 11 ? 6.914 -0.767 -10.747 1.00 0.00 11 LYS A O 16
ATOM 22045 N N . GLU A 1 12 ? 8.485 -2.081 -11.652 1.00 0.00 12 GLU A N 16
ATOM 22046 C CA . GLU A 1 12 ? 7.713 -2.407 -12.864 1.00 0.00 12 GLU A CA 16
ATOM 22047 C C . GLU A 1 12 ? 6.424 -3.177 -12.536 1.00 0.00 12 GLU A C 16
ATOM 22048 O O . GLU A 1 12 ? 5.358 -2.863 -13.070 1.00 0.00 12 GLU A O 16
ATOM 22060 N N . GLN A 1 13 ? 6.498 -4.135 -11.607 1.00 0.00 13 GLN A N 16
ATOM 22061 C CA . GLN A 1 13 ? 5.350 -4.899 -11.107 1.00 0.00 13 GLN A CA 16
ATOM 22062 C C . GLN A 1 13 ? 4.332 -3.998 -10.394 1.00 0.00 13 GLN A C 16
ATOM 22063 O O . GLN A 1 13 ? 3.131 -4.069 -10.661 1.00 0.00 13 GLN A O 16
ATOM 22077 N N . ALA A 1 14 ? 4.823 -3.116 -9.524 1.00 0.00 14 ALA A N 16
ATOM 22078 C CA . ALA A 1 14 ? 4.007 -2.157 -8.780 1.00 0.00 14 ALA A CA 16
ATOM 22079 C C . ALA A 1 14 ? 3.311 -1.126 -9.694 1.00 0.00 14 ALA A C 16
ATOM 22080 O O . ALA A 1 14 ? 2.117 -0.868 -9.538 1.00 0.00 14 ALA A O 16
ATOM 22087 N N . GLU A 1 15 ? 4.019 -0.587 -10.692 1.00 0.00 15 GLU A N 16
ATOM 22088 C CA . GLU A 1 15 ? 3.446 0.306 -11.712 1.00 0.00 15 GLU A CA 16
ATOM 22089 C C . GLU A 1 15 ? 2.375 -0.408 -12.551 1.00 0.00 15 GLU A C 16
ATOM 22090 O O . GLU A 1 15 ? 1.285 0.133 -12.748 1.00 0.00 15 GLU A O 16
ATOM 22102 N N . LYS A 1 16 ? 2.640 -1.647 -12.991 1.00 0.00 16 LYS A N 16
ATOM 22103 C CA . LYS A 1 16 ? 1.680 -2.479 -13.736 1.00 0.00 16 LYS A CA 16
ATOM 22104 C C . LYS A 1 16 ? 0.421 -2.749 -12.911 1.00 0.00 16 LYS A C 16
ATOM 22105 O O . LYS A 1 16 ? -0.687 -2.608 -13.426 1.00 0.00 16 LYS A O 16
ATOM 22124 N N . LEU A 1 17 ? 0.563 -3.068 -11.623 1.00 0.00 17 LEU A N 16
ATOM 22125 C CA . LEU A 1 17 ? -0.558 -3.275 -10.718 1.00 0.00 17 LEU A CA 16
ATOM 22126 C C . LEU A 1 17 ? -1.376 -1.996 -10.522 1.00 0.00 17 LEU A C 16
ATOM 22127 O O . LEU A 1 17 ? -2.590 -2.045 -10.681 1.00 0.00 17 LEU A O 16
ATOM 22143 N N . ALA A 1 18 ? -0.745 -0.848 -10.257 1.00 0.00 18 ALA A N 16
ATOM 22144 C CA . ALA A 1 18 ? -1.465 0.419 -10.089 1.00 0.00 18 ALA A CA 16
ATOM 22145 C C . ALA A 1 18 ? -2.248 0.825 -11.355 1.00 0.00 18 ALA A C 16
ATOM 22146 O O . ALA A 1 18 ? -3.353 1.361 -11.249 1.00 0.00 18 ALA A O 16
ATOM 22153 N N . LYS A 1 19 ? -1.731 0.487 -12.547 1.00 0.00 19 LYS A N 16
ATOM 22154 C CA . LYS A 1 19 ? -2.426 0.680 -13.835 1.00 0.00 19 LYS A CA 16
ATOM 22155 C C . LYS A 1 19 ? -3.628 -0.258 -14.016 1.00 0.00 19 LYS A C 16
ATOM 22156 O O . LYS A 1 19 ? -4.641 0.156 -14.579 1.00 0.00 19 LYS A O 16
ATOM 22175 N N . GLU A 1 20 ? -3.549 -1.496 -13.523 1.00 0.00 20 GLU A N 16
ATOM 22176 C CA . GLU A 1 20 ? -4.637 -2.487 -13.611 1.00 0.00 20 GLU A CA 16
ATOM 22177 C C . GLU A 1 20 ? -5.712 -2.314 -12.520 1.00 0.00 20 GLU A C 16
ATOM 22178 O O . GLU A 1 20 ? -6.888 -2.591 -12.763 1.00 0.00 20 GLU A O 16
ATOM 22190 N N . VAL A 1 21 ? -5.320 -1.851 -11.327 1.00 0.00 21 VAL A N 16
ATOM 22191 C CA . VAL A 1 21 ? -6.163 -1.778 -10.114 1.00 0.00 21 VAL A CA 16
ATOM 22192 C C . VAL A 1 21 ? -6.671 -0.361 -9.796 1.00 0.00 21 VAL A C 16
ATOM 22193 O O . VAL A 1 21 ? -7.512 -0.180 -8.914 1.00 0.00 21 VAL A O 16
ATOM 22206 N N . GLY A 1 22 ? -6.184 0.654 -10.520 1.00 0.00 22 GLY A N 16
ATOM 22207 C CA . GLY A 1 22 ? -6.643 2.047 -10.441 1.00 0.00 22 GLY A CA 16
ATOM 22208 C C . GLY A 1 22 ? -6.086 2.871 -9.271 1.00 0.00 22 GLY A C 16
ATOM 22209 O O . GLY A 1 22 ? -6.598 3.961 -9.009 1.00 0.00 22 GLY A O 16
ATOM 22213 N N . VAL A 1 23 ? -5.067 2.379 -8.553 1.00 0.00 23 VAL A N 16
ATOM 22214 C CA . VAL A 1 23 ? -4.447 3.093 -7.413 1.00 0.00 23 VAL A CA 16
ATOM 22215 C C . VAL A 1 23 ? -3.485 4.195 -7.856 1.00 0.00 23 VAL A C 16
ATOM 22216 O O . VAL A 1 23 ? -2.795 4.113 -8.872 1.00 0.00 23 VAL A O 16
ATOM 22229 N N . THR A 1 24 ? -3.502 5.260 -7.061 1.00 0.00 24 THR A N 16
ATOM 22230 C CA . THR A 1 24 ? -2.902 6.571 -7.325 1.00 0.00 24 THR A CA 16
ATOM 22231 C C . THR A 1 24 ? -2.015 7.108 -6.191 1.00 0.00 24 THR A C 16
ATOM 22232 O O . THR A 1 24 ? -1.189 7.991 -6.425 1.00 0.00 24 THR A O 16
ATOM 22243 N N . GLU A 1 25 ? -2.145 6.580 -4.969 1.00 0.00 25 GLU A N 16
ATOM 22244 C CA . GLU A 1 25 ? -1.278 6.897 -3.822 1.00 0.00 25 GLU A CA 16
ATOM 22245 C C . GLU A 1 25 ? -0.046 5.987 -3.848 1.00 0.00 25 GLU A C 16
ATOM 22246 O O . GLU A 1 25 ? -0.114 4.821 -3.459 1.00 0.00 25 GLU A O 16
ATOM 22258 N N . ILE A 1 26 ? 1.068 6.517 -4.359 1.00 0.00 26 ILE A N 16
ATOM 22259 C CA . ILE A 1 26 ? 2.310 5.773 -4.618 1.00 0.00 26 ILE A CA 16
ATOM 22260 C C . ILE A 1 26 ? 3.511 6.527 -4.024 1.00 0.00 26 ILE A C 16
ATOM 22261 O O . ILE A 1 26 ? 3.673 7.729 -4.251 1.00 0.00 26 ILE A O 16
ATOM 22277 N N . TYR A 1 27 ? 4.367 5.807 -3.295 1.00 0.00 27 TYR A N 16
ATOM 22278 C CA . TYR A 1 27 ? 5.549 6.314 -2.586 1.00 0.00 27 TYR A CA 16
ATOM 22279 C C . TYR A 1 27 ? 6.757 5.383 -2.794 1.00 0.00 27 TYR A C 16
ATOM 22280 O O . TYR A 1 27 ? 6.596 4.193 -3.070 1.00 0.00 27 TYR A O 16
ATOM 22298 N N . GLU A 1 28 ? 7.979 5.906 -2.661 1.00 0.00 28 GLU A N 16
ATOM 22299 C CA . GLU A 1 28 ? 9.218 5.154 -2.923 1.00 0.00 28 GLU A CA 16
ATOM 22300 C C . GLU A 1 28 ? 10.361 5.571 -1.979 1.00 0.00 28 GLU A C 16
ATOM 22301 O O . GLU A 1 28 ? 10.503 6.750 -1.647 1.00 0.00 28 GLU A O 16
ATOM 22313 N N . SER A 1 29 ? 11.197 4.611 -1.565 1.00 0.00 29 SER A N 16
ATOM 22314 C CA . SER A 1 29 ? 12.457 4.828 -0.826 1.00 0.00 29 SER A CA 16
ATOM 22315 C C . SER A 1 29 ? 13.382 3.615 -0.948 1.00 0.00 29 SER A C 16
ATOM 22316 O O . SER A 1 29 ? 12.919 2.488 -1.117 1.00 0.00 29 SER A O 16
ATOM 22324 N N . ASP A 1 30 ? 14.697 3.814 -0.820 1.00 0.00 30 ASP A N 16
ATOM 22325 C CA . ASP A 1 30 ? 15.689 2.723 -0.844 1.00 0.00 30 ASP A CA 16
ATOM 22326 C C . ASP A 1 30 ? 15.514 1.739 0.335 1.00 0.00 30 ASP A C 16
ATOM 22327 O O . ASP A 1 30 ? 15.754 0.539 0.181 1.00 0.00 30 ASP A O 16
ATOM 22336 N N . ASN A 1 31 ? 15.030 2.233 1.481 1.00 0.00 31 ASN A N 16
ATOM 22337 C CA . ASN A 1 31 ? 14.600 1.433 2.632 1.00 0.00 31 ASN A CA 16
ATOM 22338 C C . ASN A 1 31 ? 13.066 1.294 2.634 1.00 0.00 31 ASN A C 16
ATOM 22339 O O . ASN A 1 31 ? 12.356 2.122 3.213 1.00 0.00 31 ASN A O 16
ATOM 22350 N N . LEU A 1 32 ? 12.543 0.250 1.988 1.00 0.00 32 LEU A N 16
ATOM 22351 C CA . LEU A 1 32 ? 11.100 -0.003 1.883 1.00 0.00 32 LEU A CA 16
ATOM 22352 C C . LEU A 1 32 ? 10.435 -0.256 3.251 1.00 0.00 32 LEU A C 16
ATOM 22353 O O . LEU A 1 32 ? 9.286 0.124 3.474 1.00 0.00 32 LEU A O 16
ATOM 22369 N N . GLU A 1 33 ? 11.161 -0.877 4.181 1.00 0.00 33 GLU A N 16
ATOM 22370 C CA . GLU A 1 33 ? 10.690 -1.149 5.541 1.00 0.00 33 GLU A CA 16
ATOM 22371 C C . GLU A 1 33 ? 10.709 0.085 6.453 1.00 0.00 33 GLU A C 16
ATOM 22372 O O . GLU A 1 33 ? 9.782 0.287 7.235 1.00 0.00 33 GLU A O 16
ATOM 22384 N N . GLU A 1 34 ? 11.715 0.956 6.329 1.00 0.00 34 GLU A N 16
ATOM 22385 C CA . GLU A 1 34 ? 11.740 2.224 7.072 1.00 0.00 34 GLU A CA 16
ATOM 22386 C C . GLU A 1 34 ? 10.629 3.159 6.569 1.00 0.00 34 GLU A C 16
ATOM 22387 O O . GLU A 1 34 ? 9.973 3.838 7.359 1.00 0.00 34 GLU A O 16
ATOM 22399 N N . LEU A 1 35 ? 10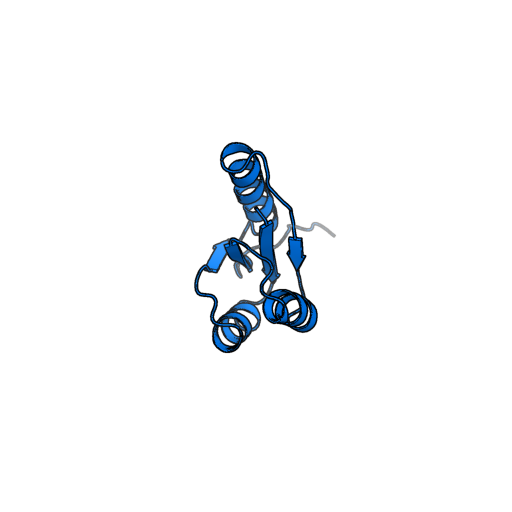.346 3.117 5.262 1.00 0.00 35 LEU A N 16
ATOM 22400 C CA . LEU A 1 35 ? 9.210 3.821 4.659 1.00 0.00 35 LEU A CA 16
ATOM 22401 C C . LEU A 1 35 ? 7.874 3.319 5.224 1.00 0.00 35 LEU A C 16
ATOM 22402 O O . LEU A 1 35 ? 7.021 4.131 5.576 1.00 0.00 35 LEU A O 16
ATOM 22418 N N . TYR A 1 36 ? 7.703 2.002 5.382 1.00 0.00 36 TYR A N 16
ATOM 22419 C CA . TYR A 1 36 ? 6.508 1.438 6.023 1.00 0.00 36 TYR A CA 16
ATOM 22420 C C . TYR A 1 36 ? 6.298 1.989 7.442 1.00 0.00 36 TYR A C 16
ATOM 22421 O O . TYR A 1 36 ? 5.204 2.468 7.752 1.00 0.00 36 TYR A O 16
ATOM 22439 N N . ARG A 1 37 ? 7.348 1.989 8.279 1.00 0.00 37 ARG A N 16
ATOM 22440 C CA . ARG A 1 37 ? 7.305 2.546 9.645 1.00 0.00 37 ARG A CA 16
ATOM 22441 C C . ARG A 1 37 ? 6.914 4.020 9.639 1.00 0.00 37 ARG A C 16
ATOM 22442 O O . ARG A 1 37 ? 6.012 4.422 10.369 1.00 0.00 37 ARG A O 16
ATOM 22463 N N . GLU A 1 38 ? 7.554 4.804 8.777 1.00 0.00 38 GLU A N 16
ATOM 22464 C CA . GLU A 1 38 ? 7.322 6.249 8.637 1.00 0.00 38 GLU A CA 16
ATOM 22465 C C . GLU A 1 38 ? 5.890 6.586 8.183 1.00 0.00 38 GLU A C 16
ATOM 22466 O O . GLU A 1 38 ? 5.317 7.572 8.653 1.00 0.00 38 GLU A O 16
ATOM 22478 N N . ILE A 1 39 ? 5.283 5.759 7.324 1.00 0.00 39 ILE A N 16
ATOM 22479 C CA . ILE A 1 39 ? 3.884 5.913 6.897 1.00 0.00 39 ILE A CA 16
ATOM 22480 C C . ILE A 1 39 ? 2.923 5.532 8.034 1.00 0.00 39 ILE A C 16
ATOM 22481 O O . ILE A 1 39 ? 2.101 6.354 8.436 1.00 0.00 39 ILE A O 16
ATOM 22497 N N . LYS A 1 40 ? 3.037 4.329 8.615 1.00 0.00 40 LYS A N 16
ATOM 22498 C CA . LYS A 1 40 ? 2.121 3.823 9.641 1.00 0.00 40 LYS A CA 16
ATOM 22499 C C . LYS A 1 40 ? 2.156 4.597 10.950 1.00 0.00 40 LYS A C 16
ATOM 22500 O O . LYS A 1 40 ? 1.113 4.765 11.577 1.00 0.00 40 LYS A O 16
ATOM 22519 N N . GLU A 1 41 ? 3.309 5.144 11.320 1.00 0.00 41 GLU A N 16
ATOM 22520 C CA . GLU A 1 41 ? 3.406 6.083 12.437 1.00 0.00 41 GLU A CA 16
ATOM 22521 C C . GLU A 1 41 ? 2.488 7.300 12.271 1.00 0.00 41 GLU A C 16
ATOM 22522 O O . GLU A 1 41 ? 1.914 7.772 13.255 1.00 0.00 41 GLU A O 16
ATOM 22534 N N . ARG A 1 42 ? 2.323 7.798 11.035 1.00 0.00 42 ARG A N 16
ATOM 22535 C CA . ARG A 1 42 ? 1.377 8.876 10.731 1.00 0.00 42 ARG A CA 16
ATOM 22536 C C . ARG A 1 42 ? -0.074 8.377 10.697 1.00 0.00 42 ARG A C 16
ATOM 22537 O O . ARG A 1 42 ? -0.946 9.047 11.241 1.00 0.00 42 ARG A O 16
ATOM 22558 N N . ILE A 1 43 ? -0.343 7.192 10.140 1.00 0.00 43 ILE A N 16
ATOM 22559 C CA . ILE A 1 43 ? -1.698 6.593 10.111 1.00 0.00 43 ILE A CA 16
ATOM 22560 C C . ILE A 1 43 ? -2.281 6.435 11.522 1.00 0.00 43 ILE A C 16
ATOM 22561 O O . ILE A 1 43 ? -3.436 6.788 11.743 1.00 0.00 43 ILE A O 16
ATOM 22577 N N . GLU A 1 44 ? -1.487 5.962 12.482 1.00 0.00 44 GLU A N 16
ATOM 22578 C CA . GLU A 1 44 ? -1.941 5.680 13.855 1.00 0.00 44 GLU A CA 16
ATOM 22579 C C . GLU A 1 44 ? -2.406 6.938 14.613 1.00 0.00 44 GLU A C 16
ATOM 22580 O O . GLU A 1 44 ? -3.344 6.867 15.413 1.00 0.00 44 GLU A O 16
ATOM 22592 N N . ARG A 1 45 ? -1.772 8.091 14.357 1.00 0.00 45 ARG A N 16
ATOM 22593 C CA . ARG A 1 45 ? -2.142 9.399 14.935 1.00 0.00 45 ARG A CA 16
ATOM 22594 C C . ARG A 1 45 ? -3.220 10.146 14.151 1.00 0.00 45 ARG A C 16
ATOM 22595 O O . ARG A 1 45 ? -4.109 10.753 14.748 1.00 0.00 45 ARG A O 16
ATOM 22616 N N . GLU A 1 46 ? -3.167 10.077 12.823 1.00 0.00 46 GLU A N 16
ATOM 22617 C CA . GLU A 1 46 ? -4.168 10.697 11.933 1.00 0.00 46 GLU A CA 16
ATOM 22618 C C . GLU A 1 46 ? -5.531 9.984 11.983 1.00 0.00 46 GLU A C 16
ATOM 22619 O O . GLU A 1 46 ? -6.574 10.630 11.862 1.00 0.00 46 GLU A O 16
ATOM 22631 N N . ASN A 1 47 ? -5.532 8.660 12.175 1.00 0.00 47 ASN A N 16
ATOM 22632 C CA . ASN A 1 47 ? -6.720 7.810 12.236 1.00 0.00 47 ASN A CA 16
ATOM 22633 C C . ASN A 1 47 ? -6.681 6.937 13.513 1.00 0.00 47 ASN A C 16
ATOM 22634 O O . ASN A 1 47 ? -6.206 5.799 13.465 1.00 0.00 47 ASN A O 16
ATOM 22645 N N . PRO A 1 48 ? -7.220 7.404 14.658 1.00 0.00 48 PRO A N 16
ATOM 22646 C CA . PRO A 1 48 ? -7.266 6.609 15.894 1.00 0.00 48 PRO A CA 16
ATOM 22647 C C . PRO A 1 48 ? -8.206 5.388 15.799 1.00 0.00 48 PRO A C 16
ATOM 22648 O O . PRO A 1 48 ? -8.118 4.470 16.615 1.00 0.00 48 PRO A O 16
ATOM 22659 N N . ASN A 1 49 ? -9.081 5.354 14.784 1.00 0.00 49 ASN A N 16
ATOM 22660 C CA . ASN A 1 49 ? -9.988 4.250 14.450 1.00 0.00 49 ASN A CA 16
ATOM 22661 C C . ASN A 1 49 ? -9.446 3.324 13.331 1.00 0.00 49 ASN A C 16
ATOM 22662 O O . ASN A 1 49 ? -10.212 2.541 12.763 1.00 0.00 49 ASN A O 16
ATOM 22673 N N . ALA A 1 50 ? -8.156 3.424 12.974 1.00 0.00 50 ALA A N 16
ATOM 22674 C CA . ALA A 1 50 ? -7.544 2.696 11.858 1.00 0.00 50 ALA A CA 16
ATOM 22675 C C . ALA A 1 50 ? -7.660 1.161 11.949 1.00 0.00 50 ALA A C 16
ATOM 22676 O O . ALA A 1 50 ? -7.589 0.569 13.031 1.00 0.00 50 ALA A O 16
ATOM 22683 N N . THR A 1 51 ? -7.753 0.522 10.780 1.00 0.00 51 THR A N 16
ATOM 22684 C CA . THR A 1 51 ? -7.657 -0.934 10.592 1.00 0.00 51 THR A CA 16
ATOM 22685 C C . THR A 1 51 ? -6.572 -1.182 9.554 1.00 0.00 51 THR A C 16
ATOM 22686 O O . THR A 1 51 ? -6.632 -0.608 8.467 1.00 0.00 51 THR A O 16
ATOM 22697 N N . ILE A 1 52 ? -5.564 -1.989 9.886 1.00 0.00 52 ILE A N 16
ATOM 22698 C CA . ILE A 1 52 ? -4.362 -2.178 9.068 1.00 0.00 52 ILE A CA 16
ATOM 22699 C C . ILE A 1 52 ? -4.416 -3.504 8.304 1.00 0.00 52 ILE A C 16
ATOM 22700 O O . ILE A 1 52 ? -4.596 -4.575 8.887 1.00 0.00 52 ILE A O 16
ATOM 22716 N N . LEU A 1 53 ? -4.205 -3.402 6.992 1.00 0.00 53 LEU A N 16
ATOM 22717 C CA . LEU A 1 53 ? -3.996 -4.504 6.056 1.00 0.00 53 LEU A CA 16
ATOM 22718 C C . LEU A 1 53 ? -2.687 -4.272 5.283 1.00 0.00 53 LEU A C 16
ATOM 22719 O O . LEU A 1 53 ? -2.431 -3.145 4.856 1.00 0.00 53 LEU A O 16
ATOM 22735 N N . THR A 1 54 ? -1.867 -5.310 5.083 1.00 0.00 54 THR A N 16
ATOM 22736 C CA . THR A 1 54 ? -0.619 -5.227 4.290 1.00 0.00 54 THR A CA 16
ATOM 22737 C C . THR A 1 54 ? -0.445 -6.443 3.369 1.00 0.00 54 THR A C 16
ATOM 22738 O O . THR A 1 54 ? -0.692 -7.578 3.786 1.00 0.00 54 THR A O 16
ATOM 22749 N N . VAL A 1 55 ? -0.017 -6.217 2.120 1.00 0.00 55 VAL A N 16
ATOM 22750 C CA . VAL A 1 55 ? 0.151 -7.234 1.055 1.00 0.00 55 VAL A CA 16
ATOM 22751 C C . VAL A 1 55 ? 1.452 -7.060 0.264 1.00 0.00 55 VAL A C 16
ATOM 22752 O O . VAL A 1 55 ? 1.997 -5.958 0.168 1.00 0.00 55 VAL A O 16
ATOM 22765 N N . THR A 1 56 ? 1.908 -8.154 -0.352 1.00 0.00 56 THR A N 16
ATOM 22766 C CA . THR A 1 56 ? 3.094 -8.226 -1.232 1.00 0.00 56 THR A CA 16
ATOM 22767 C C . THR A 1 56 ? 2.812 -8.861 -2.606 1.00 0.00 56 THR A C 16
ATOM 22768 O O . THR A 1 56 ? 3.727 -9.003 -3.419 1.00 0.00 56 THR A O 16
ATOM 22779 N N . ASP A 1 57 ? 1.560 -9.249 -2.893 1.00 0.00 57 ASP A N 16
ATOM 22780 C CA . ASP A 1 57 ? 1.157 -9.977 -4.109 1.00 0.00 57 ASP A CA 16
ATOM 22781 C C . ASP A 1 57 ? -0.072 -9.326 -4.789 1.00 0.00 57 ASP A C 16
ATOM 22782 O O . ASP A 1 57 ? -1.075 -9.080 -4.108 1.00 0.00 57 ASP A O 16
ATOM 22791 N N . PRO A 1 58 ? -0.036 -9.038 -6.108 1.00 0.00 58 PRO A N 16
ATOM 22792 C CA . PRO A 1 58 ? -1.127 -8.364 -6.822 1.00 0.00 58 PRO A CA 16
ATOM 22793 C C . PRO A 1 58 ? -2.423 -9.150 -6.810 1.00 0.00 58 PRO A C 16
ATOM 22794 O O . PRO A 1 58 ? -3.471 -8.527 -6.730 1.00 0.00 58 PRO A O 16
ATOM 22805 N N . ASN A 1 59 ? -2.396 -10.481 -6.856 1.00 0.00 59 ASN A N 16
ATOM 22806 C CA . ASN A 1 59 ? -3.627 -11.267 -6.830 1.00 0.00 59 ASN A CA 16
ATOM 22807 C C . ASN A 1 59 ? -4.343 -11.115 -5.479 1.00 0.00 59 ASN A C 16
ATOM 22808 O O . ASN A 1 59 ? -5.564 -10.989 -5.444 1.00 0.00 59 ASN A O 16
ATOM 22819 N N . GLU A 1 60 ? -3.590 -11.032 -4.380 1.00 0.00 60 GLU A N 16
ATOM 22820 C CA . GLU A 1 60 ? -4.130 -10.826 -3.037 1.00 0.00 60 GLU A CA 16
ATOM 22821 C C . GLU A 1 60 ? -4.625 -9.383 -2.835 1.00 0.00 60 GLU A C 16
ATOM 22822 O O . GLU A 1 60 ? -5.747 -9.184 -2.374 1.00 0.00 60 GLU A O 16
ATOM 22834 N N . LEU A 1 61 ? -3.848 -8.372 -3.255 1.00 0.00 61 LEU A N 16
ATOM 22835 C CA . LEU A 1 61 ? -4.286 -6.968 -3.218 1.00 0.00 61 LEU A CA 16
ATOM 22836 C C . LEU A 1 61 ? -5.562 -6.768 -4.050 1.00 0.00 61 LEU A C 16
ATOM 22837 O O . LEU A 1 61 ? -6.538 -6.189 -3.571 1.00 0.00 61 LEU A O 16
ATOM 22853 N N . LYS A 1 62 ? -5.562 -7.291 -5.280 1.00 0.00 62 LYS A N 16
ATOM 22854 C CA . LYS A 1 62 ? -6.681 -7.244 -6.224 1.00 0.00 62 LYS A CA 16
ATOM 22855 C C . LYS A 1 62 ? -7.932 -7.889 -5.637 1.00 0.00 62 LYS A C 16
ATOM 22856 O O . LYS A 1 62 ? -8.977 -7.254 -5.647 1.00 0.00 62 LYS A O 16
ATOM 22875 N N . LYS A 1 63 ? -7.820 -9.080 -5.038 1.00 0.00 63 LYS A N 16
ATOM 22876 C CA . LYS A 1 63 ? -8.909 -9.734 -4.281 1.00 0.00 63 LYS A CA 16
ATOM 22877 C C . LYS A 1 63 ? -9.488 -8.844 -3.171 1.00 0.00 63 LYS A C 16
ATOM 22878 O O . LYS A 1 63 ? -10.705 -8.702 -3.100 1.00 0.00 63 LYS A O 16
ATOM 22897 N N . ILE A 1 64 ? -8.659 -8.211 -2.336 1.00 0.00 64 ILE A N 16
ATOM 22898 C CA . ILE A 1 64 ? -9.131 -7.346 -1.229 1.00 0.00 64 ILE A CA 16
ATOM 22899 C C . ILE A 1 64 ? -9.827 -6.094 -1.783 1.00 0.00 64 ILE A C 16
ATOM 22900 O O . ILE A 1 64 ? -10.913 -5.727 -1.326 1.00 0.00 64 ILE A O 16
ATOM 22916 N N . GLN A 1 65 ? -9.240 -5.464 -2.804 1.00 0.00 65 GLN A N 16
ATOM 22917 C CA . GLN A 1 65 ? -9.830 -4.307 -3.481 1.00 0.00 65 GLN A CA 16
ATOM 22918 C C . GLN A 1 65 ? -11.103 -4.664 -4.259 1.00 0.00 65 GLN A C 16
ATOM 22919 O O . GLN A 1 65 ? -12.026 -3.851 -4.317 1.00 0.00 65 GLN A O 16
ATOM 22933 N N . ASP A 1 66 ? -11.198 -5.882 -4.799 1.00 0.00 66 ASP A N 16
ATOM 22934 C CA . ASP A 1 66 ? -12.375 -6.357 -5.527 1.00 0.00 66 ASP A CA 16
ATOM 22935 C C . ASP A 1 66 ? -13.609 -6.465 -4.602 1.00 0.00 66 ASP A C 16
ATOM 22936 O O . ASP A 1 66 ? -14.742 -6.288 -5.055 1.00 0.00 66 ASP A O 16
ATOM 22945 N N . GLU A 1 67 ? -13.403 -6.722 -3.300 1.00 0.00 67 GLU A N 16
ATOM 22946 C CA . GLU A 1 67 ? -14.471 -6.755 -2.285 1.00 0.00 67 GLU A CA 16
ATOM 22947 C C . GLU A 1 67 ? -14.870 -5.358 -1.762 1.00 0.00 67 GLU A C 16
ATOM 22948 O O . GLU A 1 67 ? -15.913 -5.216 -1.117 1.00 0.00 67 GLU A O 16
ATOM 22960 N N . GLY A 1 68 ? -14.065 -4.319 -2.022 1.00 0.00 68 GLY A N 16
ATOM 22961 C CA . GLY A 1 68 ? -14.355 -2.929 -1.642 1.00 0.00 68 GLY A CA 16
ATOM 22962 C C . GLY A 1 68 ? -14.222 -2.606 -0.144 1.00 0.00 68 GLY A C 16
ATOM 22963 O O . GLY A 1 68 ? -14.767 -1.601 0.318 1.00 0.00 68 GLY A O 16
ATOM 22967 N N . LYS A 1 69 ? -13.514 -3.441 0.628 1.00 0.00 69 LYS A N 16
ATOM 22968 C CA . LYS A 1 69 ? -13.435 -3.406 2.106 1.00 0.00 69 LYS A CA 16
ATOM 22969 C C . LYS A 1 69 ? -12.442 -2.358 2.658 1.00 0.00 69 LYS A C 16
ATOM 22970 O O . LYS A 1 69 ? -11.758 -2.610 3.653 1.00 0.00 69 LYS A O 16
ATOM 22989 N N . VAL A 1 70 ? -12.316 -1.203 1.997 1.00 0.00 70 VAL A N 16
ATOM 22990 C CA . VAL A 1 70 ? -11.250 -0.214 2.254 1.00 0.00 70 VAL A CA 16
ATOM 22991 C C . VAL A 1 70 ? -11.722 1.244 2.201 1.00 0.00 70 VAL A C 16
ATOM 22992 O O . VAL A 1 70 ? -12.631 1.577 1.441 1.00 0.00 70 VAL A O 16
ATOM 23005 N N . ASP A 1 71 ? -11.057 2.126 2.957 1.00 0.00 71 ASP A N 16
ATOM 23006 C CA . ASP A 1 71 ? -11.203 3.587 2.851 1.00 0.00 71 ASP A CA 16
ATOM 23007 C C . ASP A 1 71 ? -10.042 4.234 2.065 1.00 0.00 71 ASP A C 16
ATOM 23008 O O . ASP A 1 71 ? -10.273 5.187 1.317 1.00 0.00 71 ASP A O 16
ATOM 23017 N N . ARG A 1 72 ? -8.811 3.698 2.178 1.00 0.00 72 ARG A N 16
ATOM 23018 C CA . ARG A 1 72 ? -7.644 4.079 1.351 1.00 0.00 72 ARG A CA 16
ATOM 23019 C C . ARG A 1 72 ? -6.693 2.912 1.055 1.00 0.00 72 ARG A C 16
ATOM 23020 O O . ARG A 1 72 ? -6.449 2.070 1.918 1.00 0.00 72 ARG A O 16
ATOM 23041 N N . ILE A 1 73 ? -6.112 2.912 -0.147 1.00 0.00 73 ILE A N 16
ATOM 23042 C CA . ILE A 1 73 ? -5.050 1.991 -0.580 1.00 0.00 73 ILE A CA 16
ATOM 23043 C C . ILE A 1 73 ? -3.798 2.804 -0.928 1.00 0.00 73 ILE A C 16
ATOM 23044 O O . ILE A 1 73 ? -3.896 3.794 -1.655 1.00 0.00 73 ILE A O 16
ATOM 23060 N N . ILE A 1 74 ? -2.631 2.385 -0.432 1.00 0.00 74 ILE A N 16
ATOM 23061 C CA . ILE A 1 74 ? -1.334 3.040 -0.665 1.00 0.00 74 ILE A CA 16
ATOM 23062 C C . ILE A 1 74 ? -0.298 2.011 -1.137 1.00 0.00 74 ILE A C 16
ATOM 23063 O O . ILE A 1 74 ? -0.181 0.926 -0.566 1.00 0.00 74 ILE A O 16
ATOM 23079 N N . LEU A 1 75 ? 0.493 2.372 -2.148 1.00 0.00 75 LEU A N 16
ATOM 23080 C CA . LEU A 1 75 ? 1.624 1.598 -2.663 1.00 0.00 75 LEU A CA 16
ATOM 23081 C C . LEU A 1 75 ? 2.955 2.182 -2.173 1.00 0.00 75 LEU A C 16
ATOM 23082 O O . LEU A 1 75 ? 3.210 3.378 -2.315 1.00 0.00 75 LEU A O 16
ATOM 23098 N N . LEU A 1 76 ? 3.827 1.320 -1.652 1.00 0.00 76 LEU A N 16
ATOM 23099 C CA . LEU A 1 76 ? 5.223 1.607 -1.334 1.00 0.00 76 LEU A CA 16
ATOM 23100 C C . LEU A 1 76 ? 6.125 0.746 -2.235 1.00 0.00 76 LEU A C 16
ATOM 23101 O O . LEU A 1 76 ? 5.918 -0.464 -2.369 1.00 0.00 76 LEU A O 16
ATOM 23117 N N . ILE A 1 77 ? 7.145 1.369 -2.825 1.00 0.00 77 ILE A N 16
ATOM 23118 C CA . ILE A 1 77 ? 8.065 0.753 -3.792 1.00 0.00 77 ILE A CA 16
ATOM 23119 C C . ILE A 1 77 ? 9.517 0.914 -3.313 1.00 0.00 77 ILE A C 16
ATOM 23120 O O . ILE A 1 77 ? 9.895 1.975 -2.811 1.00 0.00 77 ILE A O 16
ATOM 23136 N N . LYS A 1 78 ? 10.361 -0.114 -3.473 1.00 0.00 78 LYS A N 16
ATOM 23137 C CA . LYS A 1 78 ? 11.794 -0.006 -3.148 1.00 0.00 78 LYS A CA 16
ATOM 23138 C C . LYS A 1 78 ? 12.549 0.772 -4.234 1.00 0.00 78 LYS A C 16
ATOM 23139 O O . LYS A 1 78 ? 12.374 0.522 -5.427 1.00 0.00 78 LYS A O 16
ATOM 23158 N N . GLY A 1 79 ? 13.431 1.675 -3.812 1.00 0.00 79 GLY A N 16
ATOM 23159 C CA . GLY A 1 79 ? 14.333 2.415 -4.699 1.00 0.00 79 GLY A CA 16
ATOM 23160 C C . GLY A 1 79 ? 15.366 1.493 -5.359 1.00 0.00 79 GLY A C 16
ATOM 23161 O O . GLY A 1 79 ? 16.044 0.710 -4.688 1.00 0.00 79 GLY A O 16
ATOM 23165 N N . SER A 1 80 ? 15.475 1.567 -6.687 1.00 0.00 80 SER A N 16
ATOM 23166 C CA . SER A 1 80 ? 16.276 0.649 -7.517 1.00 0.00 80 SER A CA 16
ATOM 23167 C C . SER A 1 80 ? 17.798 0.833 -7.395 1.00 0.00 80 SER A C 16
ATOM 23168 O O . SER A 1 80 ? 18.560 -0.054 -7.788 1.00 0.00 80 SER A O 16
ATOM 23176 N N . LEU A 1 81 ? 18.252 1.967 -6.847 1.00 0.00 81 LEU A N 16
ATOM 23177 C CA . LEU A 1 81 ? 19.670 2.320 -6.700 1.00 0.00 81 LEU A CA 16
ATOM 23178 C C . LEU A 1 81 ? 20.360 1.627 -5.504 1.00 0.00 81 LEU A C 16
ATOM 23179 O O . LEU A 1 81 ? 21.589 1.643 -5.415 1.00 0.00 81 LEU A O 16
ATOM 23195 N N . GLU A 1 82 ? 19.614 0.983 -4.599 1.00 0.00 82 GLU A N 16
ATOM 23196 C CA . GLU A 1 82 ? 20.178 0.321 -3.412 1.00 0.00 82 GLU A CA 16
ATOM 23197 C C . GLU A 1 82 ? 21.052 -0.885 -3.805 1.00 0.00 82 GLU A C 16
ATOM 23198 O O . GLU A 1 82 ? 20.576 -1.849 -4.415 1.00 0.00 82 GLU A O 16
ATOM 23210 N N . HIS A 1 83 ? 22.334 -0.828 -3.435 1.00 0.00 83 HIS A N 16
ATOM 23211 C CA . HIS A 1 83 ? 23.299 -1.920 -3.579 1.00 0.00 83 HIS A CA 16
ATOM 23212 C C . HIS A 1 83 ? 24.341 -1.895 -2.445 1.00 0.00 83 HIS A C 16
ATOM 23213 O O . HIS A 1 83 ? 24.810 -0.827 -2.039 1.00 0.00 83 HIS A O 16
ATOM 23227 N N . HIS A 1 84 ? 24.734 -3.079 -1.962 1.00 0.00 84 HIS A N 16
ATOM 23228 C CA . HIS A 1 84 ? 25.813 -3.255 -0.976 1.00 0.00 84 HIS A CA 16
ATOM 23229 C C . HIS A 1 84 ? 27.141 -3.694 -1.627 1.00 0.00 84 HIS A C 16
ATOM 23230 O O . HIS A 1 84 ? 28.200 -3.190 -1.248 1.00 0.00 84 HIS A O 16
ATOM 23244 N N . HIS A 1 85 ? 27.085 -4.585 -2.629 1.00 0.00 85 HIS A N 16
ATOM 23245 C CA . HIS A 1 85 ? 28.206 -4.996 -3.497 1.00 0.00 85 HIS A CA 16
ATOM 23246 C C . HIS A 1 85 ? 29.514 -5.330 -2.737 1.00 0.00 85 HIS A C 16
ATOM 23247 O O . HIS A 1 85 ? 30.595 -4.819 -3.048 1.00 0.00 85 HIS A O 16
ATOM 23261 N N . HIS A 1 86 ? 29.413 -6.163 -1.693 1.00 0.00 86 HIS A N 16
ATOM 23262 C CA . HIS A 1 86 ? 30.536 -6.494 -0.807 1.00 0.00 86 HIS A CA 16
ATOM 23263 C C . HIS A 1 86 ? 31.606 -7.387 -1.473 1.00 0.00 86 HIS A C 16
ATOM 23264 O O . HIS A 1 86 ? 31.328 -8.133 -2.420 1.00 0.00 86 HIS A O 16
ATOM 23278 N N . HIS A 1 87 ? 32.831 -7.337 -0.942 1.00 0.00 87 HIS A N 16
ATOM 23279 C CA . HIS A 1 87 ? 33.934 -8.247 -1.279 1.00 0.00 87 HIS A CA 16
ATOM 23280 C C . HIS A 1 87 ? 33.921 -9.521 -0.404 1.00 0.00 87 HIS A C 16
ATOM 23281 O O . HIS A 1 87 ? 33.198 -9.586 0.598 1.00 0.00 87 HIS A O 16
ATOM 23295 N N . HIS A 1 88 ? 34.740 -10.516 -0.774 1.00 0.00 88 HIS A N 16
ATOM 23296 C CA . HIS A 1 88 ? 34.896 -11.824 -0.109 1.00 0.00 88 HIS A CA 16
ATOM 23297 C C . HIS A 1 88 ? 33.554 -12.567 0.114 1.00 0.00 88 HIS A C 16
ATOM 23298 O O . HIS A 1 88 ? 33.080 -12.707 1.266 1.00 0.00 88 HIS A O 16
ATOM 23313 N N . GLY A 1 1 ? -12.193 2.406 10.395 1.00 0.00 1 GLY A N 17
ATOM 23314 C CA . GLY A 1 1 ? -11.728 2.707 9.021 1.00 0.00 1 GLY A CA 17
ATOM 23315 C C . GLY A 1 1 ? -10.468 1.924 8.705 1.00 0.00 1 GLY A C 17
ATOM 23316 O O . GLY A 1 1 ? -9.592 1.831 9.557 1.00 0.00 1 GLY A O 17
ATOM 23322 N N . THR A 1 2 ? -10.347 1.350 7.509 1.00 0.00 2 THR A N 17
ATOM 23323 C CA . THR A 1 2 ? -9.219 0.471 7.132 1.00 0.00 2 THR A CA 17
ATOM 23324 C C . THR A 1 2 ? -8.281 1.145 6.141 1.00 0.00 2 THR A C 17
ATOM 23325 O O . THR A 1 2 ? -8.734 1.805 5.202 1.00 0.00 2 THR A O 17
ATOM 23336 N N . ILE A 1 3 ? -6.969 0.964 6.345 1.00 0.00 3 ILE A N 17
ATOM 23337 C CA . ILE A 1 3 ? -5.914 1.535 5.508 1.00 0.00 3 ILE A CA 17
ATOM 23338 C C . ILE A 1 3 ? -4.986 0.425 4.993 1.00 0.00 3 ILE A C 17
ATOM 23339 O O . ILE A 1 3 ? -4.326 -0.270 5.776 1.00 0.00 3 ILE A O 17
ATOM 23355 N N . LEU A 1 4 ? -4.887 0.308 3.668 1.00 0.00 4 LEU A N 17
ATOM 23356 C CA . LEU A 1 4 ? -4.174 -0.760 2.961 1.00 0.00 4 LEU A CA 17
ATOM 23357 C C . LEU A 1 4 ? -2.751 -0.320 2.576 1.00 0.00 4 LEU A C 17
ATOM 23358 O O . LEU A 1 4 ? -2.563 0.770 2.035 1.00 0.00 4 LEU A O 17
ATOM 23374 N N . ILE A 1 5 ? -1.763 -1.187 2.796 1.00 0.00 5 ILE A N 17
ATOM 23375 C CA . ILE A 1 5 ? -0.386 -1.046 2.302 1.00 0.00 5 ILE A CA 17
ATOM 23376 C C . ILE A 1 5 ? -0.058 -2.147 1.302 1.00 0.00 5 ILE A C 17
ATOM 23377 O O . ILE A 1 5 ? -0.280 -3.328 1.569 1.00 0.00 5 ILE A O 17
ATOM 23393 N N . PHE A 1 6 ? 0.531 -1.764 0.175 1.00 0.00 6 PHE A N 17
ATOM 23394 C CA . PHE A 1 6 ? 1.167 -2.695 -0.749 1.00 0.00 6 PHE A CA 17
ATOM 23395 C C . PHE A 1 6 ? 2.670 -2.423 -0.796 1.00 0.00 6 PHE A C 17
ATOM 23396 O O . PHE A 1 6 ? 3.082 -1.270 -0.919 1.00 0.00 6 PHE A O 17
ATOM 23413 N N . LEU A 1 7 ? 3.477 -3.478 -0.707 1.00 0.00 7 LEU A N 17
ATOM 23414 C CA . LEU A 1 7 ? 4.942 -3.436 -0.757 1.00 0.00 7 LEU A CA 17
ATOM 23415 C C . LEU A 1 7 ? 5.460 -4.211 -1.979 1.00 0.00 7 LEU A C 17
ATOM 23416 O O . LEU A 1 7 ? 5.088 -5.370 -2.173 1.00 0.00 7 LEU A O 17
ATOM 23432 N N . ASP A 1 8 ? 6.372 -3.620 -2.756 1.00 0.00 8 ASP A N 17
ATOM 23433 C CA . ASP A 1 8 ? 7.080 -4.329 -3.833 1.00 0.00 8 ASP A CA 17
ATOM 23434 C C . ASP A 1 8 ? 8.562 -3.938 -3.940 1.00 0.00 8 ASP A C 17
ATOM 23435 O O . ASP A 1 8 ? 8.925 -2.763 -3.836 1.00 0.00 8 ASP A O 17
ATOM 23444 N N . LYS A 1 9 ? 9.422 -4.933 -4.189 1.00 0.00 9 LYS A N 17
ATOM 23445 C CA . LYS A 1 9 ? 10.858 -4.758 -4.443 1.00 0.00 9 LYS A CA 17
ATOM 23446 C C . LYS A 1 9 ? 11.166 -4.384 -5.901 1.00 0.00 9 LYS A C 17
ATOM 23447 O O . LYS A 1 9 ? 12.259 -3.892 -6.182 1.00 0.00 9 LYS A O 17
ATOM 23466 N N . ASN A 1 10 ? 10.217 -4.605 -6.811 1.00 0.00 10 ASN A N 17
ATOM 23467 C CA . ASN A 1 10 ? 10.317 -4.322 -8.246 1.00 0.00 10 ASN A CA 17
ATOM 23468 C C . ASN A 1 10 ? 9.230 -3.324 -8.698 1.00 0.00 10 ASN A C 17
ATOM 23469 O O . ASN A 1 10 ? 8.028 -3.594 -8.605 1.00 0.00 10 ASN A O 17
ATOM 23480 N N . LYS A 1 11 ? 9.656 -2.178 -9.246 1.00 0.00 11 LYS A N 17
ATOM 23481 C CA . LYS A 1 11 ? 8.765 -1.108 -9.725 1.00 0.00 11 LYS A CA 17
ATOM 23482 C C . LYS A 1 11 ? 7.880 -1.528 -10.904 1.00 0.00 11 LYS A C 17
ATOM 23483 O O . LYS A 1 11 ? 6.757 -1.048 -11.008 1.00 0.00 11 LYS A O 17
ATOM 23502 N N . GLU A 1 12 ? 8.318 -2.463 -11.747 1.00 0.00 12 GLU A N 17
ATOM 23503 C CA . GLU A 1 12 ? 7.529 -2.958 -12.879 1.00 0.00 12 GLU A CA 17
ATOM 23504 C C . GLU A 1 12 ? 6.247 -3.682 -12.424 1.00 0.00 12 GLU A C 17
ATOM 23505 O O . GLU A 1 12 ? 5.178 -3.490 -13.009 1.00 0.00 12 GLU A O 17
ATOM 23517 N N . GLN A 1 13 ? 6.326 -4.457 -11.335 1.00 0.00 13 GLN A N 17
ATOM 23518 C CA . GLN A 1 13 ? 5.172 -5.144 -10.740 1.00 0.00 13 GLN A CA 17
ATOM 23519 C C . GLN A 1 13 ? 4.198 -4.144 -10.098 1.00 0.00 13 GLN A C 17
ATOM 23520 O O . GLN A 1 13 ? 2.987 -4.231 -10.305 1.00 0.00 13 GLN A O 17
ATOM 23534 N N . ALA A 1 14 ? 4.732 -3.161 -9.366 1.00 0.00 14 ALA A N 17
ATOM 23535 C CA . ALA A 1 14 ? 3.956 -2.104 -8.722 1.00 0.00 14 ALA A CA 17
ATOM 23536 C C . ALA A 1 14 ? 3.224 -1.198 -9.730 1.00 0.00 14 ALA A C 17
ATOM 23537 O O . ALA A 1 14 ? 2.043 -0.904 -9.548 1.00 0.00 14 ALA A O 17
ATOM 23544 N N . GLU A 1 15 ? 3.891 -0.797 -10.817 1.00 0.00 15 GLU A N 17
ATOM 23545 C CA . GLU A 1 15 ? 3.289 -0.014 -11.905 1.00 0.00 15 GLU A CA 17
ATOM 23546 C C . GLU A 1 15 ? 2.173 -0.797 -12.611 1.00 0.00 15 GLU A C 17
ATOM 23547 O O . GLU A 1 15 ? 1.079 -0.265 -12.808 1.00 0.00 15 GLU A O 17
ATOM 23559 N N . LYS A 1 16 ? 2.406 -2.078 -12.937 1.00 0.00 16 LYS A N 17
ATOM 23560 C CA . LYS A 1 16 ? 1.396 -2.941 -13.570 1.00 0.00 16 LYS A CA 17
ATOM 23561 C C . LYS A 1 16 ? 0.172 -3.149 -12.670 1.00 0.00 16 LYS A C 17
ATOM 23562 O O . LYS A 1 16 ? -0.957 -3.065 -13.152 1.00 0.00 16 LYS A O 17
ATOM 23581 N N . LEU A 1 17 ? 0.370 -3.326 -11.360 1.00 0.00 17 LEU A N 17
ATOM 23582 C CA . LEU A 1 17 ? -0.714 -3.422 -10.386 1.00 0.00 17 LEU A CA 17
ATOM 23583 C C . LEU A 1 17 ? -1.488 -2.108 -10.271 1.00 0.00 17 LEU A C 17
ATOM 23584 O O . LEU A 1 17 ? -2.709 -2.132 -10.364 1.00 0.00 17 LEU A O 17
ATOM 23600 N N . ALA A 1 18 ? -0.818 -0.961 -10.133 1.00 0.00 18 ALA A N 17
ATOM 23601 C CA . ALA A 1 18 ? -1.495 0.333 -10.034 1.00 0.00 18 ALA A CA 17
ATOM 23602 C C . ALA A 1 18 ? -2.322 0.668 -11.296 1.00 0.00 18 ALA A C 17
ATOM 23603 O O . ALA A 1 18 ? -3.389 1.277 -11.185 1.00 0.00 18 ALA A O 17
ATOM 23610 N N . LYS A 1 19 ? -1.897 0.189 -12.478 1.00 0.00 19 LYS A N 17
ATOM 23611 C CA . LYS A 1 19 ? -2.658 0.291 -13.741 1.00 0.00 19 LYS A CA 17
ATOM 23612 C C . LYS A 1 19 ? -3.869 -0.651 -13.794 1.00 0.00 19 LYS A C 17
ATOM 23613 O O . LYS A 1 19 ? -4.905 -0.287 -14.350 1.00 0.00 19 LYS A O 17
ATOM 23632 N N . GLU A 1 20 ? -3.770 -1.835 -13.191 1.00 0.00 20 GLU A N 17
ATOM 23633 C CA . GLU A 1 20 ? -4.856 -2.823 -13.094 1.00 0.00 20 GLU A CA 17
ATOM 23634 C C . GLU A 1 20 ? -5.912 -2.460 -12.035 1.00 0.00 20 GLU A C 17
ATOM 23635 O O . GLU A 1 20 ? -7.108 -2.658 -12.256 1.00 0.00 20 GLU A O 17
ATOM 23647 N N . VAL A 1 21 ? -5.472 -1.937 -10.885 1.00 0.00 21 VAL A N 17
ATOM 23648 C CA . VAL A 1 21 ? -6.294 -1.731 -9.677 1.00 0.00 21 VAL A CA 17
ATOM 23649 C C . VAL A 1 21 ? -6.776 -0.279 -9.501 1.00 0.00 21 VAL A C 17
ATOM 23650 O O . VAL A 1 21 ? -7.681 -0.017 -8.710 1.00 0.00 21 VAL A O 17
ATOM 23663 N N . GLY A 1 22 ? -6.209 0.671 -10.257 1.00 0.00 22 GLY A N 17
ATOM 23664 C CA . GLY A 1 22 ? -6.601 2.089 -10.273 1.00 0.00 22 GLY A CA 17
ATOM 23665 C C . GLY A 1 22 ? -5.995 2.960 -9.161 1.00 0.00 22 GLY A C 17
ATOM 23666 O O . GLY A 1 22 ? -6.417 4.105 -8.983 1.00 0.00 22 GLY A O 17
ATOM 23670 N N . VAL A 1 23 ? -5.021 2.442 -8.404 1.00 0.00 23 VAL A N 17
ATOM 23671 C CA . VAL A 1 23 ? -4.329 3.170 -7.320 1.00 0.00 23 VAL A CA 17
ATOM 23672 C C . VAL A 1 23 ? -3.345 4.213 -7.873 1.00 0.00 23 VAL A C 17
ATOM 23673 O O . VAL A 1 23 ? -2.716 4.017 -8.910 1.00 0.00 23 VAL A O 17
ATOM 23686 N N . THR A 1 24 ? -3.222 5.339 -7.164 1.00 0.00 24 THR A N 17
ATOM 23687 C CA . THR A 1 24 ? -2.341 6.476 -7.503 1.00 0.00 24 THR A CA 17
ATOM 23688 C C . THR A 1 24 ? -1.522 7.023 -6.316 1.00 0.00 24 THR A C 17
ATOM 23689 O O . THR A 1 24 ? -0.666 7.888 -6.507 1.00 0.00 24 THR A O 17
ATOM 23700 N N . GLU A 1 25 ? -1.738 6.528 -5.089 1.00 0.00 25 GLU A N 17
ATOM 23701 C CA . GLU A 1 25 ? -1.013 6.963 -3.881 1.00 0.00 25 GLU A CA 17
ATOM 23702 C C . GLU A 1 25 ? 0.323 6.216 -3.749 1.00 0.00 25 GLU A C 17
ATOM 23703 O O . GLU A 1 25 ? 0.508 5.330 -2.910 1.00 0.00 25 GLU A O 17
ATOM 23715 N N . ILE A 1 26 ? 1.240 6.551 -4.655 1.00 0.00 26 ILE A N 17
ATOM 23716 C CA . ILE A 1 26 ? 2.497 5.840 -4.873 1.00 0.00 26 ILE A CA 17
ATOM 23717 C C . ILE A 1 26 ? 3.664 6.567 -4.185 1.00 0.00 26 ILE A C 17
ATOM 23718 O O . ILE A 1 26 ? 3.842 7.779 -4.343 1.00 0.00 26 ILE A O 17
ATOM 23734 N N . TYR A 1 27 ? 4.480 5.802 -3.461 1.00 0.00 27 TYR A N 17
ATOM 23735 C CA . TYR A 1 27 ? 5.697 6.227 -2.765 1.00 0.00 27 TYR A CA 17
ATOM 23736 C C . TYR A 1 27 ? 6.884 5.322 -3.140 1.00 0.00 27 TYR A C 17
ATOM 23737 O O . TYR A 1 27 ? 6.713 4.125 -3.379 1.00 0.00 27 TYR A O 17
ATOM 23755 N N . GLU A 1 28 ? 8.103 5.866 -3.148 1.00 0.00 28 GLU A N 17
ATOM 23756 C CA . GLU A 1 28 ? 9.340 5.109 -3.397 1.00 0.00 28 GLU A CA 17
ATOM 23757 C C . GLU A 1 28 ? 10.463 5.531 -2.433 1.00 0.00 28 GLU A C 17
ATOM 23758 O O . GLU A 1 28 ? 10.632 6.720 -2.147 1.00 0.00 28 GLU A O 17
ATOM 23770 N N . SER A 1 29 ? 11.252 4.565 -1.950 1.00 0.00 29 SER A N 17
ATOM 23771 C CA . SER A 1 29 ? 12.487 4.779 -1.172 1.00 0.00 29 SER A CA 17
ATOM 23772 C C . SER A 1 29 ? 13.383 3.539 -1.211 1.00 0.00 29 SER A C 17
ATOM 23773 O O . SER A 1 29 ? 12.902 2.420 -1.385 1.00 0.00 29 SER A O 17
ATOM 23781 N N . ASP A 1 30 ? 14.690 3.705 -0.996 1.00 0.00 30 ASP A N 17
ATOM 23782 C CA . ASP A 1 30 ? 15.608 2.572 -0.792 1.00 0.00 30 ASP A CA 17
ATOM 23783 C C . ASP A 1 30 ? 15.333 1.878 0.560 1.00 0.00 30 ASP A C 17
ATOM 23784 O O . ASP A 1 30 ? 15.360 0.651 0.659 1.00 0.00 30 ASP A O 17
ATOM 23793 N N . ASN A 1 31 ? 14.980 2.661 1.588 1.00 0.00 31 ASN A N 17
ATOM 23794 C CA . ASN A 1 31 ? 14.583 2.192 2.921 1.00 0.00 31 ASN A CA 17
ATOM 23795 C C . ASN A 1 31 ? 13.084 1.825 2.969 1.00 0.00 31 ASN A C 17
ATOM 23796 O O . ASN A 1 31 ? 12.310 2.422 3.719 1.00 0.00 31 ASN A O 17
ATOM 23807 N N . LEU A 1 32 ? 12.660 0.854 2.156 1.00 0.00 32 LEU A N 17
ATOM 23808 C CA . LEU A 1 32 ? 11.251 0.451 1.997 1.00 0.00 32 LEU A CA 17
ATOM 23809 C C . LEU A 1 32 ? 10.571 0.107 3.339 1.00 0.00 32 LEU A C 17
ATOM 23810 O O . LEU A 1 32 ? 9.429 0.492 3.590 1.00 0.00 32 LEU A O 17
ATOM 23826 N N . GLU A 1 33 ? 11.296 -0.566 4.234 1.00 0.00 33 GLU A N 17
ATOM 23827 C CA . GLU A 1 33 ? 10.806 -0.927 5.569 1.00 0.00 33 GLU A CA 17
ATOM 23828 C C . GLU A 1 33 ? 10.661 0.259 6.536 1.00 0.00 33 GLU A C 17
ATOM 23829 O O . GLU A 1 33 ? 9.719 0.294 7.326 1.00 0.00 33 GLU A O 17
ATOM 23841 N N . GLU A 1 34 ? 11.545 1.259 6.465 1.00 0.00 34 GLU A N 17
ATOM 23842 C CA . GLU A 1 34 ? 11.410 2.486 7.261 1.00 0.00 34 GLU A CA 17
ATOM 23843 C C . GLU A 1 34 ? 10.248 3.333 6.723 1.00 0.00 34 GLU A C 17
ATOM 23844 O O . GLU A 1 34 ? 9.451 3.868 7.493 1.00 0.00 34 GLU A O 17
ATOM 23856 N N . LEU A 1 35 ? 10.102 3.379 5.394 1.00 0.00 35 LEU A N 17
ATOM 23857 C CA . LEU A 1 35 ? 9.004 4.069 4.703 1.00 0.00 35 LEU A CA 17
ATOM 23858 C C . LEU A 1 35 ? 7.633 3.514 5.131 1.00 0.00 35 LEU A C 17
ATOM 23859 O O . LEU A 1 35 ? 6.734 4.282 5.468 1.00 0.00 35 LEU A O 17
ATOM 23875 N N . TYR A 1 36 ? 7.490 2.187 5.189 1.00 0.00 36 TYR A N 17
ATOM 23876 C CA . TYR A 1 36 ? 6.286 1.502 5.683 1.00 0.00 36 TYR A CA 17
ATOM 23877 C C . TYR A 1 36 ? 5.885 1.958 7.096 1.00 0.00 36 TYR A C 17
ATOM 23878 O O . TYR A 1 36 ? 4.733 2.350 7.315 1.00 0.00 36 TYR A O 17
ATOM 23896 N N . ARG A 1 37 ? 6.836 1.980 8.041 1.00 0.00 37 ARG A N 17
ATOM 23897 C CA . ARG A 1 37 ? 6.586 2.421 9.426 1.00 0.00 37 ARG A CA 17
ATOM 23898 C C . ARG A 1 37 ? 6.264 3.907 9.508 1.00 0.00 37 ARG A C 17
ATOM 23899 O O . ARG A 1 37 ? 5.314 4.287 10.185 1.00 0.00 37 ARG A O 17
ATOM 23920 N N . GLU A 1 38 ? 7.007 4.738 8.784 1.00 0.00 38 GLU A N 17
ATOM 23921 C CA . GLU A 1 38 ? 6.824 6.200 8.761 1.00 0.00 38 GLU A CA 17
ATOM 23922 C C . GLU A 1 38 ? 5.440 6.619 8.240 1.00 0.00 38 GLU A C 17
ATOM 23923 O O . GLU A 1 38 ? 4.865 7.587 8.743 1.00 0.00 38 GLU A O 17
ATOM 23935 N N . ILE A 1 39 ? 4.869 5.874 7.284 1.00 0.00 39 ILE A N 17
ATOM 23936 C CA . ILE A 1 39 ? 3.491 6.082 6.815 1.00 0.00 39 ILE A CA 17
ATOM 23937 C C . ILE A 1 39 ? 2.484 5.664 7.898 1.00 0.00 39 ILE A C 17
ATOM 23938 O O . ILE A 1 39 ? 1.671 6.482 8.325 1.00 0.00 39 ILE A O 17
ATOM 23954 N N . LYS A 1 40 ? 2.546 4.424 8.404 1.00 0.00 40 LYS A N 17
ATOM 23955 C CA . LYS A 1 40 ? 1.547 3.880 9.337 1.00 0.00 40 LYS A CA 17
ATOM 23956 C C . LYS A 1 40 ? 1.560 4.515 10.724 1.00 0.00 40 LYS A C 17
ATOM 23957 O O . LYS A 1 40 ? 0.500 4.673 11.324 1.00 0.00 40 LYS A O 17
ATOM 23976 N N . GLU A 1 41 ? 2.715 4.974 11.194 1.00 0.00 41 GLU A N 17
ATOM 23977 C CA . GLU A 1 41 ? 2.818 5.799 12.401 1.00 0.00 41 GLU A CA 17
ATOM 23978 C C . GLU A 1 41 ? 1.932 7.052 12.323 1.00 0.00 41 GLU A C 17
ATOM 23979 O O . GLU A 1 41 ? 1.261 7.398 13.299 1.00 0.00 41 GLU A O 17
ATOM 23991 N N . ARG A 1 42 ? 1.888 7.711 11.154 1.00 0.00 42 ARG A N 17
ATOM 23992 C CA . ARG A 1 42 ? 1.041 8.887 10.917 1.00 0.00 42 ARG A CA 17
ATOM 23993 C C . ARG A 1 42 ? -0.441 8.502 10.894 1.00 0.00 42 ARG A C 17
ATOM 23994 O O . ARG A 1 42 ? -1.253 9.156 11.542 1.00 0.00 42 ARG A O 17
ATOM 24015 N N . ILE A 1 43 ? -0.780 7.404 10.215 1.00 0.00 43 ILE A N 17
ATOM 24016 C CA . ILE A 1 43 ? -2.150 6.860 10.125 1.00 0.00 43 ILE A CA 17
ATOM 24017 C C . ILE A 1 43 ? -2.729 6.564 11.511 1.00 0.00 43 ILE A C 17
ATOM 24018 O O . ILE A 1 43 ? -3.867 6.932 11.780 1.00 0.00 43 ILE A O 17
ATOM 24034 N N . GLU A 1 44 ? -1.954 5.948 12.402 1.00 0.00 44 GLU A N 17
ATOM 24035 C CA . GLU A 1 44 ? -2.427 5.559 13.741 1.00 0.00 44 GLU A CA 17
ATOM 24036 C C . GLU A 1 44 ? -2.713 6.757 14.665 1.00 0.00 44 GLU A C 17
ATOM 24037 O O . GLU A 1 44 ? -3.652 6.692 15.465 1.00 0.00 44 GLU A O 17
ATOM 24049 N N . ARG A 1 45 ? -1.954 7.862 14.559 1.00 0.00 45 ARG A N 17
ATOM 24050 C CA . ARG A 1 45 ? -2.262 9.110 15.290 1.00 0.00 45 ARG A CA 17
ATOM 24051 C C . ARG A 1 45 ? -3.401 9.917 14.665 1.00 0.00 45 ARG A C 17
ATOM 24052 O O . ARG A 1 45 ? -4.249 10.450 15.380 1.00 0.00 45 ARG A O 17
ATOM 24073 N N . GLU A 1 46 ? -3.434 9.979 13.338 1.00 0.00 46 GLU A N 17
ATOM 24074 C CA . GLU A 1 46 ? -4.469 10.700 12.575 1.00 0.00 46 GLU A CA 17
ATOM 24075 C C . GLU A 1 46 ? -5.846 10.015 12.635 1.00 0.00 46 GLU A C 17
ATOM 24076 O O . GLU A 1 46 ? -6.876 10.692 12.646 1.00 0.00 46 GLU A O 17
ATOM 24088 N N . ASN A 1 47 ? -5.870 8.681 12.698 1.00 0.00 47 ASN A N 17
ATOM 24089 C CA . ASN A 1 47 ? -7.067 7.849 12.797 1.00 0.00 47 ASN A CA 17
ATOM 24090 C C . ASN A 1 47 ? -6.916 6.850 13.967 1.00 0.00 47 ASN A C 17
ATOM 24091 O O . ASN A 1 47 ? -6.386 5.754 13.767 1.00 0.00 47 ASN A O 17
ATOM 24102 N N . PRO A 1 48 ? -7.422 7.152 15.181 1.00 0.00 48 PRO A N 17
ATOM 24103 C CA . PRO A 1 48 ? -7.369 6.221 16.317 1.00 0.00 48 PRO A CA 17
ATOM 24104 C C . PRO A 1 48 ? -8.239 4.963 16.112 1.00 0.00 48 PRO A C 17
ATOM 24105 O O . PRO A 1 48 ? -8.053 3.960 16.802 1.00 0.00 48 PRO A O 17
ATOM 24116 N N . ASN A 1 49 ? -9.158 4.996 15.137 1.00 0.00 49 ASN A N 17
ATOM 24117 C CA . ASN A 1 49 ? -9.993 3.878 14.686 1.00 0.00 49 ASN A CA 17
ATOM 24118 C C . ASN A 1 49 ? -9.456 3.197 13.400 1.00 0.00 49 ASN A C 17
ATOM 24119 O O . ASN A 1 49 ? -10.220 2.543 12.685 1.00 0.00 49 ASN A O 17
ATOM 24130 N N . ALA A 1 50 ? -8.169 3.378 13.065 1.00 0.00 50 ALA A N 17
ATOM 24131 C CA . ALA A 1 50 ? -7.518 2.728 11.925 1.00 0.00 50 ALA A CA 17
ATOM 24132 C C . ALA A 1 50 ? -7.444 1.192 12.056 1.00 0.00 50 ALA A C 17
ATOM 24133 O O . ALA A 1 50 ? -7.298 0.653 13.158 1.00 0.00 50 ALA A O 17
ATOM 24140 N N . THR A 1 51 ? -7.450 0.505 10.910 1.00 0.00 51 THR A N 17
ATOM 24141 C CA . THR A 1 51 ? -7.174 -0.935 10.786 1.00 0.00 51 THR A CA 17
ATOM 24142 C C . THR A 1 51 ? -6.054 -1.116 9.767 1.00 0.00 51 THR A C 17
ATOM 24143 O O . THR A 1 51 ? -6.119 -0.556 8.671 1.00 0.00 51 THR A O 17
ATOM 24154 N N . ILE A 1 52 ? -5.017 -1.874 10.129 1.00 0.00 52 ILE A N 17
ATOM 24155 C CA . ILE A 1 52 ? -3.792 -2.030 9.336 1.00 0.00 52 ILE A CA 17
ATOM 24156 C C . ILE A 1 52 ? -3.825 -3.356 8.566 1.00 0.00 52 ILE A C 17
ATOM 24157 O O . ILE A 1 52 ? -3.890 -4.430 9.166 1.00 0.00 52 ILE A O 17
ATOM 24173 N N . LEU A 1 53 ? -3.736 -3.264 7.235 1.00 0.00 53 LEU A N 17
ATOM 24174 C CA . LEU A 1 53 ? -3.527 -4.391 6.321 1.00 0.00 53 LEU A CA 17
ATOM 24175 C C . LEU A 1 53 ? -2.298 -4.141 5.434 1.00 0.00 53 LEU A C 17
ATOM 24176 O O . LEU A 1 53 ? -2.091 -3.015 4.975 1.00 0.00 53 LEU A O 17
ATOM 24192 N N . THR A 1 54 ? -1.522 -5.194 5.166 1.00 0.00 54 THR A N 17
ATOM 24193 C CA . THR A 1 54 ? -0.290 -5.150 4.358 1.00 0.00 54 THR A CA 17
ATOM 24194 C C . THR A 1 54 ? -0.209 -6.361 3.421 1.00 0.00 54 THR A C 17
ATOM 24195 O O . THR A 1 54 ? -0.452 -7.490 3.854 1.00 0.00 54 THR A O 17
ATOM 24206 N N . VAL A 1 55 ? 0.142 -6.146 2.148 1.00 0.00 55 VAL A N 17
ATOM 24207 C CA . VAL A 1 55 ? 0.260 -7.191 1.107 1.00 0.00 55 VAL A CA 17
ATOM 24208 C C . VAL A 1 55 ? 1.523 -7.044 0.254 1.00 0.00 55 VAL A C 17
ATOM 24209 O O . VAL A 1 55 ? 2.059 -5.947 0.087 1.00 0.00 55 VAL A O 17
ATOM 24222 N N . THR A 1 56 ? 1.973 -8.170 -0.310 1.00 0.00 56 THR A N 17
ATOM 24223 C CA . THR A 1 56 ? 3.196 -8.300 -1.127 1.00 0.00 56 THR A CA 17
ATOM 24224 C C . THR A 1 56 ? 2.970 -8.973 -2.492 1.00 0.00 56 THR A C 17
ATOM 24225 O O . THR A 1 56 ? 3.924 -9.157 -3.252 1.00 0.00 56 THR A O 17
ATOM 24236 N N . ASP A 1 57 ? 1.727 -9.343 -2.833 1.00 0.00 57 ASP A N 17
ATOM 24237 C CA . ASP A 1 57 ? 1.365 -10.013 -4.092 1.00 0.00 57 ASP A CA 17
ATOM 24238 C C . ASP A 1 57 ? 0.113 -9.367 -4.731 1.00 0.00 57 ASP A C 17
ATOM 24239 O O . ASP A 1 57 ? -0.898 -9.198 -4.038 1.00 0.00 57 ASP A O 17
ATOM 24248 N N . PRO A 1 58 ? 0.129 -9.001 -6.031 1.00 0.00 58 PRO A N 17
ATOM 24249 C CA . PRO A 1 58 ? -1.013 -8.368 -6.700 1.00 0.00 58 PRO A CA 17
ATOM 24250 C C . PRO A 1 58 ? -2.251 -9.263 -6.758 1.00 0.00 58 PRO A C 17
ATOM 24251 O O . PRO A 1 58 ? -3.364 -8.746 -6.718 1.00 0.00 58 PRO A O 17
ATOM 24262 N N . ASN A 1 59 ? -2.090 -10.586 -6.804 1.00 0.00 59 ASN A N 17
ATOM 24263 C CA . ASN A 1 59 ? -3.215 -11.530 -6.789 1.00 0.00 59 ASN A CA 17
ATOM 24264 C C . ASN A 1 59 ? -3.960 -11.517 -5.440 1.00 0.00 59 ASN A C 17
ATOM 24265 O O . ASN A 1 59 ? -5.130 -11.893 -5.383 1.00 0.00 59 ASN A O 17
ATOM 24276 N N . GLU A 1 60 ? -3.310 -11.058 -4.364 1.00 0.00 60 GLU A N 17
ATOM 24277 C CA . GLU A 1 60 ? -3.917 -10.879 -3.045 1.00 0.00 60 GLU A CA 17
ATOM 24278 C C . GLU A 1 60 ? -4.461 -9.449 -2.869 1.00 0.00 60 GLU A C 17
ATOM 24279 O O . GLU A 1 60 ? -5.616 -9.289 -2.472 1.00 0.00 60 GLU A O 17
ATOM 24291 N N . LEU A 1 61 ? -3.699 -8.402 -3.233 1.00 0.00 61 LEU A N 17
ATOM 24292 C CA . LEU A 1 61 ? -4.180 -7.013 -3.117 1.00 0.00 61 LEU A CA 17
ATOM 24293 C C . LEU A 1 61 ? -5.392 -6.771 -4.033 1.00 0.00 61 LEU A C 17
ATOM 24294 O O . LEU A 1 61 ? -6.428 -6.314 -3.557 1.00 0.00 61 LEU A O 17
ATOM 24310 N N . LYS A 1 62 ? -5.316 -7.143 -5.319 1.00 0.00 62 LYS A N 17
ATOM 24311 C CA . LYS A 1 62 ? -6.416 -6.977 -6.289 1.00 0.00 62 LYS A CA 17
ATOM 24312 C C . LYS A 1 62 ? -7.694 -7.675 -5.815 1.00 0.00 62 LYS A C 17
ATOM 24313 O O . LYS A 1 62 ? -8.765 -7.080 -5.883 1.00 0.00 62 LYS A O 17
ATOM 24332 N N . LYS A 1 63 ? -7.578 -8.879 -5.243 1.00 0.00 63 LYS A N 17
ATOM 24333 C CA . LYS A 1 63 ? -8.701 -9.639 -4.667 1.00 0.00 63 LYS A CA 17
ATOM 24334 C C . LYS A 1 63 ? -9.382 -8.903 -3.502 1.00 0.00 63 LYS A C 17
ATOM 24335 O O . LYS A 1 63 ? -10.608 -8.921 -3.416 1.00 0.00 63 LYS A O 17
ATOM 24354 N N . ILE A 1 64 ? -8.618 -8.218 -2.645 1.00 0.00 64 ILE A N 17
ATOM 24355 C CA . ILE A 1 64 ? -9.145 -7.387 -1.546 1.00 0.00 64 ILE A CA 17
ATOM 24356 C C . ILE A 1 64 ? -9.765 -6.091 -2.096 1.00 0.00 64 ILE A C 17
ATOM 24357 O O . ILE A 1 64 ? -10.897 -5.746 -1.752 1.00 0.00 64 ILE A O 17
ATOM 24373 N N . GLN A 1 65 ? -9.051 -5.387 -2.981 1.00 0.00 65 GLN A N 17
ATOM 24374 C CA . GLN A 1 65 ? -9.499 -4.125 -3.581 1.00 0.00 65 GLN A CA 17
ATOM 24375 C C . GLN A 1 65 ? -10.755 -4.296 -4.443 1.00 0.00 65 GLN A C 17
ATOM 24376 O O . GLN A 1 65 ? -11.582 -3.385 -4.475 1.00 0.00 65 GLN A O 17
ATOM 24390 N N . ASP A 1 66 ? -10.938 -5.456 -5.079 1.00 0.00 66 ASP A N 17
ATOM 24391 C CA . ASP A 1 66 ? -12.120 -5.779 -5.884 1.00 0.00 66 ASP A CA 17
ATOM 24392 C C . ASP A 1 66 ? -13.431 -5.742 -5.065 1.00 0.00 66 ASP A C 17
ATOM 24393 O O . ASP A 1 66 ? -14.502 -5.495 -5.624 1.00 0.00 66 ASP A O 17
ATOM 24402 N N . GLU A 1 67 ? -13.365 -5.960 -3.744 1.00 0.00 67 GLU A N 17
ATOM 24403 C CA . GLU A 1 67 ? -14.524 -5.901 -2.836 1.00 0.00 67 GLU A CA 17
ATOM 24404 C C . GLU A 1 67 ? -14.880 -4.467 -2.387 1.00 0.00 67 GLU A C 17
ATOM 24405 O O . GLU A 1 67 ? -15.980 -4.233 -1.884 1.00 0.00 67 GLU A O 17
ATOM 24417 N N . GLY A 1 68 ? -13.960 -3.504 -2.543 1.00 0.00 68 GLY A N 17
ATOM 24418 C CA . GLY A 1 68 ? -14.138 -2.092 -2.162 1.00 0.00 68 GLY A CA 17
ATOM 24419 C C . GLY A 1 68 ? -14.396 -1.839 -0.668 1.00 0.00 68 GLY A C 17
ATOM 24420 O O . GLY A 1 68 ? -15.063 -0.874 -0.291 1.00 0.00 68 GLY A O 17
ATOM 24424 N N . LYS A 1 69 ? -13.866 -2.723 0.180 1.00 0.00 69 LYS A N 17
ATOM 24425 C CA . LYS A 1 69 ? -14.080 -2.827 1.638 1.00 0.00 69 LYS A CA 17
ATOM 24426 C C . LYS A 1 69 ? -13.103 -2.005 2.500 1.00 0.00 69 LYS A C 17
ATOM 24427 O O . LYS A 1 69 ? -12.902 -2.302 3.679 1.00 0.00 69 LYS A O 17
ATOM 24446 N N . VAL A 1 70 ? -12.457 -1.008 1.901 1.00 0.00 70 VAL A N 17
ATOM 24447 C CA . VAL A 1 70 ? -11.336 -0.237 2.472 1.00 0.00 70 VAL A CA 17
ATOM 24448 C C . VAL A 1 70 ? -11.454 1.260 2.149 1.00 0.00 70 VAL A C 17
ATOM 24449 O O . VAL A 1 70 ? -12.029 1.631 1.124 1.00 0.00 70 VAL A O 17
ATOM 24462 N N . ASP A 1 71 ? -10.931 2.131 3.018 1.00 0.00 71 ASP A N 17
ATOM 24463 C CA . ASP A 1 71 ? -11.094 3.588 2.903 1.00 0.00 71 ASP A CA 17
ATOM 24464 C C . ASP A 1 71 ? -10.002 4.241 2.038 1.00 0.00 71 ASP A C 17
ATOM 24465 O O . ASP A 1 71 ? -10.289 5.176 1.287 1.00 0.00 71 ASP A O 17
ATOM 24474 N N . ARG A 1 72 ? -8.763 3.731 2.111 1.00 0.00 72 ARG A N 17
ATOM 24475 C CA . ARG A 1 72 ? -7.633 4.120 1.247 1.00 0.00 72 ARG A CA 17
ATOM 24476 C C . ARG A 1 72 ? -6.582 3.017 1.089 1.00 0.00 72 ARG A C 17
ATOM 24477 O O . ARG A 1 72 ? -6.369 2.211 1.995 1.00 0.00 72 ARG A O 17
ATOM 24498 N N . ILE A 1 73 ? -5.905 3.026 -0.062 1.00 0.00 73 ILE A N 17
ATOM 24499 C CA . ILE A 1 73 ? -4.801 2.129 -0.433 1.00 0.00 73 ILE A CA 17
ATOM 24500 C C . ILE A 1 73 ? -3.552 2.970 -0.722 1.00 0.00 73 ILE A C 17
ATOM 24501 O O . ILE A 1 73 ? -3.642 3.997 -1.397 1.00 0.00 73 ILE A O 17
ATOM 24517 N N . ILE A 1 74 ? -2.394 2.529 -0.228 1.00 0.00 74 ILE A N 17
ATOM 24518 C CA . ILE A 1 74 ? -1.092 3.190 -0.388 1.00 0.00 74 ILE A CA 17
ATOM 24519 C C . ILE A 1 74 ? -0.078 2.171 -0.937 1.00 0.00 74 ILE A C 17
ATOM 24520 O O . ILE A 1 74 ? 0.029 1.051 -0.432 1.00 0.00 74 ILE A O 17
ATOM 24536 N N . LEU A 1 75 ? 0.658 2.550 -1.983 1.00 0.00 75 LEU A N 17
ATOM 24537 C CA . LEU A 1 75 ? 1.569 1.682 -2.739 1.00 0.00 75 LEU A CA 17
ATOM 24538 C C . LEU A 1 75 ? 3.021 2.131 -2.492 1.00 0.00 75 LEU A C 17
ATOM 24539 O O . LEU A 1 75 ? 3.407 3.232 -2.882 1.00 0.00 75 LEU A O 17
ATOM 24555 N N . LEU A 1 76 ? 3.834 1.289 -1.854 1.00 0.00 76 LEU A N 17
ATOM 24556 C CA . LEU A 1 76 ? 5.247 1.541 -1.568 1.00 0.00 76 LEU A CA 17
ATOM 24557 C C . LEU A 1 76 ? 6.146 0.662 -2.451 1.00 0.00 76 LEU A C 17
ATOM 24558 O O . LEU A 1 76 ? 5.935 -0.548 -2.577 1.00 0.00 76 LEU A O 17
ATOM 24574 N N . ILE A 1 77 ? 7.182 1.273 -3.023 1.00 0.00 77 ILE A N 17
ATOM 24575 C CA . ILE A 1 77 ? 8.102 0.650 -3.981 1.00 0.00 77 ILE A CA 17
ATOM 24576 C C . ILE A 1 77 ? 9.547 0.801 -3.485 1.00 0.00 77 ILE A C 17
ATOM 24577 O O . ILE A 1 77 ? 9.944 1.881 -3.038 1.00 0.00 77 ILE A O 17
ATOM 24593 N N . LYS A 1 78 ? 10.361 -0.254 -3.588 1.00 0.00 78 LYS A N 17
ATOM 24594 C CA . LYS A 1 78 ? 11.798 -0.173 -3.285 1.00 0.00 78 LYS A CA 17
ATOM 24595 C C . LYS A 1 78 ? 12.551 0.518 -4.427 1.00 0.00 78 LYS A C 17
ATOM 24596 O O . LYS A 1 78 ? 12.355 0.184 -5.596 1.00 0.00 78 LYS A O 17
ATOM 24615 N N . GLY A 1 79 ? 13.456 1.433 -4.086 1.00 0.00 79 GLY A N 17
ATOM 24616 C CA . GLY A 1 79 ? 14.366 2.058 -5.050 1.00 0.00 79 GLY A CA 17
ATOM 24617 C C . GLY A 1 79 ? 15.313 1.032 -5.694 1.00 0.00 79 GLY A C 17
ATOM 24618 O O . GLY A 1 79 ? 15.861 0.159 -5.017 1.00 0.00 79 GLY A O 17
ATOM 24622 N N . SER A 1 80 ? 15.505 1.120 -7.012 1.00 0.00 80 SER A N 17
ATOM 24623 C CA . SER A 1 80 ? 16.313 0.169 -7.800 1.00 0.00 80 SER A CA 17
ATOM 24624 C C . SER A 1 80 ? 17.829 0.289 -7.570 1.00 0.00 80 SER A C 17
ATOM 24625 O O . SER A 1 80 ? 18.580 -0.637 -7.886 1.00 0.00 80 SER A O 17
ATOM 24633 N N . LEU A 1 81 ? 18.282 1.403 -6.984 1.00 0.00 81 LEU A N 17
ATOM 24634 C CA . LEU A 1 81 ? 19.677 1.668 -6.609 1.00 0.00 81 LEU A CA 17
ATOM 24635 C C . LEU A 1 81 ? 20.067 1.052 -5.244 1.00 0.00 81 LEU A C 17
ATOM 24636 O O . LEU A 1 81 ? 21.231 1.121 -4.843 1.00 0.00 81 LEU A O 17
ATOM 24652 N N . GLU A 1 82 ? 19.128 0.427 -4.525 1.00 0.00 82 GLU A N 17
ATOM 24653 C CA . GLU A 1 82 ? 19.338 -0.108 -3.173 1.00 0.00 82 GLU A CA 17
ATOM 24654 C C . GLU A 1 82 ? 20.406 -1.219 -3.141 1.00 0.00 82 GLU A C 17
ATOM 24655 O O . GLU A 1 82 ? 20.302 -2.231 -3.840 1.00 0.00 82 GLU A O 17
ATOM 24667 N N . HIS A 1 83 ? 21.418 -1.023 -2.290 1.00 0.00 83 HIS A N 17
ATOM 24668 C CA . HIS A 1 83 ? 22.470 -1.988 -1.950 1.00 0.00 83 HIS A CA 17
ATOM 24669 C C . HIS A 1 83 ? 22.720 -1.978 -0.429 1.00 0.00 83 HIS A C 17
ATOM 24670 O O . HIS A 1 83 ? 22.570 -0.937 0.222 1.00 0.00 83 HIS A O 17
ATOM 24684 N N . HIS A 1 84 ? 23.143 -3.115 0.134 1.00 0.00 84 HIS A N 17
ATOM 24685 C CA . HIS A 1 84 ? 23.384 -3.294 1.573 1.00 0.00 84 HIS A CA 17
ATOM 24686 C C . HIS A 1 84 ? 24.725 -4.000 1.835 1.00 0.00 84 HIS A C 17
ATOM 24687 O O . HIS A 1 84 ? 25.102 -4.927 1.112 1.00 0.00 84 HIS A O 17
ATOM 24701 N N . HIS A 1 85 ? 25.438 -3.590 2.890 1.00 0.00 85 HIS A N 17
ATOM 24702 C CA . HIS A 1 85 ? 26.655 -4.267 3.352 1.00 0.00 85 HIS A CA 17
ATOM 24703 C C . HIS A 1 85 ? 26.305 -5.605 4.030 1.00 0.00 85 HIS A C 17
ATOM 24704 O O . HIS A 1 85 ? 25.382 -5.662 4.848 1.00 0.00 85 HIS A O 17
ATOM 24718 N N . HIS A 1 86 ? 27.017 -6.683 3.691 1.00 0.00 86 HIS A N 17
ATOM 24719 C CA . HIS A 1 86 ? 26.756 -8.033 4.210 1.00 0.00 86 HIS A CA 17
ATOM 24720 C C . HIS A 1 86 ? 28.014 -8.920 4.165 1.00 0.00 86 HIS A C 17
ATOM 24721 O O . HIS A 1 86 ? 28.870 -8.751 3.292 1.00 0.00 86 HIS A O 17
ATOM 24735 N N . HIS A 1 87 ? 28.114 -9.882 5.087 1.00 0.00 87 HIS A N 17
ATOM 24736 C CA . HIS A 1 87 ? 29.160 -10.915 5.141 1.00 0.00 87 HIS A CA 17
ATOM 24737 C C . HIS A 1 87 ? 28.530 -12.307 5.344 1.00 0.00 87 HIS A C 17
ATOM 24738 O O . HIS A 1 87 ? 27.573 -12.455 6.111 1.00 0.00 87 HIS A O 17
ATOM 24752 N N . HIS A 1 88 ? 29.075 -13.327 4.669 1.00 0.00 88 HIS A N 17
ATOM 24753 C CA . HIS A 1 88 ? 28.618 -14.725 4.718 1.00 0.00 88 HIS A CA 17
ATOM 24754 C C . HIS A 1 88 ? 29.793 -15.713 4.571 1.00 0.00 88 HIS A C 17
ATOM 24755 O O . HIS A 1 88 ? 29.965 -16.575 5.462 1.00 0.00 88 HIS A O 17
ATOM 24770 N N . GLY A 1 1 ? -12.349 2.081 9.950 1.00 0.00 1 GLY A N 18
ATOM 24771 C CA . GLY A 1 1 ? -11.742 2.379 8.632 1.00 0.00 1 GLY A CA 18
ATOM 24772 C C . GLY A 1 1 ? -10.465 1.581 8.431 1.00 0.00 1 GLY A C 18
ATOM 24773 O O . GLY A 1 1 ? -9.762 1.317 9.400 1.00 0.00 1 GLY A O 18
ATOM 24779 N N . THR A 1 2 ? -10.135 1.198 7.193 1.00 0.00 2 THR A N 18
ATOM 24780 C CA . THR A 1 2 ? -8.931 0.394 6.877 1.00 0.00 2 THR A CA 18
ATOM 24781 C C . THR A 1 2 ? -7.997 1.114 5.918 1.00 0.00 2 THR A C 18
ATOM 24782 O O . THR A 1 2 ? -8.442 1.686 4.921 1.00 0.00 2 THR A O 18
ATOM 24793 N N . ILE A 1 3 ? -6.696 1.052 6.217 1.00 0.00 3 ILE A N 18
ATOM 24794 C CA . ILE A 1 3 ? -5.629 1.648 5.420 1.00 0.00 3 ILE A CA 18
ATOM 24795 C C . ILE A 1 3 ? -4.725 0.526 4.900 1.00 0.00 3 ILE A C 18
ATOM 24796 O O . ILE A 1 3 ? -4.025 -0.141 5.673 1.00 0.00 3 ILE A O 18
ATOM 24812 N N . LEU A 1 4 ? -4.721 0.343 3.581 1.00 0.00 4 LEU A N 18
ATOM 24813 C CA . LEU A 1 4 ? -3.992 -0.710 2.878 1.00 0.00 4 LEU A CA 18
ATOM 24814 C C . LEU A 1 4 ? -2.597 -0.233 2.468 1.00 0.00 4 LEU A C 18
ATOM 24815 O O . LEU A 1 4 ? -2.447 0.822 1.852 1.00 0.00 4 LEU A O 18
ATOM 24831 N N . ILE A 1 5 ? -1.593 -1.054 2.761 1.00 0.00 5 ILE A N 18
ATOM 24832 C CA . ILE A 1 5 ? -0.217 -0.903 2.278 1.00 0.00 5 ILE A CA 18
ATOM 24833 C C . ILE A 1 5 ? 0.108 -2.012 1.287 1.00 0.00 5 ILE A C 18
ATOM 24834 O O . ILE A 1 5 ? -0.071 -3.191 1.592 1.00 0.00 5 ILE A O 18
ATOM 24850 N N . PHE A 1 6 ? 0.653 -1.645 0.133 1.00 0.00 6 PHE A N 18
ATOM 24851 C CA . PHE A 1 6 ? 1.282 -2.587 -0.783 1.00 0.00 6 PHE A CA 18
ATOM 24852 C C . PHE A 1 6 ? 2.786 -2.301 -0.833 1.00 0.00 6 PHE A C 18
ATOM 24853 O O . PHE A 1 6 ? 3.184 -1.150 -1.006 1.00 0.00 6 PHE A O 18
ATOM 24870 N N . LEU A 1 7 ? 3.610 -3.336 -0.696 1.00 0.00 7 LEU A N 18
ATOM 24871 C CA . LEU A 1 7 ? 5.075 -3.269 -0.765 1.00 0.00 7 LEU A CA 18
ATOM 24872 C C . LEU A 1 7 ? 5.589 -4.061 -1.975 1.00 0.00 7 LEU A C 18
ATOM 24873 O O . LEU A 1 7 ? 5.229 -5.229 -2.143 1.00 0.00 7 LEU A O 18
ATOM 24889 N N . ASP A 1 8 ? 6.482 -3.471 -2.773 1.00 0.00 8 ASP A N 18
ATOM 24890 C CA . ASP A 1 8 ? 7.188 -4.191 -3.842 1.00 0.00 8 ASP A CA 18
ATOM 24891 C C . ASP A 1 8 ? 8.665 -3.792 -3.954 1.00 0.00 8 ASP A C 18
ATOM 24892 O O . ASP A 1 8 ? 9.005 -2.609 -4.042 1.00 0.00 8 ASP A O 18
ATOM 24901 N N . LYS A 1 9 ? 9.553 -4.791 -4.013 1.00 0.00 9 LYS A N 18
ATOM 24902 C CA . LYS A 1 9 ? 10.989 -4.582 -4.254 1.00 0.00 9 LYS A CA 18
ATOM 24903 C C . LYS A 1 9 ? 11.309 -4.200 -5.715 1.00 0.00 9 LYS A C 18
ATOM 24904 O O . LYS A 1 9 ? 12.433 -3.793 -6.004 1.00 0.00 9 LYS A O 18
ATOM 24923 N N . ASN A 1 10 ? 10.343 -4.334 -6.632 1.00 0.00 10 ASN A N 18
ATOM 24924 C CA . ASN A 1 10 ? 10.457 -4.033 -8.062 1.00 0.00 10 ASN A CA 18
ATOM 24925 C C . ASN A 1 10 ? 9.359 -3.052 -8.530 1.00 0.00 10 ASN A C 18
ATOM 24926 O O . ASN A 1 10 ? 8.182 -3.189 -8.187 1.00 0.00 10 ASN A O 18
ATOM 24937 N N . LYS A 1 11 ? 9.740 -2.068 -9.356 1.00 0.00 11 LYS A N 18
ATOM 24938 C CA . LYS A 1 11 ? 8.841 -0.996 -9.820 1.00 0.00 11 LYS A CA 18
ATOM 24939 C C . LYS A 1 11 ? 7.869 -1.431 -10.919 1.00 0.00 11 LYS A C 18
ATOM 24940 O O . LYS A 1 11 ? 6.732 -0.969 -10.934 1.00 0.00 11 LYS A O 18
ATOM 24959 N N . GLU A 1 12 ? 8.264 -2.345 -11.804 1.00 0.00 12 GLU A N 18
ATOM 24960 C CA . GLU A 1 12 ? 7.422 -2.808 -12.920 1.00 0.00 12 GLU A CA 18
ATOM 24961 C C . GLU A 1 12 ? 6.213 -3.620 -12.426 1.00 0.00 12 GLU A C 18
ATOM 24962 O O . GLU A 1 12 ? 5.100 -3.428 -12.921 1.00 0.00 12 GLU A O 18
ATOM 24974 N N . GLN A 1 13 ? 6.400 -4.467 -11.405 1.00 0.00 13 GLN A N 18
ATOM 24975 C CA . GLN A 1 13 ? 5.307 -5.213 -10.761 1.00 0.00 13 GLN A CA 18
ATOM 24976 C C . GLN A 1 13 ? 4.279 -4.269 -10.111 1.00 0.00 13 GLN A C 18
ATOM 24977 O O . GLN A 1 13 ? 3.070 -4.440 -10.285 1.00 0.00 13 GLN A O 18
ATOM 24991 N N . ALA A 1 14 ? 4.758 -3.243 -9.403 1.00 0.00 14 ALA A N 18
ATOM 24992 C CA . ALA A 1 14 ? 3.919 -2.248 -8.739 1.00 0.00 14 ALA A CA 18
ATOM 24993 C C . ALA A 1 14 ? 3.182 -1.329 -9.731 1.00 0.00 14 ALA A C 18
ATOM 24994 O O . ALA A 1 14 ? 1.992 -1.070 -9.555 1.00 0.00 14 ALA A O 18
ATOM 25001 N N . GLU A 1 15 ? 3.850 -0.881 -10.798 1.00 0.00 15 GLU A N 18
ATOM 25002 C CA . GLU A 1 15 ? 3.238 -0.088 -11.875 1.00 0.00 15 GLU A CA 18
ATOM 25003 C C . GLU A 1 15 ? 2.142 -0.877 -12.605 1.00 0.00 15 GLU A C 18
ATOM 25004 O O . GLU A 1 15 ? 1.046 -0.350 -12.813 1.00 0.00 15 GLU A O 18
ATOM 25016 N N . LYS A 1 16 ? 2.390 -2.157 -12.929 1.00 0.00 16 LYS A N 18
ATOM 25017 C CA . LYS A 1 16 ? 1.395 -3.055 -13.537 1.00 0.00 16 LYS A CA 18
ATOM 25018 C C . LYS A 1 16 ? 0.166 -3.218 -12.641 1.00 0.00 16 LYS A C 18
ATOM 25019 O O . LYS A 1 16 ? -0.959 -3.085 -13.122 1.00 0.00 16 LYS A O 18
ATOM 25038 N N . LEU A 1 17 ? 0.358 -3.443 -11.340 1.00 0.00 17 LEU A N 18
ATOM 25039 C CA . LEU A 1 17 ? -0.733 -3.594 -10.385 1.00 0.00 17 LEU A CA 18
ATOM 25040 C C . LEU A 1 17 ? -1.528 -2.297 -10.226 1.00 0.00 17 LEU A C 18
ATOM 25041 O O . LEU A 1 17 ? -2.745 -2.326 -10.375 1.00 0.00 17 LEU A O 18
ATOM 25057 N N . ALA A 1 18 ? -0.870 -1.156 -10.001 1.00 0.00 18 ALA A N 18
ATOM 25058 C CA . ALA A 1 18 ? -1.546 0.136 -9.871 1.00 0.00 18 ALA A CA 18
ATOM 25059 C C . ALA A 1 18 ? -2.352 0.504 -11.137 1.00 0.00 18 ALA A C 18
ATOM 25060 O O . ALA A 1 18 ? -3.448 1.058 -11.029 1.00 0.00 18 ALA A O 18
ATOM 25067 N N . LYS A 1 19 ? -1.871 0.104 -12.324 1.00 0.00 19 LYS A N 18
ATOM 25068 C CA . LYS A 1 19 ? -2.564 0.280 -13.614 1.00 0.00 19 LYS A CA 18
ATOM 25069 C C . LYS A 1 19 ? -3.769 -0.656 -13.792 1.00 0.00 19 LYS A C 18
ATOM 25070 O O . LYS A 1 19 ? -4.737 -0.278 -14.455 1.00 0.00 19 LYS A O 18
ATOM 25089 N N . GLU A 1 20 ? -3.742 -1.859 -13.221 1.00 0.00 20 GLU A N 18
ATOM 25090 C CA . GLU A 1 20 ? -4.874 -2.802 -13.247 1.00 0.00 20 GLU A CA 18
ATOM 25091 C C . GLU A 1 20 ? -5.920 -2.545 -12.146 1.00 0.00 20 GLU A C 18
ATOM 25092 O O . GLU A 1 20 ? -7.113 -2.767 -12.367 1.00 0.00 20 GLU A O 18
ATOM 25104 N N . VAL A 1 21 ? -5.492 -2.074 -10.969 1.00 0.00 21 VAL A N 18
ATOM 25105 C CA . VAL A 1 21 ? -6.325 -1.937 -9.756 1.00 0.00 21 VAL A CA 18
ATOM 25106 C C . VAL A 1 21 ? -6.830 -0.504 -9.506 1.00 0.00 21 VAL A C 18
ATOM 25107 O O . VAL A 1 21 ? -7.739 -0.296 -8.703 1.00 0.00 21 VAL A O 18
ATOM 25120 N N . GLY A 1 22 ? -6.273 0.491 -10.209 1.00 0.00 22 GLY A N 18
ATOM 25121 C CA . GLY A 1 22 ? -6.695 1.899 -10.159 1.00 0.00 22 GLY A CA 18
ATOM 25122 C C . GLY A 1 22 ? -6.065 2.748 -9.043 1.00 0.00 22 GLY A C 18
ATOM 25123 O O . GLY A 1 22 ? -6.488 3.888 -8.834 1.00 0.00 22 GLY A O 18
ATOM 25127 N N . VAL A 1 23 ? -5.064 2.227 -8.322 1.00 0.00 23 VAL A N 18
ATOM 25128 C CA . VAL A 1 23 ? -4.323 2.972 -7.281 1.00 0.00 23 VAL A CA 18
ATOM 25129 C C . VAL A 1 23 ? -3.435 4.064 -7.896 1.00 0.00 23 VAL A C 18
ATOM 25130 O O . VAL A 1 23 ? -2.823 3.870 -8.945 1.00 0.00 23 VAL A O 18
ATOM 25143 N N . THR A 1 24 ? -3.365 5.223 -7.230 1.00 0.00 24 THR A N 18
ATOM 25144 C CA . THR A 1 24 ? -2.576 6.399 -7.657 1.00 0.00 24 THR A CA 18
ATOM 25145 C C . THR A 1 24 ? -1.692 7.016 -6.558 1.00 0.00 24 THR A C 18
ATOM 25146 O O . THR A 1 24 ? -0.841 7.853 -6.864 1.00 0.00 24 THR A O 18
ATOM 25157 N N . GLU A 1 25 ? -1.840 6.618 -5.287 1.00 0.00 25 GLU A N 18
ATOM 25158 C CA . GLU A 1 25 ? -1.006 7.117 -4.180 1.00 0.00 25 GLU A CA 18
ATOM 25159 C C . GLU A 1 25 ? 0.259 6.261 -4.034 1.00 0.00 25 GLU A C 18
ATOM 25160 O O . GLU A 1 25 ? 0.306 5.295 -3.267 1.00 0.00 25 GLU A O 18
ATOM 25172 N N . ILE A 1 26 ? 1.269 6.600 -4.837 1.00 0.00 26 ILE A N 18
ATOM 25173 C CA . ILE A 1 26 ? 2.502 5.827 -4.999 1.00 0.00 26 ILE A CA 18
ATOM 25174 C C . ILE A 1 26 ? 3.686 6.563 -4.350 1.00 0.00 26 ILE A C 18
ATOM 25175 O O . ILE A 1 26 ? 3.909 7.753 -4.588 1.00 0.00 26 ILE A O 18
ATOM 25191 N N . TYR A 1 27 ? 4.462 5.821 -3.561 1.00 0.00 27 TYR A N 18
ATOM 25192 C CA . TYR A 1 27 ? 5.678 6.233 -2.858 1.00 0.00 27 TYR A CA 18
ATOM 25193 C C . TYR A 1 27 ? 6.864 5.344 -3.267 1.00 0.00 27 TYR A C 18
ATOM 25194 O O . TYR A 1 27 ? 6.688 4.181 -3.637 1.00 0.00 27 TYR A O 18
ATOM 25212 N N . GLU A 1 28 ? 8.089 5.861 -3.158 1.00 0.00 28 GLU A N 18
ATOM 25213 C CA . GLU A 1 28 ? 9.321 5.106 -3.427 1.00 0.00 28 GLU A CA 18
ATOM 25214 C C . GLU A 1 28 ? 10.421 5.456 -2.408 1.00 0.00 28 GLU A C 18
ATOM 25215 O O . GLU A 1 28 ? 10.580 6.623 -2.038 1.00 0.00 28 GLU A O 18
ATOM 25227 N N . SER A 1 29 ? 11.190 4.457 -1.956 1.00 0.00 29 SER A N 18
ATOM 25228 C CA . SER A 1 29 ? 12.285 4.637 -0.990 1.00 0.00 29 SER A CA 18
ATOM 25229 C C . SER A 1 29 ? 13.330 3.521 -1.070 1.00 0.00 29 SER A C 18
ATOM 25230 O O . SER A 1 29 ? 12.998 2.354 -1.269 1.00 0.00 29 SER A O 18
ATOM 25238 N N . ASP A 1 30 ? 14.604 3.854 -0.861 1.00 0.00 30 ASP A N 18
ATOM 25239 C CA . ASP A 1 30 ? 15.686 2.879 -0.661 1.00 0.00 30 ASP A CA 18
ATOM 25240 C C . ASP A 1 30 ? 15.585 2.154 0.703 1.00 0.00 30 ASP A C 18
ATOM 25241 O O . ASP A 1 30 ? 16.184 1.095 0.894 1.00 0.00 30 ASP A O 18
ATOM 25250 N N . ASN A 1 31 ? 14.772 2.687 1.623 1.00 0.00 31 ASN A N 18
ATOM 25251 C CA . ASN A 1 31 ? 14.382 2.098 2.905 1.00 0.00 31 ASN A CA 18
ATOM 25252 C C . ASN A 1 31 ? 12.872 1.771 2.913 1.00 0.00 31 ASN A C 18
ATOM 25253 O O . ASN A 1 31 ? 12.118 2.234 3.768 1.00 0.00 31 ASN A O 18
ATOM 25264 N N . LEU A 1 32 ? 12.414 0.974 1.935 1.00 0.00 32 LEU A N 18
ATOM 25265 C CA . LEU A 1 32 ? 11.011 0.550 1.766 1.00 0.00 32 LEU A CA 18
ATOM 25266 C C . LEU A 1 32 ? 10.378 0.020 3.068 1.00 0.00 32 LEU A C 18
ATOM 25267 O O . LEU A 1 32 ? 9.248 0.362 3.417 1.00 0.00 32 LEU A O 18
ATOM 25283 N N . GLU A 1 33 ? 11.139 -0.794 3.798 1.00 0.00 33 GLU A N 18
ATOM 25284 C CA . GLU A 1 33 ? 10.733 -1.445 5.045 1.00 0.00 33 GLU A CA 18
ATOM 25285 C C . GLU A 1 33 ? 10.565 -0.479 6.228 1.00 0.00 33 GLU A C 18
ATOM 25286 O O . GLU A 1 33 ? 9.638 -0.625 7.023 1.00 0.00 33 GLU A O 18
ATOM 25298 N N . GLU A 1 34 ? 11.433 0.521 6.345 1.00 0.00 34 GLU A N 18
ATOM 25299 C CA . GLU A 1 34 ? 11.354 1.554 7.381 1.00 0.00 34 GLU A CA 18
ATOM 25300 C C . GLU A 1 34 ? 10.326 2.642 7.022 1.00 0.00 34 GLU A C 18
ATOM 25301 O O . GLU A 1 34 ? 9.618 3.145 7.894 1.00 0.00 34 GLU A O 18
ATOM 25313 N N . LEU A 1 35 ? 10.177 2.963 5.731 1.00 0.00 35 LEU A N 18
ATOM 25314 C CA . LEU A 1 35 ? 9.211 3.951 5.236 1.00 0.00 35 LEU A CA 18
ATOM 25315 C C . LEU A 1 35 ? 7.771 3.475 5.486 1.00 0.00 35 LEU A C 18
ATOM 25316 O O . LEU A 1 35 ? 6.930 4.247 5.941 1.00 0.00 35 LEU A O 18
ATOM 25332 N N . TYR A 1 36 ? 7.519 2.177 5.309 1.00 0.00 36 TYR A N 18
ATOM 25333 C CA . TYR A 1 36 ? 6.280 1.503 5.714 1.00 0.00 36 TYR A CA 18
ATOM 25334 C C . TYR A 1 36 ? 5.909 1.790 7.183 1.00 0.00 36 TYR A C 18
ATOM 25335 O O . TYR A 1 36 ? 4.785 2.220 7.463 1.00 0.00 36 TYR A O 18
ATOM 25353 N N . ARG A 1 37 ? 6.861 1.628 8.114 1.00 0.00 37 ARG A N 18
ATOM 25354 C CA . ARG A 1 37 ? 6.660 1.898 9.551 1.00 0.00 37 ARG A CA 18
ATOM 25355 C C . ARG A 1 37 ? 6.415 3.379 9.824 1.00 0.00 37 ARG A C 18
ATOM 25356 O O . ARG A 1 37 ? 5.488 3.727 10.551 1.00 0.00 37 ARG A O 18
ATOM 25377 N N . GLU A 1 38 ? 7.207 4.244 9.197 1.00 0.00 38 GLU A N 18
ATOM 25378 C CA . GLU A 1 38 ? 7.116 5.705 9.340 1.00 0.00 38 GLU A CA 18
ATOM 25379 C C . GLU A 1 38 ? 5.762 6.262 8.865 1.00 0.00 38 GLU A C 18
ATOM 25380 O O . GLU A 1 38 ? 5.238 7.197 9.476 1.00 0.00 38 GLU A O 18
ATOM 25392 N N . ILE A 1 39 ? 5.156 5.665 7.831 1.00 0.00 39 ILE A N 18
ATOM 25393 C CA . ILE A 1 39 ? 3.796 5.997 7.384 1.00 0.00 39 ILE A CA 18
ATOM 25394 C C . ILE A 1 39 ? 2.755 5.490 8.391 1.00 0.00 39 ILE A C 18
ATOM 25395 O O . ILE A 1 39 ? 1.947 6.284 8.877 1.00 0.00 39 ILE A O 18
ATOM 25411 N N . LYS A 1 40 ? 2.776 4.202 8.766 1.00 0.00 40 LYS A N 18
ATOM 25412 C CA . LYS A 1 40 ? 1.741 3.599 9.625 1.00 0.00 40 LYS A CA 18
ATOM 25413 C C . LYS A 1 40 ? 1.719 4.139 11.052 1.00 0.00 40 LYS A C 18
ATOM 25414 O O . LYS A 1 40 ? 0.641 4.277 11.628 1.00 0.00 40 LYS A O 18
ATOM 25433 N N . GLU A 1 41 ? 2.872 4.530 11.585 1.00 0.00 41 GLU A N 18
ATOM 25434 C CA . GLU A 1 41 ? 2.959 5.280 12.842 1.00 0.00 41 GLU A CA 18
ATOM 25435 C C . GLU A 1 41 ? 2.079 6.541 12.809 1.00 0.00 41 GLU A C 18
ATOM 25436 O O . GLU A 1 41 ? 1.327 6.793 13.752 1.00 0.00 41 GLU A O 18
ATOM 25448 N N . ARG A 1 42 ? 2.124 7.309 11.711 1.00 0.00 42 ARG A N 18
ATOM 25449 C CA . ARG A 1 42 ? 1.322 8.529 11.535 1.00 0.00 42 ARG A CA 18
ATOM 25450 C C . ARG A 1 42 ? -0.152 8.230 11.223 1.00 0.00 42 ARG A C 18
ATOM 25451 O O . ARG A 1 42 ? -1.018 8.969 11.678 1.00 0.00 42 ARG A O 18
ATOM 25472 N N . ILE A 1 43 ? -0.471 7.135 10.527 1.00 0.00 43 ILE A N 18
ATOM 25473 C CA . ILE A 1 43 ? -1.865 6.681 10.315 1.00 0.00 43 ILE A CA 18
ATOM 25474 C C . ILE A 1 43 ? -2.586 6.461 11.647 1.00 0.00 43 ILE A C 18
ATOM 25475 O O . ILE A 1 43 ? -3.722 6.900 11.803 1.00 0.00 43 ILE A O 18
ATOM 25491 N N . GLU A 1 44 ? -1.917 5.872 12.635 1.00 0.00 44 GLU A N 18
ATOM 25492 C CA . GLU A 1 44 ? -2.472 5.696 13.988 1.00 0.00 44 GLU A CA 18
ATOM 25493 C C . GLU A 1 44 ? -2.647 7.024 14.757 1.00 0.00 44 GLU A C 18
ATOM 25494 O O . GLU A 1 44 ? -3.519 7.119 15.624 1.00 0.00 44 GLU A O 18
ATOM 25506 N N . ARG A 1 45 ? -1.853 8.059 14.441 1.00 0.00 45 ARG A N 18
ATOM 25507 C CA . ARG A 1 45 ? -2.029 9.431 14.964 1.00 0.00 45 ARG A CA 18
ATOM 25508 C C . ARG A 1 45 ? -3.200 10.164 14.303 1.00 0.00 45 ARG A C 18
ATOM 25509 O O . ARG A 1 45 ? -3.966 10.839 14.989 1.00 0.00 45 ARG A O 18
ATOM 25530 N N . GLU A 1 46 ? -3.340 10.042 12.982 1.00 0.00 46 GLU A N 18
ATOM 25531 C CA . GLU A 1 46 ? -4.313 10.813 12.189 1.00 0.00 46 GLU A CA 18
ATOM 25532 C C . GLU A 1 46 ? -5.696 10.150 12.073 1.00 0.00 46 GLU A C 18
ATOM 25533 O O . GLU A 1 46 ? -6.696 10.844 11.880 1.00 0.00 46 GLU A O 18
ATOM 25545 N N . ASN A 1 47 ? -5.771 8.824 12.217 1.00 0.00 47 ASN A N 18
ATOM 25546 C CA . ASN A 1 47 ? -7.003 8.036 12.184 1.00 0.00 47 ASN A CA 18
ATOM 25547 C C . ASN A 1 47 ? -7.080 7.116 13.426 1.00 0.00 47 ASN A C 18
ATOM 25548 O O . ASN A 1 47 ? -6.553 6.001 13.392 1.00 0.00 47 ASN A O 18
ATOM 25559 N N . PRO A 1 48 ? -7.763 7.516 14.518 1.00 0.00 48 PRO A N 18
ATOM 25560 C CA . PRO A 1 48 ? -7.915 6.670 15.711 1.00 0.00 48 PRO A CA 18
ATOM 25561 C C . PRO A 1 48 ? -8.812 5.438 15.472 1.00 0.00 48 PRO A C 18
ATOM 25562 O O . PRO A 1 48 ? -8.774 4.481 16.248 1.00 0.00 48 PRO A O 18
ATOM 25573 N N . ASN A 1 49 ? -9.588 5.433 14.380 1.00 0.00 49 ASN A N 18
ATOM 25574 C CA . ASN A 1 49 ? -10.435 4.327 13.916 1.00 0.00 49 ASN A CA 18
ATOM 25575 C C . ASN A 1 49 ? -9.749 3.427 12.856 1.00 0.00 49 ASN A C 18
ATOM 25576 O O . ASN A 1 49 ? -10.430 2.649 12.182 1.00 0.00 49 ASN A O 18
ATOM 25587 N N . ALA A 1 50 ? -8.431 3.563 12.653 1.00 0.00 50 ALA A N 18
ATOM 25588 C CA . ALA A 1 50 ? -7.657 2.829 11.647 1.00 0.00 50 ALA A CA 18
ATOM 25589 C C . ALA A 1 50 ? -7.581 1.306 11.868 1.00 0.00 50 ALA A C 18
ATOM 25590 O O . ALA A 1 50 ? -7.616 0.809 12.998 1.00 0.00 50 ALA A O 18
ATOM 25597 N N . THR A 1 51 ? -7.376 0.585 10.762 1.00 0.00 51 THR A N 18
ATOM 25598 C CA . THR A 1 51 ? -7.058 -0.849 10.701 1.00 0.00 51 THR A CA 18
ATOM 25599 C C . THR A 1 51 ? -5.882 -1.036 9.746 1.00 0.00 51 THR A C 18
ATOM 25600 O O . THR A 1 51 ? -5.894 -0.486 8.640 1.00 0.00 51 THR A O 18
ATOM 25611 N N . ILE A 1 52 ? -4.862 -1.790 10.163 1.00 0.00 52 ILE A N 18
ATOM 25612 C CA . ILE A 1 52 ? -3.620 -1.986 9.403 1.00 0.00 52 ILE A CA 18
ATOM 25613 C C . ILE A 1 52 ? -3.693 -3.288 8.598 1.00 0.00 52 ILE A C 18
ATOM 25614 O O . ILE A 1 52 ? -3.791 -4.378 9.165 1.00 0.00 52 ILE A O 18
ATOM 25630 N N . LEU A 1 53 ? -3.604 -3.159 7.272 1.00 0.00 53 LEU A N 18
ATOM 25631 C CA . LEU A 1 53 ? -3.436 -4.259 6.320 1.00 0.00 53 LEU A CA 18
ATOM 25632 C C . LEU A 1 53 ? -2.204 -4.016 5.433 1.00 0.00 53 LEU A C 18
ATOM 25633 O O . LEU A 1 53 ? -1.975 -2.884 4.995 1.00 0.00 53 LEU A O 18
ATOM 25649 N N . THR A 1 54 ? -1.452 -5.080 5.143 1.00 0.00 54 THR A N 18
ATOM 25650 C CA . THR A 1 54 ? -0.215 -5.043 4.341 1.00 0.00 54 THR A CA 18
ATOM 25651 C C . THR A 1 54 ? -0.147 -6.234 3.377 1.00 0.00 54 THR A C 18
ATOM 25652 O O . THR A 1 54 ? -0.425 -7.368 3.774 1.00 0.00 54 THR A O 18
ATOM 25663 N N . VAL A 1 55 ? 0.236 -5.990 2.118 1.00 0.00 55 VAL A N 18
ATOM 25664 C CA . VAL A 1 55 ? 0.306 -6.983 1.023 1.00 0.00 55 VAL A CA 18
ATOM 25665 C C . VAL A 1 55 ? 1.585 -6.864 0.191 1.00 0.00 55 VAL A C 18
ATOM 25666 O O . VAL A 1 55 ? 2.164 -5.786 0.049 1.00 0.00 55 VAL A O 18
ATOM 25679 N N . THR A 1 56 ? 1.993 -7.994 -0.395 1.00 0.00 56 THR A N 18
ATOM 25680 C CA . THR A 1 56 ? 3.158 -8.138 -1.292 1.00 0.00 56 THR A CA 18
ATOM 25681 C C . THR A 1 56 ? 2.831 -8.874 -2.602 1.00 0.00 56 THR A C 18
ATOM 25682 O O . THR A 1 56 ? 3.725 -9.103 -3.419 1.00 0.00 56 THR A O 18
ATOM 25693 N N . ASP A 1 57 ? 1.563 -9.251 -2.828 1.00 0.00 57 ASP A N 18
ATOM 25694 C CA . ASP A 1 57 ? 1.110 -10.022 -3.996 1.00 0.00 57 ASP A CA 18
ATOM 25695 C C . ASP A 1 57 ? -0.109 -9.353 -4.672 1.00 0.00 57 ASP A C 18
ATOM 25696 O O . ASP A 1 57 ? -1.103 -9.082 -3.987 1.00 0.00 57 ASP A O 18
ATOM 25705 N N . PRO A 1 58 ? -0.077 -9.089 -5.995 1.00 0.00 58 PRO A N 18
ATOM 25706 C CA . PRO A 1 58 ? -1.187 -8.456 -6.714 1.00 0.00 58 PRO A CA 18
ATOM 25707 C C . PRO A 1 58 ? -2.474 -9.255 -6.645 1.00 0.00 58 PRO A C 18
ATOM 25708 O O . PRO A 1 58 ? -3.529 -8.641 -6.611 1.00 0.00 58 PRO A O 18
ATOM 25719 N N . ASN A 1 59 ? -2.431 -10.584 -6.575 1.00 0.00 59 ASN A N 18
ATOM 25720 C CA . ASN A 1 59 ? -3.643 -11.399 -6.466 1.00 0.00 59 ASN A CA 18
ATOM 25721 C C . ASN A 1 59 ? -4.381 -11.131 -5.144 1.00 0.00 59 ASN A C 18
ATOM 25722 O O . ASN A 1 59 ? -5.609 -11.115 -5.123 1.00 0.00 59 ASN A O 18
ATOM 25733 N N . GLU A 1 60 ? -3.648 -10.858 -4.062 1.00 0.00 60 GLU A N 18
ATOM 25734 C CA . GLU A 1 60 ? -4.223 -10.555 -2.752 1.00 0.00 60 GLU A CA 18
ATOM 25735 C C . GLU A 1 60 ? -4.750 -9.111 -2.691 1.00 0.00 60 GLU A C 18
ATOM 25736 O O . GLU A 1 60 ? -5.903 -8.902 -2.312 1.00 0.00 60 GLU A O 18
ATOM 25748 N N . LEU A 1 61 ? -3.973 -8.115 -3.149 1.00 0.00 61 LEU A N 18
ATOM 25749 C CA . LEU A 1 61 ? -4.449 -6.722 -3.215 1.00 0.00 61 LEU A CA 18
ATOM 25750 C C . LEU A 1 61 ? -5.654 -6.589 -4.162 1.00 0.00 61 LEU A C 18
ATOM 25751 O O . LEU A 1 61 ? -6.625 -5.917 -3.825 1.00 0.00 61 LEU A O 18
ATOM 25767 N N . LYS A 1 62 ? -5.623 -7.269 -5.314 1.00 0.00 62 LYS A N 18
ATOM 25768 C CA . LYS A 1 62 ? -6.716 -7.322 -6.294 1.00 0.00 62 LYS A CA 18
ATOM 25769 C C . LYS A 1 62 ? -7.983 -7.913 -5.691 1.00 0.00 62 LYS A C 18
ATOM 25770 O O . LYS A 1 62 ? -9.017 -7.266 -5.764 1.00 0.00 62 LYS A O 18
ATOM 25789 N N . LYS A 1 63 ? -7.908 -9.062 -5.013 1.00 0.00 63 LYS A N 18
ATOM 25790 C CA . LYS A 1 63 ? -9.045 -9.638 -4.260 1.00 0.00 63 LYS A CA 18
ATOM 25791 C C . LYS A 1 63 ? -9.601 -8.698 -3.175 1.00 0.00 63 LYS A C 18
ATOM 25792 O O . LYS A 1 63 ? -10.819 -8.593 -3.041 1.00 0.00 63 LYS A O 18
ATOM 25811 N N . ILE A 1 64 ? -8.750 -7.969 -2.446 1.00 0.00 64 ILE A N 18
ATOM 25812 C CA . ILE A 1 64 ? -9.180 -6.980 -1.434 1.00 0.00 64 ILE A CA 18
ATOM 25813 C C . ILE A 1 64 ? -9.875 -5.774 -2.096 1.00 0.00 64 ILE A C 18
ATOM 25814 O O . ILE A 1 64 ? -10.937 -5.335 -1.649 1.00 0.00 64 ILE A O 18
ATOM 25830 N N . GLN A 1 65 ? -9.309 -5.248 -3.184 1.00 0.00 65 GLN A N 18
ATOM 25831 C CA . GLN A 1 65 ? -9.866 -4.120 -3.939 1.00 0.00 65 GLN A CA 18
ATOM 25832 C C . GLN A 1 65 ? -11.110 -4.498 -4.752 1.00 0.00 65 GLN A C 18
ATOM 25833 O O . GLN A 1 65 ? -12.011 -3.672 -4.905 1.00 0.00 65 GLN A O 18
ATOM 25847 N N . ASP A 1 66 ? -11.208 -5.746 -5.210 1.00 0.00 66 ASP A N 18
ATOM 25848 C CA . ASP A 1 66 ? -12.393 -6.280 -5.880 1.00 0.00 66 ASP A CA 18
ATOM 25849 C C . ASP A 1 66 ? -13.603 -6.329 -4.918 1.00 0.00 66 ASP A C 18
ATOM 25850 O O . ASP A 1 66 ? -14.750 -6.162 -5.337 1.00 0.00 66 ASP A O 18
ATOM 25859 N N . GLU A 1 67 ? -13.346 -6.531 -3.618 1.00 0.00 67 GLU A N 18
ATOM 25860 C CA . GLU A 1 67 ? -14.345 -6.544 -2.538 1.00 0.00 67 GLU A CA 18
ATOM 25861 C C . GLU A 1 67 ? -14.764 -5.138 -2.059 1.00 0.00 67 GLU A C 18
ATOM 25862 O O . GLU A 1 67 ? -15.790 -4.994 -1.388 1.00 0.00 67 GLU A O 18
ATOM 25874 N N . GLY A 1 68 ? -13.979 -4.108 -2.391 1.00 0.00 68 GLY A N 18
ATOM 25875 C CA . GLY A 1 68 ? -14.324 -2.680 -2.257 1.00 0.00 68 GLY A CA 18
ATOM 25876 C C . GLY A 1 68 ? -14.544 -2.143 -0.834 1.00 0.00 68 GLY A C 18
ATOM 25877 O O . GLY A 1 68 ? -15.277 -1.168 -0.652 1.00 0.00 68 GLY A O 18
ATOM 25881 N N . LYS A 1 69 ? -13.937 -2.777 0.174 1.00 0.00 69 LYS A N 18
ATOM 25882 C CA . LYS A 1 69 ? -14.185 -2.565 1.618 1.00 0.00 69 LYS A CA 18
ATOM 25883 C C . LYS A 1 69 ? -12.962 -2.008 2.364 1.00 0.00 69 LYS A C 18
ATOM 25884 O O . LYS A 1 69 ? -12.506 -2.563 3.365 1.00 0.00 69 LYS A O 18
ATOM 25903 N N . VAL A 1 70 ? -12.420 -0.906 1.839 1.00 0.00 70 VAL A N 18
ATOM 25904 C CA . VAL A 1 70 ? -11.209 -0.209 2.319 1.00 0.00 70 VAL A CA 18
ATOM 25905 C C . VAL A 1 70 ? -11.416 1.317 2.284 1.00 0.00 70 VAL A C 18
ATOM 25906 O O . VAL A 1 70 ? -12.137 1.818 1.419 1.00 0.00 70 VAL A O 18
ATOM 25919 N N . ASP A 1 71 ? -10.790 2.066 3.201 1.00 0.00 71 ASP A N 18
ATOM 25920 C CA . ASP A 1 71 ? -10.903 3.535 3.282 1.00 0.00 71 ASP A CA 18
ATOM 25921 C C . ASP A 1 71 ? -9.756 4.279 2.567 1.00 0.00 71 ASP A C 18
ATOM 25922 O O . ASP A 1 71 ? -10.008 5.281 1.889 1.00 0.00 71 ASP A O 18
ATOM 25931 N N . ARG A 1 72 ? -8.513 3.777 2.662 1.00 0.00 72 ARG A N 18
ATOM 25932 C CA . ARG A 1 72 ? -7.333 4.284 1.927 1.00 0.00 72 ARG A CA 18
ATOM 25933 C C . ARG A 1 72 ? -6.464 3.149 1.382 1.00 0.00 72 ARG A C 18
ATOM 25934 O O . ARG A 1 72 ? -6.334 2.116 2.033 1.00 0.00 72 ARG A O 18
ATOM 25955 N N . ILE A 1 73 ? -5.808 3.364 0.240 1.00 0.00 73 ILE A N 18
ATOM 25956 C CA . ILE A 1 73 ? -4.869 2.412 -0.379 1.00 0.00 73 ILE A CA 18
ATOM 25957 C C . ILE A 1 73 ? -3.595 3.149 -0.807 1.00 0.00 73 ILE A C 18
ATOM 25958 O O . ILE A 1 73 ? -3.668 4.172 -1.491 1.00 0.00 73 ILE A O 18
ATOM 25974 N N . ILE A 1 74 ? -2.438 2.627 -0.399 1.00 0.00 74 ILE A N 18
ATOM 25975 C CA . ILE A 1 74 ? -1.113 3.226 -0.600 1.00 0.00 74 ILE A CA 18
ATOM 25976 C C . ILE A 1 74 ? -0.156 2.182 -1.202 1.00 0.00 74 ILE A C 18
ATOM 25977 O O . ILE A 1 74 ? -0.080 1.049 -0.718 1.00 0.00 74 ILE A O 18
ATOM 25993 N N . LEU A 1 75 ? 0.598 2.567 -2.232 1.00 0.00 75 LEU A N 18
ATOM 25994 C CA . LEU A 1 75 ? 1.604 1.735 -2.902 1.00 0.00 75 LEU A CA 18
ATOM 25995 C C . LEU A 1 75 ? 3.007 2.240 -2.518 1.00 0.00 75 LEU A C 18
ATOM 25996 O O . LEU A 1 75 ? 3.293 3.425 -2.679 1.00 0.00 75 LEU A O 18
ATOM 26012 N N . LEU A 1 76 ? 3.888 1.368 -2.028 1.00 0.00 76 LEU A N 18
ATOM 26013 C CA . LEU A 1 76 ? 5.289 1.673 -1.728 1.00 0.00 76 LEU A CA 18
ATOM 26014 C C . LEU A 1 76 ? 6.213 0.766 -2.560 1.00 0.00 76 LEU A C 18
ATOM 26015 O O . LEU A 1 76 ? 5.986 -0.441 -2.679 1.00 0.00 76 LEU A O 18
ATOM 26031 N N . ILE A 1 77 ? 7.277 1.352 -3.110 1.00 0.00 77 ILE A N 18
ATOM 26032 C CA . ILE A 1 77 ? 8.201 0.710 -4.057 1.00 0.00 77 ILE A CA 18
ATOM 26033 C C . ILE A 1 77 ? 9.653 0.894 -3.587 1.00 0.00 77 ILE A C 18
ATOM 26034 O O . ILE A 1 77 ? 10.007 1.947 -3.053 1.00 0.00 77 ILE A O 18
ATOM 26050 N N . LYS A 1 78 ? 10.526 -0.100 -3.800 1.00 0.00 78 LYS A N 18
ATOM 26051 C CA . LYS A 1 78 ? 11.956 0.032 -3.470 1.00 0.00 78 LYS A CA 18
ATOM 26052 C C . LYS A 1 78 ? 12.693 0.879 -4.514 1.00 0.00 78 LYS A C 18
ATOM 26053 O O . LYS A 1 78 ? 12.523 0.688 -5.719 1.00 0.00 78 LYS A O 18
ATOM 26072 N N . GLY A 1 79 ? 13.548 1.785 -4.045 1.00 0.00 79 GLY A N 18
ATOM 26073 C CA . GLY A 1 79 ? 14.376 2.648 -4.893 1.00 0.00 79 GLY A CA 18
ATOM 26074 C C . GLY A 1 79 ? 15.455 1.861 -5.648 1.00 0.00 79 GLY A C 18
ATOM 26075 O O . GLY A 1 79 ? 16.215 1.096 -5.051 1.00 0.00 79 GLY A O 18
ATOM 26079 N N . SER A 1 80 ? 15.526 2.059 -6.968 1.00 0.00 80 SER A N 18
ATOM 26080 C CA . SER A 1 80 ? 16.328 1.243 -7.901 1.00 0.00 80 SER A CA 18
ATOM 26081 C C . SER A 1 80 ? 17.850 1.315 -7.671 1.00 0.00 80 SER A C 18
ATOM 26082 O O . SER A 1 80 ? 18.577 0.373 -8.000 1.00 0.00 80 SER A O 18
ATOM 26090 N N . LEU A 1 81 ? 18.344 2.406 -7.071 1.00 0.00 81 LEU A N 18
ATOM 26091 C CA . LEU A 1 81 ? 19.772 2.636 -6.818 1.00 0.00 81 LEU A CA 18
ATOM 26092 C C . LEU A 1 81 ? 20.350 1.748 -5.693 1.00 0.00 81 LEU A C 18
ATOM 26093 O O . LEU A 1 81 ? 21.563 1.546 -5.632 1.00 0.00 81 LEU A O 18
ATOM 26109 N N . GLU A 1 82 ? 19.516 1.201 -4.800 1.00 0.00 82 GLU A N 18
ATOM 26110 C CA . GLU A 1 82 ? 19.976 0.398 -3.658 1.00 0.00 82 GLU A CA 18
ATOM 26111 C C . GLU A 1 82 ? 20.311 -1.046 -4.087 1.00 0.00 82 GLU A C 18
ATOM 26112 O O . GLU A 1 82 ? 19.434 -1.802 -4.517 1.00 0.00 82 GLU A O 18
ATOM 26124 N N . HIS A 1 83 ? 21.578 -1.440 -3.925 1.00 0.00 83 HIS A N 18
ATOM 26125 C CA . HIS A 1 83 ? 22.060 -2.818 -4.062 1.00 0.00 83 HIS A CA 18
ATOM 26126 C C . HIS A 1 83 ? 23.339 -3.018 -3.226 1.00 0.00 83 HIS A C 18
ATOM 26127 O O . HIS A 1 83 ? 24.201 -2.134 -3.185 1.00 0.00 83 HIS A O 18
ATOM 26141 N N . HIS A 1 84 ? 23.498 -4.184 -2.594 1.00 0.00 84 HIS A N 18
ATOM 26142 C CA . HIS A 1 84 ? 24.720 -4.541 -1.862 1.00 0.00 84 HIS A CA 18
ATOM 26143 C C . HIS A 1 84 ? 25.871 -4.905 -2.820 1.00 0.00 84 HIS A C 18
ATOM 26144 O O . HIS A 1 84 ? 25.646 -5.529 -3.863 1.00 0.00 84 HIS A O 18
ATOM 26158 N N . HIS A 1 85 ? 27.105 -4.541 -2.465 1.00 0.00 85 HIS A N 18
ATOM 26159 C CA . HIS A 1 85 ? 28.327 -4.926 -3.179 1.00 0.00 85 HIS A CA 18
ATOM 26160 C C . HIS A 1 85 ? 29.538 -4.949 -2.227 1.00 0.00 85 HIS A C 18
ATOM 26161 O O . HIS A 1 85 ? 29.611 -4.151 -1.287 1.00 0.00 85 HIS A O 18
ATOM 26175 N N . HIS A 1 86 ? 30.492 -5.851 -2.472 1.00 0.00 86 HIS A N 18
ATOM 26176 C CA . HIS A 1 86 ? 31.731 -5.989 -1.697 1.00 0.00 86 HIS A CA 18
ATOM 26177 C C . HIS A 1 86 ? 32.885 -6.559 -2.547 1.00 0.00 86 HIS A C 18
ATOM 26178 O O . HIS A 1 86 ? 32.676 -7.045 -3.662 1.00 0.00 86 HIS A O 18
ATOM 26192 N N . HIS A 1 87 ? 34.101 -6.521 -1.995 1.00 0.00 87 HIS A N 18
ATOM 26193 C CA . HIS A 1 87 ? 35.332 -7.043 -2.605 1.00 0.00 87 HIS A CA 18
ATOM 26194 C C . HIS A 1 87 ? 36.000 -8.116 -1.718 1.00 0.00 87 HIS A C 18
ATOM 26195 O O . HIS A 1 87 ? 35.576 -8.346 -0.578 1.00 0.00 87 HIS A O 18
ATOM 26209 N N . HIS A 1 88 ? 37.037 -8.779 -2.244 1.00 0.00 88 HIS A N 18
ATOM 26210 C CA . HIS A 1 88 ? 37.845 -9.800 -1.556 1.00 0.00 88 HIS A CA 18
ATOM 26211 C C . HIS A 1 88 ? 39.331 -9.700 -1.954 1.00 0.00 88 HIS A C 18
ATOM 26212 O O . HIS A 1 88 ? 39.638 -9.760 -3.168 1.00 0.00 88 HIS A O 18
ATOM 26227 N N . GLY A 1 1 ? -12.098 1.818 9.897 1.00 0.00 1 GLY A N 19
ATOM 26228 C CA . GLY A 1 1 ? -11.675 2.385 8.597 1.00 0.00 1 GLY A CA 19
ATOM 26229 C C . GLY A 1 1 ? -10.313 1.847 8.208 1.00 0.00 1 GLY A C 19
ATOM 26230 O O . GLY A 1 1 ? -9.353 2.079 8.933 1.00 0.00 1 GLY A O 19
ATOM 26236 N N . THR A 1 2 ? -10.195 1.120 7.094 1.00 0.00 2 THR A N 19
ATOM 26237 C CA . THR A 1 2 ? -8.967 0.369 6.759 1.00 0.00 2 THR A CA 19
ATOM 26238 C C . THR A 1 2 ? -8.032 1.120 5.826 1.00 0.00 2 THR A C 19
ATOM 26239 O O . THR A 1 2 ? -8.457 1.655 4.802 1.00 0.00 2 THR A O 19
ATOM 26250 N N . ILE A 1 3 ? -6.742 1.102 6.168 1.00 0.00 3 ILE A N 19
ATOM 26251 C CA . ILE A 1 3 ? -5.663 1.692 5.383 1.00 0.00 3 ILE A CA 19
ATOM 26252 C C . ILE A 1 3 ? -4.765 0.566 4.863 1.00 0.00 3 ILE A C 19
ATOM 26253 O O . ILE A 1 3 ? -4.092 -0.123 5.641 1.00 0.00 3 ILE A O 19
ATOM 26269 N N . LEU A 1 4 ? -4.741 0.405 3.541 1.00 0.00 4 LEU A N 19
ATOM 26270 C CA . LEU A 1 4 ? -4.106 -0.711 2.841 1.00 0.00 4 LEU A CA 19
ATOM 26271 C C . LEU A 1 4 ? -2.731 -0.307 2.303 1.00 0.00 4 LEU A C 19
ATOM 26272 O O . LEU A 1 4 ? -2.610 0.623 1.506 1.00 0.00 4 LEU A O 19
ATOM 26288 N N . ILE A 1 5 ? -1.705 -1.041 2.723 1.00 0.00 5 ILE A N 19
ATOM 26289 C CA . ILE A 1 5 ? -0.320 -0.911 2.261 1.00 0.00 5 ILE A CA 19
ATOM 26290 C C . ILE A 1 5 ? 0.012 -2.037 1.286 1.00 0.00 5 ILE A C 19
ATOM 26291 O O . ILE A 1 5 ? -0.235 -3.209 1.570 1.00 0.00 5 ILE A O 19
ATOM 26307 N N . PHE A 1 6 ? 0.636 -1.689 0.166 1.00 0.00 6 PHE A N 19
ATOM 26308 C CA . PHE A 1 6 ? 1.241 -2.653 -0.746 1.00 0.00 6 PHE A CA 19
ATOM 26309 C C . PHE A 1 6 ? 2.757 -2.440 -0.800 1.00 0.00 6 PHE A C 19
ATOM 26310 O O . PHE A 1 6 ? 3.206 -1.324 -1.057 1.00 0.00 6 PHE A O 19
ATOM 26327 N N . LEU A 1 7 ? 3.540 -3.492 -0.557 1.00 0.00 7 LEU A N 19
ATOM 26328 C CA . LEU A 1 7 ? 5.005 -3.455 -0.538 1.00 0.00 7 LEU A CA 19
ATOM 26329 C C . LEU A 1 7 ? 5.585 -4.209 -1.743 1.00 0.00 7 LEU A C 19
ATOM 26330 O O . LEU A 1 7 ? 5.247 -5.375 -1.962 1.00 0.00 7 LEU A O 19
ATOM 26346 N N . ASP A 1 8 ? 6.489 -3.577 -2.498 1.00 0.00 8 ASP A N 19
ATOM 26347 C CA . ASP A 1 8 ? 7.158 -4.208 -3.645 1.00 0.00 8 ASP A CA 19
ATOM 26348 C C . ASP A 1 8 ? 8.657 -3.862 -3.741 1.00 0.00 8 ASP A C 19
ATOM 26349 O O . ASP A 1 8 ? 9.065 -2.707 -3.591 1.00 0.00 8 ASP A O 19
ATOM 26358 N N . LYS A 1 9 ? 9.482 -4.872 -4.043 1.00 0.00 9 LYS A N 19
ATOM 26359 C CA . LYS A 1 9 ? 10.913 -4.739 -4.373 1.00 0.00 9 LYS A CA 19
ATOM 26360 C C . LYS A 1 9 ? 11.168 -4.267 -5.815 1.00 0.00 9 LYS A C 19
ATOM 26361 O O . LYS A 1 9 ? 12.290 -3.882 -6.143 1.00 0.00 9 LYS A O 19
ATOM 26380 N N . ASN A 1 10 ? 10.142 -4.300 -6.668 1.00 0.00 10 ASN A N 19
ATOM 26381 C CA . ASN A 1 10 ? 10.176 -3.968 -8.094 1.00 0.00 10 ASN A CA 19
ATOM 26382 C C . ASN A 1 10 ? 9.150 -2.868 -8.445 1.00 0.00 10 ASN A C 19
ATOM 26383 O O . ASN A 1 10 ? 8.023 -2.864 -7.943 1.00 0.00 10 ASN A O 19
ATOM 26394 N N . LYS A 1 11 ? 9.528 -1.940 -9.337 1.00 0.00 11 LYS A N 19
ATOM 26395 C CA . LYS A 1 11 ? 8.678 -0.804 -9.741 1.00 0.00 11 LYS A CA 19
ATOM 26396 C C . LYS A 1 11 ? 7.625 -1.171 -10.787 1.00 0.00 11 LYS A C 19
ATOM 26397 O O . LYS A 1 11 ? 6.485 -0.727 -10.688 1.00 0.00 11 LYS A O 19
ATOM 26416 N N . GLU A 1 12 ? 7.984 -1.990 -11.774 1.00 0.00 12 GLU A N 19
ATOM 26417 C CA . GLU A 1 12 ? 7.108 -2.336 -12.902 1.00 0.00 12 GLU A CA 19
ATOM 26418 C C . GLU A 1 12 ? 5.882 -3.149 -12.459 1.00 0.00 12 GLU A C 19
ATOM 26419 O O . GLU A 1 12 ? 4.774 -2.892 -12.923 1.00 0.00 12 GLU A O 19
ATOM 26431 N N . GLN A 1 13 ? 6.051 -4.080 -11.515 1.00 0.00 13 GLN A N 19
ATOM 26432 C CA . GLN A 1 13 ? 4.953 -4.878 -10.952 1.00 0.00 13 GLN A CA 19
ATOM 26433 C C . GLN A 1 13 ? 3.970 -4.017 -10.134 1.00 0.00 13 GLN A C 19
ATOM 26434 O O . GLN A 1 13 ? 2.754 -4.192 -10.252 1.00 0.00 13 GLN A O 19
ATOM 26448 N N . ALA A 1 14 ? 4.474 -3.039 -9.374 1.00 0.00 14 ALA A N 19
ATOM 26449 C CA . ALA A 1 14 ? 3.656 -2.078 -8.632 1.00 0.00 14 ALA A CA 19
ATOM 26450 C C . ALA A 1 14 ? 2.898 -1.117 -9.570 1.00 0.00 14 ALA A C 19
ATOM 26451 O O . ALA A 1 14 ? 1.696 -0.910 -9.408 1.00 0.00 14 ALA A O 19
ATOM 26458 N N . GLU A 1 15 ? 3.571 -0.588 -10.597 1.00 0.00 15 GLU A N 19
ATOM 26459 C CA . GLU A 1 15 ? 2.959 0.218 -11.665 1.00 0.00 15 GLU A CA 19
ATOM 26460 C C . GLU A 1 15 ? 1.856 -0.548 -12.410 1.00 0.00 15 GLU A C 19
ATOM 26461 O O . GLU A 1 15 ? 0.783 0.004 -12.664 1.00 0.00 15 GLU A O 19
ATOM 26473 N N . LYS A 1 16 ? 2.088 -1.829 -12.725 1.00 0.00 16 LYS A N 19
ATOM 26474 C CA . LYS A 1 16 ? 1.128 -2.704 -13.414 1.00 0.00 16 LYS A CA 19
ATOM 26475 C C . LYS A 1 16 ? -0.115 -2.958 -12.556 1.00 0.00 16 LYS A C 19
ATOM 26476 O O . LYS A 1 16 ? -1.227 -2.796 -13.053 1.00 0.00 16 LYS A O 19
ATOM 26495 N N . LEU A 1 17 ? 0.042 -3.252 -11.261 1.00 0.00 17 LEU A N 19
ATOM 26496 C CA . LEU A 1 17 ? -1.071 -3.399 -10.321 1.00 0.00 17 LEU A CA 19
ATOM 26497 C C . LEU A 1 17 ? -1.859 -2.091 -10.181 1.00 0.00 17 LEU A C 19
ATOM 26498 O O . LEU A 1 17 ? -3.082 -2.126 -10.269 1.00 0.00 17 LEU A O 19
ATOM 26514 N N . ALA A 1 18 ? -1.191 -0.939 -10.053 1.00 0.00 18 ALA A N 19
ATOM 26515 C CA . ALA A 1 18 ? -1.862 0.365 -10.011 1.00 0.00 18 ALA A CA 19
ATOM 26516 C C . ALA A 1 18 ? -2.693 0.632 -11.286 1.00 0.00 18 ALA A C 19
ATOM 26517 O O . ALA A 1 18 ? -3.784 1.198 -11.207 1.00 0.00 18 ALA A O 19
ATOM 26524 N N . LYS A 1 19 ? -2.224 0.150 -12.448 1.00 0.00 19 LYS A N 19
ATOM 26525 C CA . LYS A 1 19 ? -2.935 0.219 -13.741 1.00 0.00 19 LYS A CA 19
ATOM 26526 C C . LYS A 1 19 ? -4.128 -0.743 -13.839 1.00 0.00 19 LYS A C 19
ATOM 26527 O O . LYS A 1 19 ? -5.137 -0.394 -14.452 1.00 0.00 19 LYS A O 19
ATOM 26546 N N . GLU A 1 20 ? -4.056 -1.920 -13.212 1.00 0.00 20 GLU A N 19
ATOM 26547 C CA . GLU A 1 20 ? -5.184 -2.864 -13.107 1.00 0.00 20 GLU A CA 19
ATOM 26548 C C . GLU A 1 20 ? -6.267 -2.391 -12.124 1.00 0.00 20 GLU A C 19
ATOM 26549 O O . GLU A 1 20 ? -7.463 -2.559 -12.375 1.00 0.00 20 GLU A O 19
ATOM 26561 N N . VAL A 1 21 ? -5.843 -1.814 -10.996 1.00 0.00 21 VAL A N 19
ATOM 26562 C CA . VAL A 1 21 ? -6.685 -1.539 -9.819 1.00 0.00 21 VAL A CA 19
ATOM 26563 C C . VAL A 1 21 ? -7.156 -0.080 -9.681 1.00 0.00 21 VAL A C 19
ATOM 26564 O O . VAL A 1 21 ? -8.000 0.222 -8.837 1.00 0.00 21 VAL A O 19
ATOM 26577 N N . GLY A 1 22 ? -6.641 0.831 -10.514 1.00 0.00 22 GLY A N 19
ATOM 26578 C CA . GLY A 1 22 ? -7.047 2.244 -10.578 1.00 0.00 22 GLY A CA 19
ATOM 26579 C C . GLY A 1 22 ? -6.475 3.152 -9.476 1.00 0.00 22 GLY A C 19
ATOM 26580 O O . GLY A 1 22 ? -6.897 4.304 -9.354 1.00 0.00 22 GLY A O 19
ATOM 26584 N N . VAL A 1 23 ? -5.529 2.657 -8.671 1.00 0.00 23 VAL A N 19
ATOM 26585 C CA . VAL A 1 23 ? -4.862 3.418 -7.593 1.00 0.00 23 VAL A CA 19
ATOM 26586 C C . VAL A 1 23 ? -3.782 4.358 -8.155 1.00 0.00 23 VAL A C 19
ATOM 26587 O O . VAL A 1 23 ? -3.140 4.058 -9.161 1.00 0.00 23 VAL A O 19
ATOM 26600 N N . THR A 1 24 ? -3.591 5.510 -7.505 1.00 0.00 24 THR A N 19
ATOM 26601 C CA . THR A 1 24 ? -2.634 6.568 -7.900 1.00 0.00 24 THR A CA 19
ATOM 26602 C C . THR A 1 24 ? -1.668 7.006 -6.779 1.00 0.00 24 THR A C 19
ATOM 26603 O O . THR A 1 24 ? -0.643 7.634 -7.049 1.00 0.00 24 THR A O 19
ATOM 26614 N N . GLU A 1 25 ? -1.928 6.636 -5.516 1.00 0.00 25 GLU A N 19
ATOM 26615 C CA . GLU A 1 25 ? -1.021 6.890 -4.383 1.00 0.00 25 GLU A CA 19
ATOM 26616 C C . GLU A 1 25 ? 0.146 5.892 -4.373 1.00 0.00 25 GLU A C 19
ATOM 26617 O O . GLU A 1 25 ? 0.011 4.741 -3.945 1.00 0.00 25 GLU A O 19
ATOM 26629 N N . ILE A 1 26 ? 1.302 6.354 -4.856 1.00 0.00 26 ILE A N 19
ATOM 26630 C CA . ILE A 1 26 ? 2.542 5.581 -4.993 1.00 0.00 26 ILE A CA 19
ATOM 26631 C C . ILE A 1 26 ? 3.712 6.371 -4.382 1.00 0.00 26 ILE A C 19
ATOM 26632 O O . ILE A 1 26 ? 3.890 7.557 -4.672 1.00 0.00 26 ILE A O 19
ATOM 26648 N N . TYR A 1 27 ? 4.519 5.700 -3.560 1.00 0.00 27 TYR A N 19
ATOM 26649 C CA . TYR A 1 27 ? 5.697 6.225 -2.863 1.00 0.00 27 TYR A CA 19
ATOM 26650 C C . TYR A 1 27 ? 6.908 5.304 -3.085 1.00 0.00 27 TYR A C 19
ATOM 26651 O O . TYR A 1 27 ? 6.759 4.107 -3.334 1.00 0.00 27 TYR A O 19
ATOM 26669 N N . GLU A 1 28 ? 8.120 5.851 -2.990 1.00 0.00 28 GLU A N 19
ATOM 26670 C CA . GLU A 1 28 ? 9.365 5.118 -3.259 1.00 0.00 28 GLU A CA 19
ATOM 26671 C C . GLU A 1 28 ? 10.491 5.553 -2.305 1.00 0.00 28 GLU A C 19
ATOM 26672 O O . GLU A 1 28 ? 10.614 6.739 -1.982 1.00 0.00 28 GLU A O 19
ATOM 26684 N N . SER A 1 29 ? 11.321 4.608 -1.852 1.00 0.00 29 SER A N 19
ATOM 26685 C CA . SER A 1 29 ? 12.503 4.859 -1.004 1.00 0.00 29 SER A CA 19
ATOM 26686 C C . SER A 1 29 ? 13.525 3.725 -1.104 1.00 0.00 29 SER A C 19
ATOM 26687 O O . SER A 1 29 ? 13.174 2.573 -1.353 1.00 0.00 29 SER A O 19
ATOM 26695 N N . ASP A 1 30 ? 14.802 4.033 -0.865 1.00 0.00 30 ASP A N 19
ATOM 26696 C CA . ASP A 1 30 ? 15.890 3.050 -0.816 1.00 0.00 30 ASP A CA 19
ATOM 26697 C C . ASP A 1 30 ? 15.722 2.043 0.339 1.00 0.00 30 ASP A C 19
ATOM 26698 O O . ASP A 1 30 ? 15.942 0.843 0.146 1.00 0.00 30 ASP A O 19
ATOM 26707 N N . ASN A 1 31 ? 15.251 2.516 1.500 1.00 0.00 31 ASN A N 19
ATOM 26708 C CA . ASN A 1 31 ? 14.831 1.704 2.644 1.00 0.00 31 ASN A CA 19
ATOM 26709 C C . ASN A 1 31 ? 13.294 1.604 2.674 1.00 0.00 31 ASN A C 19
ATOM 26710 O O . ASN A 1 31 ? 12.596 2.518 3.120 1.00 0.00 31 ASN A O 19
ATOM 26721 N N . LEU A 1 32 ? 12.775 0.484 2.167 1.00 0.00 32 LEU A N 19
ATOM 26722 C CA . LEU A 1 32 ? 11.340 0.228 2.017 1.00 0.00 32 LEU A CA 19
ATOM 26723 C C . LEU A 1 32 ? 10.627 0.042 3.367 1.00 0.00 32 LEU A C 19
ATOM 26724 O O . LEU A 1 32 ? 9.535 0.570 3.578 1.00 0.00 32 LEU A O 19
ATOM 26740 N N . GLU A 1 33 ? 11.246 -0.681 4.303 1.00 0.00 33 GLU A N 19
ATOM 26741 C CA . GLU A 1 33 ? 10.637 -0.962 5.608 1.00 0.00 33 GLU A CA 19
ATOM 26742 C C . GLU A 1 33 ? 10.561 0.270 6.519 1.00 0.00 33 GLU A C 19
ATOM 26743 O O . GLU A 1 33 ? 9.558 0.451 7.209 1.00 0.00 33 GLU A O 19
ATOM 26755 N N . GLU A 1 34 ? 11.549 1.170 6.489 1.00 0.00 34 GLU A N 19
ATOM 26756 C CA . GLU A 1 34 ? 11.465 2.427 7.244 1.00 0.00 34 GLU A CA 19
ATOM 26757 C C . GLU A 1 34 ? 10.350 3.335 6.690 1.00 0.00 34 GLU A C 19
ATOM 26758 O O . GLU A 1 34 ? 9.650 3.988 7.461 1.00 0.00 34 GLU A O 19
ATOM 26770 N N . LEU A 1 35 ? 10.113 3.316 5.370 1.00 0.00 35 LEU A N 19
ATOM 26771 C CA . LEU A 1 35 ? 9.011 4.050 4.735 1.00 0.00 35 LEU A CA 19
ATOM 26772 C C . LEU A 1 35 ? 7.649 3.511 5.203 1.00 0.00 35 LEU A C 19
ATOM 26773 O O . LEU A 1 35 ? 6.773 4.286 5.583 1.00 0.00 35 LEU A O 19
ATOM 26789 N N . TYR A 1 36 ? 7.490 2.185 5.247 1.00 0.00 36 TYR A N 19
ATOM 26790 C CA . TYR A 1 36 ? 6.291 1.525 5.780 1.00 0.00 36 TYR A CA 19
ATOM 26791 C C . TYR A 1 36 ? 5.986 1.947 7.227 1.00 0.00 36 TYR A C 19
ATOM 26792 O O . TYR A 1 36 ? 4.849 2.324 7.533 1.00 0.00 36 TYR A O 19
ATOM 26810 N N . ARG A 1 37 ? 7.000 1.954 8.104 1.00 0.00 37 ARG A N 19
ATOM 26811 C CA . ARG A 1 37 ? 6.858 2.403 9.500 1.00 0.00 37 ARG A CA 19
ATOM 26812 C C . ARG A 1 37 ? 6.501 3.883 9.594 1.00 0.00 37 ARG A C 19
ATOM 26813 O O . ARG A 1 37 ? 5.554 4.232 10.294 1.00 0.00 37 ARG A O 19
ATOM 26834 N N . GLU A 1 38 ? 7.211 4.737 8.859 1.00 0.00 38 GLU A N 19
ATOM 26835 C CA . GLU A 1 38 ? 7.011 6.194 8.862 1.00 0.00 38 GLU A CA 19
ATOM 26836 C C . GLU A 1 38 ? 5.599 6.607 8.413 1.00 0.00 38 GLU A C 19
ATOM 26837 O O . GLU A 1 38 ? 5.040 7.561 8.958 1.00 0.00 38 GLU A O 19
ATOM 26849 N N . ILE A 1 39 ? 4.994 5.872 7.471 1.00 0.00 39 ILE A N 19
ATOM 26850 C CA . ILE A 1 39 ? 3.601 6.091 7.054 1.00 0.00 39 ILE A CA 19
ATOM 26851 C C . ILE A 1 39 ? 2.625 5.640 8.152 1.00 0.00 39 ILE A C 19
ATOM 26852 O O . ILE A 1 39 ? 1.835 6.451 8.639 1.00 0.00 39 ILE A O 19
ATOM 26868 N N . LYS A 1 40 ? 2.680 4.379 8.606 1.00 0.00 40 LYS A N 19
ATOM 26869 C CA . LYS A 1 40 ? 1.679 3.816 9.527 1.00 0.00 40 LYS A CA 19
ATOM 26870 C C . LYS A 1 40 ? 1.720 4.405 10.935 1.00 0.00 40 LYS A C 19
ATOM 26871 O O . LYS A 1 40 ? 0.667 4.577 11.546 1.00 0.00 40 LYS A O 19
ATOM 26890 N N . GLU A 1 41 ? 2.895 4.813 11.410 1.00 0.00 41 GLU A N 19
ATOM 26891 C CA . GLU A 1 41 ? 3.023 5.587 12.652 1.00 0.00 41 GLU A CA 19
ATOM 26892 C C . GLU A 1 41 ? 2.188 6.874 12.643 1.00 0.00 41 GLU A C 19
ATOM 26893 O O . GLU A 1 41 ? 1.619 7.243 13.673 1.00 0.00 41 GLU A O 19
ATOM 26905 N N . ARG A 1 42 ? 2.091 7.551 11.488 1.00 0.00 42 ARG A N 19
ATOM 26906 C CA . ARG A 1 42 ? 1.258 8.746 11.322 1.00 0.00 42 ARG A CA 19
ATOM 26907 C C . ARG A 1 42 ? -0.232 8.392 11.226 1.00 0.00 42 ARG A C 19
ATOM 26908 O O . ARG A 1 42 ? -1.061 9.061 11.838 1.00 0.00 42 ARG A O 19
ATOM 26929 N N . ILE A 1 43 ? -0.579 7.311 10.528 1.00 0.00 43 ILE A N 19
ATOM 26930 C CA . ILE A 1 43 ? -1.964 6.821 10.384 1.00 0.00 43 ILE A CA 19
ATOM 26931 C C . ILE A 1 43 ? -2.605 6.494 11.735 1.00 0.00 43 ILE A C 19
ATOM 26932 O O . ILE A 1 43 ? -3.737 6.897 11.976 1.00 0.00 43 ILE A O 19
ATOM 26948 N N . GLU A 1 44 ? -1.890 5.814 12.629 1.00 0.00 44 GLU A N 19
ATOM 26949 C CA . GLU A 1 44 ? -2.434 5.382 13.931 1.00 0.00 44 GLU A CA 19
ATOM 26950 C C . GLU A 1 44 ? -2.767 6.556 14.870 1.00 0.00 44 GLU A C 19
ATOM 26951 O O . GLU A 1 44 ? -3.728 6.476 15.640 1.00 0.00 44 GLU A O 19
ATOM 26963 N N . ARG A 1 45 ? -2.002 7.657 14.798 1.00 0.00 45 ARG A N 19
ATOM 26964 C CA . ARG A 1 45 ? -2.271 8.898 15.550 1.00 0.00 45 ARG A CA 19
ATOM 26965 C C . ARG A 1 45 ? -3.293 9.816 14.882 1.00 0.00 45 ARG A C 19
ATOM 26966 O O . ARG A 1 45 ? -4.148 10.380 15.565 1.00 0.00 45 ARG A O 19
ATOM 26987 N N . GLU A 1 46 ? -3.235 9.947 13.558 1.00 0.00 46 GLU A N 19
ATOM 26988 C CA . GLU A 1 46 ? -4.193 10.766 12.788 1.00 0.00 46 GLU A CA 19
ATOM 26989 C C . GLU A 1 46 ? -5.598 10.143 12.683 1.00 0.00 46 GLU A C 19
ATOM 26990 O O . GLU A 1 46 ? -6.589 10.873 12.618 1.00 0.00 46 GLU A O 19
ATOM 27002 N N . ASN A 1 47 ? -5.696 8.811 12.685 1.00 0.00 47 ASN A N 19
ATOM 27003 C CA . ASN A 1 47 ? -6.946 8.056 12.591 1.00 0.00 47 ASN A CA 19
ATOM 27004 C C . ASN A 1 47 ? -7.016 7.016 13.733 1.00 0.00 47 ASN A C 19
ATOM 27005 O O . ASN A 1 47 ? -6.535 5.892 13.565 1.00 0.00 47 ASN A O 19
ATOM 27016 N N . PRO A 1 48 ? -7.650 7.321 14.883 1.00 0.00 48 PRO A N 19
ATOM 27017 C CA . PRO A 1 48 ? -7.792 6.356 15.982 1.00 0.00 48 PRO A CA 19
ATOM 27018 C C . PRO A 1 48 ? -8.742 5.191 15.639 1.00 0.00 48 PRO A C 19
ATOM 27019 O O . PRO A 1 48 ? -8.692 4.138 16.279 1.00 0.00 48 PRO A O 19
ATOM 27030 N N . ASN A 1 49 ? -9.571 5.351 14.598 1.00 0.00 49 ASN A N 19
ATOM 27031 C CA . ASN A 1 49 ? -10.454 4.325 14.032 1.00 0.00 49 ASN A CA 19
ATOM 27032 C C . ASN A 1 49 ? -9.785 3.506 12.897 1.00 0.00 49 ASN A C 19
ATOM 27033 O O . ASN A 1 49 ? -10.475 2.779 12.174 1.00 0.00 49 ASN A O 19
ATOM 27044 N N . ALA A 1 50 ? -8.467 3.636 12.697 1.00 0.00 50 ALA A N 19
ATOM 27045 C CA . ALA A 1 50 ? -7.718 2.928 11.660 1.00 0.00 50 ALA A CA 19
ATOM 27046 C C . ALA A 1 50 ? -7.691 1.399 11.832 1.00 0.00 50 ALA A C 19
ATOM 27047 O O . ALA A 1 50 ? -7.700 0.873 12.951 1.00 0.00 50 ALA A O 19
ATOM 27054 N N . THR A 1 51 ? -7.560 0.698 10.704 1.00 0.00 51 THR A N 19
ATOM 27055 C CA . THR A 1 51 ? -7.283 -0.743 10.625 1.00 0.00 51 THR A CA 19
ATOM 27056 C C . THR A 1 51 ? -6.104 -0.944 9.674 1.00 0.00 51 THR A C 19
ATOM 27057 O O . THR A 1 51 ? -6.092 -0.376 8.580 1.00 0.00 51 THR A O 19
ATOM 27068 N N . ILE A 1 52 ? -5.099 -1.723 10.081 1.00 0.00 52 ILE A N 19
ATOM 27069 C CA . ILE A 1 52 ? -3.855 -1.917 9.323 1.00 0.00 52 ILE A CA 19
ATOM 27070 C C . ILE A 1 52 ? -3.938 -3.204 8.495 1.00 0.00 52 ILE A C 19
ATOM 27071 O O . ILE A 1 52 ? -4.080 -4.299 9.044 1.00 0.00 52 ILE A O 19
ATOM 27087 N N . LEU A 1 53 ? -3.814 -3.058 7.171 1.00 0.00 53 LEU A N 19
ATOM 27088 C CA . LEU A 1 53 ? -3.676 -4.151 6.205 1.00 0.00 53 LEU A CA 19
ATOM 27089 C C . LEU A 1 53 ? -2.414 -3.954 5.350 1.00 0.00 53 LEU A C 19
ATOM 27090 O O . LEU A 1 53 ? -2.140 -2.834 4.912 1.00 0.00 53 LEU A O 19
ATOM 27106 N N . THR A 1 54 ? -1.666 -5.034 5.103 1.00 0.00 54 THR A N 19
ATOM 27107 C CA . THR A 1 54 ? -0.389 -5.021 4.360 1.00 0.00 54 THR A CA 19
ATOM 27108 C C . THR A 1 54 ? -0.273 -6.246 3.439 1.00 0.00 54 THR A C 19
ATOM 27109 O O . THR A 1 54 ? -0.548 -7.367 3.873 1.00 0.00 54 THR A O 19
ATOM 27120 N N . VAL A 1 55 ? 0.139 -6.051 2.179 1.00 0.00 55 VAL A N 19
ATOM 27121 C CA . VAL A 1 55 ? 0.282 -7.106 1.146 1.00 0.00 55 VAL A CA 19
ATOM 27122 C C . VAL A 1 55 ? 1.573 -6.983 0.327 1.00 0.00 55 VAL A C 19
ATOM 27123 O O . VAL A 1 55 ? 2.141 -5.898 0.201 1.00 0.00 55 VAL A O 19
ATOM 27136 N N . THR A 1 56 ? 2.000 -8.102 -0.269 1.00 0.00 56 THR A N 19
ATOM 27137 C CA . THR A 1 56 ? 3.200 -8.226 -1.127 1.00 0.00 56 THR A CA 19
ATOM 27138 C C . THR A 1 56 ? 2.933 -8.879 -2.496 1.00 0.00 56 THR A C 19
ATOM 27139 O O . THR A 1 56 ? 3.868 -9.083 -3.273 1.00 0.00 56 THR A O 19
ATOM 27150 N N . ASP A 1 57 ? 1.679 -9.231 -2.813 1.00 0.00 57 ASP A N 19
ATOM 27151 C CA . ASP A 1 57 ? 1.287 -9.968 -4.027 1.00 0.00 57 ASP A CA 19
ATOM 27152 C C . ASP A 1 57 ? 0.082 -9.291 -4.718 1.00 0.00 57 ASP A C 19
ATOM 27153 O O . ASP A 1 57 ? -0.966 -9.145 -4.073 1.00 0.00 57 ASP A O 19
ATOM 27162 N N . PRO A 1 58 ? 0.168 -8.880 -6.004 1.00 0.00 58 PRO A N 19
ATOM 27163 C CA . PRO A 1 58 ? -0.971 -8.304 -6.726 1.00 0.00 58 PRO A CA 19
ATOM 27164 C C . PRO A 1 58 ? -2.171 -9.236 -6.762 1.00 0.00 58 PRO A C 19
ATOM 27165 O O . PRO A 1 58 ? -3.284 -8.750 -6.641 1.00 0.00 58 PRO A O 19
ATOM 27176 N N . ASN A 1 59 ? -1.979 -10.550 -6.851 1.00 0.00 59 ASN A N 19
ATOM 27177 C CA . ASN A 1 59 ? -3.080 -11.518 -6.870 1.00 0.00 59 ASN A CA 19
ATOM 27178 C C . ASN A 1 59 ? -3.820 -11.594 -5.521 1.00 0.00 59 ASN A C 19
ATOM 27179 O O . ASN A 1 59 ? -4.924 -12.134 -5.467 1.00 0.00 59 ASN A O 19
ATOM 27190 N N . GLU A 1 60 ? -3.245 -11.062 -4.437 1.00 0.00 60 GLU A N 19
ATOM 27191 C CA . GLU A 1 60 ? -3.928 -10.878 -3.153 1.00 0.00 60 GLU A CA 19
ATOM 27192 C C . GLU A 1 60 ? -4.563 -9.487 -3.047 1.00 0.00 60 GLU A C 19
ATOM 27193 O O . GLU A 1 60 ? -5.750 -9.399 -2.738 1.00 0.00 60 GLU A O 19
ATOM 27205 N N . LEU A 1 61 ? -3.846 -8.404 -3.383 1.00 0.00 61 LEU A N 19
ATOM 27206 C CA . LEU A 1 61 ? -4.435 -7.054 -3.366 1.00 0.00 61 LEU A CA 19
ATOM 27207 C C . LEU A 1 61 ? -5.622 -6.930 -4.331 1.00 0.00 61 LEU A C 19
ATOM 27208 O O . LEU A 1 61 ? -6.619 -6.286 -4.007 1.00 0.00 61 LEU A O 19
ATOM 27224 N N . LYS A 1 62 ? -5.554 -7.626 -5.466 1.00 0.00 62 LYS A N 19
ATOM 27225 C CA . LYS A 1 62 ? -6.644 -7.832 -6.424 1.00 0.00 62 LYS A CA 19
ATOM 27226 C C . LYS A 1 62 ? -7.920 -8.321 -5.733 1.00 0.00 62 LYS A C 19
ATOM 27227 O O . LYS A 1 62 ? -8.966 -7.732 -5.969 1.00 0.00 62 LYS A O 19
ATOM 27246 N N . LYS A 1 63 ? -7.845 -9.298 -4.819 1.00 0.00 63 LYS A N 19
ATOM 27247 C CA . LYS A 1 63 ? -9.006 -9.760 -4.023 1.00 0.00 63 LYS A CA 19
ATOM 27248 C C . LYS A 1 63 ? -9.521 -8.686 -3.062 1.00 0.00 63 LYS A C 19
ATOM 27249 O O . LYS A 1 63 ? -10.730 -8.504 -2.937 1.00 0.00 63 LYS A O 19
ATOM 27268 N N . ILE A 1 64 ? -8.617 -7.958 -2.400 1.00 0.00 64 ILE A N 19
ATOM 27269 C CA . ILE A 1 64 ? -8.968 -6.940 -1.393 1.00 0.00 64 ILE A CA 19
ATOM 27270 C C . ILE A 1 64 ? -9.717 -5.777 -2.062 1.00 0.00 64 ILE A C 19
ATOM 27271 O O . ILE A 1 64 ? -10.787 -5.363 -1.615 1.00 0.00 64 ILE A O 19
ATOM 27287 N N . GLN A 1 65 ? -9.175 -5.281 -3.174 1.00 0.00 65 GLN A N 19
ATOM 27288 C CA . GLN A 1 65 ? -9.776 -4.225 -3.985 1.00 0.00 65 GLN A CA 19
ATOM 27289 C C . GLN A 1 65 ? -10.967 -4.702 -4.825 1.00 0.00 65 GLN A C 19
ATOM 27290 O O . GLN A 1 65 ? -11.878 -3.910 -5.066 1.00 0.00 65 GLN A O 19
ATOM 27304 N N . ASP A 1 66 ? -11.024 -5.982 -5.215 1.00 0.00 66 ASP A N 19
ATOM 27305 C CA . ASP A 1 66 ? -12.231 -6.558 -5.820 1.00 0.00 66 ASP A CA 19
ATOM 27306 C C . ASP A 1 66 ? -13.412 -6.551 -4.819 1.00 0.00 66 ASP A C 19
ATOM 27307 O O . ASP A 1 66 ? -14.565 -6.371 -5.219 1.00 0.00 66 ASP A O 19
ATOM 27316 N N . GLU A 1 67 ? -13.135 -6.711 -3.515 1.00 0.00 67 GLU A N 19
ATOM 27317 C CA . GLU A 1 67 ? -14.134 -6.638 -2.435 1.00 0.00 67 GLU A CA 19
ATOM 27318 C C . GLU A 1 67 ? -14.473 -5.187 -2.027 1.00 0.00 67 GLU A C 19
ATOM 27319 O O . GLU A 1 67 ? -15.570 -4.926 -1.530 1.00 0.00 67 GLU A O 19
ATOM 27331 N N . GLY A 1 68 ? -13.557 -4.234 -2.252 1.00 0.00 68 GLY A N 19
ATOM 27332 C CA . GLY A 1 68 ? -13.790 -2.784 -2.128 1.00 0.00 68 GLY A CA 19
ATOM 27333 C C . GLY A 1 68 ? -13.989 -2.242 -0.704 1.00 0.00 68 GLY A C 19
ATOM 27334 O O . GLY A 1 68 ? -14.539 -1.154 -0.520 1.00 0.00 68 GLY A O 19
ATOM 27338 N N . LYS A 1 69 ? -13.554 -3.000 0.305 1.00 0.00 69 LYS A N 19
ATOM 27339 C CA . LYS A 1 69 ? -13.808 -2.801 1.747 1.00 0.00 69 LYS A CA 19
ATOM 27340 C C . LYS A 1 69 ? -12.661 -2.073 2.470 1.00 0.00 69 LYS A C 19
ATOM 27341 O O . LYS A 1 69 ? -12.191 -2.501 3.526 1.00 0.00 69 LYS A O 19
ATOM 27360 N N . VAL A 1 70 ? -12.183 -0.985 1.861 1.00 0.00 70 VAL A N 19
ATOM 27361 C CA . VAL A 1 70 ? -10.992 -0.210 2.265 1.00 0.00 70 VAL A CA 19
ATOM 27362 C C . VAL A 1 70 ? -11.259 1.299 2.139 1.00 0.00 70 VAL A C 19
ATOM 27363 O O . VAL A 1 70 ? -11.955 1.731 1.218 1.00 0.00 70 VAL A O 19
ATOM 27376 N N . ASP A 1 71 ? -10.706 2.111 3.046 1.00 0.00 71 ASP A N 19
ATOM 27377 C CA . ASP A 1 71 ? -10.849 3.577 3.036 1.00 0.00 71 ASP A CA 19
ATOM 27378 C C . ASP A 1 71 ? -9.817 4.268 2.122 1.00 0.00 71 ASP A C 19
ATOM 27379 O O . ASP A 1 71 ? -10.186 5.147 1.337 1.00 0.00 71 ASP A O 19
ATOM 27388 N N . ARG A 1 72 ? -8.540 3.858 2.191 1.00 0.00 72 ARG A N 19
ATOM 27389 C CA . ARG A 1 72 ? -7.449 4.354 1.323 1.00 0.00 72 ARG A CA 19
ATOM 27390 C C . ARG A 1 72 ? -6.363 3.301 1.070 1.00 0.00 72 ARG A C 19
ATOM 27391 O O . ARG A 1 72 ? -6.121 2.436 1.912 1.00 0.00 72 ARG A O 19
ATOM 27412 N N . ILE A 1 73 ? -5.711 3.391 -0.091 1.00 0.00 73 ILE A N 19
ATOM 27413 C CA . ILE A 1 73 ? -4.719 2.429 -0.599 1.00 0.00 73 ILE A CA 19
ATOM 27414 C C . ILE A 1 73 ? -3.428 3.170 -0.955 1.00 0.00 73 ILE A C 19
ATOM 27415 O O . ILE A 1 73 ? -3.475 4.190 -1.642 1.00 0.00 73 ILE A O 19
ATOM 27431 N N . ILE A 1 74 ? -2.285 2.662 -0.488 1.00 0.00 74 ILE A N 19
ATOM 27432 C CA . ILE A 1 74 ? -0.958 3.256 -0.695 1.00 0.00 74 ILE A CA 19
ATOM 27433 C C . ILE A 1 74 ? 0.030 2.173 -1.155 1.00 0.00 74 ILE A C 19
ATOM 27434 O O . ILE A 1 74 ? 0.182 1.139 -0.499 1.00 0.00 74 ILE A O 19
ATOM 27450 N N . LEU A 1 75 ? 0.733 2.415 -2.263 1.00 0.00 75 LEU A N 19
ATOM 27451 C CA . LEU A 1 75 ? 1.783 1.535 -2.792 1.00 0.00 75 LEU A CA 19
ATOM 27452 C C . LEU A 1 75 ? 3.163 2.087 -2.419 1.00 0.00 75 LEU A C 19
ATOM 27453 O O . LEU A 1 75 ? 3.440 3.269 -2.621 1.00 0.00 75 LEU A O 19
ATOM 27469 N N . LEU A 1 76 ? 4.035 1.229 -1.895 1.00 0.00 76 LEU A N 19
ATOM 27470 C CA . LEU A 1 76 ? 5.420 1.524 -1.538 1.00 0.00 76 LEU A CA 19
ATOM 27471 C C . LEU A 1 76 ? 6.364 0.654 -2.381 1.00 0.00 76 LEU A C 19
ATOM 27472 O O . LEU A 1 76 ? 6.197 -0.566 -2.465 1.00 0.00 76 LEU A O 19
ATOM 27488 N N . ILE A 1 77 ? 7.376 1.283 -2.977 1.00 0.00 77 ILE A N 19
ATOM 27489 C CA . ILE A 1 77 ? 8.318 0.658 -3.915 1.00 0.00 77 ILE A CA 19
ATOM 27490 C C . ILE A 1 77 ? 9.758 0.833 -3.410 1.00 0.00 77 ILE A C 19
ATOM 27491 O O . ILE A 1 77 ? 10.143 1.922 -2.976 1.00 0.00 77 ILE A O 19
ATOM 27507 N N . LYS A 1 78 ? 10.583 -0.219 -3.490 1.00 0.00 78 LYS A N 19
ATOM 27508 C CA . LYS A 1 78 ? 12.007 -0.145 -3.122 1.00 0.00 78 LYS A CA 19
ATOM 27509 C C . LYS A 1 78 ? 12.840 0.486 -4.243 1.00 0.00 78 LYS A C 19
ATOM 27510 O O . LYS A 1 78 ? 12.701 0.120 -5.411 1.00 0.00 78 LYS A O 19
ATOM 27529 N N . GLY A 1 79 ? 13.757 1.379 -3.878 1.00 0.00 79 GLY A N 19
ATOM 27530 C CA . GLY A 1 79 ? 14.785 1.902 -4.782 1.00 0.00 79 GLY A CA 19
ATOM 27531 C C . GLY A 1 79 ? 15.821 0.817 -5.109 1.00 0.00 79 GLY A C 19
ATOM 27532 O O . GLY A 1 79 ? 16.505 0.311 -4.217 1.00 0.00 79 GLY A O 19
ATOM 27536 N N . SER A 1 80 ? 15.932 0.455 -6.389 1.00 0.00 80 SER A N 19
ATOM 27537 C CA . SER A 1 80 ? 16.734 -0.683 -6.879 1.00 0.00 80 SER A CA 19
ATOM 27538 C C . SER A 1 80 ? 18.254 -0.468 -6.824 1.00 0.00 80 SER A C 19
ATOM 27539 O O . SER A 1 80 ? 19.019 -1.433 -6.895 1.00 0.00 80 SER A O 19
ATOM 27547 N N . LEU A 1 81 ? 18.704 0.784 -6.675 1.00 0.00 81 LEU A N 19
ATOM 27548 C CA . LEU A 1 81 ? 20.121 1.160 -6.593 1.00 0.00 81 LEU A CA 19
ATOM 27549 C C . LEU A 1 81 ? 20.775 0.800 -5.241 1.00 0.00 81 LEU A C 19
ATOM 27550 O O . LEU A 1 81 ? 22.004 0.778 -5.144 1.00 0.00 81 LEU A O 19
ATOM 27566 N N . GLU A 1 82 ? 19.984 0.514 -4.200 1.00 0.00 82 GLU A N 19
ATOM 27567 C CA . GLU A 1 82 ? 20.477 0.162 -2.862 1.00 0.00 82 GLU A CA 19
ATOM 27568 C C . GLU A 1 82 ? 20.583 -1.363 -2.679 1.00 0.00 82 GLU A C 19
ATOM 27569 O O . GLU A 1 82 ? 19.588 -2.088 -2.778 1.00 0.00 82 GLU A O 19
ATOM 27581 N N . HIS A 1 83 ? 21.795 -1.828 -2.368 1.00 0.00 83 HIS A N 19
ATOM 27582 C CA . HIS A 1 83 ? 22.124 -3.193 -1.948 1.00 0.00 83 HIS A CA 19
ATOM 27583 C C . HIS A 1 83 ? 23.332 -3.158 -0.987 1.00 0.00 83 HIS A C 19
ATOM 27584 O O . HIS A 1 83 ? 24.164 -2.246 -1.067 1.00 0.00 83 HIS A O 19
ATOM 27598 N N . HIS A 1 84 ? 23.468 -4.154 -0.103 1.00 0.00 84 HIS A N 19
ATOM 27599 C CA . HIS A 1 84 ? 24.632 -4.276 0.785 1.00 0.00 84 HIS A CA 19
ATOM 27600 C C . HIS A 1 84 ? 25.935 -4.553 0.007 1.00 0.00 84 HIS A C 19
ATOM 27601 O O . HIS A 1 84 ? 25.922 -5.195 -1.049 1.00 0.00 84 HIS A O 19
ATOM 27615 N N . HIS A 1 85 ? 27.069 -4.078 0.528 1.00 0.00 85 HIS A N 19
ATOM 27616 C CA . HIS A 1 85 ? 28.379 -4.207 -0.116 1.00 0.00 85 HIS A CA 19
ATOM 27617 C C . HIS A 1 85 ? 29.078 -5.536 0.229 1.00 0.00 85 HIS A C 19
ATOM 27618 O O . HIS A 1 85 ? 29.141 -5.936 1.395 1.00 0.00 85 HIS A O 19
ATOM 27632 N N . HIS A 1 86 ? 29.648 -6.189 -0.787 1.00 0.00 86 HIS A N 19
ATOM 27633 C CA . HIS A 1 86 ? 30.543 -7.344 -0.661 1.00 0.00 86 HIS A CA 19
ATOM 27634 C C . HIS A 1 86 ? 31.486 -7.405 -1.878 1.00 0.00 86 HIS A C 19
ATOM 27635 O O . HIS A 1 86 ? 31.022 -7.456 -3.022 1.00 0.00 86 HIS A O 19
ATOM 27649 N N . HIS A 1 87 ? 32.802 -7.377 -1.645 1.00 0.00 87 HIS A N 19
ATOM 27650 C CA . HIS A 1 87 ? 33.831 -7.336 -2.694 1.00 0.00 87 HIS A CA 19
ATOM 27651 C C . HIS A 1 87 ? 35.175 -7.907 -2.195 1.00 0.00 87 HIS A C 19
ATOM 27652 O O . HIS A 1 87 ? 35.549 -7.680 -1.039 1.00 0.00 87 HIS A O 19
ATOM 27666 N N . HIS A 1 88 ? 35.891 -8.635 -3.069 1.00 0.00 88 HIS A N 19
ATOM 27667 C CA . HIS A 1 88 ? 37.138 -9.379 -2.788 1.00 0.00 88 HIS A CA 19
ATOM 27668 C C . HIS A 1 88 ? 37.111 -10.164 -1.451 1.00 0.00 88 HIS A C 19
ATOM 27669 O O . HIS A 1 88 ? 36.298 -11.113 -1.352 1.00 0.00 88 HIS A O 19
ATOM 27684 N N . GLY A 1 1 ? -12.968 2.137 8.231 1.00 0.00 1 GLY A N 20
ATOM 27685 C CA . GLY A 1 1 ? -11.724 2.834 8.622 1.00 0.00 1 GLY A CA 20
ATOM 27686 C C . GLY A 1 1 ? -10.499 1.960 8.412 1.00 0.00 1 GLY A C 20
ATOM 27687 O O . GLY A 1 1 ? -9.848 1.592 9.386 1.00 0.00 1 GLY A O 20
ATOM 27693 N N . THR A 1 2 ? -10.165 1.618 7.163 1.00 0.00 2 THR A N 20
ATOM 27694 C CA . THR A 1 2 ? -9.068 0.691 6.814 1.00 0.00 2 THR A CA 20
ATOM 27695 C C . THR A 1 2 ? -8.110 1.296 5.799 1.00 0.00 2 THR A C 20
ATOM 27696 O O . THR A 1 2 ? -8.537 1.850 4.783 1.00 0.00 2 THR A O 20
ATOM 27707 N N . ILE A 1 3 ? -6.808 1.151 6.072 1.00 0.00 3 ILE A N 20
ATOM 27708 C CA . ILE A 1 3 ? -5.721 1.668 5.242 1.00 0.00 3 ILE A CA 20
ATOM 27709 C C . ILE A 1 3 ? -4.860 0.496 4.756 1.00 0.00 3 ILE A C 20
ATOM 27710 O O . ILE A 1 3 ? -4.156 -0.148 5.546 1.00 0.00 3 ILE A O 20
ATOM 27726 N N . LEU A 1 4 ? -4.903 0.250 3.447 1.00 0.00 4 LEU A N 20
ATOM 27727 C CA . LEU A 1 4 ? -4.309 -0.908 2.774 1.00 0.00 4 LEU A CA 20
ATOM 27728 C C . LEU A 1 4 ? -2.960 -0.540 2.147 1.00 0.00 4 LEU A C 20
ATOM 27729 O O . LEU A 1 4 ? -2.841 0.467 1.452 1.00 0.00 4 LEU A O 20
ATOM 27745 N N . ILE A 1 5 ? -1.953 -1.379 2.373 1.00 0.00 5 ILE A N 20
ATOM 27746 C CA . ILE A 1 5 ? -0.575 -1.188 1.908 1.00 0.00 5 ILE A CA 20
ATOM 27747 C C . ILE A 1 5 ? -0.162 -2.321 0.971 1.00 0.00 5 ILE A C 20
ATOM 27748 O O . ILE A 1 5 ? -0.407 -3.490 1.258 1.00 0.00 5 ILE A O 20
ATOM 27764 N N . PHE A 1 6 ? 0.508 -1.983 -0.125 1.00 0.00 6 PHE A N 20
ATOM 27765 C CA . PHE A 1 6 ? 1.196 -2.944 -0.981 1.00 0.00 6 PHE A CA 20
ATOM 27766 C C . PHE A 1 6 ? 2.699 -2.656 -0.950 1.00 0.00 6 PHE A C 20
ATOM 27767 O O . PHE A 1 6 ? 3.097 -1.507 -1.133 1.00 0.00 6 PHE A O 20
ATOM 27784 N N . LEU A 1 7 ? 3.529 -3.676 -0.730 1.00 0.00 7 LEU A N 20
ATOM 27785 C CA . LEU A 1 7 ? 4.995 -3.577 -0.722 1.00 0.00 7 LEU A CA 20
ATOM 27786 C C . LEU A 1 7 ? 5.609 -4.339 -1.907 1.00 0.00 7 LEU A C 20
ATOM 27787 O O . LEU A 1 7 ? 5.254 -5.495 -2.154 1.00 0.00 7 LEU A O 20
ATOM 27803 N N . ASP A 1 8 ? 6.577 -3.730 -2.598 1.00 0.00 8 ASP A N 20
ATOM 27804 C CA . ASP A 1 8 ? 7.355 -4.385 -3.661 1.00 0.00 8 ASP A CA 20
ATOM 27805 C C . ASP A 1 8 ? 8.830 -3.940 -3.677 1.00 0.00 8 ASP A C 20
ATOM 27806 O O . ASP A 1 8 ? 9.151 -2.767 -3.462 1.00 0.00 8 ASP A O 20
ATOM 27815 N N . LYS A 1 9 ? 9.732 -4.884 -3.974 1.00 0.00 9 LYS A N 20
ATOM 27816 C CA . LYS A 1 9 ? 11.173 -4.661 -4.169 1.00 0.00 9 LYS A CA 20
ATOM 27817 C C . LYS A 1 9 ? 11.539 -4.132 -5.566 1.00 0.00 9 LYS A C 20
ATOM 27818 O O . LYS A 1 9 ? 12.672 -3.694 -5.763 1.00 0.00 9 LYS A O 20
ATOM 27837 N N . ASN A 1 10 ? 10.604 -4.151 -6.523 1.00 0.00 10 ASN A N 20
ATOM 27838 C CA . ASN A 1 10 ? 10.768 -3.603 -7.875 1.00 0.00 10 ASN A CA 20
ATOM 27839 C C . ASN A 1 10 ? 9.555 -2.753 -8.307 1.00 0.00 10 ASN A C 20
ATOM 27840 O O . ASN A 1 10 ? 8.421 -3.001 -7.892 1.00 0.00 10 ASN A O 20
ATOM 27851 N N . LYS A 1 11 ? 9.787 -1.752 -9.168 1.00 0.00 11 LYS A N 20
ATOM 27852 C CA . LYS A 1 11 ? 8.752 -0.802 -9.614 1.00 0.00 11 LYS A CA 20
ATOM 27853 C C . LYS A 1 11 ? 7.835 -1.352 -10.706 1.00 0.00 11 LYS A C 20
ATOM 27854 O O . LYS A 1 11 ? 6.641 -1.085 -10.684 1.00 0.00 11 LYS A O 20
ATOM 27873 N N . GLU A 1 12 ? 8.370 -2.139 -11.634 1.00 0.00 12 GLU A N 20
ATOM 27874 C CA . GLU A 1 12 ? 7.682 -2.575 -12.861 1.00 0.00 12 GLU A CA 20
ATOM 27875 C C . GLU A 1 12 ? 6.381 -3.352 -12.603 1.00 0.00 12 GLU A C 20
ATOM 27876 O O . GLU A 1 12 ? 5.392 -3.137 -13.304 1.00 0.00 12 GLU A O 20
ATOM 27888 N N . GLN A 1 13 ? 6.362 -4.231 -11.593 1.00 0.00 13 GLN A N 20
ATOM 27889 C CA . GLN A 1 13 ? 5.180 -5.000 -11.181 1.00 0.00 13 GLN A CA 20
ATOM 27890 C C . GLN A 1 13 ? 4.196 -4.164 -10.346 1.00 0.00 13 GLN A C 20
ATOM 27891 O O . GLN A 1 13 ? 2.987 -4.208 -10.579 1.00 0.00 13 GLN A O 20
ATOM 27905 N N . ALA A 1 14 ? 4.698 -3.365 -9.400 1.00 0.00 14 ALA A N 20
ATOM 27906 C CA . ALA A 1 14 ? 3.872 -2.511 -8.544 1.00 0.00 14 ALA A CA 20
ATOM 27907 C C . ALA A 1 14 ? 3.170 -1.392 -9.331 1.00 0.00 14 ALA A C 20
ATOM 27908 O O . ALA A 1 14 ? 1.992 -1.113 -9.106 1.00 0.00 14 ALA A O 20
ATOM 27915 N N . GLU A 1 15 ? 3.853 -0.785 -10.302 1.00 0.00 15 GLU A N 20
ATOM 27916 C CA . GLU A 1 15 ? 3.272 0.241 -11.175 1.00 0.00 15 GLU A CA 20
ATOM 27917 C C . GLU A 1 15 ? 2.278 -0.367 -12.183 1.00 0.00 15 GLU A C 20
ATOM 27918 O O . GLU A 1 15 ? 1.278 0.270 -12.518 1.00 0.00 15 GLU A O 20
ATOM 27930 N N . LYS A 1 16 ? 2.483 -1.639 -12.572 1.00 0.00 16 LYS A N 20
ATOM 27931 C CA . LYS A 1 16 ? 1.497 -2.434 -13.333 1.00 0.00 16 LYS A CA 20
ATOM 27932 C C . LYS A 1 16 ? 0.205 -2.593 -12.530 1.00 0.00 16 LYS A C 20
ATOM 27933 O O . LYS A 1 16 ? -0.880 -2.306 -13.031 1.00 0.00 16 LYS A O 20
ATOM 27952 N N . LEU A 1 17 ? 0.319 -3.003 -11.265 1.00 0.00 17 LEU A N 20
ATOM 27953 C CA . LEU A 1 17 ? -0.800 -3.223 -10.365 1.00 0.00 17 LEU A CA 20
ATOM 27954 C C . LEU A 1 17 ? -1.538 -1.924 -10.058 1.00 0.00 17 LEU A C 20
ATOM 27955 O O . LEU A 1 17 ? -2.756 -1.903 -10.193 1.00 0.00 17 LEU A O 20
ATOM 27971 N N . ALA A 1 18 ? -0.834 -0.831 -9.738 1.00 0.00 18 ALA A N 20
ATOM 27972 C CA . ALA A 1 18 ? -1.456 0.475 -9.512 1.00 0.00 18 ALA A CA 20
ATOM 27973 C C . ALA A 1 18 ? -2.279 0.934 -10.735 1.00 0.00 18 ALA A C 20
ATOM 27974 O O . ALA A 1 18 ? -3.395 1.431 -10.581 1.00 0.00 18 ALA A O 20
ATOM 27981 N N . LYS A 1 19 ? -1.774 0.677 -11.951 1.00 0.00 19 LYS A N 20
ATOM 27982 C CA . LYS A 1 19 ? -2.458 1.002 -13.215 1.00 0.00 19 LYS A CA 20
ATOM 27983 C C . LYS A 1 19 ? -3.684 0.114 -13.472 1.00 0.00 19 LYS A C 20
ATOM 27984 O O . LYS A 1 19 ? -4.713 0.612 -13.928 1.00 0.00 19 LYS A O 20
ATOM 28003 N N . GLU A 1 20 ? -3.613 -1.176 -13.137 1.00 0.00 20 GLU A N 20
ATOM 28004 C CA . GLU A 1 20 ? -4.719 -2.132 -13.324 1.00 0.00 20 GLU A CA 20
ATOM 28005 C C . GLU A 1 20 ? -5.811 -2.018 -12.243 1.00 0.00 20 GLU A C 20
ATOM 28006 O O . GLU A 1 20 ? -6.989 -2.245 -12.524 1.00 0.00 20 GLU A O 20
ATOM 28018 N N . VAL A 1 21 ? -5.436 -1.641 -11.015 1.00 0.00 21 VAL A N 20
ATOM 28019 C CA . VAL A 1 21 ? -6.322 -1.514 -9.840 1.00 0.00 21 VAL A CA 20
ATOM 28020 C C . VAL A 1 21 ? -6.878 -0.090 -9.650 1.00 0.00 21 VAL A C 20
ATOM 28021 O O . VAL A 1 21 ? -7.740 0.140 -8.801 1.00 0.00 21 VAL A O 20
ATOM 28034 N N . GLY A 1 22 ? -6.405 0.873 -10.452 1.00 0.00 22 GLY A N 20
ATOM 28035 C CA . GLY A 1 22 ? -6.861 2.268 -10.468 1.00 0.00 22 GLY A CA 20
ATOM 28036 C C . GLY A 1 22 ? -6.298 3.160 -9.351 1.00 0.00 22 GLY A C 20
ATOM 28037 O O . GLY A 1 22 ? -6.814 4.260 -9.135 1.00 0.00 22 GLY A O 20
ATOM 28041 N N . VAL A 1 23 ? -5.265 2.711 -8.629 1.00 0.00 23 VAL A N 20
ATOM 28042 C CA . VAL A 1 23 ? -4.645 3.455 -7.513 1.00 0.00 23 VAL A CA 20
ATOM 28043 C C . VAL A 1 23 ? -3.557 4.427 -7.997 1.00 0.00 23 VAL A C 20
ATOM 28044 O O . VAL A 1 23 ? -2.775 4.128 -8.898 1.00 0.00 23 VAL A O 20
ATOM 28057 N N . THR A 1 24 ? -3.520 5.608 -7.374 1.00 0.00 24 THR A N 20
ATOM 28058 C CA . THR A 1 24 ? -2.601 6.732 -7.665 1.00 0.00 24 THR A CA 20
ATOM 28059 C C . THR A 1 24 ? -1.704 7.127 -6.474 1.00 0.00 24 THR A C 20
ATOM 28060 O O . THR A 1 24 ? -0.697 7.817 -6.638 1.00 0.00 24 THR A O 20
ATOM 28071 N N . GLU A 1 25 ? -2.023 6.654 -5.263 1.00 0.00 25 GLU A N 20
ATOM 28072 C CA . GLU A 1 25 ? -1.191 6.794 -4.058 1.00 0.00 25 GLU A CA 20
ATOM 28073 C C . GLU A 1 25 ? 0.006 5.834 -4.125 1.00 0.00 25 GLU A C 20
ATOM 28074 O O . GLU A 1 25 ? -0.097 4.647 -3.811 1.00 0.00 25 GLU A O 20
ATOM 28086 N N . ILE A 1 26 ? 1.143 6.368 -4.571 1.00 0.00 26 ILE A N 20
ATOM 28087 C CA . ILE A 1 26 ? 2.388 5.631 -4.823 1.00 0.00 26 ILE A CA 20
ATOM 28088 C C . ILE A 1 26 ? 3.557 6.354 -4.135 1.00 0.00 26 ILE A C 20
ATOM 28089 O O . ILE A 1 26 ? 3.702 7.573 -4.271 1.00 0.00 26 ILE A O 20
ATOM 28105 N N . TYR A 1 27 ? 4.395 5.606 -3.411 1.00 0.00 27 TYR A N 20
ATOM 28106 C CA . TYR A 1 27 ? 5.560 6.105 -2.668 1.00 0.00 27 TYR A CA 20
ATOM 28107 C C . TYR A 1 27 ? 6.810 5.279 -3.000 1.00 0.00 27 TYR A C 20
ATOM 28108 O O . TYR A 1 27 ? 6.727 4.066 -3.200 1.00 0.00 27 TYR A O 20
ATOM 28126 N N . GLU A 1 28 ? 7.980 5.921 -3.025 1.00 0.00 28 GLU A N 20
ATOM 28127 C CA . GLU A 1 28 ? 9.267 5.268 -3.300 1.00 0.00 28 GLU A CA 20
ATOM 28128 C C . GLU A 1 28 ? 10.328 5.642 -2.251 1.00 0.00 28 GLU A C 20
ATOM 28129 O O . GLU A 1 28 ? 10.462 6.814 -1.886 1.00 0.00 28 GLU A O 20
ATOM 28141 N N . SER A 1 29 ? 11.106 4.658 -1.790 1.00 0.00 29 SER A N 20
ATOM 28142 C CA . SER A 1 29 ? 12.276 4.859 -0.920 1.00 0.00 29 SER A CA 20
ATOM 28143 C C . SER A 1 29 ? 13.247 3.682 -1.008 1.00 0.00 29 SER A C 20
ATOM 28144 O O . SER A 1 29 ? 12.835 2.532 -1.156 1.00 0.00 29 SER A O 20
ATOM 28152 N N . ASP A 1 30 ? 14.548 3.943 -0.881 1.00 0.00 30 ASP A N 20
ATOM 28153 C CA . ASP A 1 30 ? 15.563 2.891 -0.725 1.00 0.00 30 ASP A CA 20
ATOM 28154 C C . ASP A 1 30 ? 15.393 2.130 0.608 1.00 0.00 30 ASP A C 20
ATOM 28155 O O . ASP A 1 30 ? 15.670 0.930 0.679 1.00 0.00 30 ASP A O 20
ATOM 28164 N N . ASN A 1 31 ? 14.864 2.801 1.640 1.00 0.00 31 ASN A N 20
ATOM 28165 C CA . ASN A 1 31 ? 14.560 2.248 2.965 1.00 0.00 31 ASN A CA 20
ATOM 28166 C C . ASN A 1 31 ? 13.074 1.843 3.061 1.00 0.00 31 ASN A C 20
ATOM 28167 O O . ASN A 1 31 ? 12.335 2.351 3.906 1.00 0.00 31 ASN A O 20
ATOM 28178 N N . LEU A 1 32 ? 12.619 0.951 2.175 1.00 0.00 32 LEU A N 20
ATOM 28179 C CA . LEU A 1 32 ? 11.203 0.592 1.985 1.00 0.00 32 LEU A CA 20
ATOM 28180 C C . LEU A 1 32 ? 10.478 0.242 3.298 1.00 0.00 32 LEU A C 20
ATOM 28181 O O . LEU A 1 32 ? 9.395 0.761 3.571 1.00 0.00 32 LEU A O 20
ATOM 28197 N N . GLU A 1 33 ? 11.092 -0.598 4.136 1.00 0.00 33 GLU A N 20
ATOM 28198 C CA . GLU A 1 33 ? 10.516 -1.012 5.422 1.00 0.00 33 GLU A CA 20
ATOM 28199 C C . GLU A 1 33 ? 10.460 0.116 6.465 1.00 0.00 33 GLU A C 20
ATOM 28200 O O . GLU A 1 33 ? 9.490 0.217 7.214 1.00 0.00 33 GLU A O 20
ATOM 28212 N N . GLU A 1 34 ? 11.458 0.999 6.502 1.00 0.00 34 GLU A N 20
ATOM 28213 C CA . GLU A 1 34 ? 11.479 2.132 7.434 1.00 0.00 34 GLU A CA 20
ATOM 28214 C C . GLU A 1 34 ? 10.469 3.205 7.005 1.00 0.00 34 GLU A C 20
ATOM 28215 O O . GLU A 1 34 ? 9.804 3.813 7.842 1.00 0.00 34 GLU A O 20
ATOM 28227 N N . LEU A 1 35 ? 10.286 3.373 5.691 1.00 0.00 35 LEU A N 20
ATOM 28228 C CA . LEU A 1 35 ? 9.264 4.240 5.105 1.00 0.00 35 LEU A CA 20
ATOM 28229 C C . LEU A 1 35 ? 7.854 3.710 5.421 1.00 0.00 35 LEU A C 20
ATOM 28230 O O . LEU A 1 35 ? 7.008 4.475 5.878 1.00 0.00 35 LEU A O 20
ATOM 28246 N N . TYR A 1 36 ? 7.618 2.401 5.282 1.00 0.00 36 TYR A N 20
ATOM 28247 C CA . TYR A 1 36 ? 6.374 1.752 5.722 1.00 0.00 36 TYR A CA 20
ATOM 28248 C C . TYR A 1 36 ? 6.048 2.056 7.197 1.00 0.00 36 TYR A C 20
ATOM 28249 O O . TYR A 1 36 ? 4.938 2.511 7.493 1.00 0.00 36 TYR A O 20
ATOM 28267 N N . ARG A 1 37 ? 7.018 1.885 8.111 1.00 0.00 37 ARG A N 20
ATOM 28268 C CA . ARG A 1 37 ? 6.858 2.212 9.543 1.00 0.00 37 ARG A CA 20
ATOM 28269 C C . ARG A 1 37 ? 6.502 3.678 9.753 1.00 0.00 37 ARG A C 20
ATOM 28270 O O . ARG A 1 37 ? 5.531 3.984 10.437 1.00 0.00 37 ARG A O 20
ATOM 28291 N N . GLU A 1 38 ? 7.260 4.571 9.128 1.00 0.00 38 GLU A N 20
ATOM 28292 C CA . GLU A 1 38 ? 7.081 6.027 9.241 1.00 0.00 38 GLU A CA 20
ATOM 28293 C C . GLU A 1 38 ? 5.707 6.502 8.737 1.00 0.00 38 GLU A C 20
ATOM 28294 O O . GLU A 1 38 ? 5.108 7.394 9.341 1.00 0.00 38 GLU A O 20
ATOM 28306 N N . ILE A 1 39 ? 5.167 5.880 7.681 1.00 0.00 39 ILE A N 20
ATOM 28307 C CA . ILE A 1 39 ? 3.812 6.158 7.184 1.00 0.00 39 ILE A CA 20
ATOM 28308 C C . ILE A 1 39 ? 2.754 5.614 8.153 1.00 0.00 39 ILE A C 20
ATOM 28309 O O . ILE A 1 39 ? 1.901 6.375 8.606 1.00 0.00 39 ILE A O 20
ATOM 28325 N N . LYS A 1 40 ? 2.811 4.333 8.543 1.00 0.00 40 LYS A N 20
ATOM 28326 C CA . LYS A 1 40 ? 1.789 3.708 9.398 1.00 0.00 40 LYS A CA 20
ATOM 28327 C C . LYS A 1 40 ? 1.759 4.264 10.821 1.00 0.00 40 LYS A C 20
ATOM 28328 O O . LYS A 1 40 ? 0.680 4.395 11.395 1.00 0.00 40 LYS A O 20
ATOM 28347 N N . GLU A 1 41 ? 2.900 4.682 11.359 1.00 0.00 41 GLU A N 20
ATOM 28348 C CA . GLU A 1 41 ? 2.965 5.449 12.608 1.00 0.00 41 GLU A CA 20
ATOM 28349 C C . GLU A 1 41 ? 2.141 6.742 12.526 1.00 0.00 41 GLU A C 20
ATOM 28350 O O . GLU A 1 41 ? 1.420 7.072 13.470 1.00 0.00 41 GLU A O 20
ATOM 28362 N N . ARG A 1 42 ? 2.198 7.454 11.390 1.00 0.00 42 ARG A N 20
ATOM 28363 C CA . ARG A 1 42 ? 1.404 8.669 11.170 1.00 0.00 42 ARG A CA 20
ATOM 28364 C C . ARG A 1 42 ? -0.084 8.346 10.996 1.00 0.00 42 ARG A C 20
ATOM 28365 O O . ARG A 1 42 ? -0.919 9.027 11.579 1.00 0.00 42 ARG A O 20
ATOM 28386 N N . ILE A 1 43 ? -0.428 7.274 10.279 1.00 0.00 43 ILE A N 20
ATOM 28387 C CA . ILE A 1 43 ? -1.818 6.792 10.137 1.00 0.00 43 ILE A CA 20
ATOM 28388 C C . ILE A 1 43 ? -2.451 6.498 11.504 1.00 0.00 43 ILE A C 20
ATOM 28389 O O . ILE A 1 43 ? -3.596 6.873 11.740 1.00 0.00 43 ILE A O 20
ATOM 28405 N N . GLU A 1 44 ? -1.699 5.898 12.424 1.00 0.00 44 GLU A N 20
ATOM 28406 C CA . GLU A 1 44 ? -2.182 5.526 13.764 1.00 0.00 44 GLU A CA 20
ATOM 28407 C C . GLU A 1 44 ? -2.523 6.740 14.649 1.00 0.00 44 GLU A C 20
ATOM 28408 O O . GLU A 1 44 ? -3.479 6.669 15.428 1.00 0.00 44 GLU A O 20
ATOM 28420 N N . ARG A 1 45 ? -1.790 7.861 14.531 1.00 0.00 45 ARG A N 20
ATOM 28421 C CA . ARG A 1 45 ? -2.140 9.128 15.207 1.00 0.00 45 ARG A CA 20
ATOM 28422 C C . ARG A 1 45 ? -3.203 9.949 14.474 1.00 0.00 45 ARG A C 20
ATOM 28423 O O . ARG A 1 45 ? -4.116 10.478 15.107 1.00 0.00 45 ARG A O 20
ATOM 28444 N N . GLU A 1 46 ? -3.100 10.053 13.151 1.00 0.00 46 GLU A N 20
ATOM 28445 C CA . GLU A 1 46 ? -4.000 10.880 12.330 1.00 0.00 46 GLU A CA 20
ATOM 28446 C C . GLU A 1 46 ? -5.400 10.262 12.149 1.00 0.00 46 GLU A C 20
ATOM 28447 O O . GLU A 1 46 ? -6.377 10.995 11.981 1.00 0.00 46 GLU A O 20
ATOM 28459 N N . ASN A 1 47 ? -5.517 8.934 12.230 1.00 0.00 47 ASN A N 20
ATOM 28460 C CA . ASN A 1 47 ? -6.777 8.190 12.240 1.00 0.00 47 ASN A CA 20
ATOM 28461 C C . ASN A 1 47 ? -6.792 7.215 13.443 1.00 0.00 47 ASN A C 20
ATOM 28462 O O . ASN A 1 47 ? -6.318 6.082 13.320 1.00 0.00 47 ASN A O 20
ATOM 28473 N N . PRO A 1 48 ? -7.357 7.596 14.607 1.00 0.00 48 PRO A N 20
ATOM 28474 C CA . PRO A 1 48 ? -7.322 6.766 15.820 1.00 0.00 48 PRO A CA 20
ATOM 28475 C C . PRO A 1 48 ? -8.177 5.485 15.731 1.00 0.00 48 PRO A C 20
ATOM 28476 O O . PRO A 1 48 ? -8.013 4.576 16.546 1.00 0.00 48 PRO A O 20
ATOM 28487 N N . ASN A 1 49 ? -9.062 5.389 14.731 1.00 0.00 49 ASN A N 20
ATOM 28488 C CA . ASN A 1 49 ? -9.903 4.223 14.425 1.00 0.00 49 ASN A CA 20
ATOM 28489 C C . ASN A 1 49 ? -9.396 3.404 13.211 1.00 0.00 49 ASN A C 20
ATOM 28490 O O . ASN A 1 49 ? -10.149 2.606 12.647 1.00 0.00 49 ASN A O 20
ATOM 28501 N N . ALA A 1 50 ? -8.144 3.610 12.780 1.00 0.00 50 ALA A N 20
ATOM 28502 C CA . ALA A 1 50 ? -7.536 2.944 11.623 1.00 0.00 50 ALA A CA 20
ATOM 28503 C C . ALA A 1 50 ? -7.405 1.413 11.771 1.00 0.00 50 ALA A C 20
ATOM 28504 O O . ALA A 1 50 ? -7.291 0.878 12.878 1.00 0.00 50 ALA A O 20
ATOM 28511 N N . THR A 1 51 ? -7.354 0.721 10.626 1.00 0.00 51 THR A N 20
ATOM 28512 C CA . THR A 1 51 ? -7.070 -0.719 10.517 1.00 0.00 51 THR A CA 20
ATOM 28513 C C . THR A 1 51 ? -5.919 -0.913 9.536 1.00 0.00 51 THR A C 20
ATOM 28514 O O . THR A 1 51 ? -5.938 -0.338 8.444 1.00 0.00 51 THR A O 20
ATOM 28525 N N . ILE A 1 52 ? -4.913 -1.705 9.917 1.00 0.00 52 ILE A N 20
ATOM 28526 C CA . ILE A 1 52 ? -3.690 -1.926 9.133 1.00 0.00 52 ILE A CA 20
ATOM 28527 C C . ILE A 1 52 ? -3.791 -3.259 8.381 1.00 0.00 52 ILE A C 20
ATOM 28528 O O . ILE A 1 52 ? -3.887 -4.323 8.996 1.00 0.00 52 ILE A O 20
ATOM 28544 N N . LEU A 1 53 ? -3.740 -3.187 7.048 1.00 0.00 53 LEU A N 20
ATOM 28545 C CA . LEU A 1 53 ? -3.648 -4.335 6.141 1.00 0.00 53 LEU A CA 20
ATOM 28546 C C . LEU A 1 53 ? -2.458 -4.160 5.184 1.00 0.00 53 LEU A C 20
ATOM 28547 O O . LEU A 1 53 ? -2.272 -3.068 4.644 1.00 0.00 53 LEU A O 20
ATOM 28563 N N . THR A 1 54 ? -1.662 -5.212 4.968 1.00 0.00 54 THR A N 20
ATOM 28564 C CA . THR A 1 54 ? -0.462 -5.184 4.102 1.00 0.00 54 THR A CA 20
ATOM 28565 C C . THR A 1 54 ? -0.385 -6.414 3.188 1.00 0.00 54 THR A C 20
ATOM 28566 O O . THR A 1 54 ? -0.647 -7.532 3.637 1.00 0.00 54 THR A O 20
ATOM 28577 N N . VAL A 1 55 ? -0.013 -6.219 1.916 1.00 0.00 55 VAL A N 20
ATOM 28578 C CA . VAL A 1 55 ? 0.110 -7.270 0.885 1.00 0.00 55 VAL A CA 20
ATOM 28579 C C . VAL A 1 55 ? 1.422 -7.178 0.093 1.00 0.00 55 VAL A C 20
ATOM 28580 O O . VAL A 1 55 ? 2.035 -6.114 -0.003 1.00 0.00 55 VAL A O 20
ATOM 28593 N N . THR A 1 56 ? 1.821 -8.297 -0.518 1.00 0.00 56 THR A N 20
ATOM 28594 C CA . THR A 1 56 ? 3.001 -8.427 -1.401 1.00 0.00 56 THR A CA 20
ATOM 28595 C C . THR A 1 56 ? 2.696 -9.144 -2.730 1.00 0.00 56 THR A C 20
ATOM 28596 O O . THR A 1 56 ? 3.607 -9.398 -3.521 1.00 0.00 56 THR A O 20
ATOM 28607 N N . ASP A 1 57 ? 1.426 -9.477 -3.000 1.00 0.00 57 ASP A N 20
ATOM 28608 C CA . ASP A 1 57 ? 0.978 -10.243 -4.172 1.00 0.00 57 ASP A CA 20
ATOM 28609 C C . ASP A 1 57 ? -0.286 -9.612 -4.805 1.00 0.00 57 ASP A C 20
ATOM 28610 O O . ASP A 1 57 ? -1.252 -9.339 -4.082 1.00 0.00 57 ASP A O 20
ATOM 28619 N N . PRO A 1 58 ? -0.316 -9.348 -6.128 1.00 0.00 58 PRO A N 20
ATOM 28620 C CA . PRO A 1 58 ? -1.428 -8.654 -6.787 1.00 0.00 58 PRO A CA 20
ATOM 28621 C C . PRO A 1 58 ? -2.707 -9.471 -6.847 1.00 0.00 58 PRO A C 20
ATOM 28622 O O . PRO A 1 58 ? -3.774 -8.874 -6.850 1.00 0.00 58 PRO A O 20
ATOM 28633 N N . ASN A 1 59 ? -2.650 -10.803 -6.858 1.00 0.00 59 ASN A N 20
ATOM 28634 C CA . ASN A 1 59 ? -3.860 -11.625 -6.780 1.00 0.00 59 ASN A CA 20
ATOM 28635 C C . ASN A 1 59 ? -4.547 -11.459 -5.412 1.00 0.00 59 ASN A C 20
ATOM 28636 O O . ASN A 1 59 ? -5.774 -11.423 -5.337 1.00 0.00 59 ASN A O 20
ATOM 28647 N N . GLU A 1 60 ? -3.770 -11.277 -4.341 1.00 0.00 60 GLU A N 20
ATOM 28648 C CA . GLU A 1 60 ? -4.278 -11.025 -2.991 1.00 0.00 60 GLU A CA 20
ATOM 28649 C C . GLU A 1 60 ? -4.751 -9.568 -2.829 1.00 0.00 60 GLU A C 20
ATOM 28650 O O . GLU A 1 60 ? -5.844 -9.337 -2.312 1.00 0.00 60 GLU A O 20
ATOM 28662 N N . LEU A 1 61 ? -4.003 -8.577 -3.340 1.00 0.00 61 LEU A N 20
ATOM 28663 C CA . LEU A 1 61 ? -4.441 -7.171 -3.338 1.00 0.00 61 LEU A CA 20
ATOM 28664 C C . LEU A 1 61 ? -5.714 -6.987 -4.179 1.00 0.00 61 LEU A C 20
ATOM 28665 O O . LEU A 1 61 ? -6.658 -6.337 -3.730 1.00 0.00 61 LEU A O 20
ATOM 28681 N N . LYS A 1 62 ? -5.777 -7.609 -5.363 1.00 0.00 62 LYS A N 20
ATOM 28682 C CA . LYS A 1 62 ? -6.951 -7.605 -6.246 1.00 0.00 62 LYS A CA 20
ATOM 28683 C C . LYS A 1 62 ? -8.154 -8.286 -5.584 1.00 0.00 62 LYS A C 20
ATOM 28684 O O . LYS A 1 62 ? -9.238 -7.718 -5.611 1.00 0.00 62 LYS A O 20
ATOM 28703 N N . LYS A 1 63 ? -7.968 -9.422 -4.899 1.00 0.00 63 LYS A N 20
ATOM 28704 C CA . LYS A 1 63 ? -8.998 -10.092 -4.073 1.00 0.00 63 LYS A CA 20
ATOM 28705 C C . LYS A 1 63 ? -9.565 -9.175 -2.976 1.00 0.00 63 LYS A C 20
ATOM 28706 O O . LYS A 1 63 ? -10.780 -9.142 -2.783 1.00 0.00 63 LYS A O 20
ATOM 28725 N N . ILE A 1 64 ? -8.718 -8.403 -2.289 1.00 0.00 64 ILE A N 20
ATOM 28726 C CA . ILE A 1 64 ? -9.148 -7.430 -1.264 1.00 0.00 64 ILE A CA 20
ATOM 28727 C C . ILE A 1 64 ? -9.903 -6.255 -1.913 1.00 0.00 64 ILE A C 20
ATOM 28728 O O . ILE A 1 64 ? -10.996 -5.889 -1.472 1.00 0.00 64 ILE A O 20
ATOM 28744 N N . GLN A 1 65 ? -9.361 -5.696 -2.998 1.00 0.00 65 GLN A N 20
ATOM 28745 C CA . GLN A 1 65 ? -9.958 -4.579 -3.737 1.00 0.00 65 GLN A CA 20
ATOM 28746 C C . GLN A 1 65 ? -11.242 -4.950 -4.493 1.00 0.00 65 GLN A C 20
ATOM 28747 O O . GLN A 1 65 ? -12.101 -4.088 -4.683 1.00 0.00 65 GLN A O 20
ATOM 28761 N N . ASP A 1 66 ? -11.419 -6.218 -4.872 1.00 0.00 66 ASP A N 20
ATOM 28762 C CA . ASP A 1 66 ? -12.651 -6.717 -5.486 1.00 0.00 66 ASP A CA 20
ATOM 28763 C C . ASP A 1 66 ? -13.853 -6.608 -4.522 1.00 0.00 66 ASP A C 20
ATOM 28764 O O . ASP A 1 66 ? -14.984 -6.385 -4.959 1.00 0.00 66 ASP A O 20
ATOM 28773 N N . GLU A 1 67 ? -13.616 -6.728 -3.207 1.00 0.00 67 GLU A N 20
ATOM 28774 C CA . GLU A 1 67 ? -14.633 -6.555 -2.155 1.00 0.00 67 GLU A CA 20
ATOM 28775 C C . GLU A 1 67 ? -14.819 -5.081 -1.737 1.00 0.00 67 GLU A C 20
ATOM 28776 O O . GLU A 1 67 ? -15.894 -4.701 -1.271 1.00 0.00 67 GLU A O 20
ATOM 28788 N N . GLY A 1 68 ? -13.791 -4.241 -1.914 1.00 0.00 68 GLY A N 20
ATOM 28789 C CA . GLY A 1 68 ? -13.848 -2.783 -1.720 1.00 0.00 68 GLY A CA 20
ATOM 28790 C C . GLY A 1 68 ? -14.038 -2.307 -0.272 1.00 0.00 68 GLY A C 20
ATOM 28791 O O . GLY A 1 68 ? -14.458 -1.174 -0.031 1.00 0.00 68 GLY A O 20
ATOM 28795 N N . LYS A 1 69 ? -13.711 -3.168 0.695 1.00 0.00 69 LYS A N 20
ATOM 28796 C CA . LYS A 1 69 ? -13.819 -2.994 2.159 1.00 0.00 69 LYS A CA 20
ATOM 28797 C C . LYS A 1 69 ? -12.741 -2.069 2.772 1.00 0.00 69 LYS A C 20
ATOM 28798 O O . LYS A 1 69 ? -12.272 -2.298 3.888 1.00 0.00 69 LYS A O 20
ATOM 28817 N N . VAL A 1 70 ? -12.312 -1.049 2.025 1.00 0.00 70 VAL A N 20
ATOM 28818 C CA . VAL A 1 70 ? -11.127 -0.213 2.306 1.00 0.00 70 VAL A CA 20
ATOM 28819 C C . VAL A 1 70 ? -11.394 1.273 2.021 1.00 0.00 70 VAL A C 20
ATOM 28820 O O . VAL A 1 70 ? -12.126 1.604 1.088 1.00 0.00 70 VAL A O 20
ATOM 28833 N N . ASP A 1 71 ? -10.788 2.175 2.804 1.00 0.00 71 ASP A N 20
ATOM 28834 C CA . ASP A 1 71 ? -10.956 3.633 2.668 1.00 0.00 71 ASP A CA 20
ATOM 28835 C C . ASP A 1 71 ? -9.849 4.303 1.829 1.00 0.00 71 ASP A C 20
ATOM 28836 O O . ASP A 1 71 ? -10.145 5.213 1.051 1.00 0.00 71 ASP A O 20
ATOM 28845 N N . ARG A 1 72 ? -8.593 3.841 1.945 1.00 0.00 72 ARG A N 20
ATOM 28846 C CA . ARG A 1 72 ? -7.469 4.231 1.066 1.00 0.00 72 ARG A CA 20
ATOM 28847 C C . ARG A 1 72 ? -6.451 3.102 0.864 1.00 0.00 72 ARG A C 20
ATOM 28848 O O . ARG A 1 72 ? -6.271 2.250 1.735 1.00 0.00 72 ARG A O 20
ATOM 28869 N N . ILE A 1 73 ? -5.785 3.120 -0.291 1.00 0.00 73 ILE A N 20
ATOM 28870 C CA . ILE A 1 73 ? -4.817 2.113 -0.748 1.00 0.00 73 ILE A CA 20
ATOM 28871 C C . ILE A 1 73 ? -3.515 2.815 -1.138 1.00 0.00 73 ILE A C 20
ATOM 28872 O O . ILE A 1 73 ? -3.560 3.796 -1.877 1.00 0.00 73 ILE A O 20
ATOM 28888 N N . ILE A 1 74 ? -2.369 2.321 -0.664 1.00 0.00 74 ILE A N 20
ATOM 28889 C CA . ILE A 1 74 ? -1.049 2.925 -0.892 1.00 0.00 74 ILE A CA 20
ATOM 28890 C C . ILE A 1 74 ? -0.058 1.867 -1.401 1.00 0.00 74 ILE A C 20
ATOM 28891 O O . ILE A 1 74 ? 0.091 0.799 -0.805 1.00 0.00 74 ILE A O 20
ATOM 28907 N N . LEU A 1 75 ? 0.646 2.177 -2.490 1.00 0.00 75 LEU A N 20
ATOM 28908 C CA . LEU A 1 75 ? 1.631 1.309 -3.146 1.00 0.00 75 LEU A CA 20
ATOM 28909 C C . LEU A 1 75 ? 3.036 1.830 -2.808 1.00 0.00 75 LEU A C 20
ATOM 28910 O O . LEU A 1 75 ? 3.438 2.903 -3.254 1.00 0.00 75 LEU A O 20
ATOM 28926 N N . LEU A 1 76 ? 3.790 1.073 -2.018 1.00 0.00 76 LEU A N 20
ATOM 28927 C CA . LEU A 1 76 ? 5.162 1.374 -1.615 1.00 0.00 76 LEU A CA 20
ATOM 28928 C C . LEU A 1 76 ? 6.152 0.536 -2.436 1.00 0.00 76 LEU A C 20
ATOM 28929 O O . LEU A 1 76 ? 6.027 -0.688 -2.539 1.00 0.00 76 LEU A O 20
ATOM 28945 N N . ILE A 1 77 ? 7.159 1.205 -2.996 1.00 0.00 77 ILE A N 20
ATOM 28946 C CA . ILE A 1 77 ? 8.112 0.637 -3.955 1.00 0.00 77 ILE A CA 20
ATOM 28947 C C . ILE A 1 77 ? 9.547 0.892 -3.476 1.00 0.00 77 ILE A C 20
ATOM 28948 O O . ILE A 1 77 ? 9.890 2.014 -3.096 1.00 0.00 77 ILE A O 20
ATOM 28964 N N . LYS A 1 78 ? 10.415 -0.127 -3.519 1.00 0.00 78 LYS A N 20
ATOM 28965 C CA . LYS A 1 78 ? 11.827 0.035 -3.143 1.00 0.00 78 LYS A CA 20
ATOM 28966 C C . LYS A 1 78 ? 12.614 0.756 -4.245 1.00 0.00 78 LYS A C 20
ATOM 28967 O O . LYS A 1 78 ? 12.477 0.439 -5.428 1.00 0.00 78 LYS A O 20
ATOM 28986 N N . GLY A 1 79 ? 13.483 1.685 -3.848 1.00 0.00 79 GLY A N 20
ATOM 28987 C CA . GLY A 1 79 ? 14.435 2.346 -4.741 1.00 0.00 79 GLY A CA 20
ATOM 28988 C C . GLY A 1 79 ? 15.509 1.373 -5.248 1.00 0.00 79 GLY A C 20
ATOM 28989 O O . GLY A 1 79 ? 16.070 0.581 -4.484 1.00 0.00 79 GLY A O 20
ATOM 28993 N N . SER A 1 80 ? 15.758 1.399 -6.560 1.00 0.00 80 SER A N 20
ATOM 28994 C CA . SER A 1 80 ? 16.614 0.437 -7.276 1.00 0.00 80 SER A CA 20
ATOM 28995 C C . SER A 1 80 ? 18.125 0.671 -7.121 1.00 0.00 80 SER A C 20
ATOM 28996 O O . SER A 1 80 ? 18.917 -0.234 -7.403 1.00 0.00 80 SER A O 20
ATOM 29004 N N . LEU A 1 81 ? 18.544 1.865 -6.682 1.00 0.00 81 LEU A N 20
ATOM 29005 C CA . LEU A 1 81 ? 19.957 2.259 -6.603 1.00 0.00 81 LEU A CA 20
ATOM 29006 C C . LEU A 1 81 ? 20.690 1.640 -5.395 1.00 0.00 81 LEU A C 20
ATOM 29007 O O . LEU A 1 81 ? 21.888 1.365 -5.471 1.00 0.00 81 LEU A O 20
ATOM 29023 N N . GLU A 1 82 ? 19.982 1.386 -4.291 1.00 0.00 82 GLU A N 20
ATOM 29024 C CA . GLU A 1 82 ? 20.549 0.784 -3.077 1.00 0.00 82 GLU A CA 20
ATOM 29025 C C . GLU A 1 82 ? 20.605 -0.753 -3.185 1.00 0.00 82 GLU A C 20
ATOM 29026 O O . GLU A 1 82 ? 19.573 -1.421 -3.303 1.00 0.00 82 GLU A O 20
ATOM 29038 N N . HIS A 1 83 ? 21.820 -1.306 -3.106 1.00 0.00 83 HIS A N 20
ATOM 29039 C CA . HIS A 1 83 ? 22.104 -2.748 -3.063 1.00 0.00 83 HIS A CA 20
ATOM 29040 C C . HIS A 1 83 ? 23.384 -3.027 -2.238 1.00 0.00 83 HIS A C 20
ATOM 29041 O O . HIS A 1 83 ? 24.287 -3.755 -2.660 1.00 0.00 83 HIS A O 20
ATOM 29055 N N . HIS A 1 84 ? 23.507 -2.385 -1.073 1.00 0.00 84 HIS A N 20
ATOM 29056 C CA . HIS A 1 84 ? 24.729 -2.359 -0.264 1.00 0.00 84 HIS A CA 20
ATOM 29057 C C . HIS A 1 84 ? 25.050 -3.729 0.365 1.00 0.00 84 HIS A C 20
ATOM 29058 O O . HIS A 1 84 ? 24.286 -4.248 1.185 1.00 0.00 84 HIS A O 20
ATOM 29072 N N . HIS A 1 85 ? 26.213 -4.283 0.008 1.00 0.00 85 HIS A N 20
ATOM 29073 C CA . HIS A 1 85 ? 26.754 -5.541 0.531 1.00 0.00 85 HIS A CA 20
ATOM 29074 C C . HIS A 1 85 ? 28.280 -5.435 0.686 1.00 0.00 85 HIS A C 20
ATOM 29075 O O . HIS A 1 85 ? 28.981 -5.083 -0.270 1.00 0.00 85 HIS A O 20
ATOM 29089 N N . HIS A 1 86 ? 28.814 -5.769 1.865 1.00 0.00 86 HIS A N 20
ATOM 29090 C CA . HIS A 1 86 ? 30.262 -5.842 2.086 1.00 0.00 86 HIS A CA 20
ATOM 29091 C C . HIS A 1 86 ? 30.858 -7.079 1.388 1.00 0.00 86 HIS A C 20
ATOM 29092 O O . HIS A 1 86 ? 30.302 -8.178 1.468 1.00 0.00 86 HIS A O 20
ATOM 29106 N N . HIS A 1 87 ? 31.981 -6.897 0.689 1.00 0.00 87 HIS A N 20
ATOM 29107 C CA . HIS A 1 87 ? 32.620 -7.917 -0.149 1.00 0.00 87 HIS A CA 20
ATOM 29108 C C . HIS A 1 87 ? 34.149 -7.732 -0.224 1.00 0.00 87 HIS A C 20
ATOM 29109 O O . HIS A 1 87 ? 34.663 -6.618 -0.070 1.00 0.00 87 HIS A O 20
ATOM 29123 N N . HIS A 1 88 ? 34.870 -8.834 -0.464 1.00 0.00 88 HIS A N 20
ATOM 29124 C CA . HIS A 1 88 ? 36.338 -8.907 -0.554 1.00 0.00 88 HIS A CA 20
ATOM 29125 C C . HIS A 1 88 ? 36.790 -9.977 -1.571 1.00 0.00 88 HIS A C 20
ATOM 29126 O O . HIS A 1 88 ? 37.786 -9.730 -2.289 1.00 0.00 88 HIS A O 20
#

Sequence (88 aa):
GTILIFLDKNKEQAEKLAKEVGVTEIYESDNLEELYREIKERIERENPNATILTVTDPNELKKIQDEGKVDRIILLIKGSLEHHHHHHGTILIFLDKNKEQAEKLAKEVGVTEIYESDNLEELYREIKERIERENPNATILTVTDPNELKKIQDEGKVDRIILLIKGSLEHHHHHHGTILIFLDKNKEQAEKLAKEVGVTEIYESDNLEELYREIKERIERENPNATILTVTDPNELKKIQDEGKVDRIILLIKGSLEHHHHHHGTILIFLDKNKEQAEKLAKEVGVTEIYESDNLEELYREIKERIERENPNATILTVTDPNELKKIQDEGKVDRIILLIKGSLEHHHHHHGTILIFLDKNKEQAEKLAKEVGVTEIYESDNLEELYREIKERIERENPNATILTVTDPNELKKIQDEGKVDRIILLIKGSLEHHHHHHGTILIFLDKNKEQAEKLAKEVGVTEIYESDNLEELYREIKERIERENPNATILTVTDPNELKKIQDEGKVDRIILLIKGSLEHHHHHHGTILIFLDKNKEQAEKLAKEVGVTEIYESDNLEELYREIKERIERENPNATILTVTDPNELKKIQDEGKVDRIILLIKGSLEHHHHHHGTILIFLDKNKEQAEKLAKEVGVTEIYESDNLEELYREIKERIERENPNATILTVTDPNELKKIQDEGKVDRIILLIKGSLEHHHHHHGTILIFLDKNKEQAEKLAKEVGVTEIYESDNLEELYREIKERIERENPNATILTVTDPNELKKIQDEGKVDRIILLIKGSLEHHHHHHGTILIFLDKNKEQAEKLAKEVGVTEIYESDNLEELYREIKERIERENPNATILTVTDPNELKKIQDEGKVDRIILLIKGSLEHHHHHHGTILIFLDKNKEQAEKLAKEVGVTEIYESDNLEELYREIKERIERENPNATILTVTDPNELKKIQDEGKVDRIILLIKGSLEHHHHHHGTILIFLDKNKEQAEKLAKEVGVTEIYESDNLEELYREIKERIERENPNATILTVTDPNELKKIQDEGKVDRIILLIKGSLEHHHHHHGTILIFLDKNKEQAEKLAKEVGVTEIYESDNLEELYREIKERIERENPNATILTVTDPNELKKIQDEGKVDRIILLIKGSLEHHHHHHGTILIFLDKNKEQAEKLAKEVGVTEIYESDNLEELYREIKERIERENPNATILTVTDPNELKKIQDEGKVDRIILLIKGSLEHHHHHHGTILIFLDKNKEQAEKLAKEVGVTEIYESDNLEELYREIKERIERENPNATILTVTDPNELKKIQDEGKVDRIILLIKGSLEHHHHHHGTILIFLDKNKEQAEKLAKEVGVTEIYESDNLEELYREIKERIERENPNATILTVTDPNELKKIQDEGKVDRIILLIKGSLEHHHHHHGTILIFLDKNKEQAEKLAKEVGVTEIYESDNLEELYREIKERIERENPNATILTVTDPNELKKIQDEGKVDRIILLIKGSLEHHHHHHGTILIFLDKNKEQAEKLAKEVGVTEIYESDNLEELYREIKERIERENPNATILTVTDPNELKKIQDEGKVDRIILLIKGSLEHHHHHHGTILIFLDKNKEQAEKLAKEVGVTEIYESDNLEELYREIKERIERENPNATILTVTDPNELKKIQDEGKVDRIILLIKGSLEHHHHHHGTILIFLDKNKEQAEKLAKEVGVTEIYESDNLEELYREIKERIERENPNATILTVTDPNELKKIQDEGKVDRIILLIKGSLEHHHHHH

Nearest PDB structures (foldseek):
  7bqd-assembly1_A  TM=9.691E-01  e=5.783E-15  synthetic construct
  2lr0-assembly1_A  TM=3.595E-01  e=2.761E-01  synthetic construct
  5t5d-assembly1_A  TM=3.108E-01  e=1.261E+00  Streptococcus pneumoniae TIGR4
  7bqd-assembly1_A  TM=9.469E-01  e=4.715E-15  synthetic construct
  2jzn-assembly1_C  TM=3.315E-01  e=3.362E-01  Escherichia coli

Foldseek 3Di:
DEEEEEEDAADPVLVVLCVVLVHDAEEEEQPQVVVVVVVVVVVCVVPVPYDYHYYHDSVVVVVVVVVPPHDYYHYYYHDPPDDDDDDD

Secondary structure (DSSP, 8-state):
-EEEEEEES-HHHHHHHHHHHT---EEEETTHHHHHHHHHHHHHHH-TT-EEEEES-HHHHHHHHHHT--SEEEEEEE-TT-------